Protein 7L6Z (pdb70)

B-factor: mean 36.39, std 13.16, range [16.12, 144.82]

Structure (mmCIF, N/CA/C/O backbone):
data_7L6Z
#
_entry.id   7L6Z
#
_cell.length_a   88.432
_cell.length_b   156.529
_cell.length_c   90.535
_cell.angle_alpha   90.000
_cell.angle_beta   117.180
_cell.angle_gamma   90.000
#
_symmetry.space_group_name_H-M   'P 1 21 1'
#
loop_
_entity.id
_entity.type
_entity.pdbx_description
1 polymer 'Peptidyl-prolyl cis-trans isomerase'
2 non-polymer 'CHLORIDE ION'
3 non-polymer 1,2-ETHANEDIOL
4 non-polymer '2-(N-MORPHOLINO)-ETHANESULFONIC ACID'
5 water water
#
loop_
_atom_site.group_PDB
_atom_site.id
_atom_site.type_symbol
_atom_site.label_atom_id
_atom_site.label_alt_id
_atom_site.label_comp_id
_atom_site.label_asym_id
_atom_site.label_entity_id
_atom_site.label_seq_id
_atom_site.pdbx_PDB_ins_code
_atom_site.Cartn_x
_atom_site.Cartn_y
_atom_site.Cartn_z
_atom_site.occupancy
_atom_site.B_iso_or_equiv
_atom_site.auth_seq_id
_atom_site.auth_comp_id
_atom_site.auth_asym_id
_atom_site.auth_atom_id
_atom_site.pdbx_PDB_model_num
ATOM 9 N N . ASN A 1 2 ? -1.439 58.583 28.262 1.00 59.24 61 ASN A N 1
ATOM 10 C CA . ASN A 1 2 ? -1.466 57.441 29.160 1.00 53.07 61 ASN A CA 1
ATOM 11 C C . ASN A 1 2 ? -1.395 56.160 28.318 1.00 41.62 61 ASN A C 1
ATOM 12 O O . ASN A 1 2 ? -2.258 55.975 27.436 1.00 40.33 61 ASN A O 1
ATOM 17 N N . PHE A 1 3 ? -0.385 55.326 28.565 1.00 32.76 62 PHE A N 1
ATOM 18 C CA . PHE A 1 3 ? -0.240 54.040 27.835 1.00 28.96 62 PHE A CA 1
ATOM 19 C C . PHE A 1 3 ? -0.608 52.954 28.836 1.00 26.77 62 PHE A C 1
ATOM 20 O O . PHE A 1 3 ? 0.169 52.637 29.732 1.00 24.58 62 PHE A O 1
ATOM 28 N N . PRO A 1 4 ? -1.805 52.349 28.717 1.00 25.70 63 PRO A N 1
ATOM 29 C CA . PRO A 1 4 ? -2.284 51.452 29.771 1.00 24.55 63 PRO A CA 1
ATOM 30 C C . PRO A 1 4 ? -1.452 50.169 29.910 1.00 22.22 63 PRO A C 1
ATOM 31 O O . PRO A 1 4 ? -1.528 49.532 30.932 1.00 23.66 63 PRO A O 1
ATOM 35 N N . GLN A 1 5 ? -0.641 49.848 28.915 1.00 21.47 64 GLN A N 1
ATOM 36 C CA . GLN A 1 5 ? 0.195 48.630 29.051 1.00 20.62 64 GLN A CA 1
ATOM 37 C C . GLN A 1 5 ? 1.343 48.878 30.036 1.00 22.46 64 GLN A C 1
ATOM 38 O O . GLN A 1 5 ? 1.911 47.892 30.517 1.00 24.02 64 GLN A O 1
ATOM 44 N N . LEU A 1 6 ? 1.679 50.141 30.310 1.00 23.63 65 LEU A N 1
ATOM 45 C CA . LEU A 1 6 ? 2.883 50.438 31.136 1.00 26.34 65 LEU A CA 1
ATOM 46 C C . LEU A 1 6 ? 2.611 50.351 32.647 1.00 28.36 65 LEU A C 1
ATOM 47 O O . LEU A 1 6 ? 3.555 50.625 33.409 1.00 30.92 65 LEU A O 1
ATOM 52 N N . SER A 1 7 ? 1.405 49.957 33.067 1.00 28.58 66 SER A N 1
ATOM 53 C CA . SER A 1 7 ? 1.144 49.753 34.522 1.00 28.96 66 SER A CA 1
ATOM 54 C C . SER A 1 7 ? 0.556 48.358 34.730 1.00 27.80 66 SER A C 1
ATOM 55 O O . SER A 1 7 ? -0.296 47.950 33.913 1.00 29.35 66 SER A O 1
ATOM 58 N N . LYS A 1 8 ? 1.004 47.655 35.767 1.00 26.17 67 LYS A N 1
ATOM 59 C CA . LYS A 1 8 ? 0.444 46.318 36.105 1.00 28.29 67 LYS A CA 1
ATOM 60 C C . LYS A 1 8 ? -0.906 46.467 36.822 1.00 26.92 67 LYS A C 1
ATOM 61 O O . LYS A 1 8 ? -1.604 45.439 36.997 1.00 29.14 67 LYS A O 1
ATOM 67 N N . GLU A 1 9 ? -1.280 47.685 37.203 1.00 25.23 68 GLU A N 1
ATOM 68 C CA . GLU A 1 9 ? -2.579 47.884 37.897 1.00 26.98 68 GLU A CA 1
ATOM 69 C C . GLU A 1 9 ? -3.718 47.745 36.879 1.00 24.64 68 GLU A C 1
ATOM 70 O O . GLU A 1 9 ? -3.581 48.264 35.750 1.00 24.91 68 GLU A O 1
ATOM 76 N N . VAL A 1 10 ? -4.759 47.012 37.255 1.00 23.80 69 VAL A N 1
ATOM 77 C CA . VAL A 1 10 ? -5.952 46.846 36.376 1.00 24.19 69 VAL A CA 1
ATOM 78 C C . VAL A 1 10 ? -6.849 48.070 36.597 1.00 24.38 69 VAL A C 1
ATOM 79 O O . VAL A 1 10 ? -7.420 48.201 37.713 1.00 24.66 69 VAL A O 1
ATOM 83 N N . ALA A 1 11 ? -6.972 48.926 35.583 1.00 25.09 70 ALA A N 1
ATOM 84 C CA . ALA A 1 11 ? -7.810 50.149 35.686 1.00 27.60 70 ALA A CA 1
ATOM 85 C C . ALA A 1 11 ? -9.299 49.781 35.789 1.00 28.79 70 ALA A C 1
ATOM 86 O O . ALA A 1 11 ? -9.664 48.644 35.453 1.00 27.40 70 ALA A O 1
ATOM 88 N N . GLU A 1 12 ? -10.134 50.723 36.240 1.00 29.88 71 GLU A N 1
ATOM 89 C CA . GLU A 1 12 ? -11.591 50.439 36.360 1.00 31.01 71 GLU A CA 1
ATOM 90 C C . GLU A 1 12 ? -12.175 50.065 34.997 1.00 30.63 71 GLU A C 1
ATOM 91 O O . GLU A 1 12 ? -13.086 49.230 34.975 1.00 33.39 71 GLU A O 1
ATOM 97 N N . ASP A 1 13 ? -11.623 50.608 33.911 1.00 29.14 72 ASP A N 1
ATOM 98 C CA . ASP A 1 13 ? -12.171 50.333 32.554 1.00 28.98 72 ASP A CA 1
ATOM 99 C C . ASP A 1 13 ? -11.419 49.167 31.890 1.00 26.22 72 ASP A C 1
ATOM 100 O O . ASP A 1 13 ? -11.547 49.014 30.667 1.00 24.79 72 ASP A O 1
ATOM 105 N N . GLU A 1 14 ? -10.677 48.365 32.659 1.00 24.28 73 GLU A N 1
ATOM 106 C CA . GLU A 1 14 ? -9.942 47.200 32.086 1.00 23.76 73 GLU A CA 1
ATOM 107 C C . GLU A 1 14 ? -10.536 45.889 32.611 1.00 23.44 73 GLU A C 1
ATOM 108 O O . GLU A 1 14 ? -11.250 45.922 33.630 1.00 25.20 73 GLU A O 1
ATOM 114 N N . ALA A 1 15 ? -10.276 44.792 31.906 1.00 20.59 74 ALA A N 1
ATOM 115 C CA . ALA A 1 15 ? -10.745 43.449 32.320 1.00 21.61 74 ALA A CA 1
ATOM 116 C C . ALA A 1 15 ? -9.502 42.652 32.705 1.00 20.70 74 ALA A C 1
ATOM 117 O O . ALA A 1 15 ? -8.394 43.122 32.374 1.00 19.66 74 ALA A O 1
ATOM 119 N N . GLU A 1 16 ? -9.684 41.495 33.341 1.00 20.91 75 GLU A N 1
ATOM 120 C CA . GLU A 1 16 ? -8.527 40.702 33.818 1.00 22.33 75 GLU A CA 1
ATOM 121 C C . GLU A 1 16 ? -8.859 39.221 33.708 1.00 21.87 75 GLU A C 1
ATOM 122 O O . GLU A 1 16 ? -9.935 38.806 34.207 1.00 21.51 75 GLU A O 1
ATOM 128 N N . VAL A 1 17 ? -7.955 38.471 33.087 1.00 22.08 76 VAL A N 1
ATOM 129 C CA . VAL A 1 17 ? -8.125 36.997 32.972 1.00 21.19 76 VAL A CA 1
ATOM 130 C C . VAL A 1 17 ? -6.832 36.320 33.408 1.00 21.66 76 VAL A C 1
ATOM 131 O O . VAL A 1 17 ? -5.764 36.989 33.454 1.00 20.78 76 VAL A O 1
ATOM 135 N N . ILE A 1 18 ? -6.947 35.025 33.688 1.00 21.35 77 ILE A N 1
ATOM 136 C CA . ILE A 1 18 ? -5.755 34.201 34.005 1.00 21.50 77 ILE A CA 1
ATOM 137 C C . ILE A 1 18 ? -5.838 32.986 33.099 1.00 20.81 77 ILE A C 1
ATOM 138 O O . ILE A 1 18 ? -6.909 32.329 33.123 1.00 21.22 77 ILE A O 1
ATOM 143 N N . LEU A 1 19 ? -4.834 32.812 32.236 1.00 21.08 78 LEU A N 1
ATOM 144 C CA . LEU A 1 19 ? -4.733 31.568 31.437 1.00 21.52 78 LEU A CA 1
ATOM 145 C C . LEU A 1 19 ? -4.133 30.510 32.366 1.00 21.77 78 LEU A C 1
ATOM 146 O O . LEU A 1 19 ? -2.959 30.683 32.782 1.00 21.29 78 LEU A O 1
ATOM 151 N N . HIS A 1 20 ? -4.914 29.489 32.701 1.00 20.89 79 HIS A N 1
ATOM 152 C CA . HIS A 1 20 ? -4.398 28.386 33.546 1.00 23.45 79 HIS A CA 1
ATOM 153 C C . HIS A 1 20 ? -3.812 27.354 32.587 1.00 21.94 79 HIS A C 1
ATOM 154 O O . HIS A 1 20 ? -4.598 26.545 32.063 1.00 23.93 79 HIS A O 1
ATOM 161 N N . THR A 1 21 ? -2.502 27.429 32.329 1.00 21.50 80 THR A N 1
ATOM 162 C CA . THR A 1 21 ? -1.854 26.507 31.357 1.00 21.13 80 THR A CA 1
ATOM 163 C C . THR A 1 21 ? -1.156 25.358 32.083 1.00 22.49 80 THR A C 1
ATOM 164 O O . THR A 1 21 ? -0.895 25.471 33.319 1.00 21.96 80 THR A O 1
ATOM 168 N N . SER A 1 22 ? -0.839 24.300 31.338 1.00 22.33 81 SER A N 1
ATOM 169 C CA . SER A 1 22 ? -0.134 23.138 31.924 1.00 22.65 81 SER A CA 1
ATOM 170 C C . SER A 1 22 ? 1.267 23.551 32.384 1.00 23.45 81 SER A C 1
ATOM 171 O O . SER A 1 22 ? 1.890 22.764 33.121 1.00 22.71 81 SER A O 1
ATOM 174 N N . GLN A 1 23 ? 1.740 24.740 31.978 1.00 23.26 82 GLN A N 1
ATOM 175 C CA . GLN A 1 23 ? 3.095 25.227 32.373 1.00 24.41 82 GLN A CA 1
ATOM 176 C C . GLN A 1 23 ? 3.006 26.329 33.443 1.00 23.62 82 GLN A C 1
ATOM 177 O O . GLN A 1 23 ? 4.068 26.865 33.849 1.00 23.13 82 GLN A O 1
ATOM 183 N N . GLY A 1 24 ? 1.792 26.671 33.863 1.00 23.14 83 GLY A N 1
ATOM 184 C CA . GLY A 1 24 ? 1.605 27.722 34.875 1.00 23.60 83 GLY A CA 1
ATOM 185 C C . GLY A 1 24 ? 0.575 28.740 34.442 1.00 22.92 83 GLY A C 1
ATOM 186 O O . GLY A 1 24 ? 0.037 28.618 33.308 1.00 21.58 83 GLY A O 1
ATOM 187 N N . ASP A 1 25 ? 0.368 29.744 35.290 1.00 23.06 84 ASP A N 1
ATOM 188 C CA . ASP A 1 25 ? -0.676 30.779 35.086 1.00 22.20 84 ASP A CA 1
ATOM 189 C C . ASP A 1 25 ? -0.101 32.045 34.451 1.00 22.29 84 ASP A C 1
ATOM 190 O O . ASP A 1 25 ? 0.998 32.465 34.830 1.00 23.14 84 ASP A O 1
ATOM 195 N N . ILE A 1 26 ? -0.830 32.579 33.473 1.00 20.03 85 ILE A N 1
ATOM 196 C CA . ILE A 1 26 ? -0.474 33.865 32.835 1.00 20.28 85 ILE A CA 1
ATOM 197 C C . ILE A 1 26 ? -1.607 34.838 33.159 1.00 19.99 85 ILE A C 1
ATOM 198 O O . ILE A 1 26 ? -2.747 34.587 32.714 1.00 21.51 85 ILE A O 1
ATOM 203 N N . ARG A 1 27 ? -1.297 35.893 33.910 1.00 21.15 86 ARG A N 1
ATOM 204 C CA . ARG A 1 27 ? -2.294 36.916 34.326 1.00 21.91 86 ARG A CA 1
ATOM 205 C C . ARG A 1 27 ? -2.257 38.031 33.278 1.00 21.27 86 ARG A C 1
ATOM 206 O O . ARG A 1 27 ? -1.155 38.593 33.032 1.00 20.01 86 ARG A O 1
ATOM 214 N N . ILE A 1 28 ? -3.414 38.310 32.671 1.00 20.32 87 ILE A N 1
ATOM 215 C CA . ILE A 1 28 ? -3.495 39.301 31.570 1.00 21.43 87 ILE A CA 1
ATOM 216 C C . ILE A 1 28 ? -4.590 40.336 31.820 1.00 20.56 87 ILE A C 1
ATOM 217 O O . ILE A 1 28 ? -5.722 39.969 32.204 1.00 19.86 87 ILE A O 1
ATOM 222 N N . LYS A 1 29 ? -4.247 41.600 31.595 1.00 20.18 88 LYS A N 1
ATOM 223 C CA . LYS A 1 29 ? -5.311 42.617 31.654 1.00 19.72 88 LYS A CA 1
ATOM 224 C C . LYS A 1 29 ? -5.672 42.934 30.204 1.00 19.04 88 LYS A C 1
ATOM 225 O O . LYS A 1 29 ? -4.769 42.864 29.321 1.00 19.32 88 LYS A O 1
ATOM 231 N N . LEU A 1 30 ? -6.945 43.233 29.976 1.00 18.35 89 LEU A N 1
ATOM 232 C CA . LEU A 1 30 ? -7.474 43.472 28.605 1.00 18.46 89 LEU A CA 1
ATOM 233 C C . LEU A 1 30 ? -7.933 44.924 28.477 1.00 18.69 89 LEU A C 1
ATOM 234 O O . LEU A 1 30 ? -8.312 45.498 29.510 1.00 19.77 89 LEU A O 1
ATOM 239 N N . PHE A 1 31 ? -7.987 45.433 27.239 1.00 18.81 90 PHE A N 1
ATOM 240 C CA . PHE A 1 31 ? -8.331 46.850 26.945 1.00 19.47 90 PHE A CA 1
ATOM 241 C C . PHE A 1 31 ? -9.610 46.954 26.118 1.00 19.82 90 PHE A C 1
ATOM 242 O O . PHE A 1 31 ? -9.560 47.361 24.959 1.00 20.02 90 PHE A O 1
ATOM 250 N N . PRO A 1 32 ? -10.791 46.645 26.700 1.00 20.07 91 PRO A N 1
ATOM 251 C CA . PRO A 1 32 ? -12.055 46.696 25.966 1.00 21.38 91 PRO A CA 1
ATOM 252 C C . PRO A 1 32 ? -12.415 48.082 25.397 1.00 22.53 91 PRO A C 1
ATOM 253 O O . PRO A 1 32 ? -13.142 48.136 24.415 1.00 23.18 91 PRO A O 1
ATOM 257 N N . LYS A 1 33 ? -11.909 49.158 26.000 1.00 22.69 92 LYS A N 1
ATOM 258 C CA . LYS A 1 33 ? -12.226 50.524 25.496 1.00 25.46 92 LYS A CA 1
ATOM 259 C C . LYS A 1 33 ? -11.438 50.815 24.216 1.00 26.58 92 LYS A C 1
ATOM 260 O O . LYS A 1 33 ? -11.942 51.631 23.413 1.00 25.20 92 LYS A O 1
ATOM 266 N N . LEU A 1 34 ? -10.306 50.130 24.004 1.00 23.79 93 LEU A N 1
ATOM 267 C CA . LEU A 1 34 ? -9.430 50.414 22.828 1.00 25.20 93 LEU A CA 1
ATOM 268 C C . LEU A 1 34 ? -9.560 49.334 21.753 1.00 24.16 93 LEU A C 1
ATOM 269 O O . LEU A 1 34 ? -9.368 49.667 20.578 1.00 25.11 93 LEU A O 1
ATOM 274 N N . ALA A 1 35 ? -9.822 48.090 22.149 1.00 21.96 94 ALA A N 1
ATOM 275 C CA . ALA A 1 35 ? -9.967 46.966 21.198 1.00 22.98 94 ALA A CA 1
ATOM 276 C C . ALA A 1 35 ? -11.226 46.200 21.590 1.00 23.67 94 ALA A C 1
ATOM 277 O O . ALA A 1 35 ? -11.170 45.033 21.982 1.00 21.74 94 ALA A O 1
ATOM 279 N N . PRO A 1 36 ? -12.407 46.850 21.503 1.00 25.25 95 PRO A N 1
ATOM 280 C CA . PRO A 1 36 ? -13.662 46.225 21.938 1.00 25.07 95 PRO A CA 1
ATOM 281 C C . PRO A 1 36 ? -14.002 44.916 21.222 1.00 24.93 95 PRO A C 1
ATOM 282 O O . PRO A 1 36 ? -14.455 43.998 21.875 1.00 22.95 95 PRO A O 1
ATOM 286 N N . LEU A 1 37 ? -13.767 44.841 19.913 1.00 22.81 96 LEU A N 1
ATOM 287 C CA . LEU A 1 37 ? -14.117 43.570 19.227 1.00 23.40 96 LEU A CA 1
ATOM 288 C C . LEU A 1 37 ? -13.179 42.455 19.679 1.00 20.56 96 LEU A C 1
ATOM 289 O O . LEU A 1 37 ? -13.668 41.350 19.991 1.00 20.16 96 LEU A O 1
ATOM 294 N N . ALA A 1 38 ? -11.879 42.719 19.692 1.00 19.67 97 ALA A N 1
ATOM 295 C CA . ALA A 1 38 ? -10.937 41.645 20.078 1.00 19.55 97 ALA A CA 1
ATOM 296 C C . ALA A 1 38 ? -11.229 41.210 21.523 1.00 19.05 97 ALA A C 1
ATOM 297 O O . ALA A 1 38 ? -11.210 40.003 21.804 1.00 19.00 97 ALA A O 1
ATOM 299 N N . VAL A 1 39 ? -11.536 42.154 22.404 1.00 19.17 98 VAL A N 1
ATOM 300 C CA . VAL A 1 39 ? -11.760 41.763 23.832 1.00 20.09 98 VAL A CA 1
ATOM 301 C C . VAL A 1 39 ? -13.099 41.024 23.980 1.00 19.65 98 VAL A C 1
ATOM 302 O O . VAL A 1 39 ? -13.136 40.044 24.730 1.00 21.12 98 VAL A O 1
ATOM 306 N N . GLU A 1 40 ? -14.156 41.476 23.297 1.00 20.74 99 GLU A N 1
ATOM 307 C CA . GLU A 1 40 ? -15.459 40.770 23.423 1.00 22.18 99 GLU A CA 1
ATOM 308 C C . GLU A 1 40 ? -15.295 39.355 22.862 1.00 20.67 99 GLU A C 1
ATOM 309 O O . GLU A 1 40 ? -15.742 38.413 23.508 1.00 19.65 99 GLU A O 1
ATOM 315 N N . ASN A 1 41 ? -14.655 39.238 21.700 1.00 20.46 100 ASN A N 1
ATOM 316 C CA . ASN A 1 41 ? -14.451 37.919 21.043 1.00 21.24 100 ASN A CA 1
ATOM 317 C C . ASN A 1 41 ? -13.685 36.984 21.989 1.00 20.67 100 ASN A C 1
ATOM 318 O O . ASN A 1 41 ? -14.087 35.810 22.170 1.00 21.00 100 ASN A O 1
ATOM 323 N N . PHE A 1 42 ? -12.611 37.494 22.575 1.00 19.89 101 PHE A N 1
ATOM 324 C CA . PHE A 1 42 ? -11.761 36.710 23.503 1.00 19.53 101 PHE A CA 1
ATOM 325 C C . PHE A 1 42 ? -12.511 36.318 24.785 1.00 19.40 101 PHE A C 1
ATOM 326 O O . PHE A 1 42 ? -12.459 35.125 25.183 1.00 20.09 101 PHE A O 1
ATOM 334 N N . LEU A 1 43 ? -13.181 37.279 25.430 1.00 20.96 102 LEU A N 1
ATOM 335 C CA . LEU A 1 43 ? -13.904 36.991 26.700 1.00 21.94 102 LEU A CA 1
ATOM 336 C C . LEU A 1 43 ? -15.062 36.029 26.445 1.00 22.40 102 LEU A C 1
ATOM 337 O O . LEU A 1 43 ? -15.259 35.113 27.263 1.00 22.39 102 LEU A O 1
ATOM 342 N N . THR A 1 44 ? -15.801 36.230 25.349 1.00 21.95 103 THR A N 1
ATOM 343 C CA . THR A 1 44 ? -16.940 35.331 25.065 1.00 21.78 103 THR A CA 1
ATOM 344 C C . THR A 1 44 ? -16.400 33.931 24.767 1.00 20.47 103 THR A C 1
ATOM 345 O O . THR A 1 44 ? -16.944 32.963 25.344 1.00 21.55 103 THR A O 1
ATOM 349 N N . HIS A 1 45 ? -15.406 33.814 23.885 1.00 20.64 104 HIS A N 1
ATOM 350 C CA . HIS A 1 45 ? -14.820 32.473 23.602 1.00 21.70 104 HIS A CA 1
ATOM 351 C C . HIS A 1 45 ? -14.334 31.835 24.911 1.00 21.55 104 HIS A C 1
ATOM 352 O O . HIS A 1 45 ? -14.557 30.607 25.110 1.00 23.72 104 HIS A O 1
ATOM 359 N N . ALA A 1 46 ? -13.664 32.623 25.746 1.00 22.99 105 ALA A N 1
ATOM 360 C CA . ALA A 1 46 ? -13.117 32.090 27.016 1.00 23.57 105 ALA A CA 1
ATOM 361 C C . ALA A 1 46 ? -14.247 31.516 27.879 1.00 24.88 105 ALA A C 1
ATOM 362 O O . ALA A 1 46 ? -14.127 30.351 28.338 1.00 26.55 105 ALA A O 1
ATOM 364 N N . LYS A 1 47 ? -15.313 32.288 28.070 1.00 25.41 106 LYS A N 1
ATOM 365 C CA . LYS A 1 47 ? -16.447 31.871 28.942 1.00 24.70 106 LYS A CA 1
ATOM 366 C C . LYS A 1 47 ? -17.225 30.732 28.281 1.00 24.32 106 LYS A C 1
ATOM 367 O O . LYS A 1 47 ? -17.775 29.896 29.015 1.00 25.08 106 LYS A O 1
ATOM 373 N N . GLU A 1 48 ? -17.209 30.652 26.954 1.00 23.92 107 GLU A N 1
ATOM 374 C CA . GLU A 1 48 ? -17.985 29.582 26.274 1.00 26.53 107 GLU A CA 1
ATOM 375 C C . GLU A 1 48 ? -17.174 28.280 26.245 1.00 25.62 107 GLU A C 1
ATOM 376 O O . GLU A 1 48 ? -17.719 27.280 25.746 1.00 27.11 107 GLU A O 1
ATOM 382 N N . GLY A 1 49 ? -15.926 28.305 26.731 1.00 25.65 108 GLY A N 1
ATOM 383 C CA . GLY A 1 49 ? -15.056 27.109 26.774 1.00 26.08 108 GLY A CA 1
ATOM 384 C C . GLY A 1 49 ? -14.354 26.838 25.454 1.00 24.99 108 GLY A C 1
ATOM 385 O O . GLY A 1 49 ? -13.772 25.742 25.296 1.00 23.19 108 GLY A O 1
ATOM 386 N N . TYR A 1 50 ? -14.373 27.811 24.548 1.00 23.62 109 TYR A N 1
ATOM 387 C CA . TYR A 1 50 ? -13.777 27.629 23.197 1.00 23.87 109 TYR A CA 1
ATOM 388 C C . TYR A 1 50 ? -12.272 27.328 23.269 1.00 23.20 109 TYR A C 1
ATOM 389 O O . TYR A 1 50 ? -11.782 26.636 22.363 1.00 23.93 109 TYR A O 1
ATOM 398 N N . TYR A 1 51 ? -11.567 27.847 24.277 1.00 21.35 110 TYR A N 1
ATOM 399 C CA . TYR A 1 51 ? -10.098 27.646 24.383 1.00 21.88 110 TYR A CA 1
ATOM 400 C C . TYR A 1 51 ? -9.727 26.505 25.351 1.00 23.24 110 TYR A C 1
ATOM 401 O O . TYR A 1 51 ? -8.523 26.224 25.500 1.00 22.24 110 TYR A O 1
ATOM 410 N N . ASN A 1 52 ? -10.717 25.832 25.949 1.00 25.51 111 ASN A N 1
ATOM 411 C CA . ASN A 1 52 ? -10.399 24.750 26.921 1.00 25.06 111 ASN A CA 1
ATOM 412 C C . ASN A 1 52 ? -9.727 23.593 26.170 1.00 24.29 111 ASN A C 1
ATOM 413 O O . ASN A 1 52 ? -10.355 23.031 25.255 1.00 25.28 111 ASN A O 1
ATOM 418 N N . GLY A 1 53 ? -8.480 23.277 26.517 1.00 23.53 112 GLY A N 1
ATOM 419 C CA . GLY A 1 53 ? -7.766 22.170 25.854 1.00 25.06 112 GLY A CA 1
ATOM 420 C C . GLY A 1 53 ? -7.005 22.628 24.619 1.00 25.57 112 GLY A C 1
ATOM 421 O O . GLY A 1 53 ? -6.355 21.784 24.006 1.00 23.95 112 GLY A O 1
ATOM 422 N N . ILE A 1 54 ? -7.086 23.916 24.275 1.00 25.23 113 ILE A N 1
ATOM 423 C CA . ILE A 1 54 ? -6.348 24.458 23.094 1.00 26.72 113 ILE A CA 1
ATOM 424 C C . ILE A 1 54 ? -4.853 24.526 23.448 1.00 25.14 113 ILE A C 1
ATOM 425 O O . ILE A 1 54 ? -4.501 24.730 24.642 1.00 22.53 113 ILE A O 1
ATOM 430 N N . THR A 1 55 ? -3.994 24.306 22.451 1.00 24.52 114 THR A N 1
ATOM 431 C CA . THR A 1 55 ? -2.542 24.244 22.725 1.00 24.15 114 THR A CA 1
ATOM 432 C C . THR A 1 55 ? -1.800 25.487 22.238 1.00 23.30 114 THR A C 1
ATOM 433 O O . THR A 1 55 ? -2.340 26.228 21.383 1.00 23.68 114 THR A O 1
ATOM 437 N N . PHE A 1 56 ? -0.617 25.713 22.809 1.00 21.97 115 PHE A N 1
ATOM 438 C CA . PHE A 1 56 ? 0.344 26.689 22.229 1.00 21.97 115 PHE A CA 1
ATOM 439 C C . PHE A 1 56 ? 1.007 25.881 21.112 1.00 21.79 115 PHE A C 1
ATOM 440 O O . PHE A 1 56 ? 1.904 25.053 21.420 1.00 23.24 115 PHE A O 1
ATOM 448 N N . HIS A 1 57 ? 0.543 26.069 19.874 1.00 20.84 116 HIS A N 1
ATOM 449 C CA . HIS A 1 57 ? 0.954 25.192 18.745 1.00 22.02 116 HIS A CA 1
ATOM 450 C C . HIS A 1 57 ? 2.221 25.681 18.050 1.00 22.12 116 HIS A C 1
ATOM 451 O O . HIS A 1 57 ? 2.768 24.911 17.251 1.00 23.83 116 HIS A O 1
ATOM 458 N N . ARG A 1 58 ? 2.671 26.897 18.350 1.00 22.11 117 ARG A N 1
ATOM 459 C CA . ARG A 1 58 ? 3.886 27.429 17.694 1.00 22.10 117 ARG A CA 1
ATOM 460 C C . ARG A 1 58 ? 4.603 28.354 18.681 1.00 22.17 117 ARG A C 1
ATOM 461 O O . ARG A 1 58 ? 3.988 29.369 19.142 1.00 21.16 117 ARG A O 1
ATOM 469 N N . VAL A 1 59 ? 5.855 28.009 18.990 1.00 22.23 118 VAL A N 1
ATOM 470 C CA . VAL A 1 59 ? 6.680 28.773 19.963 1.00 23.85 118 VAL A CA 1
ATOM 471 C C . VAL A 1 59 ? 8.026 29.114 19.316 1.00 24.60 118 VAL A C 1
ATOM 472 O O . VAL A 1 59 ? 8.651 28.220 18.681 1.00 24.80 118 VAL A O 1
ATOM 476 N N . ILE A 1 60 ? 8.427 30.381 19.434 1.00 23.25 119 ILE A N 1
ATOM 477 C CA . ILE A 1 60 ? 9.728 30.876 18.894 1.00 24.16 119 ILE A CA 1
ATOM 478 C C . ILE A 1 60 ? 10.373 31.730 19.986 1.00 23.18 119 ILE A C 1
ATOM 479 O O . ILE A 1 60 ? 9.931 32.886 20.197 1.00 20.46 119 ILE A O 1
ATOM 484 N N . ASP A 1 61 ? 11.372 31.176 20.659 1.00 21.60 120 ASP A N 1
ATOM 485 C CA . ASP A 1 61 ? 12.070 31.928 21.719 1.00 23.22 120 ASP A CA 1
ATOM 486 C C . ASP A 1 61 ? 12.654 33.204 21.100 1.00 22.32 120 ASP A C 1
ATOM 487 O O . ASP A 1 61 ? 13.260 33.122 20.023 1.00 22.94 120 ASP A O 1
ATOM 492 N N . GLY A 1 62 ? 12.458 34.332 21.766 1.00 22.20 121 GLY A N 1
ATOM 493 C CA . GLY A 1 62 ? 12.970 35.628 21.289 1.00 22.64 121 GLY A CA 1
ATOM 494 C C . GLY A 1 62 ? 11.973 36.286 20.355 1.00 22.85 121 GLY A C 1
ATOM 495 O O . GLY A 1 62 ? 12.281 37.365 19.831 1.00 23.64 121 GLY A O 1
ATOM 496 N N . PHE A 1 63 ? 10.811 35.659 20.163 1.00 21.53 122 PHE A N 1
ATOM 497 C CA . PHE A 1 63 ? 9.817 36.235 19.226 1.00 21.37 122 PHE A CA 1
ATOM 498 C C . PHE A 1 63 ? 8.436 36.236 19.868 1.00 19.81 122 PHE A C 1
ATOM 499 O O . PHE A 1 63 ? 8.018 37.271 20.371 1.00 19.29 122 PHE A O 1
ATOM 515 N N . VAL A 1 65 ? 4.880 33.334 21.291 1.00 20.78 124 VAL A N 1
ATOM 516 C CA . VAL A 1 65 ? 4.220 32.047 21.426 1.00 19.65 124 VAL A CA 1
ATOM 517 C C . VAL A 1 65 ? 2.783 32.253 20.918 1.00 21.03 124 VAL A C 1
ATOM 518 O O . VAL A 1 65 ? 2.172 33.307 21.277 1.00 19.68 124 VAL A O 1
ATOM 522 N N . GLN A 1 66 ? 2.272 31.359 20.066 1.00 20.85 125 GLN A N 1
ATOM 523 C CA . GLN A 1 66 ? 0.887 31.579 19.583 1.00 19.88 125 GLN A CA 1
ATOM 524 C C . GLN A 1 66 ? -0.010 30.392 19.927 1.00 20.42 125 GLN A C 1
ATOM 525 O O . GLN A 1 66 ? 0.492 29.243 20.061 1.00 19.11 125 GLN A O 1
ATOM 531 N N . THR A 1 67 ? -1.305 30.692 20.004 1.00 19.09 126 THR A N 1
ATOM 532 C CA . THR A 1 67 ? -2.325 29.730 20.476 1.00 20.88 126 THR A CA 1
ATOM 533 C C . THR A 1 67 ? -3.685 30.143 19.914 1.00 19.93 126 THR A C 1
ATOM 534 O O . THR A 1 67 ? -3.719 30.936 18.913 1.00 19.75 126 THR A O 1
ATOM 538 N N . GLY A 1 68 ? -4.751 29.583 20.488 1.00 19.58 127 GLY A N 1
ATOM 539 C CA . GLY A 1 68 ? -6.132 29.949 20.123 1.00 20.22 127 GLY A CA 1
ATOM 540 C C . GLY A 1 68 ? -6.659 29.225 18.897 1.00 21.35 127 GLY A C 1
ATOM 541 O O . GLY A 1 68 ? -7.751 29.595 18.456 1.00 20.02 127 GLY A O 1
ATOM 542 N N . ASP A 1 69 ? -5.951 28.208 18.395 1.00 21.95 128 ASP A N 1
ATOM 543 C CA . ASP A 1 69 ? -6.423 27.475 17.189 1.00 23.26 128 ASP A CA 1
ATOM 544 C C . ASP A 1 69 ? -6.965 26.096 17.564 1.00 24.37 128 ASP A C 1
ATOM 545 O O . ASP A 1 69 ? -6.196 25.216 17.932 1.00 23.36 128 ASP A O 1
ATOM 550 N N . PRO A 1 70 ? -8.290 25.851 17.455 1.00 25.02 129 PRO A N 1
ATOM 551 C CA . PRO A 1 70 ? -8.846 24.524 17.732 1.00 26.33 129 PRO A CA 1
ATOM 552 C C . PRO A 1 70 ? -8.201 23.419 16.870 1.00 28.76 129 PRO A C 1
ATOM 553 O O . PRO A 1 70 ? -8.115 22.293 17.335 1.00 29.16 129 PRO A O 1
ATOM 557 N N . LYS A 1 71 ? -7.732 23.756 15.661 1.00 28.54 130 LYS A N 1
ATOM 558 C CA . LYS A 1 71 ? -7.089 22.741 14.779 1.00 30.23 130 LYS A CA 1
ATOM 559 C C . LYS A 1 71 ? -5.640 22.473 15.209 1.00 29.55 130 LYS A C 1
ATOM 560 O O . LYS A 1 71 ? -5.082 21.482 14.747 1.00 29.07 130 LYS A O 1
ATOM 566 N N . GLY A 1 72 ? -5.012 23.364 15.974 1.00 28.88 131 GLY A N 1
ATOM 567 C CA . GLY A 1 72 ? -3.642 23.094 16.462 1.00 27.75 131 GLY A CA 1
ATOM 568 C C . GLY A 1 72 ? -2.553 23.198 15.403 1.00 27.65 131 GLY A C 1
ATOM 569 O O . GLY A 1 72 ? -1.457 22.693 15.671 1.00 29.04 131 GLY A O 1
ATOM 570 N N . ASP A 1 73 ? -2.791 23.864 14.267 1.00 26.25 132 ASP A N 1
ATOM 571 C CA . ASP A 1 73 ? -1.715 23.971 13.237 1.00 27.84 132 ASP A CA 1
ATOM 572 C C . ASP A 1 73 ? -1.639 25.409 12.716 1.00 26.21 132 ASP A C 1
ATOM 573 O O . ASP A 1 73 ? -0.865 25.655 11.792 1.00 27.87 132 ASP A O 1
ATOM 578 N N . GLY A 1 74 ? -2.461 26.307 13.254 1.00 23.65 133 GLY A N 1
ATOM 579 C CA . GLY A 1 74 ? -2.410 27.721 12.835 1.00 23.47 133 GLY A CA 1
ATOM 580 C C . GLY A 1 74 ? -3.346 28.015 11.675 1.00 22.65 133 GLY A C 1
ATOM 581 O O . GLY A 1 74 ? -3.297 29.149 11.175 1.00 25.44 133 GLY A O 1
ATOM 582 N N . THR A 1 75 ? -4.194 27.060 11.294 1.00 23.66 134 THR A N 1
ATOM 583 C CA . THR A 1 75 ? -5.113 27.294 10.143 1.00 24.74 134 THR A CA 1
ATOM 584 C C . THR A 1 75 ? -6.568 27.416 10.587 1.00 23.90 134 THR A C 1
ATOM 585 O O . THR A 1 75 ? -7.411 27.698 9.705 1.00 26.74 134 THR A O 1
ATOM 589 N N . GLY A 1 76 ? -6.873 27.292 11.881 1.00 22.67 135 GLY A N 1
ATOM 590 C CA . GLY A 1 76 ? -8.305 27.287 12.234 1.00 23.26 135 GLY A CA 1
ATOM 591 C C . GLY A 1 76 ? -8.750 28.396 13.164 1.00 23.36 135 GLY A C 1
ATOM 592 O O . GLY A 1 76 ? -8.012 29.385 13.355 1.00 21.95 135 GLY A O 1
ATOM 593 N N . GLY A 1 77 ? -9.963 28.226 13.692 1.00 22.63 136 GLY A N 1
ATOM 594 C CA . GLY A 1 77 ? -10.560 29.197 14.617 1.00 23.69 136 GLY A CA 1
ATOM 595 C C . GLY A 1 77 ? -11.489 30.146 13.889 1.00 24.67 136 GLY A C 1
ATOM 596 O O . GLY A 1 77 ? -11.262 30.407 12.672 1.00 24.00 136 GLY A O 1
ATOM 597 N N . GLN A 1 78 ? -12.517 30.613 14.589 1.00 23.66 137 GLN A N 1
ATOM 598 C CA . GLN A 1 78 ? -13.489 31.575 14.015 1.00 24.98 137 GLN A CA 1
ATOM 599 C C . GLN A 1 78 ? -13.817 32.630 15.077 1.00 22.87 137 GLN A C 1
ATOM 600 O O . GLN A 1 78 ? -13.638 32.334 16.260 1.00 22.95 137 GLN A O 1
ATOM 606 N N . SER A 1 79 ? -14.287 33.808 14.667 1.00 22.84 138 SER A N 1
ATOM 607 C CA . SER A 1 79 ? -14.748 34.806 15.668 1.00 22.50 138 SER A CA 1
ATOM 608 C C . SER A 1 79 ? -16.144 34.387 16.151 1.00 24.06 138 SER A C 1
ATOM 609 O O . SER A 1 79 ? -16.790 33.563 15.466 1.00 22.75 138 SER A O 1
ATOM 612 N N . ILE A 1 80 ? -16.600 34.976 17.258 1.00 22.27 139 ILE A N 1
ATOM 613 C CA . ILE A 1 80 ? -17.958 34.708 17.812 1.00 24.40 139 ILE A CA 1
ATOM 614 C C . ILE A 1 80 ? -19.039 35.265 16.868 1.00 25.48 139 ILE A C 1
ATOM 615 O O . ILE A 1 80 ? -20.214 35.006 17.135 1.00 26.77 139 ILE A O 1
ATOM 620 N N . TRP A 1 81 ? -18.665 36.003 15.817 1.00 25.54 140 TRP A N 1
ATOM 621 C CA . TRP A 1 81 ? -19.684 36.588 14.902 1.00 26.18 140 TRP A CA 1
ATOM 622 C C . TRP A 1 81 ? -19.721 35.843 13.568 1.00 27.92 140 TRP A C 1
ATOM 623 O O . TRP A 1 81 ? -20.567 36.212 12.710 1.00 27.35 140 TRP A O 1
ATOM 634 N N . HIS A 1 82 ? -18.849 34.849 13.387 1.00 27.00 141 HIS A N 1
ATOM 635 C CA . HIS A 1 82 ? -18.809 34.098 12.103 1.00 30.21 141 HIS A CA 1
ATOM 636 C C . HIS A 1 82 ? -20.193 33.504 11.792 1.00 32.87 141 HIS A C 1
ATOM 637 O O . HIS A 1 82 ? -20.720 32.770 12.635 1.00 33.89 141 HIS A O 1
ATOM 644 N N . ASP A 1 83 ? -20.739 33.826 10.619 1.00 37.28 142 ASP A N 1
ATOM 645 C CA . ASP A 1 83 ? -22.089 33.373 10.168 1.00 42.38 142 ASP A CA 1
ATOM 646 C C . ASP A 1 83 ? -23.179 33.813 11.158 1.00 43.26 142 ASP A C 1
ATOM 647 O O . ASP A 1 83 ? -24.207 33.112 11.241 1.00 48.69 142 ASP A O 1
ATOM 652 N N . LYS A 1 84 ? -23.006 34.957 11.825 1.00 41.50 143 LYS A N 1
ATOM 653 C CA . LYS A 1 84 ? -24.020 35.472 12.791 1.00 43.30 143 LYS A CA 1
ATOM 654 C C . LYS A 1 84 ? -24.247 36.964 12.553 1.00 43.49 143 LYS A C 1
ATOM 655 O O . LYS A 1 84 ? -25.407 37.387 12.566 1.00 44.31 143 LYS A O 1
ATOM 661 N N . ASP A 1 85 ? -23.167 37.724 12.359 1.00 41.13 144 ASP A N 1
ATOM 662 C CA . ASP A 1 85 ? -23.276 39.191 12.159 1.00 40.48 144 ASP A CA 1
ATOM 663 C C . ASP A 1 85 ? -22.223 39.622 11.129 1.00 39.27 144 ASP A C 1
ATOM 664 O O . ASP A 1 85 ? -21.044 39.775 11.517 1.00 32.84 144 ASP A O 1
ATOM 669 N N . LYS A 1 86 ? -22.647 39.805 9.873 1.00 38.85 145 LYS A N 1
ATOM 670 C CA . LYS A 1 86 ? -21.745 40.212 8.759 1.00 40.54 145 LYS A CA 1
ATOM 671 C C . LYS A 1 86 ? -21.239 41.641 8.963 1.00 36.94 145 LYS A C 1
ATOM 672 O O . LYS A 1 86 ? -20.300 42.020 8.250 1.00 38.48 145 LYS A O 1
ATOM 678 N N . THR A 1 87 ? -21.847 42.422 9.863 1.00 35.38 146 THR A N 1
ATOM 679 C CA . THR A 1 87 ? -21.314 43.795 10.086 1.00 35.90 146 THR A CA 1
ATOM 680 C C . THR A 1 87 ? -20.017 43.685 10.914 1.00 34.98 146 THR A C 1
ATOM 681 O O . THR A 1 87 ? -19.306 44.703 11.039 1.00 36.32 146 THR A O 1
ATOM 685 N N . LYS A 1 88 ? -19.712 42.491 11.435 1.00 33.08 147 LYS A N 1
ATOM 686 C CA . LYS A 1 88 ? -18.503 42.315 12.284 1.00 31.90 147 LYS A CA 1
ATOM 687 C C . LYS A 1 88 ? -17.561 41.276 11.674 1.00 29.05 147 LYS A C 1
ATOM 688 O O . LYS A 1 88 ? -16.349 41.480 11.770 1.00 27.14 147 LYS A O 1
ATOM 694 N N . ASP A 1 89 ? -18.115 40.222 11.075 1.00 30.23 148 ASP A N 1
ATOM 695 C CA . ASP A 1 89 ? -17.315 39.135 10.448 1.00 29.49 148 ASP A CA 1
ATOM 696 C C . ASP A 1 89 ? -17.903 38.877 9.058 1.00 33.32 148 ASP A C 1
ATOM 697 O O . ASP A 1 89 ? -18.961 38.233 8.983 1.00 33.79 148 ASP A O 1
ATOM 702 N N . LYS A 1 90 ? -17.215 39.352 8.017 1.00 37.11 149 LYS A N 1
ATOM 703 C CA . LYS A 1 90 ? -17.679 39.208 6.612 1.00 42.72 149 LYS A CA 1
ATOM 704 C C . LYS A 1 90 ? -17.422 37.786 6.091 1.00 42.50 149 LYS A C 1
ATOM 705 O O . LYS A 1 90 ? -17.810 37.522 4.934 1.00 45.86 149 LYS A O 1
ATOM 711 N N . GLY A 1 91 ? -16.830 36.907 6.909 1.00 36.83 150 GLY A N 1
ATOM 712 C CA . GLY A 1 91 ? -16.581 35.509 6.503 1.00 36.56 150 GLY A CA 1
ATOM 713 C C . GLY A 1 91 ? -15.199 34.995 6.891 1.00 34.59 150 GLY A C 1
ATOM 714 O O . GLY A 1 91 ? -15.067 33.771 7.052 1.00 34.78 150 GLY A O 1
ATOM 715 N N . THR A 1 92 ? -14.209 35.881 7.055 1.00 30.98 151 THR A N 1
ATOM 716 C CA . THR A 1 92 ? -12.822 35.422 7.360 1.00 30.31 151 THR A CA 1
ATOM 717 C C . THR A 1 92 ? -12.367 35.964 8.713 1.00 26.30 151 THR A C 1
ATOM 718 O O . THR A 1 92 ? -11.215 35.653 9.114 1.00 26.29 151 THR A O 1
ATOM 722 N N . GLY A 1 93 ? -13.235 36.724 9.398 1.00 24.11 152 GLY A N 1
ATOM 723 C CA . GLY A 1 93 ? -12.872 37.285 10.712 1.00 22.90 152 GLY A CA 1
ATOM 724 C C . GLY A 1 93 ? -13.258 38.747 10.860 1.00 22.64 152 GLY A C 1
ATOM 725 O O . GLY A 1 93 ? -13.925 39.298 9.957 1.00 21.35 152 GLY A O 1
ATOM 726 N N . PHE A 1 94 ? -12.860 39.357 11.972 1.00 21.35 153 PHE A N 1
ATOM 727 C CA . PHE A 1 94 ? -13.208 40.777 12.232 1.00 22.24 153 PHE A CA 1
ATOM 728 C C . PHE A 1 94 ? -12.004 41.671 11.918 1.00 22.32 153 PHE A C 1
ATOM 729 O O . PHE A 1 94 ? -10.860 41.179 11.760 1.00 21.13 153 PHE A O 1
ATOM 737 N N . LYS A 1 95 ? -12.277 42.977 11.846 1.00 23.83 154 LYS A N 1
ATOM 738 C CA . LYS A 1 95 ? -11.270 43.986 11.450 1.00 24.32 154 LYS A CA 1
ATOM 739 C C . LYS A 1 95 ? -10.205 44.211 12.521 1.00 22.95 154 LYS A C 1
ATOM 740 O O . LYS A 1 95 ? -10.487 44.014 13.723 1.00 21.98 154 LYS A O 1
ATOM 746 N N . ASN A 1 96 ? -9.045 44.656 12.058 1.00 22.24 155 ASN A N 1
ATOM 747 C CA . ASN A 1 96 ? -7.923 45.061 12.931 1.00 23.82 155 ASN A CA 1
ATOM 748 C C . ASN A 1 96 ? -8.312 46.351 13.638 1.00 25.88 155 ASN A C 1
ATOM 749 O O . ASN A 1 96 ? -8.791 47.251 12.965 1.00 28.79 155 ASN A O 1
ATOM 754 N N . GLU A 1 97 ? -8.140 46.390 14.950 1.00 26.77 156 GLU A N 1
ATOM 755 C CA . GLU A 1 97 ? -8.380 47.614 15.747 1.00 26.70 156 GLU A CA 1
ATOM 756 C C . GLU A 1 97 ? -6.992 48.118 16.138 1.00 26.92 156 GLU A C 1
ATOM 757 O O . GLU A 1 97 ? -6.437 47.608 17.139 1.00 25.04 156 GLU A O 1
ATOM 763 N N . ILE A 1 98 ? -6.427 49.002 15.319 1.00 24.98 157 ILE A N 1
ATOM 764 C CA . ILE A 1 98 ? -5.073 49.565 15.590 1.00 26.06 157 ILE A CA 1
ATOM 765 C C . ILE A 1 98 ? -5.289 50.890 16.317 1.00 27.55 157 ILE A C 1
ATOM 766 O O . ILE A 1 98 ? -6.193 51.622 15.937 1.00 31.31 157 ILE A O 1
ATOM 771 N N . THR A 1 99 ? -4.503 51.145 17.349 1.00 28.82 158 THR A N 1
ATOM 772 C CA . THR A 1 99 ? -4.605 52.396 18.137 1.00 28.27 158 THR A CA 1
ATOM 773 C C . THR A 1 99 ? -3.197 52.874 18.464 1.00 27.67 158 THR A C 1
ATOM 774 O O . THR A 1 99 ? -2.308 52.052 18.670 1.00 25.83 158 THR A O 1
ATOM 778 N N . PRO A 1 100 ? -2.954 54.198 18.538 1.00 26.47 159 PRO A N 1
ATOM 779 C CA . PRO A 1 100 ? -1.643 54.706 18.938 1.00 26.42 159 PRO A CA 1
ATOM 780 C C . PRO A 1 100 ? -1.408 54.537 20.452 1.00 25.75 159 PRO A C 1
ATOM 781 O O . PRO A 1 100 ? -0.424 55.038 20.937 1.00 26.59 159 PRO A O 1
ATOM 785 N N . TYR A 1 101 ? -2.324 53.866 21.160 1.00 24.54 160 TYR A N 1
ATOM 786 C CA . TYR A 1 101 ? -2.147 53.666 22.619 1.00 24.99 160 TYR A CA 1
ATOM 787 C C . TYR A 1 101 ? -1.694 52.239 22.945 1.00 22.90 160 TYR A C 1
ATOM 788 O O . TYR A 1 101 ? -1.362 52.022 24.128 1.00 21.82 160 TYR A O 1
ATOM 797 N N . LEU A 1 102 ? -1.674 51.327 21.970 1.00 20.77 161 LEU A N 1
ATOM 798 C CA . LEU A 1 102 ? -1.254 49.921 22.243 1.00 20.36 161 LEU A CA 1
ATOM 799 C C . LEU A 1 102 ? -0.190 49.464 21.248 1.00 21.04 161 LEU A C 1
ATOM 800 O O . LEU A 1 102 ? -0.365 49.701 20.049 1.00 20.75 161 LEU A O 1
ATOM 805 N N . TYR A 1 103 ? 0.842 48.776 21.748 1.00 19.65 162 TYR A N 1
ATOM 806 C CA . TYR A 1 103 ? 1.986 48.304 20.932 1.00 19.53 162 TYR A CA 1
ATOM 807 C C . TYR A 1 103 ? 2.358 46.858 21.247 1.00 18.04 162 TYR A C 1
ATOM 808 O O . TYR A 1 103 ? 2.072 46.377 22.361 1.00 18.26 162 TYR A O 1
ATOM 817 N N . ASN A 1 104 ? 3.060 46.231 20.299 1.00 18.40 163 ASN A N 1
ATOM 818 C CA . ASN A 1 104 ? 3.546 44.833 20.434 1.00 17.99 163 ASN A CA 1
ATOM 819 C C . ASN A 1 104 ? 4.826 44.782 21.289 1.00 19.84 163 ASN A C 1
ATOM 820 O O . ASN A 1 104 ? 5.816 44.104 20.898 1.00 20.74 163 ASN A O 1
ATOM 825 N N . ILE A 1 105 ? 4.792 45.438 22.445 1.00 19.59 164 ILE A N 1
ATOM 826 C CA . ILE A 1 105 ? 5.936 45.320 23.389 1.00 19.92 164 ILE A CA 1
ATOM 827 C C . ILE A 1 105 ? 5.926 43.911 24.000 1.00 19.47 164 ILE A C 1
ATOM 828 O O . ILE A 1 105 ? 4.893 43.198 23.904 1.00 18.84 164 ILE A O 1
ATOM 833 N N . ARG A 1 106 ? 7.020 43.547 24.653 1.00 19.84 165 ARG A N 1
ATOM 834 C CA . ARG A 1 106 ? 7.096 42.253 25.377 1.00 20.75 165 ARG A CA 1
ATOM 835 C C . ARG A 1 106 ? 5.874 42.146 26.304 1.00 19.87 165 ARG A C 1
ATOM 836 O O . ARG A 1 106 ? 5.533 43.147 26.962 1.00 19.24 165 ARG A O 1
ATOM 844 N N . GLY A 1 107 ? 5.189 41.003 26.298 1.00 18.57 166 GLY A N 1
ATOM 845 C CA . GLY A 1 107 ? 4.026 40.839 27.190 1.00 18.84 166 GLY A CA 1
ATOM 846 C C . GLY A 1 107 ? 2.708 41.224 26.539 1.00 18.86 166 GLY A C 1
ATOM 847 O O . GLY A 1 107 ? 1.639 40.871 27.116 1.00 18.89 166 GLY A O 1
ATOM 848 N N . ALA A 1 108 ? 2.754 41.884 25.383 1.00 18.46 167 ALA A N 1
ATOM 849 C CA . ALA A 1 108 ? 1.506 42.305 24.705 1.00 18.90 167 ALA A CA 1
ATOM 850 C C . ALA A 1 108 ? 0.793 41.099 24.091 1.00 18.76 167 ALA A C 1
ATOM 851 O O . ALA A 1 108 ? 1.460 40.271 23.459 1.00 19.28 167 ALA A O 1
ATOM 853 N N . LEU A 1 109 ? -0.525 41.043 24.298 1.00 18.93 168 LEU A N 1
ATOM 854 C CA . LEU A 1 109 ? -1.434 40.028 23.725 1.00 19.67 168 LEU A CA 1
ATOM 855 C C . LEU A 1 109 ? -2.037 40.635 22.455 1.00 18.54 168 LEU A C 1
ATOM 856 O O . LEU A 1 109 ? -2.560 41.760 22.539 1.00 20.37 168 LEU A O 1
ATOM 861 N N . ALA A 1 110 ? -1.920 39.955 21.316 1.00 17.72 169 ALA A N 1
ATOM 862 C CA . ALA A 1 110 ? -2.449 40.467 20.030 1.00 17.89 169 ALA A CA 1
ATOM 863 C C . ALA A 1 110 ? -3.077 39.340 19.226 1.00 17.81 169 ALA A C 1
ATOM 864 O O . ALA A 1 110 ? -2.791 38.177 19.473 1.00 19.26 169 ALA A O 1
ATOM 874 N N . ALA A 1 112 ? -3.556 37.091 15.865 1.00 17.78 171 ALA A N 1
ATOM 875 C CA . ALA A 1 112 ? -2.666 36.621 14.814 1.00 18.77 171 ALA A CA 1
ATOM 876 C C . ALA A 1 112 ? -3.132 37.107 13.420 1.00 21.36 171 ALA A C 1
ATOM 877 O O . ALA A 1 112 ? -2.500 37.995 12.845 1.00 23.33 171 ALA A O 1
ATOM 879 N N . ASN A 1 113 ? -4.184 36.499 12.880 1.00 21.09 172 ASN A N 1
ATOM 880 C CA . ASN A 1 113 ? -4.781 36.846 11.556 1.00 20.57 172 ASN A CA 1
ATOM 881 C C . ASN A 1 113 ? -3.837 36.377 10.432 1.00 20.89 172 ASN A C 1
ATOM 882 O O . ASN A 1 113 ? -2.753 35.852 10.728 1.00 22.39 172 ASN A O 1
ATOM 887 N N . THR A 1 114 ? -4.260 36.507 9.180 1.00 21.93 173 THR A N 1
ATOM 888 C CA . THR A 1 114 ? -3.459 35.980 8.047 1.00 23.36 173 THR A CA 1
ATOM 889 C C . THR A 1 114 ? -2.602 37.076 7.413 1.00 25.44 173 THR A C 1
ATOM 890 O O . THR A 1 114 ? -1.906 36.754 6.442 1.00 27.85 173 THR A O 1
ATOM 894 N N . GLY A 1 115 ? -2.637 38.304 7.944 1.00 25.15 174 GLY A N 1
ATOM 895 C CA . GLY A 1 115 ? -1.889 39.411 7.312 1.00 27.00 174 GLY A CA 1
ATOM 896 C C . GLY A 1 115 ? -2.784 40.157 6.336 1.00 28.20 174 GLY A C 1
ATOM 897 O O . GLY A 1 115 ? -2.364 41.189 5.820 1.00 29.36 174 GLY A O 1
ATOM 898 N N . GLN A 1 116 ? -3.981 39.629 6.079 1.00 27.53 175 GLN A N 1
ATOM 899 C CA . GLN A 1 116 ? -4.951 40.326 5.201 1.00 28.33 175 GLN A CA 1
ATOM 900 C C . GLN A 1 116 ? -6.013 40.979 6.081 1.00 28.14 175 GLN A C 1
ATOM 901 O O . GLN A 1 116 ? -6.194 40.606 7.246 1.00 24.61 175 GLN A O 1
ATOM 907 N N . PRO A 1 117 ? -6.734 41.985 5.553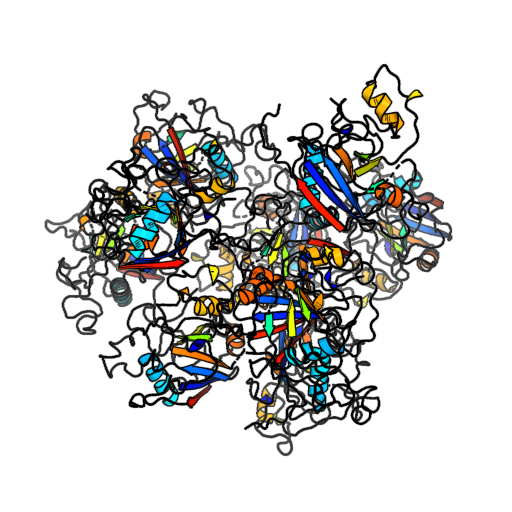 1.00 29.14 176 PRO A N 1
ATOM 908 C CA . PRO A 1 117 ? -7.782 42.659 6.317 1.00 29.59 176 PRO A CA 1
ATOM 909 C C . PRO A 1 117 ? -8.937 41.736 6.725 1.00 28.21 176 PRO A C 1
ATOM 910 O O . PRO A 1 117 ? -9.227 40.805 5.996 1.00 28.55 176 PRO A O 1
ATOM 914 N N . ASN A 1 118 ? -9.511 41.991 7.904 1.00 26.26 177 ASN A N 1
ATOM 915 C CA . ASN A 1 118 ? -10.714 41.265 8.384 1.00 26.06 177 ASN A CA 1
ATOM 916 C C . ASN A 1 118 ? -10.438 39.772 8.507 1.00 24.31 177 ASN A C 1
ATOM 917 O O . ASN A 1 118 ? -11.322 38.980 8.103 1.00 26.16 177 ASN A O 1
ATOM 922 N N . THR A 1 119 ? -9.294 39.396 9.084 1.00 22.41 178 THR A N 1
ATOM 923 C CA . THR A 1 119 ? -8.983 37.943 9.239 1.00 22.09 178 THR A CA 1
ATOM 924 C C . THR A 1 119 ? -8.704 37.599 10.714 1.00 20.88 178 THR A C 1
ATOM 925 O O . THR A 1 119 ? -8.126 36.524 10.961 1.00 20.26 178 THR A O 1
ATOM 929 N N . ASN A 1 120 ? -9.135 38.443 11.658 1.00 20.10 179 ASN A N 1
ATOM 930 C CA . ASN A 1 120 ? -8.999 38.097 13.104 1.00 20.21 179 ASN A CA 1
ATOM 931 C C . ASN A 1 120 ? -10.091 37.078 13.461 1.00 20.10 179 ASN A C 1
ATOM 932 O O . ASN A 1 120 ? -11.274 37.376 13.225 1.00 21.69 179 ASN A O 1
ATOM 937 N N . GLY A 1 121 ? -9.709 35.892 13.927 1.00 19.79 180 GLY A N 1
ATOM 938 C CA . GLY A 1 121 ? -10.709 34.853 14.261 1.00 20.23 180 GLY A CA 1
ATOM 939 C C . GLY A 1 121 ? -10.664 34.516 15.735 1.00 19.49 180 GLY A C 1
ATOM 940 O O . GLY A 1 121 ? -11.331 35.202 16.518 1.00 21.59 180 GLY A O 1
ATOM 941 N N . SER A 1 122 ? -9.859 33.527 16.105 1.00 18.92 181 SER A N 1
ATOM 942 C CA . SER A 1 122 ? -9.729 33.142 17.535 1.00 18.76 181 SER A CA 1
ATOM 943 C C . SER A 1 122 ? -8.255 33.078 17.931 1.00 18.42 181 SER A C 1
ATOM 944 O O . SER A 1 122 ? -7.979 33.122 19.133 1.00 19.65 181 SER A O 1
ATOM 947 N N . GLN A 1 123 ? -7.354 32.988 16.953 1.00 18.93 182 GLN A N 1
ATOM 948 C CA . GLN A 1 123 ? -5.907 32.826 17.249 1.00 19.85 182 GLN A CA 1
ATOM 949 C C . GLN A 1 123 ? -5.286 34.132 17.748 1.00 18.68 182 GLN A C 1
ATOM 950 O O . GLN A 1 123 ? -5.604 35.211 17.212 1.00 18.25 182 GLN A O 1
ATOM 956 N N . PHE A 1 124 ? -4.430 33.995 18.757 1.00 19.68 183 PHE A N 1
ATOM 957 C CA . PHE A 1 124 ? -3.747 35.142 19.387 1.00 19.27 183 PHE A CA 1
ATOM 958 C C . PHE A 1 124 ? -2.337 34.714 19.758 1.00 18.44 183 PHE A C 1
ATOM 959 O O . PHE A 1 124 ? -2.055 33.502 19.775 1.00 17.52 183 PHE A O 1
ATOM 967 N N . PHE A 1 125 ? -1.484 35.696 20.014 1.00 17.83 184 PHE A N 1
ATOM 968 C CA . PHE A 1 125 ? -0.083 35.405 20.393 1.00 17.93 184 PHE A CA 1
ATOM 969 C C . PHE A 1 125 ? 0.339 36.366 21.496 1.00 17.29 184 PHE A C 1
ATOM 970 O O . PHE A 1 125 ? -0.328 37.394 21.701 1.00 18.34 184 PHE A O 1
ATOM 978 N N . ILE A 1 126 ? 1.387 35.983 22.217 1.00 17.18 185 ILE A N 1
ATOM 979 C CA . ILE A 1 126 ? 1.990 36.838 23.265 1.00 18.20 185 ILE A CA 1
ATOM 980 C C . ILE A 1 126 ? 3.408 37.183 22.804 1.00 17.92 185 ILE A C 1
ATOM 981 O O . ILE A 1 126 ? 4.200 36.251 22.545 1.00 18.30 185 ILE A O 1
ATOM 986 N N . ASN A 1 127 ? 3.703 38.476 22.711 1.00 17.82 186 ASN A N 1
ATOM 987 C CA . ASN A 1 127 ? 5.047 38.972 22.321 1.00 18.28 186 ASN A CA 1
ATOM 988 C C . ASN A 1 127 ? 6.007 38.538 23.434 1.00 19.50 186 ASN A C 1
ATOM 989 O O . ASN A 1 127 ? 5.685 38.791 24.610 1.00 20.38 186 ASN A O 1
ATOM 994 N N . GLN A 1 128 ? 7.113 37.892 23.084 1.00 19.10 187 GLN A N 1
ATOM 995 C CA . GLN A 1 128 ? 8.019 37.337 24.126 1.00 20.44 187 GLN A CA 1
ATOM 996 C C . GLN A 1 128 ? 9.456 37.830 23.927 1.00 20.76 187 GLN A C 1
ATOM 997 O O . GLN A 1 128 ? 10.287 37.578 24.817 1.00 20.75 187 GLN A O 1
ATOM 1003 N N . ASN A 1 129 ? 9.733 38.481 22.796 1.00 21.83 188 ASN A N 1
ATOM 1004 C CA . ASN A 1 129 ? 11.075 39.060 22.515 1.00 22.54 188 ASN A CA 1
ATOM 1005 C C . ASN A 1 129 ? 11.558 39.897 23.709 1.00 22.42 188 ASN A C 1
ATOM 1006 O O . ASN A 1 129 ? 10.736 40.624 24.291 1.00 21.36 188 ASN A O 1
ATOM 1011 N N . SER A 1 130 ? 12.848 39.798 24.044 1.00 24.69 189 SER A N 1
ATOM 1012 C CA . SER A 1 130 ? 13.460 40.563 25.167 1.00 23.58 189 SER A CA 1
ATOM 1013 C C . SER A 1 130 ? 14.717 41.314 24.708 1.00 23.05 189 SER A C 1
ATOM 1014 O O . SER A 1 130 ? 15.587 41.556 25.568 1.00 22.77 189 SER A O 1
ATOM 1017 N N . THR A 1 131 ? 14.833 41.640 23.415 1.00 22.57 190 THR A N 1
ATOM 1018 C CA . THR A 1 131 ? 16.026 42.387 22.913 1.00 23.56 190 THR A CA 1
ATOM 1019 C C . THR A 1 131 ? 15.679 43.862 22.691 1.00 23.80 190 THR A C 1
ATOM 1020 O O . THR A 1 131 ? 14.551 44.147 22.271 1.00 23.86 190 THR A O 1
ATOM 1024 N N . ASP A 1 132 ? 16.642 44.752 22.934 1.00 24.52 191 ASP A N 1
ATOM 1025 C CA . ASP A 1 132 ? 16.449 46.214 22.730 1.00 27.04 191 ASP A CA 1
ATOM 1026 C C . ASP A 1 132 ? 16.754 46.597 21.277 1.00 29.24 191 ASP A C 1
ATOM 1027 O O . ASP A 1 132 ? 17.945 46.675 20.944 1.00 29.86 191 ASP A O 1
ATOM 1032 N N . THR A 1 133 ? 15.721 46.802 20.447 1.00 29.28 192 THR A N 1
ATOM 1033 C CA . THR A 1 133 ? 15.902 47.315 19.055 1.00 30.69 192 THR A CA 1
ATOM 1034 C C . THR A 1 133 ? 15.264 48.712 18.971 1.00 31.94 192 THR A C 1
ATOM 1035 O O . THR A 1 133 ? 14.975 49.169 17.846 1.00 30.77 192 THR A O 1
ATOM 1039 N N . SER A 1 134 ? 15.119 49.381 20.121 1.00 27.05 193 SER A N 1
ATOM 1040 C CA . SER A 1 134 ? 14.405 50.686 20.219 1.00 28.24 193 SER A CA 1
ATOM 1041 C C . SER A 1 134 ? 15.115 51.809 19.458 1.00 28.90 193 SER A C 1
ATOM 1042 O O . SER A 1 134 ? 14.417 52.784 19.120 1.00 27.77 193 SER A O 1
ATOM 1045 N N . SER A 1 135 ? 16.424 51.689 19.212 1.00 30.89 194 SER A N 1
ATOM 1046 C CA . SER A 1 135 ? 17.177 52.770 18.520 1.00 34.42 194 SER A CA 1
ATOM 1047 C C . SER A 1 135 ? 16.744 52.888 17.050 1.00 33.87 194 SER A C 1
ATOM 1048 O O . SER A 1 135 ? 17.016 53.936 16.465 1.00 33.08 194 SER A O 1
ATOM 1051 N N . LYS A 1 136 ? 16.044 51.885 16.502 1.00 32.47 195 LYS A N 1
ATOM 1052 C CA . LYS A 1 136 ? 15.614 51.931 15.073 1.00 34.92 195 LYS A CA 1
ATOM 1053 C C . LYS A 1 136 ? 14.198 52.520 14.949 1.00 32.20 195 LYS A C 1
ATOM 1054 O O . LYS A 1 136 ? 13.804 52.834 13.819 1.00 35.54 195 LYS A O 1
ATOM 1060 N N . LEU A 1 137 ? 13.474 52.685 16.060 1.00 28.81 196 LEU A N 1
ATOM 1061 C CA . LEU A 1 137 ? 12.062 53.163 16.010 1.00 29.14 196 LEU A CA 1
ATOM 1062 C C . LEU A 1 137 ? 11.985 54.635 15.598 1.00 28.59 196 LEU A C 1
ATOM 1063 O O . LEU A 1 137 ? 12.620 55.483 16.215 1.00 27.41 196 LEU A O 1
ATOM 1068 N N . PRO A 1 138 ? 11.198 54.995 14.555 1.00 28.50 197 PRO A N 1
ATOM 1069 C CA . PRO A 1 138 ? 11.040 56.395 14.173 1.00 30.62 197 PRO A CA 1
ATOM 1070 C C . PRO A 1 138 ? 10.345 57.177 15.298 1.00 33.67 197 PRO A C 1
ATOM 1071 O O . PRO A 1 138 ? 9.197 56.845 15.669 1.00 29.26 197 PRO A O 1
ATOM 1075 N N . THR A 1 139 ? 11.053 58.192 15.806 1.00 34.10 198 THR A N 1
ATOM 1076 C CA . THR A 1 139 ? 10.574 59.054 16.921 1.00 37.89 198 THR A CA 1
ATOM 1077 C C . THR A 1 139 ? 9.355 59.859 16.470 1.00 37.55 198 THR A C 1
ATOM 1078 O O . THR A 1 139 ? 8.668 60.409 17.337 1.00 38.61 198 THR A O 1
ATOM 1082 N N . SER A 1 140 ? 9.102 59.926 15.164 1.00 38.76 199 SER A N 1
ATOM 1083 C CA . SER A 1 140 ? 7.916 60.671 14.671 1.00 40.43 199 SER A CA 1
ATOM 1084 C C . SER A 1 140 ? 6.678 59.772 14.747 1.00 41.84 199 SER A C 1
ATOM 1085 O O . SER A 1 140 ? 5.561 60.304 14.596 1.00 41.11 199 SER A O 1
ATOM 1088 N N . LYS A 1 141 ? 6.872 58.468 14.973 1.00 38.47 200 LYS A N 1
ATOM 1089 C CA . LYS A 1 141 ? 5.733 57.507 14.975 1.00 38.62 200 LYS A CA 1
ATOM 1090 C C . LYS A 1 141 ? 5.554 56.854 16.348 1.00 38.45 200 LYS A C 1
ATOM 1091 O O . LYS A 1 141 ? 4.414 56.497 16.683 1.00 44.94 200 LYS A O 1
ATOM 1097 N N . TYR A 1 142 ? 6.639 56.703 17.101 1.00 29.67 201 TYR A N 1
ATOM 1098 C CA . TYR A 1 142 ? 6.572 56.044 18.429 1.00 28.27 201 TYR A CA 1
ATOM 1099 C C . TYR A 1 142 ? 6.729 57.070 19.543 1.00 27.72 201 TYR A C 1
ATOM 1100 O O . TYR A 1 142 ? 7.726 57.788 19.605 1.00 28.64 201 TYR A O 1
ATOM 1109 N N . PRO A 1 143 ? 5.737 57.172 20.447 1.00 26.21 202 PRO A N 1
ATOM 1110 C CA . PRO A 1 143 ? 5.832 58.077 21.591 1.00 27.39 202 PRO A CA 1
ATOM 1111 C C . PRO A 1 143 ? 7.083 57.728 22.416 1.00 28.22 202 PRO A C 1
ATOM 1112 O O . PRO A 1 143 ? 7.439 56.551 22.491 1.00 26.46 202 PRO A O 1
ATOM 1116 N N . GLN A 1 144 ? 7.685 58.719 23.067 1.00 28.81 203 GLN A N 1
ATOM 1117 C CA . GLN A 1 144 ? 8.952 58.470 23.802 1.00 31.17 203 GLN A CA 1
ATOM 1118 C C . GLN A 1 144 ? 8.764 57.413 24.901 1.00 28.90 203 GLN A C 1
ATOM 1119 O O . GLN A 1 144 ? 9.699 56.623 25.099 1.00 26.04 203 GLN A O 1
ATOM 1125 N N . LYS A 1 145 ? 7.606 57.372 25.565 1.00 27.64 204 LYS A N 1
ATOM 1126 C CA . LYS A 1 145 ? 7.408 56.395 26.671 1.00 28.24 204 LYS A CA 1
ATOM 1127 C C . LYS A 1 145 ? 7.368 54.969 26.114 1.00 25.91 204 LYS A C 1
ATOM 1128 O O . LYS A 1 145 ? 7.731 54.042 26.852 1.00 23.97 204 LYS A O 1
ATOM 1134 N N . ILE A 1 146 ? 6.937 54.819 24.862 1.00 24.68 205 ILE A N 1
ATOM 1135 C CA . ILE A 1 146 ? 6.813 53.483 24.214 1.00 23.57 205 ILE A CA 1
ATOM 1136 C C . ILE A 1 146 ? 8.202 53.064 23.732 1.00 23.28 205 ILE A C 1
ATOM 1137 O O . ILE A 1 146 ? 8.537 51.858 23.838 1.00 23.05 205 ILE A O 1
ATOM 1142 N N . ILE A 1 147 ? 8.975 54.027 23.225 1.00 24.99 206 ILE A N 1
ATOM 1143 C CA . ILE A 1 147 ? 10.371 53.718 22.798 1.00 26.62 206 ILE A CA 1
ATOM 1144 C C . ILE A 1 147 ? 11.100 53.198 24.040 1.00 25.74 206 ILE A C 1
ATOM 1145 O O . ILE A 1 147 ? 11.839 52.221 23.916 1.00 24.50 206 ILE A O 1
ATOM 1150 N N . GLU A 1 148 ? 10.858 53.838 25.190 1.00 27.21 207 GLU A N 1
ATOM 1151 C CA . GLU A 1 148 ? 11.488 53.404 26.471 1.00 28.93 207 GLU A CA 1
ATOM 1152 C C . GLU A 1 148 ? 10.985 51.997 26.802 1.00 26.80 207 GLU A C 1
ATOM 1153 O O . GLU A 1 148 ? 11.809 51.152 27.135 1.00 26.88 207 GLU A O 1
ATOM 1159 N N . ALA A 1 149 ? 9.677 51.763 26.680 1.00 24.45 208 ALA A N 1
ATOM 1160 C CA . ALA A 1 149 ? 9.123 50.423 26.999 1.00 24.95 208 ALA A CA 1
ATOM 1161 C C . ALA A 1 149 ? 9.750 49.355 26.091 1.00 24.00 208 ALA A C 1
ATOM 1162 O O . ALA A 1 149 ? 10.014 48.217 26.587 1.00 23.13 208 ALA A O 1
ATOM 1164 N N . TYR A 1 150 ? 9.968 49.683 24.810 1.00 23.04 209 TYR A N 1
ATOM 1165 C CA . TYR A 1 150 ? 10.545 48.697 23.860 1.00 22.73 209 TYR A CA 1
ATOM 1166 C C . TYR A 1 150 ? 11.970 48.289 24.238 1.00 24.61 209 TYR A C 1
ATOM 1167 O O . TYR A 1 150 ? 12.450 47.289 23.678 1.00 24.67 209 TYR A O 1
ATOM 1176 N N . LYS A 1 151 ? 12.637 49.046 25.107 1.00 26.00 210 LYS A N 1
ATOM 1177 C CA . LYS A 1 151 ? 14.013 48.670 25.525 1.00 27.30 210 LYS A CA 1
ATOM 1178 C C . LYS A 1 151 ? 13.979 47.298 26.218 1.00 27.12 210 LYS A C 1
ATOM 1179 O O . LYS A 1 151 ? 15.014 46.612 26.195 1.00 26.73 210 LYS A O 1
ATOM 1185 N N . GLU A 1 152 ? 12.833 46.913 26.795 1.00 26.41 211 GLU A N 1
ATOM 1186 C CA . GLU A 1 152 ? 12.710 45.599 27.485 1.00 27.94 211 GLU A CA 1
ATOM 1187 C C . GLU A 1 152 ? 12.337 44.516 26.467 1.00 26.26 211 GLU A C 1
ATOM 1188 O O . GLU A 1 152 ? 12.277 43.330 26.863 1.00 26.22 211 GLU A O 1
ATOM 1194 N N . GLY A 1 153 ? 12.114 44.903 25.206 1.00 23.90 212 GLY A N 1
ATOM 1195 C CA . GLY A 1 153 ? 11.815 43.907 24.166 1.00 25.16 212 GLY A CA 1
ATOM 1196 C C . GLY A 1 153 ? 10.459 44.101 23.525 1.00 22.31 212 GLY A C 1
ATOM 1197 O O . GLY A 1 153 ? 9.589 44.824 24.091 1.00 22.12 212 GLY A O 1
ATOM 1198 N N . GLY A 1 154 ? 10.287 43.461 22.376 1.00 22.88 213 GLY A N 1
ATOM 1199 C CA . GLY A 1 154 ? 9.031 43.541 21.624 1.00 19.99 213 GLY A CA 1
ATOM 1200 C C . GLY A 1 154 ? 9.257 43.301 20.153 1.00 20.01 213 GLY A C 1
ATOM 1201 O O . GLY A 1 154 ? 10.439 43.173 19.731 1.00 21.64 213 GLY A O 1
ATOM 1202 N N . ASN A 1 155 ? 8.158 43.293 19.397 1.00 20.08 214 ASN A N 1
ATOM 1203 C CA . ASN A 1 155 ? 8.175 43.028 17.940 1.00 20.54 214 ASN A CA 1
ATOM 1204 C C . ASN A 1 155 ? 7.490 44.211 17.257 1.00 20.75 214 ASN A C 1
ATOM 1205 O O . ASN A 1 155 ? 6.376 44.081 16.751 1.00 21.25 214 ASN A O 1
ATOM 1210 N N . PRO A 1 156 ? 8.173 45.374 17.138 1.00 21.67 215 PRO A N 1
ATOM 1211 C CA . PRO A 1 156 ? 7.547 46.575 16.592 1.00 22.97 215 PRO A CA 1
ATOM 1212 C C . PRO A 1 156 ? 7.125 46.394 15.126 1.00 23.06 215 PRO A C 1
ATOM 1213 O O . PRO A 1 156 ? 6.229 47.109 14.692 1.00 23.40 215 PRO A O 1
ATOM 1217 N N . SER A 1 157 ? 7.765 45.469 14.402 1.00 22.84 216 SER A N 1
ATOM 1218 C CA . SER A 1 157 ? 7.365 45.228 12.989 1.00 25.03 216 SER A CA 1
ATOM 1219 C C . SER A 1 157 ? 5.914 44.705 12.939 1.00 24.17 216 SER A C 1
ATOM 1220 O O . SER A 1 157 ? 5.288 44.784 11.853 1.00 23.88 216 SER A O 1
ATOM 1223 N N . LEU A 1 158 ? 5.374 44.243 14.073 1.00 22.08 217 LEU A N 1
ATOM 1224 C CA . LEU A 1 158 ? 3.975 43.727 14.123 1.00 22.91 217 LEU A CA 1
ATOM 1225 C C . LEU A 1 158 ? 2.978 44.878 14.350 1.00 22.49 217 LEU A C 1
ATOM 1226 O O . LEU A 1 158 ? 1.766 44.654 14.135 1.00 21.85 217 LEU A O 1
ATOM 1231 N N . ASP A 1 159 ? 3.462 46.072 14.706 1.00 21.87 218 ASP A N 1
ATOM 1232 C CA . ASP A 1 159 ? 2.541 47.211 14.995 1.00 21.33 218 ASP A CA 1
ATOM 1233 C C . ASP A 1 159 ? 1.809 47.600 13.708 1.00 23.97 218 ASP A C 1
ATOM 1234 O O . ASP A 1 159 ? 2.463 47.695 12.668 1.00 23.06 218 ASP A O 1
ATOM 1239 N N . GLY A 1 160 ? 0.494 47.798 13.785 1.00 25.06 219 GLY A N 1
ATOM 1240 C CA . GLY A 1 160 ? -0.266 48.178 12.580 1.00 29.90 219 GLY A CA 1
ATOM 1241 C C . GLY A 1 160 ? -0.802 46.976 11.812 1.00 29.29 219 GLY A C 1
ATOM 1242 O O . GLY A 1 160 ? -1.734 47.181 11.036 1.00 31.26 219 GLY A O 1
ATOM 1243 N N . LYS A 1 161 ? -0.272 45.770 12.048 1.00 28.23 220 LYS A N 1
ATOM 1244 C CA . LYS A 1 161 ? -0.703 44.547 11.313 1.00 29.08 220 LYS A CA 1
ATOM 1245 C C . LYS A 1 161 ? -1.431 43.596 12.273 1.00 25.22 220 LYS A C 1
ATOM 1246 O O . LYS A 1 161 ? -2.268 42.799 11.832 1.00 22.31 220 LYS A O 1
ATOM 1252 N N . HIS A 1 162 ? -1.086 43.671 13.554 1.00 22.29 221 HIS A N 1
ATOM 1253 C CA . HIS A 1 162 ? -1.678 42.758 14.558 1.00 23.09 221 HIS A CA 1
ATOM 1254 C C . HIS A 1 162 ? -2.256 43.604 15.677 1.00 22.65 221 HIS A C 1
ATOM 1255 O O . HIS A 1 162 ? -1.515 44.271 16.395 1.00 22.12 221 HIS A O 1
ATOM 1262 N N . PRO A 1 163 ? -3.586 43.583 15.860 1.00 23.14 222 PRO A N 1
ATOM 1263 C CA . PRO A 1 163 ? -4.217 44.387 16.895 1.00 22.91 222 PRO A CA 1
ATOM 1264 C C . PRO A 1 163 ? -3.922 43.865 18.304 1.00 21.20 222 PRO A C 1
ATOM 1265 O O . PRO A 1 163 ? -4.174 42.695 18.588 1.00 20.69 222 PRO A O 1
ATOM 1269 N N . VAL A 1 164 ? -3.405 44.757 19.141 1.00 19.57 223 VAL A N 1
ATOM 1270 C CA . VAL A 1 164 ? -3.099 44.456 20.565 1.00 18.64 223 VAL A CA 1
ATOM 1271 C C . VAL A 1 164 ? -4.386 44.614 21.375 1.00 18.78 223 VAL A C 1
ATOM 1272 O O . VAL A 1 164 ? -5.094 45.586 21.127 1.00 17.78 223 VAL A O 1
ATOM 1276 N N . PHE A 1 165 ? -4.651 43.725 22.340 1.00 16.94 224 PHE A N 1
ATOM 1277 C CA . PHE A 1 165 ? -5.906 43.837 23.118 1.00 17.26 224 PHE A CA 1
ATOM 1278 C C . PHE A 1 165 ? -5.663 43.489 24.582 1.00 16.96 224 PHE A C 1
ATOM 1279 O O . PHE A 1 165 ? -6.638 43.569 25.372 1.00 18.69 224 PHE A O 1
ATOM 1287 N N . GLY A 1 166 ? -4.424 43.140 24.925 1.00 16.48 225 GLY A N 1
ATOM 1288 C CA . GLY A 1 166 ? -4.122 42.823 26.329 1.00 17.10 225 GLY A CA 1
ATOM 1289 C C . GLY A 1 166 ? -2.648 42.925 26.652 1.00 17.37 225 GLY A C 1
ATOM 1290 O O . GLY A 1 166 ? -1.820 43.111 25.716 1.00 17.70 225 GLY A O 1
ATOM 1291 N N . GLN A 1 167 ? -2.336 42.764 27.939 1.00 19.09 226 GLN A N 1
ATOM 1292 C CA . GLN A 1 167 ? -0.947 42.854 28.446 1.00 19.98 226 GLN A CA 1
ATOM 1293 C C . GLN A 1 167 ? -0.780 41.884 29.613 1.00 19.57 226 GLN A C 1
ATOM 1294 O O . GLN A 1 167 ? -1.585 41.937 30.555 1.00 18.81 226 GLN A O 1
ATOM 1300 N N . VAL A 1 168 ? 0.231 41.030 29.515 1.00 20.68 227 VAL A N 1
ATOM 1301 C CA . VAL A 1 168 ? 0.592 40.112 30.620 1.00 21.53 227 VAL A CA 1
ATOM 1302 C C . VAL A 1 168 ? 1.071 40.967 31.799 1.00 22.14 227 VAL A C 1
ATOM 1303 O O . VAL A 1 168 ? 1.972 41.814 31.609 1.00 22.39 227 VAL A O 1
ATOM 1307 N N . ILE A 1 169 ? 0.501 40.741 32.973 1.00 22.35 228 ILE A N 1
ATOM 1308 C CA . ILE A 1 169 ? 0.901 41.517 34.182 1.00 24.12 228 ILE A CA 1
ATOM 1309 C C . ILE A 1 169 ? 1.405 40.550 35.245 1.00 24.80 228 ILE A C 1
ATOM 1310 O O . ILE A 1 169 ? 1.796 41.016 36.313 1.00 25.06 228 ILE A O 1
ATOM 1315 N N . GLY A 1 170 ? 1.368 39.253 34.939 1.00 22.74 229 GLY A N 1
ATOM 1316 C CA . GLY A 1 170 ? 1.837 38.210 35.852 1.00 24.91 229 GLY A CA 1
ATOM 1317 C C . GLY A 1 170 ? 2.116 36.948 35.079 1.00 23.56 229 GLY A C 1
ATOM 1318 O O . GLY A 1 170 ? 1.383 36.678 34.120 1.00 21.53 229 GLY A O 1
ATOM 1319 N N . GLY A 1 171 ? 3.200 36.261 35.414 1.00 23.75 230 GLY A N 1
ATOM 1320 C CA . GLY A 1 171 ? 3.487 34.975 34.755 1.00 23.30 230 GLY A CA 1
ATOM 1321 C C . GLY A 1 171 ? 4.240 35.101 33.430 1.00 24.18 230 GLY A C 1
ATOM 1322 O O . GLY A 1 171 ? 4.165 34.195 32.607 1.00 22.48 230 GLY A O 1
ATOM 1331 N N . ASP A 1 173 ? 7.226 34.770 33.280 1.00 26.69 232 ASP A N 1
ATOM 1332 C CA . ASP A 1 173 ? 8.210 33.704 33.401 1.00 29.95 232 ASP A CA 1
ATOM 1333 C C . ASP A 1 173 ? 7.624 32.419 32.806 1.00 26.82 232 ASP A C 1
ATOM 1334 O O . ASP A 1 173 ? 8.405 31.594 32.261 1.00 25.10 232 ASP A O 1
ATOM 1339 N N . VAL A 1 174 ? 6.304 32.256 32.909 1.00 23.37 233 VAL A N 1
ATOM 1340 C CA . VAL A 1 174 ? 5.595 31.079 32.332 1.00 22.89 233 VAL A CA 1
ATOM 1341 C C . VAL A 1 174 ? 5.637 31.245 30.802 1.00 21.10 233 VAL A C 1
ATOM 1342 O O . VAL A 1 174 ? 5.917 30.258 30.110 1.00 20.51 233 VAL A O 1
ATOM 1346 N N . VAL A 1 175 ? 5.397 32.455 30.301 1.00 21.08 234 VAL A N 1
ATOM 1347 C CA . VAL A 1 175 ? 5.470 32.708 28.827 1.00 20.37 234 VAL A CA 1
ATOM 1348 C C . VAL A 1 175 ? 6.881 32.360 28.315 1.00 20.58 234 VAL A C 1
ATOM 1349 O O . VAL A 1 175 ? 6.983 31.678 27.276 1.00 19.76 234 VAL A O 1
ATOM 1353 N N . ASP A 1 176 ? 7.937 32.774 29.033 1.00 20.38 235 ASP A N 1
ATOM 1354 C CA . ASP A 1 176 ? 9.328 32.462 28.598 1.00 22.49 235 ASP A CA 1
ATOM 1355 C C . ASP A 1 176 ? 9.549 30.945 28.642 1.00 22.50 235 ASP A C 1
ATOM 1356 O O . ASP A 1 176 ? 10.209 30.425 27.734 1.00 22.17 235 ASP A O 1
ATOM 1361 N N . LYS A 1 177 ? 8.983 30.266 29.644 1.00 23.22 236 LYS A N 1
ATOM 1362 C CA . LYS A 1 177 ? 9.162 28.796 29.802 1.00 25.44 236 LYS A CA 1
ATOM 1363 C C . LYS A 1 177 ? 8.514 28.103 28.595 1.00 23.63 236 LYS A C 1
ATOM 1364 O O . LYS A 1 177 ? 9.127 27.191 28.018 1.00 23.46 236 LYS A O 1
ATOM 1370 N N . ILE A 1 178 ? 7.330 28.568 28.205 1.00 21.84 237 ILE A N 1
ATOM 1371 C CA . ILE A 1 178 ? 6.604 28.017 27.024 1.00 22.46 237 ILE A CA 1
ATOM 1372 C C . ILE A 1 178 ? 7.417 28.288 25.745 1.00 21.79 237 ILE A C 1
ATOM 1373 O O . ILE A 1 178 ? 7.563 27.361 24.913 1.00 22.31 237 ILE A O 1
ATOM 1378 N N . ALA A 1 179 ? 7.932 29.511 25.590 1.00 22.05 238 ALA A N 1
ATOM 1379 C CA . ALA A 1 179 ? 8.706 29.890 24.386 1.00 21.04 238 ALA A CA 1
ATOM 1380 C C . ALA A 1 179 ? 9.939 28.997 24.210 1.00 24.44 238 ALA A C 1
ATOM 1381 O O . ALA A 1 179 ? 10.294 28.759 23.052 1.00 23.95 238 ALA A O 1
ATOM 1383 N N . LYS A 1 180 ? 10.550 28.524 25.313 1.00 25.72 239 LYS A N 1
ATOM 1384 C CA . LYS A 1 180 ? 11.784 27.693 25.251 1.00 28.01 239 LYS A CA 1
ATOM 1385 C C . LYS A 1 180 ? 11.454 26.195 25.308 1.00 28.45 239 LYS A C 1
ATOM 1386 O O . LYS A 1 180 ? 12.390 25.410 25.509 1.00 29.90 239 LYS A O 1
ATOM 1392 N N . ALA A 1 181 ? 10.194 25.793 25.118 1.00 26.03 240 ALA A N 1
ATOM 1393 C CA . ALA A 1 181 ? 9.879 24.350 25.226 1.00 27.28 240 ALA A CA 1
ATOM 1394 C C . ALA A 1 181 ? 10.544 23.584 24.077 1.00 28.19 240 ALA A C 1
ATOM 1395 O O . ALA A 1 181 ? 10.791 24.197 23.016 1.00 26.63 240 ALA A O 1
ATOM 1397 N N . GLU A 1 182 ? 10.870 22.313 24.320 1.00 29.60 241 GLU A N 1
ATOM 1398 C CA . GLU A 1 182 ? 11.423 21.424 23.269 1.00 33.43 241 GLU A CA 1
ATOM 1399 C C . GLU A 1 182 ? 10.369 21.374 22.163 1.00 31.18 241 GLU A C 1
ATOM 1400 O O . GLU A 1 182 ? 9.184 21.239 22.499 1.00 30.83 241 GLU A O 1
ATOM 1406 N N . LYS A 1 183 ? 10.781 21.425 20.899 1.00 32.38 242 LYS A N 1
ATOM 1407 C CA . LYS A 1 183 ? 9.789 21.536 19.800 1.00 32.27 242 LYS A CA 1
ATOM 1408 C C . LYS A 1 183 ? 10.302 20.858 18.532 1.00 32.67 242 LYS A C 1
ATOM 1409 O O . LYS A 1 183 ? 11.501 20.588 18.465 1.00 34.20 242 LYS A O 1
ATOM 1415 N N . ASP A 1 184 ? 9.401 20.624 17.569 1.00 33.64 243 ASP A N 1
ATOM 1416 C CA . ASP A 1 184 ? 9.731 19.934 16.292 1.00 36.53 243 ASP A CA 1
ATOM 1417 C C . ASP A 1 184 ? 10.137 20.976 15.241 1.00 36.73 243 ASP A C 1
ATOM 1418 O O . ASP A 1 184 ? 10.198 22.175 15.598 1.00 33.25 243 ASP A O 1
ATOM 1423 N N . GLU A 1 185 ? 10.365 20.536 13.995 1.00 38.11 244 GLU A N 1
ATOM 1424 C CA . GLU A 1 185 ? 10.822 21.443 12.897 1.00 41.29 244 GLU A CA 1
ATOM 1425 C C . GLU A 1 185 ? 9.740 22.489 12.562 1.00 38.60 244 GLU A C 1
ATOM 1426 O O . GLU A 1 185 ? 10.089 23.480 11.919 1.00 38.54 244 GLU A O 1
ATOM 1432 N N . LYS A 1 186 ? 8.490 22.295 12.996 1.00 36.04 245 LYS A N 1
ATOM 1433 C CA . LYS A 1 186 ? 7.418 23.296 12.715 1.00 36.09 245 LYS A CA 1
ATOM 1434 C C . LYS A 1 186 ? 7.220 24.190 13.943 1.00 30.89 245 LYS A C 1
ATOM 1435 O O . LYS A 1 186 ? 6.249 24.974 13.966 1.00 30.21 245 LYS A O 1
ATOM 1441 N N . ASP A 1 187 ? 8.120 24.071 14.918 1.00 29.33 246 ASP A N 1
ATOM 1442 C CA . ASP A 1 187 ? 8.105 24.906 16.147 1.00 27.44 246 ASP A CA 1
ATOM 1443 C C . ASP A 1 187 ? 6.912 24.517 17.034 1.00 25.76 246 ASP A C 1
ATOM 1444 O O . ASP A 1 187 ? 6.506 25.339 17.871 1.00 24.64 246 ASP A O 1
ATOM 1449 N N . LYS A 1 188 ? 6.388 23.301 16.869 1.00 26.71 247 LYS A N 1
ATOM 1450 C CA . LYS A 1 188 ? 5.296 22.829 17.757 1.00 27.20 247 LYS A CA 1
ATOM 1451 C C . LYS A 1 188 ? 5.913 22.082 18.930 1.00 26.58 247 LYS A C 1
ATOM 1452 O O . LYS A 1 188 ? 6.718 21.181 18.730 1.00 28.11 247 LYS A O 1
ATOM 1458 N N . PRO A 1 189 ? 5.580 22.439 20.191 1.00 24.41 248 PRO A N 1
ATOM 1459 C CA . PRO A 1 189 ? 6.142 21.745 21.348 1.00 25.54 248 PRO A CA 1
ATOM 1460 C C . PRO A 1 189 ? 5.972 20.221 21.246 1.00 26.54 248 PRO A C 1
ATOM 1461 O O . PRO A 1 189 ? 4.924 19.765 20.794 1.00 25.29 248 PRO A O 1
ATOM 1465 N N . THR A 1 190 ? 7.016 19.487 21.655 1.00 28.05 249 THR A N 1
ATOM 1466 C CA . THR A 1 190 ? 7.041 18.001 21.662 1.00 31.35 249 THR A CA 1
ATOM 1467 C C . THR A 1 190 ? 5.984 17.502 22.638 1.00 31.43 249 THR A C 1
ATOM 1468 O O . THR A 1 190 ? 5.303 16.507 22.323 1.00 33.21 249 THR A O 1
ATOM 1472 N N . THR A 1 191 ? 5.920 18.144 23.802 1.00 30.64 250 THR A N 1
ATOM 1473 C CA . THR A 1 191 ? 4.909 17.835 24.845 1.00 31.09 250 THR A CA 1
ATOM 1474 C C . THR A 1 191 ? 3.879 18.958 24.807 1.00 27.97 250 THR A C 1
ATOM 1475 O O . THR A 1 191 ? 4.277 20.115 24.967 1.00 26.69 250 THR A O 1
ATOM 1479 N N . ALA A 1 192 ? 2.623 18.607 24.570 1.00 28.06 251 ALA A N 1
ATOM 1480 C CA . ALA A 1 192 ? 1.556 19.614 24.420 1.00 28.28 251 ALA A CA 1
ATOM 1481 C C . ALA A 1 192 ? 1.529 20.572 25.611 1.00 26.07 251 ALA A C 1
ATOM 1482 O O . ALA A 1 192 ? 1.624 20.129 26.757 1.00 24.65 251 ALA A O 1
ATOM 1484 N N . ILE A 1 193 ? 1.461 21.863 25.306 1.00 24.20 252 ILE A N 1
ATOM 1485 C CA . ILE A 1 193 ? 1.265 22.919 26.332 1.00 23.73 252 ILE A CA 1
ATOM 1486 C C . ILE A 1 193 ? -0.175 23.389 26.124 1.00 22.40 252 ILE A C 1
ATOM 1487 O O . ILE A 1 193 ? -0.490 23.910 25.012 1.00 21.49 252 ILE A O 1
ATOM 1492 N N . THR A 1 194 ? -1.022 23.132 27.116 1.00 21.13 253 THR A N 1
ATOM 1493 C CA . THR A 1 194 ? -2.469 23.395 26.971 1.00 23.30 253 THR A CA 1
ATOM 1494 C C . THR A 1 194 ? -2.976 24.515 27.871 1.00 23.62 253 THR A C 1
ATOM 1495 O O . THR A 1 194 ? -2.386 24.768 28.966 1.00 23.28 253 THR A O 1
ATOM 1499 N N . ILE A 1 195 ? -4.004 25.189 27.368 1.00 23.15 254 ILE A N 1
ATOM 1500 C CA . ILE A 1 195 ? -4.801 26.127 28.201 1.00 24.47 254 ILE A CA 1
ATOM 1501 C C . ILE A 1 195 ? -5.854 25.218 28.845 1.00 24.78 254 ILE A C 1
ATOM 1502 O O . ILE A 1 195 ? -6.732 24.716 28.111 1.00 26.15 254 ILE A O 1
ATOM 1507 N N . ASP A 1 196 ? -5.734 24.942 30.135 1.00 24.66 255 ASP A N 1
ATOM 1508 C CA . ASP A 1 196 ? -6.677 23.996 30.786 1.00 26.93 255 ASP A CA 1
ATOM 1509 C C . ASP A 1 196 ? -7.990 24.733 31.074 1.00 26.66 255 ASP A C 1
ATOM 1510 O O . ASP A 1 196 ? -9.066 24.124 30.931 1.00 27.95 255 ASP A O 1
ATOM 1515 N N . SER A 1 197 ? -7.894 26.011 31.427 1.00 26.09 256 SER A N 1
ATOM 1516 C CA . SER A 1 197 ? -9.090 26.837 31.706 1.00 25.14 256 SER A CA 1
ATOM 1517 C C . SER A 1 197 ? -8.652 28.290 31.665 1.00 24.10 256 SER A C 1
ATOM 1518 O O . SER A 1 197 ? -7.431 28.540 31.795 1.00 23.47 256 SER A O 1
ATOM 1521 N N . ILE A 1 198 ? -9.618 29.183 31.509 1.00 22.39 257 ILE A N 1
ATOM 1522 C CA . ILE A 1 198 ? -9.368 30.642 31.580 1.00 22.00 257 ILE A CA 1
ATOM 1523 C C . ILE A 1 198 ? -10.267 31.181 32.686 1.00 23.00 257 ILE A C 1
ATOM 1524 O O . ILE A 1 198 ? -11.515 31.008 32.604 1.00 23.95 257 ILE A O 1
ATOM 1529 N N . GLU A 1 199 ? -9.651 31.759 33.704 1.00 22.13 258 GLU A N 1
ATOM 1530 C CA . GLU A 1 199 ? -10.431 32.345 34.811 1.00 23.83 258 GLU A CA 1
ATOM 1531 C C . GLU A 1 199 ? -10.711 33.806 34.472 1.00 23.64 258 GLU A C 1
ATOM 1532 O O . GLU A 1 199 ? -9.755 34.522 34.136 1.00 22.43 258 GLU A O 1
ATOM 1538 N N . VAL A 1 200 ? -11.982 34.211 34.471 1.00 24.78 259 VAL A N 1
ATOM 1539 C CA . VAL A 1 200 ? -12.294 35.652 34.253 1.00 24.57 259 VAL A CA 1
ATOM 1540 C C . VAL A 1 200 ? -12.338 36.286 35.645 1.00 25.59 259 VAL A C 1
ATOM 1541 O O . VAL A 1 200 ? -13.344 36.106 36.344 1.00 26.34 259 VAL A O 1
ATOM 1545 N N . VAL A 1 201 ? -11.247 36.947 36.043 1.00 25.53 260 VAL A N 1
ATOM 1546 C CA . VAL A 1 201 ? -11.123 37.605 37.376 1.00 27.29 260 VAL A CA 1
ATOM 1547 C C . VAL A 1 201 ? -11.988 38.866 37.396 1.00 26.84 260 VAL A C 1
ATOM 1548 O O . VAL A 1 201 ? -12.679 39.110 38.414 1.00 26.86 260 VAL A O 1
ATOM 1552 N N . LYS A 1 202 ? -11.909 39.658 36.327 1.00 26.02 261 LYS A N 1
ATOM 1553 C CA . LYS A 1 202 ? -12.738 40.885 36.205 1.00 26.30 261 LYS A CA 1
ATOM 1554 C C . LYS A 1 202 ? -13.326 40.890 34.799 1.00 25.78 261 LYS A C 1
ATOM 1555 O O . LYS A 1 202 ? -12.560 40.998 33.826 1.00 22.94 261 LYS A O 1
ATOM 1561 N N . ASP A 1 203 ? -14.637 40.715 34.709 1.00 25.67 262 ASP A N 1
ATOM 1562 C CA . ASP A 1 203 ? -15.263 40.654 33.370 1.00 26.76 262 ASP A CA 1
ATOM 1563 C C . ASP A 1 203 ? -15.535 42.081 32.890 1.00 26.23 262 ASP A C 1
ATOM 1564 O O . ASP A 1 203 ? -15.213 43.042 33.613 1.00 25.29 262 ASP A O 1
ATOM 1569 N N . TYR A 1 204 ? -16.115 42.192 31.701 1.00 25.51 263 TYR A N 1
ATOM 1570 C CA . TYR A 1 204 ? -16.476 43.522 31.164 1.00 25.73 263 TYR A CA 1
ATOM 1571 C C . TYR A 1 204 ? -17.825 43.371 30.472 1.00 25.83 263 TYR A C 1
ATOM 1572 O O . TYR A 1 204 ? -18.009 42.392 29.740 1.00 26.12 263 TYR A O 1
ATOM 1581 N N . ASP A 1 205 ? -18.760 44.251 30.799 1.00 25.79 264 ASP A N 1
ATOM 1582 C CA . ASP A 1 205 ? -20.109 44.211 30.187 1.00 26.10 264 ASP A CA 1
ATOM 1583 C C . ASP A 1 205 ? -20.114 45.212 29.032 1.00 24.91 264 ASP A C 1
ATOM 1584 O O . ASP A 1 205 ? -20.033 46.428 29.306 1.00 23.35 264 ASP A O 1
ATOM 1589 N N . PHE A 1 206 ? -20.246 44.725 27.794 1.00 26.14 265 PHE A N 1
ATOM 1590 C CA . PHE A 1 206 ? -20.165 45.630 26.616 1.00 26.49 265 PHE A CA 1
ATOM 1591 C C . PHE A 1 206 ? -21.426 46.490 26.485 1.00 27.72 265 PHE A C 1
ATOM 1592 O O . PHE A 1 206 ? -21.450 47.310 25.562 1.00 28.78 265 PHE A O 1
ATOM 1600 N N . LYS A 1 207 ? -22.420 46.310 27.363 1.00 28.47 266 LYS A N 1
ATOM 1601 C CA . LYS A 1 207 ? -23.626 47.185 27.319 1.00 31.63 266 LYS A CA 1
ATOM 1602 C C . LYS A 1 207 ? -23.521 48.250 28.413 1.00 30.19 266 LYS A C 1
ATOM 1603 O O . LYS A 1 207 ? -24.441 49.083 28.504 1.00 30.42 266 LYS A O 1
ATOM 1609 N N . SER A 1 208 ? -22.439 48.233 29.198 1.00 28.14 267 SER A N 1
ATOM 1610 C CA . SER A 1 208 ? -22.283 49.230 30.289 1.00 29.33 267 SER A CA 1
ATOM 1611 C C . SER A 1 208 ? -21.996 50.620 29.708 1.00 28.88 267 SER A C 1
ATOM 1612 O O . SER A 1 208 ? -21.169 50.736 28.770 1.00 28.63 267 SER A O 1
ATOM 1615 N N . GLU A 1 209 ? -22.682 51.630 30.248 1.00 28.90 268 GLU A N 1
ATOM 1616 C CA . GLU A 1 209 ? -22.487 53.043 29.840 1.00 29.09 268 GLU A CA 1
ATOM 1617 C C . GLU A 1 209 ? -21.899 53.812 31.026 1.00 30.14 268 GLU A C 1
ATOM 1618 O O . GLU A 1 209 ? -21.963 55.058 31.029 1.00 31.21 268 GLU A O 1
ATOM 1624 N N . ASN A 1 210 ? -21.335 53.084 31.992 1.00 31.87 269 ASN A N 1
ATOM 1625 C CA . ASN A 1 210 ? -20.745 53.738 33.187 1.00 34.46 269 ASN A CA 1
ATOM 1626 C C . ASN A 1 210 ? -19.547 54.591 32.759 1.00 32.99 269 ASN A C 1
ATOM 1627 O O . ASN A 1 210 ? -18.775 54.130 31.891 1.00 32.46 269 ASN A O 1
ATOM 1632 N N . LEU A 1 211 ? -19.445 55.814 33.284 1.00 31.25 270 LEU A N 1
ATOM 1633 C CA . LEU A 1 211 ? -18.238 56.643 33.029 1.00 33.97 270 LEU A CA 1
ATOM 1634 C C . LEU A 1 211 ? -17.304 56.453 34.226 1.00 34.18 270 LEU A C 1
ATOM 1635 O O . LEU A 1 211 ? -17.812 56.427 35.374 1.00 34.96 270 LEU A O 1
ATOM 1640 N N . TYR A 1 212 ? -16.006 56.316 33.965 1.00 36.77 271 TYR A N 1
ATOM 1641 C CA . TYR A 1 212 ? -15.004 56.151 35.052 1.00 39.97 271 TYR A CA 1
ATOM 1642 C C . TYR A 1 212 ? -14.069 57.369 35.051 1.00 43.65 271 TYR A C 1
ATOM 1643 O O . TYR A 1 212 ? -13.631 57.783 33.960 1.00 41.83 271 TYR A O 1
ATOM 1652 N N . PHE A 1 213 ? -13.797 57.931 36.235 1.00 48.84 272 PHE A N 1
ATOM 1653 C CA . PHE A 1 213 ? -12.899 59.112 36.354 1.00 56.64 272 PHE A CA 1
ATOM 1654 C C . PHE A 1 213 ? -11.476 58.685 35.995 1.00 60.57 272 PHE A C 1
ATOM 1655 O O . PHE A 1 213 ? -10.979 57.719 36.604 1.00 58.24 272 PHE A O 1
ATOM 1663 N N . GLN A 1 214 ? -10.869 59.368 35.021 1.00 65.29 273 GLN A N 1
ATOM 1664 C CA . GLN A 1 214 ? -9.492 59.043 34.563 1.00 72.99 273 GLN A CA 1
ATOM 1665 C C . GLN A 1 214 ? -8.500 59.910 35.347 1.00 78.96 273 GLN A C 1
ATOM 1666 O O . GLN A 1 214 ? -8.715 61.107 35.544 1.00 82.76 273 GLN A O 1
ATOM 1681 N N . ASN B 1 2 ? 35.503 16.539 26.068 1.00 59.77 61 ASN B N 1
ATOM 1682 C CA . ASN B 1 2 ? 35.398 17.547 27.109 1.00 56.13 61 ASN B CA 1
ATOM 1683 C C . ASN B 1 2 ? 35.503 18.923 26.445 1.00 46.18 61 ASN B C 1
ATOM 1684 O O . ASN B 1 2 ? 36.507 19.180 25.747 1.00 46.63 61 ASN B O 1
ATOM 1689 N N . PHE B 1 3 ? 34.494 19.768 26.660 1.00 39.81 62 PHE B N 1
ATOM 1690 C CA . PHE B 1 3 ? 34.452 21.125 26.054 1.00 33.58 62 PHE B CA 1
ATOM 1691 C C . PHE B 1 3 ? 34.845 22.129 27.136 1.00 31.40 62 PHE B C 1
ATOM 1692 O O . PHE B 1 3 ? 34.098 22.370 28.084 1.00 28.96 62 PHE B O 1
ATOM 1700 N N . PRO B 1 4 ? 36.036 22.748 27.027 1.00 29.33 63 PRO B N 1
ATOM 1701 C CA . PRO B 1 4 ? 36.533 23.642 28.072 1.00 28.01 63 PRO B CA 1
ATOM 1702 C C . PRO B 1 4 ? 35.644 24.867 28.347 1.00 25.62 63 PRO B C 1
ATOM 1703 O O . PRO B 1 4 ? 35.736 25.408 29.428 1.00 26.30 63 PRO B O 1
ATOM 1707 N N . GLN B 1 5 ? 34.756 25.239 27.425 1.00 24.42 64 GLN B N 1
ATOM 1708 C CA . GLN B 1 5 ? 33.860 26.397 27.711 1.00 23.75 64 GLN B CA 1
ATOM 1709 C C . GLN B 1 5 ? 32.786 26.017 28.738 1.00 25.06 64 GLN B C 1
ATOM 1710 O O . GLN B 1 5 ? 32.239 26.926 29.348 1.00 26.73 64 GLN B O 1
ATOM 1716 N N . LEU B 1 6 ? 32.487 24.726 28.914 1.00 27.82 65 LEU B N 1
ATOM 1717 C CA . LEU B 1 6 ? 31.369 24.294 29.811 1.00 30.47 65 LEU B CA 1
ATOM 1718 C C . LEU B 1 6 ? 31.818 24.146 31.275 1.00 32.35 65 LEU B C 1
ATOM 1719 O O . LEU B 1 6 ? 30.991 23.699 32.111 1.00 34.31 65 LEU B O 1
ATOM 1724 N N . SER B 1 7 ? 33.056 24.538 31.573 1.00 32.04 66 SER B N 1
ATOM 1725 C CA . SER B 1 7 ? 33.639 24.497 32.938 1.00 34.77 66 SER B CA 1
ATOM 1726 C C . SER B 1 7 ? 34.030 25.928 33.335 1.00 37.27 66 SER B C 1
ATOM 1727 O O . SER B 1 7 ? 34.760 26.562 32.545 1.00 33.26 66 SER B O 1
ATOM 1730 N N . LYS B 1 8 ? 33.524 26.443 34.466 1.00 38.50 67 LYS B N 1
ATOM 1731 C CA . LYS B 1 8 ? 33.888 27.824 34.907 1.00 38.87 67 LYS B CA 1
ATOM 1732 C C . LYS B 1 8 ? 35.298 27.847 35.516 1.00 37.78 67 LYS B C 1
ATOM 1733 O O . LYS B 1 8 ? 35.948 28.920 35.482 1.00 34.89 67 LYS B O 1
ATOM 1739 N N . GLU B 1 9 ? 35.750 26.720 36.069 1.00 35.99 68 GLU B N 1
ATOM 1740 C CA . GLU B 1 9 ? 37.105 26.661 36.670 1.00 36.24 68 GLU B CA 1
ATOM 1741 C C . GLU B 1 9 ? 38.166 26.939 35.597 1.00 32.68 68 GLU B C 1
ATOM 1742 O O . GLU B 1 9 ? 38.010 26.482 34.446 1.00 31.48 68 GLU B O 1
ATOM 1748 N N . VAL B 1 10 ? 39.184 27.712 35.969 1.00 30.30 69 VAL B N 1
ATOM 1749 C CA . VAL B 1 10 ? 40.319 27.991 35.052 1.00 28.30 69 VAL B CA 1
ATOM 1750 C C . VAL B 1 10 ? 41.236 26.766 35.128 1.00 29.46 69 VAL B C 1
ATOM 1751 O O . VAL B 1 10 ? 41.859 26.547 36.198 1.00 26.13 69 VAL B O 1
ATOM 1755 N N . ALA B 1 11 ? 41.283 25.977 34.049 1.00 30.02 70 ALA B N 1
ATOM 1756 C CA . ALA B 1 11 ? 42.110 24.744 34.030 1.00 31.39 70 ALA B CA 1
ATOM 1757 C C . ALA B 1 11 ? 43.597 25.093 34.134 1.00 30.11 70 ALA B C 1
ATOM 1758 O O . ALA B 1 11 ? 43.964 26.241 33.903 1.00 27.38 70 ALA B O 1
ATOM 1760 N N . GLU B 1 12 ? 44.423 24.095 34.445 1.00 33.22 71 GLU B N 1
ATOM 1761 C CA . GLU B 1 12 ? 45.889 24.287 34.590 1.00 36.83 71 GLU B CA 1
ATOM 1762 C C . GLU B 1 12 ? 46.473 24.859 33.286 1.00 34.96 71 GLU B C 1
ATOM 1763 O O . GLU B 1 12 ? 47.380 25.702 33.367 1.00 35.12 71 GLU B O 1
ATOM 1769 N N . ASP B 1 13 ? 45.913 24.465 32.140 1.00 33.54 72 ASP B N 1
ATOM 1770 C CA . ASP B 1 13 ? 46.432 24.872 30.804 1.00 34.36 72 ASP B CA 1
ATOM 1771 C C . ASP B 1 13 ? 45.663 26.079 30.242 1.00 30.53 72 ASP B C 1
ATOM 1772 O O . ASP B 1 13 ? 45.839 26.368 29.052 1.00 30.00 72 ASP B O 1
ATOM 1777 N N . GLU B 1 14 ? 44.868 26.769 31.058 1.00 26.96 73 GLU B N 1
ATOM 1778 C CA . GLU B 1 14 ? 44.112 27.950 30.565 1.00 27.16 73 GLU B CA 1
ATOM 1779 C C . GLU B 1 14 ? 44.698 29.227 31.179 1.00 27.53 73 GLU B C 1
ATOM 1780 O O . GLU B 1 14 ? 45.389 29.148 32.224 1.00 29.23 73 GLU B O 1
ATOM 1786 N N . ALA B 1 15 ? 44.481 30.350 30.506 1.00 25.78 74 ALA B N 1
ATOM 1787 C CA . ALA B 1 15 ? 44.944 31.655 31.009 1.00 25.27 74 ALA B CA 1
ATOM 1788 C C . ALA B 1 15 ? 43.708 32.427 31.465 1.00 24.19 74 ALA B C 1
ATOM 1789 O O . ALA B 1 15 ? 42.583 31.944 31.222 1.00 22.44 74 ALA B O 1
ATOM 1791 N N . GLU B 1 16 ? 43.910 33.613 32.029 1.00 21.82 75 GLU B N 1
ATOM 1792 C CA . GLU B 1 16 ? 42.762 34.368 32.581 1.00 23.18 75 GLU B CA 1
ATOM 1793 C C . GLU B 1 16 ? 43.100 35.855 32.628 1.00 23.40 75 GLU B C 1
ATOM 1794 O O . GLU B 1 16 ? 44.197 36.211 33.121 1.00 24.54 75 GLU B O 1
ATOM 1800 N N . VAL B 1 17 ? 42.162 36.670 32.165 1.00 22.50 76 VAL B N 1
ATOM 1801 C CA . VAL B 1 17 ? 42.344 38.143 32.150 1.00 22.70 76 VAL B CA 1
ATOM 1802 C C . VAL B 1 17 ? 41.059 38.783 32.660 1.00 22.57 76 VAL B C 1
ATOM 1803 O O . VAL B 1 17 ? 39.996 38.095 32.710 1.00 22.15 76 VAL B O 1
ATOM 1807 N N . ILE B 1 18 ? 41.174 40.050 33.024 1.00 21.43 77 ILE B N 1
ATOM 1808 C CA . ILE B 1 18 ? 39.991 40.863 33.379 1.00 23.47 77 ILE B CA 1
ATOM 1809 C C . ILE B 1 18 ? 40.034 42.087 32.476 1.00 23.46 77 ILE B C 1
ATOM 1810 O O . ILE B 1 18 ? 41.069 42.800 32.501 1.00 23.72 77 ILE B O 1
ATOM 1815 N N . LEU B 1 19 ? 39.013 42.243 31.636 1.00 22.67 78 LEU B N 1
ATOM 1816 C CA . LEU B 1 19 ? 38.878 43.495 30.865 1.00 22.86 78 LEU B CA 1
ATOM 1817 C C . LEU B 1 19 ? 38.288 44.514 31.828 1.00 23.57 78 LEU B C 1
ATOM 1818 O O . LEU B 1 19 ? 37.142 44.283 32.285 1.00 23.75 78 LEU B O 1
ATOM 1823 N N . HIS B 1 20 ? 39.044 45.554 32.161 1.00 23.14 79 HIS B N 1
ATOM 1824 C CA . HIS B 1 20 ? 38.526 46.630 33.044 1.00 24.81 79 HIS B CA 1
ATOM 1825 C C . HIS B 1 20 ? 37.895 47.682 32.137 1.00 25.61 79 HIS B C 1
ATOM 1826 O O . HIS B 1 20 ? 38.649 48.528 31.619 1.00 25.21 79 HIS B O 1
ATOM 1833 N N . THR B 1 21 ? 36.576 47.612 31.935 1.00 22.34 80 THR B N 1
ATOM 1834 C CA . THR B 1 21 ? 35.922 48.570 31.008 1.00 22.57 80 THR B CA 1
ATOM 1835 C C . THR B 1 21 ? 35.324 49.731 31.799 1.00 23.95 80 THR B C 1
ATOM 1836 O O . THR B 1 21 ? 35.157 49.606 33.032 1.00 25.32 80 THR B O 1
ATOM 1840 N N . SER B 1 22 ? 34.986 50.799 31.090 1.00 25.02 81 SER B N 1
ATOM 1841 C CA . SER B 1 22 ? 34.350 51.985 31.713 1.00 25.96 81 SER B CA 1
ATOM 1842 C C . SER B 1 22 ? 32.953 51.635 32.260 1.00 26.75 81 SER B C 1
ATOM 1843 O O . SER B 1 22 ? 32.387 52.476 32.977 1.00 26.09 81 SER B O 1
ATOM 1846 N N . GLN B 1 23 ? 32.443 50.432 31.960 1.00 26.21 82 GLN B N 1
ATOM 1847 C CA . GLN B 1 23 ? 31.102 49.967 32.411 1.00 26.93 82 GLN B CA 1
ATOM 1848 C C . GLN B 1 23 ? 31.228 48.816 33.414 1.00 26.24 82 GLN B C 1
ATOM 1849 O O . GLN B 1 23 ? 30.172 48.306 33.853 1.00 26.62 82 GLN B O 1
ATOM 1855 N N . GLY B 1 24 ? 32.451 48.389 33.740 1.00 24.59 83 GLY B N 1
ATOM 1856 C CA . GLY B 1 24 ? 32.610 47.270 34.685 1.00 24.02 83 GLY B CA 1
ATOM 1857 C C . GLY B 1 24 ? 33.643 46.261 34.224 1.00 22.69 83 GLY B C 1
ATOM 1858 O O . GLY B 1 24 ? 34.243 46.461 33.157 1.00 21.99 83 GLY B O 1
ATOM 1859 N N . ASP B 1 25 ? 33.846 45.223 35.028 1.00 21.50 84 ASP B N 1
ATOM 1860 C CA . ASP B 1 25 ? 34.877 44.194 34.757 1.00 23.60 84 ASP B CA 1
ATOM 1861 C C . ASP B 1 25 ? 34.273 42.973 34.067 1.00 23.26 84 ASP B C 1
ATOM 1862 O O . ASP B 1 25 ? 33.155 42.540 34.455 1.00 22.97 84 ASP B O 1
ATOM 1867 N N . ILE B 1 26 ? 35.015 42.439 33.096 1.00 21.38 85 ILE B N 1
ATOM 1868 C CA . ILE B 1 26 ? 34.633 41.188 32.385 1.00 21.79 85 ILE B CA 1
ATOM 1869 C C . ILE B 1 26 ? 35.789 40.211 32.613 1.00 22.30 85 ILE B C 1
ATOM 1870 O O . ILE B 1 26 ? 36.925 40.498 32.156 1.00 23.63 85 ILE B O 1
ATOM 1875 N N A ARG B 1 27 ? 35.522 39.121 33.334 0.50 23.08 86 ARG B N 1
ATOM 1876 N N B ARG B 1 27 ? 35.513 39.107 33.312 0.50 23.78 86 ARG B N 1
ATOM 1877 C CA A ARG B 1 27 ? 36.576 38.111 33.614 0.50 23.57 86 ARG B CA 1
ATOM 1878 C CA B ARG B 1 27 ? 36.545 38.085 33.635 0.50 24.84 86 ARG B CA 1
ATOM 1879 C C A ARG B 1 27 ? 36.490 37.042 32.527 0.50 22.26 86 ARG B C 1
ATOM 1880 C C B ARG B 1 27 ? 36.489 37.009 32.548 0.50 22.96 86 ARG B C 1
ATOM 1881 O O A ARG B 1 27 ? 35.393 36.489 32.331 0.50 21.20 86 ARG B O 1
ATOM 1882 O O B ARG B 1 27 ? 35.411 36.412 32.372 0.50 21.79 86 ARG B O 1
ATOM 1897 N N . ILE B 1 28 ? 37.616 36.755 31.875 1.00 21.22 87 ILE B N 1
ATOM 1898 C CA . ILE B 1 28 ? 37.632 35.791 30.749 1.00 21.36 87 ILE B CA 1
ATOM 1899 C C . ILE B 1 28 ? 38.733 34.744 30.901 1.00 20.52 87 ILE B C 1
ATOM 1900 O O . ILE B 1 28 ? 39.864 35.122 31.249 1.00 24.02 87 ILE B O 1
ATOM 1905 N N . LYS B 1 29 ? 38.389 33.473 30.683 1.00 21.04 88 LYS B N 1
ATOM 1906 C CA . LYS B 1 29 ? 39.461 32.445 30.632 1.00 22.16 88 LYS B CA 1
ATOM 1907 C C . LYS B 1 29 ? 39.823 32.272 29.150 1.00 20.67 88 LYS B C 1
ATOM 1908 O O . LYS B 1 29 ? 38.913 32.439 28.281 1.00 21.13 88 LYS B O 1
ATOM 1914 N N . LEU B 1 30 ? 41.099 32.022 28.867 1.00 19.41 89 LEU B N 1
ATOM 1915 C CA . LEU B 1 30 ? 41.587 31.864 27.471 1.00 21.10 89 LEU B CA 1
ATOM 1916 C C . LEU B 1 30 ? 42.050 30.428 27.250 1.00 20.46 89 LEU B C 1
ATOM 1917 O O . LEU B 1 30 ? 42.379 29.766 28.240 1.00 22.13 89 LEU B O 1
ATOM 1922 N N . PHE B 1 31 ? 42.087 30.002 25.982 1.00 21.70 90 PHE B N 1
ATOM 1923 C CA . PHE B 1 31 ? 42.444 28.608 25.617 1.00 22.15 90 PHE B CA 1
ATOM 1924 C C . PHE B 1 31 ? 43.715 28.565 24.773 1.00 22.80 90 PHE B C 1
ATOM 1925 O O . PHE B 1 31 ? 43.649 28.246 23.586 1.00 22.88 90 PHE B O 1
ATOM 1933 N N . PRO B 1 32 ? 44.910 28.817 25.369 1.00 22.81 91 PRO B N 1
ATOM 1934 C CA . PRO B 1 32 ? 46.176 28.816 24.631 1.00 24.14 91 PRO B CA 1
ATOM 1935 C C . PRO B 1 32 ? 46.518 27.475 23.965 1.00 27.82 91 PRO B C 1
ATOM 1936 O O . PRO B 1 32 ? 47.234 27.468 22.987 1.00 28.27 91 PRO B O 1
ATOM 1940 N N . LYS B 1 33 ? 45.987 26.380 24.499 1.00 29.50 92 LYS B N 1
ATOM 1941 C CA . LYS B 1 33 ? 46.255 25.042 23.911 1.00 33.22 92 LYS B CA 1
ATOM 1942 C C . LYS B 1 33 ? 45.542 24.900 22.569 1.00 32.21 92 LYS B C 1
ATOM 1943 O O . LYS B 1 33 ? 46.134 24.298 21.657 1.00 32.57 92 LYS B O 1
ATOM 1949 N N . LEU B 1 34 ? 44.342 25.472 22.453 1.00 27.99 93 LEU B N 1
ATOM 1950 C CA . LEU B 1 34 ? 43.502 25.281 21.243 1.00 28.27 93 LEU B CA 1
ATOM 1951 C C . LEU B 1 34 ? 43.638 26.443 20.259 1.00 28.46 93 LEU B C 1
ATOM 1952 O O . LEU B 1 34 ? 43.411 26.189 19.058 1.00 27.29 93 LEU B O 1
ATOM 1957 N N . ALA B 1 35 ? 43.941 27.660 20.735 1.00 25.26 94 ALA B N 1
ATOM 1958 C CA . ALA B 1 35 ? 44.087 28.817 19.816 1.00 25.53 94 ALA B CA 1
ATOM 1959 C C . ALA B 1 35 ? 45.325 29.593 20.231 1.00 23.77 94 ALA B C 1
ATOM 1960 O O . ALA B 1 35 ? 45.227 30.723 20.715 1.00 22.64 94 ALA B O 1
ATOM 1962 N N . PRO B 1 36 ? 46.523 28.988 20.086 1.00 24.60 95 PRO B N 1
ATOM 1963 C CA . PRO B 1 36 ? 47.763 29.610 20.553 1.00 24.71 95 PRO B CA 1
ATOM 1964 C C . PRO B 1 36 ? 48.103 30.932 19.854 1.00 23.57 95 PRO B C 1
ATOM 1965 O O . PRO B 1 36 ? 48.595 31.811 20.522 1.00 23.22 95 PRO B O 1
ATOM 1969 N N . LEU B 1 37 ? 47.795 31.073 18.561 1.00 23.24 96 LEU B N 1
ATOM 1970 C CA . LEU B 1 37 ? 48.113 32.365 17.893 1.00 23.24 96 LEU B CA 1
ATOM 1971 C C . LEU B 1 37 ? 47.199 33.460 18.462 1.00 21.88 96 LEU B C 1
ATOM 1972 O O . LEU B 1 37 ? 47.700 34.525 18.865 1.00 21.55 96 LEU B O 1
ATOM 1977 N N . ALA B 1 38 ? 45.887 33.210 18.473 1.00 20.86 97 ALA B N 1
ATOM 1978 C CA . ALA B 1 38 ? 44.935 34.205 19.009 1.00 20.84 97 ALA B CA 1
ATOM 1979 C C . ALA B 1 38 ? 45.275 34.533 20.470 1.00 19.80 97 ALA B C 1
ATOM 1980 O O . ALA B 1 38 ? 45.246 35.715 20.837 1.00 19.68 97 ALA B O 1
ATOM 1982 N N . VAL B 1 39 ? 45.622 33.531 21.274 1.00 19.92 98 VAL B N 1
ATOM 1983 C CA . VAL B 1 39 ? 45.858 33.839 22.714 1.00 20.88 98 VAL B CA 1
ATOM 1984 C C . VAL B 1 39 ? 47.188 34.585 22.876 1.00 21.17 98 VAL B C 1
ATOM 1985 O O . VAL B 1 39 ? 47.213 35.530 23.703 1.00 21.41 98 VAL B O 1
ATOM 1989 N N . GLU B 1 40 ? 48.239 34.206 22.132 1.00 21.48 99 GLU B N 1
ATOM 1990 C CA . GLU B 1 40 ? 49.520 34.945 22.306 1.00 22.97 99 GLU B CA 1
ATOM 1991 C C . GLU B 1 40 ? 49.338 36.375 21.798 1.00 22.40 99 GLU B C 1
ATOM 1992 O O . GLU B 1 40 ? 49.786 37.315 22.457 1.00 23.24 99 GLU B O 1
ATOM 1998 N N . ASN B 1 41 ? 48.652 36.515 20.669 1.00 21.68 100 ASN B N 1
ATOM 1999 C CA . ASN B 1 41 ? 48.399 37.844 20.075 1.00 20.97 100 ASN B CA 1
ATOM 2000 C C . ASN B 1 41 ? 47.652 38.710 21.094 1.00 21.37 100 ASN B C 1
ATOM 2001 O O . ASN B 1 41 ? 48.086 39.851 21.361 1.00 21.72 100 ASN B O 1
ATOM 2006 N N . PHE B 1 42 ? 46.577 38.164 21.667 1.00 19.58 101 PHE B N 1
ATOM 2007 C CA . PHE B 1 42 ? 45.754 38.914 22.643 1.00 20.81 101 PHE B CA 1
ATOM 2008 C C . PHE B 1 42 ? 46.560 39.261 23.912 1.00 20.34 101 PHE B C 1
ATOM 2009 O O . PHE B 1 42 ? 46.570 40.441 24.332 1.00 19.10 101 PHE B O 1
ATOM 2017 N N . LEU B 1 43 ? 47.215 38.269 24.508 1.00 19.90 102 LEU B N 1
ATOM 2018 C CA . LEU B 1 43 ? 47.985 38.500 25.762 1.00 21.49 102 LEU B CA 1
ATOM 2019 C C . LEU B 1 43 ? 49.129 39.500 25.557 1.00 22.09 102 LEU B C 1
ATOM 2020 O O . LEU B 1 43 ? 49.325 40.345 26.466 1.00 22.47 102 LEU B O 1
ATOM 2025 N N . THR B 1 44 ? 49.860 39.416 24.437 1.00 22.07 103 THR B N 1
ATOM 2026 C CA . THR B 1 44 ? 50.973 40.372 24.188 1.00 22.41 103 THR B CA 1
ATOM 2027 C C . THR B 1 44 ? 50.395 41.782 24.006 1.00 22.59 103 THR B C 1
ATOM 2028 O O . THR B 1 44 ? 50.918 42.739 24.653 1.00 24.47 103 THR B O 1
ATOM 2032 N N . HIS B 1 45 ? 49.391 41.940 23.145 1.00 20.84 104 HIS B N 1
ATOM 2033 C CA . HIS B 1 45 ? 48.757 43.277 23.013 1.00 21.76 104 HIS B CA 1
ATOM 2034 C C . HIS B 1 45 ? 48.256 43.774 24.375 1.00 22.29 104 HIS B C 1
ATOM 2035 O O . HIS B 1 45 ? 48.427 44.984 24.680 1.00 23.74 104 HIS B O 1
ATOM 2042 N N . ALA B 1 46 ? 47.657 42.884 25.168 1.00 21.96 105 ALA B N 1
ATOM 2043 C CA . ALA B 1 46 ? 47.084 43.303 26.467 1.00 21.88 105 ALA B CA 1
ATOM 2044 C C . ALA B 1 46 ? 48.192 43.844 27.369 1.00 22.79 105 ALA B C 1
ATOM 2045 O O . ALA B 1 46 ? 48.040 44.972 27.885 1.00 23.01 105 ALA B O 1
ATOM 2047 N N . LYS B 1 47 ? 49.276 43.090 27.512 1.00 24.46 106 LYS B N 1
ATOM 2048 C CA . LYS B 1 47 ? 50.403 43.508 28.386 1.00 27.50 106 LYS B CA 1
ATOM 2049 C C . LYS B 1 47 ? 51.089 44.780 27.867 1.00 26.14 106 LYS B C 1
ATOM 2050 O O . LYS B 1 47 ? 51.562 45.534 28.703 1.00 25.18 106 LYS B O 1
ATOM 2056 N N . GLU B 1 48 ? 51.136 45.001 26.549 1.00 24.35 107 GLU B N 1
ATOM 2057 C CA . GLU B 1 48 ? 51.817 46.196 25.968 1.00 24.68 107 GLU B CA 1
ATOM 2058 C C . GLU B 1 48 ? 50.891 47.424 25.982 1.00 24.98 107 GLU B C 1
ATOM 2059 O O . GLU B 1 48 ? 51.347 48.492 25.545 1.00 25.92 107 GLU B O 1
ATOM 2065 N N . GLY B 1 49 ? 49.650 47.279 26.457 1.00 22.99 108 GLY B N 1
ATOM 2066 C CA . GLY B 1 49 ? 48.719 48.418 26.572 1.00 23.59 108 GLY B CA 1
ATOM 2067 C C . GLY B 1 49 ? 48.057 48.771 25.252 1.00 23.62 108 GLY B C 1
ATOM 2068 O O . GLY B 1 49 ? 47.440 49.848 25.179 1.00 23.52 108 GLY B O 1
ATOM 2069 N N . TYR B 1 50 ? 48.117 47.866 24.282 1.00 23.43 109 TYR B N 1
ATOM 2070 C CA . TYR B 1 50 ? 47.556 48.121 22.927 1.00 23.34 109 TYR B CA 1
ATOM 2071 C C . TYR B 1 50 ? 46.053 48.382 23.005 1.00 22.04 109 TYR B C 1
ATOM 2072 O O . TYR B 1 50 ? 45.554 49.232 22.271 1.00 20.41 109 TYR B O 1
ATOM 2081 N N . TYR B 1 51 ? 45.341 47.659 23.866 1.00 21.60 110 TYR B N 1
ATOM 2082 C CA . TYR B 1 51 ? 43.872 47.849 23.919 1.00 22.25 110 TYR B CA 1
ATOM 2083 C C . TYR B 1 51 ? 43.455 48.985 24.863 1.00 23.23 110 TYR B C 1
ATOM 2084 O O . TYR B 1 51 ? 42.244 49.275 24.902 1.00 23.16 110 TYR B O 1
ATOM 2093 N N . ASN B 1 52 ? 44.394 49.584 25.594 1.00 23.35 111 ASN B N 1
ATOM 2094 C CA . ASN B 1 52 ? 44.025 50.660 26.555 1.00 25.03 111 ASN B CA 1
ATOM 2095 C C . ASN B 1 52 ? 43.434 51.844 25.777 1.00 25.35 111 ASN B C 1
ATOM 2096 O O . ASN B 1 52 ? 44.093 52.327 24.859 1.00 24.02 111 ASN B O 1
ATOM 2101 N N . GLY B 1 53 ? 42.201 52.231 26.104 1.00 25.29 112 GLY B N 1
ATOM 2102 C CA . GLY B 1 53 ? 41.528 53.374 25.457 1.00 25.82 112 GLY B CA 1
ATOM 2103 C C . GLY B 1 53 ? 40.739 52.952 24.231 1.00 26.28 112 GLY B C 1
ATOM 2104 O O . GLY B 1 53 ? 40.019 53.804 23.681 1.00 24.82 112 GLY B O 1
ATOM 2105 N N . ILE B 1 54 ? 40.854 51.686 23.818 1.00 24.23 113 ILE B N 1
ATOM 2106 C CA . ILE B 1 54 ? 40.083 51.243 22.619 1.00 26.00 113 ILE B CA 1
ATOM 2107 C C . ILE B 1 54 ? 38.609 51.100 23.018 1.00 24.14 113 ILE B C 1
ATOM 2108 O O . ILE B 1 54 ? 38.332 50.768 24.185 1.00 23.39 113 ILE B O 1
ATOM 2113 N N . THR B 1 55 ? 37.705 51.395 22.084 1.00 23.18 114 THR B N 1
ATOM 2114 C CA . THR B 1 55 ? 36.255 51.383 22.401 1.00 24.46 114 THR B CA 1
ATOM 2115 C C . THR B 1 55 ? 35.542 50.122 21.898 1.00 24.43 114 THR B C 1
ATOM 2116 O O . THR B 1 55 ? 36.145 49.349 21.088 1.00 23.29 114 THR B O 1
ATOM 2120 N N . PHE B 1 56 ? 34.344 49.894 22.447 1.00 21.84 115 PHE B N 1
ATOM 2121 C CA . PHE B 1 56 ? 33.408 48.876 21.911 1.00 21.32 115 PHE B CA 1
ATOM 2122 C C . PHE B 1 56 ? 32.682 49.691 20.851 1.00 21.30 115 PHE B C 1
ATOM 2123 O O . PHE B 1 56 ? 31.784 50.474 21.211 1.00 22.84 115 PHE B O 1
ATOM 2131 N N . HIS B 1 57 ? 33.125 49.586 19.598 1.00 20.48 116 HIS B N 1
ATOM 2132 C CA . HIS B 1 57 ? 32.623 50.528 18.560 1.00 20.67 116 HIS B CA 1
ATOM 2133 C C . HIS B 1 57 ? 31.333 50.042 17.905 1.00 20.18 116 HIS B C 1
ATOM 2134 O O . HIS B 1 57 ? 30.744 50.835 17.154 1.00 19.55 116 HIS B O 1
ATOM 2141 N N . ARG B 1 58 ? 30.934 48.791 18.155 1.00 20.06 117 ARG B N 1
ATOM 2142 C CA . ARG B 1 58 ? 29.715 48.264 17.509 1.00 20.82 117 ARG B CA 1
ATOM 2143 C C . ARG B 1 58 ? 29.036 47.308 18.496 1.00 21.39 117 ARG B C 1
ATOM 2144 O O . ARG B 1 58 ? 29.667 46.317 18.911 1.00 20.22 117 ARG B O 1
ATOM 2152 N N . VAL B 1 59 ? 27.804 47.631 18.878 1.00 20.68 118 VAL B N 1
ATOM 2153 C CA . VAL B 1 59 ? 27.076 46.773 19.853 1.00 21.91 118 VAL B CA 1
ATOM 2154 C C . VAL B 1 59 ? 25.691 46.446 19.286 1.00 22.19 118 VAL B C 1
ATOM 2155 O O . VAL B 1 59 ? 25.014 47.361 18.793 1.00 23.26 118 VAL B O 1
ATOM 2159 N N . ILE B 1 60 ? 25.304 45.172 19.368 1.00 22.30 119 ILE B N 1
ATOM 2160 C CA . ILE B 1 60 ? 23.989 44.688 18.869 1.00 24.65 119 ILE B CA 1
ATOM 2161 C C . ILE B 1 60 ? 23.394 43.768 19.942 1.00 23.80 119 ILE B C 1
ATOM 2162 O O . ILE B 1 60 ? 23.866 42.607 20.066 1.00 21.05 119 ILE B O 1
ATOM 2167 N N . ASP B 1 61 ? 22.401 44.270 20.682 1.00 23.96 120 ASP B N 1
ATOM 2168 C CA . ASP B 1 61 ? 21.748 43.462 21.740 1.00 22.74 120 ASP B CA 1
ATOM 2169 C C . ASP B 1 61 ? 21.145 42.219 21.087 1.00 22.80 120 ASP B C 1
ATOM 2170 O O . ASP B 1 61 ? 20.464 42.356 20.032 1.00 24.75 120 ASP B O 1
ATOM 2175 N N . GLY B 1 62 ? 21.403 41.062 21.680 1.00 21.96 121 GLY B N 1
ATOM 2176 C CA . GLY B 1 62 ? 20.896 39.784 21.161 1.00 23.01 121 GLY B CA 1
ATOM 2177 C C . GLY B 1 62 ? 21.867 39.171 20.172 1.00 22.41 121 GLY B C 1
ATOM 2178 O O . GLY B 1 62 ? 21.566 38.087 19.671 1.00 24.73 121 GLY B O 1
ATOM 2179 N N . PHE B 1 63 ? 23.003 39.832 19.921 1.00 20.79 122 PHE B N 1
ATOM 2180 C CA . PHE B 1 63 ? 23.997 39.292 18.960 1.00 20.20 122 PHE B CA 1
ATOM 2181 C C . PHE B 1 63 ? 25.384 39.279 19.594 1.00 19.76 122 PHE B C 1
ATOM 2182 O O . PHE B 1 63 ? 25.795 38.236 20.106 1.00 18.89 122 PHE B O 1
ATOM 2198 N N . VAL B 1 65 ? 29.005 42.145 20.933 1.00 19.11 124 VAL B N 1
ATOM 2199 C CA . VAL B 1 65 ? 29.653 43.436 21.098 1.00 19.97 124 VAL B CA 1
ATOM 2200 C C . VAL B 1 65 ? 31.087 43.262 20.602 1.00 19.66 124 VAL B C 1
ATOM 2201 O O . VAL B 1 65 ? 31.691 42.217 20.919 1.00 19.60 124 VAL B O 1
ATOM 2205 N N . GLN B 1 66 ? 31.583 44.209 19.803 1.00 19.72 125 GLN B N 1
ATOM 2206 C CA . GLN B 1 66 ? 32.946 44.048 19.268 1.00 18.97 125 GLN B CA 1
ATOM 2207 C C . GLN B 1 66 ? 33.791 45.287 19.568 1.00 19.29 125 GLN B C 1
ATOM 2208 O O . GLN B 1 66 ? 33.244 46.407 19.745 1.00 19.08 125 GLN B O 1
ATOM 2214 N N . THR B 1 67 ? 35.089 45.056 19.598 1.00 18.76 126 THR B N 1
ATOM 2215 C CA . THR B 1 67 ? 36.086 46.057 20.025 1.00 21.95 126 THR B CA 1
ATOM 2216 C C . THR B 1 67 ? 37.439 45.669 19.440 1.00 21.21 126 THR B C 1
ATOM 2217 O O . THR B 1 67 ? 37.469 44.852 18.477 1.00 19.72 126 THR B O 1
ATOM 2221 N N . GLY B 1 68 ? 38.498 46.240 20.021 1.00 22.19 127 GLY B N 1
ATOM 2222 C CA . GLY B 1 68 ? 39.896 45.948 19.659 1.00 21.06 127 GLY B CA 1
ATOM 2223 C C . GLY B 1 68 ? 40.379 46.693 18.435 1.00 23.15 127 GLY B C 1
ATOM 2224 O O . GLY B 1 68 ? 41.466 46.326 17.940 1.00 23.97 127 GLY B O 1
ATOM 2225 N N . ASP B 1 69 ? 39.648 47.716 17.979 1.00 21.51 128 ASP B N 1
ATOM 2226 C CA . ASP B 1 69 ? 40.094 48.461 16.778 1.00 23.27 128 ASP B CA 1
ATOM 2227 C C . ASP B 1 69 ? 40.589 49.852 17.157 1.00 22.87 128 ASP B C 1
ATOM 2228 O O . ASP B 1 69 ? 39.802 50.694 17.568 1.00 22.65 128 ASP B O 1
ATOM 2233 N N . PRO B 1 70 ? 41.886 50.163 16.971 1.00 25.23 129 PRO B N 1
ATOM 2234 C CA . PRO B 1 70 ? 42.390 51.509 17.254 1.00 26.26 129 PRO B CA 1
ATOM 2235 C C . PRO B 1 70 ? 41.681 52.622 16.471 1.00 27.20 129 PRO B C 1
ATOM 2236 O O . PRO B 1 70 ? 41.605 53.734 16.966 1.00 28.35 129 PRO B O 1
ATOM 2240 N N A LYS B 1 71 ? 41.188 52.310 15.269 0.50 27.26 130 LYS B N 1
ATOM 2241 N N B LYS B 1 71 ? 41.198 52.309 15.265 0.50 27.31 130 LYS B N 1
ATOM 2242 C CA A LYS B 1 71 ? 40.513 53.334 14.426 0.50 28.53 130 LYS B CA 1
ATOM 2243 C CA B LYS B 1 71 ? 40.509 53.320 14.418 0.50 28.62 130 LYS B CA 1
ATOM 2244 C C A LYS B 1 71 ? 39.048 53.496 14.849 0.50 27.84 130 LYS B C 1
ATOM 2245 C C B LYS B 1 71 ? 39.073 53.534 14.904 0.50 27.91 130 LYS B C 1
ATOM 2246 O O A LYS B 1 71 ? 38.386 54.401 14.304 0.50 28.44 130 LYS B O 1
ATOM 2247 O O B LYS B 1 71 ? 38.456 54.524 14.471 0.50 28.95 130 LYS B O 1
ATOM 2258 N N . GLY B 1 72 ? 38.562 52.631 15.748 1.00 26.20 131 GLY B N 1
ATOM 2259 C CA . GLY B 1 72 ? 37.178 52.703 16.261 1.00 26.84 131 GLY B CA 1
ATOM 2260 C C . GLY B 1 72 ? 36.101 52.585 15.179 1.00 25.16 131 GLY B C 1
ATOM 2261 O O . GLY B 1 72 ? 34.998 53.087 15.413 1.00 23.66 131 GLY B O 1
ATOM 2262 N N . ASP B 1 73 ? 36.348 51.907 14.056 1.00 26.01 132 ASP B N 1
ATOM 2263 C CA . ASP B 1 73 ? 35.262 51.875 13.030 1.00 25.68 132 ASP B CA 1
ATOM 2264 C C . ASP B 1 73 ? 35.162 50.500 12.373 1.00 24.33 132 ASP B C 1
ATOM 2265 O O . ASP B 1 73 ? 34.395 50.389 11.391 1.00 24.91 132 ASP B O 1
ATOM 2270 N N . GLY B 1 74 ? 35.940 49.534 12.864 1.00 21.81 133 GLY B N 1
ATOM 2271 C CA . GLY B 1 74 ? 35.926 48.151 12.353 1.00 20.98 133 GLY B CA 1
ATOM 2272 C C . GLY B 1 74 ? 36.915 47.932 11.220 1.00 21.82 133 GLY B C 1
ATOM 2273 O O . GLY B 1 74 ? 36.997 46.792 10.745 1.00 22.36 133 GLY B O 1
ATOM 2274 N N . THR B 1 75 ? 37.731 48.928 10.865 1.00 21.74 134 THR B N 1
ATOM 2275 C CA . THR B 1 75 ? 38.638 48.713 9.703 1.00 23.29 134 THR B CA 1
ATOM 2276 C C . THR B 1 75 ? 40.111 48.632 10.102 1.00 24.44 134 THR B C 1
ATOM 2277 O O . THR B 1 75 ? 40.920 48.424 9.191 1.00 25.70 134 THR B O 1
ATOM 2281 N N . GLY B 1 76 ? 40.454 48.767 11.385 1.00 23.58 135 GLY B N 1
ATOM 2282 C CA . GLY B 1 76 ? 41.890 48.825 11.732 1.00 24.71 135 GLY B CA 1
ATOM 2283 C C . GLY B 1 76 ? 42.380 47.688 12.604 1.00 23.49 135 GLY B C 1
ATOM 2284 O O . GLY B 1 76 ? 41.702 46.655 12.692 1.00 23.09 135 GLY B O 1
ATOM 2285 N N . GLY B 1 77 ? 43.557 47.875 13.208 1.00 23.28 136 GLY B N 1
ATOM 2286 C CA . GLY B 1 77 ? 44.124 46.842 14.099 1.00 23.55 136 GLY B CA 1
ATOM 2287 C C . GLY B 1 77 ? 45.096 45.918 13.383 1.00 22.94 136 GLY B C 1
ATOM 2288 O O . GLY B 1 77 ? 44.909 45.643 12.185 1.00 23.60 136 GLY B O 1
ATOM 2289 N N . GLN B 1 78 ? 46.118 45.465 14.096 1.00 22.76 137 GLN B N 1
ATOM 2290 C CA . GLN B 1 78 ? 47.123 44.554 13.494 1.00 25.10 137 GLN B CA 1
ATOM 2291 C C . GLN B 1 78 ? 47.495 43.490 14.510 1.00 22.50 137 GLN B C 1
ATOM 2292 O O . GLN B 1 78 ? 47.361 43.763 15.715 1.00 23.27 137 GLN B O 1
ATOM 2298 N N . SER B 1 79 ? 47.967 42.342 14.029 1.00 23.00 138 SER B N 1
ATOM 2299 C CA . SER B 1 79 ? 48.470 41.304 14.953 1.00 22.47 138 SER B CA 1
ATOM 2300 C C . SER B 1 79 ? 49.860 41.744 15.421 1.00 23.49 138 SER B C 1
ATOM 2301 O O . SER B 1 79 ? 50.458 42.674 14.786 1.00 22.77 138 SER B O 1
ATOM 2304 N N . ILE B 1 80 ? 50.380 41.074 16.444 1.00 22.20 139 ILE B N 1
ATOM 2305 C CA . ILE B 1 80 ? 51.747 41.369 16.964 1.00 23.80 139 ILE B CA 1
ATOM 2306 C C . ILE B 1 80 ? 52.801 40.904 15.954 1.00 24.68 139 ILE B C 1
ATOM 2307 O O . ILE B 1 80 ? 53.964 41.253 16.135 1.00 25.83 139 ILE B O 1
ATOM 2312 N N . TRP B 1 81 ? 52.406 40.150 14.927 1.00 24.90 140 TRP B N 1
ATOM 2313 C CA . TRP B 1 81 ? 53.397 39.618 13.956 1.00 26.20 140 TRP B CA 1
ATOM 2314 C C . TRP B 1 81 ? 53.399 40.443 12.667 1.00 28.35 140 TRP B C 1
ATOM 2315 O O . TRP B 1 81 ? 54.258 40.176 11.802 1.00 28.49 140 TRP B O 1
ATOM 2326 N N . HIS B 1 82 ? 52.511 41.437 12.560 1.00 29.68 141 HIS B N 1
ATOM 2327 C CA . HIS B 1 82 ? 52.429 42.237 11.307 1.00 31.57 141 HIS B CA 1
ATOM 2328 C C . HIS B 1 82 ? 53.805 42.857 11.010 1.00 34.86 141 HIS B C 1
ATOM 2329 O O . HIS B 1 82 ? 54.385 43.473 11.926 1.00 34.68 141 HIS B O 1
ATOM 2336 N N . ASP B 1 83 ? 54.318 42.643 9.794 1.00 37.76 142 ASP B N 1
ATOM 2337 C CA . ASP B 1 83 ? 55.643 43.176 9.352 1.00 43.92 142 ASP B CA 1
ATOM 2338 C C . ASP B 1 83 ? 56.772 42.686 10.272 1.00 44.36 142 ASP B C 1
ATOM 2339 O O . ASP B 1 83 ? 57.749 43.435 10.448 1.00 43.24 142 ASP B O 1
ATOM 2344 N N . LYS B 1 84 ? 56.667 41.468 10.808 1.00 43.42 143 LYS B N 1
ATOM 2345 C CA . LYS B 1 84 ? 57.737 40.949 11.704 1.00 47.42 143 LYS B CA 1
ATOM 2346 C C . LYS B 1 84 ? 57.928 39.449 11.473 1.00 46.59 143 LYS B C 1
ATOM 2347 O O . LYS B 1 84 ? 59.080 39.009 11.533 1.00 47.40 143 LYS B O 1
ATOM 2353 N N . ASP B 1 85 ? 56.844 38.704 11.234 1.00 41.91 144 ASP B N 1
ATOM 2354 C CA . ASP B 1 85 ? 56.976 37.241 10.989 1.00 42.29 144 ASP B CA 1
ATOM 2355 C C . ASP B 1 85 ? 55.942 36.819 9.938 1.00 41.62 144 ASP B C 1
ATOM 2356 O O . ASP B 1 85 ? 54.790 36.493 10.328 1.00 38.30 144 ASP B O 1
ATOM 2361 N N . LYS B 1 86 ? 56.362 36.818 8.665 1.00 41.04 145 LYS B N 1
ATOM 2362 C CA . LYS B 1 86 ? 55.519 36.454 7.488 1.00 45.03 145 LYS B CA 1
ATOM 2363 C C . LYS B 1 86 ? 54.971 35.025 7.586 1.00 41.21 145 LYS B C 1
ATOM 2364 O O . LYS B 1 86 ? 54.045 34.714 6.818 1.00 46.04 145 LYS B O 1
ATOM 2370 N N . THR B 1 87 ? 55.515 34.179 8.462 1.00 39.65 146 THR B N 1
ATOM 2371 C CA . THR B 1 87 ? 54.970 32.796 8.554 1.00 39.62 146 THR B CA 1
ATOM 2372 C C . THR B 1 87 ? 53.698 32.823 9.406 1.00 37.79 146 THR B C 1
ATOM 2373 O O . THR B 1 87 ? 52.933 31.839 9.357 1.00 35.84 146 THR B O 1
ATOM 2377 N N . LYS B 1 88 ? 53.486 33.913 10.149 1.00 34.24 147 LYS B N 1
ATOM 2378 C CA . LYS B 1 88 ? 52.282 34.019 11.014 1.00 33.28 147 LYS B CA 1
ATOM 2379 C C . LYS B 1 88 ? 51.346 35.102 10.476 1.00 30.47 147 LYS B C 1
ATOM 2380 O O . LYS B 1 88 ? 50.128 34.886 10.542 1.00 29.35 147 LYS B O 1
ATOM 2386 N N . ASP B 1 89 ? 51.900 36.213 9.985 1.00 30.33 148 ASP B N 1
ATOM 2387 C CA . ASP B 1 89 ? 51.083 37.327 9.431 1.00 30.73 148 ASP B CA 1
ATOM 2388 C C . ASP B 1 89 ? 51.669 37.730 8.070 1.00 33.62 148 ASP B C 1
ATOM 2389 O O . ASP B 1 89 ? 52.714 38.413 8.048 1.00 31.87 148 ASP B O 1
ATOM 2394 N N . LYS B 1 90 ? 50.990 37.330 6.987 1.00 36.35 149 LYS B N 1
ATOM 2395 C CA . LYS B 1 90 ? 51.412 37.625 5.590 1.00 43.30 149 LYS B CA 1
ATOM 2396 C C . LYS B 1 90 ? 51.102 39.082 5.225 1.00 41.11 149 LYS B C 1
ATOM 2397 O O . LYS B 1 90 ? 51.492 39.487 4.130 1.00 43.41 149 LYS B O 1
ATOM 2403 N N . GLY B 1 91 ? 50.417 39.833 6.092 1.00 35.36 150 GLY B N 1
ATOM 2404 C CA . GLY B 1 91 ? 50.128 41.255 5.803 1.00 34.25 150 GLY B CA 1
ATOM 2405 C C . GLY B 1 91 ? 48.726 41.681 6.208 1.00 34.21 150 GLY B C 1
ATOM 2406 O O . GLY B 1 91 ? 48.554 42.875 6.526 1.00 33.30 150 GLY B O 1
ATOM 2407 N N . THR B 1 92 ? 47.762 40.748 6.218 1.00 30.79 151 THR B N 1
ATOM 2408 C CA . THR B 1 92 ? 46.358 41.093 6.581 1.00 29.20 151 THR B CA 1
ATOM 2409 C C . THR B 1 92 ? 45.954 40.407 7.887 1.00 26.79 151 THR B C 1
ATOM 2410 O O . THR B 1 92 ? 44.784 40.574 8.286 1.00 26.92 151 THR B O 1
ATOM 2414 N N . GLY B 1 93 ? 46.878 39.687 8.537 1.00 25.50 152 GLY B N 1
ATOM 2415 C CA . GLY B 1 93 ? 46.562 39.022 9.816 1.00 25.04 152 GLY B CA 1
ATOM 2416 C C . GLY B 1 93 ? 46.983 37.562 9.836 1.00 24.65 152 GLY B C 1
ATOM 2417 O O . GLY B 1 93 ? 47.566 37.090 8.816 1.00 24.74 152 GLY B O 1
ATOM 2418 N N . PHE B 1 94 ? 46.643 36.869 10.929 1.00 23.05 153 PHE B N 1
ATOM 2419 C CA . PHE B 1 94 ? 47.018 35.445 11.127 1.00 23.19 153 PHE B CA 1
ATOM 2420 C C . PHE B 1 94 ? 45.809 34.552 10.844 1.00 23.61 153 PHE B C 1
ATOM 2421 O O . PHE B 1 94 ? 44.688 35.043 10.764 1.00 22.44 153 PHE B O 1
ATOM 2429 N N . LYS B 1 95 ? 46.074 33.253 10.705 1.00 23.63 154 LYS B N 1
ATOM 2430 C CA . LYS B 1 95 ? 45.063 32.259 10.284 1.00 24.77 154 LYS B CA 1
ATOM 2431 C C . LYS B 1 95 ? 44.035 31.962 11.377 1.00 24.24 154 LYS B C 1
ATOM 2432 O O . LYS B 1 95 ? 44.336 32.136 12.582 1.00 22.35 154 LYS B O 1
ATOM 2438 N N . ASN B 1 96 ? 42.881 31.482 10.929 1.00 24.19 155 ASN B N 1
ATOM 2439 C CA . ASN B 1 96 ? 41.794 31.028 11.826 1.00 24.96 155 ASN B CA 1
ATOM 2440 C C . ASN B 1 96 ? 42.198 29.703 12.460 1.00 25.80 155 ASN B C 1
ATOM 2441 O O . ASN B 1 96 ? 42.668 28.821 11.722 1.00 24.49 155 ASN B O 1
ATOM 2446 N N . GLU B 1 97 ? 42.033 29.592 13.769 1.00 27.02 156 GLU B N 1
ATOM 2447 C CA . GLU B 1 97 ? 42.299 28.326 14.488 1.00 29.23 156 GLU B CA 1
ATOM 2448 C C . GLU B 1 97 ? 40.929 27.769 14.851 1.00 30.12 156 GLU B C 1
ATOM 2449 O O . GLU B 1 97 ? 40.402 28.149 15.904 1.00 29.71 156 GLU B O 1
ATOM 2455 N N . ILE B 1 98 ? 40.347 26.981 13.955 1.00 31.36 157 ILE B N 1
ATOM 2456 C CA . ILE B 1 98 ? 39.006 26.391 14.219 1.00 32.97 157 ILE B CA 1
ATOM 2457 C C . ILE B 1 98 ? 39.232 24.995 14.779 1.00 34.79 157 ILE B C 1
ATOM 2458 O O . ILE B 1 98 ? 40.014 24.244 14.185 1.00 35.32 157 ILE B O 1
ATOM 2463 N N . THR B 1 99 ? 38.551 24.680 15.870 1.00 32.20 158 THR B N 1
ATOM 2464 C CA . THR B 1 99 ? 38.689 23.372 16.542 1.00 35.09 158 THR B CA 1
ATOM 2465 C C . THR B 1 99 ? 37.293 22.821 16.814 1.00 34.23 158 THR B C 1
ATOM 2466 O O . THR B 1 99 ? 36.363 23.598 16.987 1.00 36.38 158 THR B O 1
ATOM 2470 N N . PRO B 1 100 ? 37.081 21.486 16.829 1.00 35.30 159 PRO B N 1
ATOM 2471 C CA . PRO B 1 100 ? 35.773 20.940 17.191 1.00 34.87 159 PRO B CA 1
ATOM 2472 C C . PRO B 1 100 ? 35.479 21.068 18.699 1.00 32.14 159 PRO B C 1
ATOM 2473 O O . PRO B 1 100 ? 34.438 20.564 19.144 1.00 31.17 159 PRO B O 1
ATOM 2477 N N . TYR B 1 101 ? 36.347 21.768 19.447 1.00 29.77 160 TYR B N 1
ATOM 2478 C CA . TYR B 1 101 ? 36.173 21.891 20.921 1.00 30.07 160 TYR B CA 1
ATOM 2479 C C . TYR B 1 101 ? 35.645 23.276 21.336 1.00 27.78 160 TYR B C 1
ATOM 2480 O O . TYR B 1 101 ? 35.222 23.387 22.496 1.00 27.08 160 TYR B O 1
ATOM 2489 N N . LEU B 1 102 ? 35.694 24.284 20.460 1.00 26.11 161 LEU B N 1
ATOM 2490 C CA . LEU B 1 102 ? 35.241 25.660 20.834 1.00 24.58 161 LEU B CA 1
ATOM 2491 C C . LEU B 1 102 ? 34.165 26.170 19.870 1.00 24.48 161 LEU B C 1
ATOM 2492 O O . LEU B 1 102 ? 34.318 25.967 18.658 1.00 22.82 161 LEU B O 1
ATOM 2497 N N . TYR B 1 103 ? 33.182 26.897 20.419 1.00 21.97 162 TYR B N 1
ATOM 2498 C CA . TYR B 1 103 ? 32.001 27.369 19.663 1.00 22.37 162 TYR B CA 1
ATOM 2499 C C . TYR B 1 103 ? 31.567 28.748 20.143 1.00 21.95 162 TYR B C 1
ATOM 2500 O O . TYR B 1 103 ? 31.871 29.130 21.290 1.00 21.06 162 TYR B O 1
ATOM 2509 N N . ASN B 1 104 ? 30.849 29.439 19.263 1.00 21.08 163 ASN B N 1
ATOM 2510 C CA . ASN B 1 104 ? 30.354 30.822 19.510 1.00 20.80 163 ASN B CA 1
ATOM 2511 C C . ASN B 1 104 ? 29.094 30.798 20.404 1.00 21.19 163 ASN B C 1
ATOM 2512 O O . ASN B 1 104 ? 28.076 31.454 20.069 1.00 22.63 163 ASN B O 1
ATOM 2517 N N . ILE B 1 105 ? 29.168 30.099 21.538 1.00 20.85 164 ILE B N 1
ATOM 2518 C CA . ILE B 1 105 ? 28.045 30.116 22.521 1.00 21.23 164 ILE B CA 1
ATOM 2519 C C . ILE B 1 105 ? 28.074 31.465 23.246 1.00 21.42 164 ILE B C 1
ATOM 2520 O O . ILE B 1 105 ? 29.097 32.189 23.145 1.00 21.13 164 ILE B O 1
ATOM 2525 N N . ARG B 1 106 ? 26.984 31.808 23.932 1.00 20.72 165 ARG B N 1
ATOM 2526 C CA . ARG B 1 106 ? 26.964 33.054 24.740 1.00 20.61 165 ARG B CA 1
ATOM 2527 C C . ARG B 1 106 ? 28.208 33.072 25.642 1.00 20.10 165 ARG B C 1
ATOM 2528 O O . ARG B 1 106 ? 28.519 32.028 26.251 1.00 21.02 165 ARG B O 1
ATOM 2536 N N . GLY B 1 107 ? 28.912 34.206 25.681 1.00 19.33 166 GLY B N 1
ATOM 2537 C CA . GLY B 1 107 ? 30.108 34.363 26.532 1.00 20.30 166 GLY B CA 1
ATOM 2538 C C . GLY B 1 107 ? 31.399 34.003 25.807 1.00 19.31 166 GLY B C 1
ATOM 2539 O O . GLY B 1 107 ? 32.480 34.288 26.364 1.00 20.20 166 GLY B O 1
ATOM 2540 N N . ALA B 1 108 ? 31.308 33.414 24.615 1.00 17.36 167 ALA B N 1
ATOM 2541 C CA . ALA B 1 108 ? 32.537 33.043 23.881 1.00 19.31 167 ALA B CA 1
ATOM 2542 C C . ALA B 1 108 ? 33.214 34.298 23.313 1.00 19.78 167 ALA B C 1
ATOM 2543 O O . ALA B 1 108 ? 32.525 35.168 22.742 1.00 20.08 167 ALA B O 1
ATOM 2545 N N . LEU B 1 109 ? 34.521 34.388 23.540 1.00 20.13 168 LEU B N 1
ATOM 2546 C CA . LEU B 1 109 ? 35.385 35.460 22.988 1.00 20.06 168 LEU B CA 1
ATOM 2547 C C . LEU B 1 109 ? 35.982 34.924 21.681 1.00 19.54 168 LEU B C 1
ATOM 2548 O O . LEU B 1 109 ? 36.540 33.803 21.704 1.00 18.08 168 LEU B O 1
ATOM 2553 N N . ALA B 1 110 ? 35.814 35.659 20.578 1.00 18.08 169 ALA B N 1
ATOM 2554 C CA . ALA B 1 110 ? 36.328 35.205 19.263 1.00 18.50 169 ALA B CA 1
ATOM 2555 C C . ALA B 1 110 ? 36.903 36.381 18.479 1.00 18.24 169 ALA B C 1
ATOM 2556 O O . ALA B 1 110 ? 36.604 37.535 18.767 1.00 17.85 169 ALA B O 1
ATOM 2566 N N . ALA B 1 112 ? 37.252 38.785 15.199 1.00 17.19 171 ALA B N 1
ATOM 2567 C CA . ALA B 1 112 ? 36.349 39.297 14.179 1.00 18.61 171 ALA B CA 1
ATOM 2568 C C . ALA B 1 112 ? 36.800 38.848 12.776 1.00 20.83 171 ALA B C 1
ATOM 2569 O O . ALA B 1 112 ? 36.189 37.928 12.217 1.00 24.00 171 ALA B O 1
ATOM 2571 N N . ASN B 1 113 ? 37.831 39.487 12.229 1.00 22.08 172 ASN B N 1
ATOM 2572 C CA . ASN B 1 113 ? 38.419 39.196 10.886 1.00 21.88 172 ASN B CA 1
ATOM 2573 C C . ASN B 1 113 ? 37.438 39.678 9.802 1.00 22.69 172 ASN B C 1
ATOM 2574 O O . ASN B 1 113 ? 36.350 40.165 10.151 1.00 22.90 172 ASN B O 1
ATOM 2579 N N . THR B 1 114 ? 37.821 39.589 8.531 1.00 22.55 173 THR B N 1
ATOM 2580 C CA . THR B 1 114 ? 36.969 40.167 7.456 1.00 24.72 173 THR B CA 1
ATOM 2581 C C . THR B 1 114 ? 36.102 39.094 6.812 1.00 25.21 173 THR B C 1
ATOM 2582 O O . THR B 1 114 ? 35.349 39.441 5.874 1.00 27.93 173 THR B O 1
ATOM 2586 N N . GLY B 1 115 ? 36.216 37.849 7.276 1.00 26.12 174 GLY B N 1
ATOM 2587 C CA . GLY B 1 115 ? 35.467 36.738 6.662 1.00 25.62 174 GLY B CA 1
ATOM 2588 C C . GLY B 1 115 ? 36.311 36.024 5.619 1.00 27.65 174 GLY B C 1
ATOM 2589 O O . GLY B 1 115 ? 35.821 35.040 5.046 1.00 30.31 174 GLY B O 1
ATOM 2590 N N . GLN B 1 116 ? 37.522 36.531 5.371 1.00 26.12 175 GLN B N 1
ATOM 2591 C CA . GLN B 1 116 ? 38.481 35.919 4.426 1.00 26.94 175 GLN B CA 1
ATOM 2592 C C . GLN B 1 116 ? 39.607 35.288 5.244 1.00 27.00 175 GLN B C 1
ATOM 2593 O O . GLN B 1 116 ? 39.809 35.636 6.409 1.00 25.68 175 GLN B O 1
ATOM 2599 N N . PRO B 1 117 ? 40.307 34.283 4.685 1.00 27.09 176 PRO B N 1
ATOM 2600 C CA . PRO B 1 117 ? 41.417 33.645 5.384 1.00 27.84 176 PRO B CA 1
ATOM 2601 C C . PRO B 1 117 ? 42.541 34.633 5.742 1.00 27.24 176 PRO B C 1
ATOM 2602 O O . PRO B 1 117 ? 42.713 35.633 5.063 1.00 26.56 176 PRO B O 1
ATOM 2606 N N . ASN B 1 118 ? 43.220 34.355 6.853 1.00 25.71 177 ASN B N 1
ATOM 2607 C CA . ASN B 1 118 ? 44.406 35.123 7.313 1.00 25.40 177 ASN B CA 1
ATOM 2608 C C . ASN B 1 118 ? 44.055 36.593 7.563 1.00 24.13 177 ASN B C 1
ATOM 2609 O O . ASN B 1 118 ? 44.890 37.446 7.199 1.00 25.52 177 ASN B O 1
ATOM 2614 N N . THR B 1 119 ? 42.916 36.882 8.209 1.00 22.51 178 THR B N 1
ATOM 2615 C CA . THR B 1 119 ? 42.576 38.314 8.475 1.00 21.35 178 THR B CA 1
ATOM 2616 C C . THR B 1 119 ? 42.371 38.557 9.974 1.00 20.71 178 THR B C 1
ATOM 2617 O O . THR B 1 119 ? 41.779 39.591 10.329 1.00 20.54 178 THR B O 1
ATOM 2621 N N . ASN B 1 120 ? 42.879 37.679 10.837 1.00 21.10 179 ASN B N 1
ATOM 2622 C CA . ASN B 1 120 ? 42.754 37.971 12.295 1.00 20.44 179 ASN B CA 1
ATOM 2623 C C . ASN B 1 120 ? 43.834 39.001 12.647 1.00 20.59 179 ASN B C 1
ATOM 2624 O O . ASN B 1 120 ? 44.999 38.724 12.386 1.00 21.52 179 ASN B O 1
ATOM 2629 N N . GLY B 1 121 ? 43.448 40.157 13.186 1.00 20.64 180 GLY B N 1
ATOM 2630 C CA . GLY B 1 121 ? 44.432 41.204 13.530 1.00 21.58 180 GLY B CA 1
ATOM 2631 C C . GLY B 1 121 ? 44.426 41.470 15.021 1.00 21.20 180 GLY B C 1
ATOM 2632 O O . GLY B 1 121 ? 45.152 40.776 15.743 1.00 22.24 180 GLY B O 1
ATOM 2633 N N . SER B 1 122 ? 43.633 42.453 15.458 1.00 19.68 181 SER B N 1
ATOM 2634 C CA . SER B 1 122 ? 43.502 42.781 16.894 1.00 20.12 181 SER B CA 1
ATOM 2635 C C . SER B 1 122 ? 42.028 42.799 17.308 1.00 19.77 181 SER B C 1
ATOM 2636 O O . SER B 1 122 ? 41.773 42.745 18.514 1.00 17.92 181 SER B O 1
ATOM 2639 N N . GLN B 1 123 ? 41.102 42.856 16.342 1.00 19.68 182 GLN B N 1
ATOM 2640 C CA . GLN B 1 123 ? 39.666 43.010 16.679 1.00 18.79 182 GLN B CA 1
ATOM 2641 C C . GLN B 1 123 ? 39.056 41.692 17.161 1.00 18.56 182 GLN B C 1
ATOM 2642 O O . GLN B 1 123 ? 39.339 40.634 16.572 1.00 18.54 182 GLN B O 1
ATOM 2648 N N . PHE B 1 124 ? 38.236 41.787 18.210 1.00 18.95 183 PHE B N 1
ATOM 2649 C CA . PHE B 1 124 ? 37.559 40.600 18.775 1.00 19.09 183 PHE B CA 1
ATOM 2650 C C . PHE B 1 124 ? 36.137 40.981 19.184 1.00 18.16 183 PHE B C 1
ATOM 2651 O O . PHE B 1 124 ? 35.790 42.181 19.246 1.00 18.30 183 PHE B O 1
ATOM 2659 N N . PHE B 1 125 ? 35.329 39.966 19.469 1.00 17.73 184 PHE B N 1
ATOM 2660 C CA . PHE B 1 125 ? 33.947 40.216 19.926 1.00 17.37 184 PHE B CA 1
ATOM 2661 C C . PHE B 1 125 ? 33.571 39.187 20.986 1.00 17.44 184 PHE B C 1
ATOM 2662 O O . PHE B 1 125 ? 34.266 38.133 21.140 1.00 18.01 184 PHE B O 1
ATOM 2670 N N . ILE B 1 126 ? 32.521 39.515 21.725 1.00 18.16 185 ILE B N 1
ATOM 2671 C CA . ILE B 1 126 ? 31.938 38.591 22.729 1.00 18.49 185 ILE B CA 1
ATOM 2672 C C . ILE B 1 126 ? 30.509 38.265 22.287 1.00 17.35 185 ILE B C 1
ATOM 2673 O O . ILE B 1 126 ? 29.746 39.209 22.065 1.00 18.41 185 ILE B O 1
ATOM 2678 N N . ASN B 1 127 ? 30.197 36.972 22.139 1.00 17.47 186 ASN B N 1
ATOM 2679 C CA . ASN B 1 127 ? 28.846 36.482 21.765 1.00 18.40 186 ASN B CA 1
ATOM 2680 C C . ASN B 1 127 ? 27.900 36.863 22.914 1.00 20.30 186 ASN B C 1
ATOM 2681 O O . ASN B 1 127 ? 28.211 36.518 24.079 1.00 19.07 186 ASN B O 1
ATOM 2686 N N . GLN B 1 128 ? 26.773 37.512 22.613 1.00 20.20 187 GLN B N 1
ATOM 2687 C CA . GLN B 1 128 ? 25.918 38.010 23.725 1.00 20.47 187 GLN B CA 1
ATOM 2688 C C . GLN B 1 128 ? 24.483 37.502 23.583 1.00 21.08 187 GLN B C 1
ATOM 2689 O O . GLN B 1 128 ? 23.720 37.633 24.542 1.00 22.19 187 GLN B O 1
ATOM 2695 N N . ASN B 1 129 ? 24.163 36.906 22.440 1.00 21.37 188 ASN B N 1
ATOM 2696 C CA . ASN B 1 129 ? 22.829 36.312 22.185 1.00 22.11 188 ASN B CA 1
ATOM 2697 C C . ASN B 1 129 ? 22.396 35.434 23.369 1.00 22.36 188 ASN B C 1
ATOM 2698 O O . ASN B 1 129 ? 23.254 34.674 23.913 1.00 23.05 188 ASN B O 1
ATOM 2703 N N . SER B 1 130 ? 21.112 35.504 23.730 1.00 23.66 189 SER B N 1
ATOM 2704 C CA . SER B 1 130 ? 20.536 34.683 24.829 1.00 24.71 189 SER B CA 1
ATOM 2705 C C . SER B 1 130 ? 19.255 33.971 24.375 1.00 26.75 189 SER B C 1
ATOM 2706 O O . SER B 1 130 ? 18.408 33.713 25.244 1.00 27.57 189 SER B O 1
ATOM 2709 N N . THR B 1 131 ? 19.113 33.647 23.080 1.00 26.54 190 THR B N 1
ATOM 2710 C CA . THR B 1 131 ? 17.894 32.936 22.612 1.00 28.02 190 THR B CA 1
ATOM 2711 C C . THR B 1 131 ? 18.224 31.477 22.263 1.00 27.20 190 THR B C 1
ATOM 2712 O O . THR B 1 131 ? 19.320 31.205 21.752 1.00 26.99 190 THR B O 1
ATOM 2716 N N . ASP B 1 132 ? 17.290 30.579 22.522 1.00 27.75 191 ASP B N 1
ATOM 2717 C CA . ASP B 1 132 ? 17.495 29.141 22.224 1.00 30.72 191 ASP B CA 1
ATOM 2718 C C . ASP B 1 132 ? 17.112 28.851 20.765 1.00 31.92 191 ASP B C 1
ATOM 2719 O O . ASP B 1 132 ? 15.906 28.824 20.467 1.00 33.45 191 ASP B O 1
ATOM 2724 N N . THR B 1 133 ? 18.102 28.652 19.892 1.00 32.18 192 THR B N 1
ATOM 2725 C CA . THR B 1 133 ? 17.851 28.250 18.478 1.00 33.23 192 THR B CA 1
ATOM 2726 C C . THR B 1 133 ? 18.477 26.859 18.265 1.00 34.23 192 THR B C 1
ATOM 2727 O O . THR B 1 133 ? 18.626 26.430 17.104 1.00 37.02 192 THR B O 1
ATOM 2731 N N . SER B 1 134 ? 18.744 26.150 19.363 1.00 34.35 193 SER B N 1
ATOM 2732 C CA . SER B 1 134 ? 19.444 24.837 19.344 1.00 35.05 193 SER B CA 1
ATOM 2733 C C . SER B 1 134 ? 18.700 23.780 18.514 1.00 37.12 193 SER B C 1
ATOM 2734 O O . SER B 1 134 ? 19.390 22.915 17.971 1.00 35.90 193 SER B O 1
ATOM 2737 N N . SER B 1 135 ? 17.366 23.845 18.405 1.00 38.88 194 SER B N 1
ATOM 2738 C CA . SER B 1 135 ? 16.617 22.801 17.644 1.00 42.89 194 SER B CA 1
ATOM 2739 C C . SER B 1 135 ? 16.972 22.848 16.151 1.00 43.37 194 SER B C 1
ATOM 2740 O O . SER B 1 135 ? 16.628 21.891 15.445 1.00 43.30 194 SER B O 1
ATOM 2743 N N . LYS B 1 136 ? 17.648 23.909 15.706 1.00 43.58 195 LYS B N 1
ATOM 2744 C CA . LYS B 1 136 ? 18.008 24.076 14.270 1.00 46.36 195 LYS B CA 1
ATOM 2745 C C . LYS B 1 136 ? 19.434 23.573 13.987 1.00 42.30 195 LYS B C 1
ATOM 2746 O O . LYS B 1 136 ? 19.766 23.452 12.803 1.00 44.78 195 LYS B O 1
ATOM 2752 N N . LEU B 1 137 ? 20.227 23.252 15.017 1.00 39.08 196 LEU B N 1
ATOM 2753 C CA . LEU B 1 137 ? 21.651 22.840 14.814 1.00 38.06 196 LEU B CA 1
ATOM 2754 C C . LEU B 1 137 ? 21.753 21.424 14.243 1.00 39.55 196 LEU B C 1
ATOM 2755 O O . LEU B 1 137 ? 21.192 20.483 14.799 1.00 39.88 196 LEU B O 1
ATOM 2760 N N . PRO B 1 138 ? 22.459 21.232 13.105 1.00 37.44 197 PRO B N 1
ATOM 2761 C CA . PRO B 1 138 ? 22.639 19.898 12.533 1.00 40.40 197 PRO B CA 1
ATOM 2762 C C . PRO B 1 138 ? 23.629 19.045 13.350 1.00 40.14 197 PRO B C 1
ATOM 2763 O O . PRO B 1 138 ? 24.703 19.514 13.671 1.00 39.19 197 PRO B O 1
ATOM 2767 N N . THR B 1 139 ? 23.241 17.805 13.654 1.00 42.90 198 THR B N 1
ATOM 2768 C CA . THR B 1 139 ? 24.087 16.872 14.450 1.00 43.54 198 THR B CA 1
ATOM 2769 C C . THR B 1 139 ? 25.425 16.621 13.747 1.00 42.47 198 THR B C 1
ATOM 2770 O O . THR B 1 139 ? 26.404 16.324 14.441 1.00 41.37 198 THR B O 1
ATOM 2774 N N . SER B 1 140 ? 25.471 16.747 12.421 1.00 45.35 199 SER B N 1
ATOM 2775 C CA . SER B 1 140 ? 26.739 16.484 11.686 1.00 46.79 199 SER B CA 1
ATOM 2776 C C . SER B 1 140 ? 27.794 17.553 12.000 1.00 44.04 199 SER B C 1
ATOM 2777 O O . SER B 1 140 ? 28.982 17.258 11.810 1.00 44.58 199 SER B O 1
ATOM 2780 N N . LYS B 1 141 ? 27.399 18.713 12.536 1.00 41.13 200 LYS B N 1
ATOM 2781 C CA . LYS B 1 141 ? 28.380 19.801 12.803 1.00 41.17 200 LYS B CA 1
ATOM 2782 C C . LYS B 1 141 ? 28.472 20.122 14.298 1.00 38.45 200 LYS B C 1
ATOM 2783 O O . LYS B 1 141 ? 29.410 20.860 14.669 1.00 37.46 200 LYS B O 1
ATOM 2789 N N . TYR B 1 142 ? 27.552 19.598 15.114 1.00 35.49 201 TYR B N 1
ATOM 2790 C CA . TYR B 1 142 ? 27.524 19.980 16.549 1.00 34.71 201 TYR B CA 1
ATOM 2791 C C . TYR B 1 142 ? 27.409 18.779 17.479 1.00 35.45 201 TYR B C 1
ATOM 2792 O O . TYR B 1 142 ? 26.448 18.013 17.399 1.00 33.27 201 TYR B O 1
ATOM 2801 N N . PRO B 1 143 ? 28.405 18.600 18.384 1.00 33.35 202 PRO B N 1
ATOM 2802 C CA . PRO B 1 143 ? 28.359 17.562 19.412 1.00 34.84 202 PRO B CA 1
ATOM 2803 C C . PRO B 1 143 ? 27.120 17.783 20.295 1.00 36.46 202 PRO B C 1
ATOM 2804 O O . PRO B 1 143 ? 26.744 18.936 20.484 1.00 33.93 202 PRO B O 1
ATOM 2808 N N . GLN B 1 144 ? 26.546 16.705 20.839 1.00 37.41 203 GLN B N 1
ATOM 2809 C CA . GLN B 1 144 ? 25.293 16.794 21.641 1.00 38.94 203 GLN B CA 1
ATOM 2810 C C . GLN B 1 144 ? 25.449 17.751 22.832 1.00 37.45 203 GLN B C 1
ATOM 2811 O O . GLN B 1 144 ? 24.493 18.511 23.074 1.00 36.74 203 GLN B O 1
ATOM 2817 N N . LYS B 1 145 ? 26.581 17.729 23.552 1.00 37.75 204 LYS B N 1
ATOM 2818 C CA . LYS B 1 145 ? 26.744 18.653 24.717 1.00 36.94 204 LYS B CA 1
ATOM 2819 C C . LYS B 1 145 ? 26.792 20.121 24.257 1.00 32.87 204 LYS B C 1
ATOM 2820 O O . LYS B 1 145 ? 26.414 20.992 25.057 1.00 31.55 204 LYS B O 1
ATOM 2826 N N . ILE B 1 146 ? 27.218 20.381 23.020 1.00 31.80 205 ILE B N 1
ATOM 2827 C CA . ILE B 1 146 ? 27.281 21.777 22.486 1.00 30.19 205 ILE B CA 1
ATOM 2828 C C . ILE B 1 146 ? 25.868 22.209 22.058 1.00 30.86 205 ILE B C 1
ATOM 2829 O O . ILE B 1 146 ? 25.514 23.393 22.258 1.00 28.40 205 ILE B O 1
ATOM 2834 N N . ILE B 1 147 ? 25.086 21.287 21.492 1.00 31.93 206 ILE B N 1
ATOM 2835 C CA . ILE B 1 147 ? 23.668 21.616 21.171 1.00 34.10 206 ILE B CA 1
ATOM 2836 C C . ILE B 1 147 ? 22.981 22.015 22.490 1.00 33.28 206 ILE B C 1
ATOM 2837 O O . ILE B 1 147 ? 22.305 23.057 22.513 1.00 32.33 206 ILE B O 1
ATOM 2842 N N . GLU B 1 148 ? 23.196 21.247 23.565 1.00 34.74 207 GLU B N 1
ATOM 2843 C CA . GLU B 1 148 ? 22.610 21.577 24.894 1.00 35.85 207 GLU B CA 1
ATOM 2844 C C . GLU B 1 148 ? 23.132 22.943 25.361 1.00 32.60 207 GLU B C 1
ATOM 2845 O O . GLU B 1 148 ? 22.329 23.747 25.838 1.00 32.08 207 GLU B O 1
ATOM 2851 N N . ALA B 1 149 ? 24.432 23.204 25.216 1.00 31.72 208 ALA B N 1
ATOM 2852 C CA . ALA B 1 149 ? 24.977 24.498 25.703 1.00 30.13 208 ALA B CA 1
ATOM 2853 C C . ALA B 1 149 ? 24.362 25.670 24.925 1.00 28.04 208 ALA B C 1
ATOM 2854 O O . ALA B 1 149 ? 24.108 26.725 25.555 1.00 25.58 208 ALA B O 1
ATOM 2856 N N . TYR B 1 150 ? 24.113 25.491 23.623 1.00 27.62 209 TYR B N 1
ATOM 2857 C CA . TYR B 1 150 ? 23.512 26.570 22.797 1.00 26.46 209 TYR B CA 1
ATOM 2858 C C . TYR B 1 150 ? 22.103 26.923 23.274 1.00 28.98 209 TYR B C 1
ATOM 2859 O O . TYR B 1 150 ? 21.623 28.006 22.903 1.00 28.69 209 TYR B O 1
ATOM 2868 N N . LYS B 1 151 ? 21.472 26.074 24.089 1.00 30.26 210 LYS B N 1
ATOM 2869 C CA . LYS B 1 151 ? 20.098 26.403 24.553 1.00 32.90 210 LYS B CA 1
ATOM 2870 C C . LYS B 1 151 ? 20.112 27.709 25.353 1.00 31.84 210 LYS B C 1
ATOM 2871 O O . LYS B 1 151 ? 19.073 28.349 25.418 1.00 31.45 210 LYS B O 1
ATOM 2877 N N . GLU B 1 152 ? 21.263 28.101 25.906 1.00 32.12 211 GLU B N 1
ATOM 2878 C CA . GLU B 1 152 ? 21.348 29.350 26.716 1.00 33.63 211 GLU B CA 1
ATOM 2879 C C . GLU B 1 152 ? 21.755 30.529 25.821 1.00 29.58 211 GLU B C 1
ATOM 2880 O O . GLU B 1 152 ? 21.887 31.654 26.337 1.00 29.62 211 GLU B O 1
ATOM 2886 N N . GLY B 1 153 ? 21.927 30.293 24.520 1.00 26.79 212 GLY B N 1
ATOM 2887 C CA . GLY B 1 153 ? 22.232 31.422 23.622 1.00 25.11 212 GLY B CA 1
ATOM 2888 C C . GLY B 1 153 ? 23.525 31.265 22.854 1.00 24.36 212 GLY B C 1
ATOM 2889 O O . GLY B 1 153 ? 24.386 30.436 23.246 1.00 22.77 212 GLY B O 1
ATOM 2890 N N . GLY B 1 154 ? 23.655 32.047 21.787 1.00 23.50 213 GLY B N 1
ATOM 2891 C CA . GLY B 1 154 ? 24.883 32.015 20.981 1.00 22.78 213 GLY B CA 1
ATOM 2892 C C . GLY B 1 154 ? 24.606 32.318 19.538 1.00 22.75 213 GLY B C 1
ATOM 2893 O O . GLY B 1 154 ? 23.410 32.501 19.186 1.00 24.49 213 GLY B O 1
ATOM 2894 N N . ASN B 1 155 ? 25.675 32.362 18.742 1.00 22.79 214 ASN B N 1
ATOM 2895 C CA . ASN B 1 155 ? 25.603 32.718 17.305 1.00 24.02 214 ASN B CA 1
ATOM 2896 C C . ASN B 1 155 ? 26.242 31.590 16.513 1.00 23.12 214 ASN B C 1
ATOM 2897 O O . ASN B 1 155 ? 27.376 31.720 16.077 1.00 22.96 214 ASN B O 1
ATOM 2902 N N . PRO B 1 156 ? 25.525 30.462 16.290 1.00 25.22 215 PRO B N 1
ATOM 2903 C CA . PRO B 1 156 ? 26.102 29.309 15.600 1.00 25.39 215 PRO B CA 1
ATOM 2904 C C . PRO B 1 156 ? 26.550 29.597 14.160 1.00 26.16 215 PRO B C 1
ATOM 2905 O O . PRO B 1 156 ? 27.479 28.929 13.688 1.00 26.37 215 PRO B O 1
ATOM 2909 N N . SER B 1 157 ? 25.932 30.586 13.513 1.00 26.46 216 SER B N 1
ATOM 2910 C CA . SER B 1 157 ? 26.305 30.950 12.118 1.00 26.72 216 SER B CA 1
ATOM 2911 C C . SER B 1 157 ? 27.749 31.475 12.078 1.00 26.46 216 SER B C 1
ATOM 2912 O O . SER B 1 157 ? 28.317 31.563 10.978 1.00 25.42 216 SER B O 1
ATOM 2915 N N . LEU B 1 158 ? 28.327 31.801 13.241 1.00 23.59 217 LEU B N 1
ATOM 2916 C CA . LEU B 1 158 ? 29.709 32.349 13.281 1.00 23.37 217 LEU B CA 1
ATOM 2917 C C . LEU B 1 158 ? 30.721 31.198 13.416 1.00 24.17 217 LEU B C 1
ATOM 2918 O O . LEU B 1 158 ? 31.901 31.429 13.135 1.00 24.13 217 LEU B O 1
ATOM 2923 N N . ASP B 1 159 ? 30.273 30.003 13.809 1.00 24.54 218 ASP B N 1
ATOM 2924 C CA . ASP B 1 159 ? 31.198 28.844 13.949 1.00 26.34 218 ASP B CA 1
ATOM 2925 C C . ASP B 1 159 ? 31.838 28.539 12.595 1.00 28.24 218 ASP B C 1
ATOM 2926 O O . ASP B 1 159 ? 31.112 28.503 11.595 1.00 30.88 218 ASP B O 1
ATOM 2931 N N . GLY B 1 160 ? 33.156 28.382 12.556 1.00 30.96 219 GLY B N 1
ATOM 2932 C CA . GLY B 1 160 ? 33.806 28.053 11.273 1.00 33.55 219 GLY B CA 1
ATOM 2933 C C . GLY B 1 160 ? 34.373 29.275 10.571 1.00 32.73 219 GLY B C 1
ATOM 2934 O O . GLY B 1 160 ? 35.269 29.088 9.753 1.00 31.69 219 GLY B O 1
ATOM 2935 N N . LYS B 1 161 ? 33.891 30.479 10.899 1.00 31.34 220 LYS B N 1
ATOM 2936 C CA . LYS B 1 161 ? 34.406 31.731 10.286 1.00 33.29 220 LYS B CA 1
ATOM 2937 C C . LYS B 1 161 ? 35.156 32.561 11.339 1.00 29.95 220 LYS B C 1
ATOM 2938 O O . LYS B 1 161 ? 36.061 33.343 10.967 1.00 28.34 220 LYS B O 1
ATOM 2944 N N . HIS B 1 162 ? 34.782 32.395 12.612 1.00 24.65 221 HIS B N 1
ATOM 2945 C CA . HIS B 1 162 ? 35.380 33.222 13.687 1.00 22.98 221 HIS B CA 1
ATOM 2946 C C . HIS B 1 162 ? 35.996 32.311 14.731 1.00 22.17 221 HIS B C 1
ATOM 2947 O O . HIS B 1 162 ? 35.292 31.573 15.419 1.00 24.28 221 HIS B O 1
ATOM 2954 N N . PRO B 1 163 ? 37.335 32.351 14.884 1.00 23.72 222 PRO B N 1
ATOM 2955 C CA . PRO B 1 163 ? 38.000 31.485 15.848 1.00 22.98 222 PRO B CA 1
ATOM 2956 C C . PRO B 1 163 ? 37.760 31.945 17.291 1.00 21.22 222 PRO B C 1
ATOM 2957 O O . PRO B 1 163 ? 38.013 33.100 17.621 1.00 20.22 222 PRO B O 1
ATOM 2961 N N . VAL B 1 164 ? 37.267 31.014 18.098 1.00 19.31 223 VAL B N 1
ATOM 2962 C CA . VAL B 1 164 ? 36.988 31.259 19.537 1.00 18.78 223 VAL B CA 1
ATOM 2963 C C . VAL B 1 164 ? 38.307 31.091 20.298 1.00 19.18 223 VAL B C 1
ATOM 2964 O O . VAL B 1 164 ? 39.058 30.139 19.994 1.00 20.31 223 VAL B O 1
ATOM 2968 N N . PHE B 1 165 ? 38.586 31.959 21.265 1.00 18.83 224 PHE B N 1
ATOM 2969 C CA . PHE B 1 165 ? 39.861 31.785 21.995 1.00 18.21 224 PHE B CA 1
ATOM 2970 C C . PHE B 1 165 ? 39.664 32.061 23.481 1.00 18.60 224 PHE B C 1
ATOM 2971 O O . PHE B 1 165 ? 40.669 31.978 24.210 1.00 20.18 224 PHE B O 1
ATOM 2979 N N . GLY B 1 166 ? 38.428 32.350 23.904 1.00 18.61 225 GLY B N 1
ATOM 2980 C CA . GLY B 1 166 ? 38.165 32.601 25.337 1.00 19.75 225 GLY B CA 1
ATOM 2981 C C . GLY B 1 166 ? 36.702 32.429 25.724 1.00 18.19 225 GLY B C 1
ATOM 2982 O O . GLY B 1 166 ? 35.853 32.249 24.832 1.00 19.00 225 GLY B O 1
ATOM 2983 N N . GLN B 1 167 ? 36.427 32.470 27.024 1.00 20.98 226 GLN B N 1
ATOM 2984 C CA . GLN B 1 167 ? 35.047 32.323 27.543 1.00 19.89 226 GLN B CA 1
ATOM 2985 C C . GLN B 1 167 ? 34.880 33.235 28.753 1.00 20.47 226 GLN B C 1
ATOM 2986 O O . GLN B 1 167 ? 35.723 33.161 29.688 1.00 20.44 226 GLN B O 1
ATOM 2992 N N . VAL B 1 168 ? 33.851 34.085 28.717 1.00 20.40 227 VAL B N 1
ATOM 2993 C CA . VAL B 1 168 ? 33.563 34.956 29.883 1.00 19.95 227 VAL B CA 1
ATOM 2994 C C . VAL B 1 168 ? 33.133 34.043 31.025 1.00 21.67 227 VAL B C 1
ATOM 2995 O O . VAL B 1 168 ? 32.253 33.185 30.797 1.00 23.05 227 VAL B O 1
ATOM 2999 N N . ILE B 1 169 ? 33.746 34.215 32.195 1.00 20.77 228 ILE B N 1
ATOM 3000 C CA . ILE B 1 169 ? 33.401 33.400 33.392 1.00 22.98 228 ILE B CA 1
ATOM 3001 C C . ILE B 1 169 ? 32.911 34.343 34.491 1.00 23.93 228 ILE B C 1
ATOM 3002 O O . ILE B 1 169 ? 32.519 33.845 35.547 1.00 24.25 228 ILE B O 1
ATOM 3007 N N . GLY B 1 170 ? 32.964 35.655 34.251 1.00 20.95 229 GLY B N 1
ATOM 3008 C CA . GLY B 1 170 ? 32.438 36.618 35.237 1.00 23.24 229 GLY B CA 1
ATOM 3009 C C . GLY B 1 170 ? 32.150 37.934 34.544 1.00 22.11 229 GLY B C 1
ATOM 3010 O O . GLY B 1 170 ? 32.870 38.249 33.578 1.00 20.33 229 GLY B O 1
ATOM 3011 N N . GLY B 1 171 ? 31.110 38.642 34.975 1.00 22.56 230 GLY B N 1
ATOM 3012 C CA . GLY B 1 171 ? 30.784 39.944 34.373 1.00 23.08 230 GLY B CA 1
ATOM 3013 C C . GLY B 1 171 ? 29.936 39.869 33.103 1.00 23.19 230 GLY B C 1
ATOM 3014 O O . GLY B 1 171 ? 29.921 40.832 32.343 1.00 22.98 230 GLY B O 1
ATOM 3023 N N . ASP B 1 173 ? 26.991 40.279 33.070 1.00 23.30 232 ASP B N 1
ATOM 3024 C CA . ASP B 1 173 ? 26.045 41.369 33.278 1.00 24.40 232 ASP B CA 1
ATOM 3025 C C . ASP B 1 173 ? 26.611 42.658 32.659 1.00 22.67 232 ASP B C 1
ATOM 3026 O O . ASP B 1 173 ? 25.820 43.474 32.142 1.00 21.95 232 ASP B O 1
ATOM 3031 N N . VAL B 1 174 ? 27.921 42.856 32.763 1.00 22.33 233 VAL B N 1
ATOM 3032 C CA . VAL B 1 174 ? 28.584 44.049 32.159 1.00 22.12 233 VAL B CA 1
ATOM 3033 C C . VAL B 1 174 ? 28.505 43.926 30.634 1.00 21.46 233 VAL B C 1
ATOM 3034 O O . VAL B 1 174 ? 28.252 44.950 29.970 1.00 21.87 233 VAL B O 1
ATOM 3038 N N . VAL B 1 175 ? 28.706 42.718 30.099 1.00 20.52 234 VAL B N 1
ATOM 3039 C CA . VAL B 1 175 ? 28.587 42.539 28.620 1.00 20.39 234 VAL B CA 1
ATOM 3040 C C . VAL B 1 175 ? 27.169 42.906 28.168 1.00 20.33 234 VAL B C 1
ATOM 3041 O O . VAL B 1 175 ? 27.039 43.560 27.114 1.00 18.93 234 VAL B O 1
ATOM 3045 N N . ASP B 1 176 ? 26.155 42.459 28.909 1.00 20.25 235 ASP B N 1
ATOM 3046 C CA . ASP B 1 176 ? 24.741 42.758 28.573 1.00 21.26 235 ASP B CA 1
ATOM 3047 C C . ASP B 1 176 ? 24.499 44.283 28.610 1.00 21.93 235 ASP B C 1
ATOM 3048 O O . ASP B 1 176 ? 23.746 44.754 27.736 1.00 20.11 235 ASP B O 1
ATOM 3053 N N . LYS B 1 177 ? 25.074 45.009 29.586 1.00 21.81 236 LYS B N 1
ATOM 3054 C CA . LYS B 1 177 ? 24.899 46.492 29.674 1.00 24.72 236 LYS B CA 1
ATOM 3055 C C . LYS B 1 177 ? 25.494 47.159 28.433 1.00 22.34 236 LYS B C 1
ATOM 3056 O O . LYS B 1 177 ? 24.867 48.104 27.879 1.00 22.61 236 LYS B O 1
ATOM 3062 N N . ILE B 1 178 ? 26.693 46.722 28.066 1.00 21.17 237 ILE B N 1
ATOM 3063 C CA . ILE B 1 178 ? 27.397 47.248 26.865 1.00 20.87 237 ILE B CA 1
ATOM 3064 C C . ILE B 1 178 ? 26.536 46.967 25.621 1.00 20.72 237 ILE B C 1
ATOM 3065 O O . ILE B 1 178 ? 26.333 47.899 24.839 1.00 20.54 237 ILE B O 1
ATOM 3070 N N . ALA B 1 179 ? 26.024 45.739 25.470 1.00 20.70 238 ALA B N 1
ATOM 3071 C CA . ALA B 1 179 ? 25.221 45.397 24.268 1.00 21.49 238 ALA B CA 1
ATOM 3072 C C . ALA B 1 179 ? 23.974 46.284 24.166 1.00 23.36 238 ALA B C 1
ATOM 3073 O O . ALA B 1 179 ? 23.504 46.506 23.035 1.00 24.19 238 ALA B O 1
ATOM 3075 N N . LYS B 1 180 ? 23.461 46.772 25.299 1.00 23.44 239 LYS B N 1
ATOM 3076 C CA . LYS B 1 180 ? 22.207 47.571 25.306 1.00 26.71 239 LYS B CA 1
ATOM 3077 C C . LYS B 1 180 ? 22.497 49.067 25.373 1.00 26.37 239 LYS B C 1
ATOM 3078 O O . LYS B 1 180 ? 21.538 49.825 25.594 1.00 26.75 239 LYS B O 1
ATOM 3084 N N . ALA B 1 181 ? 23.750 49.485 25.184 1.00 26.17 240 ALA B N 1
ATOM 3085 C CA . ALA B 1 181 ? 24.057 50.928 25.324 1.00 26.77 240 ALA B CA 1
ATOM 3086 C C . ALA B 1 181 ? 23.274 51.756 24.297 1.00 29.13 240 ALA B C 1
ATOM 3087 O O . ALA B 1 181 ? 22.954 51.220 23.216 1.00 28.21 240 ALA B O 1
ATOM 3089 N N . GLU B 1 182 ? 22.981 53.011 24.645 1.00 30.15 241 GLU B N 1
ATOM 3090 C CA . GLU B 1 182 ? 22.345 53.952 23.682 1.00 32.29 241 GLU B CA 1
ATOM 3091 C C . GLU B 1 182 ? 23.328 54.077 22.513 1.00 29.11 241 GLU B C 1
ATOM 3092 O O . GLU B 1 182 ? 24.520 54.277 22.799 1.00 28.92 241 GLU B O 1
ATOM 3098 N N . LYS B 1 183 ? 22.855 54.020 21.266 1.00 29.36 242 LYS B N 1
ATOM 3099 C CA . LYS B 1 183 ? 23.802 54.015 20.117 1.00 30.28 242 LYS B CA 1
ATOM 3100 C C . LYS B 1 183 ? 23.221 54.758 18.911 1.00 30.87 242 LYS B C 1
ATOM 3101 O O . LYS B 1 183 ? 21.995 55.027 18.903 1.00 29.89 242 LYS B O 1
ATOM 3107 N N . ASP B 1 184 ? 24.085 55.047 17.935 1.00 32.09 243 ASP B N 1
ATOM 3108 C CA . ASP B 1 184 ? 23.703 55.791 16.703 1.00 33.25 243 ASP B CA 1
ATOM 3109 C C . ASP B 1 184 ? 23.259 54.810 15.610 1.00 33.10 243 ASP B C 1
ATOM 3110 O O . ASP B 1 184 ? 23.129 53.610 15.896 1.00 29.86 243 ASP B O 1
ATOM 3115 N N . GLU B 1 185 ? 23.070 55.319 14.392 1.00 33.82 244 GLU B N 1
ATOM 3116 C CA . GLU B 1 185 ? 22.563 54.507 13.250 1.00 38.43 244 GLU B CA 1
ATOM 3117 C C . GLU B 1 185 ? 23.585 53.440 12.826 1.00 36.76 244 GLU B C 1
ATOM 3118 O O . GLU B 1 185 ? 23.170 52.495 12.146 1.00 40.14 244 GLU B O 1
ATOM 3124 N N . LYS B 1 186 ? 24.859 53.584 13.200 1.00 34.65 245 LYS B N 1
ATOM 3125 C CA . LYS B 1 186 ? 25.896 52.568 12.856 1.00 35.86 245 LYS B CA 1
ATOM 3126 C C . LYS B 1 186 ? 26.134 51.605 14.031 1.00 30.20 245 LYS B C 1
ATOM 3127 O O . LYS B 1 186 ? 27.120 50.840 13.977 1.00 30.69 245 LYS B O 1
ATOM 3133 N N . ASP B 1 187 ? 25.297 51.684 15.071 1.00 27.03 246 ASP B N 1
ATOM 3134 C CA . ASP B 1 187 ? 25.386 50.801 16.265 1.00 26.57 246 ASP B CA 1
ATOM 3135 C C . ASP B 1 187 ? 26.614 51.153 17.114 1.00 25.01 246 ASP B C 1
ATOM 3136 O O . ASP B 1 187 ? 27.086 50.289 17.866 1.00 24.72 246 ASP B O 1
ATOM 3141 N N . LYS B 1 188 ? 27.094 52.383 16.999 1.00 25.26 247 LYS B N 1
ATOM 3142 C CA . LYS B 1 188 ? 28.241 52.867 17.802 1.00 27.10 247 LYS B CA 1
ATOM 3143 C C . LYS B 1 188 ? 27.680 53.550 19.045 1.00 26.44 247 LYS B C 1
ATOM 3144 O O . LYS B 1 188 ? 26.857 54.452 18.919 1.00 27.56 247 LYS B O 1
ATOM 3150 N N . PRO B 1 189 ? 28.054 53.129 20.271 1.00 25.51 248 PRO B N 1
ATOM 3151 C CA . PRO B 1 189 ? 27.563 53.792 21.477 1.00 26.56 248 PRO B CA 1
ATOM 3152 C C . PRO B 1 189 ? 27.720 55.322 21.425 1.00 28.27 248 PRO B C 1
ATOM 3153 O O . PRO B 1 189 ? 28.757 55.777 20.981 1.00 26.46 248 PRO B O 1
ATOM 3157 N N . THR B 1 190 ? 26.687 56.055 21.867 1.00 30.63 249 THR B N 1
ATOM 3158 C CA . THR B 1 190 ? 26.674 57.547 21.929 1.00 33.95 249 THR B CA 1
ATOM 3159 C C . THR B 1 190 ? 27.762 58.032 22.885 1.00 32.66 249 THR B C 1
ATOM 3160 O O . THR B 1 190 ? 28.393 59.059 22.584 1.00 35.79 249 THR B O 1
ATOM 3164 N N . THR B 1 191 ? 27.888 57.368 24.035 1.00 32.00 250 THR B N 1
ATOM 3165 C CA . THR B 1 191 ? 28.935 57.614 25.062 1.00 33.74 250 THR B CA 1
ATOM 3166 C C . THR B 1 191 ? 29.923 56.452 24.929 1.00 31.44 250 THR B C 1
ATOM 3167 O O . THR B 1 191 ? 29.494 55.280 25.061 1.00 28.99 250 THR B O 1
ATOM 3171 N N . ALA B 1 192 ? 31.184 56.778 24.654 1.00 32.72 251 ALA B N 1
ATOM 3172 C CA . ALA B 1 192 ? 32.230 55.758 24.433 1.00 31.43 251 ALA B CA 1
ATOM 3173 C C . ALA B 1 192 ? 32.310 54.783 25.610 1.00 30.08 251 ALA B C 1
ATOM 3174 O O . ALA B 1 192 ? 32.266 55.229 26.764 1.00 27.71 251 ALA B O 1
ATOM 3176 N N . ILE B 1 193 ? 32.405 53.493 25.290 1.00 26.33 252 ILE B N 1
ATOM 3177 C CA . ILE B 1 193 ? 32.619 52.393 26.271 1.00 26.81 252 ILE B CA 1
ATOM 3178 C C . ILE B 1 193 ? 34.040 51.926 25.993 1.00 25.20 252 ILE B C 1
ATOM 3179 O O . ILE B 1 193 ? 34.283 51.406 24.890 1.00 22.79 252 ILE B O 1
ATOM 3184 N N . THR B 1 194 ? 34.937 52.128 26.955 1.00 24.31 253 THR B N 1
ATOM 3185 C CA . THR B 1 194 ? 36.370 51.867 26.693 1.00 25.31 253 THR B CA 1
ATOM 3186 C C . THR B 1 194 ? 36.940 50.729 27.533 1.00 24.54 253 THR B C 1
ATOM 3187 O O . THR B 1 194 ? 36.398 50.419 28.616 1.00 22.65 253 THR B O 1
ATOM 3191 N N . ILE B 1 195 ? 37.948 50.078 26.963 1.00 24.50 254 ILE B N 1
ATOM 3192 C CA . ILE B 1 195 ? 38.773 49.129 27.745 1.00 25.97 254 ILE B CA 1
ATOM 3193 C C . ILE B 1 195 ? 39.788 50.042 28.428 1.00 25.48 254 ILE B C 1
ATOM 3194 O O . ILE B 1 195 ? 40.595 50.642 27.713 1.00 25.97 254 ILE B O 1
ATOM 3199 N N . ASP B 1 196 ? 39.686 50.229 29.739 1.00 26.44 255 ASP B N 1
ATOM 3200 C CA . ASP B 1 196 ? 40.626 51.142 30.439 1.00 28.85 255 ASP B CA 1
ATOM 3201 C C . ASP B 1 196 ? 41.972 50.427 30.643 1.00 28.96 255 ASP B C 1
ATOM 3202 O O . ASP B 1 196 ? 43.034 51.062 30.434 1.00 28.19 255 ASP B O 1
ATOM 3207 N N . SER B 1 197 ? 41.925 49.140 31.004 1.00 27.53 256 SER B N 1
ATOM 3208 C CA . SER B 1 197 ? 43.139 48.314 31.204 1.00 28.24 256 SER B CA 1
ATOM 3209 C C . SER B 1 197 ? 42.755 46.840 31.122 1.00 27.54 256 SER B C 1
ATOM 3210 O O . SER B 1 197 ? 41.548 46.514 31.254 1.00 25.22 256 SER B O 1
ATOM 3213 N N . ILE B 1 198 ? 43.747 45.994 30.879 1.00 27.10 257 ILE B N 1
ATOM 3214 C CA . ILE B 1 198 ? 43.523 44.525 30.879 1.00 27.76 257 ILE B CA 1
ATOM 3215 C C . ILE B 1 198 ? 44.469 43.959 31.930 1.00 29.08 257 ILE B C 1
ATOM 3216 O O . ILE B 1 198 ? 45.662 44.272 31.878 1.00 29.64 257 ILE B O 1
ATOM 3221 N N . GLU B 1 199 ? 43.901 43.289 32.925 1.00 27.64 258 GLU B N 1
ATOM 3222 C CA . GLU B 1 199 ? 44.700 42.683 34.008 1.00 28.50 258 GLU B CA 1
ATOM 3223 C C . GLU B 1 199 ? 44.936 41.224 33.627 1.00 26.83 258 GLU B C 1
ATOM 3224 O O . GLU B 1 199 ? 43.948 40.537 33.273 1.00 24.69 258 GLU B O 1
ATOM 3230 N N . VAL B 1 200 ? 46.189 40.780 33.648 1.00 26.66 259 VAL B N 1
ATOM 3231 C CA . VAL B 1 200 ? 46.464 39.347 33.343 1.00 26.63 259 VAL B CA 1
ATOM 3232 C C . VAL B 1 200 ? 46.541 38.627 34.694 1.00 27.52 259 VAL B C 1
ATOM 3233 O O . VAL B 1 200 ? 47.570 38.763 35.393 1.00 28.33 259 VAL B O 1
ATOM 3237 N N . VAL B 1 201 ? 45.454 37.953 35.064 1.00 27.47 260 VAL B N 1
ATOM 3238 C CA . VAL B 1 201 ? 45.348 37.231 36.363 1.00 28.38 260 VAL B CA 1
ATOM 3239 C C . VAL B 1 201 ? 46.237 35.992 36.281 1.00 28.64 260 VAL B C 1
ATOM 3240 O O . VAL B 1 201 ? 46.964 35.722 37.243 1.00 28.36 260 VAL B O 1
ATOM 3244 N N . LYS B 1 202 ? 46.181 35.298 35.147 1.00 26.52 261 LYS B N 1
ATOM 3245 C CA . LYS B 1 202 ? 46.995 34.080 34.943 1.00 26.32 261 LYS B CA 1
ATOM 3246 C C . LYS B 1 202 ? 47.554 34.150 33.526 1.00 25.24 261 LYS B C 1
ATOM 3247 O O . LYS B 1 202 ? 46.768 34.057 32.551 1.00 24.13 261 LYS B O 1
ATOM 3253 N N . ASP B 1 203 ? 48.863 34.335 33.429 1.00 24.82 262 ASP B N 1
ATOM 3254 C CA . ASP B 1 203 ? 49.536 34.488 32.117 1.00 27.18 262 ASP B CA 1
ATOM 3255 C C . ASP B 1 203 ? 49.834 33.096 31.562 1.00 27.36 262 ASP B C 1
ATOM 3256 O O . ASP B 1 203 ? 49.510 32.107 32.244 1.00 27.76 262 ASP B O 1
ATOM 3261 N N . TYR B 1 204 ? 50.406 33.030 30.360 1.00 29.73 263 TYR B N 1
ATOM 3262 C CA . TYR B 1 204 ? 50.772 31.729 29.747 1.00 28.23 263 TYR B CA 1
ATOM 3263 C C . TYR B 1 204 ? 52.118 31.890 29.043 1.00 29.27 263 TYR B C 1
ATOM 3264 O O . TYR B 1 204 ? 52.309 32.895 28.321 1.00 31.32 263 TYR B O 1
ATOM 3273 N N . ASP B 1 205 ? 53.039 30.952 29.281 1.00 28.13 264 ASP B N 1
ATOM 3274 C CA . ASP B 1 205 ? 54.372 31.030 28.630 1.00 28.76 264 ASP B CA 1
ATOM 3275 C C . ASP B 1 205 ? 54.351 30.049 27.462 1.00 27.81 264 ASP B C 1
ATOM 3276 O O . ASP B 1 205 ? 54.330 28.828 27.717 1.00 25.97 264 ASP B O 1
ATOM 3281 N N . PHE B 1 206 ? 54.385 30.574 26.236 1.00 28.97 265 PHE B N 1
ATOM 3282 C CA . PHE B 1 206 ? 54.258 29.731 25.017 1.00 30.38 265 PHE B CA 1
ATOM 3283 C C . PHE B 1 206 ? 55.539 28.929 24.750 1.00 30.40 265 PHE B C 1
ATOM 3284 O O . PHE B 1 206 ? 55.502 28.071 23.862 1.00 30.96 265 PHE B O 1
ATOM 3292 N N . LYS B 1 207 ? 56.600 29.145 25.533 1.00 29.59 266 LYS B N 1
ATOM 3293 C CA . LYS B 1 207 ? 57.861 28.383 25.341 1.00 31.64 266 LYS B CA 1
ATOM 3294 C C . LYS B 1 207 ? 58.031 27.352 26.461 1.00 29.46 266 LYS B C 1
ATOM 3295 O O . LYS B 1 207 ? 58.967 26.525 26.364 1.00 28.66 266 LYS B O 1
ATOM 3301 N N . SER B 1 208 ? 57.162 27.387 27.473 1.00 26.87 267 SER B N 1
ATOM 3302 C CA . SER B 1 208 ? 57.278 26.442 28.611 1.00 27.69 267 SER B CA 1
ATOM 3303 C C . SER B 1 208 ? 56.998 25.004 28.157 1.00 26.35 267 SER B C 1
ATOM 3304 O O . SER B 1 208 ? 56.011 24.789 27.416 1.00 26.90 267 SER B O 1
ATOM 3307 N N . GLU B 1 209 ? 57.823 24.073 28.631 1.00 26.49 268 GLU B N 1
ATOM 3308 C CA . GLU B 1 209 ? 57.665 22.621 28.380 1.00 26.94 268 GLU B CA 1
ATOM 3309 C C . GLU B 1 209 ? 57.412 21.944 29.736 1.00 28.48 268 GLU B C 1
ATOM 3310 O O . GLU B 1 209 ? 57.531 20.712 29.837 1.00 25.40 268 GLU B O 1
ATOM 3316 N N . ASN B 1 210 ? 57.072 22.727 30.758 1.00 28.90 269 ASN B N 1
ATOM 3317 C CA . ASN B 1 210 ? 56.845 22.104 32.088 1.00 33.78 269 ASN B CA 1
ATOM 3318 C C . ASN B 1 210 ? 55.583 21.228 32.054 1.00 35.11 269 ASN B C 1
ATOM 3319 O O . ASN B 1 210 ? 54.592 21.646 31.447 1.00 31.79 269 ASN B O 1
ATOM 3324 N N . LEU B 1 211 ? 55.649 20.037 32.665 1.00 38.16 270 LEU B N 1
ATOM 3325 C CA . LEU B 1 211 ? 54.477 19.122 32.726 1.00 43.20 270 LEU B CA 1
ATOM 3326 C C . LEU B 1 211 ? 53.683 19.354 34.015 1.00 44.80 270 LEU B C 1
ATOM 3327 O O . LEU B 1 211 ? 54.293 19.351 35.098 1.00 41.66 270 LEU B O 1
ATOM 3332 N N . TYR B 1 212 ? 52.366 19.516 33.874 1.00 49.51 271 TYR B N 1
ATOM 3333 C CA . TYR B 1 212 ? 51.430 19.687 35.015 1.00 54.44 271 TYR B CA 1
ATOM 3334 C C . TYR B 1 212 ? 50.365 18.599 34.896 1.00 57.14 271 TYR B C 1
ATOM 3335 O O . TYR B 1 212 ? 50.037 18.243 33.754 1.00 54.72 271 TYR B O 1
ATOM 3344 N N . PHE B 1 213 ? 49.866 18.079 36.020 1.00 65.99 272 PHE B N 1
ATOM 3345 C CA . PHE B 1 213 ? 48.793 17.051 35.953 1.00 71.31 272 PHE B CA 1
ATOM 3346 C C . PHE B 1 213 ? 47.432 17.755 36.024 1.00 67.50 272 PHE B C 1
ATOM 3347 O O . PHE B 1 213 ? 46.663 17.718 35.063 1.00 67.47 272 PHE B O 1
ATOM 3363 N N . ASN C 1 2 ? 20.867 29.452 -4.260 1.00 43.99 61 ASN C N 1
ATOM 3364 C CA . ASN C 1 2 ? 20.496 30.794 -4.669 1.00 43.77 61 ASN C CA 1
ATOM 3365 C C . ASN C 1 2 ? 21.635 31.335 -5.540 1.00 37.92 61 ASN C C 1
ATOM 3366 O O . ASN C 1 2 ? 22.769 31.464 -5.033 1.00 40.29 61 ASN C O 1
ATOM 3371 N N . PHE C 1 3 ? 21.348 31.583 -6.814 1.00 31.89 62 PHE C N 1
ATOM 3372 C CA . PHE C 1 3 ? 22.367 32.101 -7.759 1.00 27.94 62 PHE C CA 1
ATOM 3373 C C . PHE C 1 3 ? 22.231 33.620 -7.812 1.00 27.15 62 PHE C C 1
ATOM 3374 O O . PHE C 1 3 ? 21.289 34.142 -8.402 1.00 25.42 62 PHE C O 1
ATOM 3382 N N . PRO C 1 4 ? 23.173 34.375 -7.203 1.00 25.55 63 PRO C N 1
ATOM 3383 C CA . PRO C 1 4 ? 23.034 35.825 -7.099 1.00 25.72 63 PRO C CA 1
ATOM 3384 C C . PRO C 1 4 ? 22.930 36.553 -8.445 1.00 25.80 63 PRO C C 1
ATOM 3385 O O . PRO C 1 4 ? 22.414 37.664 -8.452 1.00 26.60 63 PRO C O 1
ATOM 3389 N N . GLN C 1 5 ? 23.372 35.915 -9.534 1.00 24.42 64 GLN C N 1
ATOM 3390 C CA . GLN C 1 5 ? 23.292 36.581 -10.858 1.00 24.33 64 GLN C CA 1
ATOM 3391 C C . GLN C 1 5 ? 21.848 36.598 -11.356 1.00 25.52 64 GLN C C 1
ATOM 3392 O O . GLN C 1 5 ? 21.566 37.395 -12.280 1.00 26.11 64 GLN C O 1
ATOM 3398 N N . LEU C 1 6 ? 20.969 35.792 -10.755 1.00 24.66 65 LEU C N 1
ATOM 3399 C CA . LEU C 1 6 ? 19.575 35.665 -11.255 1.00 25.28 65 LEU C CA 1
ATOM 3400 C C . LEU C 1 6 ? 18.635 36.654 -10.547 1.00 26.65 65 LEU C C 1
ATOM 3401 O O . LEU C 1 6 ? 17.404 36.510 -10.681 1.00 26.51 65 LEU C O 1
ATOM 3406 N N . SER C 1 7 ? 19.203 37.628 -9.838 1.00 25.70 66 SER C N 1
ATOM 3407 C CA . SER C 1 7 ? 18.412 38.713 -9.210 1.00 27.89 66 SER C CA 1
ATOM 3408 C C . SER C 1 7 ? 19.000 40.057 -9.640 1.00 26.96 66 SER C C 1
ATOM 3409 O O . SER C 1 7 ? 20.227 40.240 -9.497 1.00 26.58 66 SER C O 1
ATOM 3412 N N . LYS C 1 8 ? 18.156 40.943 -10.158 1.00 26.80 67 LYS C N 1
ATOM 3413 C CA . LYS C 1 8 ? 18.600 42.296 -10.582 1.00 29.85 67 LYS C CA 1
ATOM 3414 C C . LYS C 1 8 ? 18.853 43.182 -9.357 1.00 29.81 67 LYS C C 1
ATOM 3415 O O . LYS C 1 8 ? 19.475 44.243 -9.530 1.00 31.45 67 LYS C O 1
ATOM 3421 N N . GLU C 1 9 ? 18.385 42.759 -8.178 1.00 29.57 68 GLU C N 1
ATOM 3422 C CA . GLU C 1 9 ? 18.519 43.562 -6.933 1.00 31.12 68 GLU C CA 1
ATOM 3423 C C . GLU C 1 9 ? 19.946 43.446 -6.374 1.00 28.38 68 GLU C C 1
ATOM 3424 O O . GLU C 1 9 ? 20.528 42.335 -6.426 1.00 27.50 68 GLU C O 1
ATOM 3430 N N . VAL C 1 10 ? 20.489 44.557 -5.868 1.00 25.30 69 VAL C N 1
ATOM 3431 C CA . VAL C 1 10 ? 21.832 44.531 -5.229 1.00 24.37 69 VAL C CA 1
ATOM 3432 C C . VAL C 1 10 ? 21.620 44.062 -3.791 1.00 25.84 69 VAL C C 1
ATOM 3433 O O . VAL C 1 10 ? 20.982 44.779 -3.026 1.00 24.02 69 VAL C O 1
ATOM 3437 N N . ALA C 1 11 ? 22.076 42.850 -3.481 1.00 27.58 70 ALA C N 1
ATOM 3438 C CA . ALA C 1 11 ? 21.911 42.255 -2.138 1.00 29.07 70 ALA C CA 1
ATOM 3439 C C . ALA C 1 11 ? 22.756 43.017 -1.118 1.00 29.81 70 ALA C C 1
ATOM 3440 O O . ALA C 1 11 ? 23.676 43.761 -1.532 1.00 27.06 70 ALA C O 1
ATOM 3442 N N . GLU C 1 12 ? 22.491 42.791 0.172 1.00 29.93 71 GLU C N 1
ATOM 3443 C CA . GLU C 1 12 ? 23.276 43.481 1.226 1.00 34.15 71 GLU C CA 1
ATOM 3444 C C . GLU C 1 12 ? 24.768 43.184 1.042 1.00 30.08 71 GLU C C 1
ATOM 3445 O O . GLU C 1 12 ? 25.562 44.098 1.252 1.00 29.54 71 GLU C O 1
ATOM 3451 N N . ASP C 1 13 ? 25.117 41.966 0.626 1.00 28.88 72 ASP C N 1
ATOM 3452 C CA . ASP C 1 13 ? 26.553 41.593 0.529 1.00 29.04 72 ASP C CA 1
ATOM 3453 C C . ASP C 1 13 ? 27.106 41.828 -0.885 1.00 26.90 72 ASP C C 1
ATOM 3454 O O . ASP C 1 13 ? 28.171 41.286 -1.184 1.00 26.36 72 ASP C O 1
ATOM 3459 N N . GLU C 1 14 ? 26.429 42.622 -1.711 1.00 24.16 73 GLU C N 1
ATOM 3460 C CA . GLU C 1 14 ? 26.932 42.888 -3.087 1.00 23.79 73 GLU C CA 1
ATOM 3461 C C . GLU C 1 14 ? 27.348 44.358 -3.198 1.00 23.17 73 GLU C C 1
ATOM 3462 O O . GLU C 1 14 ? 26.924 45.177 -2.362 1.00 24.77 73 GLU C O 1
ATOM 3468 N N . ALA C 1 15 ? 28.211 44.647 -4.161 1.00 22.33 74 ALA C N 1
ATOM 3469 C CA . ALA C 1 15 ? 28.657 46.021 -4.458 1.00 22.44 74 ALA C CA 1
ATOM 3470 C C . ALA C 1 15 ? 28.021 46.422 -5.794 1.00 23.09 74 ALA C C 1
ATOM 3471 O O . ALA C 1 15 ? 27.479 45.517 -6.488 1.00 20.81 74 ALA C O 1
ATOM 3473 N N . GLU C 1 16 ? 28.102 47.703 -6.148 1.00 22.64 75 GLU C N 1
ATOM 3474 C CA . GLU C 1 16 ? 27.427 48.187 -7.382 1.00 24.24 75 GLU C CA 1
ATOM 3475 C C . GLU C 1 16 ? 28.235 49.329 -7.992 1.00 23.64 75 GLU C C 1
ATOM 3476 O O . GLU C 1 16 ? 28.598 50.261 -7.254 1.00 24.15 75 GLU C O 1
ATOM 3482 N N . VAL C 1 17 ? 28.447 49.271 -9.304 1.00 22.72 76 VAL C N 1
ATOM 3483 C CA . VAL C 1 17 ? 29.189 50.332 -10.025 1.00 23.61 76 VAL C CA 1
ATOM 3484 C C . VAL C 1 17 ? 28.448 50.627 -11.323 1.00 24.68 76 VAL C C 1
ATOM 3485 O O . VAL C 1 17 ? 27.609 49.807 -11.751 1.00 23.51 76 VAL C O 1
ATOM 3489 N N . ILE C 1 18 ? 28.725 51.798 -11.874 1.00 25.29 77 ILE C N 1
ATOM 3490 C CA . ILE C 1 18 ? 28.228 52.174 -13.219 1.00 26.20 77 ILE C CA 1
ATOM 3491 C C . ILE C 1 18 ? 29.468 52.484 -14.049 1.00 25.71 77 ILE C C 1
ATOM 3492 O O . ILE C 1 18 ? 30.291 53.314 -13.586 1.00 26.67 77 ILE C O 1
ATOM 3497 N N . LEU C 1 19 ? 29.627 51.798 -15.181 1.00 26.21 78 LEU C N 1
ATOM 3498 C CA . LEU C 1 19 ? 30.708 52.156 -16.131 1.00 25.47 78 LEU C CA 1
ATOM 3499 C C . LEU C 1 19 ? 30.140 53.281 -17.000 1.00 26.80 78 LEU C C 1
ATOM 3500 O O . LEU C 1 19 ? 29.172 53.013 -17.743 1.00 26.33 78 LEU C O 1
ATOM 3505 N N . HIS C 1 20 ? 30.634 54.510 -16.845 1.00 26.99 79 HIS C N 1
ATOM 3506 C CA . HIS C 1 20 ? 30.133 55.612 -17.706 1.00 28.80 79 HIS C CA 1
ATOM 3507 C C . HIS C 1 20 ? 30.954 55.567 -18.993 1.00 29.59 79 HIS C C 1
ATOM 3508 O O . HIS C 1 20 ? 32.056 56.116 -18.987 1.00 29.99 79 HIS C O 1
ATOM 3515 N N . THR C 1 21 ? 30.442 54.901 -20.033 1.00 30.14 80 THR C N 1
ATOM 3516 C CA . THR C 1 21 ? 31.211 54.756 -21.297 1.00 29.59 80 THR C CA 1
ATOM 3517 C C . THR C 1 21 ? 30.785 55.817 -22.312 1.00 30.59 80 THR C C 1
ATOM 3518 O O . THR C 1 21 ? 29.702 56.412 -22.152 1.00 29.69 80 THR C O 1
ATOM 3522 N N . SER C 1 22 ? 31.622 56.014 -23.329 1.00 31.16 81 SER C N 1
ATOM 3523 C CA . SER C 1 22 ? 31.351 56.962 -24.435 1.00 32.55 81 SER C CA 1
ATOM 3524 C C . SER C 1 22 ? 30.090 56.544 -25.201 1.00 33.07 81 SER C C 1
ATOM 3525 O O . SER C 1 22 ? 29.617 57.356 -25.999 1.00 33.49 81 SER C O 1
ATOM 3528 N N . GLN C 1 23 ? 29.562 55.338 -24.969 1.00 33.56 82 GLN C N 1
ATOM 3529 C CA . GLN C 1 23 ? 28.331 54.921 -25.699 1.00 35.87 82 GLN C CA 1
ATOM 3530 C C . GLN C 1 23 ? 27.188 54.617 -24.720 1.00 33.96 82 GLN C C 1
ATOM 3531 O O . GLN C 1 23 ? 26.195 54.011 -25.146 1.00 32.77 82 GLN C O 1
ATOM 3537 N N . GLY C 1 24 ? 27.298 55.057 -23.470 1.00 32.46 83 GLY C N 1
ATOM 3538 C CA . GLY C 1 24 ? 26.207 54.800 -22.516 1.00 32.72 83 GLY C CA 1
ATOM 3539 C C . GLY C 1 24 ? 26.694 54.246 -21.195 1.00 31.78 83 GLY C C 1
ATOM 3540 O O . GLY C 1 24 ? 27.894 53.890 -21.082 1.00 29.64 83 GLY C O 1
ATOM 3541 N N . ASP C 1 25 ? 25.770 54.147 -20.237 1.00 31.54 84 ASP C N 1
ATOM 3542 C CA . ASP C 1 25 ? 26.096 53.660 -18.875 1.00 30.90 84 ASP C CA 1
ATOM 3543 C C . ASP C 1 25 ? 25.816 52.159 -18.756 1.00 30.07 84 ASP C C 1
ATOM 3544 O O . ASP C 1 25 ? 24.773 51.683 -19.266 1.00 28.86 84 ASP C O 1
ATOM 3549 N N . ILE C 1 26 ? 26.724 51.452 -18.090 1.00 26.37 85 ILE C N 1
ATOM 3550 C CA . ILE C 1 26 ? 26.542 50.004 -17.818 1.00 25.15 85 ILE C CA 1
ATOM 3551 C C . ILE C 1 26 ? 26.519 49.841 -16.296 1.00 24.18 85 ILE C C 1
ATOM 3552 O O . ILE C 1 26 ? 27.555 50.103 -15.662 1.00 22.52 85 ILE C O 1
ATOM 3557 N N . ARG C 1 27 ? 25.368 49.459 -15.747 1.00 26.15 86 ARG C N 1
ATOM 3558 C CA . ARG C 1 27 ? 25.222 49.268 -14.279 1.00 25.59 86 ARG C CA 1
ATOM 3559 C C . ARG C 1 27 ? 25.564 47.812 -13.966 1.00 24.21 86 ARG C C 1
ATOM 3560 O O . ARG C 1 27 ? 24.966 46.913 -14.587 1.00 23.27 86 ARG C O 1
ATOM 3568 N N . ILE C 1 28 ? 26.466 47.594 -13.009 1.00 23.69 87 ILE C N 1
ATOM 3569 C CA . ILE C 1 28 ? 26.942 46.214 -12.731 1.00 22.99 87 ILE C CA 1
ATOM 3570 C C . ILE C 1 28 ? 26.963 45.945 -11.231 1.00 22.34 87 ILE C C 1
ATOM 3571 O O . ILE C 1 28 ? 27.413 46.821 -10.488 1.00 24.02 87 ILE C O 1
ATOM 3576 N N . LYS C 1 29 ? 26.486 44.776 -10.816 1.00 21.81 88 LYS C N 1
ATOM 3577 C CA . LYS C 1 29 ? 26.632 44.410 -9.383 1.00 21.10 88 LYS C CA 1
ATOM 3578 C C . LYS C 1 29 ? 27.837 43.473 -9.291 1.00 21.75 88 LYS C C 1
ATOM 3579 O O . LYS C 1 29 ? 28.152 42.808 -10.311 1.00 21.46 88 LYS C O 1
ATOM 3585 N N . LEU C 1 30 ? 28.504 43.479 -8.143 1.00 21.36 89 LEU C N 1
ATOM 3586 C CA . LEU C 1 30 ? 29.741 42.690 -7.907 1.00 21.71 89 LEU C CA 1
ATOM 3587 C C . LEU C 1 30 ? 29.530 41.740 -6.725 1.00 21.30 89 LEU C C 1
ATOM 3588 O O . LEU C 1 30 ? 28.721 42.071 -5.825 1.00 22.08 89 LEU C O 1
ATOM 3593 N N . PHE C 1 31 ? 30.318 40.661 -6.685 1.00 20.37 90 PHE C N 1
ATOM 3594 C CA . PHE C 1 31 ? 30.144 39.595 -5.668 1.00 20.61 90 PHE C CA 1
ATOM 3595 C C . PHE C 1 31 ? 31.372 39.473 -4.773 1.00 21.64 90 PHE C C 1
ATOM 3596 O O . PHE C 1 31 ? 32.078 38.465 -4.808 1.00 20.87 90 PHE C O 1
ATOM 3604 N N . PRO C 1 32 ? 31.622 40.473 -3.910 1.00 22.36 91 PRO C N 1
ATOM 3605 C CA . PRO C 1 32 ? 32.799 40.466 -3.040 1.00 23.66 91 PRO C CA 1
ATOM 3606 C C . PRO C 1 32 ? 32.948 39.234 -2.134 1.00 24.29 91 PRO C C 1
ATOM 3607 O O . PRO C 1 32 ? 34.057 38.925 -1.774 1.00 25.36 91 PRO C O 1
ATOM 3611 N N . LYS C 1 33 ? 31.851 38.560 -1.803 1.00 25.35 92 LYS C N 1
ATOM 3612 C CA . LYS C 1 33 ? 31.922 37.374 -0.908 1.00 28.46 92 LYS C CA 1
ATOM 3613 C C . LYS C 1 33 ? 32.350 36.140 -1.701 1.00 26.87 92 LYS C C 1
ATOM 3614 O O . LYS C 1 33 ? 32.867 35.220 -1.101 1.00 30.13 92 LYS C O 1
ATOM 3620 N N . LEU C 1 34 ? 32.120 36.134 -3.010 1.00 25.56 93 LEU C N 1
ATOM 3621 C CA . LEU C 1 34 ? 32.399 34.916 -3.818 1.00 25.49 93 LEU C CA 1
ATOM 3622 C C . LEU C 1 34 ? 33.708 35.070 -4.591 1.00 24.34 93 LEU C C 1
ATOM 3623 O O . LEU C 1 34 ? 34.350 34.056 -4.827 1.00 22.97 93 LEU C O 1
ATOM 3628 N N . ALA C 1 35 ? 34.057 36.292 -4.986 1.00 22.80 94 ALA C N 1
ATOM 3629 C CA . ALA C 1 35 ? 35.305 36.532 -5.744 1.00 22.97 94 ALA C CA 1
ATOM 3630 C C . ALA C 1 35 ? 35.999 37.720 -5.104 1.00 23.36 94 ALA C C 1
ATOM 3631 O O . ALA C 1 35 ? 36.133 38.771 -5.723 1.00 22.88 94 ALA C O 1
ATOM 3633 N N . PRO C 1 36 ? 36.445 37.593 -3.832 1.00 23.37 95 PRO C N 1
ATOM 3634 C CA . PRO C 1 36 ? 37.043 38.719 -3.128 1.00 23.05 95 PRO C CA 1
ATOM 3635 C C . PRO C 1 36 ? 38.256 39.334 -3.828 1.00 22.70 95 PRO C C 1
ATOM 3636 O O . PRO C 1 36 ? 38.353 40.559 -3.825 1.00 21.37 95 PRO C O 1
ATOM 3640 N N . LEU C 1 37 ? 39.145 38.512 -4.392 1.00 22.10 96 LEU C N 1
ATOM 3641 C CA . LEU C 1 37 ? 40.344 39.094 -5.047 1.00 23.12 96 LEU C CA 1
ATOM 3642 C C . LEU C 1 37 ? 39.912 39.872 -6.290 1.00 20.43 96 LEU C C 1
ATOM 3643 O O . LEU C 1 37 ? 40.351 41.025 -6.465 1.00 20.20 96 LEU C O 1
ATOM 3648 N N . ALA C 1 38 ? 39.069 39.257 -7.111 1.00 19.35 97 ALA C N 1
ATOM 3649 C CA . ALA C 1 38 ? 38.653 39.944 -8.345 1.00 20.04 97 ALA C CA 1
ATOM 3650 C C . ALA C 1 38 ? 37.915 41.236 -7.987 1.00 18.66 97 ALA C C 1
ATOM 3651 O O . ALA C 1 38 ? 38.182 42.273 -8.641 1.00 19.35 97 ALA C O 1
ATOM 3653 N N . VAL C 1 39 ? 37.060 41.195 -6.966 1.00 18.96 98 VAL C N 1
ATOM 3654 C CA . VAL C 1 39 ? 36.261 42.418 -6.660 1.00 19.30 98 VAL C CA 1
ATOM 3655 C C . VAL C 1 39 ? 37.153 43.474 -6.012 1.00 19.38 98 VAL C C 1
ATOM 3656 O O . VAL C 1 39 ? 36.976 44.638 -6.368 1.00 21.92 98 VAL C O 1
ATOM 3660 N N . GLU C 1 40 ? 38.057 43.101 -5.098 1.00 19.64 99 GLU C N 1
ATOM 3661 C CA . GLU C 1 40 ? 38.928 44.152 -4.504 1.00 20.65 99 GLU C CA 1
ATOM 3662 C C . GLU C 1 40 ? 39.803 44.774 -5.604 1.00 19.74 99 GLU C C 1
ATOM 3663 O O . GLU C 1 40 ? 39.949 45.999 -5.630 1.00 19.62 99 GLU C O 1
ATOM 3669 N N . ASN C 1 41 ? 40.378 43.943 -6.468 1.00 20.41 100 ASN C N 1
ATOM 3670 C CA . ASN C 1 41 ? 41.260 44.429 -7.561 1.00 20.59 100 ASN C CA 1
ATOM 3671 C C . ASN C 1 41 ? 40.483 45.400 -8.459 1.00 20.39 100 ASN C C 1
ATOM 3672 O O . ASN C 1 41 ? 40.999 46.495 -8.785 1.00 19.11 100 ASN C O 1
ATOM 3677 N N . PHE C 1 42 ? 39.250 45.025 -8.798 1.00 20.34 101 PHE C N 1
ATOM 3678 C CA . PHE C 1 42 ? 38.420 45.836 -9.717 1.00 21.18 101 PHE C CA 1
ATOM 3679 C C . PHE C 1 42 ? 38.015 47.155 -9.055 1.00 21.75 101 PHE C C 1
ATOM 3680 O O . PHE C 1 42 ? 38.257 48.231 -9.654 1.00 20.58 101 PHE C O 1
ATOM 3688 N N . LEU C 1 43 ? 37.479 47.074 -7.830 1.00 21.73 102 LEU C N 1
ATOM 3689 C CA . LEU C 1 43 ? 37.013 48.292 -7.126 1.00 22.27 102 LEU C CA 1
ATOM 3690 C C . LEU C 1 43 ? 38.175 49.247 -6.829 1.00 22.06 102 LEU C C 1
ATOM 3691 O O . LEU C 1 43 ? 37.954 50.460 -6.941 1.00 21.34 102 LEU C O 1
ATOM 3696 N N . THR C 1 44 ? 39.338 48.721 -6.430 1.00 23.49 103 THR C N 1
ATOM 3697 C CA . THR C 1 44 ? 40.498 49.588 -6.103 1.00 24.83 103 THR C CA 1
ATOM 3698 C C . THR C 1 44 ? 40.973 50.245 -7.400 1.00 24.53 103 THR C C 1
ATOM 3699 O O . THR C 1 44 ? 41.157 51.480 -7.384 1.00 26.17 103 THR C O 1
ATOM 3703 N N . HIS C 1 45 ? 41.134 49.461 -8.476 1.00 24.56 104 HIS C N 1
ATOM 3704 C CA . HIS C 1 45 ? 41.507 50.062 -9.785 1.00 24.36 104 HIS C CA 1
ATOM 3705 C C . HIS C 1 45 ? 40.483 51.147 -10.170 1.00 24.41 104 HIS C C 1
ATOM 3706 O O . HIS C 1 45 ? 40.907 52.251 -10.552 1.00 25.58 104 HIS C O 1
ATOM 3713 N N . ALA C 1 46 ? 39.186 50.828 -10.073 1.00 24.75 105 ALA C N 1
ATOM 3714 C CA . ALA C 1 46 ? 38.113 51.773 -10.452 1.00 24.81 105 ALA C CA 1
ATOM 3715 C C . ALA C 1 46 ? 38.260 53.083 -9.673 1.00 27.58 105 ALA C C 1
ATOM 3716 O O . ALA C 1 46 ? 38.279 54.144 -10.304 1.00 26.50 105 ALA C O 1
ATOM 3718 N N . LYS C 1 47 ? 38.372 52.985 -8.351 1.00 26.64 106 LYS C N 1
ATOM 3719 C CA . LYS C 1 47 ? 38.441 54.180 -7.480 1.00 31.36 106 LYS C CA 1
ATOM 3720 C C . LYS C 1 47 ? 39.726 54.971 -7.731 1.00 31.31 106 LYS C C 1
ATOM 3721 O O . LYS C 1 47 ? 39.667 56.203 -7.613 1.00 29.32 106 LYS C O 1
ATOM 3727 N N . GLU C 1 48 ? 40.837 54.287 -8.010 1.00 29.89 107 GLU C N 1
ATOM 3728 C CA . GLU C 1 48 ? 42.140 54.966 -8.238 1.00 30.85 107 GLU C CA 1
ATOM 3729 C C . GLU C 1 48 ? 42.197 55.592 -9.641 1.00 29.78 107 GLU C C 1
ATOM 3730 O O . GLU C 1 48 ? 43.175 56.280 -9.909 1.00 30.80 107 GLU C O 1
ATOM 3736 N N . GLY C 1 49 ? 41.197 55.355 -10.498 1.00 27.33 108 GLY C N 1
ATOM 3737 C CA . GLY C 1 49 ? 41.171 55.934 -11.857 1.00 28.39 108 GLY C CA 1
ATOM 3738 C C . GLY C 1 49 ? 41.944 55.117 -12.879 1.00 27.36 108 GLY C C 1
ATOM 3739 O O . GLY C 1 49 ? 42.160 55.629 -13.991 1.00 28.03 108 GLY C O 1
ATOM 3740 N N . TYR C 1 50 ? 42.294 53.871 -12.552 1.00 26.14 109 TYR C N 1
ATOM 3741 C CA . TYR C 1 50 ? 43.092 53.014 -13.463 1.00 25.76 109 TYR C CA 1
ATOM 3742 C C . TYR C 1 50 ? 42.347 52.763 -14.772 1.00 26.09 109 TYR C C 1
ATOM 3743 O O . TYR C 1 50 ? 43.011 52.610 -15.823 1.00 25.82 109 TYR C O 1
ATOM 3752 N N . TYR C 1 51 ? 41.018 52.695 -14.712 1.00 24.64 110 TYR C N 1
ATOM 3753 C CA . TYR C 1 51 ? 40.236 52.363 -15.931 1.00 25.00 110 TYR C CA 1
ATOM 3754 C C . TYR C 1 51 ? 39.798 53.639 -16.664 1.00 25.10 110 TYR C C 1
ATOM 3755 O O . TYR C 1 51 ? 39.192 53.501 -17.732 1.00 25.43 110 TYR C O 1
ATOM 3764 N N . ASN C 1 52 ? 40.138 54.820 -16.142 1.00 25.98 111 ASN C N 1
ATOM 3765 C CA . ASN C 1 52 ? 39.725 56.093 -16.798 1.00 28.06 111 ASN C CA 1
ATOM 3766 C C . ASN C 1 52 ? 40.388 56.203 -18.166 1.00 27.65 111 ASN C C 1
ATOM 3767 O O . ASN C 1 52 ? 41.606 56.160 -18.218 1.00 27.19 111 ASN C O 1
ATOM 3772 N N . GLY C 1 53 ? 39.584 56.297 -19.221 1.00 26.62 112 GLY C N 1
ATOM 3773 C CA . GLY C 1 53 ? 40.102 56.431 -20.590 1.00 28.13 112 GLY C CA 1
ATOM 3774 C C . GLY C 1 53 ? 40.451 55.099 -21.221 1.00 28.06 112 GLY C C 1
ATOM 3775 O O . GLY C 1 53 ? 40.867 55.114 -22.374 1.00 28.29 112 GLY C O 1
ATOM 3776 N N . ILE C 1 54 ? 40.295 53.992 -20.494 1.00 28.49 113 ILE C N 1
ATOM 3777 C CA . ILE C 1 54 ? 40.621 52.660 -21.076 1.00 29.71 113 ILE C CA 1
ATOM 3778 C C . ILE C 1 54 ? 39.532 52.319 -22.088 1.00 28.53 113 ILE C C 1
ATOM 3779 O O . ILE C 1 54 ? 38.372 52.739 -21.893 1.00 29.37 113 ILE C O 1
ATOM 3784 N N . THR C 1 55 ? 39.914 51.630 -23.156 1.00 28.05 114 THR C N 1
ATOM 3785 C CA . THR C 1 55 ? 38.965 51.336 -24.256 1.00 28.73 114 THR C CA 1
ATOM 3786 C C . THR C 1 55 ? 38.446 49.894 -24.217 1.00 27.51 114 THR C C 1
ATOM 3787 O O . THR C 1 55 ? 39.005 49.074 -23.477 1.00 29.18 114 THR C O 1
ATOM 3791 N N . PHE C 1 56 ? 37.355 49.656 -24.951 1.00 26.75 115 PHE C N 1
ATOM 3792 C CA . PHE C 1 56 ? 36.883 48.293 -25.296 1.00 25.72 115 PHE C CA 1
ATOM 3793 C C . PHE C 1 56 ? 37.686 47.982 -26.559 1.00 26.20 115 PHE C C 1
ATOM 3794 O O . PHE C 1 56 ? 37.272 48.406 -27.650 1.00 25.75 115 PHE C O 1
ATOM 3802 N N . HIS C 1 57 ? 38.853 47.365 -26.369 1.00 26.05 116 HIS C N 1
ATOM 3803 C CA . HIS C 1 57 ? 39.863 47.160 -27.442 1.00 26.60 116 HIS C CA 1
ATOM 3804 C C . HIS C 1 57 ? 39.503 45.973 -28.338 1.00 27.19 116 HIS C C 1
ATOM 3805 O O . HIS C 1 57 ? 40.078 45.889 -29.427 1.00 26.50 116 HIS C O 1
ATOM 3812 N N . ARG C 1 58 ? 38.574 45.123 -27.903 1.00 26.44 117 ARG C N 1
ATOM 3813 C CA . ARG C 1 58 ? 38.221 43.933 -28.707 1.00 28.36 117 ARG C CA 1
ATOM 3814 C C . ARG C 1 58 ? 36.727 43.635 -28.526 1.00 26.69 117 ARG C C 1
ATOM 3815 O O . ARG C 1 58 ? 36.276 43.438 -27.367 1.00 25.92 117 ARG C O 1
ATOM 3823 N N . VAL C 1 59 ? 35.975 43.670 -29.632 1.00 26.37 118 VAL C N 1
ATOM 3824 C CA . VAL C 1 59 ? 34.504 43.443 -29.582 1.00 26.01 118 VAL C CA 1
ATOM 3825 C C . VAL C 1 59 ? 34.134 42.344 -30.582 1.00 27.51 118 VAL C C 1
ATOM 3826 O O . VAL C 1 59 ? 34.526 42.439 -31.763 1.00 28.11 118 VAL C O 1
ATOM 3830 N N A ILE C 1 60 ? 33.406 41.327 -30.117 0.50 26.75 119 ILE C N 1
ATOM 3831 N N B ILE C 1 60 ? 33.405 41.328 -30.111 0.50 27.02 119 ILE C N 1
ATOM 3832 C CA A ILE C 1 60 ? 32.958 40.231 -31.023 0.50 27.83 119 ILE C CA 1
ATOM 3833 C CA B ILE C 1 60 ? 32.965 40.193 -30.974 0.50 28.25 119 ILE C CA 1
ATOM 3834 C C A ILE C 1 60 ? 31.462 40.020 -30.789 0.50 27.97 119 ILE C C 1
ATOM 3835 C C B ILE C 1 60 ? 31.454 40.017 -30.778 0.50 28.24 119 ILE C C 1
ATOM 3836 O O A ILE C 1 60 ? 31.097 39.402 -29.766 0.50 25.85 119 ILE C O 1
ATOM 3837 O O B ILE C 1 60 ? 31.063 39.411 -29.758 0.50 26.07 119 ILE C O 1
ATOM 3846 N N . ASP C 1 61 ? 30.643 40.524 -31.714 1.00 29.06 120 ASP C N 1
ATOM 3847 C CA . ASP C 1 61 ? 29.166 40.436 -31.598 1.00 30.41 120 ASP C CA 1
ATOM 3848 C C . ASP C 1 61 ? 28.753 38.961 -31.527 1.00 30.70 120 ASP C C 1
ATOM 3849 O O . ASP C 1 61 ? 29.283 38.156 -32.323 1.00 30.59 120 ASP C O 1
ATOM 3854 N N . GLY C 1 62 ? 27.879 38.639 -30.572 1.00 28.38 121 GLY C N 1
ATOM 3855 C CA . GLY C 1 62 ? 27.413 37.257 -30.349 1.00 29.89 121 GLY C CA 1
ATOM 3856 C C . GLY C 1 62 ? 28.347 36.506 -29.410 1.00 29.90 121 GLY C C 1
ATOM 3857 O O . GLY C 1 62 ? 28.090 35.308 -29.160 1.00 29.92 121 GLY C O 1
ATOM 3858 N N . PHE C 1 63 ? 29.371 37.189 -28.869 1.00 28.98 122 PHE C N 1
ATOM 3859 C CA . PHE C 1 63 ? 30.340 36.508 -27.975 1.00 26.91 122 PHE C CA 1
ATOM 3860 C C . PHE C 1 63 ? 30.584 37.345 -26.725 1.00 25.91 122 PHE C C 1
ATOM 3861 O O . PHE C 1 63 ? 30.016 37.045 -25.678 1.00 24.43 122 PHE C O 1
ATOM 3877 N N . VAL C 1 65 ? 32.623 41.414 -25.193 1.00 22.39 124 VAL C N 1
ATOM 3878 C CA . VAL C 1 65 ? 33.403 42.625 -25.397 1.00 23.75 124 VAL C CA 1
ATOM 3879 C C . VAL C 1 65 ? 34.494 42.627 -24.319 1.00 22.77 124 VAL C C 1
ATOM 3880 O O . VAL C 1 65 ? 34.173 42.277 -23.173 1.00 21.30 124 VAL C O 1
ATOM 3884 N N . GLN C 1 66 ? 35.727 42.974 -24.682 1.00 23.05 125 GLN C N 1
ATOM 3885 C CA . GLN C 1 66 ? 36.864 42.967 -23.721 1.00 23.83 125 GLN C CA 1
ATOM 3886 C C . GLN C 1 66 ? 37.382 44.386 -23.499 1.00 23.72 125 GLN C C 1
ATOM 3887 O O . GLN C 1 66 ? 37.396 45.178 -24.462 1.00 24.60 125 GLN C O 1
ATOM 3893 N N . THR C 1 67 ? 37.877 44.641 -22.295 1.00 22.50 126 THR C N 1
ATOM 3894 C CA . THR C 1 67 ? 38.399 45.975 -21.917 1.00 24.14 126 THR C CA 1
ATOM 3895 C C . THR C 1 67 ? 39.392 45.789 -20.767 1.00 22.66 126 THR C C 1
ATOM 3896 O O . THR C 1 67 ? 39.834 44.632 -20.538 1.00 22.19 126 THR C O 1
ATOM 3900 N N . GLY C 1 68 ? 39.709 46.883 -20.072 1.00 22.46 127 GLY C N 1
ATOM 3901 C CA . GLY C 1 68 ? 40.602 46.865 -18.898 1.00 23.03 127 GLY C CA 1
ATOM 3902 C C . GLY C 1 68 ? 42.080 46.793 -19.245 1.00 24.26 127 GLY C C 1
ATOM 3903 O O . GLY C 1 68 ? 42.865 46.578 -18.303 1.00 24.68 127 GLY C O 1
ATOM 3904 N N . ASP C 1 69 ? 42.457 46.996 -20.521 1.00 24.01 128 ASP C N 1
ATOM 3905 C CA . ASP C 1 69 ? 43.897 46.918 -20.898 1.00 24.80 128 ASP C CA 1
ATOM 3906 C C . ASP C 1 69 ? 44.448 48.316 -21.150 1.00 25.74 128 ASP C C 1
ATOM 3907 O O . ASP C 1 69 ? 44.142 48.924 -22.165 1.00 26.18 128 ASP C O 1
ATOM 3912 N N . PRO C 1 70 ? 45.321 48.847 -20.277 1.00 28.00 129 PRO C N 1
ATOM 3913 C CA . PRO C 1 70 ? 45.896 50.172 -20.507 1.00 29.89 129 PRO C CA 1
ATOM 3914 C C . PRO C 1 70 ? 46.684 50.261 -21.828 1.00 29.27 129 PRO C C 1
ATOM 3915 O O . PRO C 1 70 ? 46.800 51.326 -22.320 1.00 28.81 129 PRO C O 1
ATOM 3919 N N . LYS C 1 71 ? 47.196 49.147 -22.366 1.00 29.31 130 LYS C N 1
ATOM 3920 C CA . LYS C 1 71 ? 47.962 49.195 -23.643 1.00 30.90 130 LYS C CA 1
ATOM 3921 C C . LYS C 1 71 ? 46.991 49.178 -24.831 1.00 32.58 130 LYS C C 1
ATOM 3922 O O . LYS C 1 71 ? 47.432 49.494 -25.935 1.00 32.29 130 LYS C O 1
ATOM 3928 N N . GLY C 1 72 ? 45.749 48.731 -24.611 1.00 31.66 131 GLY C N 1
ATOM 3929 C CA . GLY C 1 72 ? 44.672 48.658 -25.621 1.00 31.45 131 GLY C CA 1
ATOM 3930 C C . GLY C 1 72 ? 44.909 47.627 -26.711 1.00 30.53 131 GLY C C 1
ATOM 3931 O O . GLY C 1 72 ? 44.320 47.807 -27.794 1.00 29.28 131 GLY C O 1
ATOM 3932 N N . ASP C 1 73 ? 45.693 46.568 -26.453 1.00 31.72 132 ASP C N 1
ATOM 3933 C CA . ASP C 1 73 ? 45.971 45.553 -27.513 1.00 31.55 132 ASP C CA 1
ATOM 3934 C C . ASP C 1 73 ? 45.785 44.135 -26.960 1.00 29.64 132 ASP C C 1
ATOM 3935 O O . ASP C 1 73 ? 46.112 43.188 -27.685 1.00 32.49 132 ASP C O 1
ATOM 3940 N N . GLY C 1 74 ? 45.336 44.001 -25.710 1.00 29.11 133 GLY C N 1
ATOM 3941 C CA . GLY C 1 74 ? 45.062 42.683 -25.093 1.00 27.75 133 GLY C CA 1
ATOM 3942 C C . GLY C 1 74 ? 46.247 42.089 -24.342 1.00 28.61 133 GLY C C 1
ATOM 3943 O O . GLY C 1 74 ? 46.062 41.004 -23.719 1.00 26.38 133 GLY C O 1
ATOM 3944 N N . THR C 1 75 ? 47.414 42.747 -24.374 1.00 27.06 134 THR C N 1
ATOM 3945 C CA . THR C 1 75 ? 48.612 42.169 -23.709 1.00 28.08 134 THR C CA 1
ATOM 3946 C C . THR C 1 75 ? 48.968 42.883 -22.405 1.00 26.95 134 THR C C 1
ATOM 3947 O O . THR C 1 75 ? 49.936 42.418 -21.763 1.00 29.78 134 THR C O 1
ATOM 3951 N N . GLY C 1 76 ? 48.223 43.910 -21.974 1.00 26.65 135 GLY C N 1
ATOM 3952 C CA . GLY C 1 76 ? 48.695 44.629 -20.765 1.00 25.92 135 GLY C CA 1
ATOM 3953 C C . GLY C 1 76 ? 47.797 44.564 -19.538 1.00 24.96 135 GLY C C 1
ATOM 3954 O O . GLY C 1 76 ? 46.867 43.737 -19.480 1.00 25.09 135 GLY C O 1
ATOM 3955 N N . GLY C 1 77 ? 48.105 45.423 -18.562 1.00 26.12 136 GLY C N 1
ATOM 3956 C CA . GLY C 1 77 ? 47.333 45.516 -17.308 1.00 26.33 136 GLY C CA 1
ATOM 3957 C C . GLY C 1 77 ? 47.966 44.699 -16.199 1.00 25.92 136 GLY C C 1
ATOM 3958 O O . GLY C 1 77 ? 48.580 43.652 -16.493 1.00 26.13 136 GLY C O 1
ATOM 3959 N N . GLN C 1 78 ? 47.827 45.169 -14.964 1.00 26.01 137 GLN C N 1
ATOM 3960 C CA . GLN C 1 78 ? 48.409 44.474 -13.791 1.00 26.28 137 GLN C CA 1
ATOM 3961 C C . GLN C 1 78 ? 47.387 44.476 -12.658 1.00 25.17 137 GLN C C 1
ATOM 3962 O O . GLN C 1 78 ? 46.530 45.370 -12.653 1.00 24.11 137 GLN C O 1
ATOM 3968 N N . SER C 1 79 ? 47.528 43.545 -11.715 1.00 24.46 138 SER C N 1
ATOM 3969 C CA . SER C 1 79 ? 46.658 43.534 -10.507 1.00 24.27 138 SER C CA 1
ATOM 3970 C C . SER C 1 79 ? 47.154 44.618 -9.550 1.00 24.42 138 SER C C 1
ATOM 3971 O O . SER C 1 79 ? 48.301 45.074 -9.719 1.00 25.48 138 SER C O 1
ATOM 3974 N N . ILE C 1 80 ? 46.344 44.970 -8.548 1.00 24.81 139 ILE C N 1
ATOM 3975 C CA . ILE C 1 80 ? 46.761 45.994 -7.549 1.00 25.97 139 ILE C CA 1
ATOM 3976 C C . ILE C 1 80 ? 47.868 45.406 -6.667 1.00 26.23 139 ILE C C 1
ATOM 3977 O O . ILE C 1 80 ? 48.490 46.159 -5.916 1.00 24.67 139 ILE C O 1
ATOM 3982 N N . TRP C 1 81 ? 48.107 44.102 -6.763 1.00 24.19 140 TRP C N 1
ATOM 3983 C CA . TRP C 1 81 ? 49.139 43.481 -5.895 1.00 25.13 140 TRP C CA 1
ATOM 3984 C C . TRP C 1 81 ? 50.459 43.297 -6.652 1.00 24.45 140 TRP C C 1
ATOM 3985 O O . TRP C 1 81 ? 51.442 42.848 -6.008 1.00 25.85 140 TRP C O 1
ATOM 3996 N N . HIS C 1 82 ? 50.495 43.650 -7.943 1.00 25.30 141 HIS C N 1
ATOM 3997 C CA . HIS C 1 82 ? 51.726 43.458 -8.764 1.00 27.15 141 HIS C CA 1
ATOM 3998 C C . HIS C 1 82 ? 52.901 44.201 -8.125 1.00 29.84 141 HIS C C 1
ATOM 3999 O O . HIS C 1 82 ? 52.750 45.408 -7.838 1.00 31.18 141 HIS C O 1
ATOM 4006 N N . ASP C 1 83 ? 54.012 43.500 -7.897 1.00 32.37 142 ASP C N 1
ATOM 4007 C CA . ASP C 1 83 ? 55.217 44.110 -7.267 1.00 37.58 142 ASP C CA 1
ATOM 4008 C C . ASP C 1 83 ? 54.850 44.739 -5.910 1.00 40.65 142 ASP C C 1
ATOM 4009 O O . ASP C 1 83 ? 55.471 45.758 -5.558 1.00 43.13 142 ASP C O 1
ATOM 4014 N N . LYS C 1 84 ? 53.901 44.155 -5.167 1.00 40.32 143 LYS C N 1
ATOM 4015 C CA . LYS C 1 84 ? 53.520 44.728 -3.843 1.00 40.51 143 LYS C CA 1
ATOM 4016 C C . LYS C 1 84 ? 53.138 43.632 -2.837 1.00 39.65 143 LYS C C 1
ATOM 4017 O O . LYS C 1 84 ? 53.495 43.776 -1.666 1.00 41.98 143 LYS C O 1
ATOM 4023 N N . ASP C 1 85 ? 52.392 42.612 -3.256 1.00 36.09 144 ASP C N 1
ATOM 4024 C CA . ASP C 1 85 ? 52.008 41.522 -2.319 1.00 36.71 144 ASP C CA 1
ATOM 4025 C C . ASP C 1 85 ? 52.183 40.192 -3.058 1.00 34.05 144 ASP C C 1
ATOM 4026 O O . ASP C 1 85 ? 51.238 39.754 -3.756 1.00 31.21 144 ASP C O 1
ATOM 4031 N N . LYS C 1 86 ? 53.344 39.569 -2.875 1.00 35.45 145 LYS C N 1
ATOM 4032 C CA . LYS C 1 86 ? 53.693 38.310 -3.588 1.00 38.91 145 LYS C CA 1
ATOM 4033 C C . LYS C 1 86 ? 52.781 37.164 -3.131 1.00 35.99 145 LYS C C 1
ATOM 4034 O O . LYS C 1 86 ? 52.750 36.149 -3.827 1.00 37.04 145 LYS C O 1
ATOM 4040 N N . THR C 1 87 ? 52.041 37.323 -2.032 1.00 35.72 146 THR C N 1
ATOM 4041 C CA . THR C 1 87 ? 51.125 36.232 -1.599 1.00 36.11 146 THR C CA 1
ATOM 4042 C C . THR C 1 87 ? 49.853 36.270 -2.455 1.00 35.10 146 THR C C 1
ATOM 4043 O O . THR C 1 87 ? 49.061 35.325 -2.355 1.00 40.14 146 THR C O 1
ATOM 4047 N N . LYS C 1 88 ? 49.664 37.321 -3.258 1.00 33.28 147 LYS C N 1
ATOM 4048 C CA . LYS C 1 88 ? 48.446 37.413 -4.107 1.00 29.53 147 LYS C CA 1
ATOM 4049 C C . LYS C 1 88 ? 48.848 37.517 -5.579 1.00 27.77 147 LYS C C 1
ATOM 4050 O O . LYS C 1 88 ? 48.065 37.061 -6.404 1.00 26.18 147 LYS C O 1
ATOM 4056 N N . ASP C 1 89 ? 50.012 38.103 -5.871 1.00 27.80 148 ASP C N 1
ATOM 4057 C CA . ASP C 1 89 ? 50.479 38.230 -7.280 1.00 28.43 148 ASP C CA 1
ATOM 4058 C C . ASP C 1 89 ? 51.993 37.977 -7.306 1.00 28.93 148 ASP C C 1
ATOM 4059 O O . ASP C 1 89 ? 52.746 38.893 -6.926 1.00 26.36 148 ASP C O 1
ATOM 4064 N N . LYS C 1 90 ? 52.392 36.787 -7.776 1.00 31.08 149 LYS C N 1
ATOM 4065 C CA . LYS C 1 90 ? 53.811 36.345 -7.873 1.00 36.54 149 LYS C CA 1
ATOM 4066 C C . LYS C 1 90 ? 54.516 37.057 -9.033 1.00 35.92 149 LYS C C 1
ATOM 4067 O O . LYS C 1 90 ? 55.754 36.955 -9.112 1.00 35.92 149 LYS C O 1
ATOM 4073 N N . GLY C 1 91 ? 53.762 37.703 -9.924 1.00 33.88 150 GLY C N 1
ATOM 4074 C CA . GLY C 1 91 ? 54.376 38.396 -11.071 1.00 34.07 150 GLY C CA 1
ATOM 4075 C C . GLY C 1 91 ? 53.597 38.207 -12.360 1.00 32.26 150 GLY C C 1
ATOM 4076 O O . GLY C 1 91 ? 53.897 38.922 -13.304 1.00 33.22 150 GLY C O 1
ATOM 4077 N N . THR C 1 92 ? 52.615 37.295 -12.401 1.00 30.40 151 THR C N 1
ATOM 4078 C CA . THR C 1 92 ? 51.832 37.076 -13.651 1.00 28.37 151 THR C CA 1
ATOM 4079 C C . THR C 1 92 ? 50.359 37.443 -13.438 1.00 25.92 151 THR C C 1
ATOM 4080 O O . THR C 1 92 ? 49.595 37.470 -14.434 1.00 26.51 151 THR C O 1
ATOM 4084 N N . GLY C 1 93 ? 49.963 37.684 -12.189 1.00 24.84 152 GLY C N 1
ATOM 4085 C CA . GLY C 1 93 ? 48.558 37.980 -11.856 1.00 23.80 152 GLY C CA 1
ATOM 4086 C C . GLY C 1 93 ? 48.111 37.195 -10.638 1.00 24.49 152 GLY C C 1
ATOM 4087 O O . GLY C 1 93 ? 48.970 36.534 -10.022 1.00 23.48 152 GLY C O 1
ATOM 4088 N N . PHE C 1 94 ? 46.827 37.294 -10.287 1.00 22.36 153 PHE C N 1
ATOM 4089 C CA . PHE C 1 94 ? 46.273 36.575 -9.114 1.00 22.72 153 PHE C CA 1
ATOM 4090 C C . PHE C 1 94 ? 45.483 35.349 -9.586 1.00 22.95 153 PHE C C 1
ATOM 4091 O O . PHE C 1 94 ? 45.144 35.227 -10.780 1.00 23.41 153 PHE C O 1
ATOM 4099 N N . LYS C 1 95 ? 45.160 34.486 -8.634 1.00 22.53 154 LYS C N 1
ATOM 4100 C CA . LYS C 1 95 ? 44.513 33.185 -8.918 1.00 24.05 154 LYS C CA 1
ATOM 4101 C C . LYS C 1 95 ? 43.064 33.326 -9.381 1.00 22.82 154 LYS C C 1
ATOM 4102 O O . LYS C 1 95 ? 42.414 34.326 -9.071 1.00 22.88 154 LYS C O 1
ATOM 4108 N N . ASN C 1 96 ? 42.593 32.294 -10.070 1.00 24.40 155 ASN C N 1
ATOM 4109 C CA . ASN C 1 96 ? 41.178 32.184 -10.495 1.00 24.27 155 ASN C CA 1
ATOM 4110 C C . ASN C 1 96 ? 40.323 31.825 -9.281 1.00 26.17 155 ASN C C 1
ATOM 4111 O O . ASN C 1 96 ? 40.723 30.930 -8.538 1.00 28.16 155 ASN C O 1
ATOM 4116 N N . GLU C 1 97 ? 39.209 32.533 -9.092 1.00 26.09 156 GLU C N 1
ATOM 4117 C CA . GLU C 1 97 ? 38.226 32.227 -8.021 1.00 27.00 156 GLU C CA 1
ATOM 4118 C C . GLU C 1 97 ? 37.008 31.629 -8.720 1.00 26.59 156 GLU C C 1
ATOM 4119 O O . GLU C 1 97 ? 36.160 32.394 -9.215 1.00 26.57 156 GLU C O 1
ATOM 4125 N N . ILE C 1 98 ? 36.960 30.304 -8.795 1.00 27.14 157 ILE C N 1
ATOM 4126 C CA . ILE C 1 98 ? 35.844 29.596 -9.477 1.00 28.60 157 ILE C CA 1
ATOM 4127 C C . ILE C 1 98 ? 34.876 29.146 -8.388 1.00 30.14 157 ILE C C 1
ATOM 4128 O O . ILE C 1 98 ? 35.343 28.696 -7.326 1.00 27.66 157 ILE C O 1
ATOM 4133 N N . THR C 1 99 ? 33.580 29.294 -8.648 1.00 29.23 158 THR C N 1
ATOM 4134 C CA . THR C 1 99 ? 32.552 28.931 -7.643 1.00 29.27 158 THR C CA 1
ATOM 4135 C C . THR C 1 99 ? 31.359 28.318 -8.360 1.00 28.08 158 THR C C 1
ATOM 4136 O O . THR C 1 99 ? 31.022 28.708 -9.483 1.00 28.02 158 THR C O 1
ATOM 4140 N N . PRO C 1 100 ? 30.682 27.337 -7.738 1.00 28.51 159 PRO C N 1
ATOM 4141 C CA . PRO C 1 100 ? 29.493 26.743 -8.347 1.00 30.37 159 PRO C CA 1
ATOM 4142 C C . PRO C 1 100 ? 28.313 27.732 -8.296 1.00 28.28 159 PRO C C 1
ATOM 4143 O O . PRO C 1 100 ? 27.215 27.374 -8.728 1.00 28.61 159 PRO C O 1
ATOM 4147 N N . TYR C 1 101 ? 28.556 28.942 -7.782 1.00 27.89 160 TYR C N 1
ATOM 4148 C CA . TYR C 1 101 ? 27.483 29.969 -7.680 1.00 30.07 160 TYR C CA 1
ATOM 4149 C C . TYR C 1 101 ? 27.530 30.979 -8.828 1.00 26.93 160 TYR C C 1
ATOM 4150 O O . TYR C 1 101 ? 26.542 31.702 -8.953 1.00 25.97 160 TYR C O 1
ATOM 4159 N N . LEU C 1 102 ? 28.610 31.032 -9.615 1.00 24.20 161 LEU C N 1
ATOM 4160 C CA . LEU C 1 102 ? 28.702 32.091 -10.661 1.00 23.09 161 LEU C CA 1
ATOM 4161 C C . LEU C 1 102 ? 29.041 31.479 -12.019 1.00 23.15 161 LEU C C 1
ATOM 4162 O O . LEU C 1 102 ? 29.870 30.566 -12.071 1.00 22.79 161 LEU C O 1
ATOM 4167 N N . TYR C 1 103 ? 28.433 32.007 -13.075 1.00 23.53 162 TYR C N 1
ATOM 4168 C CA . TYR C 1 103 ? 28.625 31.443 -14.430 1.00 23.25 162 TYR C CA 1
ATOM 4169 C C . TYR C 1 103 ? 28.735 32.535 -15.475 1.00 22.10 162 TYR C C 1
ATOM 4170 O O . TYR C 1 103 ? 28.229 33.647 -15.262 1.00 22.92 162 TYR C O 1
ATOM 4179 N N . ASN C 1 104 ? 29.339 32.176 -16.602 1.00 21.80 163 ASN C N 1
ATOM 4180 C CA . ASN C 1 104 ? 29.525 33.099 -17.751 1.00 22.93 163 ASN C CA 1
ATOM 4181 C C . ASN C 1 104 ? 28.230 33.207 -18.566 1.00 23.15 163 ASN C C 1
ATOM 4182 O O . ASN C 1 104 ? 28.290 33.080 -19.813 1.00 24.88 163 ASN C O 1
ATOM 4187 N N . ILE C 1 105 ? 27.117 33.492 -17.889 1.00 23.35 164 ILE C N 1
ATOM 4188 C CA . ILE C 1 105 ? 25.818 33.726 -18.584 1.00 23.90 164 ILE C CA 1
ATOM 4189 C C . ILE C 1 105 ? 25.862 35.123 -19.205 1.00 23.88 164 ILE C C 1
ATOM 4190 O O . ILE C 1 105 ? 26.771 35.900 -18.875 1.00 23.52 164 ILE C O 1
ATOM 4195 N N . ARG C 1 106 ? 24.898 35.428 -20.061 1.00 25.33 165 ARG C N 1
ATOM 4196 C CA . ARG C 1 106 ? 24.843 36.775 -20.678 1.00 26.51 165 ARG C CA 1
ATOM 4197 C C . ARG C 1 106 ? 24.814 37.824 -19.560 1.00 24.09 165 ARG C C 1
ATOM 4198 O O . ARG C 1 106 ? 24.027 37.667 -18.616 1.00 24.36 165 ARG C O 1
ATOM 4206 N N . GLY C 1 107 ? 25.681 38.835 -19.666 1.00 23.71 166 GLY C N 1
ATOM 4207 C CA . GLY C 1 107 ? 25.739 39.939 -18.698 1.00 22.74 166 GLY C CA 1
ATOM 4208 C C . GLY C 1 107 ? 26.793 39.716 -17.630 1.00 20.89 166 GLY C C 1
ATOM 4209 O O . GLY C 1 107 ? 27.105 40.684 -16.922 1.00 20.55 166 GLY C O 1
ATOM 4210 N N . ALA C 1 108 ? 27.329 38.495 -17.547 1.00 19.80 167 ALA C N 1
ATOM 4211 C CA . ALA C 1 108 ? 28.358 38.165 -16.544 1.00 20.35 167 ALA C CA 1
ATOM 4212 C C . ALA C 1 108 ? 29.667 38.874 -16.883 1.00 20.41 167 ALA C C 1
ATOM 4213 O O . ALA C 1 108 ? 30.083 38.848 -18.050 1.00 21.86 167 ALA C O 1
ATOM 4215 N N . LEU C 1 109 ? 30.283 39.438 -15.845 1.00 21.42 168 LEU C N 1
ATOM 4216 C CA . LEU C 1 109 ? 31.584 40.128 -15.879 1.00 23.86 168 LEU C CA 1
ATOM 4217 C C . LEU C 1 109 ? 32.610 39.125 -15.340 1.00 24.22 168 LEU C C 1
ATOM 4218 O O . LEU C 1 109 ? 32.390 38.578 -14.234 1.00 22.88 168 LEU C O 1
ATOM 4223 N N . ALA C 1 110 ? 33.658 38.858 -16.112 1.00 22.34 169 ALA C N 1
ATOM 4224 C CA . ALA C 1 110 ? 34.700 37.902 -15.681 1.00 23.32 169 ALA C CA 1
ATOM 4225 C C . ALA C 1 110 ? 36.066 38.429 -16.094 1.00 21.81 169 ALA C C 1
ATOM 4226 O O . ALA C 1 110 ? 36.161 39.301 -16.954 1.00 23.00 169 ALA C O 1
ATOM 4236 N N . ALA C 1 112 ? 39.689 38.199 -17.836 1.00 22.63 171 ALA C N 1
ATOM 4237 C CA . ALA C 1 112 ? 40.158 37.605 -19.073 1.00 23.06 171 ALA C CA 1
ATOM 4238 C C . ALA C 1 112 ? 41.280 36.585 -18.788 1.00 25.00 171 ALA C C 1
ATOM 4239 O O . ALA C 1 112 ? 41.023 35.361 -18.879 1.00 24.15 171 ALA C O 1
ATOM 4241 N N . ASN C 1 113 ? 42.485 37.061 -18.473 1.00 24.93 172 ASN C N 1
ATOM 4242 C CA . ASN C 1 113 ? 43.644 36.177 -18.160 1.00 23.59 172 ASN C CA 1
ATOM 4243 C C . ASN C 1 113 ? 44.082 35.463 -19.457 1.00 23.72 172 ASN C C 1
ATOM 4244 O O . ASN C 1 113 ? 43.421 35.635 -20.501 1.00 22.35 172 ASN C O 1
ATOM 4249 N N . THR C 1 114 ? 45.217 34.772 -19.425 1.00 25.28 173 THR C N 1
ATOM 4250 C CA . THR C 1 114 ? 45.759 34.113 -20.647 1.00 26.04 173 THR C CA 1
ATOM 4251 C C . THR C 1 114 ? 45.142 32.726 -20.861 1.00 28.92 173 THR C C 1
ATOM 4252 O O . THR C 1 114 ? 45.411 32.108 -21.930 1.00 28.82 173 THR C O 1
ATOM 4256 N N . GLY C 1 115 ? 44.313 32.273 -19.918 1.00 27.30 174 GLY C N 1
ATOM 4257 C CA . GLY C 1 115 ? 43.761 30.908 -19.978 1.00 28.44 174 GLY C CA 1
ATOM 4258 C C . GLY C 1 115 ? 44.643 29.974 -19.169 1.00 30.37 174 GLY C C 1
ATOM 4259 O O . GLY C 1 115 ? 44.352 28.772 -19.128 1.00 31.48 174 GLY C O 1
ATOM 4260 N N . GLN C 1 116 ? 45.712 30.531 -18.581 1.00 29.82 175 GLN C N 1
ATOM 4261 C CA . GLN C 1 116 ? 46.674 29.795 -17.722 1.00 30.81 175 GLN C CA 1
ATOM 4262 C C . GLN C 1 116 ? 46.485 30.273 -16.289 1.00 29.66 175 GLN C C 1
ATOM 4263 O O . GLN C 1 116 ? 45.998 31.381 -16.069 1.00 27.44 175 GLN C O 1
ATOM 4269 N N . PRO C 1 117 ? 46.849 29.455 -15.282 1.00 29.68 176 PRO C N 1
ATOM 4270 C CA . PRO C 1 117 ? 46.665 29.841 -13.885 1.00 30.93 176 PRO C CA 1
ATOM 4271 C C . PRO C 1 117 ? 47.426 31.099 -13.438 1.00 28.43 176 PRO C C 1
ATOM 4272 O O . PRO C 1 117 ? 48.461 31.389 -13.971 1.00 25.31 176 PRO C O 1
ATOM 4276 N N . ASN C 1 118 ? 46.869 31.791 -12.440 1.00 27.49 177 ASN C N 1
ATOM 4277 C CA . ASN C 1 118 ? 47.474 32.995 -11.813 1.00 26.53 177 ASN C CA 1
ATOM 4278 C C . ASN C 1 118 ? 47.763 34.084 -12.851 1.00 24.43 177 ASN C C 1
ATOM 4279 O O . ASN C 1 118 ? 48.813 34.732 -12.716 1.00 24.27 177 ASN C O 1
ATOM 4284 N N . THR C 1 119 ? 46.884 34.285 -13.849 1.00 23.91 178 THR C N 1
ATOM 4285 C CA . THR C 1 119 ? 47.158 35.361 -14.839 1.00 22.27 178 THR C CA 1
ATOM 4286 C C . THR C 1 119 ? 46.074 36.447 -14.818 1.00 21.18 178 THR C C 1
ATOM 4287 O O . THR C 1 119 ? 45.999 37.181 -15.799 1.00 20.76 178 THR C O 1
ATOM 4291 N N . ASN C 1 120 ? 45.292 36.567 -13.740 1.00 20.30 179 ASN C N 1
ATOM 4292 C CA . ASN C 1 120 ? 44.301 37.681 -13.662 1.00 19.00 179 ASN C CA 1
ATOM 4293 C C . ASN C 1 120 ? 45.054 38.984 -13.343 1.00 20.80 179 ASN C C 1
ATOM 4294 O O . ASN C 1 120 ? 45.810 39.009 -12.360 1.00 19.84 179 ASN C O 1
ATOM 4299 N N . GLY C 1 121 ? 44.856 40.019 -14.165 1.00 20.80 180 GLY C N 1
ATOM 4300 C CA . GLY C 1 121 ? 45.553 41.302 -13.967 1.00 22.26 180 GLY C CA 1
ATOM 4301 C C . GLY C 1 121 ? 44.545 42.415 -13.783 1.00 21.89 180 GLY C C 1
ATOM 4302 O O . GLY C 1 121 ? 44.095 42.615 -12.640 1.00 24.35 180 GLY C O 1
ATOM 4303 N N . SER C 1 122 ? 44.199 43.088 -14.882 1.00 22.23 181 SER C N 1
ATOM 4304 C CA . SER C 1 122 ? 43.186 44.174 -14.854 1.00 21.07 181 SER C CA 1
ATOM 4305 C C . SER C 1 122 ? 42.159 43.936 -15.963 1.00 20.54 181 SER C C 1
ATOM 4306 O O . SER C 1 122 ? 41.072 44.496 -15.865 1.00 22.47 181 SER C O 1
ATOM 4309 N N . GLN C 1 123 ? 42.495 43.120 -16.962 1.00 20.32 182 GLN C N 1
ATOM 4310 C CA . GLN C 1 123 ? 41.578 42.926 -18.116 1.00 20.64 182 GLN C CA 1
ATOM 4311 C C . GLN C 1 123 ? 40.354 42.103 -17.724 1.00 20.60 182 GLN C C 1
ATOM 4312 O O . GLN C 1 123 ? 40.495 41.052 -17.061 1.00 20.35 182 GLN C O 1
ATOM 4318 N N . PHE C 1 124 ? 39.198 42.529 -18.221 1.00 21.48 183 PHE C N 1
ATOM 4319 C CA . PHE C 1 124 ? 37.925 41.829 -17.936 1.00 21.39 183 PHE C CA 1
ATOM 4320 C C . PHE C 1 124 ? 37.064 41.870 -19.195 1.00 21.65 183 PHE C C 1
ATOM 4321 O O . PHE C 1 124 ? 37.377 42.619 -20.126 1.00 21.88 183 PHE C O 1
ATOM 4329 N N . PHE C 1 125 ? 36.053 41.016 -19.230 1.00 20.77 184 PHE C N 1
ATOM 4330 C CA . PHE C 1 125 ? 35.144 41.012 -20.396 1.00 21.12 184 PHE C CA 1
ATOM 4331 C C . PHE C 1 125 ? 33.710 40.900 -19.887 1.00 21.53 184 PHE C C 1
ATOM 4332 O O . PHE C 1 125 ? 33.516 40.492 -18.729 1.00 21.17 184 PHE C O 1
ATOM 4340 N N . ILE C 1 126 ? 32.757 41.220 -20.759 1.00 22.02 185 ILE C N 1
ATOM 4341 C CA . ILE C 1 126 ? 31.307 41.069 -20.469 1.00 21.63 185 ILE C CA 1
ATOM 4342 C C . ILE C 1 126 ? 30.755 40.072 -21.481 1.00 21.16 185 ILE C C 1
ATOM 4343 O O . ILE C 1 126 ? 30.961 40.287 -22.700 1.00 21.37 185 ILE C O 1
ATOM 4348 N N . ASN C 1 127 ? 30.154 38.991 -20.988 1.00 20.92 186 ASN C N 1
ATOM 4349 C CA . ASN C 1 127 ? 29.514 37.976 -21.861 1.00 22.60 186 ASN C CA 1
ATOM 4350 C C . ASN C 1 127 ? 28.351 38.656 -22.596 1.00 22.72 186 ASN C C 1
ATOM 4351 O O . ASN C 1 127 ? 27.502 39.252 -21.918 1.00 22.73 186 ASN C O 1
ATOM 4356 N N . GLN C 1 128 ? 28.289 38.526 -23.927 1.00 23.52 187 GLN C N 1
ATOM 4357 C CA . GLN C 1 128 ? 27.255 39.257 -24.708 1.00 25.18 187 GLN C CA 1
ATOM 4358 C C . GLN C 1 128 ? 26.483 38.285 -25.608 1.00 26.90 187 GLN C C 1
ATOM 4359 O O . GLN C 1 128 ? 25.460 38.707 -26.174 1.00 27.18 187 GLN C O 1
ATOM 4365 N N . ASN C 1 129 ? 26.937 37.031 -25.699 1.00 27.29 188 ASN C N 1
ATOM 4366 C CA . ASN C 1 129 ? 26.227 35.984 -26.476 1.00 29.63 188 ASN C CA 1
ATOM 4367 C C . ASN C 1 129 ? 24.751 35.965 -26.052 1.00 29.63 188 ASN C C 1
ATOM 4368 O O . ASN C 1 129 ? 24.483 35.968 -24.831 1.00 27.05 188 ASN C O 1
ATOM 4373 N N . SER C 1 130 ? 23.830 35.920 -27.015 1.00 30.60 189 SER C N 1
ATOM 4374 C CA . SER C 1 130 ? 22.375 35.866 -26.692 1.00 34.79 189 SER C CA 1
ATOM 4375 C C . SER C 1 130 ? 21.700 34.647 -27.338 1.00 36.77 189 SER C C 1
ATOM 4376 O O . SER C 1 130 ? 20.484 34.700 -27.507 1.00 38.64 189 SER C O 1
ATOM 4379 N N . THR C 1 131 ? 22.446 33.572 -27.618 1.00 37.55 190 THR C N 1
ATOM 4380 C CA . THR C 1 131 ? 21.877 32.367 -28.277 1.00 40.54 190 THR C CA 1
ATOM 4381 C C . THR C 1 131 ? 21.781 31.222 -27.263 1.00 40.45 190 THR C C 1
ATOM 4382 O O . THR C 1 131 ? 22.667 31.106 -26.396 1.00 37.15 190 THR C O 1
ATOM 4386 N N . ASP C 1 132 ? 20.756 30.389 -27.411 1.00 40.38 191 ASP C N 1
ATOM 4387 C CA . ASP C 1 132 ? 20.485 29.260 -26.486 1.00 43.80 191 ASP C CA 1
ATOM 4388 C C . ASP C 1 132 ? 21.283 28.007 -26.870 1.00 49.34 191 ASP C C 1
ATOM 4389 O O . ASP C 1 132 ? 20.930 27.377 -27.891 1.00 50.56 191 ASP C O 1
ATOM 4394 N N . THR C 1 133 ? 22.285 27.637 -26.059 1.00 50.91 192 THR C N 1
ATOM 4395 C CA . THR C 1 133 ? 23.048 26.369 -26.269 1.00 54.93 192 THR C CA 1
ATOM 4396 C C . THR C 1 133 ? 22.947 25.515 -24.994 1.00 51.04 192 THR C C 1
ATOM 4397 O O . THR C 1 133 ? 23.778 24.596 -24.817 1.00 56.97 192 THR C O 1
ATOM 4401 N N . SER C 1 134 ? 21.945 25.800 -24.161 1.00 45.36 193 SER C N 1
ATOM 4402 C CA . SER C 1 134 ? 21.726 25.071 -22.885 1.00 44.61 193 SER C CA 1
ATOM 4403 C C . SER C 1 134 ? 21.627 23.559 -23.117 1.00 46.80 193 SER C C 1
ATOM 4404 O O . SER C 1 134 ? 22.037 22.809 -22.214 1.00 46.41 193 SER C O 1
ATOM 4407 N N . SER C 1 135 ? 21.098 23.136 -24.271 1.00 51.57 194 SER C N 1
ATOM 4408 C CA . SER C 1 135 ? 20.874 21.688 -24.547 1.00 56.13 194 SER C CA 1
ATOM 4409 C C . SER C 1 135 ? 22.173 20.880 -24.411 1.00 58.52 194 SER C C 1
ATOM 4410 O O . SER C 1 135 ? 22.078 19.692 -24.040 1.00 64.37 194 SER C O 1
ATOM 4413 N N . LYS C 1 136 ? 23.327 21.498 -24.682 1.00 57.86 195 LYS C N 1
ATOM 4414 C CA . LYS C 1 136 ? 24.645 20.798 -24.616 1.00 64.16 195 LYS C CA 1
ATOM 4415 C C . LYS C 1 136 ? 25.115 20.599 -23.164 1.00 60.12 195 LYS C C 1
ATOM 4416 O O . LYS C 1 136 ? 25.780 19.579 -22.895 1.00 60.29 195 LYS C O 1
ATOM 4422 N N . LEU C 1 137 ? 24.788 21.544 -22.275 1.00 53.63 196 LEU C N 1
ATOM 4423 C CA . LEU C 1 137 ? 25.259 21.544 -20.860 1.00 52.07 196 LEU C CA 1
ATOM 4424 C C . LEU C 1 137 ? 24.966 20.217 -20.162 1.00 52.20 196 LEU C C 1
ATOM 4425 O O . LEU C 1 137 ? 23.822 19.763 -20.128 1.00 48.12 196 LEU C O 1
ATOM 4430 N N . PRO C 1 138 ? 26.001 19.565 -19.577 1.00 54.83 197 PRO C N 1
ATOM 4431 C CA . PRO C 1 138 ? 25.812 18.321 -18.833 1.00 57.45 197 PRO C CA 1
ATOM 4432 C C . PRO C 1 138 ? 25.147 18.628 -17.483 1.00 52.88 197 PRO C C 1
ATOM 4433 O O . PRO C 1 138 ? 25.642 19.498 -16.782 1.00 47.57 197 PRO C O 1
ATOM 4437 N N . THR C 1 139 ? 24.044 17.932 -17.173 1.00 54.79 198 THR C N 1
ATOM 4438 C CA . THR C 1 139 ? 23.286 18.147 -15.908 1.00 55.26 198 THR C CA 1
ATOM 4439 C C . THR C 1 139 ? 24.153 17.749 -14.702 1.00 56.59 198 THR C C 1
ATOM 4440 O O . THR C 1 139 ? 23.853 18.219 -13.589 1.00 56.03 198 THR C O 1
ATOM 4444 N N . SER C 1 140 ? 25.187 16.928 -14.916 1.00 58.93 199 SER C N 1
ATOM 4445 C CA . SER C 1 140 ? 26.100 16.519 -13.814 1.00 62.09 199 SER C CA 1
ATOM 4446 C C . SER C 1 140 ? 26.989 17.701 -13.399 1.00 59.80 199 SER C C 1
ATOM 4447 O O . SER C 1 140 ? 27.515 17.667 -12.272 1.00 60.71 199 SER C O 1
ATOM 4450 N N . LYS C 1 141 ? 27.162 18.694 -14.281 1.00 56.46 200 LYS C N 1
ATOM 4451 C CA . LYS C 1 141 ? 28.021 19.875 -13.976 1.00 55.76 200 LYS C CA 1
ATOM 4452 C C . LYS C 1 141 ? 27.189 21.140 -13.744 1.00 48.19 200 LYS C C 1
ATOM 4453 O O . LYS C 1 141 ? 27.660 22.001 -12.977 1.00 48.68 200 LYS C O 1
ATOM 4459 N N . TYR C 1 142 ? 26.024 21.258 -14.395 1.00 44.12 201 TYR C N 1
ATOM 4460 C CA . TYR C 1 142 ? 25.235 22.516 -14.320 1.00 37.55 201 TYR C CA 1
ATOM 4461 C C . TYR C 1 142 ? 23.886 22.340 -13.624 1.00 39.29 201 TYR C C 1
ATOM 4462 O O . TYR C 1 142 ? 23.074 21.517 -14.034 1.00 40.37 201 TYR C O 1
ATOM 4471 N N . PRO C 1 143 ? 23.588 23.156 -12.584 1.00 36.87 202 PRO C N 1
ATOM 4472 C CA . PRO C 1 143 ? 22.294 23.110 -11.903 1.00 37.47 202 PRO C CA 1
ATOM 4473 C C . PRO C 1 143 ? 21.174 23.562 -12.851 1.00 37.50 202 PRO C C 1
ATOM 4474 O O . PRO C 1 143 ? 21.427 24.422 -13.697 1.00 33.35 202 PRO C O 1
ATOM 4478 N N . GLN C 1 144 ? 19.967 23.011 -12.666 1.00 38.76 203 GLN C N 1
ATOM 4479 C CA . GLN C 1 144 ? 18.795 23.283 -13.553 1.00 40.71 203 GLN C CA 1
ATOM 4480 C C . GLN C 1 144 ? 18.490 24.784 -13.646 1.00 36.54 203 GLN C C 1
ATOM 4481 O O . GLN C 1 144 ? 18.103 25.223 -14.749 1.00 35.48 203 GLN C O 1
ATOM 4487 N N . LYS C 1 145 ? 18.631 25.538 -12.551 1.00 34.79 204 LYS C N 1
ATOM 4488 C CA . LYS C 1 145 ? 18.367 27.003 -12.606 1.00 34.49 204 LYS C CA 1
ATOM 4489 C C . LYS C 1 145 ? 19.347 27.674 -13.581 1.00 32.21 204 LYS C C 1
ATOM 4490 O O . LYS C 1 145 ? 18.935 28.645 -14.253 1.00 32.31 204 LYS C O 1
ATOM 4496 N N . ILE C 1 146 ? 20.584 27.173 -13.657 1.00 31.06 205 ILE C N 1
ATOM 4497 C CA . ILE C 1 146 ? 21.633 27.766 -14.550 1.00 29.02 205 ILE C CA 1
ATOM 4498 C C . ILE C 1 146 ? 21.417 27.267 -15.982 1.00 29.62 205 ILE C C 1
ATOM 4499 O O . ILE C 1 146 ? 21.629 28.061 -16.932 1.00 26.69 205 ILE C O 1
ATOM 4504 N N . ILE C 1 147 ? 21.019 26.004 -16.145 1.00 31.40 206 ILE C N 1
ATOM 4505 C CA . ILE C 1 147 ? 20.697 25.538 -17.523 1.00 32.34 206 ILE C CA 1
ATOM 4506 C C . ILE C 1 147 ? 19.622 26.489 -18.059 1.00 33.31 206 ILE C C 1
ATOM 4507 O O . ILE C 1 147 ? 19.736 26.937 -19.212 1.00 34.85 206 ILE C O 1
ATOM 4512 N N . GLU C 1 148 ? 18.638 26.805 -17.216 1.00 34.45 207 GLU C N 1
ATOM 4513 C CA . GLU C 1 148 ? 17.532 27.715 -17.597 1.00 35.10 207 GLU C CA 1
ATOM 4514 C C . GLU C 1 148 ? 18.105 29.100 -17.932 1.00 32.97 207 GLU C C 1
ATOM 4515 O O . GLU C 1 148 ? 17.707 29.660 -18.978 1.00 36.15 207 GLU C O 1
ATOM 4521 N N . ALA C 1 149 ? 18.975 29.641 -17.068 1.00 30.41 208 ALA C N 1
ATOM 4522 C CA . ALA C 1 149 ? 19.612 30.963 -17.304 1.00 30.82 208 ALA C CA 1
ATOM 4523 C C . ALA C 1 149 ? 20.354 30.980 -18.648 1.00 28.05 208 ALA C C 1
ATOM 4524 O O . ALA C 1 149 ? 20.285 32.002 -19.347 1.00 29.50 208 ALA C O 1
ATOM 4526 N N . TYR C 1 150 ? 21.033 29.886 -18.999 1.00 28.09 209 TYR C N 1
ATOM 4527 C CA . TYR C 1 150 ? 21.820 29.846 -20.259 1.00 28.07 209 TYR C CA 1
ATOM 4528 C C . TYR C 1 150 ? 20.919 29.881 -21.493 1.00 28.42 209 TYR C C 1
ATOM 4529 O O . TYR C 1 150 ? 21.468 30.096 -22.589 1.00 31.58 209 TYR C O 1
ATOM 4538 N N . LYS C 1 151 ? 19.610 29.679 -21.337 1.00 30.34 210 LYS C N 1
ATOM 4539 C CA . LYS C 1 151 ? 18.725 29.738 -22.534 1.00 33.85 210 LYS C CA 1
ATOM 4540 C C . LYS C 1 151 ? 18.714 31.169 -23.088 1.00 36.09 210 LYS C C 1
ATOM 4541 O O . LYS C 1 151 ? 18.416 31.325 -24.288 1.00 37.80 210 LYS C O 1
ATOM 4547 N N . GLU C 1 152 ? 19.047 32.163 -22.248 1.00 37.98 211 GLU C N 1
ATOM 4548 C CA . GLU C 1 152 ? 19.078 33.595 -22.673 1.00 40.87 211 GLU C CA 1
ATOM 4549 C C . GLU C 1 152 ? 20.443 33.930 -23.282 1.00 35.82 211 GLU C C 1
ATOM 4550 O O . GLU C 1 152 ? 20.627 35.085 -23.744 1.00 34.93 211 GLU C O 1
ATOM 4556 N N . GLY C 1 153 ? 21.381 32.984 -23.236 1.00 31.99 212 GLY C N 1
ATOM 4557 C CA . GLY C 1 153 ? 22.698 33.227 -23.841 1.00 31.83 212 GLY C CA 1
ATOM 4558 C C . GLY C 1 153 ? 23.839 33.132 -22.854 1.00 31.37 212 GLY C C 1
ATOM 4559 O O . GLY C 1 153 ? 23.608 33.034 -21.641 1.00 35.07 212 GLY C O 1
ATOM 4560 N N . GLY C 1 154 ? 25.051 33.219 -23.379 1.00 32.39 213 GLY C N 1
ATOM 4561 C CA . GLY C 1 154 ? 26.257 33.131 -22.540 1.00 29.23 213 GLY C CA 1
ATOM 4562 C C . GLY C 1 154 ? 27.293 32.276 -23.221 1.00 29.09 213 GLY C C 1
ATOM 4563 O O . GLY C 1 154 ? 26.994 31.745 -24.305 1.00 31.02 213 GLY C O 1
ATOM 4564 N N . ASN C 1 155 ? 28.449 32.115 -22.578 1.00 26.37 214 ASN C N 1
ATOM 4565 C CA . ASN C 1 155 ? 29.595 31.363 -23.145 1.00 26.61 214 ASN C CA 1
ATOM 4566 C C . ASN C 1 155 ? 30.009 30.309 -22.134 1.00 25.78 214 ASN C C 1
ATOM 4567 O O . ASN C 1 155 ? 30.997 30.490 -21.435 1.00 25.78 214 ASN C O 1
ATOM 4572 N N . PRO C 1 156 ? 29.261 29.191 -22.022 1.00 28.60 215 PRO C N 1
ATOM 4573 C CA . PRO C 1 156 ? 29.546 28.183 -20.999 1.00 28.40 215 PRO C CA 1
ATOM 4574 C C . PRO C 1 156 ? 30.955 27.572 -21.098 1.00 28.89 215 PRO C C 1
ATOM 4575 O O . PRO C 1 156 ? 31.444 27.080 -20.087 1.00 28.39 215 PRO C O 1
ATOM 4579 N N . SER C 1 157 ? 31.583 27.625 -22.278 1.00 28.86 216 SER C N 1
ATOM 4580 C CA . SER C 1 157 ? 32.945 27.042 -22.429 1.00 29.51 216 SER C CA 1
ATOM 4581 C C . SER C 1 157 ? 33.955 27.854 -21.612 1.00 29.81 216 SER C C 1
ATOM 4582 O O . SER C 1 157 ? 35.061 27.344 -21.387 1.00 28.72 216 SER C O 1
ATOM 4585 N N . LEU C 1 158 ? 33.573 29.054 -21.166 1.00 27.41 217 LEU C N 1
ATOM 4586 C CA . LEU C 1 158 ? 34.504 29.907 -20.382 1.00 26.56 217 LEU C CA 1
ATOM 4587 C C . LEU C 1 158 ? 34.411 29.576 -18.886 1.00 25.00 217 LEU C C 1
ATOM 4588 O O . LEU C 1 158 ? 35.310 30.005 -18.157 1.00 25.80 217 LEU C O 1
ATOM 4593 N N . ASP C 1 159 ? 33.384 28.833 -18.452 1.00 26.10 218 ASP C N 1
ATOM 4594 C CA . ASP C 1 159 ? 33.214 28.491 -17.010 1.00 27.52 218 ASP C CA 1
ATOM 4595 C C . ASP C 1 159 ? 34.415 27.662 -16.552 1.00 28.65 218 ASP C C 1
ATOM 4596 O O . ASP C 1 159 ? 34.817 26.757 -17.293 1.00 31.07 218 ASP C O 1
ATOM 4601 N N . GLY C 1 160 ? 34.982 27.967 -15.385 1.00 28.27 219 GLY C N 1
ATOM 4602 C CA . GLY C 1 160 ? 36.135 27.179 -14.907 1.00 30.84 219 GLY C CA 1
ATOM 4603 C C . GLY C 1 160 ? 37.476 27.754 -15.343 1.00 31.23 219 GLY C C 1
ATOM 4604 O O . GLY C 1 160 ? 38.464 27.461 -14.671 1.00 32.49 219 GLY C O 1
ATOM 4605 N N . LYS C 1 161 ? 37.507 28.570 -16.405 1.00 28.94 220 LYS C N 1
ATOM 4606 C CA . LYS C 1 161 ? 38.780 29.159 -16.894 1.00 30.44 220 LYS C CA 1
ATOM 4607 C C . LYS C 1 161 ? 38.781 30.675 -16.642 1.00 27.34 220 LYS C C 1
ATOM 4608 O O . LYS C 1 161 ? 39.876 31.256 -16.480 1.00 26.85 220 LYS C O 1
ATOM 4614 N N . HIS C 1 162 ? 37.596 31.289 -16.596 1.00 24.68 221 HIS C N 1
ATOM 4615 C CA . HIS C 1 162 ? 37.493 32.756 -16.398 1.00 24.58 221 HIS C CA 1
ATOM 4616 C C . HIS C 1 162 ? 36.641 33.030 -15.164 1.00 25.85 221 HIS C C 1
ATOM 4617 O O . HIS C 1 162 ? 35.451 32.708 -15.137 1.00 25.05 221 HIS C O 1
ATOM 4624 N N . PRO C 1 163 ? 37.223 33.638 -14.106 1.00 23.60 222 PRO C N 1
ATOM 4625 C CA . PRO C 1 163 ? 36.483 33.875 -12.873 1.00 22.90 222 PRO C CA 1
ATOM 4626 C C . PRO C 1 163 ? 35.454 34.997 -13.021 1.00 23.13 222 PRO C C 1
ATOM 4627 O O . PRO C 1 163 ? 35.817 36.118 -13.399 1.00 21.98 222 PRO C O 1
ATOM 4631 N N . VAL C 1 164 ? 34.206 34.669 -12.698 1.00 22.08 223 VAL C N 1
ATOM 4632 C CA . VAL C 1 164 ? 33.069 35.631 -12.753 1.00 21.16 223 VAL C CA 1
ATOM 4633 C C . VAL C 1 164 ? 33.084 36.445 -11.460 1.00 21.19 223 VAL C C 1
ATOM 4634 O O . VAL C 1 164 ? 33.246 35.844 -10.392 1.00 19.21 223 VAL C O 1
ATOM 4638 N N . PHE C 1 165 ? 32.911 37.757 -11.554 1.00 20.44 224 PHE C N 1
ATOM 4639 C CA . PHE C 1 165 ? 32.945 38.561 -10.308 1.00 21.11 224 PHE C CA 1
ATOM 4640 C C . PHE C 1 165 ? 31.825 39.605 -10.315 1.00 21.39 224 PHE C C 1
ATOM 4641 O O . PHE C 1 165 ? 31.702 40.339 -9.321 1.00 20.07 224 PHE C O 1
ATOM 4649 N N . GLY C 1 166 ? 31.047 39.679 -11.399 1.00 21.19 225 GLY C N 1
ATOM 4650 C CA . GLY C 1 166 ? 29.945 40.659 -11.434 1.00 20.65 225 GLY C CA 1
ATOM 4651 C C . GLY C 1 166 ? 28.897 40.322 -12.477 1.00 21.04 225 GLY C C 1
ATOM 4652 O O . GLY C 1 166 ? 29.082 39.348 -13.241 1.00 22.42 225 GLY C O 1
ATOM 4653 N N . GLN C 1 167 ? 27.838 41.124 -12.517 1.00 20.47 226 GLN C N 1
ATOM 4654 C CA . GLN C 1 167 ? 26.712 40.892 -13.452 1.00 20.23 226 GLN C CA 1
ATOM 4655 C C . GLN C 1 167 ? 26.117 42.232 -13.873 1.00 22.18 226 GLN C C 1
ATOM 4656 O O . GLN C 1 167 ? 25.849 43.068 -12.974 1.00 21.90 226 GLN C O 1
ATOM 4662 N N . VAL C 1 168 ? 25.950 42.428 -15.185 1.00 21.46 227 VAL C N 1
ATOM 4663 C CA . VAL C 1 168 ? 25.260 43.644 -15.700 1.00 23.44 227 VAL C CA 1
ATOM 4664 C C . VAL C 1 168 ? 23.791 43.555 -15.258 1.00 24.05 227 VAL C C 1
ATOM 4665 O O . VAL C 1 168 ? 23.159 42.483 -15.437 1.00 22.58 227 VAL C O 1
ATOM 4669 N N . ILE C 1 169 ? 23.279 44.646 -14.694 1.00 22.93 228 ILE C N 1
ATOM 4670 C CA . ILE C 1 169 ? 21.877 44.720 -14.191 1.00 25.37 228 ILE C CA 1
ATOM 4671 C C . ILE C 1 169 ? 21.183 45.911 -14.855 1.00 26.17 228 ILE C C 1
ATOM 4672 O O . ILE C 1 169 ? 19.963 46.029 -14.713 1.00 27.06 228 ILE C O 1
ATOM 4677 N N . GLY C 1 170 ? 21.949 46.732 -15.576 1.00 26.04 229 GLY C N 1
ATOM 4678 C CA . GLY C 1 170 ? 21.400 47.876 -16.318 1.00 27.43 229 GLY C CA 1
ATOM 4679 C C . GLY C 1 170 ? 22.301 48.228 -17.486 1.00 27.59 229 GLY C C 1
ATOM 4680 O O . GLY C 1 170 ? 23.524 48.122 -17.334 1.00 28.77 229 GLY C O 1
ATOM 4681 N N . GLY C 1 171 ? 21.711 48.568 -18.632 1.00 29.00 230 GLY C N 1
ATOM 4682 C CA . GLY C 1 171 ? 22.518 48.967 -19.798 1.00 29.29 230 GLY C CA 1
ATOM 4683 C C . GLY C 1 171 ? 23.069 47.794 -20.609 1.00 28.60 230 GLY C C 1
ATOM 4684 O O . GLY C 1 171 ? 24.093 47.943 -21.273 1.00 29.37 230 GLY C O 1
ATOM 4693 N N . ASP C 1 173 ? 21.786 47.012 -23.149 1.00 30.98 232 ASP C N 1
ATOM 4694 C CA . ASP C 1 173 ? 21.596 47.552 -24.493 1.00 33.19 232 ASP C CA 1
ATOM 4695 C C . ASP C 1 173 ? 22.872 48.293 -24.936 1.00 30.29 232 ASP C C 1
ATOM 4696 O O . ASP C 1 173 ? 23.186 48.287 -26.144 1.00 29.00 232 ASP C O 1
ATOM 4701 N N . VAL C 1 174 ? 23.588 48.888 -23.982 1.00 29.43 233 VAL C N 1
ATOM 4702 C CA . VAL C 1 174 ? 24.870 49.597 -24.259 1.00 29.31 233 VAL C CA 1
ATOM 4703 C C . VAL C 1 174 ? 25.924 48.528 -24.580 1.00 27.51 233 VAL C C 1
ATOM 4704 O O . VAL C 1 174 ? 26.700 48.716 -25.535 1.00 27.64 233 VAL C O 1
ATOM 4708 N N . VAL C 1 175 ? 25.936 47.430 -23.822 1.00 27.34 234 VAL C N 1
ATOM 4709 C CA . VAL C 1 175 ? 26.905 46.346 -24.128 1.00 27.08 234 VAL C CA 1
ATOM 4710 C C . VAL C 1 175 ? 26.648 45.860 -25.564 1.00 28.60 234 VAL C C 1
ATOM 4711 O O . VAL C 1 175 ? 27.628 45.694 -26.302 1.00 30.71 234 VAL C O 1
ATOM 4715 N N . ASP C 1 176 ? 25.384 45.679 -25.959 1.00 27.39 235 ASP C N 1
ATOM 4716 C CA . ASP C 1 176 ? 25.087 45.179 -27.336 1.00 29.79 235 ASP C CA 1
ATOM 4717 C C . ASP C 1 176 ? 25.571 46.198 -28.378 1.00 29.49 235 ASP C C 1
ATOM 4718 O O . ASP C 1 176 ? 26.139 45.777 -29.403 1.00 31.38 235 ASP C O 1
ATOM 4723 N N . LYS C 1 177 ? 25.349 47.485 -28.120 1.00 32.40 236 LYS C N 1
ATOM 4724 C CA . LYS C 1 177 ? 25.785 48.594 -29.016 1.00 32.80 236 LYS C CA 1
ATOM 4725 C C . LYS C 1 177 ? 27.302 48.501 -29.224 1.00 30.78 236 LYS C C 1
ATOM 4726 O O . LYS C 1 177 ? 27.739 48.549 -30.362 1.00 29.08 236 LYS C O 1
ATOM 4732 N N . ILE C 1 178 ? 28.072 48.389 -28.136 1.00 27.77 237 ILE C N 1
ATOM 4733 C CA . ILE C 1 178 ? 29.560 48.268 -28.187 1.00 27.03 237 ILE C CA 1
ATOM 4734 C C . ILE C 1 178 ? 29.957 47.019 -28.983 1.00 27.88 237 ILE C C 1
ATOM 4735 O O . ILE C 1 178 ? 30.829 47.124 -29.879 1.00 28.79 237 ILE C O 1
ATOM 4740 N N . ALA C 1 179 ? 29.300 45.890 -28.712 1.00 26.71 238 ALA C N 1
ATOM 4741 C CA . ALA C 1 179 ? 29.635 44.615 -29.388 1.00 26.82 238 ALA C CA 1
ATOM 4742 C C . ALA C 1 179 ? 29.455 44.713 -30.913 1.00 29.51 238 ALA C C 1
ATOM 4743 O O . ALA C 1 179 ? 30.189 44.013 -31.630 1.00 28.75 238 ALA C O 1
ATOM 4745 N N . LYS C 1 180 ? 28.549 45.578 -31.380 1.00 29.14 239 LYS C N 1
ATOM 4746 C CA . LYS C 1 180 ? 28.244 45.696 -32.833 1.00 31.64 239 LYS C CA 1
ATOM 4747 C C . LYS C 1 180 ? 28.989 46.872 -33.463 1.00 30.51 239 LYS C C 1
ATOM 4748 O O . LYS C 1 180 ? 28.698 47.167 -34.635 1.00 27.95 239 LYS C O 1
ATOM 4754 N N . ALA C 1 181 ? 29.935 47.474 -32.738 1.00 28.75 240 ALA C N 1
ATOM 4755 C CA . ALA C 1 181 ? 30.701 48.630 -33.258 1.00 31.14 240 ALA C CA 1
ATOM 4756 C C . ALA C 1 181 ? 31.479 48.269 -34.528 1.00 30.55 240 ALA C C 1
ATOM 4757 O O . ALA C 1 181 ? 31.991 47.120 -34.634 1.00 27.83 240 ALA C O 1
ATOM 4759 N N . GLU C 1 182 ? 31.562 49.229 -35.454 1.00 32.55 241 GLU C N 1
ATOM 4760 C CA . GLU C 1 182 ? 32.404 49.050 -36.669 1.00 33.94 241 GLU C CA 1
ATOM 4761 C C . GLU C 1 182 ? 33.819 48.794 -36.146 1.00 32.32 241 GLU C C 1
ATOM 4762 O O . GLU C 1 182 ? 34.241 49.536 -35.217 1.00 28.47 241 GLU C O 1
ATOM 4768 N N . LYS C 1 183 ? 34.507 47.782 -36.685 1.00 31.19 242 LYS C N 1
ATOM 4769 C CA . LYS C 1 183 ? 35.837 47.424 -36.133 1.00 30.99 242 LYS C CA 1
ATOM 4770 C C . LYS C 1 183 ? 36.836 47.114 -37.251 1.00 30.78 242 LYS C C 1
ATOM 4771 O O . LYS C 1 183 ? 36.421 46.992 -38.434 1.00 28.32 242 LYS C O 1
ATOM 4777 N N . ASP C 1 184 ? 38.117 47.021 -36.879 1.00 30.02 243 ASP C N 1
ATOM 4778 C CA . ASP C 1 184 ? 39.197 46.754 -37.864 1.00 30.73 243 ASP C CA 1
ATOM 4779 C C . ASP C 1 184 ? 39.450 45.245 -37.946 1.00 31.02 243 ASP C C 1
ATOM 4780 O O . ASP C 1 184 ? 38.634 44.468 -37.392 1.00 30.03 243 ASP C O 1
ATOM 4785 N N . GLU C 1 185 ? 40.578 44.860 -38.544 1.00 33.49 244 GLU C N 1
ATOM 4786 C CA . GLU C 1 185 ? 40.896 43.420 -38.751 1.00 36.69 244 GLU C CA 1
ATOM 4787 C C . GLU C 1 185 ? 41.346 42.762 -37.442 1.00 37.17 244 GLU C C 1
ATOM 4788 O O . GLU C 1 185 ? 41.505 41.534 -37.462 1.00 40.86 244 GLU C O 1
ATOM 4794 N N . LYS C 1 186 ? 41.526 43.539 -36.363 1.00 37.21 245 LYS C N 1
ATOM 4795 C CA . LYS C 1 186 ? 41.927 42.987 -35.034 1.00 36.46 245 LYS C CA 1
ATOM 4796 C C . LYS C 1 186 ? 40.747 43.079 -34.055 1.00 32.47 245 LYS C C 1
ATOM 4797 O O . LYS C 1 186 ? 40.963 42.917 -32.839 1.00 29.77 245 LYS C O 1
ATOM 4803 N N . ASP C 1 187 ? 39.549 43.318 -34.581 1.00 30.24 246 ASP C N 1
ATOM 4804 C CA . ASP C 1 187 ? 38.296 43.398 -33.786 1.00 30.81 246 ASP C CA 1
ATOM 4805 C C . ASP C 1 187 ? 38.328 44.627 -32.877 1.00 28.36 246 ASP C C 1
ATOM 4806 O O . ASP C 1 187 ? 37.592 44.621 -31.854 1.00 28.88 246 ASP C O 1
ATOM 4811 N N . LYS C 1 188 ? 39.123 45.640 -33.242 1.00 26.76 247 LYS C N 1
ATOM 4812 C CA . LYS C 1 188 ? 39.184 46.885 -32.430 1.00 27.69 247 LYS C CA 1
ATOM 4813 C C . LYS C 1 188 ? 38.267 47.931 -33.049 1.00 27.72 247 LYS C C 1
ATOM 4814 O O . LYS C 1 188 ? 38.368 48.207 -34.242 1.00 27.72 247 LYS C O 1
ATOM 4820 N N . PRO C 1 189 ? 37.348 48.530 -32.256 1.00 27.59 248 PRO C N 1
ATOM 4821 C CA . PRO C 1 189 ? 36.454 49.569 -32.763 1.00 27.66 248 PRO C CA 1
ATOM 4822 C C . PRO C 1 189 ? 37.262 50.636 -33.510 1.00 26.43 248 PRO C C 1
ATOM 4823 O O . PRO C 1 189 ? 38.317 51.009 -33.020 1.00 24.81 248 PRO C O 1
ATOM 4827 N N . THR C 1 190 ? 36.769 51.068 -34.676 1.00 26.62 249 THR C N 1
ATOM 4828 C CA . THR C 1 190 ? 37.484 52.071 -35.498 1.00 28.92 249 THR C CA 1
ATOM 4829 C C . THR C 1 190 ? 37.297 53.444 -34.851 1.00 31.01 249 THR C C 1
ATOM 4830 O O . THR C 1 190 ? 38.123 54.333 -35.120 1.00 33.63 249 THR C O 1
ATOM 4834 N N . THR C 1 191 ? 36.226 53.610 -34.073 1.00 30.07 250 THR C N 1
ATOM 4835 C CA . THR C 1 191 ? 36.042 54.840 -33.259 1.00 33.33 250 THR C CA 1
ATOM 4836 C C . THR C 1 191 ? 36.154 54.351 -31.816 1.00 30.46 250 THR C C 1
ATOM 4837 O O . THR C 1 191 ? 35.372 53.459 -31.442 1.00 30.41 250 THR C O 1
ATOM 4841 N N . ALA C 1 192 ? 37.158 54.838 -31.090 1.00 29.59 251 ALA C N 1
ATOM 4842 C CA . ALA C 1 192 ? 37.424 54.355 -29.715 1.00 30.12 251 ALA C CA 1
ATOM 4843 C C . ALA C 1 192 ? 36.171 54.418 -28.835 1.00 30.70 251 ALA C C 1
ATOM 4844 O O . ALA C 1 192 ? 35.415 55.427 -28.884 1.00 29.66 251 ALA C O 1
ATOM 4846 N N . ILE C 1 193 ? 35.964 53.343 -28.072 1.00 28.74 252 ILE C N 1
ATOM 4847 C CA . ILE C 1 193 ? 34.857 53.274 -27.081 1.00 28.55 252 ILE C CA 1
ATOM 4848 C C . ILE C 1 193 ? 35.526 53.302 -25.709 1.00 27.36 252 ILE C C 1
ATOM 4849 O O . ILE C 1 193 ? 36.214 52.343 -25.370 1.00 26.17 252 ILE C O 1
ATOM 4854 N N . THR C 1 194 ? 35.333 54.375 -24.958 1.00 28.17 253 THR C N 1
ATOM 4855 C CA . THR C 1 194 ? 36.111 54.502 -23.708 1.00 27.41 253 THR C CA 1
ATOM 4856 C C . THR C 1 194 ? 35.240 54.413 -22.459 1.00 28.91 253 THR C C 1
ATOM 4857 O O . THR C 1 194 ? 34.030 54.722 -22.515 1.00 29.88 253 THR C O 1
ATOM 4861 N N . ILE C 1 195 ? 35.855 53.920 -21.395 1.00 29.93 254 ILE C N 1
ATOM 4862 C CA . ILE C 1 195 ? 35.271 54.027 -20.036 1.00 29.59 254 ILE C CA 1
ATOM 4863 C C . ILE C 1 195 ? 35.697 55.431 -19.594 1.00 29.70 254 ILE C C 1
ATOM 4864 O O . ILE C 1 195 ? 36.899 55.618 -19.360 1.00 31.31 254 ILE C O 1
ATOM 4869 N N . ASP C 1 196 ? 34.782 56.399 -19.587 1.00 28.69 255 ASP C N 1
ATOM 4870 C CA . ASP C 1 196 ? 35.141 57.790 -19.202 1.00 29.60 255 ASP C CA 1
ATOM 4871 C C . ASP C 1 196 ? 35.357 57.840 -17.689 1.00 30.56 255 ASP C C 1
ATOM 4872 O O . ASP C 1 196 ? 36.284 58.536 -17.223 1.00 28.79 255 ASP C O 1
ATOM 4877 N N . SER C 1 197 ? 34.534 57.108 -16.949 1.00 29.21 256 SER C N 1
ATOM 4878 C CA . SER C 1 197 ? 34.683 57.068 -15.476 1.00 29.86 256 SER C CA 1
ATOM 4879 C C . SER C 1 197 ? 33.950 55.846 -14.948 1.00 28.24 256 SER C C 1
ATOM 4880 O O . SER C 1 197 ? 33.144 55.256 -15.708 1.00 26.01 256 SER C O 1
ATOM 4883 N N . ILE C 1 198 ? 34.282 55.450 -13.724 1.00 27.37 257 ILE C N 1
ATOM 4884 C CA . ILE C 1 198 ? 33.516 54.369 -13.055 1.00 26.28 257 ILE C CA 1
ATOM 4885 C C . ILE C 1 198 ? 32.947 54.974 -11.768 1.00 29.00 257 ILE C C 1
ATOM 4886 O O . ILE C 1 198 ? 33.719 55.544 -10.972 1.00 28.18 257 ILE C O 1
ATOM 4891 N N . GLU C 1 199 ? 31.623 54.930 -11.646 1.00 29.32 258 GLU C N 1
ATOM 4892 C CA . GLU C 1 199 ? 30.912 55.446 -10.455 1.00 28.68 258 GLU C CA 1
ATOM 4893 C C . GLU C 1 199 ? 30.712 54.279 -9.493 1.00 27.79 258 GLU C C 1
ATOM 4894 O O . GLU C 1 199 ? 30.069 53.278 -9.892 1.00 26.03 258 GLU C O 1
ATOM 4900 N N . VAL C 1 200 ? 31.292 54.376 -8.302 1.00 25.54 259 VAL C N 1
ATOM 4901 C CA . VAL C 1 200 ? 31.057 53.299 -7.305 1.00 27.34 259 VAL C CA 1
ATOM 4902 C C . VAL C 1 200 ? 29.787 53.695 -6.547 1.00 27.71 259 VAL C C 1
ATOM 4903 O O . VAL C 1 200 ? 29.852 54.607 -5.694 1.00 28.47 259 VAL C O 1
ATOM 4907 N N . VAL C 1 201 ? 28.663 53.090 -6.925 1.00 24.87 260 VAL C N 1
ATOM 4908 C CA . VAL C 1 201 ? 27.346 53.376 -6.283 1.00 26.41 260 VAL C CA 1
ATOM 4909 C C . VAL C 1 201 ? 27.330 52.810 -4.865 1.00 27.23 260 VAL C C 1
ATOM 4910 O O . VAL C 1 201 ? 26.876 53.521 -3.952 1.00 25.01 260 VAL C O 1
ATOM 4914 N N . LYS C 1 202 ? 27.759 51.556 -4.712 1.00 26.06 261 LYS C N 1
ATOM 4915 C CA . LYS C 1 202 ? 27.804 50.887 -3.389 1.00 25.76 261 LYS C CA 1
ATOM 4916 C C . LYS C 1 202 ? 29.149 50.175 -3.308 1.00 26.31 261 LYS C C 1
ATOM 4917 O O . LYS C 1 202 ? 29.390 49.276 -4.120 1.00 26.43 261 LYS C O 1
ATOM 4923 N N . ASP C 1 203 ? 29.988 50.595 -2.366 1.00 25.63 262 ASP C N 1
ATOM 4924 C CA . ASP C 1 203 ? 31.356 50.049 -2.259 1.00 25.90 262 ASP C CA 1
ATOM 4925 C C . ASP C 1 203 ? 31.345 48.860 -1.303 1.00 24.92 262 ASP C C 1
ATOM 4926 O O . ASP C 1 203 ? 30.277 48.567 -0.699 1.00 24.97 262 ASP C O 1
ATOM 4931 N N . TYR C 1 204 ? 32.478 48.175 -1.222 1.00 24.21 263 TYR C N 1
ATOM 4932 C CA . TYR C 1 204 ? 32.674 47.065 -0.260 1.00 23.25 263 TYR C CA 1
ATOM 4933 C C . TYR C 1 204 ? 34.017 47.338 0.403 1.00 23.74 263 TYR C C 1
ATOM 4934 O O . TYR C 1 204 ? 34.964 47.607 -0.342 1.00 21.77 263 TYR C O 1
ATOM 4943 N N . ASP C 1 205 ? 34.086 47.316 1.735 1.00 21.52 264 ASP C N 1
ATOM 4944 C CA . ASP C 1 205 ? 35.385 47.610 2.400 1.00 23.79 264 ASP C CA 1
ATOM 4945 C C . ASP C 1 205 ? 36.057 46.282 2.754 1.00 22.27 264 ASP C C 1
ATOM 4946 O O . ASP C 1 205 ? 35.570 45.618 3.693 1.00 21.34 264 ASP C O 1
ATOM 4951 N N . PHE C 1 206 ? 37.138 45.933 2.038 1.00 20.92 265 PHE C N 1
ATOM 4952 C CA . PHE C 1 206 ? 37.830 44.635 2.260 1.00 21.55 265 PHE C CA 1
ATOM 4953 C C . PHE C 1 206 ? 38.589 44.623 3.589 1.00 24.09 265 PHE C C 1
ATOM 4954 O O . PHE C 1 206 ? 39.066 43.538 3.966 1.00 21.84 265 PHE C O 1
ATOM 4962 N N . LYS C 1 207 ? 38.637 45.753 4.297 1.00 23.52 266 LYS C N 1
ATOM 4963 C CA . LYS C 1 207 ? 39.310 45.776 5.630 1.00 25.23 266 LYS C CA 1
ATOM 4964 C C . LYS C 1 207 ? 38.271 45.776 6.771 1.00 22.27 266 LYS C C 1
ATOM 4965 O O . LYS C 1 207 ? 38.687 45.631 7.938 1.00 20.83 266 LYS C O 1
ATOM 4971 N N . SER C 1 208 ? 36.974 45.841 6.459 1.00 20.41 267 SER C N 1
ATOM 4972 C CA . SER C 1 208 ? 35.957 45.876 7.554 1.00 20.63 267 SER C CA 1
ATOM 4973 C C . SER C 1 208 ? 35.833 44.523 8.256 1.00 20.08 267 SER C C 1
ATOM 4974 O O . SER C 1 208 ? 35.664 43.509 7.575 1.00 20.16 267 SER C O 1
ATOM 4977 N N . GLU C 1 209 ? 35.885 44.542 9.585 1.00 19.78 268 GLU C N 1
ATOM 4978 C CA . GLU C 1 209 ? 35.694 43.335 10.424 1.00 21.03 268 GLU C CA 1
ATOM 4979 C C . GLU C 1 209 ? 34.362 43.439 11.168 1.00 20.40 268 GLU C C 1
ATOM 4980 O O . GLU C 1 209 ? 34.132 42.645 12.078 1.00 20.40 268 GLU C O 1
ATOM 4986 N N . ASN C 1 210 ? 33.496 44.379 10.775 1.00 20.89 269 ASN C N 1
ATOM 4987 C CA . ASN C 1 210 ? 32.191 44.515 11.477 1.00 21.74 269 ASN C CA 1
ATOM 4988 C C . ASN C 1 210 ? 31.328 43.274 11.235 1.00 21.63 269 ASN C C 1
ATOM 4989 O O . ASN C 1 210 ? 31.268 42.802 10.100 1.00 20.78 269 ASN C O 1
ATOM 4994 N N . LEU C 1 211 ? 30.712 42.771 12.296 1.00 22.06 270 LEU C N 1
ATOM 4995 C CA . LEU C 1 211 ? 29.817 41.598 12.190 1.00 24.23 270 LEU C CA 1
ATOM 4996 C C . LEU C 1 211 ? 28.379 42.065 11.979 1.00 25.29 270 LEU C C 1
ATOM 4997 O O . LEU C 1 211 ? 27.894 42.906 12.780 1.00 24.92 270 LEU C O 1
ATOM 5002 N N . TYR C 1 212 ? 27.725 41.486 10.975 1.00 26.86 271 TYR C N 1
ATOM 5003 C CA . TYR C 1 212 ? 26.293 41.759 10.664 1.00 29.40 271 TYR C CA 1
ATOM 5004 C C . TYR C 1 212 ? 25.531 40.434 10.768 1.00 30.45 271 TYR C C 1
ATOM 5005 O O . TYR C 1 212 ? 26.028 39.419 10.254 1.00 28.85 271 TYR C O 1
ATOM 5014 N N . PHE C 1 213 ? 24.386 40.429 11.451 1.00 32.53 272 PHE C N 1
ATOM 5015 C CA . PHE C 1 213 ? 23.607 39.167 11.593 1.00 36.90 272 PHE C CA 1
ATOM 5016 C C . PHE C 1 213 ? 22.854 38.866 10.290 1.00 37.54 272 PHE C C 1
ATOM 5017 O O . PHE C 1 213 ? 22.187 39.760 9.786 1.00 40.23 272 PHE C O 1
ATOM 5033 N N . ASN D 1 2 ? 44.524 56.961 51.407 1.00 65.59 61 ASN D N 1
ATOM 5034 C CA . ASN D 1 2 ? 43.812 56.367 50.285 1.00 59.47 61 ASN D CA 1
ATOM 5035 C C . ASN D 1 2 ? 42.365 56.894 50.266 1.00 47.83 61 ASN D C 1
ATOM 5036 O O . ASN D 1 2 ? 41.620 56.615 51.225 1.00 45.64 61 ASN D O 1
ATOM 5041 N N . PHE D 1 3 ? 41.988 57.641 49.219 1.00 39.11 62 PHE D N 1
ATOM 5042 C CA . PHE D 1 3 ? 40.630 58.239 49.101 1.00 34.53 62 PHE D CA 1
ATOM 5043 C C . PHE D 1 3 ? 39.853 57.452 48.056 1.00 31.80 62 PHE D C 1
ATOM 5044 O O . PHE D 1 3 ? 40.060 57.643 46.863 1.00 30.50 62 PHE D O 1
ATOM 5052 N N . PRO D 1 4 ? 38.917 56.574 48.484 1.00 31.36 63 PRO D N 1
ATOM 5053 C CA . PRO D 1 4 ? 38.215 55.677 47.563 1.00 29.93 63 PRO D CA 1
ATOM 5054 C C . PRO D 1 4 ? 37.325 56.352 46.507 1.00 27.19 63 PRO D C 1
ATOM 5055 O O . PRO D 1 4 ? 37.059 55.731 45.506 1.00 27.96 63 PRO D O 1
ATOM 5059 N N . GLN D 1 5 ? 36.935 57.610 46.717 1.00 26.18 64 GLN D N 1
ATOM 5060 C CA . GLN D 1 5 ? 36.115 58.326 45.709 1.00 27.08 64 GLN D CA 1
ATOM 5061 C C . GLN D 1 5 ? 36.957 58.692 44.483 1.00 30.13 64 GLN D C 1
ATOM 5062 O O . GLN D 1 5 ? 36.348 59.001 43.438 1.00 31.72 64 GLN D O 1
ATOM 5068 N N . LEU D 1 6 ? 38.288 58.643 44.594 1.00 32.96 65 LEU D N 1
ATOM 5069 C CA . LEU D 1 6 ? 39.177 59.122 43.497 1.00 37.11 65 LEU D CA 1
ATOM 5070 C C . LEU D 1 6 ? 39.413 58.035 42.445 1.00 37.86 65 LEU D C 1
ATOM 5071 O O . LEU D 1 6 ? 40.079 58.330 41.451 1.00 39.40 65 LEU D O 1
ATOM 5076 N N . SER D 1 7 ? 38.889 56.832 42.666 1.00 36.25 66 SER D N 1
ATOM 5077 C CA . SER D 1 7 ? 39.026 55.717 41.699 1.00 35.94 66 SER D CA 1
ATOM 5078 C C . SER D 1 7 ? 37.634 55.340 41.185 1.00 32.22 66 SER D C 1
ATOM 5079 O O . SER D 1 7 ? 36.716 55.188 42.023 1.00 29.48 66 SER D O 1
ATOM 5082 N N . LYS D 1 8 ? 37.475 55.231 39.867 1.00 32.43 67 LYS D N 1
ATOM 5083 C CA . LYS D 1 8 ? 36.173 54.835 39.274 1.00 35.81 67 LYS D CA 1
ATOM 5084 C C . LYS D 1 8 ? 35.940 53.330 39.459 1.00 33.14 67 LYS D C 1
ATOM 5085 O O . LYS D 1 8 ? 34.796 52.903 39.278 1.00 33.55 67 LYS D O 1
ATOM 5091 N N . GLU D 1 9 ? 36.968 52.562 39.824 1.00 33.36 68 GLU D N 1
ATOM 5092 C CA . GLU D 1 9 ? 36.766 51.091 39.943 1.00 36.12 68 GLU D CA 1
ATOM 5093 C C . GLU D 1 9 ? 36.129 50.742 41.294 1.00 32.09 68 GLU D C 1
ATOM 5094 O O . GLU D 1 9 ? 36.374 51.456 42.275 1.00 31.94 68 GLU D O 1
ATOM 5100 N N . VAL D 1 10 ? 35.361 49.652 41.322 1.00 28.76 69 VAL D N 1
ATOM 5101 C CA . VAL D 1 10 ? 34.714 49.157 42.569 1.00 26.38 69 VAL D CA 1
ATOM 5102 C C . VAL D 1 10 ? 35.733 48.254 43.274 1.00 28.97 69 VAL D C 1
ATOM 5103 O O . VAL D 1 10 ? 35.992 47.128 42.776 1.00 27.91 69 VAL D O 1
ATOM 5107 N N . ALA D 1 11 ? 36.278 48.729 44.395 1.00 28.63 70 ALA D N 1
ATOM 5108 C CA . ALA D 1 11 ? 37.302 47.962 45.141 1.00 30.13 70 ALA D CA 1
ATOM 5109 C C . ALA D 1 11 ? 36.669 46.697 45.733 1.00 28.72 70 ALA D C 1
ATOM 5110 O O . ALA D 1 11 ? 35.415 46.602 45.775 1.00 26.07 70 ALA D O 1
ATOM 5112 N N . GLU D 1 12 ? 37.500 45.752 46.164 1.00 30.09 71 GLU D N 1
ATOM 5113 C CA . GLU D 1 12 ? 36.973 44.494 46.756 1.00 32.74 71 GLU D CA 1
ATOM 5114 C C . GLU D 1 12 ? 36.089 44.812 47.962 1.00 29.84 71 GLU D C 1
ATOM 5115 O O . GLU D 1 12 ? 35.098 44.085 48.152 1.00 27.46 71 GLU D O 1
ATOM 5121 N N . ASP D 1 13 ? 36.414 45.870 48.715 1.00 28.98 72 ASP D N 1
ATOM 5122 C CA . ASP D 1 13 ? 35.637 46.174 49.951 1.00 28.69 72 ASP D CA 1
ATOM 5123 C C . ASP D 1 13 ? 34.505 47.164 49.672 1.00 26.64 72 ASP D C 1
ATOM 5124 O O . ASP D 1 13 ? 33.965 47.715 50.650 1.00 25.09 72 ASP D O 1
ATOM 5129 N N . GLU D 1 14 ? 34.141 47.358 48.400 1.00 25.79 73 GLU D N 1
ATOM 5130 C CA . GLU D 1 14 ? 33.063 48.320 48.038 1.00 24.57 73 GLU D CA 1
ATOM 5131 C C . GLU D 1 14 ? 31.876 47.562 47.432 1.00 24.89 73 GLU D C 1
ATOM 5132 O O . GLU D 1 14 ? 32.053 46.421 46.947 1.00 24.68 73 GLU D O 1
ATOM 5138 N N . ALA D 1 15 ? 30.708 48.192 47.484 1.00 22.45 74 ALA D N 1
ATOM 5139 C CA . ALA D 1 15 ? 29.477 47.616 46.911 1.00 21.86 74 ALA D CA 1
ATOM 5140 C C . ALA D 1 15 ? 29.067 48.471 45.714 1.00 19.89 74 ALA D C 1
ATOM 5141 O O . ALA D 1 15 ? 29.619 49.582 45.560 1.00 19.65 74 ALA D O 1
ATOM 5143 N N . GLU D 1 16 ? 28.129 47.977 44.908 1.00 21.41 75 GLU D N 1
ATOM 5144 C CA . GLU D 1 16 ? 27.743 48.716 43.681 1.00 21.65 75 GLU D CA 1
ATOM 5145 C C . GLU D 1 16 ? 26.255 48.556 43.418 1.00 21.51 75 GLU D C 1
ATOM 5146 O O . GLU D 1 16 ? 25.742 47.405 43.496 1.00 21.86 75 GLU D O 1
ATOM 5152 N N . VAL D 1 17 ? 25.596 49.670 43.133 1.00 20.96 76 VAL D N 1
ATOM 5153 C CA . VAL D 1 17 ? 24.157 49.619 42.765 1.00 20.75 76 VAL D CA 1
ATOM 5154 C C . VAL D 1 17 ? 23.951 50.453 41.505 1.00 22.36 76 VAL D C 1
ATOM 5155 O O . VAL D 1 17 ? 24.807 51.318 41.187 1.00 20.52 76 VAL D O 1
ATOM 5159 N N . ILE D 1 18 ? 22.853 50.174 40.815 1.00 21.98 77 ILE D N 1
ATOM 5160 C CA . ILE D 1 18 ? 22.428 51.059 39.705 1.00 22.42 77 ILE D CA 1
ATOM 5161 C C . ILE D 1 18 ? 21.035 51.602 40.040 1.00 22.86 77 ILE D C 1
ATOM 5162 O O . ILE D 1 18 ? 20.133 50.788 40.307 1.00 24.05 77 ILE D O 1
ATOM 5167 N N . LEU D 1 19 ? 20.896 52.928 40.083 1.00 23.65 78 LEU D N 1
ATOM 5168 C CA . LEU D 1 19 ? 19.565 53.552 40.257 1.00 24.63 78 LEU D CA 1
ATOM 5169 C C . LEU D 1 19 ? 18.935 53.595 38.867 1.00 24.11 78 LEU D C 1
ATOM 5170 O O . LEU D 1 19 ? 19.478 54.320 38.024 1.00 24.31 78 LEU D O 1
ATOM 5175 N N . HIS D 1 20 ? 17.905 52.792 38.616 1.00 22.91 79 HIS D N 1
ATOM 5176 C CA . HIS D 1 20 ? 17.201 52.870 37.310 1.00 24.20 79 HIS D CA 1
ATOM 5177 C C . HIS D 1 20 ? 16.130 53.959 37.428 1.00 25.54 79 HIS D C 1
ATOM 5178 O O . HIS D 1 20 ? 15.050 53.652 37.952 1.00 24.87 79 HIS D O 1
ATOM 5185 N N . THR D 1 21 ? 16.443 55.181 36.981 1.00 24.53 80 THR D N 1
ATOM 5186 C CA . THR D 1 21 ? 15.487 56.310 37.100 1.00 25.85 80 THR D CA 1
ATOM 5187 C C . THR D 1 21 ? 14.718 56.522 35.795 1.00 27.00 80 THR D C 1
ATOM 5188 O O . THR D 1 21 ? 15.172 56.018 34.733 1.00 25.85 80 THR D O 1
ATOM 5192 N N . SER D 1 22 ? 13.635 57.304 35.877 1.00 28.77 81 SER D N 1
ATOM 5193 C CA . SER D 1 22 ? 12.799 57.635 34.695 1.00 31.61 81 SER D CA 1
ATOM 5194 C C . SER D 1 22 ? 13.602 58.494 33.704 1.00 32.18 81 SER D C 1
ATOM 5195 O O . SER D 1 22 ? 13.134 58.662 32.574 1.00 33.18 81 SER D O 1
ATOM 5198 N N . GLN D 1 23 ? 14.764 59.012 34.129 1.00 32.05 82 GLN D N 1
ATOM 5199 C CA . GLN D 1 23 ? 15.657 59.863 33.286 1.00 33.40 82 GLN D CA 1
ATOM 5200 C C . GLN D 1 23 ? 16.931 59.090 32.904 1.00 31.95 82 GLN D C 1
ATOM 5201 O O . GLN D 1 23 ? 17.804 59.688 32.263 1.00 31.24 82 GLN D O 1
ATOM 5207 N N . GLY D 1 24 ? 17.062 57.834 33.342 1.00 30.20 83 GLY D N 1
ATOM 5208 C CA . GLY D 1 24 ? 18.240 57.034 32.964 1.00 28.96 83 GLY D CA 1
ATOM 5209 C C . GLY D 1 24 ? 18.887 56.351 34.151 1.00 27.50 83 GLY D C 1
ATOM 5210 O O . GLY D 1 24 ? 18.402 56.530 35.300 1.00 23.86 83 GLY D O 1
ATOM 5211 N N . ASP D 1 25 ? 20.001 55.664 33.891 1.00 27.00 84 ASP D N 1
ATOM 5212 C CA . ASP D 1 25 ? 20.707 54.878 34.930 1.00 26.69 84 ASP D CA 1
ATOM 5213 C C . ASP D 1 25 ? 21.834 55.677 35.589 1.00 26.66 84 ASP D C 1
ATOM 5214 O O . ASP D 1 25 ? 22.558 56.415 34.897 1.00 24.93 84 ASP D O 1
ATOM 5219 N N . ILE D 1 26 ? 21.965 55.492 36.897 1.00 23.61 85 ILE D N 1
ATOM 5220 C CA . ILE D 1 26 ? 23.035 56.126 37.713 1.00 23.02 85 ILE D CA 1
ATOM 5221 C C . ILE D 1 26 ? 23.754 54.975 38.411 1.00 22.25 85 ILE D C 1
ATOM 5222 O O . ILE D 1 26 ? 23.110 54.272 39.226 1.00 23.38 85 ILE D O 1
ATOM 5227 N N . ARG D 1 27 ? 25.003 54.762 38.024 1.00 21.34 86 ARG D N 1
ATOM 5228 C CA . ARG D 1 27 ? 25.829 53.681 38.606 1.00 22.46 86 ARG D CA 1
ATOM 5229 C C . ARG D 1 27 ? 26.577 54.255 39.804 1.00 21.68 86 ARG D C 1
ATOM 5230 O O . ARG D 1 27 ? 27.308 55.252 39.643 1.00 22.98 86 ARG D O 1
ATOM 5238 N N . ILE D 1 28 ? 26.441 53.588 40.940 1.00 23.19 87 ILE D N 1
ATOM 5239 C CA . ILE D 1 28 ? 27.017 54.110 42.209 1.00 22.89 87 ILE D CA 1
ATOM 5240 C C . ILE D 1 28 ? 27.815 53.034 42.938 1.00 22.27 87 ILE D C 1
ATOM 5241 O O . ILE D 1 28 ? 27.307 51.906 43.049 1.00 22.09 87 ILE D O 1
ATOM 5246 N N . LYS D 1 29 ? 28.997 53.395 43.441 1.00 22.42 88 LYS D N 1
ATOM 5247 C CA . LYS D 1 29 ? 29.733 52.460 44.335 1.00 23.18 88 LYS D CA 1
ATOM 5248 C C . LYS D 1 29 ? 29.526 52.956 45.775 1.00 21.70 88 LYS D C 1
ATOM 5249 O O . LYS D 1 29 ? 29.361 54.187 45.962 1.00 20.81 88 LYS D O 1
ATOM 5255 N N . LEU D 1 30 ? 29.507 52.030 46.743 1.00 21.14 89 LEU D N 1
ATOM 5256 C CA . LEU D 1 30 ? 29.210 52.342 48.170 1.00 19.76 89 LEU D CA 1
ATOM 5257 C C . LEU D 1 30 ? 30.410 51.967 49.057 1.00 19.89 89 LEU D C 1
ATOM 5258 O O . LEU D 1 30 ? 31.151 51.055 48.689 1.00 20.36 89 LEU D O 1
ATOM 5263 N N . PHE D 1 31 ? 30.556 52.623 50.208 1.00 19.09 90 PHE D N 1
ATOM 5264 C CA . PHE D 1 31 ? 31.730 52.408 51.105 1.00 20.34 90 PHE D CA 1
ATOM 5265 C C . PHE D 1 31 ? 31.301 51.798 52.442 1.00 21.36 90 PHE D C 1
ATOM 5266 O O . PHE D 1 31 ? 31.336 52.466 53.474 1.00 23.45 90 PHE D O 1
ATOM 5274 N N . PRO D 1 32 ? 30.942 50.495 52.496 1.00 21.85 91 PRO D N 1
ATOM 5275 C CA . PRO D 1 32 ? 30.502 49.866 53.742 1.00 22.65 91 PRO D CA 1
ATOM 5276 C C . PRO D 1 32 ? 31.545 49.839 54.870 1.00 24.10 91 PRO D C 1
ATOM 5277 O O . PRO D 1 32 ? 31.155 49.706 55.998 1.00 24.52 91 PRO D O 1
ATOM 5281 N N . LYS D 1 33 ? 32.827 49.970 54.544 1.00 24.60 92 LYS D N 1
ATOM 5282 C CA . LYS D 1 33 ? 33.877 49.934 55.596 1.00 26.61 92 LYS D CA 1
ATOM 5283 C C . LYS D 1 33 ? 34.002 51.306 56.264 1.00 27.34 92 LYS D C 1
ATOM 5284 O O . LYS D 1 33 ? 34.512 51.358 57.389 1.00 29.89 92 LYS D O 1
ATOM 5290 N N . LEU D 1 34 ? 33.552 52.363 55.585 1.00 23.84 93 LEU D N 1
ATOM 5291 C CA . LEU D 1 34 ? 33.674 53.754 56.100 1.00 25.71 93 LEU D CA 1
ATOM 5292 C C . LEU D 1 34 ? 32.333 54.252 56.639 1.00 25.71 93 LEU D C 1
ATOM 5293 O O . LEU D 1 34 ? 32.340 55.000 57.632 1.00 24.17 93 LEU D O 1
ATOM 5298 N N . ALA D 1 35 ? 31.222 53.857 56.013 1.00 25.27 94 ALA D N 1
ATOM 5299 C CA . ALA D 1 35 ? 29.895 54.288 56.506 1.00 26.02 94 ALA D CA 1
ATOM 5300 C C . ALA D 1 35 ? 29.001 53.054 56.594 1.00 23.64 94 ALA D C 1
ATOM 5301 O O . ALA D 1 35 ? 28.021 52.938 55.873 1.00 20.78 94 ALA D O 1
ATOM 5303 N N . PRO D 1 36 ? 29.310 52.100 57.495 1.00 25.44 95 PRO D N 1
ATOM 5304 C CA . PRO D 1 36 ? 28.553 50.848 57.573 1.00 24.72 95 PRO D CA 1
ATOM 5305 C C . PRO D 1 36 ? 27.043 51.007 57.802 1.00 24.92 95 PRO D C 1
ATOM 5306 O O . PRO D 1 36 ? 26.287 50.291 57.164 1.00 23.87 95 PRO D O 1
ATOM 5310 N N . LEU D 1 37 ? 26.634 51.905 58.699 1.00 24.96 96 LEU D N 1
ATOM 5311 C CA . LEU D 1 37 ? 25.177 52.087 58.950 1.00 25.85 96 LEU D CA 1
ATOM 5312 C C . LEU D 1 37 ? 24.510 52.635 57.682 1.00 23.55 96 LEU D C 1
ATOM 5313 O O . LEU D 1 37 ? 23.528 52.042 57.250 1.00 19.92 96 LEU D O 1
ATOM 5318 N N . ALA D 1 38 ? 25.029 53.725 57.117 1.00 22.89 97 ALA D N 1
ATOM 5319 C CA . ALA D 1 38 ? 24.407 54.316 55.905 1.00 23.53 97 ALA D CA 1
ATOM 5320 C C . ALA D 1 38 ? 24.344 53.298 54.764 1.00 23.31 97 ALA D C 1
ATOM 5321 O O . ALA D 1 38 ? 23.332 53.291 54.015 1.00 22.91 97 ALA D O 1
ATOM 5323 N N . VAL D 1 39 ? 25.413 52.524 54.578 1.00 21.88 98 VAL D N 1
ATOM 5324 C CA . VAL D 1 39 ? 25.399 51.559 53.451 1.00 20.65 98 VAL D CA 1
ATOM 5325 C C . VAL D 1 39 ? 24.434 50.410 53.748 1.00 19.77 98 VAL D C 1
ATOM 5326 O O . VAL D 1 39 ? 23.713 50.040 52.833 1.00 20.50 98 VAL D O 1
ATOM 5330 N N . GLU D 1 40 ? 24.439 49.867 54.962 1.00 20.78 99 GLU D N 1
ATOM 5331 C CA . GLU D 1 40 ? 23.484 48.763 55.255 1.00 21.63 99 GLU D CA 1
ATOM 5332 C C . GLU D 1 40 ? 22.040 49.271 55.091 1.00 21.19 99 GLU D C 1
ATOM 5333 O O . GLU D 1 40 ? 21.230 48.569 54.492 1.00 21.65 99 GLU D O 1
ATOM 5339 N N . ASN D 1 41 ? 21.747 50.458 55.618 1.00 21.02 100 ASN D N 1
ATOM 5340 C CA . ASN D 1 41 ? 20.400 51.078 55.537 1.00 21.28 100 ASN D CA 1
ATOM 5341 C C . ASN D 1 41 ? 19.992 51.189 54.070 1.00 21.32 100 ASN D C 1
ATOM 5342 O O . ASN D 1 41 ? 18.899 50.737 53.710 1.00 21.15 100 ASN D O 1
ATOM 5347 N N . PHE D 1 42 ? 20.893 51.730 53.257 1.00 21.48 101 PHE D N 1
ATOM 5348 C CA . PHE D 1 42 ? 20.611 51.964 51.825 1.00 22.10 101 PHE D CA 1
ATOM 5349 C C . PHE D 1 42 ? 20.390 50.641 51.089 1.00 21.75 101 PHE D C 1
ATOM 5350 O O . PHE D 1 42 ? 19.384 50.523 50.341 1.00 23.17 101 PHE D O 1
ATOM 5358 N N . LEU D 1 43 ? 21.306 49.684 51.274 1.00 23.34 102 LEU D N 1
ATOM 5359 C CA . LEU D 1 43 ? 21.194 48.394 50.542 1.00 21.98 102 LEU D CA 1
ATOM 5360 C C . LEU D 1 43 ? 19.954 47.615 50.993 1.00 22.13 102 LEU D C 1
ATOM 5361 O O . LEU D 1 43 ? 19.279 47.045 50.124 1.00 22.82 102 LEU D O 1
ATOM 5366 N N . THR D 1 44 ? 19.662 47.585 52.287 1.00 22.96 103 THR D N 1
ATOM 5367 C CA . THR D 1 44 ? 18.464 46.823 52.743 1.00 24.25 103 THR D CA 1
ATOM 5368 C C . THR D 1 44 ? 17.207 47.479 52.160 1.00 22.02 103 THR D C 1
ATOM 5369 O O . THR D 1 44 ? 16.356 46.748 51.640 1.00 21.97 103 THR D O 1
ATOM 5373 N N . HIS D 1 45 ? 17.108 48.806 52.252 1.00 22.68 104 HIS D N 1
ATOM 5374 C CA . HIS D 1 45 ? 15.958 49.543 51.667 1.00 23.84 104 HIS D CA 1
ATOM 5375 C C . HIS D 1 45 ? 15.865 49.238 50.168 1.00 25.60 104 HIS D C 1
ATOM 5376 O O . HIS D 1 45 ? 14.739 48.934 49.678 1.00 24.91 104 HIS D O 1
ATOM 5383 N N . ALA D 1 46 ? 17.000 49.323 49.464 1.00 23.87 105 ALA D N 1
ATOM 5384 C CA . ALA D 1 46 ? 17.007 49.046 48.004 1.00 24.75 105 ALA D CA 1
ATOM 5385 C C . ALA D 1 46 ? 16.454 47.644 47.713 1.00 26.12 105 ALA D C 1
ATOM 5386 O O . ALA D 1 46 ? 15.552 47.511 46.867 1.00 26.12 105 ALA D O 1
ATOM 5388 N N . LYS D 1 47 ? 16.958 46.633 48.414 1.00 27.06 106 LYS D N 1
ATOM 5389 C CA . LYS D 1 47 ? 16.548 45.233 48.121 1.00 27.29 106 LYS D CA 1
ATOM 5390 C C . LYS D 1 47 ? 15.094 45.000 48.538 1.00 27.47 106 LYS D C 1
ATOM 5391 O O . LYS D 1 47 ? 14.438 44.149 47.905 1.00 27.17 106 LYS D O 1
ATOM 5397 N N . GLU D 1 48 ? 14.618 45.711 49.561 1.00 26.01 107 GLU D N 1
ATOM 5398 C CA . GLU D 1 48 ? 13.229 45.501 50.042 1.00 29.17 107 GLU D CA 1
ATOM 5399 C C . GLU D 1 48 ? 12.244 46.292 49.177 1.00 28.52 107 GLU D C 1
ATOM 5400 O O . GLU D 1 48 ? 11.040 46.107 49.387 1.00 28.98 107 GLU D O 1
ATOM 5406 N N . GLY D 1 49 ? 12.740 47.128 48.252 1.00 26.57 108 GLY D N 1
ATOM 5407 C CA . GLY D 1 49 ? 11.880 47.908 47.336 1.00 26.62 108 GLY D CA 1
ATOM 5408 C C . GLY D 1 49 ? 11.391 49.221 47.932 1.00 25.09 108 GLY D C 1
ATOM 5409 O O . GLY D 1 49 ? 10.518 49.842 47.326 1.00 23.55 108 GLY D O 1
ATOM 5410 N N . TYR D 1 50 ? 11.996 49.660 49.035 1.00 24.42 109 TYR D N 1
ATOM 5411 C CA . TYR D 1 50 ? 11.576 50.888 49.754 1.00 24.49 109 TYR D CA 1
ATOM 5412 C C . TYR D 1 50 ? 11.643 52.129 48.853 1.00 24.74 109 TYR D C 1
ATOM 5413 O O . TYR D 1 50 ? 10.787 53.017 49.002 1.00 24.95 109 TYR D O 1
ATOM 5422 N N . TYR D 1 51 ? 12.612 52.182 47.943 1.00 22.41 110 TYR D N 1
ATOM 5423 C CA . TYR D 1 51 ? 12.792 53.365 47.053 1.00 23.07 110 TYR D CA 1
ATOM 5424 C C . TYR D 1 51 ? 12.065 53.215 45.708 1.00 23.95 110 TYR D C 1
ATOM 5425 O O . TYR D 1 51 ? 12.130 54.165 44.896 1.00 23.71 110 TYR D O 1
ATOM 5434 N N . ASN D 1 52 ? 11.389 52.088 45.469 1.00 23.98 111 ASN D N 1
ATOM 5435 C CA . ASN D 1 52 ? 10.656 51.922 44.184 1.00 26.96 111 ASN D CA 1
ATOM 5436 C C . ASN D 1 52 ? 9.561 52.992 44.083 1.00 29.40 111 ASN D C 1
ATOM 5437 O O . ASN D 1 52 ? 8.703 53.063 44.982 1.00 30.07 111 ASN D O 1
ATOM 5442 N N . GLY D 1 53 ? 9.600 53.800 43.027 1.00 28.85 112 GLY D N 1
ATOM 5443 C CA . GLY D 1 53 ? 8.584 54.848 42.825 1.00 31.31 112 GLY D CA 1
ATOM 5444 C C . GLY D 1 53 ? 8.881 56.126 43.591 1.00 31.19 112 GLY D C 1
ATOM 5445 O O . GLY D 1 53 ? 8.089 57.086 43.456 1.00 30.76 112 GLY D O 1
ATOM 5446 N N . ILE D 1 54 ? 9.967 56.174 44.359 1.00 29.78 113 ILE D N 1
ATOM 5447 C CA . ILE D 1 54 ? 10.260 57.433 45.109 1.00 30.09 113 ILE D CA 1
ATOM 5448 C C . ILE D 1 54 ? 10.795 58.471 44.117 1.00 30.01 113 ILE D C 1
ATOM 5449 O O . ILE D 1 54 ? 11.465 58.082 43.143 1.00 28.37 113 ILE D O 1
ATOM 5454 N N . THR D 1 55 ? 10.474 59.745 44.348 1.00 30.26 114 THR D N 1
ATOM 5455 C CA . THR D 1 55 ? 10.840 60.823 43.399 1.00 31.77 114 THR D CA 1
ATOM 5456 C C . THR D 1 55 ? 12.072 61.613 43.845 1.00 29.70 114 THR D C 1
ATOM 5457 O O . THR D 1 55 ? 12.497 61.483 45.007 1.00 29.76 114 THR D O 1
ATOM 5461 N N . PHE D 1 56 ? 12.668 62.331 42.889 1.00 29.61 115 PHE D N 1
ATOM 5462 C CA . PHE D 1 56 ? 13.700 63.352 43.194 1.00 28.29 115 PHE D CA 1
ATOM 5463 C C . PHE D 1 56 ? 12.859 64.591 43.479 1.00 28.27 115 PHE D C 1
ATOM 5464 O O . PHE D 1 56 ? 12.455 65.247 42.522 1.00 29.29 115 PHE D O 1
ATOM 5472 N N . HIS D 1 57 ? 12.531 64.816 44.756 1.00 28.00 116 HIS D N 1
ATOM 5473 C CA . HIS D 1 57 ? 11.556 65.869 45.146 1.00 29.84 116 HIS D CA 1
ATOM 5474 C C . HIS D 1 57 ? 12.181 67.268 45.183 1.00 28.95 116 HIS D C 1
ATOM 5475 O O . HIS D 1 57 ? 11.415 68.248 45.267 1.00 28.58 116 HIS D O 1
ATOM 5482 N N . ARG D 1 58 ? 13.503 67.361 45.137 1.00 28.91 117 ARG D N 1
ATOM 5483 C CA . ARG D 1 58 ? 14.166 68.687 45.234 1.00 30.38 117 ARG D CA 1
ATOM 5484 C C . ARG D 1 58 ? 15.415 68.649 44.347 1.00 31.11 117 ARG D C 1
ATOM 5485 O O . ARG D 1 58 ? 16.309 67.809 44.597 1.00 30.56 117 ARG D O 1
ATOM 5493 N N . VAL D 1 59 ? 15.418 69.464 43.289 1.00 31.37 118 VAL D N 1
ATOM 5494 C CA . VAL D 1 59 ? 16.555 69.468 42.321 1.00 29.92 118 VAL D CA 1
ATOM 5495 C C . VAL D 1 59 ? 17.065 70.896 42.164 1.00 30.87 118 VAL D C 1
ATOM 5496 O O . VAL D 1 59 ? 16.262 71.783 41.830 1.00 31.50 118 VAL D O 1
ATOM 5500 N N . ILE D 1 60 ? 18.339 71.120 42.477 1.00 30.36 119 ILE D N 1
ATOM 5501 C CA . ILE D 1 60 ? 18.911 72.490 42.324 1.00 33.72 119 ILE D CA 1
ATOM 5502 C C . ILE D 1 60 ? 20.163 72.376 41.455 1.00 33.93 119 ILE D C 1
ATOM 5503 O O . ILE D 1 60 ? 21.156 71.786 41.924 1.00 31.90 119 ILE D O 1
ATOM 5508 N N . ASP D 1 61 ? 20.089 72.882 40.221 1.00 34.95 120 ASP D N 1
ATOM 5509 C CA . ASP D 1 61 ? 21.246 72.809 39.296 1.00 34.71 120 ASP D CA 1
ATOM 5510 C C . ASP D 1 61 ? 22.381 73.627 39.920 1.00 33.85 120 ASP D C 1
ATOM 5511 O O . ASP D 1 61 ? 22.099 74.755 40.386 1.00 34.62 120 ASP D O 1
ATOM 5516 N N . GLY D 1 62 ? 23.600 73.082 39.918 1.00 32.66 121 GLY D N 1
ATOM 5517 C CA . GLY D 1 62 ? 24.777 73.749 40.510 1.00 33.29 121 GLY D CA 1
ATOM 5518 C C . GLY D 1 62 ? 24.908 73.437 41.996 1.00 33.06 121 GLY D C 1
ATOM 5519 O O . GLY D 1 62 ? 25.835 73.980 42.633 1.00 31.62 121 GLY D O 1
ATOM 5520 N N . PHE D 1 63 ? 24.018 72.585 42.529 1.00 30.97 122 PHE D N 1
ATOM 5521 C CA . PHE D 1 63 ? 24.088 72.231 43.969 1.00 28.94 122 PHE D CA 1
ATOM 5522 C C . PHE D 1 63 ? 23.953 70.721 44.136 1.00 27.02 122 PHE D C 1
ATOM 5523 O O . PHE D 1 63 ? 24.957 70.039 44.250 1.00 26.40 122 PHE D O 1
ATOM 5539 N N . VAL D 1 65 ? 20.880 67.071 43.922 1.00 25.81 124 VAL D N 1
ATOM 5540 C CA . VAL D 1 65 ? 19.546 66.534 43.737 1.00 26.91 124 VAL D CA 1
ATOM 5541 C C . VAL D 1 65 ? 19.235 65.675 44.967 1.00 25.87 124 VAL D C 1
ATOM 5542 O O . VAL D 1 65 ? 20.117 64.920 45.401 1.00 26.24 124 VAL D O 1
ATOM 5546 N N . GLN D 1 66 ? 18.028 65.820 45.517 1.00 27.18 125 GLN D N 1
ATOM 5547 C CA . GLN D 1 66 ? 17.635 65.119 46.761 1.00 26.43 125 GLN D CA 1
ATOM 5548 C C . GLN D 1 66 ? 16.483 64.134 46.497 1.00 27.39 125 GLN D C 1
ATOM 5549 O O . GLN D 1 66 ? 15.566 64.451 45.708 1.00 26.27 125 GLN D O 1
ATOM 5555 N N . THR D 1 67 ? 16.531 62.966 47.149 1.00 26.10 126 THR D N 1
ATOM 5556 C CA . THR D 1 67 ? 15.486 61.932 46.954 1.00 27.57 126 THR D CA 1
ATOM 5557 C C . THR D 1 67 ? 15.387 61.083 48.226 1.00 25.77 126 THR D C 1
ATOM 5558 O O . THR D 1 67 ? 15.951 61.492 49.275 1.00 25.02 126 THR D O 1
ATOM 5562 N N . GLY D 1 68 ? 14.667 59.964 48.143 1.00 26.06 127 GLY D N 1
ATOM 5563 C CA . GLY D 1 68 ? 14.587 59.001 49.253 1.00 25.73 127 GLY D CA 1
ATOM 5564 C C . GLY D 1 68 ? 13.473 59.273 50.250 1.00 27.57 127 GLY D C 1
ATOM 5565 O O . GLY D 1 68 ? 13.491 58.613 51.308 1.00 27.00 127 GLY D O 1
ATOM 5566 N N . ASP D 1 69 ? 12.519 60.146 49.926 1.00 28.06 128 ASP D N 1
ATOM 5567 C CA . ASP D 1 69 ? 11.407 60.439 50.870 1.00 30.03 128 ASP D CA 1
ATOM 5568 C C . ASP D 1 69 ? 10.092 59.884 50.329 1.00 32.14 128 ASP D C 1
ATOM 5569 O O . ASP D 1 69 ? 9.589 60.366 49.315 1.00 32.25 128 ASP D O 1
ATOM 5574 N N . PRO D 1 70 ? 9.495 58.870 50.994 1.00 32.16 129 PRO D N 1
ATOM 5575 C CA . PRO D 1 70 ? 8.186 58.346 50.600 1.00 33.88 129 PRO D CA 1
ATOM 5576 C C . PRO D 1 70 ? 7.096 59.434 50.604 1.00 36.08 129 PRO D C 1
ATOM 5577 O O . PRO D 1 70 ? 6.190 59.335 49.804 1.00 34.19 129 PRO D O 1
ATOM 5581 N N . LYS D 1 71 ? 7.209 60.433 51.493 1.00 35.83 130 LYS D N 1
ATOM 5582 C CA . LYS D 1 71 ? 6.198 61.527 51.554 1.00 38.01 130 LYS D CA 1
ATOM 5583 C C . LYS D 1 71 ? 6.420 62.494 50.387 1.00 35.57 130 LYS D C 1
ATOM 5584 O O . LYS D 1 71 ? 5.531 63.302 50.139 1.00 36.20 130 LYS D O 1
ATOM 5590 N N . GLY D 1 72 ? 7.590 62.434 49.746 1.00 33.41 131 GLY D N 1
ATOM 5591 C CA . GLY D 1 72 ? 7.924 63.260 48.570 1.00 34.05 131 GLY D CA 1
ATOM 5592 C C . GLY D 1 72 ? 7.979 64.755 48.855 1.00 34.27 131 GLY D C 1
ATOM 5593 O O . GLY D 1 72 ? 7.852 65.521 47.888 1.00 33.58 131 GLY D O 1
ATOM 5594 N N . ASP D 1 73 ? 8.215 65.171 50.105 1.00 34.52 132 ASP D N 1
ATOM 5595 C CA . ASP D 1 73 ? 8.241 66.630 50.403 1.00 35.36 132 ASP D CA 1
ATOM 5596 C C . ASP D 1 73 ? 9.451 66.995 51.269 1.00 34.34 132 ASP D C 1
ATOM 5597 O O . ASP D 1 73 ? 9.563 68.178 51.638 1.00 36.59 132 ASP D O 1
ATOM 5602 N N . GLY D 1 74 ? 10.297 66.019 51.602 1.00 32.10 133 GLY D N 1
ATOM 5603 C CA . GLY D 1 74 ? 11.517 66.257 52.394 1.00 30.83 133 GLY D CA 1
ATOM 5604 C C . GLY D 1 74 ? 11.305 66.095 53.892 1.00 32.20 133 GLY D C 1
ATOM 5605 O O . GLY D 1 74 ? 12.266 66.364 54.639 1.00 32.15 133 GLY D O 1
ATOM 5606 N N . THR D 1 75 ? 10.129 65.627 54.326 1.00 33.92 134 THR D N 1
ATOM 5607 C CA . THR D 1 75 ? 9.848 65.517 55.787 1.00 33.81 134 THR D CA 1
ATOM 5608 C C . THR D 1 75 ? 9.681 64.057 56.222 1.00 33.19 134 THR D C 1
ATOM 5609 O O . THR D 1 75 ? 9.474 63.839 57.425 1.00 34.82 134 THR D O 1
ATOM 5613 N N . GLY D 1 76 ? 9.780 63.096 55.302 1.00 30.82 135 GLY D N 1
ATOM 5614 C CA . GLY D 1 76 ? 9.525 61.704 55.718 1.00 30.17 135 GLY D CA 1
ATOM 5615 C C . GLY D 1 76 ? 10.711 60.774 55.554 1.00 29.00 135 GLY D C 1
ATOM 5616 O O . GLY D 1 76 ? 11.850 61.248 55.356 1.00 26.74 135 GLY D O 1
ATOM 5617 N N . GLY D 1 77 ? 10.435 59.475 55.664 1.00 28.06 136 GLY D N 1
ATOM 5618 C CA . GLY D 1 77 ? 11.481 58.451 55.517 1.00 28.21 136 GLY D CA 1
ATOM 5619 C C . GLY D 1 77 ? 11.998 57.998 56.868 1.00 28.08 136 GLY D C 1
ATOM 5620 O O . GLY D 1 77 ? 12.075 58.838 57.795 1.00 28.26 136 GLY D O 1
ATOM 5621 N N . GLN D 1 78 ? 12.357 56.721 56.955 1.00 28.35 137 GLN D N 1
ATOM 5622 C CA . GLN D 1 78 ? 12.848 56.112 58.210 1.00 27.75 137 GLN D CA 1
ATOM 5623 C C . GLN D 1 78 ? 13.962 55.122 57.895 1.00 25.66 137 GLN D C 1
ATOM 5624 O O . GLN D 1 78 ? 13.996 54.606 56.752 1.00 28.01 137 GLN D O 1
ATOM 5630 N N . SER D 1 79 ? 14.837 54.901 58.872 1.00 22.92 138 SER D N 1
ATOM 5631 C CA . SER D 1 79 ? 15.934 53.917 58.738 1.00 22.32 138 SER D CA 1
ATOM 5632 C C . SER D 1 79 ? 15.344 52.524 58.898 1.00 23.15 138 SER D C 1
ATOM 5633 O O . SER D 1 79 ? 14.222 52.400 59.458 1.00 24.55 138 SER D O 1
ATOM 5636 N N . ILE D 1 80 ? 16.112 51.516 58.502 1.00 23.21 139 ILE D N 1
ATOM 5637 C CA . ILE D 1 80 ? 15.683 50.097 58.644 1.00 24.33 139 ILE D CA 1
ATOM 5638 C C . ILE D 1 80 ? 15.645 49.724 60.133 1.00 24.96 139 ILE D C 1
ATOM 5639 O O . ILE D 1 80 ? 15.130 48.639 60.442 1.00 25.30 139 ILE D O 1
ATOM 5644 N N . TRP D 1 81 ? 16.144 50.593 61.013 1.00 25.47 140 TRP D N 1
ATOM 5645 C CA . TRP D 1 81 ? 16.190 50.261 62.465 1.00 24.38 140 TRP D CA 1
ATOM 5646 C C . TRP D 1 81 ? 15.080 50.963 63.249 1.00 26.69 140 TRP D C 1
ATOM 5647 O O . TRP D 1 81 ? 14.950 50.670 64.477 1.00 29.26 140 TRP D O 1
ATOM 5658 N N . HIS D 1 82 ? 14.278 51.800 62.586 1.00 27.39 141 HIS D N 1
ATOM 5659 C CA . HIS D 1 82 ? 13.189 52.534 63.291 1.00 31.01 141 HIS D CA 1
ATOM 5660 C C . HIS D 1 82 ? 12.254 51.519 63.981 1.00 34.09 141 HIS D C 1
ATOM 5661 O O . HIS D 1 82 ? 11.832 50.566 63.309 1.00 35.57 141 HIS D O 1
ATOM 5668 N N . ASP D 1 83 ? 11.982 51.680 65.284 1.00 39.88 142 ASP D N 1
ATOM 5669 C CA . ASP D 1 83 ? 11.090 50.739 66.046 1.00 46.98 142 ASP D CA 1
ATOM 5670 C C . ASP D 1 83 ? 11.678 49.319 66.132 1.00 47.31 142 ASP D C 1
ATOM 5671 O O . ASP D 1 83 ? 11.085 48.491 66.843 1.00 53.51 142 ASP D O 1
ATOM 5676 N N . LYS D 1 84 ? 12.801 49.046 65.460 1.00 45.88 143 LYS D N 1
ATOM 5677 C CA . LYS D 1 84 ? 13.350 47.662 65.386 1.00 45.05 143 LYS D CA 1
ATOM 5678 C C . LYS D 1 84 ? 14.602 47.500 66.259 1.00 40.44 143 LYS D C 1
ATOM 5679 O O . LYS D 1 84 ? 14.711 46.445 66.916 1.00 40.07 143 LYS D O 1
ATOM 5685 N N . ASP D 1 85 ? 15.518 48.484 66.257 1.00 36.11 144 ASP D N 1
ATOM 5686 C CA . ASP D 1 85 ? 16.760 48.385 67.078 1.00 34.29 144 ASP D CA 1
ATOM 5687 C C . ASP D 1 85 ? 17.134 49.758 67.656 1.00 37.65 144 ASP D C 1
ATOM 5688 O O . ASP D 1 85 ? 17.722 50.577 66.926 1.00 33.18 144 ASP D O 1
ATOM 5693 N N . LYS D 1 86 ? 16.870 49.951 68.952 1.00 43.01 145 LYS D N 1
ATOM 5694 C CA . LYS D 1 86 ? 17.122 51.229 69.680 1.00 46.03 145 LYS D CA 1
ATOM 5695 C C . LYS D 1 86 ? 18.613 51.543 69.826 1.00 42.93 145 LYS D C 1
ATOM 5696 O O . LYS D 1 86 ? 18.921 52.701 70.137 1.00 47.19 145 LYS D O 1
ATOM 5702 N N . THR D 1 87 ? 19.500 50.564 69.671 1.00 41.33 146 THR D N 1
ATOM 5703 C CA . THR D 1 87 ? 20.950 50.875 69.784 1.00 42.38 146 THR D CA 1
ATOM 5704 C C . THR D 1 87 ? 21.407 51.573 68.499 1.00 40.85 146 THR D C 1
ATOM 5705 O O . THR D 1 87 ? 22.550 52.068 68.487 1.00 40.45 146 THR D O 1
ATOM 5709 N N . LYS D 1 88 ? 20.544 51.606 67.470 1.00 36.52 147 LYS D N 1
ATOM 5710 C CA . LYS D 1 88 ? 20.909 52.209 66.155 1.00 34.90 147 LYS D CA 1
ATOM 5711 C C . LYS D 1 88 ? 19.958 53.353 65.782 1.00 32.77 147 LYS D C 1
ATOM 5712 O O . LYS D 1 88 ? 20.437 54.302 65.150 1.00 31.88 147 LYS D O 1
ATOM 5718 N N . ASP D 1 89 ? 18.682 53.276 66.177 1.00 32.91 148 ASP D N 1
ATOM 5719 C CA . ASP D 1 89 ? 17.699 54.349 65.853 1.00 32.77 148 ASP D CA 1
ATOM 5720 C C . ASP D 1 89 ? 16.700 54.476 67.009 1.00 35.63 148 ASP D C 1
ATOM 5721 O O . ASP D 1 89 ? 15.825 53.582 67.142 1.00 34.97 148 ASP D O 1
ATOM 5726 N N . LYS D 1 90 ? 16.805 55.576 67.766 1.00 38.40 149 LYS D N 1
ATOM 5727 C CA . LYS D 1 90 ? 15.958 55.860 68.957 1.00 44.32 149 LYS D CA 1
ATOM 5728 C C . LYS D 1 90 ? 14.627 56.493 68.539 1.00 43.85 149 LYS D C 1
ATOM 5729 O O . LYS D 1 90 ? 13.805 56.743 69.426 1.00 46.10 149 LYS D O 1
ATOM 5735 N N . GLY D 1 91 ? 14.418 56.717 67.242 1.00 37.20 150 GLY D N 1
ATOM 5736 C CA . GLY D 1 91 ? 13.135 57.259 66.755 1.00 37.76 150 GLY D CA 1
ATOM 5737 C C . GLY D 1 91 ? 13.292 58.335 65.694 1.00 36.63 150 GLY D C 1
ATOM 5738 O O . GLY D 1 91 ? 12.397 58.431 64.835 1.00 36.23 150 GLY D O 1
ATOM 5739 N N . THR D 1 92 ? 14.403 59.076 65.721 1.00 33.87 151 THR D N 1
ATOM 5740 C CA . THR D 1 92 ? 14.625 60.223 64.807 1.00 32.92 151 THR D CA 1
ATOM 5741 C C . THR D 1 92 ? 15.584 59.844 63.670 1.00 31.54 151 THR D C 1
ATOM 5742 O O . THR D 1 92 ? 15.719 60.660 62.758 1.00 31.29 151 THR D O 1
ATOM 5746 N N . GLY D 1 93 ? 16.204 58.660 63.728 1.00 29.38 152 GLY D N 1
ATOM 5747 C CA . GLY D 1 93 ? 17.183 58.231 62.706 1.00 28.46 152 GLY D CA 1
ATOM 5748 C C . GLY D 1 93 ? 18.472 57.722 63.337 1.00 28.24 152 GLY D C 1
ATOM 5749 O O . GLY D 1 93 ? 18.525 57.643 64.585 1.00 29.18 152 GLY D O 1
ATOM 5750 N N . PHE D 1 94 ? 19.482 57.407 62.510 1.00 27.16 153 PHE D N 1
ATOM 5751 C CA . PHE D 1 94 ? 20.777 56.874 63.012 1.00 27.30 153 PHE D CA 1
ATOM 5752 C C . PHE D 1 94 ? 21.865 57.953 62.928 1.00 27.69 153 PHE D C 1
ATOM 5753 O O . PHE D 1 94 ? 21.699 58.985 62.229 1.00 26.70 153 PHE D O 1
ATOM 5761 N N . LYS D 1 95 ? 22.982 57.673 63.602 1.00 29.11 154 LYS D N 1
ATOM 5762 C CA . LYS D 1 95 ? 24.103 58.631 63.751 1.00 29.59 154 LYS D CA 1
ATOM 5763 C C . LYS D 1 95 ? 24.818 58.905 62.431 1.00 27.74 154 LYS D C 1
ATOM 5764 O O . LYS D 1 95 ? 24.838 58.041 61.560 1.00 25.40 154 LYS D O 1
ATOM 5770 N N . ASN D 1 96 ? 25.398 60.103 62.352 1.00 28.49 155 ASN D N 1
ATOM 5771 C CA . ASN D 1 96 ? 26.271 60.506 61.234 1.00 27.66 155 ASN D CA 1
ATOM 5772 C C . ASN D 1 96 ? 27.584 59.738 61.372 1.00 27.78 155 ASN D C 1
ATOM 5773 O O . ASN D 1 96 ? 28.096 59.633 62.500 1.00 28.38 155 ASN D O 1
ATOM 5778 N N . GLU D 1 97 ? 28.079 59.203 60.268 1.00 27.50 156 GLU D N 1
ATOM 5779 C CA . GLU D 1 97 ? 29.399 58.529 60.219 1.00 28.74 156 GLU D CA 1
ATOM 5780 C C . GLU D 1 97 ? 30.328 59.468 59.449 1.00 31.18 156 GLU D C 1
ATOM 5781 O O . GLU D 1 97 ? 30.355 59.392 58.206 1.00 30.20 156 GLU D O 1
ATOM 5787 N N . ILE D 1 98 ? 30.977 60.381 60.159 1.00 32.67 157 ILE D N 1
ATOM 5788 C CA . ILE D 1 98 ? 31.900 61.344 59.492 1.00 34.58 157 ILE D CA 1
ATOM 5789 C C . ILE D 1 98 ? 33.289 60.708 59.460 1.00 34.02 157 ILE D C 1
ATOM 5790 O O . ILE D 1 98 ? 33.715 60.185 60.478 1.00 36.33 157 ILE D O 1
ATOM 5795 N N . THR D 1 99 ? 33.936 60.761 58.297 1.00 34.80 158 THR D N 1
ATOM 5796 C CA . THR D 1 99 ? 35.281 60.171 58.079 1.00 35.38 158 THR D CA 1
ATOM 5797 C C . THR D 1 99 ? 36.156 61.174 57.338 1.00 35.30 158 THR D C 1
ATOM 5798 O O . THR D 1 99 ? 35.661 61.905 56.483 1.00 33.06 158 THR D O 1
ATOM 5802 N N . PRO D 1 100 ? 37.468 61.251 57.656 1.00 35.61 159 PRO D N 1
ATOM 5803 C CA . PRO D 1 100 ? 38.378 62.123 56.916 1.00 34.63 159 PRO D CA 1
ATOM 5804 C C . PRO D 1 100 ? 38.732 61.541 55.534 1.00 32.56 159 PRO D C 1
ATOM 5805 O O . PRO D 1 100 ? 39.552 62.121 54.860 1.00 32.32 159 PRO D O 1
ATOM 5809 N N . TYR D 1 101 ? 38.083 60.435 55.139 1.00 30.74 160 TYR D N 1
ATOM 5810 C CA . TYR D 1 101 ? 38.368 59.766 53.841 1.00 30.16 160 TYR D CA 1
ATOM 5811 C C . TYR D 1 101 ? 37.247 59.982 52.815 1.00 27.67 160 TYR D C 1
ATOM 5812 O O . TYR D 1 101 ? 37.482 59.579 51.661 1.00 27.03 160 TYR D O 1
ATOM 5821 N N . LEU D 1 102 ? 36.120 60.614 53.186 1.00 25.59 161 LEU D N 1
ATOM 5822 C CA . LEU D 1 102 ? 34.992 60.834 52.223 1.00 24.07 161 LEU D CA 1
ATOM 5823 C C . LEU D 1 102 ? 34.528 62.293 52.259 1.00 24.01 161 LEU D C 1
ATOM 5824 O O . LEU D 1 102 ? 34.413 62.848 53.365 1.00 24.58 161 LEU D O 1
ATOM 5829 N N . TYR D 1 103 ? 34.213 62.847 51.085 1.00 23.73 162 TYR D N 1
ATOM 5830 C CA . TYR D 1 103 ? 33.852 64.280 50.946 1.00 24.25 162 TYR D CA 1
ATOM 5831 C C . TYR D 1 103 ? 32.715 64.463 49.953 1.00 24.16 162 TYR D C 1
ATOM 5832 O O . TYR D 1 103 ? 32.509 63.620 49.070 1.00 23.86 162 TYR D O 1
ATOM 5841 N N . ASN D 1 104 ? 32.050 65.608 50.085 1.00 24.72 163 ASN D N 1
ATOM 5842 C CA . ASN D 1 104 ? 30.901 66.003 49.243 1.00 23.38 163 ASN D CA 1
ATOM 5843 C C . ASN D 1 104 ? 31.407 66.589 47.914 1.00 25.15 163 ASN D C 1
ATOM 5844 O O . ASN D 1 104 ? 30.945 67.683 47.521 1.00 25.85 163 ASN D O 1
ATOM 5849 N N . ILE D 1 105 ? 32.325 65.880 47.256 1.00 23.91 164 ILE D N 1
ATOM 5850 C CA . ILE D 1 105 ? 32.788 66.281 45.896 1.00 24.56 164 ILE D CA 1
ATOM 5851 C C . ILE D 1 105 ? 31.638 65.979 44.922 1.00 23.96 164 ILE D C 1
ATOM 5852 O O . ILE D 1 105 ? 30.691 65.222 45.298 1.00 21.35 164 ILE D O 1
ATOM 5857 N N . ARG D 1 106 ? 31.705 66.526 43.710 1.00 24.14 165 ARG D N 1
ATOM 5858 C CA . ARG D 1 106 ? 30.675 66.190 42.692 1.00 24.03 165 ARG D CA 1
ATOM 5859 C C . ARG D 1 106 ? 30.591 64.660 42.563 1.00 23.42 165 ARG D C 1
ATOM 5860 O O . ARG D 1 106 ? 31.648 64.009 42.529 1.00 24.07 165 ARG D O 1
ATOM 5868 N N . GLY D 1 107 ? 29.368 64.121 42.545 1.00 25.31 166 GLY D N 1
ATOM 5869 C CA . GLY D 1 107 ? 29.119 62.667 42.404 1.00 23.53 166 GLY D CA 1
ATOM 5870 C C . GLY D 1 107 ? 29.002 61.948 43.734 1.00 23.25 166 GLY D C 1
ATOM 5871 O O . GLY D 1 107 ? 28.599 60.745 43.725 1.00 25.28 166 GLY D O 1
ATOM 5872 N N . ALA D 1 108 ? 29.360 62.601 44.842 1.00 22.77 167 ALA D N 1
ATOM 5873 C CA . ALA D 1 108 ? 29.260 61.936 46.159 1.00 22.66 167 ALA D CA 1
ATOM 5874 C C . ALA D 1 108 ? 27.795 61.806 46.586 1.00 24.72 167 ALA D C 1
ATOM 5875 O O . ALA D 1 108 ? 27.000 62.764 46.383 1.00 24.49 167 ALA D O 1
ATOM 5877 N N . LEU D 1 109 ? 27.473 60.636 47.138 1.00 23.41 168 LEU D N 1
ATOM 5878 C CA . LEU D 1 109 ? 26.143 60.288 47.683 1.00 24.07 168 LEU D CA 1
ATOM 5879 C C . LEU D 1 109 ? 26.237 60.483 49.198 1.00 22.81 168 LEU D C 1
ATOM 5880 O O . LEU D 1 109 ? 27.173 59.902 49.804 1.00 21.54 168 LEU D O 1
ATOM 5885 N N . ALA D 1 110 ? 25.354 61.301 49.770 1.00 21.39 169 ALA D N 1
ATOM 5886 C CA . ALA D 1 110 ? 25.374 61.566 51.227 1.00 20.82 169 ALA D CA 1
ATOM 5887 C C . ALA D 1 110 ? 23.957 61.551 51.786 1.00 21.10 169 ALA D C 1
ATOM 5888 O O . ALA D 1 110 ? 22.993 61.745 51.044 1.00 22.16 169 ALA D O 1
ATOM 5898 N N . ALA D 1 112 ? 20.867 63.074 53.856 1.00 22.18 171 ALA D N 1
ATOM 5899 C CA . ALA D 1 112 ? 20.348 64.417 54.076 1.00 23.85 171 ALA D CA 1
ATOM 5900 C C . ALA D 1 112 ? 20.286 64.739 55.583 1.00 25.57 171 ALA D C 1
ATOM 5901 O O . ALA D 1 112 ? 21.114 65.528 56.067 1.00 28.80 171 ALA D O 1
ATOM 5903 N N . ASN D 1 113 ? 19.297 64.207 56.292 1.00 28.31 172 ASN D N 1
ATOM 5904 C CA . ASN D 1 113 ? 19.121 64.411 57.761 1.00 27.39 172 ASN D CA 1
ATOM 5905 C C . ASN D 1 113 ? 18.645 65.852 58.043 1.00 30.47 172 ASN D C 1
ATOM 5906 O O . ASN D 1 113 ? 18.521 66.625 57.098 1.00 30.33 172 ASN D O 1
ATOM 5911 N N . THR D 1 114 ? 18.347 66.179 59.305 1.00 28.75 173 THR D N 1
ATOM 5912 C CA . THR D 1 114 ? 17.754 67.503 59.642 1.00 31.40 173 THR D CA 1
ATOM 5913 C C . THR D 1 114 ? 18.807 68.502 60.130 1.00 32.72 173 THR D C 1
ATOM 5914 O O . THR D 1 114 ? 18.402 69.601 60.503 1.00 37.39 173 THR D O 1
ATOM 5918 N N . GLY D 1 115 ? 20.094 68.152 60.091 1.00 30.70 174 GLY D N 1
ATOM 5919 C CA . GLY D 1 115 ? 21.128 69.050 60.635 1.00 31.49 174 GLY D CA 1
ATOM 5920 C C . GLY D 1 115 ? 21.321 68.808 62.123 1.00 34.31 174 GLY D C 1
ATOM 5921 O O . GLY D 1 115 ? 22.278 69.357 62.683 1.00 35.57 174 GLY D O 1
ATOM 5922 N N . GLN D 1 116 ? 20.423 68.031 62.744 1.00 34.20 175 GLN D N 1
ATOM 5923 C CA . GLN D 1 116 ? 20.535 67.662 64.177 1.00 34.72 175 GLN D CA 1
ATOM 5924 C C . GLN D 1 116 ? 21.133 66.258 64.251 1.00 34.36 175 GLN D C 1
ATOM 5925 O O . GLN D 1 116 ? 21.023 65.475 63.306 1.00 33.70 175 GLN D O 1
ATOM 5931 N N . PRO D 1 117 ? 21.785 65.879 65.368 1.00 35.84 176 PRO D N 1
ATOM 5932 C CA . PRO D 1 117 ? 22.386 64.553 65.473 1.00 33.64 176 PRO D CA 1
ATOM 5933 C C . PRO D 1 117 ? 21.325 63.447 65.422 1.00 33.15 176 PRO D C 1
ATOM 5934 O O . PRO D 1 117 ? 20.200 63.717 65.755 1.00 34.19 176 PRO D O 1
ATOM 5938 N N . ASN D 1 118 ? 21.715 62.258 64.956 1.00 31.62 177 ASN D N 1
ATOM 5939 C CA . ASN D 1 118 ? 20.843 61.052 64.900 1.00 31.16 177 ASN D CA 1
ATOM 5940 C C . ASN D 1 118 ? 19.571 61.299 64.079 1.00 29.79 177 ASN D C 1
ATOM 5941 O O . ASN D 1 118 ? 18.488 60.857 64.537 1.00 29.92 177 ASN D O 1
ATOM 5946 N N . THR D 1 119 ? 19.691 61.909 62.894 1.00 28.42 178 THR D N 1
ATOM 5947 C CA . THR D 1 119 ? 18.464 62.146 62.080 1.00 28.85 178 THR D CA 1
ATOM 5948 C C . THR D 1 119 ? 18.629 61.561 60.670 1.00 26.72 178 THR D C 1
ATOM 5949 O O . THR D 1 119 ? 17.848 61.936 59.776 1.00 28.10 178 THR D O 1
ATOM 5953 N N . ASN D 1 120 ? 19.584 60.649 60.475 1.00 26.13 179 ASN D N 1
ATOM 5954 C CA . ASN D 1 120 ? 19.682 59.973 59.155 1.00 26.43 179 ASN D CA 1
ATOM 5955 C C . ASN D 1 120 ? 18.536 58.960 59.071 1.00 25.16 179 ASN D C 1
ATOM 5956 O O . ASN D 1 120 ? 18.440 58.124 59.979 1.00 27.01 179 ASN D O 1
ATOM 5961 N N . GLY D 1 121 ? 17.711 59.035 58.025 1.00 24.84 180 GLY D N 1
ATOM 5962 C CA . GLY D 1 121 ? 16.578 58.098 57.878 1.00 25.13 180 GLY D CA 1
ATOM 5963 C C . GLY D 1 121 ? 16.687 57.304 56.593 1.00 24.41 180 GLY D C 1
ATOM 5964 O O . GLY D 1 121 ? 17.292 56.206 56.603 1.00 25.95 180 GLY D O 1
ATOM 5965 N N . SER D 1 122 ? 16.087 57.826 55.533 1.00 23.40 181 SER D N 1
ATOM 5966 C CA . SER D 1 122 ? 16.174 57.195 54.192 1.00 23.12 181 SER D CA 1
ATOM 5967 C C . SER D 1 122 ? 16.546 58.256 53.149 1.00 21.88 181 SER D C 1
ATOM 5968 O O . SER D 1 122 ? 16.954 57.874 52.034 1.00 22.46 181 SER D O 1
ATOM 5971 N N . GLN D 1 123 ? 16.380 59.538 53.479 1.00 22.12 182 GLN D N 1
ATOM 5972 C CA . GLN D 1 123 ? 16.644 60.585 52.456 1.00 22.77 182 GLN D CA 1
ATOM 5973 C C . GLN D 1 123 ? 18.138 60.755 52.198 1.00 21.82 182 GLN D C 1
ATOM 5974 O O . GLN D 1 123 ? 18.928 60.801 53.153 1.00 21.97 182 GLN D O 1
ATOM 5980 N N . PHE D 1 124 ? 18.482 60.877 50.921 1.00 22.61 183 PHE D N 1
ATOM 5981 C CA . PHE D 1 124 ? 19.886 61.060 50.510 1.00 23.11 183 PHE D CA 1
ATOM 5982 C C . PHE D 1 124 ? 19.929 62.032 49.339 1.00 23.09 183 PHE D C 1
ATOM 5983 O O . PHE D 1 124 ? 18.884 62.336 48.727 1.00 24.07 183 PHE D O 1
ATOM 5991 N N . PHE D 1 125 ? 21.122 62.513 49.037 1.00 23.01 184 PHE D N 1
ATOM 5992 C CA . PHE D 1 125 ? 21.279 63.448 47.903 1.00 22.56 184 PHE D CA 1
ATOM 5993 C C . PHE D 1 125 ? 22.577 63.099 47.180 1.00 22.70 184 PHE D C 1
ATOM 5994 O O . PHE D 1 125 ? 23.413 62.352 47.733 1.00 22.35 184 PHE D O 1
ATOM 6002 N N . ILE D 1 126 ? 22.680 63.588 45.954 1.00 22.65 185 ILE D N 1
ATOM 6003 C CA . ILE D 1 126 ? 23.888 63.430 45.107 1.00 20.80 185 ILE D CA 1
ATOM 6004 C C . ILE D 1 126 ? 24.404 64.839 44.845 1.00 21.19 185 ILE D C 1
ATOM 6005 O O . ILE D 1 126 ? 23.603 65.674 44.331 1.00 20.76 185 ILE D O 1
ATOM 6010 N N . ASN D 1 127 ? 25.654 65.091 45.227 1.00 20.88 186 ASN D N 1
ATOM 6011 C CA . ASN D 1 127 ? 26.339 66.386 44.981 1.00 21.93 186 ASN D CA 1
ATOM 6012 C C . ASN D 1 127 ? 26.474 66.544 43.462 1.00 23.26 186 ASN D C 1
ATOM 6013 O O . ASN D 1 127 ? 26.981 65.606 42.831 1.00 21.65 186 ASN D O 1
ATOM 6018 N N . GLN D 1 128 ? 26.050 67.694 42.917 1.00 24.09 187 GLN D N 1
ATOM 6019 C CA . GLN D 1 128 ? 25.993 67.891 41.446 1.00 24.32 187 GLN D CA 1
ATOM 6020 C C . GLN D 1 128 ? 26.765 69.149 41.039 1.00 26.59 187 GLN D C 1
ATOM 6021 O O . GLN D 1 128 ? 27.033 69.307 39.839 1.00 29.20 187 GLN D O 1
ATOM 6027 N N . ASN D 1 129 ? 27.102 70.004 42.003 1.00 26.86 188 ASN D N 1
ATOM 6028 C CA . ASN D 1 129 ? 27.886 71.240 41.731 1.00 28.29 188 ASN D CA 1
ATOM 6029 C C . ASN D 1 129 ? 29.099 70.909 40.846 1.00 29.16 188 ASN D C 1
ATOM 6030 O O . ASN D 1 129 ? 29.780 69.895 41.128 1.00 27.80 188 ASN D O 1
ATOM 6035 N N . SER D 1 130 ? 29.341 71.708 39.799 1.00 28.14 189 SER D N 1
ATOM 6036 C CA . SER D 1 130 ? 30.501 71.482 38.890 1.00 30.50 189 SER D CA 1
ATOM 6037 C C . SER D 1 130 ? 31.420 72.717 38.845 1.00 32.10 189 SER D C 1
ATOM 6038 O O . SER D 1 130 ? 32.219 72.815 37.897 1.00 33.91 189 SER D O 1
ATOM 6041 N N . THR D 1 131 ? 31.352 73.587 39.854 1.00 29.42 190 THR D N 1
ATOM 6042 C CA . THR D 1 131 ? 32.192 74.813 39.895 1.00 32.98 190 THR D CA 1
ATOM 6043 C C . THR D 1 131 ? 33.388 74.603 40.836 1.00 32.38 190 THR D C 1
ATOM 6044 O O . THR D 1 131 ? 33.206 74.009 41.925 1.00 32.79 190 THR D O 1
ATOM 6048 N N . ASP D 1 132 ? 34.558 75.098 40.436 1.00 32.61 191 ASP D N 1
ATOM 6049 C CA . ASP D 1 132 ? 35.815 74.978 41.225 1.00 34.47 191 ASP D CA 1
ATOM 6050 C C . ASP D 1 132 ? 35.924 76.090 42.281 1.00 35.18 191 ASP D C 1
ATOM 6051 O O . ASP D 1 132 ? 36.299 77.201 41.904 1.00 36.21 191 ASP D O 1
ATOM 6056 N N . THR D 1 133 ? 35.643 75.789 43.552 1.00 36.09 192 THR D N 1
ATOM 6057 C CA . THR D 1 133 ? 35.843 76.770 44.663 1.00 38.22 192 THR D CA 1
ATOM 6058 C C . THR D 1 133 ? 36.923 76.212 45.596 1.00 38.92 192 THR D C 1
ATOM 6059 O O . THR D 1 133 ? 36.984 76.642 46.761 1.00 38.18 192 THR D O 1
ATOM 6063 N N . SER D 1 134 ? 37.755 75.306 45.071 1.00 36.73 193 SER D N 1
ATOM 6064 C CA . SER D 1 134 ? 38.797 74.612 45.868 1.00 36.86 193 SER D CA 1
ATOM 6065 C C . SER D 1 134 ? 39.776 75.599 46.519 1.00 36.74 193 SER D C 1
ATOM 6066 O O . SER D 1 134 ? 40.335 75.232 47.565 1.00 37.58 193 SER D O 1
ATOM 6069 N N . SER D 1 135 ? 39.992 76.778 45.918 1.00 38.54 194 SER D N 1
ATOM 6070 C CA . SER D 1 135 ? 40.972 77.769 46.450 1.00 38.41 194 SER D CA 1
ATOM 6071 C C . SER D 1 135 ? 40.565 78.248 47.849 1.00 38.22 194 SER D C 1
ATOM 6072 O O . SER D 1 135 ? 41.447 78.721 48.588 1.00 37.67 194 SER D O 1
ATOM 6075 N N . LYS D 1 136 ? 39.281 78.129 48.185 1.00 38.27 195 LYS D N 1
ATOM 6076 C CA . LYS D 1 136 ? 38.746 78.605 49.488 1.00 41.63 195 LYS D CA 1
ATOM 6077 C C . LYS D 1 136 ? 38.886 77.516 50.562 1.00 42.24 195 LYS D C 1
ATOM 6078 O O . LYS D 1 136 ? 38.578 77.816 51.733 1.00 38.88 195 LYS D O 1
ATOM 6084 N N . LEU D 1 137 ? 39.341 76.313 50.191 1.00 38.87 196 LEU D N 1
ATOM 6085 C CA . LEU D 1 137 ? 39.422 75.202 51.181 1.00 39.93 196 LEU D CA 1
ATOM 6086 C C . LEU D 1 137 ? 40.648 75.377 52.069 1.00 40.95 196 LEU D C 1
ATOM 6087 O O . LEU D 1 137 ? 41.764 75.491 51.569 1.00 40.89 196 LEU D O 1
ATOM 6092 N N . PRO D 1 138 ? 40.478 75.365 53.411 1.00 42.89 197 PRO D N 1
ATOM 6093 C CA . PRO D 1 138 ? 41.615 75.505 54.322 1.00 45.38 197 PRO D CA 1
ATOM 6094 C C . PRO D 1 138 ? 42.513 74.259 54.232 1.00 45.01 197 PRO D C 1
ATOM 6095 O O . PRO D 1 138 ? 42.004 73.153 54.381 1.00 42.10 197 PRO D O 1
ATOM 6099 N N . THR D 1 139 ? 43.808 74.471 53.966 1.00 48.20 198 THR D N 1
ATOM 6100 C CA . THR D 1 139 ? 44.799 73.365 53.817 1.00 51.33 198 THR D CA 1
ATOM 6101 C C . THR D 1 139 ? 45.023 72.649 55.156 1.00 54.56 198 THR D C 1
ATOM 6102 O O . THR D 1 139 ? 45.579 71.532 55.125 1.00 56.12 198 THR D O 1
ATOM 6106 N N . SER D 1 140 ? 44.595 73.244 56.275 1.00 56.33 199 SER D N 1
ATOM 6107 C CA . SER D 1 140 ? 44.770 72.601 57.607 1.00 58.77 199 SER D CA 1
ATOM 6108 C C . SER D 1 140 ? 43.730 71.492 57.805 1.00 60.78 199 SER D C 1
ATOM 6109 O O . SER D 1 140 ? 43.970 70.600 58.645 1.00 63.65 199 SER D O 1
ATOM 6112 N N . LYS D 1 141 ? 42.621 71.546 57.059 1.00 57.37 200 LYS D N 1
ATOM 6113 C CA . LYS D 1 141 ? 41.527 70.549 57.211 1.00 54.61 200 LYS D CA 1
ATOM 6114 C C . LYS D 1 141 ? 41.422 69.649 55.975 1.00 48.11 200 LYS D C 1
ATOM 6115 O O . LYS D 1 141 ? 41.024 68.482 56.147 1.00 47.62 200 LYS D O 1
ATOM 6121 N N . TYR D 1 142 ? 41.755 70.157 54.784 1.00 42.47 201 TYR D N 1
ATOM 6122 C CA . TYR D 1 142 ? 41.616 69.333 53.551 1.00 39.24 201 TYR D CA 1
ATOM 6123 C C . TYR D 1 142 ? 42.963 68.843 53.024 1.00 41.17 201 TYR D C 1
ATOM 6124 O O . TYR D 1 142 ? 43.894 69.630 52.869 1.00 42.63 201 TYR D O 1
ATOM 6133 N N . PRO D 1 143 ? 43.108 67.522 52.756 1.00 38.97 202 PRO D N 1
ATOM 6134 C CA . PRO D 1 143 ? 44.314 66.985 52.129 1.00 40.49 202 PRO D CA 1
ATOM 6135 C C . PRO D 1 143 ? 44.405 67.534 50.695 1.00 39.89 202 PRO D C 1
ATOM 6136 O O . PRO D 1 143 ? 43.359 67.774 50.106 1.00 36.28 202 PRO D O 1
ATOM 6140 N N . GLN D 1 144 ? 45.620 67.669 50.155 1.00 41.40 203 GLN D N 1
ATOM 6141 C CA . GLN D 1 144 ? 45.820 68.246 48.793 1.00 41.10 203 GLN D CA 1
ATOM 6142 C C . GLN D 1 144 ? 45.095 67.397 47.729 1.00 38.75 203 GLN D C 1
ATOM 6143 O O . GLN D 1 144 ? 44.532 67.997 46.792 1.00 36.46 203 GLN D O 1
ATOM 6149 N N A LYS D 1 145 ? 45.118 66.060 47.854 0.50 37.84 204 LYS D N 1
ATOM 6150 N N B LYS D 1 145 ? 45.097 66.062 47.867 0.50 37.82 204 LYS D N 1
ATOM 6151 C CA A LYS D 1 145 ? 44.397 65.169 46.898 0.50 36.82 204 LYS D CA 1
ATOM 6152 C CA B LYS D 1 145 ? 44.408 65.181 46.881 0.50 36.85 204 LYS D CA 1
ATOM 6153 C C A LYS D 1 145 ? 42.916 65.566 46.805 0.50 34.95 204 LYS D C 1
ATOM 6154 C C B LYS D 1 145 ? 42.913 65.540 46.808 0.50 34.92 204 LYS D C 1
ATOM 6155 O O A LYS D 1 145 ? 42.357 65.525 45.690 0.50 33.79 204 LYS D O 1
ATOM 6156 O O B LYS D 1 145 ? 42.335 65.442 45.705 0.50 33.47 204 LYS D O 1
ATOM 6167 N N . ILE D 1 146 ? 42.309 65.901 47.946 1.00 33.68 205 ILE D N 1
ATOM 6168 C CA . ILE D 1 146 ? 40.872 66.287 48.015 1.00 32.47 205 ILE D CA 1
ATOM 6169 C C . ILE D 1 146 ? 40.695 67.721 47.488 1.00 30.77 205 ILE D C 1
ATOM 6170 O O . ILE D 1 146 ? 39.696 67.966 46.774 1.00 30.17 205 ILE D O 1
ATOM 6175 N N . ILE D 1 147 ? 41.627 68.629 47.790 1.00 31.80 206 ILE D N 1
ATOM 6176 C CA . ILE D 1 147 ? 41.557 70.001 47.204 1.00 32.69 206 ILE D CA 1
ATOM 6177 C C . ILE D 1 147 ? 41.538 69.855 45.673 1.00 33.36 206 ILE D C 1
ATOM 6178 O O . ILE D 1 147 ? 40.697 70.506 45.021 1.00 32.87 206 ILE D O 1
ATOM 6183 N N . GLU D 1 148 ? 42.415 69.013 45.120 1.00 33.70 207 GLU D N 1
ATOM 6184 C CA . GLU D 1 148 ? 42.464 68.811 43.645 1.00 34.38 207 GLU D CA 1
ATOM 6185 C C . GLU D 1 148 ? 41.126 68.236 43.160 1.00 32.67 207 GLU D C 1
ATOM 6186 O O . GLU D 1 148 ? 40.611 68.738 42.148 1.00 33.12 207 GLU D O 1
ATOM 6192 N N . ALA D 1 149 ? 40.582 67.233 43.863 1.00 34.67 208 ALA D N 1
ATOM 6193 C CA . ALA D 1 149 ? 39.298 66.604 43.466 1.00 31.71 208 ALA D CA 1
ATOM 6194 C C . ALA D 1 149 ? 38.180 67.651 43.448 1.00 30.37 208 ALA D C 1
ATOM 6195 O O . ALA D 1 149 ? 37.347 67.613 42.524 1.00 30.96 208 ALA D O 1
ATOM 6197 N N . TYR D 1 150 ? 38.167 68.551 44.430 1.00 29.16 209 TYR D N 1
ATOM 6198 C CA . TYR D 1 150 ? 37.105 69.593 44.490 1.00 29.03 209 TYR D CA 1
ATOM 6199 C C . TYR D 1 150 ? 37.179 70.544 43.287 1.00 29.20 209 TYR D C 1
ATOM 6200 O O . TYR D 1 150 ? 36.215 71.274 43.086 1.00 30.80 209 TYR D O 1
ATOM 6209 N N . LYS D 1 151 ? 38.258 70.511 42.498 1.00 29.80 210 LYS D N 1
ATOM 6210 C CA . LYS D 1 151 ? 38.349 71.388 41.300 1.00 31.63 210 LYS D CA 1
ATOM 6211 C C . LYS D 1 151 ? 37.269 71.003 40.277 1.00 31.69 210 LYS D C 1
ATOM 6212 O O . LYS D 1 151 ? 36.911 71.883 39.456 1.00 30.73 210 LYS D O 1
ATOM 6218 N N . GLU D 1 152 ? 36.759 69.764 40.332 1.00 30.26 211 GLU D N 1
ATOM 6219 C CA . GLU D 1 152 ? 35.686 69.329 39.394 1.00 32.92 211 GLU D CA 1
ATOM 6220 C C . GLU D 1 152 ? 34.317 69.691 39.987 1.00 30.65 211 GLU D C 1
ATOM 6221 O O . GLU D 1 152 ? 33.298 69.481 39.305 1.00 29.81 211 GLU D O 1
ATOM 6227 N N . GLY D 1 153 ? 34.302 70.229 41.206 1.00 29.03 212 GLY D N 1
ATOM 6228 C CA . GLY D 1 153 ? 33.032 70.674 41.804 1.00 30.57 212 GLY D CA 1
ATOM 6229 C C . GLY D 1 153 ? 32.700 69.939 43.085 1.00 27.99 212 GLY D C 1
ATOM 6230 O O . GLY D 1 153 ? 33.314 68.886 43.366 1.00 29.46 212 GLY D O 1
ATOM 6231 N N . GLY D 1 154 ? 31.739 70.476 43.825 1.00 27.05 213 GLY D N 1
ATOM 6232 C CA . GLY D 1 154 ? 31.322 69.865 45.094 1.00 27.37 213 GLY D CA 1
ATOM 6233 C C . GLY D 1 154 ? 30.723 70.890 46.023 1.00 27.30 213 GLY D C 1
ATOM 6234 O O . GLY D 1 154 ? 30.725 72.100 45.672 1.00 30.66 213 GLY D O 1
ATOM 6235 N N . ASN D 1 155 ? 30.301 70.429 47.197 1.00 26.56 214 ASN D N 1
ATOM 6236 C CA . ASN D 1 155 ? 29.643 71.280 48.219 1.00 27.22 214 ASN D CA 1
ATOM 6237 C C . ASN D 1 155 ? 30.381 71.083 49.536 1.00 27.89 214 ASN D C 1
ATOM 6238 O O . ASN D 1 155 ? 29.887 70.412 50.446 1.00 28.31 214 ASN D O 1
ATOM 6243 N N . PRO D 1 156 ? 31.587 71.670 49.666 1.00 30.39 215 PRO D N 1
ATOM 6244 C CA . PRO D 1 156 ? 32.424 71.478 50.853 1.00 31.58 215 PRO D CA 1
ATOM 6245 C C . PRO D 1 156 ? 31.768 71.924 52.164 1.00 32.42 215 PRO D C 1
ATOM 6246 O O . PRO D 1 156 ? 32.145 71.397 53.207 1.00 32.89 215 PRO D O 1
ATOM 6250 N N . SER D 1 157 ? 30.805 72.850 52.089 1.00 33.02 216 SER D N 1
ATOM 6251 C CA . SER D 1 157 ? 30.099 73.308 53.315 1.00 33.88 216 SER D CA 1
ATOM 6252 C C . SER D 1 157 ? 29.265 72.153 53.888 1.00 32.14 216 SER D C 1
ATOM 6253 O O . SER D 1 157 ? 28.805 72.276 55.038 1.00 31.42 216 SER D O 1
ATOM 6256 N N . LEU D 1 158 ? 29.097 71.061 53.132 1.00 29.81 217 LEU D N 1
ATOM 6257 C CA . LEU D 1 158 ? 28.279 69.913 53.623 1.00 28.40 217 LEU D CA 1
ATOM 6258 C C . LEU D 1 158 ? 29.163 68.904 54.364 1.00 27.70 217 LEU D C 1
ATOM 6259 O O . LEU D 1 158 ? 28.588 68.034 55.076 1.00 28.13 217 LEU D O 1
ATOM 6264 N N . ASP D 1 159 ? 30.490 69.017 54.223 1.00 27.56 218 ASP D N 1
ATOM 6265 C CA . ASP D 1 159 ? 31.430 68.060 54.872 1.00 28.89 218 ASP D CA 1
ATOM 6266 C C . ASP D 1 159 ? 31.303 68.171 56.397 1.00 30.05 218 ASP D C 1
ATOM 6267 O O . ASP D 1 159 ? 31.277 69.304 56.905 1.00 32.86 218 ASP D O 1
ATOM 6272 N N . GLY D 1 160 ? 31.225 67.034 57.085 1.00 30.52 219 GLY D N 1
ATOM 6273 C CA . GLY D 1 160 ? 31.108 67.032 58.560 1.00 32.73 219 GLY D CA 1
ATOM 6274 C C . GLY D 1 160 ? 29.672 67.186 59.059 1.00 32.99 219 GLY D C 1
ATOM 6275 O O . GLY D 1 160 ? 29.466 67.015 60.268 1.00 34.53 219 GLY D O 1
ATOM 6276 N N . LYS D 1 161 ? 28.709 67.466 58.173 1.00 32.09 220 LYS D N 1
ATOM 6277 C CA . LYS D 1 161 ? 27.280 67.631 58.553 1.00 33.49 220 LYS D CA 1
ATOM 6278 C C . LYS D 1 161 ? 26.447 66.546 57.861 1.00 30.83 220 LYS D C 1
ATOM 6279 O O . LYS D 1 161 ? 25.421 66.143 58.420 1.00 29.94 220 LYS D O 1
ATOM 6285 N N . HIS D 1 162 ? 26.874 66.123 56.670 1.00 28.58 221 HIS D N 1
ATOM 6286 C CA . HIS D 1 162 ? 26.159 65.082 55.886 1.00 28.37 221 HIS D CA 1
ATOM 6287 C C . HIS D 1 162 ? 27.116 63.924 55.640 1.00 28.62 221 HIS D C 1
ATOM 6288 O O . HIS D 1 162 ? 28.143 64.115 55.001 1.00 29.78 221 HIS D O 1
ATOM 6295 N N . PRO D 1 163 ? 26.814 62.707 56.148 1.00 25.55 222 PRO D N 1
ATOM 6296 C CA . PRO D 1 163 ? 27.707 61.561 55.973 1.00 25.64 222 PRO D CA 1
ATOM 6297 C C . PRO D 1 163 ? 27.692 61.028 54.535 1.00 24.36 222 PRO D C 1
ATOM 6298 O O . PRO D 1 163 ? 26.616 60.725 54.023 1.00 25.09 222 PRO D O 1
ATOM 6302 N N . VAL D 1 164 ? 28.874 60.972 53.923 1.00 22.38 223 VAL D N 1
ATOM 6303 C CA . VAL D 1 164 ? 29.071 60.456 52.541 1.00 21.73 223 VAL D CA 1
ATOM 6304 C C . VAL D 1 164 ? 29.130 58.927 52.629 1.00 21.05 223 VAL D C 1
ATOM 6305 O O . VAL D 1 164 ? 29.799 58.418 53.547 1.00 20.69 223 VAL D O 1
ATOM 6309 N N . PHE D 1 165 ? 28.466 58.232 51.710 1.00 19.98 224 PHE D N 1
ATOM 6310 C CA . PHE D 1 165 ? 28.437 56.751 51.786 1.00 20.82 224 PHE D CA 1
ATOM 6311 C C . PHE D 1 165 ? 28.586 56.139 50.400 1.00 20.53 224 PHE D C 1
ATOM 6312 O O . PHE D 1 165 ? 28.635 54.892 50.334 1.00 21.33 224 PHE D O 1
ATOM 6320 N N . GLY D 1 166 ? 28.706 56.967 49.357 1.00 20.94 225 GLY D N 1
ATOM 6321 C CA . GLY D 1 166 ? 28.831 56.434 47.993 1.00 21.59 225 GLY D CA 1
ATOM 6322 C C . GLY D 1 166 ? 29.364 57.453 46.999 1.00 21.31 225 GLY D C 1
ATOM 6323 O O . GLY D 1 166 ? 29.524 58.624 47.367 1.00 22.16 225 GLY D O 1
ATOM 6324 N N . GLN D 1 167 ? 29.576 57.010 45.761 1.00 22.24 226 GLN D N 1
ATOM 6325 C CA . GLN D 1 167 ? 30.133 57.884 44.699 1.00 21.24 226 GLN D CA 1
ATOM 6326 C C . GLN D 1 167 ? 29.570 57.452 43.340 1.00 23.23 226 GLN D C 1
ATOM 6327 O O . GLN D 1 167 ? 29.592 56.248 43.022 1.00 23.26 226 GLN D O 1
ATOM 6333 N N . VAL D 1 168 ? 29.051 58.408 42.582 1.00 22.40 227 VAL D N 1
ATOM 6334 C CA . VAL D 1 168 ? 28.573 58.080 41.214 1.00 22.87 227 VAL D CA 1
ATOM 6335 C C . VAL D 1 168 ? 29.814 57.738 40.373 1.00 23.84 227 VAL D C 1
ATOM 6336 O O . VAL D 1 168 ? 30.792 58.498 40.401 1.00 22.22 227 VAL D O 1
ATOM 6340 N N . ILE D 1 169 ? 29.781 56.605 39.684 1.00 23.23 228 ILE D N 1
ATOM 6341 C CA . ILE D 1 169 ? 30.918 56.186 38.811 1.00 23.64 228 ILE D CA 1
ATOM 6342 C C . ILE D 1 169 ? 30.401 56.061 37.375 1.00 25.67 228 ILE D C 1
ATOM 6343 O O . ILE D 1 169 ? 31.211 55.774 36.488 1.00 28.82 228 ILE D O 1
ATOM 6348 N N . GLY D 1 170 ? 29.112 56.319 37.166 1.00 25.00 229 GLY D N 1
ATOM 6349 C CA . GLY D 1 170 ? 28.504 56.255 35.818 1.00 27.12 229 GLY D CA 1
ATOM 6350 C C . GLY D 1 170 ? 27.157 56.957 35.797 1.00 26.69 229 GLY D C 1
ATOM 6351 O O . GLY D 1 170 ? 26.438 56.897 36.804 1.00 24.82 229 GLY D O 1
ATOM 6352 N N . GLY D 1 171 ? 26.822 57.636 34.704 1.00 25.87 230 GLY D N 1
ATOM 6353 C CA . GLY D 1 171 ? 25.508 58.290 34.654 1.00 26.34 230 GLY D CA 1
ATOM 6354 C C . GLY D 1 171 ? 25.486 59.668 35.303 1.00 27.24 230 GLY D C 1
ATOM 6355 O O . GLY D 1 171 ? 24.412 60.141 35.675 1.00 30.29 230 GLY D O 1
ATOM 6364 N N . ASP D 1 173 ? 25.760 62.218 33.731 1.00 30.79 232 ASP D N 1
ATOM 6365 C CA . ASP D 1 173 ? 25.001 62.993 32.762 1.00 32.40 232 ASP D CA 1
ATOM 6366 C C . ASP D 1 173 ? 23.513 62.919 33.141 1.00 29.94 232 ASP D C 1
ATOM 6367 O O . ASP D 1 173 ? 22.781 63.914 32.918 1.00 28.29 232 ASP D O 1
ATOM 6372 N N . VAL D 1 174 ? 23.087 61.787 33.704 1.00 27.97 233 VAL D N 1
ATOM 6373 C CA . VAL D 1 174 ? 21.669 61.602 34.129 1.00 26.50 233 VAL D CA 1
ATOM 6374 C C . VAL D 1 174 ? 21.426 62.484 35.361 1.00 26.26 233 VAL D C 1
ATOM 6375 O O . VAL D 1 174 ? 20.348 63.131 35.427 1.00 25.95 233 VAL D O 1
ATOM 6379 N N . VAL D 1 175 ? 22.394 62.550 36.280 1.00 25.12 234 VAL D N 1
ATOM 6380 C CA . VAL D 1 175 ? 22.245 63.415 37.489 1.00 25.74 234 VAL D CA 1
ATOM 6381 C C . VAL D 1 175 ? 22.122 64.874 37.023 1.00 27.18 234 VAL D C 1
ATOM 6382 O O . VAL D 1 175 ? 21.288 65.603 37.593 1.00 26.68 234 VAL D O 1
ATOM 6386 N N . ASP D 1 176 ? 22.888 65.269 36.001 1.00 28.58 235 ASP D N 1
ATOM 6387 C CA . ASP D 1 176 ? 22.825 66.661 35.473 1.00 29.68 235 ASP D CA 1
ATOM 6388 C C . ASP D 1 176 ? 21.452 66.913 34.827 1.00 30.44 235 ASP D C 1
ATOM 6389 O O . ASP D 1 176 ? 20.879 67.996 35.083 1.00 30.34 235 ASP D O 1
ATOM 6394 N N . LYS D 1 177 ? 20.947 65.966 34.028 1.00 31.32 236 LYS D N 1
ATOM 6395 C CA . LYS D 1 177 ? 19.599 66.110 33.399 1.00 33.51 236 LYS D CA 1
ATOM 6396 C C . LYS D 1 177 ? 18.538 66.285 34.496 1.00 32.60 236 LYS D C 1
ATOM 6397 O O . LYS D 1 177 ? 17.668 67.172 34.351 1.00 32.12 236 LYS D O 1
ATOM 6403 N N . ILE D 1 178 ? 18.612 65.468 35.556 1.00 30.93 237 ILE D N 1
ATOM 6404 C CA . ILE D 1 178 ? 17.661 65.565 36.706 1.00 29.10 237 ILE D CA 1
ATOM 6405 C C . ILE D 1 178 ? 17.771 66.958 37.335 1.00 28.93 237 ILE D C 1
ATOM 6406 O O . ILE D 1 178 ? 16.715 67.610 37.555 1.00 28.89 237 ILE D O 1
ATOM 6411 N N . ALA D 1 179 ? 19.001 67.418 37.572 1.00 28.88 238 ALA D N 1
ATOM 6412 C CA . ALA D 1 179 ? 19.217 68.715 38.259 1.00 30.50 238 ALA D CA 1
ATOM 6413 C C . ALA D 1 179 ? 18.643 69.881 37.449 1.00 32.57 238 ALA D C 1
ATOM 6414 O O . ALA D 1 179 ? 18.211 70.852 38.075 1.00 33.20 238 ALA D O 1
ATOM 6416 N N . LYS D 1 180 ? 18.611 69.774 36.120 1.00 35.02 239 LYS D N 1
ATOM 6417 C CA . LYS D 1 180 ? 18.128 70.873 35.236 1.00 37.35 239 LYS D CA 1
ATOM 6418 C C . LYS D 1 180 ? 16.641 70.727 34.876 1.00 37.06 239 LYS D C 1
ATOM 6419 O O . LYS D 1 180 ? 16.173 71.534 34.073 1.00 36.75 239 LYS D O 1
ATOM 6425 N N . ALA D 1 181 ? 15.923 69.761 35.453 1.00 35.36 240 ALA D N 1
ATOM 6426 C CA . ALA D 1 181 ? 14.502 69.548 35.090 1.00 36.48 240 ALA D CA 1
ATOM 6427 C C . ALA D 1 181 ? 13.655 70.778 35.435 1.00 37.68 240 ALA D C 1
ATOM 6428 O O . ALA D 1 181 ? 13.977 71.471 36.412 1.00 36.25 240 ALA D O 1
ATOM 6430 N N . GLU D 1 182 ? 12.603 71.023 34.648 1.00 39.80 241 GLU D N 1
ATOM 6431 C CA . GLU D 1 182 ? 11.675 72.143 34.951 1.00 41.94 241 GLU D CA 1
ATOM 6432 C C . GLU D 1 182 ? 11.085 71.865 36.337 1.00 37.81 241 GLU D C 1
ATOM 6433 O O . GLU D 1 182 ? 10.792 70.686 36.635 1.00 34.18 241 GLU D O 1
ATOM 6439 N N . LYS D 1 183 ? 10.930 72.909 37.150 1.00 38.19 242 LYS D N 1
ATOM 6440 C CA . LYS D 1 183 ? 10.465 72.717 38.546 1.00 38.71 242 LYS D CA 1
ATOM 6441 C C . LYS D 1 183 ? 9.751 73.971 39.053 1.00 38.40 242 LYS D C 1
ATOM 6442 O O . LYS D 1 183 ? 9.831 75.004 38.382 1.00 40.71 242 LYS D O 1
ATOM 6448 N N . ASP D 1 184 ? 9.128 73.874 40.229 1.00 39.28 243 ASP D N 1
ATOM 6449 C CA . ASP D 1 184 ? 8.434 75.036 40.848 1.00 40.87 243 ASP D CA 1
ATOM 6450 C C . ASP D 1 184 ? 9.448 75.796 41.719 1.00 40.86 243 ASP D C 1
ATOM 6451 O O . ASP D 1 184 ? 10.646 75.450 41.660 1.00 35.37 243 ASP D O 1
ATOM 6456 N N . GLU D 1 185 ? 8.986 76.754 42.532 1.00 43.38 244 GLU D N 1
ATOM 6457 C CA . GLU D 1 185 ? 9.909 77.584 43.360 1.00 46.01 244 GLU D CA 1
ATOM 6458 C C . GLU D 1 185 ? 10.350 76.833 44.627 1.00 45.32 244 GLU D C 1
ATOM 6459 O O . GLU D 1 185 ? 11.117 77.422 45.414 1.00 48.25 244 GLU D O 1
ATOM 6465 N N . LYS D 1 186 ? 9.859 75.612 44.850 1.00 42.67 245 LYS D N 1
ATOM 6466 C CA . LYS D 1 186 ? 10.378 74.802 45.987 1.00 40.55 245 LYS D CA 1
ATOM 6467 C C . LYS D 1 186 ? 11.360 73.776 45.413 1.00 36.64 245 LYS D C 1
ATOM 6468 O O . LYS D 1 186 ? 11.819 72.909 46.166 1.00 36.54 245 LYS D O 1
ATOM 6474 N N . ASP D 1 187 ? 11.642 73.893 44.115 1.00 34.72 246 ASP D N 1
ATOM 6475 C CA . ASP D 1 187 ? 12.616 73.048 43.374 1.00 34.64 246 ASP D CA 1
ATOM 6476 C C . ASP D 1 187 ? 12.044 71.641 43.149 1.00 31.88 246 ASP D C 1
ATOM 6477 O O . ASP D 1 187 ? 12.835 70.720 42.928 1.00 29.61 246 ASP D O 1
ATOM 6482 N N . LYS D 1 188 ? 10.717 71.505 43.144 1.00 31.94 247 LYS D N 1
ATOM 6483 C CA . LYS D 1 188 ? 10.064 70.190 42.904 1.00 33.10 247 LYS D CA 1
ATOM 6484 C C . LYS D 1 188 ? 9.821 70.033 41.404 1.00 32.06 247 LYS D C 1
ATOM 6485 O O . LYS D 1 188 ? 9.137 70.851 40.803 1.00 31.52 247 LYS D O 1
ATOM 6491 N N . PRO D 1 189 ? 10.406 69.020 40.726 1.00 31.25 248 PRO D N 1
ATOM 6492 C CA . PRO D 1 189 ? 10.169 68.839 39.297 1.00 31.91 248 PRO D CA 1
ATOM 6493 C C . PRO D 1 189 ? 8.677 68.899 38.929 1.00 34.01 248 PRO D C 1
ATOM 6494 O O . PRO D 1 189 ? 7.861 68.345 39.654 1.00 33.27 248 PRO D O 1
ATOM 6498 N N . THR D 1 190 ? 8.361 69.576 37.823 1.00 35.04 249 THR D N 1
ATOM 6499 C CA . THR D 1 190 ? 6.961 69.679 37.333 1.00 39.40 249 THR D CA 1
ATOM 6500 C C . THR D 1 190 ? 6.498 68.279 36.927 1.00 39.70 249 THR D C 1
ATOM 6501 O O . THR D 1 190 ? 5.337 67.934 37.217 1.00 40.77 249 THR D O 1
ATOM 6505 N N . THR D 1 191 ? 7.377 67.529 36.257 1.00 38.44 250 THR D N 1
ATOM 6506 C CA . THR D 1 191 ? 7.068 66.126 35.871 1.00 39.44 250 THR D CA 1
ATOM 6507 C C . THR D 1 191 ? 7.902 65.214 36.766 1.00 36.72 250 THR D C 1
ATOM 6508 O O . THR D 1 191 ? 9.144 65.332 36.735 1.00 34.50 250 THR D O 1
ATOM 6512 N N . ALA D 1 192 ? 7.221 64.349 37.524 1.00 36.63 251 ALA D N 1
ATOM 6513 C CA . ALA D 1 192 ? 7.869 63.428 38.487 1.00 36.28 251 ALA D CA 1
ATOM 6514 C C . ALA D 1 192 ? 9.064 62.705 37.849 1.00 34.25 251 ALA D C 1
ATOM 6515 O O . ALA D 1 192 ? 8.958 62.227 36.709 1.00 33.86 251 ALA D O 1
ATOM 6517 N N . ILE D 1 193 ? 10.183 62.727 38.558 1.00 31.99 252 ILE D N 1
ATOM 6518 C CA . ILE D 1 193 ? 11.407 61.970 38.192 1.00 32.62 252 ILE D CA 1
ATOM 6519 C C . ILE D 1 193 ? 11.510 60.888 39.258 1.00 31.22 252 ILE D C 1
ATOM 6520 O O . ILE D 1 193 ? 11.673 61.233 40.447 1.00 31.17 252 ILE D O 1
ATOM 6525 N N . THR D 1 194 ? 11.402 59.633 38.838 1.00 30.54 253 THR D N 1
ATOM 6526 C CA . THR D 1 194 ? 11.313 58.545 39.825 1.00 30.36 253 THR D CA 1
ATOM 6527 C C . THR D 1 194 ? 12.470 57.556 39.733 1.00 30.77 253 THR D C 1
ATOM 6528 O O . THR D 1 194 ? 13.133 57.454 38.655 1.00 27.05 253 THR D O 1
ATOM 6532 N N . ILE D 1 195 ? 12.718 56.923 40.876 1.00 28.42 254 ILE D N 1
ATOM 6533 C CA . ILE D 1 195 ? 13.609 55.740 40.976 1.00 27.38 254 ILE D CA 1
ATOM 6534 C C . ILE D 1 195 ? 12.654 54.583 40.690 1.00 27.72 254 ILE D C 1
ATOM 6535 O O . ILE D 1 195 ? 11.778 54.327 41.543 1.00 30.37 254 ILE D O 1
ATOM 6540 N N . ASP D 1 196 ? 12.736 53.995 39.502 1.00 30.42 255 ASP D N 1
ATOM 6541 C CA . ASP D 1 196 ? 11.818 52.887 39.140 1.00 31.40 255 ASP D CA 1
ATOM 6542 C C . ASP D 1 196 ? 12.260 51.640 39.905 1.00 29.86 255 ASP D C 1
ATOM 6543 O O . ASP D 1 196 ? 11.395 50.939 40.457 1.00 30.62 255 ASP D O 1
ATOM 6548 N N . SER D 1 197 ? 13.568 51.417 39.970 1.00 28.51 256 SER D N 1
ATOM 6549 C CA . SER D 1 197 ? 14.107 50.248 40.697 1.00 28.44 256 SER D CA 1
ATOM 6550 C C . SER D 1 197 ? 15.573 50.508 41.033 1.00 26.77 256 SER D C 1
ATOM 6551 O O . SER D 1 197 ? 16.159 51.467 40.477 1.00 24.44 256 SER D O 1
ATOM 6554 N N . ILE D 1 198 ? 16.116 49.718 41.958 1.00 26.27 257 ILE D N 1
ATOM 6555 C CA . ILE D 1 198 ? 17.571 49.789 42.261 1.00 24.69 257 ILE D CA 1
ATOM 6556 C C . ILE D 1 198 ? 18.122 48.382 42.038 1.00 24.12 257 ILE D C 1
ATOM 6557 O O . ILE D 1 198 ? 17.554 47.424 42.583 1.00 26.09 257 ILE D O 1
ATOM 6562 N N . GLU D 1 199 ? 19.082 48.264 41.138 1.00 23.14 258 GLU D N 1
ATOM 6563 C CA . GLU D 1 199 ? 19.725 46.961 40.862 1.00 23.76 258 GLU D CA 1
ATOM 6564 C C . GLU D 1 199 ? 20.929 46.849 41.798 1.00 23.04 258 GLU D C 1
ATOM 6565 O O . GLU D 1 199 ? 21.742 47.770 41.791 1.00 22.36 258 GLU D O 1
ATOM 6571 N N . VAL D 1 200 ? 20.983 45.818 42.642 1.00 23.22 259 VAL D N 1
ATOM 6572 C CA . VAL D 1 200 ? 22.205 45.637 43.472 1.00 23.21 259 VAL D CA 1
ATOM 6573 C C . VAL D 1 200 ? 23.151 44.751 42.652 1.00 24.31 259 VAL D C 1
ATOM 6574 O O . VAL D 1 200 ? 22.930 43.519 42.596 1.00 24.89 259 VAL D O 1
ATOM 6578 N N . VAL D 1 201 ? 24.119 45.387 41.991 1.00 23.36 260 VAL D N 1
ATOM 6579 C CA . VAL D 1 201 ? 25.139 44.704 41.147 1.00 25.02 260 VAL D CA 1
ATOM 6580 C C . VAL D 1 201 ? 26.107 43.923 42.041 1.00 25.13 260 VAL D C 1
ATOM 6581 O O . VAL D 1 201 ? 26.419 42.766 41.711 1.00 26.41 260 VAL D O 1
ATOM 6585 N N . LYS D 1 202 ? 26.598 44.560 43.102 1.00 23.60 261 LYS D N 1
ATOM 6586 C CA . LYS D 1 202 ? 27.527 43.898 44.059 1.00 24.43 261 LYS D CA 1
ATOM 6587 C C . LYS D 1 202 ? 27.025 44.222 45.465 1.00 22.75 261 LYS D C 1
ATOM 6588 O O . LYS D 1 202 ? 27.055 45.401 45.838 1.00 21.18 261 LYS D O 1
ATOM 6594 N N . ASP D 1 203 ? 26.550 43.204 46.175 1.00 22.96 262 ASP D N 1
ATOM 6595 C CA . ASP D 1 203 ? 25.967 43.393 47.523 1.00 22.97 262 ASP D CA 1
ATOM 6596 C C . ASP D 1 203 ? 27.096 43.330 48.550 1.00 23.09 262 ASP D C 1
ATOM 6597 O O . ASP D 1 203 ? 28.242 43.067 48.161 1.00 22.52 262 ASP D O 1
ATOM 6602 N N . TYR D 1 204 ? 26.761 43.556 49.814 1.00 22.72 263 TYR D N 1
ATOM 6603 C CA . TYR D 1 204 ? 27.772 43.493 50.891 1.00 23.58 263 TYR D CA 1
ATOM 6604 C C . TYR D 1 204 ? 27.193 42.712 52.076 1.00 24.31 263 TYR D C 1
ATOM 6605 O O . TYR D 1 204 ? 26.023 42.910 52.433 1.00 24.96 263 TYR D O 1
ATOM 6614 N N . ASP D 1 205 ? 27.988 41.808 52.646 1.00 26.30 264 ASP D N 1
ATOM 6615 C CA . ASP D 1 205 ? 27.529 41.051 53.838 1.00 25.44 264 ASP D CA 1
ATOM 6616 C C . ASP D 1 205 ? 28.161 41.695 55.072 1.00 23.98 264 ASP D C 1
ATOM 6617 O O . ASP D 1 205 ? 29.380 41.599 55.201 1.00 23.24 264 ASP D O 1
ATOM 6622 N N . PHE D 1 206 ? 27.350 42.274 55.963 1.00 24.03 265 PHE D N 1
ATOM 6623 C CA . PHE D 1 206 ? 27.885 43.011 57.142 1.00 24.94 265 PHE D CA 1
ATOM 6624 C C . PHE D 1 206 ? 28.400 42.055 58.221 1.00 25.77 265 PHE D C 1
ATOM 6625 O O . PHE D 1 206 ? 28.950 42.554 59.237 1.00 26.09 265 PHE D O 1
ATOM 6633 N N . LYS D 1 207 ? 28.249 40.747 58.008 1.00 25.81 266 LYS D N 1
ATOM 6634 C CA . LYS D 1 207 ? 28.793 39.731 58.940 1.00 28.68 266 LYS D CA 1
ATOM 6635 C C . LYS D 1 207 ? 30.193 39.299 58.478 1.00 27.04 266 LYS D C 1
ATOM 6636 O O . LYS D 1 207 ? 30.856 38.558 59.222 1.00 26.57 266 LYS D O 1
ATOM 6642 N N . SER D 1 208 ? 30.643 39.782 57.321 1.00 26.00 267 SER D N 1
ATOM 6643 C CA . SER D 1 208 ? 31.945 39.356 56.749 1.00 24.78 267 SER D CA 1
ATOM 6644 C C . SER D 1 208 ? 33.120 39.847 57.593 1.00 23.56 267 SER D C 1
ATOM 6645 O O . SER D 1 208 ? 33.148 41.037 57.937 1.00 23.12 267 SER D O 1
ATOM 6648 N N . GLU D 1 209 ? 34.079 38.958 57.853 1.00 23.44 268 GLU D N 1
ATOM 6649 C CA . GLU D 1 209 ? 35.305 39.306 58.622 1.00 24.43 268 GLU D CA 1
ATOM 6650 C C . GLU D 1 209 ? 36.500 39.266 57.670 1.00 24.25 268 GLU D C 1
ATOM 6651 O O . GLU D 1 209 ? 37.651 39.252 58.135 1.00 24.24 268 GLU D O 1
ATOM 6657 N N . ASN D 1 210 ? 36.226 39.247 56.371 1.00 26.27 269 ASN D N 1
ATOM 6658 C CA . ASN D 1 210 ? 37.315 39.216 55.365 1.00 28.92 269 ASN D CA 1
ATOM 6659 C C . ASN D 1 210 ? 38.182 40.464 55.504 1.00 28.64 269 ASN D C 1
ATOM 6660 O O . ASN D 1 210 ? 37.625 41.532 55.860 1.00 28.91 269 ASN D O 1
ATOM 6665 N N . LEU D 1 211 ? 39.495 40.311 55.301 1.00 28.89 270 LEU D N 1
ATOM 6666 C CA . LEU D 1 211 ? 40.426 41.471 55.298 1.00 31.10 270 LEU D CA 1
ATOM 6667 C C . LEU D 1 211 ? 40.802 41.756 53.851 1.00 32.17 270 LEU D C 1
ATOM 6668 O O . LEU D 1 211 ? 41.052 40.791 53.104 1.00 34.08 270 LEU D O 1
ATOM 6673 N N . TYR D 1 212 ? 40.889 43.036 53.507 1.00 34.66 271 TYR D N 1
ATOM 6674 C CA . TYR D 1 212 ? 41.197 43.458 52.119 1.00 37.66 271 TYR D CA 1
ATOM 6675 C C . TYR D 1 212 ? 42.502 44.265 52.087 1.00 40.77 271 TYR D C 1
ATOM 6676 O O . TYR D 1 212 ? 42.656 45.209 52.896 1.00 39.31 271 TYR D O 1
ATOM 6685 N N . PHE D 1 213 ? 43.412 43.881 51.182 1.00 44.33 272 PHE D N 1
ATOM 6686 C CA . PHE D 1 213 ? 44.710 44.584 51.011 1.00 49.73 272 PHE D CA 1
ATOM 6687 C C . PHE D 1 213 ? 44.424 45.959 50.403 1.00 54.02 272 PHE D C 1
ATOM 6688 O O . PHE D 1 213 ? 43.618 46.015 49.463 1.00 51.81 272 PHE D O 1
ATOM 6696 N N . GLN D 1 214 ? 45.029 47.020 50.949 1.00 63.76 273 GLN D N 1
ATOM 6697 C CA . GLN D 1 214 ? 44.806 48.402 50.433 1.00 73.97 273 GLN D CA 1
ATOM 6698 C C . GLN D 1 214 ? 46.119 48.972 49.885 1.00 80.96 273 GLN D C 1
ATOM 6699 O O . GLN D 1 214 ? 47.216 48.511 50.216 1.00 87.35 273 GLN D O 1
ATOM 6714 N N . ASN E 1 2 ? -4.924 19.957 48.982 1.00 67.41 61 ASN E N 1
ATOM 6715 C CA . ASN E 1 2 ? -4.158 20.606 47.929 1.00 56.62 61 ASN E CA 1
ATOM 6716 C C . ASN E 1 2 ? -2.712 20.092 47.991 1.00 45.12 61 ASN E C 1
ATOM 6717 O O . ASN E 1 2 ? -2.079 20.255 49.043 1.00 45.32 61 ASN E O 1
ATOM 6722 N N . PHE E 1 3 ? -2.226 19.478 46.908 1.00 34.96 62 PHE E N 1
ATOM 6723 C CA . PHE E 1 3 ? -0.827 18.965 46.858 1.00 30.01 62 PHE E CA 1
ATOM 6724 C C . PHE E 1 3 ? -0.045 19.913 45.959 1.00 27.16 62 PHE E C 1
ATOM 6725 O O . PHE E 1 3 ? -0.182 19.882 44.737 1.00 25.72 62 PHE E O 1
ATOM 6733 N N . PRO E 1 4 ? 0.776 20.800 46.551 1.00 24.37 63 PRO E N 1
ATOM 6734 C CA . PRO E 1 4 ? 1.464 21.831 45.778 1.00 24.81 63 PRO E CA 1
ATOM 6735 C C . PRO E 1 4 ? 2.471 21.301 44.746 1.00 22.84 63 PRO E C 1
ATOM 6736 O O . PRO E 1 4 ? 2.780 22.040 43.854 1.00 22.49 63 PRO E O 1
ATOM 6740 N N . GLN E 1 5 ? 2.886 20.030 44.841 1.00 21.90 64 GLN E N 1
ATOM 6741 C CA . GLN E 1 5 ? 3.853 19.489 43.845 1.00 21.47 64 GLN E CA 1
ATOM 6742 C C . GLN E 1 5 ? 3.150 19.163 42.525 1.00 23.33 64 GLN E C 1
ATOM 6743 O O . GLN E 1 5 ? 3.847 19.056 41.515 1.00 26.03 64 GLN E O 1
ATOM 6749 N N . LEU E 1 6 ? 1.830 19.002 42.541 1.00 24.32 65 LEU E N 1
ATOM 6750 C CA . LEU E 1 6 ? 1.098 18.556 41.325 1.00 27.67 65 LEU E CA 1
ATOM 6751 C C . LEU E 1 6 ? 0.772 19.703 40.366 1.00 27.38 65 LEU E C 1
ATOM 6752 O O . LEU E 1 6 ? 0.094 19.447 39.386 1.00 31.49 65 LEU E O 1
ATOM 6757 N N . SER E 1 7 ? 1.268 20.906 40.616 1.00 28.27 66 SER E N 1
ATOM 6758 C CA . SER E 1 7 ? 1.011 22.020 39.670 1.00 30.07 66 SER E CA 1
ATOM 6759 C C . SER E 1 7 ? 2.327 22.720 39.350 1.00 28.11 66 SER E C 1
ATOM 6760 O O . SER E 1 7 ? 3.089 22.974 40.299 1.00 26.12 66 SER E O 1
ATOM 6763 N N . LYS E 1 8 ? 2.577 23.040 38.073 1.00 25.35 67 LYS E N 1
ATOM 6764 C CA . LYS E 1 8 ? 3.829 23.767 37.736 1.00 26.36 67 LYS E CA 1
ATOM 6765 C C . LYS E 1 8 ? 3.698 25.250 38.117 1.00 26.75 67 LYS E C 1
ATOM 6766 O O . LYS E 1 8 ? 4.732 25.953 38.096 1.00 27.28 67 LYS E O 1
ATOM 6772 N N . GLU E 1 9 ? 2.493 25.721 38.444 1.00 25.28 68 GLU E N 1
ATOM 6773 C CA . GLU E 1 9 ? 2.363 27.159 38.809 1.00 25.97 68 GLU E CA 1
ATOM 6774 C C . GLU E 1 9 ? 3.057 27.430 40.154 1.00 25.97 68 GLU E C 1
ATOM 6775 O O . GLU E 1 9 ? 2.864 26.655 41.112 1.00 24.75 68 GLU E O 1
ATOM 6781 N N . VAL E 1 10 ? 3.867 28.485 40.202 1.00 26.34 69 VAL E N 1
ATOM 6782 C CA . VAL E 1 10 ? 4.491 28.901 41.492 1.00 26.00 69 VAL E CA 1
ATOM 6783 C C . VAL E 1 10 ? 3.422 29.715 42.223 1.00 26.13 69 VAL E C 1
ATOM 6784 O O . VAL E 1 10 ? 3.153 30.856 41.789 1.00 24.97 69 VAL E O 1
ATOM 6788 N N . ALA E 1 11 ? 2.825 29.133 43.266 1.00 24.59 70 ALA E N 1
ATOM 6789 C CA . ALA E 1 11 ? 1.726 29.784 44.015 1.00 25.08 70 ALA E CA 1
ATOM 6790 C C . ALA E 1 11 ? 2.233 31.054 44.697 1.00 25.54 70 ALA E C 1
ATOM 6791 O O . ALA E 1 11 ? 3.463 31.260 44.781 1.00 24.03 70 ALA E O 1
ATOM 6793 N N A GLU E 1 12 ? 1.307 31.882 45.191 0.50 26.88 71 GLU E N 1
ATOM 6794 N N B GLU E 1 12 ? 1.299 31.857 45.207 0.50 26.77 71 GLU E N 1
ATOM 6795 C CA A GLU E 1 12 ? 1.710 33.142 45.868 0.50 29.34 71 GLU E CA 1
ATOM 6796 C CA B GLU E 1 12 ? 1.642 33.137 45.875 0.50 29.21 71 GLU E CA 1
ATOM 6797 C C A GLU E 1 12 ? 2.594 32.831 47.084 0.50 27.79 71 GLU E C 1
ATOM 6798 C C B GLU E 1 12 ? 2.501 32.873 47.125 0.50 27.85 71 GLU E C 1
ATOM 6799 O O A GLU E 1 12 ? 3.517 33.619 47.324 0.50 28.14 71 GLU E O 1
ATOM 6800 O O B GLU E 1 12 ? 3.303 33.755 47.452 0.50 28.45 71 GLU E O 1
ATOM 6811 N N . ASP E 1 13 ? 2.350 31.714 47.782 1.00 26.50 72 ASP E N 1
ATOM 6812 C CA . ASP E 1 13 ? 3.131 31.382 49.012 1.00 26.82 72 ASP E CA 1
ATOM 6813 C C . ASP E 1 13 ? 4.301 30.447 48.692 1.00 25.94 72 ASP E C 1
ATOM 6814 O O . ASP E 1 13 ? 4.790 29.775 49.615 1.00 26.19 72 ASP E O 1
ATOM 6819 N N . GLU E 1 14 ? 4.739 30.403 47.436 1.00 26.48 73 GLU E N 1
ATOM 6820 C CA . GLU E 1 14 ? 5.872 29.519 47.074 1.00 24.33 73 GLU E CA 1
ATOM 6821 C C . GLU E 1 14 ? 7.026 30.400 46.604 1.00 24.97 73 GLU E C 1
ATOM 6822 O O . GLU E 1 14 ? 6.792 31.604 46.364 1.00 24.32 73 GLU E O 1
ATOM 6828 N N . ALA E 1 15 ? 8.226 29.832 46.544 1.00 23.65 74 ALA E N 1
ATOM 6829 C CA . ALA E 1 15 ? 9.407 30.580 46.046 1.00 23.90 74 ALA E CA 1
ATOM 6830 C C . ALA E 1 15 ? 9.916 29.825 44.819 1.00 22.61 74 ALA E C 1
ATOM 6831 O O . ALA E 1 15 ? 9.446 28.698 44.615 1.00 19.57 74 ALA E O 1
ATOM 6833 N N . GLU E 1 16 ? 10.850 30.401 44.062 1.00 21.66 75 GLU E N 1
ATOM 6834 C CA . GLU E 1 16 ? 11.317 29.702 42.839 1.00 22.42 75 GLU E CA 1
ATOM 6835 C C . GLU E 1 16 ? 12.778 30.043 42.563 1.00 22.16 75 GLU E C 1
ATOM 6836 O O . GLU E 1 16 ? 13.141 31.238 42.617 1.00 21.60 75 GLU E O 1
ATOM 6842 N N . VAL E 1 17 ? 13.584 29.019 42.295 1.00 23.54 76 VAL E N 1
ATOM 6843 C CA . VAL E 1 17 ? 15.011 29.265 41.961 1.00 24.14 76 VAL E CA 1
ATOM 6844 C C . VAL E 1 17 ? 15.362 28.492 40.706 1.00 23.84 76 VAL E C 1
ATOM 6845 O O . VAL E 1 17 ? 14.613 27.560 40.320 1.00 23.78 76 VAL E O 1
ATOM 6849 N N . ILE E 1 18 ? 16.486 28.875 40.121 1.00 23.28 77 ILE E N 1
ATOM 6850 C CA . ILE E 1 18 ? 17.029 28.121 38.968 1.00 23.82 77 ILE E CA 1
ATOM 6851 C C . ILE E 1 18 ? 18.453 27.718 39.325 1.00 23.02 77 ILE E C 1
ATOM 6852 O O . ILE E 1 18 ? 19.255 28.602 39.668 1.00 25.09 77 ILE E O 1
ATOM 6857 N N . LEU E 1 19 ? 18.712 26.420 39.318 1.00 22.78 78 LEU E N 1
ATOM 6858 C CA . LEU E 1 19 ? 20.097 25.935 39.484 1.00 25.20 78 LEU E CA 1
ATOM 6859 C C . LEU E 1 19 ? 20.745 26.058 38.095 1.00 26.33 78 LEU E C 1
ATOM 6860 O O . LEU E 1 19 ? 20.265 25.378 37.169 1.00 25.52 78 LEU E O 1
ATOM 6865 N N . HIS E 1 20 ? 21.695 26.977 37.923 1.00 26.17 79 HIS E N 1
ATOM 6866 C CA . HIS E 1 20 ? 22.442 27.069 36.638 1.00 26.78 79 HIS E CA 1
ATOM 6867 C C . HIS E 1 20 ? 23.599 26.073 36.757 1.00 27.29 79 HIS E C 1
ATOM 6868 O O . HIS E 1 20 ? 24.601 26.413 37.403 1.00 27.43 79 HIS E O 1
ATOM 6875 N N . THR E 1 21 ? 23.423 24.857 36.246 1.00 25.61 80 THR E N 1
ATOM 6876 C CA . THR E 1 21 ? 24.497 23.847 36.395 1.00 27.67 80 THR E CA 1
ATOM 6877 C C . THR E 1 21 ? 25.367 23.813 35.141 1.00 28.14 80 THR E C 1
ATOM 6878 O O . THR E 1 21 ? 24.975 24.397 34.112 1.00 26.88 80 THR E O 1
ATOM 6882 N N . SER E 1 22 ? 26.502 23.121 35.236 1.00 30.75 81 SER E N 1
ATOM 6883 C CA . SER E 1 22 ? 27.437 22.992 34.092 1.00 32.88 81 SER E CA 1
ATOM 6884 C C . SER E 1 22 ? 26.777 22.161 32.985 1.00 35.25 81 SER E C 1
ATOM 6885 O O . SER E 1 22 ? 27.318 22.153 31.875 1.00 35.59 81 SER E O 1
ATOM 6888 N N . GLN E 1 23 ? 25.643 21.508 33.283 1.00 35.44 82 GLN E N 1
ATOM 6889 C CA . GLN E 1 23 ? 24.949 20.680 32.257 1.00 37.26 82 GLN E CA 1
ATOM 6890 C C . GLN E 1 23 ? 23.556 21.231 31.929 1.00 34.19 82 GLN E C 1
ATOM 6891 O O . GLN E 1 23 ? 22.798 20.510 31.269 1.00 33.79 82 GLN E O 1
ATOM 6897 N N . GLY E 1 24 ? 23.240 22.462 32.346 1.00 33.23 83 GLY E N 1
ATOM 6898 C CA . GLY E 1 24 ? 21.925 23.040 32.011 1.00 31.35 83 GLY E CA 1
ATOM 6899 C C . GLY E 1 24 ? 21.195 23.611 33.215 1.00 29.63 83 GLY E C 1
ATOM 6900 O O . GLY E 1 24 ? 21.673 23.456 34.370 1.00 25.34 83 GLY E O 1
ATOM 6901 N N . ASP E 1 25 ? 20.039 24.213 32.950 1.00 28.81 84 ASP E N 1
ATOM 6902 C CA . ASP E 1 25 ? 19.250 24.883 34.014 1.00 29.55 84 ASP E CA 1
ATOM 6903 C C . ASP E 1 25 ? 18.174 23.947 34.570 1.00 26.66 84 ASP E C 1
ATOM 6904 O O . ASP E 1 25 ? 17.535 23.245 33.785 1.00 28.82 84 ASP E O 1
ATOM 6909 N N . ILE E 1 26 ? 18.014 23.956 35.894 1.00 24.51 85 ILE E N 1
ATOM 6910 C CA . ILE E 1 26 ? 16.963 23.170 36.605 1.00 24.03 85 ILE E CA 1
ATOM 6911 C C . ILE E 1 26 ? 16.104 24.184 37.364 1.00 23.64 85 ILE E C 1
ATOM 6912 O O . ILE E 1 26 ? 16.647 24.841 38.276 1.00 24.58 85 ILE E O 1
ATOM 6917 N N . ARG E 1 27 ? 14.834 24.323 36.974 1.00 22.76 86 ARG E N 1
ATOM 6918 C CA . ARG E 1 27 ? 13.898 25.301 37.596 1.00 22.77 86 ARG E CA 1
ATOM 6919 C C . ARG E 1 27 ? 13.179 24.593 38.753 1.00 21.62 86 ARG E C 1
ATOM 6920 O O . ARG E 1 27 ? 12.623 23.494 38.521 1.00 22.37 86 ARG E O 1
ATOM 6928 N N . ILE E 1 28 ? 13.198 25.186 39.945 1.00 20.69 87 ILE E N 1
ATOM 6929 C CA . ILE E 1 28 ? 12.626 24.514 41.143 1.00 21.04 87 ILE E CA 1
ATOM 6930 C C . ILE E 1 28 ? 11.707 25.445 41.922 1.00 21.44 87 ILE E C 1
ATOM 6931 O O . ILE E 1 28 ? 12.087 26.633 42.141 1.00 22.54 87 ILE E O 1
ATOM 6936 N N . LYS E 1 29 ? 10.528 24.946 42.284 1.00 19.25 88 LYS E N 1
ATOM 6937 C CA . LYS E 1 29 ? 9.703 25.772 43.190 1.00 20.92 88 LYS E CA 1
ATOM 6938 C C . LYS E 1 29 ? 9.893 25.209 44.600 1.00 20.82 88 LYS E C 1
ATOM 6939 O O . LYS E 1 29 ? 10.154 23.982 44.736 1.00 20.28 88 LYS E O 1
ATOM 6945 N N . LEU E 1 30 ? 9.774 26.080 45.594 1.00 21.20 89 LEU E N 1
ATOM 6946 C CA . LEU E 1 30 ? 10.021 25.741 47.019 1.00 20.79 89 LEU E CA 1
ATOM 6947 C C . LEU E 1 30 ? 8.741 25.975 47.816 1.00 21.84 89 LEU E C 1
ATOM 6948 O O . LEU E 1 30 ? 7.921 26.847 47.384 1.00 21.38 89 LEU E O 1
ATOM 6953 N N . PHE E 1 31 ? 8.601 25.264 48.939 1.00 19.60 90 PHE E N 1
ATOM 6954 C CA . PHE E 1 31 ? 7.373 25.322 49.778 1.00 19.11 90 PHE E CA 1
ATOM 6955 C C . PHE E 1 31 ? 7.667 25.856 51.183 1.00 19.67 90 PHE E C 1
ATOM 6956 O O . PHE E 1 31 ? 7.600 25.119 52.157 1.00 19.50 90 PHE E O 1
ATOM 6964 N N . PRO E 1 32 ? 7.934 27.169 51.364 1.00 21.03 91 PRO E N 1
ATOM 6965 C CA . PRO E 1 32 ? 8.246 27.706 52.694 1.00 21.01 91 PRO E CA 1
ATOM 6966 C C . PRO E 1 32 ? 7.152 27.561 53.767 1.00 21.22 91 PRO E C 1
ATOM 6967 O O . PRO E 1 32 ? 7.492 27.549 54.931 1.00 21.39 91 PRO E O 1
ATOM 6971 N N . LYS E 1 33 ? 5.883 27.465 53.379 1.00 22.13 92 LYS E N 1
ATOM 6972 C CA . LYS E 1 33 ? 4.797 27.253 54.389 1.00 24.64 92 LYS E CA 1
ATOM 6973 C C . LYS E 1 33 ? 4.765 25.800 54.905 1.00 25.76 92 LYS E C 1
ATOM 6974 O O . LYS E 1 33 ? 4.259 25.595 56.022 1.00 29.58 92 LYS E O 1
ATOM 6980 N N . LEU E 1 34 ? 5.290 24.837 54.149 1.00 24.85 93 LEU E N 1
ATOM 6981 C CA . LEU E 1 34 ? 5.260 23.399 54.554 1.00 25.38 93 LEU E CA 1
ATOM 6982 C C . LEU E 1 34 ? 6.614 22.947 55.128 1.00 24.66 93 LEU E C 1
ATOM 6983 O O . LEU E 1 34 ? 6.608 22.114 56.026 1.00 26.70 93 LEU E O 1
ATOM 6988 N N . ALA E 1 35 ? 7.732 23.501 54.657 1.00 22.06 94 ALA E N 1
ATOM 6989 C CA . ALA E 1 35 ? 9.069 23.114 55.161 1.00 23.96 94 ALA E CA 1
ATOM 6990 C C . ALA E 1 35 ? 9.837 24.398 55.443 1.00 23.88 94 ALA E C 1
ATOM 6991 O O . ALA E 1 35 ? 10.813 24.700 54.771 1.00 21.89 94 ALA E O 1
ATOM 6993 N N . PRO E 1 36 ? 9.388 25.190 56.439 1.00 25.38 95 PRO E N 1
ATOM 6994 C CA . PRO E 1 36 ? 9.985 26.492 56.716 1.00 26.80 95 PRO E CA 1
ATOM 6995 C C . PRO E 1 36 ? 11.499 26.452 56.957 1.00 26.87 95 PRO E C 1
ATOM 6996 O O . PRO E 1 36 ? 12.211 27.290 56.394 1.00 26.28 95 PRO E O 1
ATOM 7000 N N . LEU E 1 37 ? 11.954 25.510 57.783 1.00 26.05 96 LEU E N 1
ATOM 7001 C CA . LEU E 1 37 ? 13.409 25.452 58.089 1.00 26.95 96 LEU E CA 1
ATOM 7002 C C . LEU E 1 37 ? 14.173 25.077 56.818 1.00 23.94 96 LEU E C 1
ATOM 7003 O O . LEU E 1 37 ? 15.114 25.800 56.475 1.00 22.87 96 LEU E O 1
ATOM 7008 N N . ALA E 1 38 ? 13.748 24.015 56.128 1.00 23.65 97 ALA E N 1
ATOM 7009 C CA . ALA E 1 38 ? 14.493 23.561 54.929 1.00 22.38 97 ALA E CA 1
ATOM 7010 C C . ALA E 1 38 ? 14.511 24.654 53.853 1.00 22.10 97 ALA E C 1
ATOM 7011 O O . ALA E 1 38 ? 15.581 24.855 53.242 1.00 24.01 97 ALA E O 1
ATOM 7013 N N . VAL E 1 39 ? 13.386 25.340 53.610 1.00 22.21 98 VAL E N 1
ATOM 7014 C CA . VAL E 1 39 ? 13.416 26.370 52.527 1.00 22.38 98 VAL E CA 1
ATOM 7015 C C . VAL E 1 39 ? 14.255 27.582 52.966 1.00 23.06 98 VAL E C 1
ATOM 7016 O O . VAL E 1 39 ? 15.027 28.078 52.130 1.00 23.18 98 VAL E O 1
ATOM 7020 N N . GLU E 1 40 ? 14.124 28.047 54.213 1.00 23.97 99 GLU E N 1
ATOM 7021 C CA . GLU E 1 40 ? 14.928 29.231 54.629 1.00 24.87 99 GLU E CA 1
ATOM 7022 C C . GLU E 1 40 ? 16.410 28.867 54.546 1.00 23.89 99 GLU E C 1
ATOM 7023 O O . GLU E 1 40 ? 17.211 29.689 54.074 1.00 24.47 99 GLU E O 1
ATOM 7029 N N . ASN E 1 41 ? 16.743 27.674 55.021 1.00 24.77 100 ASN E N 1
ATOM 7030 C CA . ASN E 1 41 ? 18.140 27.192 54.981 1.00 24.23 100 ASN E CA 1
ATOM 7031 C C . ASN E 1 41 ? 18.609 27.198 53.523 1.00 23.58 100 ASN E C 1
ATOM 7032 O O . ASN E 1 41 ? 19.672 27.770 53.230 1.00 23.15 100 ASN E O 1
ATOM 7037 N N . PHE E 1 42 ? 17.829 26.583 52.645 1.00 24.02 101 PHE E N 1
ATOM 7038 C CA . PHE E 1 42 ? 18.250 26.458 51.227 1.00 24.10 101 PHE E CA 1
ATOM 7039 C C . PHE E 1 42 ? 18.371 27.840 50.572 1.00 24.59 101 PHE E C 1
ATOM 7040 O O . PHE E 1 42 ? 19.409 28.117 49.947 1.00 24.90 101 PHE E O 1
ATOM 7048 N N . LEU E 1 43 ? 17.337 28.677 50.695 1.00 26.09 102 LEU E N 1
ATOM 7049 C CA . LEU E 1 43 ? 17.355 30.016 50.040 1.00 26.81 102 LEU E CA 1
ATOM 7050 C C . LEU E 1 43 ? 18.492 30.888 50.565 1.00 26.13 102 LEU E C 1
ATOM 7051 O O . LEU E 1 43 ? 19.117 31.588 49.742 1.00 27.48 102 LEU E O 1
ATOM 7056 N N . THR E 1 44 ? 18.689 30.897 51.877 1.00 25.61 103 THR E N 1
ATOM 7057 C CA . THR E 1 44 ? 19.747 31.737 52.488 1.00 27.75 103 THR E CA 1
ATOM 7058 C C . THR E 1 44 ? 21.100 31.236 51.989 1.00 26.23 103 THR E C 1
ATOM 7059 O O . THR E 1 44 ? 21.913 32.068 51.590 1.00 26.04 103 THR E O 1
ATOM 7063 N N . HIS E 1 45 ? 21.325 29.921 52.031 1.00 25.97 104 HIS E N 1
ATOM 7064 C CA . HIS E 1 45 ? 22.597 29.384 51.491 1.00 26.01 104 HIS E CA 1
ATOM 7065 C C . HIS E 1 45 ? 22.723 29.799 50.024 1.00 25.12 104 HIS E C 1
ATOM 7066 O O . HIS E 1 45 ? 23.808 30.288 49.643 1.00 27.72 104 HIS E O 1
ATOM 7073 N N . ALA E 1 46 ? 21.647 29.642 49.239 1.00 23.56 105 ALA E N 1
ATOM 7074 C CA . ALA E 1 46 ? 21.729 29.980 47.799 1.00 25.06 105 ALA E CA 1
ATOM 7075 C C . ALA E 1 46 ? 22.145 31.445 47.603 1.00 26.17 105 ALA E C 1
ATOM 7076 O O . ALA E 1 46 ? 23.083 31.697 46.817 1.00 28.47 105 ALA E O 1
ATOM 7078 N N . LYS E 1 47 ? 21.487 32.371 48.303 1.00 28.37 106 LYS E N 1
ATOM 7079 C CA . LYS E 1 47 ? 21.762 33.822 48.124 1.00 30.34 106 LYS E CA 1
ATOM 7080 C C . LYS E 1 47 ? 23.127 34.202 48.708 1.00 32.41 106 LYS E C 1
ATOM 7081 O O . LYS E 1 47 ? 23.679 35.203 48.247 1.00 33.60 106 LYS E O 1
ATOM 7087 N N . GLU E 1 48 ? 23.648 33.432 49.670 1.00 32.28 107 GLU E N 1
ATOM 7088 C CA . GLU E 1 48 ? 24.983 33.726 50.261 1.00 34.37 107 GLU E CA 1
ATOM 7089 C C . GLU E 1 48 ? 26.079 33.124 49.380 1.00 33.75 107 GLU E C 1
ATOM 7090 O O . GLU E 1 48 ? 27.263 33.387 49.664 1.00 36.45 107 GLU E O 1
ATOM 7096 N N . GLY E 1 49 ? 25.693 32.360 48.355 1.00 31.38 108 GLY E N 1
ATOM 7097 C CA . GLY E 1 49 ? 26.656 31.756 47.410 1.00 31.05 108 GLY E CA 1
ATOM 7098 C C . GLY E 1 49 ? 27.269 30.457 47.910 1.00 31.55 108 GLY E C 1
ATOM 7099 O O . GLY E 1 49 ? 28.242 29.998 47.282 1.00 29.97 108 GLY E O 1
ATOM 7100 N N . TYR E 1 50 ? 26.690 29.860 48.959 1.00 30.62 109 TYR E N 1
ATOM 7101 C CA . TYR E 1 50 ? 27.201 28.609 49.592 1.00 31.47 109 TYR E CA 1
ATOM 7102 C C . TYR E 1 50 ? 27.281 27.453 48.586 1.00 30.20 109 TYR E C 1
ATOM 7103 O O . TYR E 1 50 ? 28.206 26.644 48.670 1.00 29.82 109 TYR E O 1
ATOM 7112 N N . TYR E 1 51 ? 26.342 27.385 47.645 1.00 29.35 110 TYR E N 1
ATOM 7113 C CA . TYR E 1 51 ? 26.305 26.263 46.667 1.00 28.45 110 TYR E CA 1
ATOM 7114 C C . TYR E 1 51 ? 27.080 26.619 45.389 1.00 28.82 110 TYR E C 1
ATOM 7115 O O . TYR E 1 51 ? 27.187 25.741 44.513 1.00 28.04 110 TYR E O 1
ATOM 7124 N N . ASN E 1 52 ? 27.587 27.851 45.276 1.00 29.24 111 ASN E N 1
ATOM 7125 C CA . ASN E 1 52 ? 28.365 28.233 44.064 1.00 31.74 111 ASN E CA 1
ATOM 7126 C C . ASN E 1 52 ? 29.601 27.337 43.978 1.00 33.76 111 ASN E C 1
ATOM 7127 O O . ASN E 1 52 ? 30.389 27.311 44.959 1.00 33.73 111 ASN E O 1
ATOM 7132 N N . GLY E 1 53 ? 29.755 26.631 42.859 1.00 32.85 112 GLY E N 1
ATOM 7133 C CA . GLY E 1 53 ? 30.902 25.722 42.669 1.00 34.68 112 GLY E CA 1
ATOM 7134 C C . GLY E 1 53 ? 30.694 24.352 43.307 1.00 33.44 112 GLY E C 1
ATOM 7135 O O . GLY E 1 53 ? 31.572 23.494 43.110 1.00 35.12 112 GLY E O 1
ATOM 7136 N N . ILE E 1 54 ? 29.616 24.145 44.069 1.00 31.86 113 ILE E N 1
ATOM 7137 C CA . ILE E 1 54 ? 29.398 22.804 44.700 1.00 34.46 113 ILE E CA 1
ATOM 7138 C C . ILE E 1 54 ? 29.007 21.805 43.611 1.00 33.12 113 ILE E C 1
ATOM 7139 O O . ILE E 1 54 ? 28.362 22.212 42.621 1.00 32.32 113 ILE E O 1
ATOM 7144 N N . THR E 1 55 ? 29.395 20.540 43.798 1.00 33.52 114 THR E N 1
ATOM 7145 C CA . THR E 1 55 ? 29.164 19.499 42.765 1.00 32.62 114 THR E CA 1
ATOM 7146 C C . THR E 1 55 ? 28.019 18.545 43.110 1.00 32.02 114 THR E C 1
ATOM 7147 O O . THR E 1 55 ? 27.535 18.561 44.263 1.00 30.96 114 THR E O 1
ATOM 7151 N N . PHE E 1 56 ? 27.555 17.822 42.088 1.00 31.10 115 PHE E N 1
ATOM 7152 C CA . PHE E 1 56 ? 26.631 16.672 42.264 1.00 30.45 115 PHE E CA 1
ATOM 7153 C C . PHE E 1 56 ? 27.619 15.531 42.493 1.00 31.28 115 PHE E C 1
ATOM 7154 O O . PHE E 1 56 ? 28.152 14.997 41.504 1.00 31.98 115 PHE E O 1
ATOM 7162 N N . HIS E 1 57 ? 27.933 15.265 43.761 1.00 31.54 116 HIS E N 1
ATOM 7163 C CA . HIS E 1 57 ? 29.010 14.306 44.124 1.00 33.66 116 HIS E CA 1
ATOM 7164 C C . HIS E 1 57 ? 28.560 12.840 44.037 1.00 33.61 116 HIS E C 1
ATOM 7165 O O . HIS E 1 57 ? 29.446 11.975 44.079 1.00 35.87 116 HIS E O 1
ATOM 7172 N N . ARG E 1 58 ? 27.259 12.572 43.901 1.00 32.97 117 ARG E N 1
ATOM 7173 C CA . ARG E 1 58 ? 26.774 11.160 43.874 1.00 33.87 117 ARG E CA 1
ATOM 7174 C C . ARG E 1 58 ? 25.507 11.090 43.027 1.00 32.68 117 ARG E C 1
ATOM 7175 O O . ARG E 1 58 ? 24.542 11.804 43.346 1.00 30.19 117 ARG E O 1
ATOM 7183 N N . VAL E 1 59 ? 25.543 10.275 41.975 1.00 31.53 118 VAL E N 1
ATOM 7184 C CA . VAL E 1 59 ? 24.417 10.134 41.013 1.00 32.15 118 VAL E CA 1
ATOM 7185 C C . VAL E 1 59 ? 24.120 8.646 40.857 1.00 32.70 118 VAL E C 1
ATOM 7186 O O . VAL E 1 59 ? 25.086 7.867 40.621 1.00 34.55 118 VAL E O 1
ATOM 7190 N N . ILE E 1 60 ? 22.850 8.272 41.038 1.00 33.01 119 ILE E N 1
ATOM 7191 C CA . ILE E 1 60 ? 22.373 6.866 40.855 1.00 32.40 119 ILE E CA 1
ATOM 7192 C C . ILE E 1 60 ? 21.180 6.920 39.895 1.00 32.65 119 ILE E C 1
ATOM 7193 O O . ILE E 1 60 ? 20.064 7.304 40.347 1.00 30.21 119 ILE E O 1
ATOM 7198 N N . ASP E 1 61 ? 21.406 6.580 38.622 1.00 32.75 120 ASP E N 1
ATOM 7199 C CA . ASP E 1 61 ? 20.324 6.614 37.602 1.00 33.94 120 ASP E CA 1
ATOM 7200 C C . ASP E 1 61 ? 19.196 5.681 38.066 1.00 33.70 120 ASP E C 1
ATOM 7201 O O . ASP E 1 61 ? 19.504 4.556 38.504 1.00 31.14 120 ASP E O 1
ATOM 7206 N N . GLY E 1 62 ? 17.945 6.137 37.959 1.00 32.06 121 GLY E N 1
ATOM 7207 C CA . GLY E 1 62 ? 16.778 5.350 38.400 1.00 33.26 121 GLY E CA 1
ATOM 7208 C C . GLY E 1 62 ? 16.497 5.550 39.885 1.00 31.79 121 GLY E C 1
ATOM 7209 O O . GLY E 1 62 ? 15.572 4.895 40.402 1.00 30.39 121 GLY E O 1
ATOM 7210 N N . PHE E 1 63 ? 17.237 6.454 40.541 1.00 29.49 122 PHE E N 1
ATOM 7211 C CA . PHE E 1 63 ? 17.034 6.690 41.996 1.00 29.85 122 PHE E CA 1
ATOM 7212 C C . PHE E 1 63 ? 17.048 8.190 42.285 1.00 26.92 122 PHE E C 1
ATOM 7213 O O . PHE E 1 63 ? 15.981 8.798 42.407 1.00 26.05 122 PHE E O 1
ATOM 7229 N N . VAL E 1 65 ? 19.924 12.034 42.502 1.00 26.23 124 VAL E N 1
ATOM 7230 C CA . VAL E 1 65 ? 21.213 12.690 42.384 1.00 28.26 124 VAL E CA 1
ATOM 7231 C C . VAL E 1 65 ? 21.349 13.578 43.625 1.00 27.63 124 VAL E C 1
ATOM 7232 O O . VAL E 1 65 ? 20.340 14.213 43.982 1.00 23.82 124 VAL E O 1
ATOM 7236 N N . GLN E 1 66 ? 22.516 13.588 44.284 1.00 27.97 125 GLN E N 1
ATOM 7237 C CA . GLN E 1 66 ? 22.639 14.450 45.487 1.00 28.97 125 GLN E CA 1
ATOM 7238 C C . GLN E 1 66 ? 23.808 15.432 45.338 1.00 28.38 125 GLN E C 1
ATOM 7239 O O . GLN E 1 66 ? 24.748 15.201 44.538 1.00 27.70 125 GLN E O 1
ATOM 7245 N N . THR E 1 67 ? 23.706 16.518 46.087 1.00 29.14 126 THR E N 1
ATOM 7246 C CA . THR E 1 67 ? 24.651 17.650 45.990 1.00 29.30 126 THR E CA 1
ATOM 7247 C C . THR E 1 67 ? 24.607 18.434 47.301 1.00 28.44 126 THR E C 1
ATOM 7248 O O . THR E 1 67 ? 24.073 17.897 48.292 1.00 26.73 126 THR E O 1
ATOM 7252 N N . GLY E 1 68 ? 25.167 19.646 47.299 1.00 27.27 127 GLY E N 1
ATOM 7253 C CA . GLY E 1 68 ? 25.095 20.538 48.471 1.00 28.40 127 GLY E CA 1
ATOM 7254 C C . GLY E 1 68 ? 26.163 20.268 49.510 1.00 29.47 127 GLY E C 1
ATOM 7255 O O . GLY E 1 68 ? 26.036 20.813 50.623 1.00 29.84 127 GLY E O 1
ATOM 7256 N N . ASP E 1 69 ? 27.171 19.462 49.176 1.00 30.00 128 ASP E N 1
ATOM 7257 C CA . ASP E 1 69 ? 28.266 19.190 50.145 1.00 32.66 128 ASP E CA 1
ATOM 7258 C C . ASP E 1 69 ? 29.527 19.976 49.768 1.00 33.86 128 ASP E C 1
ATOM 7259 O O . ASP E 1 69 ? 30.200 19.655 48.793 1.00 32.99 128 ASP E O 1
ATOM 7264 N N . PRO E 1 70 ? 29.928 21.006 50.546 1.00 37.35 129 PRO E N 1
ATOM 7265 C CA . PRO E 1 70 ? 31.151 21.752 50.241 1.00 40.46 129 PRO E CA 1
ATOM 7266 C C . PRO E 1 70 ? 32.386 20.837 50.195 1.00 43.35 129 PRO E C 1
ATOM 7267 O O . PRO E 1 70 ? 33.336 21.221 49.549 1.00 42.73 129 PRO E O 1
ATOM 7271 N N . LYS E 1 71 ? 32.341 19.676 50.871 1.00 44.81 130 LYS E N 1
ATOM 7272 C CA . LYS E 1 71 ? 33.489 18.717 50.896 1.00 48.96 130 LYS E CA 1
ATOM 7273 C C . LYS E 1 71 ? 33.446 17.795 49.669 1.00 48.26 130 LYS E C 1
ATOM 7274 O O . LYS E 1 71 ? 34.490 17.192 49.360 1.00 48.59 130 LYS E O 1
ATOM 7280 N N . GLY E 1 72 ? 32.275 17.650 49.040 1.00 43.86 131 GLY E N 1
ATOM 7281 C CA . GLY E 1 72 ? 32.119 16.844 47.812 1.00 42.06 131 GLY E CA 1
ATOM 7282 C C . GLY E 1 72 ? 32.225 15.340 48.014 1.00 42.12 131 GLY E C 1
ATOM 7283 O O . GLY E 1 72 ? 32.506 14.658 47.010 1.00 41.94 131 GLY E O 1
ATOM 7284 N N . ASP E 1 73 ? 31.988 14.820 49.229 1.00 41.32 132 ASP E N 1
ATOM 7285 C CA . ASP E 1 73 ? 32.067 13.348 49.459 1.00 41.23 132 ASP E CA 1
ATOM 7286 C C . ASP E 1 73 ? 30.836 12.849 50.238 1.00 38.91 132 ASP E C 1
ATOM 7287 O O . ASP E 1 73 ? 30.754 11.629 50.468 1.00 39.53 132 ASP E O 1
ATOM 7292 N N . GLY E 1 74 ? 29.928 13.745 50.641 1.00 36.21 133 GLY E N 1
ATOM 7293 C CA . GLY E 1 74 ? 28.702 13.349 51.372 1.00 34.28 133 GLY E CA 1
ATOM 7294 C C . GLY E 1 74 ? 28.848 13.459 52.886 1.00 34.16 133 GLY E C 1
ATOM 7295 O O . GLY E 1 74 ? 27.871 13.164 53.582 1.00 34.42 133 GLY E O 1
ATOM 7296 N N . THR E 1 75 ? 29.986 13.958 53.379 1.00 35.94 134 THR E N 1
ATOM 7297 C CA . THR E 1 75 ? 30.236 14.041 54.843 1.00 36.92 134 THR E CA 1
ATOM 7298 C C . THR E 1 75 ? 30.149 15.486 55.352 1.00 36.50 134 THR E C 1
ATOM 7299 O O . THR E 1 75 ? 30.133 15.657 56.577 1.00 39.41 134 THR E O 1
ATOM 7303 N N . GLY E 1 76 ? 30.041 16.481 54.470 1.00 34.94 135 GLY E N 1
ATOM 7304 C CA . GLY E 1 76 ? 30.098 17.876 54.952 1.00 35.31 135 GLY E CA 1
ATOM 7305 C C . GLY E 1 76 ? 28.812 18.669 54.820 1.00 33.56 135 GLY E C 1
ATOM 7306 O O . GLY E 1 76 ? 27.735 18.078 54.585 1.00 33.08 135 GLY E O 1
ATOM 7307 N N . GLY E 1 77 ? 28.946 19.988 55.006 1.00 34.25 136 GLY E N 1
ATOM 7308 C CA . GLY E 1 77 ? 27.829 20.943 54.923 1.00 33.97 136 GLY E CA 1
ATOM 7309 C C . GLY E 1 77 ? 27.251 21.226 56.290 1.00 34.81 136 GLY E C 1
ATOM 7310 O O . GLY E 1 77 ? 27.301 20.332 57.150 1.00 35.90 136 GLY E O 1
ATOM 7311 N N . GLN E 1 78 ? 26.753 22.441 56.492 1.00 32.48 137 GLN E N 1
ATOM 7312 C CA . GLN E 1 78 ? 26.119 22.806 57.784 1.00 33.11 137 GLN E CA 1
ATOM 7313 C C . GLN E 1 78 ? 24.900 23.679 57.473 1.00 30.35 137 GLN E C 1
ATOM 7314 O O . GLN E 1 78 ? 24.853 24.253 56.363 1.00 30.33 137 GLN E O 1
ATOM 7320 N N . SER E 1 79 ? 23.941 23.732 58.388 1.00 26.87 138 SER E N 1
ATOM 7321 C CA . SER E 1 79 ? 22.765 24.613 58.208 1.00 26.92 138 SER E CA 1
ATOM 7322 C C . SER E 1 79 ? 23.192 26.061 58.487 1.00 29.07 138 SER E C 1
ATOM 7323 O O . SER E 1 79 ? 24.280 26.276 59.075 1.00 27.96 138 SER E O 1
ATOM 7326 N N . ILE E 1 80 ? 22.361 27.013 58.087 1.00 29.68 139 ILE E N 1
ATOM 7327 C CA . ILE E 1 80 ? 22.645 28.457 58.328 1.00 31.66 139 ILE E CA 1
ATOM 7328 C C . ILE E 1 80 ? 22.562 28.758 59.837 1.00 32.53 139 ILE E C 1
ATOM 7329 O O . ILE E 1 80 ? 22.868 29.892 60.221 1.00 30.41 139 ILE E O 1
ATOM 7334 N N . TRP E 1 81 ? 22.137 27.788 60.654 1.00 30.64 140 TRP E N 1
ATOM 7335 C CA . TRP E 1 81 ? 21.993 28.019 62.116 1.00 32.50 140 TRP E CA 1
ATOM 7336 C C . TRP E 1 81 ? 23.150 27.382 62.892 1.00 34.90 140 TRP E C 1
ATOM 7337 O O . TRP E 1 81 ? 23.228 27.624 64.115 1.00 34.43 140 TRP E O 1
ATOM 7348 N N . HIS E 1 82 ? 24.012 26.622 62.214 1.00 35.06 141 HIS E N 1
ATOM 7349 C CA . HIS E 1 82 ? 25.158 25.975 62.904 1.00 39.40 141 HIS E CA 1
ATOM 7350 C C . HIS E 1 82 ? 26.032 27.070 63.524 1.00 42.08 141 HIS E C 1
ATOM 7351 O O . HIS E 1 82 ? 26.585 27.879 62.761 1.00 41.66 141 HIS E O 1
ATOM 7358 N N . ASP E 1 83 ? 26.137 27.093 64.856 1.00 49.02 142 ASP E N 1
ATOM 7359 C CA . ASP E 1 83 ? 26.941 28.123 65.569 1.00 56.64 142 ASP E CA 1
ATOM 7360 C C . ASP E 1 83 ? 26.260 29.492 65.438 1.00 58.85 142 ASP E C 1
ATOM 7361 O O . ASP E 1 83 ? 26.966 30.464 65.104 1.00 64.31 142 ASP E O 1
ATOM 7366 N N . LYS E 1 84 ? 24.946 29.551 65.688 1.00 52.97 143 LYS E N 1
ATOM 7367 C CA . LYS E 1 84 ? 24.167 30.822 65.677 1.00 54.09 143 LYS E CA 1
ATOM 7368 C C . LYS E 1 84 ? 22.903 30.681 66.530 1.00 53.80 143 LYS E C 1
ATOM 7369 O O . LYS E 1 84 ? 22.645 31.579 67.352 1.00 55.96 143 LYS E O 1
ATOM 7375 N N . ASP E 1 85 ? 22.147 29.598 66.329 1.00 47.03 144 ASP E N 1
ATOM 7376 C CA . ASP E 1 85 ? 20.872 29.397 67.066 1.00 46.18 144 ASP E CA 1
ATOM 7377 C C . ASP E 1 85 ? 20.727 27.906 67.388 1.00 44.11 144 ASP E C 1
ATOM 7378 O O . ASP E 1 85 ? 20.272 27.141 66.501 1.00 39.96 144 ASP E O 1
ATOM 7383 N N . LYS E 1 86 ? 21.111 27.527 68.610 1.00 44.77 145 LYS E N 1
ATOM 7384 C CA . LYS E 1 86 ? 21.070 26.116 69.085 1.00 45.66 145 LYS E CA 1
ATOM 7385 C C . LYS E 1 86 ? 19.623 25.616 69.168 1.00 40.72 145 LYS E C 1
ATOM 7386 O O . LYS E 1 86 ? 19.439 24.387 69.301 1.00 39.21 145 LYS E O 1
ATOM 7392 N N . THR E 1 87 ? 18.640 26.523 69.141 1.00 40.37 146 THR E N 1
ATOM 7393 C CA . THR E 1 87 ? 17.216 26.083 69.178 1.00 40.56 146 THR E CA 1
ATOM 7394 C C . THR E 1 87 ? 16.845 25.490 67.820 1.00 37.41 146 THR E C 1
ATOM 7395 O O . THR E 1 87 ? 15.812 24.816 67.742 1.00 40.75 146 THR E O 1
ATOM 7399 N N . LYS E 1 88 ? 17.646 25.767 66.791 1.00 35.54 147 LYS E N 1
ATOM 7400 C CA . LYS E 1 88 ? 17.358 25.235 65.428 1.00 33.42 147 LYS E CA 1
ATOM 7401 C C . LYS E 1 88 ? 18.418 24.198 65.041 1.00 33.45 147 LYS E C 1
ATOM 7402 O O . LYS E 1 88 ? 18.047 23.195 64.404 1.00 35.36 147 LYS E O 1
ATOM 7408 N N . ASP E 1 89 ? 19.678 24.421 65.433 1.00 35.39 148 ASP E N 1
ATOM 7409 C CA . ASP E 1 89 ? 20.784 23.484 65.090 1.00 34.48 148 ASP E CA 1
ATOM 7410 C C . ASP E 1 89 ? 21.722 23.349 66.303 1.00 39.30 148 ASP E C 1
ATOM 7411 O O . ASP E 1 89 ? 22.609 24.209 66.475 1.00 37.24 148 ASP E O 1
ATOM 7416 N N . LYS E 1 90 ? 21.544 22.279 67.080 1.00 42.05 149 LYS E N 1
ATOM 7417 C CA . LYS E 1 90 ? 22.356 22.007 68.303 1.00 47.96 149 LYS E CA 1
ATOM 7418 C C . LYS E 1 90 ? 23.779 21.580 67.924 1.00 45.36 149 LYS E C 1
ATOM 7419 O O . LYS E 1 90 ? 24.610 21.453 68.838 1.00 48.70 149 LYS E O 1
ATOM 7425 N N . GLY E 1 91 ? 24.053 21.379 66.631 1.00 43.65 150 GLY E N 1
ATOM 7426 C CA . GLY E 1 91 ? 25.416 21.016 66.198 1.00 42.66 150 GLY E CA 1
ATOM 7427 C C . GLY E 1 91 ? 25.449 20.028 65.047 1.00 41.33 150 GLY E C 1
ATOM 7428 O O . GLY E 1 91 ? 26.425 20.077 64.293 1.00 42.84 150 GLY E O 1
ATOM 7429 N N . THR E 1 92 ? 24.408 19.199 64.878 1.00 39.65 151 THR E N 1
ATOM 7430 C CA . THR E 1 92 ? 24.407 18.135 63.833 1.00 36.52 151 THR E CA 1
ATOM 7431 C C . THR E 1 92 ? 23.458 18.492 62.684 1.00 34.29 151 THR E C 1
ATOM 7432 O O . THR E 1 92 ? 23.484 17.778 61.663 1.00 33.49 151 THR E O 1
ATOM 7436 N N . GLY E 1 93 ? 22.666 19.556 62.843 1.00 31.73 152 GLY E N 1
ATOM 7437 C CA . GLY E 1 93 ? 21.712 19.976 61.800 1.00 29.30 152 GLY E CA 1
ATOM 7438 C C . GLY E 1 93 ? 20.357 20.305 62.396 1.00 29.39 152 GLY E C 1
ATOM 7439 O O . GLY E 1 93 ? 20.231 20.248 63.657 1.00 28.92 152 GLY E O 1
ATOM 7440 N N . PHE E 1 94 ? 19.377 20.601 61.533 1.00 25.82 153 PHE E N 1
ATOM 7441 C CA . PHE E 1 94 ? 18.000 20.942 61.975 1.00 27.89 153 PHE E CA 1
ATOM 7442 C C . PHE E 1 94 ? 17.056 19.748 61.777 1.00 26.80 153 PHE E C 1
ATOM 7443 O O . PHE E 1 94 ? 17.409 18.766 61.107 1.00 27.24 153 PHE E O 1
ATOM 7451 N N . LYS E 1 95 ? 15.866 19.868 62.364 1.00 28.71 154 LYS E N 1
ATOM 7452 C CA . LYS E 1 95 ? 14.878 18.761 62.437 1.00 29.34 154 LYS E CA 1
ATOM 7453 C C . LYS E 1 95 ? 14.201 18.482 61.098 1.00 28.09 154 LYS E C 1
ATOM 7454 O O . LYS E 1 95 ? 14.072 19.406 60.264 1.00 26.69 154 LYS E O 1
ATOM 7460 N N . ASN E 1 96 ? 13.795 17.221 60.932 1.00 26.48 155 ASN E N 1
ATOM 7461 C CA . ASN E 1 96 ? 12.992 16.800 59.766 1.00 26.37 155 ASN E CA 1
ATOM 7462 C C . ASN E 1 96 ? 11.636 17.493 59.848 1.00 26.91 155 ASN E C 1
ATOM 7463 O O . ASN E 1 96 ? 11.045 17.546 60.956 1.00 30.47 155 ASN E O 1
ATOM 7468 N N . GLU E 1 97 ? 11.174 18.005 58.717 1.00 26.14 156 GLU E N 1
ATOM 7469 C CA . GLU E 1 97 ? 9.824 18.596 58.617 1.00 25.80 156 GLU E CA 1
ATOM 7470 C C . GLU E 1 97 ? 9.051 17.669 57.683 1.00 26.05 156 GLU E C 1
ATOM 7471 O O . GLU E 1 97 ? 9.187 17.805 56.448 1.00 27.72 156 GLU E O 1
ATOM 7477 N N . ILE E 1 98 ? 8.347 16.702 58.258 1.00 25.81 157 ILE E N 1
ATOM 7478 C CA . ILE E 1 98 ? 7.555 15.731 57.453 1.00 27.29 157 ILE E CA 1
ATOM 7479 C C . ILE E 1 98 ? 6.118 16.247 57.389 1.00 26.70 157 ILE E C 1
ATOM 7480 O O . ILE E 1 98 ? 5.630 16.782 58.379 1.00 28.66 157 ILE E O 1
ATOM 7485 N N . THR E 1 99 ? 5.478 16.117 56.235 1.00 27.67 158 THR E N 1
ATOM 7486 C CA . THR E 1 99 ? 4.090 16.609 56.071 1.00 28.13 158 THR E CA 1
ATOM 7487 C C . THR E 1 99 ? 3.348 15.658 55.154 1.00 26.31 158 THR E C 1
ATOM 7488 O O . THR E 1 99 ? 3.949 15.096 54.249 1.00 26.34 158 THR E O 1
ATOM 7492 N N . PRO E 1 100 ? 2.028 15.466 55.354 1.00 26.34 159 PRO E N 1
ATOM 7493 C CA . PRO E 1 100 ? 1.253 14.599 54.470 1.00 27.53 159 PRO E CA 1
ATOM 7494 C C . PRO E 1 100 ? 0.913 15.310 53.147 1.00 24.86 159 PRO E C 1
ATOM 7495 O O . PRO E 1 100 ? 0.182 14.741 52.358 1.00 26.65 159 PRO E O 1
ATOM 7499 N N . TYR E 1 101 ? 1.488 16.499 52.915 1.00 24.89 160 TYR E N 1
ATOM 7500 C CA . TYR E 1 101 ? 1.219 17.253 51.662 1.00 25.69 160 TYR E CA 1
ATOM 7501 C C . TYR E 1 101 ? 2.420 17.186 50.702 1.00 22.85 160 TYR E C 1
ATOM 7502 O O . TYR E 1 101 ? 2.227 17.604 49.560 1.00 22.73 160 TYR E O 1
ATOM 7511 N N . LEU E 1 102 ? 3.583 16.668 51.128 1.00 20.37 161 LEU E N 1
ATOM 7512 C CA . LEU E 1 102 ? 4.762 16.593 50.210 1.00 19.98 161 LEU E CA 1
ATOM 7513 C C . LEU E 1 102 ? 5.322 15.173 50.195 1.00 19.87 161 LEU E C 1
ATOM 7514 O O . LEU E 1 102 ? 5.413 14.554 51.284 1.00 18.96 161 LEU E O 1
ATOM 7519 N N . TYR E 1 103 ? 5.777 14.734 49.015 1.00 17.62 162 TYR E N 1
ATOM 7520 C CA . TYR E 1 103 ? 6.255 13.341 48.827 1.00 19.33 162 TYR E CA 1
ATOM 7521 C C . TYR E 1 103 ? 7.463 13.282 47.903 1.00 19.94 162 TYR E C 1
ATOM 7522 O O . TYR E 1 103 ? 7.606 14.198 47.072 1.00 20.01 162 TYR E O 1
ATOM 7531 N N . ASN E 1 104 ? 8.218 12.175 47.999 1.00 19.76 163 ASN E N 1
ATOM 7532 C CA . ASN E 1 104 ? 9.445 11.944 47.190 1.00 20.09 163 ASN E CA 1
ATOM 7533 C C . ASN E 1 104 ? 9.085 11.415 45.797 1.00 20.07 163 ASN E C 1
ATOM 7534 O O . ASN E 1 104 ? 9.637 10.382 45.386 1.00 22.63 163 ASN E O 1
ATOM 7539 N N . ILE E 1 105 ? 8.170 12.107 45.120 1.00 19.76 164 ILE E N 1
ATOM 7540 C CA . ILE E 1 105 ? 7.854 11.786 43.704 1.00 19.91 164 ILE E CA 1
ATOM 7541 C C . ILE E 1 105 ? 9.039 12.244 42.851 1.00 20.83 164 ILE E C 1
ATOM 7542 O O . ILE E 1 105 ? 9.905 13.013 43.355 1.00 20.96 164 ILE E O 1
ATOM 7547 N N . ARG E 1 106 ? 9.064 11.808 41.593 1.00 21.28 165 ARG E N 1
ATOM 7548 C CA . ARG E 1 106 ? 10.097 12.242 40.634 1.00 21.51 165 ARG E CA 1
ATOM 7549 C C . ARG E 1 106 ? 10.121 13.776 40.622 1.00 20.69 165 ARG E C 1
ATOM 7550 O O . ARG E 1 106 ? 9.028 14.376 40.549 1.00 20.43 165 ARG E O 1
ATOM 7558 N N . GLY E 1 107 ? 11.316 14.372 40.729 1.00 20.77 166 GLY E N 1
ATOM 7559 C CA . GLY E 1 107 ? 11.485 15.838 40.689 1.00 20.02 166 GLY E CA 1
ATOM 7560 C C . GLY E 1 107 ? 11.408 16.475 42.066 1.00 18.60 166 GLY E C 1
ATOM 7561 O O . GLY E 1 107 ? 11.689 17.680 42.173 1.00 19.52 166 GLY E O 1
ATOM 7562 N N . ALA E 1 108 ? 11.015 15.713 43.087 1.00 18.44 167 ALA E N 1
ATOM 7563 C CA . ALA E 1 108 ? 10.946 16.292 44.438 1.00 17.89 167 ALA E CA 1
ATOM 7564 C C . ALA E 1 108 ? 12.357 16.532 44.986 1.00 18.20 167 ALA E C 1
ATOM 7565 O O . ALA E 1 108 ? 13.242 15.671 44.839 1.00 19.57 167 ALA E O 1
ATOM 7567 N N A LEU E 1 109 ? 12.520 17.688 45.618 0.50 18.94 168 LEU E N 1
ATOM 7568 N N B LEU E 1 109 ? 12.570 17.728 45.537 0.50 18.23 168 LEU E N 1
ATOM 7569 C CA A LEU E 1 109 ? 13.773 18.148 46.252 0.50 19.45 168 LEU E CA 1
ATOM 7570 C CA B LEU E 1 109 ? 13.835 18.044 46.239 0.50 18.43 168 LEU E CA 1
ATOM 7571 C C A LEU E 1 109 ? 13.666 17.853 47.758 0.50 19.01 168 LEU E C 1
ATOM 7572 C C B LEU E 1 109 ? 13.625 17.730 47.716 0.50 18.34 168 LEU E C 1
ATOM 7573 O O A LEU E 1 109 ? 12.687 18.323 48.373 0.50 19.10 168 LEU E O 1
ATOM 7574 O O B LEU E 1 109 ? 12.560 18.073 48.262 0.50 18.29 168 LEU E O 1
ATOM 7583 N N . ALA E 1 110 ? 14.605 17.079 48.322 1.00 19.48 169 ALA E N 1
ATOM 7584 C CA . ALA E 1 110 ? 14.544 16.740 49.754 1.00 20.58 169 ALA E CA 1
ATOM 7585 C C . ALA E 1 110 ? 15.950 16.800 50.334 1.00 20.93 169 ALA E C 1
ATOM 7586 O O . ALA E 1 110 ? 16.930 16.804 49.598 1.00 21.88 169 ALA E O 1
ATOM 7596 N N . ALA E 1 112 ? 19.096 15.409 52.474 1.00 22.93 171 ALA E N 1
ATOM 7597 C CA . ALA E 1 112 ? 19.722 14.110 52.648 1.00 24.77 171 ALA E CA 1
ATOM 7598 C C . ALA E 1 112 ? 19.690 13.683 54.129 1.00 26.35 171 ALA E C 1
ATOM 7599 O O . ALA E 1 112 ? 18.853 12.846 54.488 1.00 27.49 171 ALA E O 1
ATOM 7601 N N . ASN E 1 113 ? 20.587 14.238 54.944 1.00 27.12 172 ASN E N 1
ATOM 7602 C CA . ASN E 1 113 ? 20.720 13.950 56.402 1.00 25.92 172 ASN E CA 1
ATOM 7603 C C . ASN E 1 113 ? 21.351 12.564 56.582 1.00 28.08 172 ASN E C 1
ATOM 7604 O O . ASN E 1 113 ? 21.574 11.876 55.573 1.00 29.05 172 ASN E O 1
ATOM 7609 N N . THR E 1 114 ? 21.675 12.206 57.829 1.00 28.90 173 THR E N 1
ATOM 7610 C CA . THR E 1 114 ? 22.397 10.934 58.123 1.00 30.58 173 THR E CA 1
ATOM 7611 C C . THR E 1 114 ? 21.426 9.819 58.512 1.00 31.47 173 THR E C 1
ATOM 7612 O O . THR E 1 114 ? 21.913 8.702 58.774 1.00 32.23 173 THR E O 1
ATOM 7616 N N . GLY E 1 115 ? 20.124 10.104 58.540 1.00 31.27 174 GLY E N 1
ATOM 7617 C CA . GLY E 1 115 ? 19.137 9.097 58.978 1.00 32.82 174 GLY E CA 1
ATOM 7618 C C . GLY E 1 115 ? 18.861 9.237 60.467 1.00 35.44 174 GLY E C 1
ATOM 7619 O O . GLY E 1 115 ? 17.901 8.623 60.939 1.00 36.58 174 GLY E O 1
ATOM 7620 N N . GLN E 1 116 ? 19.709 9.979 61.189 1.00 33.17 175 GLN E N 1
ATOM 7621 C CA . GLN E 1 116 ? 19.453 10.239 62.626 1.00 37.18 175 GLN E CA 1
ATOM 7622 C C . GLN E 1 116 ? 18.668 11.544 62.739 1.00 34.27 175 GLN E C 1
ATOM 7623 O O . GLN E 1 116 ? 18.706 12.376 61.836 1.00 34.36 175 GLN E O 1
ATOM 7629 N N . PRO E 1 117 ? 17.908 11.762 63.830 1.00 34.70 176 PRO E N 1
ATOM 7630 C CA . PRO E 1 117 ? 17.178 13.018 63.993 1.00 33.03 176 PRO E CA 1
ATOM 7631 C C . PRO E 1 117 ? 18.111 14.239 64.052 1.00 31.47 176 PRO E C 1
ATOM 7632 O O . PRO E 1 117 ? 19.259 14.103 64.489 1.00 29.29 176 PRO E O 1
ATOM 7636 N N . ASN E 1 118 ? 17.618 15.383 63.571 1.00 30.10 177 ASN E N 1
ATOM 7637 C CA . ASN E 1 118 ? 18.348 16.676 63.651 1.00 30.11 177 ASN E CA 1
ATOM 7638 C C . ASN E 1 118 ? 19.677 16.618 62.875 1.00 29.13 177 ASN E C 1
ATOM 7639 O O . ASN E 1 118 ? 20.692 17.140 63.399 1.00 30.25 177 ASN E O 1
ATOM 7644 N N . THR E 1 119 ? 19.681 16.052 61.660 1.00 26.30 178 THR E N 1
ATOM 7645 C CA . THR E 1 119 ? 20.945 16.039 60.872 1.00 27.14 178 THR E CA 1
ATOM 7646 C C . THR E 1 119 ? 20.760 16.676 59.483 1.00 26.34 178 THR E C 1
ATOM 7647 O O . THR E 1 119 ? 21.567 16.369 58.585 1.00 27.34 178 THR E O 1
ATOM 7651 N N . ASN E 1 120 ? 19.751 17.533 59.297 1.00 26.14 179 ASN E N 1
ATOM 7652 C CA . ASN E 1 120 ? 19.638 18.268 58.011 1.00 24.84 179 ASN E CA 1
ATOM 7653 C C . ASN E 1 120 ? 20.658 19.418 58.076 1.00 25.26 179 ASN E C 1
ATOM 7654 O O . ASN E 1 120 ? 20.600 20.210 59.060 1.00 24.28 179 ASN E O 1
ATOM 7659 N N . GLY E 1 121 ? 21.574 19.477 57.108 1.00 23.81 180 GLY E N 1
ATOM 7660 C CA . GLY E 1 121 ? 22.620 20.518 57.061 1.00 25.12 180 GLY E CA 1
ATOM 7661 C C . GLY E 1 121 ? 22.473 21.372 55.821 1.00 25.83 180 GLY E C 1
ATOM 7662 O O . GLY E 1 121 ? 21.673 22.324 55.853 1.00 25.14 180 GLY E O 1
ATOM 7663 N N . SER E 1 122 ? 23.192 21.012 54.756 1.00 26.49 181 SER E N 1
ATOM 7664 C CA . SER E 1 122 ? 23.122 21.746 53.465 1.00 26.29 181 SER E CA 1
ATOM 7665 C C . SER E 1 122 ? 22.912 20.761 52.310 1.00 26.23 181 SER E C 1
ATOM 7666 O O . SER E 1 122 ? 22.542 21.222 51.202 1.00 26.43 181 SER E O 1
ATOM 7669 N N . GLN E 1 123 ? 23.140 19.463 52.553 1.00 25.48 182 GLN E N 1
ATOM 7670 C CA . GLN E 1 123 ? 23.034 18.465 51.461 1.00 24.88 182 GLN E CA 1
ATOM 7671 C C . GLN E 1 123 ? 21.573 18.152 51.129 1.00 24.47 182 GLN E C 1
ATOM 7672 O O . GLN E 1 123 ? 20.738 18.010 52.058 1.00 24.33 182 GLN E O 1
ATOM 7678 N N . PHE E 1 124 ? 21.302 18.042 49.831 1.00 24.49 183 PHE E N 1
ATOM 7679 C CA . PHE E 1 124 ? 19.942 17.745 49.335 1.00 23.31 183 PHE E CA 1
ATOM 7680 C C . PHE E 1 124 ? 20.035 16.858 48.106 1.00 24.20 183 PHE E C 1
ATOM 7681 O O . PHE E 1 124 ? 21.120 16.744 47.515 1.00 27.05 183 PHE E O 1
ATOM 7689 N N . PHE E 1 125 ? 18.902 16.267 47.723 1.00 22.84 184 PHE E N 1
ATOM 7690 C CA . PHE E 1 125 ? 18.888 15.417 46.515 1.00 22.18 184 PHE E CA 1
ATOM 7691 C C . PHE E 1 125 ? 17.616 15.689 45.727 1.00 21.03 184 PHE E C 1
ATOM 7692 O O . PHE E 1 125 ? 16.659 16.291 46.243 1.00 20.50 184 PHE E O 1
ATOM 7700 N N . ILE E 1 126 ? 17.661 15.282 44.471 1.00 21.51 185 ILE E N 1
ATOM 7701 C CA . ILE E 1 126 ? 16.497 15.378 43.555 1.00 21.78 185 ILE E CA 1
ATOM 7702 C C . ILE E 1 126 ? 16.099 13.940 43.219 1.00 22.70 185 ILE E C 1
ATOM 7703 O O . ILE E 1 126 ? 16.970 13.200 42.722 1.00 24.09 185 ILE E O 1
ATOM 7708 N N . ASN E 1 127 ? 14.861 13.566 43.540 1.00 21.98 186 ASN E N 1
ATOM 7709 C CA . ASN E 1 127 ? 14.296 12.239 43.197 1.00 21.71 186 ASN E CA 1
ATOM 7710 C C . ASN E 1 127 ? 14.306 12.132 41.671 1.00 23.07 186 ASN E C 1
ATOM 7711 O O . ASN E 1 127 ? 13.778 13.035 41.038 1.00 22.52 186 ASN E O 1
ATOM 7716 N N . GLN E 1 128 ? 14.873 11.063 41.110 1.00 23.13 187 GLN E N 1
ATOM 7717 C CA . GLN E 1 128 ? 15.037 10.988 39.631 1.00 22.52 187 GLN E CA 1
ATOM 7718 C C . GLN E 1 128 ? 14.386 9.713 39.085 1.00 23.37 187 GLN E C 1
ATOM 7719 O O . GLN E 1 128 ? 14.211 9.620 37.853 1.00 25.73 187 GLN E O 1
ATOM 7725 N N . ASN E 1 129 ? 14.025 8.781 39.972 1.00 23.78 188 ASN E N 1
ATOM 7726 C CA . ASN E 1 129 ? 13.333 7.526 39.583 1.00 24.24 188 ASN E CA 1
ATOM 7727 C C . ASN E 1 129 ? 12.178 7.829 38.615 1.00 24.93 188 ASN E C 1
ATOM 7728 O O . ASN E 1 129 ? 11.436 8.802 38.877 1.00 24.80 188 ASN E O 1
ATOM 7733 N N . SER E 1 130 ? 11.994 7.005 37.569 1.00 25.35 189 SER E N 1
ATOM 7734 C CA . SER E 1 130 ? 10.889 7.239 36.597 1.00 27.37 189 SER E CA 1
ATOM 7735 C C . SER E 1 130 ? 10.025 5.980 36.389 1.00 29.41 189 SER E C 1
ATOM 7736 O O . SER E 1 130 ? 9.400 5.878 35.321 1.00 31.48 189 SER E O 1
ATOM 7739 N N . THR E 1 131 ? 9.982 5.057 37.353 1.00 30.21 190 THR E N 1
ATOM 7740 C CA . THR E 1 131 ? 9.165 3.822 37.165 1.00 31.69 190 THR E CA 1
ATOM 7741 C C . THR E 1 131 ? 7.858 3.923 37.957 1.00 31.70 190 THR E C 1
ATOM 7742 O O . THR E 1 131 ? 7.811 4.655 38.965 1.00 33.32 190 THR E O 1
ATOM 7746 N N . ASP E 1 132 ? 6.845 3.171 37.526 1.00 32.78 191 ASP E N 1
ATOM 7747 C CA . ASP E 1 132 ? 5.515 3.184 38.182 1.00 31.11 191 ASP E CA 1
ATOM 7748 C C . ASP E 1 132 ? 5.375 1.977 39.113 1.00 32.32 191 ASP E C 1
ATOM 7749 O O . ASP E 1 132 ? 5.117 0.879 38.594 1.00 30.50 191 ASP E O 1
ATOM 7754 N N . THR E 1 133 ? 5.549 2.185 40.423 1.00 30.78 192 THR E N 1
ATOM 7755 C CA . THR E 1 133 ? 5.353 1.128 41.452 1.00 32.30 192 THR E CA 1
ATOM 7756 C C . THR E 1 133 ? 4.238 1.578 42.403 1.00 30.17 192 THR E C 1
ATOM 7757 O O . THR E 1 133 ? 4.146 1.023 43.509 1.00 31.30 192 THR E O 1
ATOM 7761 N N . SER E 1 134 ? 3.377 2.483 41.930 1.00 28.90 193 SER E N 1
ATOM 7762 C CA . SER E 1 134 ? 2.321 3.131 42.757 1.00 29.22 193 SER E CA 1
ATOM 7763 C C . SER E 1 134 ? 1.295 2.133 43.310 1.00 28.53 193 SER E C 1
ATOM 7764 O O . SER E 1 134 ? 0.742 2.438 44.368 1.00 28.67 193 SER E O 1
ATOM 7767 N N . SER E 1 135 ? 1.061 1.002 42.640 1.00 32.01 194 SER E N 1
ATOM 7768 C CA . SER E 1 135 ? 0.047 0.007 43.106 1.00 35.54 194 SER E CA 1
ATOM 7769 C C . SER E 1 135 ? 0.415 -0.583 44.471 1.00 35.91 194 SER E C 1
ATOM 7770 O O . SER E 1 135 ? -0.511 -1.015 45.193 1.00 35.75 194 SER E O 1
ATOM 7773 N N . LYS E 1 136 ? 1.713 -0.622 44.790 1.00 34.89 195 LYS E N 1
ATOM 7774 C CA . LYS E 1 136 ? 2.219 -1.202 46.058 1.00 34.62 195 LYS E CA 1
ATOM 7775 C C . LYS E 1 136 ? 1.943 -0.233 47.208 1.00 31.81 195 LYS E C 1
ATOM 7776 O O . LYS E 1 136 ? 2.001 -0.663 48.358 1.00 33.61 195 LYS E O 1
ATOM 7782 N N . LEU E 1 137 ? 1.586 1.014 46.901 1.00 30.90 196 LEU E N 1
ATOM 7783 C CA . LEU E 1 137 ? 1.377 2.028 47.967 1.00 30.29 196 LEU E CA 1
ATOM 7784 C C . LEU E 1 137 ? 0.097 1.731 48.744 1.00 29.48 196 LEU E C 1
ATOM 7785 O O . LEU E 1 137 ? -0.952 1.509 48.151 1.00 27.90 196 LEU E O 1
ATOM 7790 N N . PRO E 1 138 ? 0.157 1.695 50.096 1.00 29.77 197 PRO E N 1
ATOM 7791 C CA . PRO E 1 138 ? -1.042 1.514 50.912 1.00 31.95 197 PRO E CA 1
ATOM 7792 C C . PRO E 1 138 ? -1.924 2.769 50.813 1.00 31.89 197 PRO E C 1
ATOM 7793 O O . PRO E 1 138 ? -1.427 3.870 51.012 1.00 31.74 197 PRO E O 1
ATOM 7797 N N . THR E 1 139 ? -3.201 2.578 50.485 1.00 32.87 198 THR E N 1
ATOM 7798 C CA . THR E 1 139 ? -4.130 3.726 50.323 1.00 34.07 198 THR E CA 1
ATOM 7799 C C . THR E 1 139 ? -4.442 4.355 51.689 1.00 34.55 198 THR E C 1
ATOM 7800 O O . THR E 1 139 ? -4.994 5.450 51.697 1.00 34.89 198 THR E O 1
ATOM 7804 N N . SER E 1 140 ? -4.108 3.672 52.785 1.00 35.24 199 SER E N 1
ATOM 7805 C CA . SER E 1 140 ? -4.309 4.198 54.162 1.00 38.43 199 SER E CA 1
ATOM 7806 C C . SER E 1 140 ? -3.399 5.412 54.387 1.00 38.96 199 SER E C 1
ATOM 7807 O O . SER E 1 140 ? -3.831 6.372 55.042 1.00 39.62 199 SER E O 1
ATOM 7810 N N . LYS E 1 141 ? -2.202 5.379 53.806 1.00 36.66 200 LYS E N 1
ATOM 7811 C CA . LYS E 1 141 ? -1.194 6.451 54.012 1.00 36.38 200 LYS E CA 1
ATOM 7812 C C . LYS E 1 141 ? -1.135 7.421 52.821 1.00 32.71 200 LYS E C 1
ATOM 7813 O O . LYS E 1 141 ? -0.953 8.627 53.069 1.00 34.59 200 LYS E O 1
ATOM 7819 N N . TYR E 1 142 ? -1.292 6.917 51.594 1.00 28.83 201 TYR E N 1
ATOM 7820 C CA . TYR E 1 142 ? -1.113 7.739 50.364 1.00 27.53 201 TYR E CA 1
ATOM 7821 C C . TYR E 1 142 ? -2.425 8.185 49.727 1.00 27.60 201 TYR E C 1
ATOM 7822 O O . TYR E 1 142 ? -3.237 7.367 49.298 1.00 27.83 201 TYR E O 1
ATOM 7831 N N . PRO E 1 143 ? -2.651 9.514 49.634 1.00 27.68 202 PRO E N 1
ATOM 7832 C CA . PRO E 1 143 ? -3.844 10.056 48.981 1.00 28.45 202 PRO E CA 1
ATOM 7833 C C . PRO E 1 143 ? -3.881 9.617 47.506 1.00 26.78 202 PRO E C 1
ATOM 7834 O O . PRO E 1 143 ? -2.827 9.406 46.917 1.00 25.26 202 PRO E O 1
ATOM 7838 N N A GLN E 1 144 ? -5.080 9.497 46.930 0.50 27.42 203 GLN E N 1
ATOM 7839 N N B GLN E 1 144 ? -5.093 9.517 46.952 0.50 26.93 203 GLN E N 1
ATOM 7840 C CA A GLN E 1 144 ? -5.204 9.001 45.529 0.50 28.57 203 GLN E CA 1
ATOM 7841 C CA B GLN E 1 144 ? -5.341 9.071 45.551 0.50 27.81 203 GLN E CA 1
ATOM 7842 C C A GLN E 1 144 ? -4.447 9.903 44.541 0.50 26.89 203 GLN E C 1
ATOM 7843 C C B GLN E 1 144 ? -4.530 9.904 44.543 0.50 26.55 203 GLN E C 1
ATOM 7844 O O A GLN E 1 144 ? -3.820 9.344 43.612 0.50 26.32 203 GLN E O 1
ATOM 7845 O O B GLN E 1 144 ? -3.933 9.299 43.623 0.50 26.14 203 GLN E O 1
ATOM 7856 N N . LYS E 1 145 ? -4.514 11.230 44.702 1.00 26.42 204 LYS E N 1
ATOM 7857 C CA . LYS E 1 145 ? -3.801 12.138 43.750 1.00 27.74 204 LYS E CA 1
ATOM 7858 C C . LYS E 1 145 ? -2.290 11.904 43.816 1.00 25.78 204 LYS E C 1
ATOM 7859 O O . LYS E 1 145 ? -1.605 12.084 42.783 1.00 26.34 204 LYS E O 1
ATOM 7865 N N . ILE E 1 146 ? -1.797 11.494 44.975 1.00 24.87 205 ILE E N 1
ATOM 7866 C CA . ILE E 1 146 ? -0.345 11.236 45.160 1.00 24.14 205 ILE E CA 1
ATOM 7867 C C . ILE E 1 146 ? -0.006 9.871 44.568 1.00 24.23 205 ILE E C 1
ATOM 7868 O O . ILE E 1 146 ? 1.046 9.763 43.907 1.00 24.86 205 ILE E O 1
ATOM 7873 N N . ILE E 1 147 ? -0.864 8.878 44.794 1.00 24.60 206 ILE E N 1
ATOM 7874 C CA . ILE E 1 147 ? -0.657 7.551 44.148 1.00 25.22 206 ILE E CA 1
ATOM 7875 C C . ILE E 1 147 ? -0.588 7.790 42.641 1.00 25.03 206 ILE E C 1
ATOM 7876 O O . ILE E 1 147 ? 0.313 7.227 41.985 1.00 23.61 206 ILE E O 1
ATOM 7881 N N . GLU E 1 148 ? -1.492 8.628 42.126 1.00 26.78 207 GLU E N 1
ATOM 7882 C CA . GLU E 1 148 ? -1.514 8.886 40.666 1.00 29.61 207 GLU E CA 1
ATOM 7883 C C . GLU E 1 148 ? -0.215 9.595 40.269 1.00 27.29 207 GLU E C 1
ATOM 7884 O O . GLU E 1 148 ? 0.370 9.183 39.248 1.00 25.98 207 GLU E O 1
ATOM 7890 N N . ALA E 1 149 ? 0.246 10.565 41.072 1.00 24.12 208 ALA E N 1
ATOM 7891 C CA . ALA E 1 149 ? 1.510 11.267 40.727 1.00 25.22 208 ALA E CA 1
ATOM 7892 C C . ALA E 1 149 ? 2.678 10.270 40.701 1.00 25.71 208 ALA E C 1
ATOM 7893 O O . ALA E 1 149 ? 3.525 10.371 39.785 1.00 26.78 208 ALA E O 1
ATOM 7895 N N . TYR E 1 150 ? 2.715 9.328 41.650 1.00 25.45 209 TYR E N 1
ATOM 7896 C CA . TYR E 1 150 ? 3.827 8.343 41.703 1.00 24.87 209 TYR E CA 1
ATOM 7897 C C . TYR E 1 150 ? 3.885 7.454 40.446 1.00 26.74 209 TYR E C 1
ATOM 7898 O O . TYR E 1 150 ? 4.920 6.767 40.266 1.00 26.08 209 TYR E O 1
ATOM 7907 N N . LYS E 1 151 ? 2.863 7.480 39.584 1.00 27.44 210 LYS E N 1
ATOM 7908 C CA . LYS E 1 151 ? 2.911 6.640 38.359 1.00 30.34 210 LYS E CA 1
ATOM 7909 C C . LYS E 1 151 ? 4.055 7.109 37.457 1.00 31.37 210 LYS E C 1
ATOM 7910 O O . LYS E 1 151 ? 4.581 6.266 36.723 1.00 30.57 210 LYS E O 1
ATOM 7916 N N . GLU E 1 152 ? 4.441 8.387 37.561 1.00 29.69 211 GLU E N 1
ATOM 7917 C CA . GLU E 1 152 ? 5.520 8.971 36.718 1.00 31.77 211 GLU E CA 1
ATOM 7918 C C . GLU E 1 152 ? 6.889 8.734 37.373 1.00 29.69 211 GLU E C 1
ATOM 7919 O O . GLU E 1 152 ? 7.916 9.082 36.747 1.00 29.75 211 GLU E O 1
ATOM 7925 N N . GLY E 1 153 ? 6.914 8.163 38.580 1.00 25.77 212 GLY E N 1
ATOM 7926 C CA . GLY E 1 153 ? 8.204 7.844 39.214 1.00 25.21 212 GLY E CA 1
ATOM 7927 C C . GLY E 1 153 ? 8.339 8.427 40.602 1.00 23.10 212 GLY E C 1
ATOM 7928 O O . GLY E 1 153 ? 7.566 9.336 40.960 1.00 22.93 212 GLY E O 1
ATOM 7929 N N . GLY E 1 154 ? 9.288 7.897 41.365 1.00 24.50 213 GLY E N 1
ATOM 7930 C CA . GLY E 1 154 ? 9.532 8.395 42.730 1.00 23.30 213 GLY E CA 1
ATOM 7931 C C . GLY E 1 154 ? 10.116 7.325 43.622 1.00 24.59 213 GLY E C 1
ATOM 7932 O O . GLY E 1 154 ? 10.159 6.137 43.198 1.00 25.71 213 GLY E O 1
ATOM 7933 N N . ASN E 1 155 ? 10.521 7.734 44.827 1.00 23.41 214 ASN E N 1
ATOM 7934 C CA . ASN E 1 155 ? 11.157 6.837 45.819 1.00 23.92 214 ASN E CA 1
ATOM 7935 C C . ASN E 1 155 ? 10.330 6.891 47.104 1.00 24.13 214 ASN E C 1
ATOM 7936 O O . ASN E 1 155 ? 10.747 7.524 48.075 1.00 20.80 214 ASN E O 1
ATOM 7941 N N . PRO E 1 156 ? 9.164 6.200 47.167 1.00 24.18 215 PRO E N 1
ATOM 7942 C CA . PRO E 1 156 ? 8.285 6.265 48.337 1.00 25.75 215 PRO E CA 1
ATOM 7943 C C . PRO E 1 156 ? 8.936 5.793 49.643 1.00 26.55 215 PRO E C 1
ATOM 7944 O O . PRO E 1 156 ? 8.461 6.216 50.692 1.00 26.27 215 PRO E O 1
ATOM 7948 N N . SER E 1 157 ? 9.971 4.944 49.560 1.00 27.14 216 SER E N 1
ATOM 7949 C CA . SER E 1 157 ? 10.678 4.487 50.789 1.00 27.65 216 SER E CA 1
ATOM 7950 C C . SER E 1 157 ? 11.336 5.684 51.488 1.00 27.03 216 SER E C 1
ATOM 7951 O O . SER E 1 157 ? 11.671 5.548 52.686 1.00 26.82 216 SER E O 1
ATOM 7954 N N . LEU E 1 158 ? 11.517 6.803 50.775 1.00 24.90 217 LEU E N 1
ATOM 7955 C CA . LEU E 1 158 ? 12.193 7.988 51.375 1.00 26.14 217 LEU E CA 1
ATOM 7956 C C . LEU E 1 158 ? 11.170 8.854 52.134 1.00 26.21 217 LEU E C 1
ATOM 7957 O O . LEU E 1 158 ? 11.611 9.694 52.949 1.00 25.42 217 LEU E O 1
ATOM 7962 N N . ASP E 1 159 ? 9.868 8.642 51.897 1.00 24.85 218 ASP E N 1
ATOM 7963 C CA . ASP E 1 159 ? 8.809 9.447 52.566 1.00 24.04 218 ASP E CA 1
ATOM 7964 C C . ASP E 1 159 ? 8.884 9.230 54.082 1.00 25.94 218 ASP E C 1
ATOM 7965 O O . ASP E 1 159 ? 8.936 8.063 54.518 1.00 24.81 218 ASP E O 1
ATOM 7970 N N . GLY E 1 160 ? 8.854 10.313 54.855 1.00 26.62 219 GLY E N 1
ATOM 7971 C CA . GLY E 1 160 ? 8.928 10.205 56.325 1.00 27.61 219 GLY E CA 1
ATOM 7972 C C . GLY E 1 160 ? 10.357 10.182 56.850 1.00 29.62 219 GLY E C 1
ATOM 7973 O O . GLY E 1 160 ? 10.521 10.370 58.052 1.00 32.21 219 GLY E O 1
ATOM 7974 N N . LYS E 1 161 ? 11.359 10.004 55.982 1.00 29.38 220 LYS E N 1
ATOM 7975 C CA . LYS E 1 161 ? 12.783 9.940 56.407 1.00 29.94 220 LYS E CA 1
ATOM 7976 C C . LYS E 1 161 ? 13.553 11.161 55.875 1.00 26.82 220 LYS E C 1
ATOM 7977 O O . LYS E 1 161 ? 14.524 11.572 56.512 1.00 27.44 220 LYS E O 1
ATOM 7983 N N . HIS E 1 162 ? 13.153 11.667 54.711 1.00 25.49 221 HIS E N 1
ATOM 7984 C CA . HIS E 1 162 ? 13.821 12.832 54.087 1.00 25.08 221 HIS E CA 1
ATOM 7985 C C . HIS E 1 162 ? 12.784 13.920 53.897 1.00 23.93 221 HIS E C 1
ATOM 7986 O O . HIS E 1 162 ? 11.815 13.708 53.172 1.00 24.44 221 HIS E O 1
ATOM 7993 N N . PRO E 1 163 ? 12.943 15.102 54.527 1.00 24.37 222 PRO E N 1
ATOM 7994 C CA . PRO E 1 163 ? 11.965 16.173 54.354 1.00 24.12 222 PRO E CA 1
ATOM 7995 C C . PRO E 1 163 ? 12.004 16.775 52.948 1.00 21.50 222 PRO E C 1
ATOM 7996 O O . PRO E 1 163 ? 13.052 17.229 52.516 1.00 23.64 222 PRO E O 1
ATOM 8000 N N . VAL E 1 164 ? 10.847 16.782 52.292 1.00 20.87 223 VAL E N 1
ATOM 8001 C CA . VAL E 1 164 ? 10.692 17.374 50.937 1.00 19.43 223 VAL E CA 1
ATOM 8002 C C . VAL E 1 164 ? 10.494 18.877 51.119 1.00 18.63 223 VAL E C 1
ATOM 8003 O O . VAL E 1 164 ? 9.711 19.252 52.019 1.00 19.15 223 VAL E O 1
ATOM 8007 N N . PHE E 1 165 ? 11.115 19.692 50.269 1.00 17.69 224 PHE E N 1
ATOM 8008 C CA . PHE E 1 165 ? 10.979 21.162 50.413 1.00 18.03 224 PHE E CA 1
ATOM 8009 C C . PHE E 1 165 ? 10.835 21.839 49.047 1.00 18.56 224 PHE E C 1
ATOM 8010 O O . PHE E 1 165 ? 10.624 23.052 49.033 1.00 18.12 224 PHE E O 1
ATOM 8018 N N . GLY E 1 166 ? 10.946 21.083 47.951 1.00 18.63 225 GLY E N 1
ATOM 8019 C CA . GLY E 1 166 ? 10.783 21.693 46.618 1.00 18.12 225 GLY E CA 1
ATOM 8020 C C . GLY E 1 166 ? 10.408 20.704 45.538 1.00 18.75 225 GLY E C 1
ATOM 8021 O O . GLY E 1 166 ? 10.337 19.504 45.815 1.00 18.30 225 GLY E O 1
ATOM 8022 N N . GLN E 1 167 ? 10.207 21.210 44.325 1.00 17.94 226 GLN E N 1
ATOM 8023 C CA . GLN E 1 167 ? 9.791 20.366 43.195 1.00 18.44 226 GLN E CA 1
ATOM 8024 C C . GLN E 1 167 ? 10.358 20.957 41.908 1.00 18.05 226 GLN E C 1
ATOM 8025 O O . GLN E 1 167 ? 10.175 22.161 41.680 1.00 18.71 226 GLN E O 1
ATOM 8031 N N . VAL E 1 168 ? 11.056 20.133 41.144 1.00 17.73 227 VAL E N 1
ATOM 8032 C CA . VAL E 1 168 ? 11.578 20.566 39.824 1.00 19.96 227 VAL E CA 1
ATOM 8033 C C . VAL E 1 168 ? 10.360 20.809 38.922 1.00 21.12 227 VAL E C 1
ATOM 8034 O O . VAL E 1 168 ? 9.513 19.896 38.846 1.00 19.79 227 VAL E O 1
ATOM 8038 N N . ILE E 1 169 ? 10.263 21.988 38.299 1.00 20.80 228 ILE E N 1
ATOM 8039 C CA . ILE E 1 169 ? 9.128 22.279 37.366 1.00 23.38 228 ILE E CA 1
ATOM 8040 C C . ILE E 1 169 ? 9.673 22.469 35.944 1.00 23.86 228 ILE E C 1
ATOM 8041 O O . ILE E 1 169 ? 8.869 22.625 35.019 1.00 24.36 228 ILE E O 1
ATOM 8046 N N . GLY E 1 170 ? 10.992 22.450 35.788 1.00 23.35 229 GLY E N 1
ATOM 8047 C CA . GLY E 1 170 ? 11.626 22.600 34.463 1.00 24.46 229 GLY E CA 1
ATOM 8048 C C . GLY E 1 170 ? 13.038 22.057 34.503 1.00 23.05 229 GLY E C 1
ATOM 8049 O O . GLY E 1 170 ? 13.656 22.127 35.572 1.00 23.39 229 GLY E O 1
ATOM 8050 N N . GLY E 1 171 ? 13.519 21.498 33.396 1.00 25.99 230 GLY E N 1
ATOM 8051 C CA . GLY E 1 171 ? 14.881 20.940 33.355 1.00 25.96 230 GLY E CA 1
ATOM 8052 C C . GLY E 1 171 ? 14.998 19.531 33.944 1.00 26.20 230 GLY E C 1
ATOM 8053 O O . GLY E 1 171 ? 16.093 19.143 34.339 1.00 26.60 230 GLY E O 1
ATOM 8062 N N . ASP E 1 173 ? 15.009 17.056 32.226 1.00 28.91 232 ASP E N 1
ATOM 8063 C CA . ASP E 1 173 ? 15.899 16.432 31.260 1.00 30.48 232 ASP E CA 1
ATOM 8064 C C . ASP E 1 173 ? 17.351 16.625 31.720 1.00 28.29 232 ASP E C 1
ATOM 8065 O O . ASP E 1 173 ? 18.147 15.698 31.547 1.00 29.54 232 ASP E O 1
ATOM 8070 N N . VAL E 1 174 ? 17.676 17.794 32.280 1.00 26.89 233 VAL E N 1
ATOM 8071 C CA . VAL E 1 174 ? 19.044 18.066 32.811 1.00 27.39 233 VAL E CA 1
ATOM 8072 C C . VAL E 1 174 ? 19.302 17.107 33.978 1.00 27.02 233 VAL E C 1
ATOM 8073 O O . VAL E 1 174 ? 20.403 16.497 34.023 1.00 27.71 233 VAL E O 1
ATOM 8077 N N . VAL E 1 175 ? 18.320 16.950 34.870 1.00 26.28 234 VAL E N 1
ATOM 8078 C CA . VAL E 1 175 ? 18.488 16.009 36.022 1.00 26.22 234 VAL E CA 1
ATOM 8079 C C . VAL E 1 175 ? 18.765 14.591 35.490 1.00 27.48 234 VAL E C 1
ATOM 8080 O O . VAL E 1 175 ? 19.660 13.918 36.057 1.00 25.96 234 VAL E O 1
ATOM 8084 N N . ASP E 1 176 ? 18.021 14.141 34.472 1.00 28.16 235 ASP E N 1
ATOM 8085 C CA . ASP E 1 176 ? 18.274 12.791 33.877 1.00 31.35 235 ASP E CA 1
ATOM 8086 C C . ASP E 1 176 ? 19.696 12.712 33.297 1.00 33.41 235 ASP E C 1
ATOM 8087 O O . ASP E 1 176 ? 20.358 11.674 33.524 1.00 34.96 235 ASP E O 1
ATOM 8092 N N . LYS E 1 177 ? 20.154 13.765 32.601 1.00 34.08 236 LYS E N 1
ATOM 8093 C CA . LYS E 1 177 ? 21.529 13.759 32.027 1.00 34.81 236 LYS E CA 1
ATOM 8094 C C . LYS E 1 177 ? 22.544 13.641 33.169 1.00 33.12 236 LYS E C 1
ATOM 8095 O O . LYS E 1 177 ? 23.481 12.828 33.044 1.00 32.59 236 LYS E O 1
ATOM 8101 N N . ILE E 1 178 ? 22.353 14.407 34.245 1.00 31.87 237 ILE E N 1
ATOM 8102 C CA . ILE E 1 178 ? 23.266 14.330 35.426 1.00 31.63 237 ILE E CA 1
ATOM 8103 C C . ILE E 1 178 ? 23.248 12.907 36.020 1.00 30.88 237 ILE E C 1
ATOM 8104 O O . ILE E 1 178 ? 24.340 12.392 36.384 1.00 31.03 237 ILE E O 1
ATOM 8109 N N . ALA E 1 179 ? 22.064 12.292 36.097 1.00 29.99 238 ALA E N 1
ATOM 8110 C CA . ALA E 1 179 ? 21.904 10.956 36.721 1.00 31.45 238 ALA E CA 1
ATOM 8111 C C . ALA E 1 179 ? 22.638 9.885 35.919 1.00 34.52 238 ALA E C 1
ATOM 8112 O O . ALA E 1 179 ? 23.078 8.903 36.544 1.00 36.58 238 ALA E O 1
ATOM 8114 N N . LYS E 1 180 ? 22.757 10.073 34.601 1.00 35.80 239 LYS E N 1
ATOM 8115 C CA . LYS E 1 180 ? 23.376 9.073 33.688 1.00 40.24 239 LYS E CA 1
ATOM 8116 C C . LYS E 1 180 ? 24.843 9.398 33.376 1.00 40.50 239 LYS E C 1
ATOM 8117 O O . LYS E 1 180 ? 25.424 8.682 32.546 1.00 41.32 239 LYS E O 1
ATOM 8123 N N . ALA E 1 181 ? 25.432 10.414 34.007 1.00 39.22 240 ALA E N 1
ATOM 8124 C CA . ALA E 1 181 ? 26.828 10.776 33.663 1.00 41.59 240 ALA E CA 1
ATOM 8125 C C . ALA E 1 181 ? 27.772 9.607 33.981 1.00 43.02 240 ALA E C 1
ATOM 8126 O O . ALA E 1 181 ? 27.440 8.800 34.869 1.00 40.66 240 ALA E O 1
ATOM 8128 N N . GLU E 1 182 ? 28.898 9.511 33.270 1.00 44.38 241 GLU E N 1
ATOM 8129 C CA . GLU E 1 182 ? 29.875 8.433 33.590 1.00 47.96 241 GLU E CA 1
ATOM 8130 C C . GLU E 1 182 ? 30.414 8.744 34.989 1.00 44.94 241 GLU E C 1
ATOM 8131 O O . GLU E 1 182 ? 30.688 9.938 35.265 1.00 43.54 241 GLU E O 1
ATOM 8137 N N . LYS E 1 183 ? 30.529 7.725 35.840 1.00 45.56 242 LYS E N 1
ATOM 8138 C CA . LYS E 1 183 ? 30.965 7.917 37.248 1.00 47.73 242 LYS E CA 1
ATOM 8139 C C . LYS E 1 183 ? 31.951 6.825 37.679 1.00 51.33 242 LYS E C 1
ATOM 8140 O O . LYS E 1 183 ? 32.079 5.823 36.956 1.00 51.90 242 LYS E O 1
ATOM 8146 N N . ASP E 1 184 ? 32.587 7.025 38.840 1.00 53.84 243 ASP E N 1
ATOM 8147 C CA . ASP E 1 184 ? 33.574 6.072 39.415 1.00 55.77 243 ASP E CA 1
ATOM 8148 C C . ASP E 1 184 ? 32.836 5.058 40.295 1.00 56.07 243 ASP E C 1
ATOM 8149 O O . ASP E 1 184 ? 31.590 5.134 40.370 1.00 53.44 243 ASP E O 1
ATOM 8154 N N . GLU E 1 185 ? 33.598 4.169 40.944 1.00 59.25 244 GLU E N 1
ATOM 8155 C CA . GLU E 1 185 ? 33.063 3.081 41.817 1.00 60.48 244 GLU E CA 1
ATOM 8156 C C . GLU E 1 185 ? 32.220 3.643 42.977 1.00 56.61 244 GLU E C 1
ATOM 8157 O O . GLU E 1 185 ? 31.393 2.880 43.514 1.00 52.65 244 GLU E O 1
ATOM 8163 N N . LYS E 1 186 ? 32.399 4.922 43.337 1.00 56.22 245 LYS E N 1
ATOM 8164 C CA . LYS E 1 186 ? 31.622 5.537 44.455 1.00 53.53 245 LYS E CA 1
ATOM 8165 C C . LYS E 1 186 ? 30.510 6.436 43.891 1.00 48.03 245 LYS E C 1
ATOM 8166 O O . LYS E 1 186 ? 29.978 7.266 44.644 1.00 46.44 245 LYS E O 1
ATOM 8172 N N . ASP E 1 187 ? 30.184 6.256 42.611 1.00 45.22 246 ASP E N 1
ATOM 8173 C CA . ASP E 1 187 ? 29.084 6.978 41.921 1.00 42.67 246 ASP E CA 1
ATOM 8174 C C . ASP E 1 187 ? 29.370 8.484 41.820 1.00 40.51 246 ASP E C 1
ATOM 8175 O O . ASP E 1 187 ? 28.392 9.253 41.700 1.00 37.35 246 ASP E O 1
ATOM 8180 N N . LYS E 1 188 ? 30.645 8.886 41.875 1.00 41.84 247 LYS E N 1
ATOM 8181 C CA . LYS E 1 188 ? 31.008 10.318 41.688 1.00 42.95 247 LYS E CA 1
ATOM 8182 C C . LYS E 1 188 ? 31.279 10.542 40.203 1.00 42.36 247 LYS E C 1
ATOM 8183 O O . LYS E 1 188 ? 32.078 9.817 39.614 1.00 44.13 247 LYS E O 1
ATOM 8189 N N . PRO E 1 189 ? 30.614 11.518 39.537 1.00 39.76 248 PRO E N 1
ATOM 8190 C CA . PRO E 1 189 ? 30.855 11.769 38.114 1.00 40.93 248 PRO E CA 1
ATOM 8191 C C . PRO E 1 189 ? 32.351 11.970 37.821 1.00 42.94 248 PRO E C 1
ATOM 8192 O O . PRO E 1 189 ? 32.988 12.675 38.582 1.00 43.09 248 PRO E O 1
ATOM 8196 N N . THR E 1 190 ? 32.866 11.345 36.756 1.00 44.74 249 THR E N 1
ATOM 8197 C CA . THR E 1 190 ? 34.307 11.496 36.389 1.00 49.06 249 THR E CA 1
ATOM 8198 C C . THR E 1 190 ? 34.559 12.946 35.953 1.00 48.27 249 THR E C 1
ATOM 8199 O O . THR E 1 190 ? 35.673 13.429 36.207 1.00 49.01 249 THR E O 1
ATOM 8203 N N . THR E 1 191 ? 33.568 13.584 35.313 1.00 47.52 250 THR E N 1
ATOM 8204 C CA . THR E 1 191 ? 33.637 15.028 34.946 1.00 46.52 250 THR E CA 1
ATOM 8205 C C . THR E 1 191 ? 32.733 15.777 35.934 1.00 44.01 250 THR E C 1
ATOM 8206 O O . THR E 1 191 ? 31.518 15.457 35.985 1.00 43.83 250 THR E O 1
ATOM 8210 N N . ALA E 1 192 ? 33.317 16.703 36.700 1.00 41.68 251 ALA E N 1
ATOM 8211 C CA . ALA E 1 192 ? 32.589 17.472 37.734 1.00 40.68 251 ALA E CA 1
ATOM 8212 C C . ALA E 1 192 ? 31.340 18.143 37.153 1.00 39.33 251 ALA E C 1
ATOM 8213 O O . ALA E 1 192 ? 31.427 18.837 36.111 1.00 38.60 251 ALA E O 1
ATOM 8215 N N . ILE E 1 193 ? 30.217 17.924 37.831 1.00 36.40 252 ILE E N 1
ATOM 8216 C CA . ILE E 1 193 ? 28.903 18.547 37.505 1.00 34.94 252 ILE E CA 1
ATOM 8217 C C . ILE E 1 193 ? 28.672 19.567 38.614 1.00 33.99 252 ILE E C 1
ATOM 8218 O O . ILE E 1 193 ? 28.453 19.155 39.769 1.00 32.74 252 ILE E O 1
ATOM 8223 N N . THR E 1 194 ? 28.776 20.845 38.268 1.00 33.77 253 THR E N 1
ATOM 8224 C CA . THR E 1 194 ? 28.720 21.908 39.289 1.00 33.35 253 THR E CA 1
ATOM 8225 C C . THR E 1 194 ? 27.471 22.779 39.188 1.00 32.06 253 THR E C 1
ATOM 8226 O O . THR E 1 194 ? 26.938 22.971 38.076 1.00 30.52 253 THR E O 1
ATOM 8230 N N . ILE E 1 195 ? 27.057 23.291 40.343 1.00 30.89 254 ILE E N 1
ATOM 8231 C CA . ILE E 1 195 ? 26.049 24.380 40.402 1.00 30.71 254 ILE E CA 1
ATOM 8232 C C . ILE E 1 195 ? 26.891 25.657 40.227 1.00 32.90 254 ILE E C 1
ATOM 8233 O O . ILE E 1 195 ? 27.634 25.999 41.162 1.00 33.01 254 ILE E O 1
ATOM 8238 N N . ASP E 1 196 ? 26.860 26.284 39.048 1.00 33.19 255 ASP E N 1
ATOM 8239 C CA . ASP E 1 196 ? 27.684 27.505 38.816 1.00 33.88 255 ASP E CA 1
ATOM 8240 C C . ASP E 1 196 ? 27.093 28.661 39.635 1.00 33.55 255 ASP E C 1
ATOM 8241 O O . ASP E 1 196 ? 27.864 29.432 40.266 1.00 31.90 255 ASP E O 1
ATOM 8246 N N . SER E 1 197 ? 25.767 28.746 39.657 1.00 30.00 256 SER E N 1
ATOM 8247 C CA . SER E 1 197 ? 25.061 29.805 40.414 1.00 29.74 256 SER E CA 1
ATOM 8248 C C . SER E 1 197 ? 23.621 29.366 40.635 1.00 28.02 256 SER E C 1
ATOM 8249 O O . SER E 1 197 ? 23.188 28.407 39.984 1.00 28.62 256 SER E O 1
ATOM 8252 N N . ILE E 1 198 ? 22.922 30.069 41.521 1.00 30.18 257 ILE E N 1
ATOM 8253 C CA . ILE E 1 198 ? 21.478 29.827 41.774 1.00 29.03 257 ILE E CA 1
ATOM 8254 C C . ILE E 1 198 ? 20.792 31.171 41.553 1.00 29.30 257 ILE E C 1
ATOM 8255 O O . ILE E 1 198 ? 21.191 32.161 42.213 1.00 30.80 257 ILE E O 1
ATOM 8260 N N . GLU E 1 199 ? 19.894 31.222 40.574 1.00 29.07 258 GLU E N 1
ATOM 8261 C CA . GLU E 1 199 ? 19.117 32.450 40.300 1.00 30.38 258 GLU E CA 1
ATOM 8262 C C . GLU E 1 199 ? 17.837 32.389 41.132 1.00 28.56 258 GLU E C 1
ATOM 8263 O O . GLU E 1 199 ? 17.117 31.377 41.050 1.00 24.49 258 GLU E O 1
ATOM 8269 N N . VAL E 1 200 ? 17.593 33.413 41.938 1.00 27.87 259 VAL E N 1
ATOM 8270 C CA . VAL E 1 200 ? 16.317 33.452 42.700 1.00 30.17 259 VAL E CA 1
ATOM 8271 C C . VAL E 1 200 ? 15.301 34.151 41.791 1.00 30.41 259 VAL E C 1
ATOM 8272 O O . VAL E 1 200 ? 15.432 35.377 41.588 1.00 29.89 259 VAL E O 1
ATOM 8276 N N . VAL E 1 201 ? 14.389 33.382 41.191 1.00 26.02 260 VAL E N 1
ATOM 8277 C CA . VAL E 1 201 ? 13.359 33.939 40.267 1.00 26.82 260 VAL E CA 1
ATOM 8278 C C . VAL E 1 201 ? 12.253 34.565 41.105 1.00 27.50 260 VAL E C 1
ATOM 8279 O O . VAL E 1 201 ? 11.793 35.666 40.755 1.00 26.63 260 VAL E O 1
ATOM 8283 N N . LYS E 1 202 ? 11.822 33.866 42.159 1.00 27.63 261 LYS E N 1
ATOM 8284 C CA . LYS E 1 202 ? 10.813 34.433 43.084 1.00 27.90 261 LYS E CA 1
ATOM 8285 C C . LYS E 1 202 ? 11.361 34.209 44.495 1.00 27.46 261 LYS E C 1
ATOM 8286 O O . LYS E 1 202 ? 11.462 33.048 44.893 1.00 22.77 261 LYS E O 1
ATOM 8292 N N . ASP E 1 203 ? 11.705 35.291 45.192 1.00 26.39 262 ASP E N 1
ATOM 8293 C CA . ASP E 1 203 ? 12.328 35.164 46.531 1.00 29.26 262 ASP E CA 1
ATOM 8294 C C . ASP E 1 203 ? 11.208 35.048 47.560 1.00 27.04 262 ASP E C 1
ATOM 8295 O O . ASP E 1 203 ? 10.014 35.095 47.191 1.00 27.72 262 ASP E O 1
ATOM 8300 N N . TYR E 1 204 ? 11.606 34.872 48.803 1.00 26.76 263 TYR E N 1
ATOM 8301 C CA . TYR E 1 204 ? 10.625 34.750 49.896 1.00 26.47 263 TYR E CA 1
ATOM 8302 C C . TYR E 1 204 ? 11.200 35.456 51.114 1.00 26.48 263 TYR E C 1
ATOM 8303 O O . TYR E 1 204 ? 12.389 35.249 51.396 1.00 28.51 263 TYR E O 1
ATOM 8312 N N . ASP E 1 205 ? 10.396 36.309 51.758 1.00 26.19 264 ASP E N 1
ATOM 8313 C CA . ASP E 1 205 ? 10.853 37.020 52.976 1.00 26.93 264 ASP E CA 1
ATOM 8314 C C . ASP E 1 205 ? 10.266 36.270 54.178 1.00 25.36 264 ASP E C 1
ATOM 8315 O O . ASP E 1 205 ? 9.036 36.313 54.368 1.00 25.93 264 ASP E O 1
ATOM 8320 N N . PHE E 1 206 ? 11.117 35.623 54.964 1.00 25.25 265 PHE E N 1
ATOM 8321 C CA . PHE E 1 206 ? 10.644 34.805 56.117 1.00 26.31 265 PHE E CA 1
ATOM 8322 C C . PHE E 1 206 ? 10.089 35.670 57.252 1.00 25.88 265 PHE E C 1
ATOM 8323 O O . PHE E 1 206 ? 9.621 35.107 58.271 1.00 28.39 265 PHE E O 1
ATOM 8331 N N . LYS E 1 207 ? 10.121 36.983 57.088 1.00 26.52 266 LYS E N 1
ATOM 8332 C CA . LYS E 1 207 ? 9.483 37.873 58.093 1.00 27.82 266 LYS E CA 1
ATOM 8333 C C . LYS E 1 207 ? 8.063 38.212 57.610 1.00 26.10 266 LYS E C 1
ATOM 8334 O O . LYS E 1 207 ? 7.348 38.870 58.358 1.00 27.21 266 LYS E O 1
ATOM 8340 N N . SER E 1 208 ? 7.682 37.778 56.396 1.00 25.27 267 SER E N 1
ATOM 8341 C CA . SER E 1 208 ? 6.338 38.099 55.845 1.00 23.91 267 SER E CA 1
ATOM 8342 C C . SER E 1 208 ? 5.210 37.521 56.708 1.00 23.76 267 SER E C 1
ATOM 8343 O O . SER E 1 208 ? 5.254 36.324 57.041 1.00 22.43 267 SER E O 1
ATOM 8346 N N . GLU E 1 209 ? 4.223 38.367 57.027 1.00 22.83 268 GLU E N 1
ATOM 8347 C CA . GLU E 1 209 ? 3.028 37.927 57.791 1.00 24.00 268 GLU E CA 1
ATOM 8348 C C . GLU E 1 209 ? 1.819 37.913 56.850 1.00 24.16 268 GLU E C 1
ATOM 8349 O O . GLU E 1 209 ? 0.681 37.912 57.334 1.00 24.86 268 GLU E O 1
ATOM 8355 N N . ASN E 1 210 ? 2.075 37.888 55.545 1.00 25.03 269 ASN E N 1
ATOM 8356 C CA . ASN E 1 210 ? 0.970 37.819 54.558 1.00 26.07 269 ASN E CA 1
ATOM 8357 C C . ASN E 1 210 ? 0.167 36.527 54.749 1.00 28.26 269 ASN E C 1
ATOM 8358 O O . ASN E 1 210 ? 0.791 35.468 55.046 1.00 27.38 269 ASN E O 1
ATOM 8363 N N . LEU E 1 211 ? -1.162 36.624 54.642 1.00 29.90 270 LEU E N 1
ATOM 8364 C CA . LEU E 1 211 ? -2.037 35.422 54.621 1.00 30.15 270 LEU E CA 1
ATOM 8365 C C . LEU E 1 211 ? -2.484 35.260 53.164 1.00 29.78 270 LEU E C 1
ATOM 8366 O O . LEU E 1 211 ? -2.845 36.290 52.538 1.00 25.89 270 LEU E O 1
ATOM 8371 N N . TYR E 1 212 ? -2.463 34.028 52.668 1.00 30.09 271 TYR E N 1
ATOM 8372 C CA . TYR E 1 212 ? -2.820 33.736 51.254 1.00 34.24 271 TYR E CA 1
ATOM 8373 C C . TYR E 1 212 ? -4.088 32.871 51.155 1.00 36.89 271 TYR E C 1
ATOM 8374 O O . TYR E 1 212 ? -4.231 31.949 51.981 1.00 33.49 271 TYR E O 1
ATOM 8383 N N . PHE E 1 213 ? -4.930 33.165 50.144 1.00 42.29 272 PHE E N 1
ATOM 8384 C CA . PHE E 1 213 ? -6.207 32.484 49.762 1.00 53.79 272 PHE E CA 1
ATOM 8385 C C . PHE E 1 213 ? -7.363 33.488 49.792 1.00 58.33 272 PHE E C 1
ATOM 8386 O O . PHE E 1 213 ? -8.168 33.517 48.857 1.00 61.59 272 PHE E O 1
ATOM 8402 N N . ASN F 1 2 ? 12.286 46.804 -3.912 1.00 42.37 61 ASN F N 1
ATOM 8403 C CA . ASN F 1 2 ? 12.627 45.445 -4.297 1.00 42.66 61 ASN F CA 1
ATOM 8404 C C . ASN F 1 2 ? 11.475 44.903 -5.163 1.00 36.44 61 ASN F C 1
ATOM 8405 O O . ASN F 1 2 ? 10.360 44.727 -4.644 1.00 37.19 61 ASN F O 1
ATOM 8410 N N . PHE F 1 3 ? 11.727 44.713 -6.460 1.00 31.38 62 PHE F N 1
ATOM 8411 C CA . PHE F 1 3 ? 10.690 44.207 -7.399 1.00 27.79 62 PHE F CA 1
ATOM 8412 C C . PHE F 1 3 ? 10.831 42.688 -7.499 1.00 26.89 62 PHE F C 1
ATOM 8413 O O . PHE F 1 3 ? 11.752 42.189 -8.152 1.00 27.61 62 PHE F O 1
ATOM 8421 N N . PRO F 1 4 ? 9.920 41.907 -6.878 1.00 26.32 63 PRO F N 1
ATOM 8422 C CA . PRO F 1 4 ? 10.054 40.444 -6.850 1.00 26.30 63 PRO F CA 1
ATOM 8423 C C . PRO F 1 4 ? 10.083 39.734 -8.216 1.00 24.83 63 PRO F C 1
ATOM 8424 O O . PRO F 1 4 ? 10.582 38.633 -8.290 1.00 25.60 63 PRO F O 1
ATOM 8428 N N . GLN F 1 5 ? 9.545 40.356 -9.255 1.00 23.97 64 GLN F N 1
ATOM 8429 C CA . GLN F 1 5 ? 9.616 39.722 -10.600 1.00 24.84 64 GLN F CA 1
ATOM 8430 C C . GLN F 1 5 ? 11.051 39.745 -11.148 1.00 25.63 64 GLN F C 1
ATOM 8431 O O . GLN F 1 5 ? 11.314 39.001 -12.110 1.00 27.27 64 GLN F O 1
ATOM 8437 N N . LEU F 1 6 ? 11.951 40.540 -10.556 1.00 25.63 65 LEU F N 1
ATOM 8438 C CA . LEU F 1 6 ? 13.329 40.680 -11.112 1.00 26.68 65 LEU F CA 1
ATOM 8439 C C . LEU F 1 6 ? 14.283 39.679 -10.445 1.00 27.23 65 LEU F C 1
ATOM 8440 O O . LEU F 1 6 ? 15.512 39.848 -10.564 1.00 28.36 65 LEU F O 1
ATOM 8445 N N . SER F 1 7 ? 13.720 38.678 -9.772 1.00 27.75 66 SER F N 1
ATOM 8446 C CA . SER F 1 7 ? 14.503 37.594 -9.139 1.00 29.74 66 SER F CA 1
ATOM 8447 C C . SER F 1 7 ? 13.922 36.260 -9.602 1.00 28.76 66 SER F C 1
ATOM 8448 O O . SER F 1 7 ? 12.696 36.063 -9.459 1.00 26.96 66 SER F O 1
ATOM 8451 N N . LYS F 1 8 ? 14.777 35.386 -10.119 1.00 30.12 67 LYS F N 1
ATOM 8452 C CA . LYS F 1 8 ? 14.330 34.054 -10.592 1.00 31.37 67 LYS F CA 1
ATOM 8453 C C . LYS F 1 8 ? 14.051 33.123 -9.407 1.00 32.18 67 LYS F C 1
ATOM 8454 O O . LYS F 1 8 ? 13.323 32.140 -9.597 1.00 34.28 67 LYS F O 1
ATOM 8460 N N A GLU F 1 9 ? 14.596 33.432 -8.223 0.60 33.31 68 GLU F N 1
ATOM 8461 N N B GLU F 1 9 ? 14.598 33.429 -8.225 0.40 32.74 68 GLU F N 1
ATOM 8462 C CA A GLU F 1 9 ? 14.406 32.522 -7.066 0.60 33.80 68 GLU F CA 1
ATOM 8463 C CA B GLU F 1 9 ? 14.401 32.543 -7.048 0.40 32.79 68 GLU F CA 1
ATOM 8464 C C A GLU F 1 9 ? 13.025 32.743 -6.430 0.60 31.15 68 GLU F C 1
ATOM 8465 C C B GLU F 1 9 ? 13.012 32.747 -6.435 0.40 30.60 68 GLU F C 1
ATOM 8466 O O A GLU F 1 9 ? 12.546 33.893 -6.394 0.60 29.49 68 GLU F O 1
ATOM 8467 O O B GLU F 1 9 ? 12.522 33.893 -6.413 0.40 29.25 68 GLU F O 1
ATOM 8478 N N . VAL F 1 10 ? 12.409 31.650 -5.974 1.00 29.18 69 VAL F N 1
ATOM 8479 C CA . VAL F 1 10 ? 11.089 31.691 -5.292 1.00 27.99 69 VAL F CA 1
ATOM 8480 C C . VAL F 1 10 ? 11.371 32.114 -3.846 1.00 29.11 69 VAL F C 1
ATOM 8481 O O . VAL F 1 10 ? 11.956 31.328 -3.105 1.00 26.87 69 VAL F O 1
ATOM 8485 N N . ALA F 1 11 ? 10.986 33.336 -3.484 1.00 28.54 70 ALA F N 1
ATOM 8486 C CA . ALA F 1 11 ? 11.201 33.846 -2.108 1.00 29.14 70 ALA F CA 1
ATOM 8487 C C . ALA F 1 11 ? 10.357 33.053 -1.096 1.00 29.39 70 ALA F C 1
ATOM 8488 O O . ALA F 1 11 ? 9.420 32.322 -1.511 1.00 25.67 70 ALA F O 1
ATOM 8490 N N . GLU F 1 12 ? 10.677 33.205 0.196 1.00 31.47 71 GLU F N 1
ATOM 8491 C CA . GLU F 1 12 ? 9.920 32.532 1.284 1.00 33.04 71 GLU F CA 1
ATOM 8492 C C . GLU F 1 12 ? 8.420 32.838 1.157 1.00 32.19 71 GLU F C 1
ATOM 8493 O O . GLU F 1 12 ? 7.628 31.898 1.303 1.00 31.79 71 GLU F O 1
ATOM 8499 N N . ASP F 1 13 ? 8.048 34.086 0.856 1.00 30.52 72 ASP F N 1
ATOM 8500 C CA . ASP F 1 13 ? 6.608 34.479 0.795 1.00 30.43 72 ASP F CA 1
ATOM 8501 C C . ASP F 1 13 ? 5.994 34.292 -0.610 1.00 27.54 72 ASP F C 1
ATOM 8502 O O . ASP F 1 13 ? 4.902 34.843 -0.841 1.00 25.39 72 ASP F O 1
ATOM 8507 N N . GLU F 1 14 ? 6.637 33.543 -1.510 1.00 26.89 73 GLU F N 1
ATOM 8508 C CA . GLU F 1 14 ? 6.084 33.337 -2.877 1.00 25.90 73 GLU F CA 1
ATOM 8509 C C . GLU F 1 14 ? 5.643 31.879 -3.031 1.00 25.64 73 GLU F C 1
ATOM 8510 O O . GLU F 1 14 ? 6.119 31.022 -2.267 1.00 26.57 73 GLU F O 1
ATOM 8516 N N . ALA F 1 15 ? 4.743 31.628 -3.974 1.00 24.78 74 ALA F N 1
ATOM 8517 C CA . ALA F 1 15 ? 4.268 30.255 -4.254 1.00 24.30 74 ALA F CA 1
ATOM 8518 C C . ALA F 1 15 ? 4.857 29.864 -5.608 1.00 24.94 74 ALA F C 1
ATOM 8519 O O . ALA F 1 15 ? 5.403 30.757 -6.284 1.00 23.71 74 ALA F O 1
ATOM 8521 N N . GLU F 1 16 ? 4.730 28.598 -5.997 1.00 25.34 75 GLU F N 1
ATOM 8522 C CA . GLU F 1 16 ? 5.352 28.143 -7.265 1.00 26.30 75 GLU F CA 1
ATOM 8523 C C . GLU F 1 16 ? 4.480 27.064 -7.898 1.00 25.82 75 GLU F C 1
ATOM 8524 O O . GLU F 1 16 ? 4.058 26.151 -7.176 1.00 27.54 75 GLU F O 1
ATOM 8530 N N . VAL F 1 17 ? 4.255 27.157 -9.204 1.00 24.95 76 VAL F N 1
ATOM 8531 C CA . VAL F 1 17 ? 3.469 26.108 -9.904 1.00 25.73 76 VAL F CA 1
ATOM 8532 C C . VAL F 1 17 ? 4.141 25.808 -11.236 1.00 27.33 76 VAL F C 1
ATOM 8533 O O . VAL F 1 17 ? 4.969 26.629 -11.703 1.00 26.24 76 VAL F O 1
ATOM 8537 N N . ILE F 1 18 ? 3.786 24.660 -11.802 1.00 26.57 77 ILE F N 1
ATOM 8538 C CA . ILE F 1 18 ? 4.238 24.316 -13.176 1.00 28.34 77 ILE F CA 1
ATOM 8539 C C . ILE F 1 18 ? 2.990 24.044 -14.013 1.00 27.41 77 ILE F C 1
ATOM 8540 O O . ILE F 1 18 ? 2.153 23.223 -13.575 1.00 29.60 77 ILE F O 1
ATOM 8545 N N . LEU F 1 19 ? 2.849 24.746 -15.134 1.00 27.68 78 LEU F N 1
ATOM 8546 C CA . LEU F 1 19 ? 1.734 24.462 -16.060 1.00 28.12 78 LEU F CA 1
ATOM 8547 C C . LEU F 1 19 ? 2.239 23.363 -16.995 1.00 29.51 78 LEU F C 1
ATOM 8548 O O . LEU F 1 19 ? 3.134 23.654 -17.806 1.00 30.09 78 LEU F O 1
ATOM 8553 N N . HIS F 1 20 ? 1.725 22.140 -16.867 1.00 30.92 79 HIS F N 1
ATOM 8554 C CA . HIS F 1 20 ? 2.126 21.061 -17.811 1.00 32.59 79 HIS F CA 1
ATOM 8555 C C . HIS F 1 20 ? 1.268 21.199 -19.072 1.00 33.71 79 HIS F C 1
ATOM 8556 O O . HIS F 1 20 ? 0.138 20.692 -19.057 1.00 35.83 79 HIS F O 1
ATOM 8563 N N . THR F 1 21 ? 1.765 21.887 -20.107 1.00 34.78 80 THR F N 1
ATOM 8564 C CA . THR F 1 21 ? 0.940 22.089 -21.330 1.00 35.19 80 THR F CA 1
ATOM 8565 C C . THR F 1 21 ? 1.267 21.027 -22.377 1.00 37.12 80 THR F C 1
ATOM 8566 O O . THR F 1 21 ? 2.308 20.345 -22.249 1.00 36.40 80 THR F O 1
ATOM 8570 N N . SER F 1 22 ? 0.415 20.931 -23.395 1.00 38.17 81 SER F N 1
ATOM 8571 C CA . SER F 1 22 ? 0.635 19.991 -24.520 1.00 40.47 81 SER F CA 1
ATOM 8572 C C . SER F 1 22 ? 1.869 20.419 -25.331 1.00 41.71 81 SER F C 1
ATOM 8573 O O . SER F 1 22 ? 2.261 19.661 -26.223 1.00 42.10 81 SER F O 1
ATOM 8576 N N . GLN F 1 23 ? 2.466 21.578 -25.011 1.00 41.30 82 GLN F N 1
ATOM 8577 C CA . GLN F 1 23 ? 3.663 22.102 -25.734 1.00 43.08 82 GLN F CA 1
ATOM 8578 C C . GLN F 1 23 ? 4.880 22.182 -24.803 1.00 41.42 82 GLN F C 1
ATOM 8579 O O . GLN F 1 23 ? 5.915 22.723 -25.245 1.00 40.68 82 GLN F O 1
ATOM 8585 N N . GLY F 1 24 ? 4.758 21.711 -23.556 1.00 39.95 83 GLY F N 1
ATOM 8586 C CA . GLY F 1 24 ? 5.894 21.772 -22.614 1.00 37.53 83 GLY F CA 1
ATOM 8587 C C . GLY F 1 24 ? 5.514 22.376 -21.269 1.00 35.04 83 GLY F C 1
ATOM 8588 O O . GLY F 1 24 ? 4.350 22.797 -21.103 1.00 32.98 83 GLY F O 1
ATOM 8589 N N . ASP F 1 25 ? 6.490 22.461 -20.361 1.00 34.95 84 ASP F N 1
ATOM 8590 C CA . ASP F 1 25 ? 6.263 22.950 -18.975 1.00 34.33 84 ASP F CA 1
ATOM 8591 C C . ASP F 1 25 ? 6.610 24.441 -18.823 1.00 32.15 84 ASP F C 1
ATOM 8592 O O . ASP F 1 25 ? 7.647 24.887 -19.347 1.00 33.03 84 ASP F O 1
ATOM 8597 N N . ILE F 1 26 ? 5.751 25.167 -18.114 1.00 29.86 85 ILE F N 1
ATOM 8598 C CA . ILE F 1 26 ? 5.968 26.607 -17.800 1.00 28.78 85 ILE F CA 1
ATOM 8599 C C . ILE F 1 26 ? 6.033 26.735 -16.278 1.00 28.68 85 ILE F C 1
ATOM 8600 O O . ILE F 1 26 ? 4.995 26.491 -15.627 1.00 29.74 85 ILE F O 1
ATOM 8605 N N . ARG F 1 27 ? 7.208 27.076 -15.740 1.00 29.07 86 ARG F N 1
ATOM 8606 C CA . ARG F 1 27 ? 7.400 27.208 -14.270 1.00 28.16 86 ARG F CA 1
ATOM 8607 C C . ARG F 1 27 ? 7.086 28.658 -13.895 1.00 27.35 86 ARG F C 1
ATOM 8608 O O . ARG F 1 27 ? 7.699 29.581 -14.504 1.00 25.61 86 ARG F O 1
ATOM 8616 N N . ILE F 1 28 ? 6.185 28.844 -12.926 1.00 25.13 87 ILE F N 1
ATOM 8617 C CA . ILE F 1 28 ? 5.713 30.209 -12.557 1.00 24.86 87 ILE F CA 1
ATOM 8618 C C . ILE F 1 28 ? 5.751 30.422 -11.044 1.00 24.35 87 ILE F C 1
ATOM 8619 O O . ILE F 1 28 ? 5.305 29.521 -10.306 1.00 24.67 87 ILE F O 1
ATOM 8624 N N . LYS F 1 29 ? 6.246 31.586 -10.607 1.00 22.97 88 LYS F N 1
ATOM 8625 C CA . LYS F 1 29 ? 6.158 31.903 -9.160 1.00 22.43 88 LYS F CA 1
ATOM 8626 C C . LYS F 1 29 ? 4.991 32.887 -9.022 1.00 22.29 88 LYS F C 1
ATOM 8627 O O . LYS F 1 29 ? 4.711 33.618 -10.005 1.00 22.97 88 LYS F O 1
ATOM 8633 N N . LEU F 1 30 ? 4.284 32.826 -7.895 1.00 22.29 89 LEU F N 1
ATOM 8634 C CA . LEU F 1 30 ? 3.094 33.671 -7.622 1.00 22.66 89 LEU F CA 1
ATOM 8635 C C . LEU F 1 30 ? 3.373 34.586 -6.432 1.00 22.47 89 LEU F C 1
ATOM 8636 O O . LEU F 1 30 ? 4.257 34.238 -5.616 1.00 23.63 89 LEU F O 1
ATOM 8641 N N . PHE F 1 31 ? 2.595 35.670 -6.314 1.00 20.54 90 PHE F N 1
ATOM 8642 C CA . PHE F 1 31 ? 2.815 36.699 -5.270 1.00 23.12 90 PHE F CA 1
ATOM 8643 C C . PHE F 1 31 ? 1.599 36.793 -4.353 1.00 22.49 90 PHE F C 1
ATOM 8644 O O . PHE F 1 31 ? 0.857 37.776 -4.400 1.00 21.91 90 PHE F O 1
ATOM 8652 N N . PRO F 1 32 ? 1.367 35.776 -3.493 1.00 23.27 91 PRO F N 1
ATOM 8653 C CA . PRO F 1 32 ? 0.213 35.765 -2.586 1.00 24.17 91 PRO F CA 1
ATOM 8654 C C . PRO F 1 32 ? 0.113 36.968 -1.640 1.00 25.09 91 PRO F C 1
ATOM 8655 O O . PRO F 1 32 ? -0.997 37.308 -1.275 1.00 26.66 91 PRO F O 1
ATOM 8659 N N . LYS F 1 33 ? 1.248 37.586 -1.300 1.00 27.29 92 LYS F N 1
ATOM 8660 C CA . LYS F 1 33 ? 1.279 38.768 -0.390 1.00 27.00 92 LYS F CA 1
ATOM 8661 C C . LYS F 1 33 ? 0.874 40.035 -1.147 1.00 25.89 92 LYS F C 1
ATOM 8662 O O . LYS F 1 33 ? 0.402 40.964 -0.516 1.00 26.99 92 LYS F O 1
ATOM 8668 N N . LEU F 1 34 ? 1.075 40.070 -2.456 1.00 23.23 93 LEU F N 1
ATOM 8669 C CA . LEU F 1 34 ? 0.774 41.298 -3.244 1.00 24.65 93 LEU F CA 1
ATOM 8670 C C . LEU F 1 34 ? -0.555 41.178 -3.994 1.00 22.75 93 LEU F C 1
ATOM 8671 O O . LEU F 1 34 ? -1.227 42.200 -4.125 1.00 23.33 93 LEU F O 1
ATOM 8676 N N . ALA F 1 35 ? -0.924 39.985 -4.447 1.00 21.33 94 ALA F N 1
ATOM 8677 C CA . ALA F 1 35 ? -2.200 39.814 -5.187 1.00 20.51 94 ALA F CA 1
ATOM 8678 C C . ALA F 1 35 ? -2.928 38.624 -4.583 1.00 20.74 94 ALA F C 1
ATOM 8679 O O . ALA F 1 35 ? -3.130 37.610 -5.250 1.00 20.22 94 ALA F O 1
ATOM 8681 N N . PRO F 1 36 ? -3.387 38.747 -3.319 1.00 21.13 95 PRO F N 1
ATOM 8682 C CA . PRO F 1 36 ? -3.978 37.612 -2.610 1.00 22.18 95 PRO F CA 1
ATOM 8683 C C . PRO F 1 36 ? -5.260 37.043 -3.231 1.00 21.30 95 PRO F C 1
ATOM 8684 O O . PRO F 1 36 ? -5.384 35.826 -3.250 1.00 20.98 95 PRO F O 1
ATOM 8688 N N . LEU F 1 37 ? -6.145 37.902 -3.740 1.00 21.97 96 LEU F N 1
ATOM 8689 C CA . LEU F 1 37 ? -7.381 37.377 -4.374 1.00 22.83 96 LEU F CA 1
ATOM 8690 C C . LEU F 1 37 ? -6.985 36.620 -5.643 1.00 21.45 96 LEU F C 1
ATOM 8691 O O . LEU F 1 37 ? -7.425 35.472 -5.811 1.00 20.39 96 LEU F O 1
ATOM 8696 N N . ALA F 1 38 ? -6.155 37.226 -6.499 1.00 21.14 97 ALA F N 1
ATOM 8697 C CA . ALA F 1 38 ? -5.792 36.534 -7.755 1.00 20.32 97 ALA F CA 1
ATOM 8698 C C . ALA F 1 38 ? -5.061 35.220 -7.453 1.00 20.22 97 ALA F C 1
ATOM 8699 O O . ALA F 1 38 ? -5.368 34.211 -8.112 1.00 20.35 97 ALA F O 1
ATOM 8701 N N . VAL F 1 39 ? -4.156 35.212 -6.466 1.00 20.39 98 VAL F N 1
ATOM 8702 C CA . VAL F 1 39 ? -3.376 33.969 -6.209 1.00 20.39 98 VAL F CA 1
ATOM 8703 C C . VAL F 1 39 ? -4.281 32.904 -5.580 1.00 20.06 98 VAL F C 1
ATOM 8704 O O . VAL F 1 39 ? -4.123 31.730 -5.951 1.00 20.66 98 VAL F O 1
ATOM 8708 N N . GLU F 1 40 ? -5.161 33.268 -4.645 1.00 21.10 99 GLU F N 1
ATOM 8709 C CA . GLU F 1 40 ? -6.053 32.237 -4.049 1.00 22.49 99 GLU F CA 1
ATOM 8710 C C . GLU F 1 40 ? -6.963 31.673 -5.145 1.00 21.99 99 GLU F C 1
ATOM 8711 O O . GLU F 1 40 ? -7.096 30.426 -5.254 1.00 23.24 99 GLU F O 1
ATOM 8717 N N . ASN F 1 41 ? -7.553 32.570 -5.934 1.00 21.85 100 ASN F N 1
ATOM 8718 C CA . ASN F 1 41 ? -8.471 32.147 -7.021 1.00 21.64 100 ASN F CA 1
ATOM 8719 C C . ASN F 1 41 ? -7.725 31.154 -7.923 1.00 21.68 100 ASN F C 1
ATOM 8720 O O . ASN F 1 41 ? -8.236 30.023 -8.169 1.00 20.77 100 ASN F O 1
ATOM 8725 N N . PHE F 1 42 ? -6.525 31.549 -8.338 1.00 20.16 101 PHE F N 1
ATOM 8726 C CA . PHE F 1 42 ? -5.706 30.746 -9.271 1.00 22.17 101 PHE F CA 1
ATOM 8727 C C . PHE F 1 42 ? -5.317 29.400 -8.651 1.00 22.57 101 PHE F C 1
ATOM 8728 O O . PHE F 1 42 ? -5.538 28.361 -9.300 1.00 22.79 101 PHE F O 1
ATOM 8736 N N . LEU F 1 43 ? -4.755 29.415 -7.443 1.00 22.63 102 LEU F N 1
ATOM 8737 C CA . LEU F 1 43 ? -4.303 28.145 -6.823 1.00 23.43 102 LEU F CA 1
ATOM 8738 C C . LEU F 1 43 ? -5.491 27.227 -6.522 1.00 24.28 102 LEU F C 1
ATOM 8739 O O . LEU F 1 43 ? -5.332 26.014 -6.741 1.00 23.74 102 LEU F O 1
ATOM 8744 N N . THR F 1 44 ? -6.605 27.775 -6.020 1.00 24.02 103 THR F N 1
ATOM 8745 C CA . THR F 1 44 ? -7.784 26.940 -5.694 1.00 25.26 103 THR F CA 1
ATOM 8746 C C . THR F 1 44 ? -8.328 26.313 -6.987 1.00 25.44 103 THR F C 1
ATOM 8747 O O . THR F 1 44 ? -8.550 25.079 -6.998 1.00 25.05 103 THR F O 1
ATOM 8751 N N . HIS F 1 45 ? -8.507 27.120 -8.032 1.00 25.88 104 HIS F N 1
ATOM 8752 C CA . HIS F 1 45 ? -8.954 26.566 -9.337 1.00 25.63 104 HIS F CA 1
ATOM 8753 C C . HIS F 1 45 ? -7.970 25.480 -9.785 1.00 26.19 104 HIS F C 1
ATOM 8754 O O . HIS F 1 45 ? -8.427 24.378 -10.146 1.00 28.80 104 HIS F O 1
ATOM 8761 N N . ALA F 1 46 ? -6.668 25.779 -9.744 1.00 26.79 105 ALA F N 1
ATOM 8762 C CA . ALA F 1 46 ? -5.630 24.817 -10.188 1.00 26.79 105 ALA F CA 1
ATOM 8763 C C . ALA F 1 46 ? -5.795 23.491 -9.449 1.00 27.97 105 ALA F C 1
ATOM 8764 O O . ALA F 1 46 ? -5.954 22.459 -10.115 1.00 28.60 105 ALA F O 1
ATOM 8766 N N . LYS F 1 47 ? -5.801 23.530 -8.115 1.00 28.36 106 LYS F N 1
ATOM 8767 C CA . LYS F 1 47 ? -5.912 22.288 -7.309 1.00 29.75 106 LYS F CA 1
ATOM 8768 C C . LYS F 1 47 ? -7.261 21.584 -7.526 1.00 31.05 106 LYS F C 1
ATOM 8769 O O . LYS F 1 47 ? -7.275 20.334 -7.473 1.00 29.46 106 LYS F O 1
ATOM 8775 N N . GLU F 1 48 ? -8.348 22.335 -7.722 1.00 30.15 107 GLU F N 1
ATOM 8776 C CA . GLU F 1 48 ? -9.688 21.718 -7.925 1.00 31.88 107 GLU F CA 1
ATOM 8777 C C . GLU F 1 48 ? -9.820 21.158 -9.354 1.00 32.85 107 GLU F C 1
ATOM 8778 O O . GLU F 1 48 ? -10.876 20.581 -9.641 1.00 34.73 107 GLU F O 1
ATOM 8784 N N . GLY F 1 49 ? -8.799 21.321 -10.207 1.00 31.32 108 GLY F N 1
ATOM 8785 C CA . GLY F 1 49 ? -8.798 20.778 -11.584 1.00 31.18 108 GLY F CA 1
ATOM 8786 C C . GLY F 1 49 ? -9.571 21.630 -12.581 1.00 31.17 108 GLY F C 1
ATOM 8787 O O . GLY F 1 49 ? -9.778 21.161 -13.717 1.00 29.57 108 GLY F O 1
ATOM 8788 N N . TYR F 1 50 ? -9.923 22.859 -12.206 1.00 28.25 109 TYR F N 1
ATOM 8789 C CA . TYR F 1 50 ? -10.736 23.752 -13.064 1.00 28.72 109 TYR F CA 1
ATOM 8790 C C . TYR F 1 50 ? -10.029 24.042 -14.392 1.00 27.85 109 TYR F C 1
ATOM 8791 O O . TYR F 1 50 ? -10.735 24.201 -15.398 1.00 29.15 109 TYR F O 1
ATOM 8800 N N . TYR F 1 51 ? -8.695 24.069 -14.400 1.00 25.38 110 TYR F N 1
ATOM 8801 C CA . TYR F 1 51 ? -7.954 24.410 -15.644 1.00 26.32 110 TYR F CA 1
ATOM 8802 C C . TYR F 1 51 ? -7.528 23.156 -16.420 1.00 27.60 110 TYR F C 1
ATOM 8803 O O . TYR F 1 51 ? -6.894 23.327 -17.461 1.00 28.28 110 TYR F O 1
ATOM 8812 N N . ASN F 1 52 ? -7.887 21.955 -15.960 1.00 28.82 111 ASN F N 1
ATOM 8813 C CA . ASN F 1 52 ? -7.453 20.726 -16.681 1.00 31.40 111 ASN F CA 1
ATOM 8814 C C . ASN F 1 52 ? -8.171 20.654 -18.034 1.00 31.65 111 ASN F C 1
ATOM 8815 O O . ASN F 1 52 ? -9.418 20.668 -18.047 1.00 33.92 111 ASN F O 1
ATOM 8820 N N . GLY F 1 53 ? -7.416 20.611 -19.131 1.00 31.98 112 GLY F N 1
ATOM 8821 C CA . GLY F 1 53 ? -8.031 20.497 -20.468 1.00 33.08 112 GLY F CA 1
ATOM 8822 C C . GLY F 1 53 ? -8.382 21.852 -21.062 1.00 34.11 112 GLY F C 1
ATOM 8823 O O . GLY F 1 53 ? -8.859 21.876 -22.201 1.00 34.72 112 GLY F O 1
ATOM 8824 N N . ILE F 1 54 ? -8.198 22.932 -20.298 1.00 34.05 113 ILE F N 1
ATOM 8825 C CA . ILE F 1 54 ? -8.483 24.303 -20.818 1.00 34.61 113 ILE F CA 1
ATOM 8826 C C . ILE F 1 54 ? -7.396 24.647 -21.842 1.00 35.32 113 ILE F C 1
ATOM 8827 O O . ILE F 1 54 ? -6.238 24.249 -21.645 1.00 33.19 113 ILE F O 1
ATOM 8832 N N . THR F 1 55 ? -7.779 25.362 -22.895 1.00 34.21 114 THR F N 1
ATOM 8833 C CA . THR F 1 55 ? -6.850 25.683 -24.004 1.00 33.75 114 THR F CA 1
ATOM 8834 C C . THR F 1 55 ? -6.338 27.124 -23.942 1.00 33.84 114 THR F C 1
ATOM 8835 O O . THR F 1 55 ? -6.897 27.951 -23.162 1.00 32.76 114 THR F O 1
ATOM 8839 N N . PHE F 1 56 ? -5.254 27.371 -24.677 1.00 32.24 115 PHE F N 1
ATOM 8840 C CA . PHE F 1 56 ? -4.770 28.746 -24.954 1.00 30.58 115 PHE F CA 1
ATOM 8841 C C . PHE F 1 56 ? -5.579 29.167 -26.180 1.00 30.62 115 PHE F C 1
ATOM 8842 O O . PHE F 1 56 ? -5.173 28.834 -27.298 1.00 32.12 115 PHE F O 1
ATOM 8850 N N . HIS F 1 57 ? -6.725 29.809 -25.949 1.00 30.36 116 HIS F N 1
ATOM 8851 C CA . HIS F 1 57 ? -7.704 30.104 -27.036 1.00 30.82 116 HIS F CA 1
ATOM 8852 C C . HIS F 1 57 ? -7.310 31.318 -27.878 1.00 30.44 116 HIS F C 1
ATOM 8853 O O . HIS F 1 57 ? -7.961 31.525 -28.924 1.00 32.21 116 HIS F O 1
ATOM 8860 N N . ARG F 1 58 ? -6.306 32.085 -27.451 1.00 29.38 117 ARG F N 1
ATOM 8861 C CA . ARG F 1 58 ? -5.925 33.301 -28.212 1.00 30.32 117 ARG F CA 1
ATOM 8862 C C . ARG F 1 58 ? -4.426 33.548 -28.047 1.00 29.29 117 ARG F C 1
ATOM 8863 O O . ARG F 1 58 ? -3.949 33.662 -26.902 1.00 29.01 117 ARG F O 1
ATOM 8871 N N . VAL F 1 59 ? -3.707 33.543 -29.163 1.00 31.70 118 VAL F N 1
ATOM 8872 C CA . VAL F 1 59 ? -2.232 33.755 -29.145 1.00 33.34 118 VAL F CA 1
ATOM 8873 C C . VAL F 1 59 ? -1.873 34.867 -30.129 1.00 33.98 118 VAL F C 1
ATOM 8874 O O . VAL F 1 59 ? -2.356 34.819 -31.287 1.00 37.73 118 VAL F O 1
ATOM 8878 N N . ILE F 1 60 ? -1.040 35.803 -29.672 1.00 34.16 119 ILE F N 1
ATOM 8879 C CA . ILE F 1 60 ? -0.544 36.943 -30.492 1.00 34.83 119 ILE F CA 1
ATOM 8880 C C . ILE F 1 60 ? 0.966 37.039 -30.268 1.00 34.14 119 ILE F C 1
ATOM 8881 O O . ILE F 1 60 ? 1.386 37.618 -29.217 1.00 32.43 119 ILE F O 1
ATOM 8886 N N . ASP F 1 61 ? 1.746 36.504 -31.213 1.00 34.22 120 ASP F N 1
ATOM 8887 C CA . ASP F 1 61 ? 3.226 36.552 -31.124 1.00 35.69 120 ASP F CA 1
ATOM 8888 C C . ASP F 1 61 ? 3.654 38.022 -31.042 1.00 34.85 120 ASP F C 1
ATOM 8889 O O . ASP F 1 61 ? 3.152 38.834 -31.846 1.00 34.55 120 ASP F O 1
ATOM 8894 N N . GLY F 1 62 ? 4.524 38.342 -30.081 1.00 33.61 121 GLY F N 1
ATOM 8895 C CA . GLY F 1 62 ? 4.995 39.722 -29.871 1.00 33.57 121 GLY F CA 1
ATOM 8896 C C . GLY F 1 62 ? 4.067 40.477 -28.936 1.00 32.84 121 GLY F C 1
ATOM 8897 O O . GLY F 1 62 ? 4.280 41.694 -28.751 1.00 31.22 121 GLY F O 1
ATOM 8898 N N . PHE F 1 63 ? 3.092 39.774 -28.337 1.00 32.98 122 PHE F N 1
ATOM 8899 C CA . PHE F 1 63 ? 2.134 40.443 -27.413 1.00 31.14 122 PHE F CA 1
ATOM 8900 C C . PHE F 1 63 ? 1.917 39.586 -26.170 1.00 29.08 122 PHE F C 1
ATOM 8901 O O . PHE F 1 63 ? 2.567 39.829 -25.149 1.00 28.61 122 PHE F O 1
ATOM 8917 N N . VAL F 1 65 ? -0.165 35.522 -24.673 1.00 28.68 124 VAL F N 1
ATOM 8918 C CA . VAL F 1 65 ? -0.923 34.302 -24.875 1.00 30.23 124 VAL F CA 1
ATOM 8919 C C . VAL F 1 65 ? -1.973 34.267 -23.770 1.00 28.36 124 VAL F C 1
ATOM 8920 O O . VAL F 1 65 ? -1.604 34.551 -22.607 1.00 25.63 124 VAL F O 1
ATOM 8924 N N . GLN F 1 66 ? -3.236 33.987 -24.102 1.00 28.33 125 GLN F N 1
ATOM 8925 C CA . GLN F 1 66 ? -4.222 33.964 -22.989 1.00 27.36 125 GLN F CA 1
ATOM 8926 C C . GLN F 1 66 ? -4.959 32.628 -22.932 1.00 27.24 125 GLN F C 1
ATOM 8927 O O . GLN F 1 66 ? -5.125 31.959 -23.973 1.00 26.78 125 GLN F O 1
ATOM 8933 N N . THR F 1 67 ? -5.420 32.318 -21.723 1.00 26.66 126 THR F N 1
ATOM 8934 C CA . THR F 1 67 ? -6.048 31.022 -21.412 1.00 27.74 126 THR F CA 1
ATOM 8935 C C . THR F 1 67 ? -6.967 31.199 -20.205 1.00 26.06 126 THR F C 1
ATOM 8936 O O . THR F 1 67 ? -7.308 32.360 -19.879 1.00 24.56 126 THR F O 1
ATOM 8940 N N . GLY F 1 68 ? -7.404 30.079 -19.634 1.00 26.65 127 GLY F N 1
ATOM 8941 C CA . GLY F 1 68 ? -8.234 30.074 -18.415 1.00 27.08 127 GLY F CA 1
ATOM 8942 C C . GLY F 1 68 ? -9.720 30.160 -18.691 1.00 27.06 127 GLY F C 1
ATOM 8943 O O . GLY F 1 68 ? -10.458 30.343 -17.724 1.00 29.28 127 GLY F O 1
ATOM 8944 N N . ASP F 1 69 ? -10.155 30.049 -19.951 1.00 27.96 128 ASP F N 1
ATOM 8945 C CA . ASP F 1 69 ? -11.614 30.121 -20.224 1.00 29.42 128 ASP F CA 1
ATOM 8946 C C . ASP F 1 69 ? -12.161 28.737 -20.544 1.00 30.73 128 ASP F C 1
ATOM 8947 O O . ASP F 1 69 ? -11.849 28.200 -21.589 1.00 32.38 128 ASP F O 1
ATOM 8952 N N . PRO F 1 70 ? -13.007 28.134 -19.676 1.00 32.13 129 PRO F N 1
ATOM 8953 C CA . PRO F 1 70 ? -13.614 26.840 -19.976 1.00 34.27 129 PRO F CA 1
ATOM 8954 C C . PRO F 1 70 ? -14.488 26.893 -21.235 1.00 34.92 129 PRO F C 1
ATOM 8955 O O . PRO F 1 70 ? -14.609 25.897 -21.895 1.00 36.85 129 PRO F O 1
ATOM 8959 N N . LYS F 1 71 ? -15.087 28.055 -21.513 1.00 35.44 130 LYS F N 1
ATOM 8960 C CA . LYS F 1 71 ? -15.981 28.230 -22.692 1.00 37.46 130 LYS F CA 1
ATOM 8961 C C . LYS F 1 71 ? -15.121 28.294 -23.967 1.00 37.12 130 LYS F C 1
ATOM 8962 O O . LYS F 1 71 ? -15.667 28.087 -25.048 1.00 39.92 130 LYS F O 1
ATOM 8968 N N . GLY F 1 72 ? -13.829 28.602 -23.829 1.00 37.16 131 GLY F N 1
ATOM 8969 C CA . GLY F 1 72 ? -12.873 28.629 -24.957 1.00 37.68 131 GLY F CA 1
ATOM 8970 C C . GLY F 1 72 ? -13.054 29.771 -25.951 1.00 37.58 131 GLY F C 1
ATOM 8971 O O . GLY F 1 72 ? -12.478 29.651 -27.038 1.00 37.33 131 GLY F O 1
ATOM 8972 N N . ASP F 1 73 ? -13.759 30.862 -25.616 1.00 35.44 132 ASP F N 1
ATOM 8973 C CA . ASP F 1 73 ? -13.924 31.958 -26.619 1.00 36.31 132 ASP F CA 1
ATOM 8974 C C . ASP F 1 73 ? -13.560 33.324 -26.015 1.00 33.72 132 ASP F C 1
ATOM 8975 O O . ASP F 1 73 ? -13.678 34.321 -26.729 1.00 33.50 132 ASP F O 1
ATOM 8980 N N . GLY F 1 74 ? -13.156 33.371 -24.747 1.00 32.86 133 GLY F N 1
ATOM 8981 C CA . GLY F 1 74 ? -12.794 34.651 -24.111 1.00 31.87 133 GLY F CA 1
ATOM 8982 C C . GLY F 1 74 ? -13.955 35.284 -23.356 1.00 31.77 133 GLY F C 1
ATOM 8983 O O . GLY F 1 74 ? -13.733 36.353 -22.763 1.00 31.70 133 GLY F O 1
ATOM 8984 N N . THR F 1 75 ? -15.143 34.662 -23.362 1.00 29.86 134 THR F N 1
ATOM 8985 C CA . THR F 1 75 ? -16.304 35.252 -22.639 1.00 31.05 134 THR F CA 1
ATOM 8986 C C . THR F 1 75 ? -16.683 34.436 -21.393 1.00 31.10 134 THR F C 1
ATOM 8987 O O . THR F 1 75 ? -17.607 34.869 -20.678 1.00 33.55 134 THR F O 1
ATOM 8991 N N . GLY F 1 76 ? -16.003 33.324 -21.112 1.00 30.74 135 GLY F N 1
ATOM 8992 C CA . GLY F 1 76 ? -16.417 32.498 -19.958 1.00 31.99 135 GLY F CA 1
ATOM 8993 C C . GLY F 1 76 ? -15.463 32.545 -18.770 1.00 30.78 135 GLY F C 1
ATOM 8994 O O . GLY F 1 76 ? -14.546 33.398 -18.720 1.00 31.01 135 GLY F O 1
ATOM 8995 N N . GLY F 1 77 ? -15.666 31.618 -17.844 1.00 29.59 136 GLY F N 1
ATOM 8996 C CA . GLY F 1 77 ? -14.825 31.532 -16.640 1.00 28.99 136 GLY F CA 1
ATOM 8997 C C . GLY F 1 77 ? -15.439 32.294 -15.488 1.00 29.96 136 GLY F C 1
ATOM 8998 O O . GLY F 1 77 ? -16.057 33.370 -15.720 1.00 31.67 136 GLY F O 1
ATOM 8999 N N A GLN F 1 78 ? -15.262 31.773 -14.280 0.60 27.35 137 GLN F N 1
ATOM 9000 N N B GLN F 1 78 ? -15.308 31.740 -14.277 0.40 28.11 137 GLN F N 1
ATOM 9001 C CA A GLN F 1 78 ? -15.782 32.438 -13.065 0.60 27.12 137 GLN F CA 1
ATOM 9002 C CA B GLN F 1 78 ? -15.865 32.334 -13.031 0.40 27.91 137 GLN F CA 1
ATOM 9003 C C A GLN F 1 78 ? -14.741 32.324 -11.952 0.60 25.87 137 GLN F C 1
ATOM 9004 C C B GLN F 1 78 ? -14.807 32.269 -11.919 0.40 26.48 137 GLN F C 1
ATOM 9005 O O A GLN F 1 78 ? -13.887 31.428 -12.027 0.60 23.96 137 GLN F O 1
ATOM 9006 O O B GLN F 1 78 ? -13.986 31.335 -11.959 0.40 25.05 137 GLN F O 1
ATOM 9017 N N . SER F 1 79 ? -14.822 33.222 -10.977 1.00 24.82 138 SER F N 1
ATOM 9018 C CA . SER F 1 79 ? -13.896 33.176 -9.822 1.00 25.62 138 SER F CA 1
ATOM 9019 C C . SER F 1 79 ? -14.424 32.092 -8.879 1.00 25.98 138 SER F C 1
ATOM 9020 O O . SER F 1 79 ? -15.592 31.681 -9.031 1.00 27.08 138 SER F O 1
ATOM 9023 N N . ILE F 1 80 ? -13.598 31.665 -7.939 1.00 25.30 139 ILE F N 1
ATOM 9024 C CA . ILE F 1 80 ? -14.024 30.650 -6.937 1.00 26.72 139 ILE F CA 1
ATOM 9025 C C . ILE F 1 80 ? -15.067 31.258 -5.989 1.00 26.89 139 ILE F C 1
ATOM 9026 O O . ILE F 1 80 ? -15.618 30.498 -5.202 1.00 28.99 139 ILE F O 1
ATOM 9031 N N . TRP F 1 81 ? -15.318 32.571 -6.057 1.00 25.72 140 TRP F N 1
ATOM 9032 C CA . TRP F 1 81 ? -16.276 33.213 -5.114 1.00 27.91 140 TRP F CA 1
ATOM 9033 C C . TRP F 1 81 ? -17.630 33.486 -5.786 1.00 29.08 140 TRP F C 1
ATOM 9034 O O . TRP F 1 81 ? -18.551 33.915 -5.080 1.00 30.71 140 TRP F O 1
ATOM 9045 N N . HIS F 1 82 ? -17.744 33.222 -7.086 1.00 30.78 141 HIS F N 1
ATOM 9046 C CA . HIS F 1 82 ? -18.995 33.499 -7.833 1.00 32.89 141 HIS F CA 1
ATOM 9047 C C . HIS F 1 82 ? -20.175 32.738 -7.213 1.00 36.23 141 HIS F C 1
ATOM 9048 O O . HIS F 1 82 ? -20.064 31.521 -7.046 1.00 34.61 141 HIS F O 1
ATOM 9055 N N . ASP F 1 83 ? -21.270 33.447 -6.916 1.00 40.14 142 ASP F N 1
ATOM 9056 C CA . ASP F 1 83 ? -22.489 32.852 -6.292 1.00 46.95 142 ASP F CA 1
ATOM 9057 C C . ASP F 1 83 ? -22.131 32.132 -4.984 1.00 49.11 142 ASP F C 1
ATOM 9058 O O . ASP F 1 83 ? -22.904 31.237 -4.583 1.00 51.69 142 ASP F O 1
ATOM 9063 N N . LYS F 1 84 ? -21.030 32.527 -4.331 1.00 46.87 143 LYS F N 1
ATOM 9064 C CA . LYS F 1 84 ? -20.614 31.889 -3.047 1.00 48.73 143 LYS F CA 1
ATOM 9065 C C . LYS F 1 84 ? -20.201 32.952 -2.025 1.00 47.52 143 LYS F C 1
ATOM 9066 O O . LYS F 1 84 ? -20.552 32.786 -0.849 1.00 49.70 143 LYS F O 1
ATOM 9072 N N . ASP F 1 85 ? -19.496 34.005 -2.448 1.00 42.15 144 ASP F N 1
ATOM 9073 C CA . ASP F 1 85 ? -19.063 35.031 -1.466 1.00 41.63 144 ASP F CA 1
ATOM 9074 C C . ASP F 1 85 ? -19.191 36.419 -2.102 1.00 41.46 144 ASP F C 1
ATOM 9075 O O . ASP F 1 85 ? -18.248 36.843 -2.785 1.00 38.38 144 ASP F O 1
ATOM 9080 N N . LYS F 1 86 ? -20.284 37.123 -1.791 1.00 43.95 145 LYS F N 1
ATOM 9081 C CA . LYS F 1 86 ? -20.586 38.463 -2.367 1.00 46.05 145 LYS F CA 1
ATOM 9082 C C . LYS F 1 86 ? -19.563 39.527 -1.941 1.00 42.09 145 LYS F C 1
ATOM 9083 O O . LYS F 1 86 ? -19.483 40.560 -2.631 1.00 42.69 145 LYS F O 1
ATOM 9089 N N . THR F 1 87 ? -18.825 39.323 -0.849 1.00 38.89 146 THR F N 1
ATOM 9090 C CA . THR F 1 87 ? -17.830 40.355 -0.451 1.00 38.78 146 THR F CA 1
ATOM 9091 C C . THR F 1 87 ? -16.632 40.322 -1.410 1.00 35.80 146 THR F C 1
ATOM 9092 O O . THR F 1 87 ? -15.869 41.304 -1.405 1.00 36.39 146 THR F O 1
ATOM 9096 N N . LYS F 1 88 ? -16.479 39.256 -2.210 1.00 34.37 147 LYS F N 1
ATOM 9097 C CA . LYS F 1 88 ? -15.324 39.173 -3.150 1.00 32.06 147 LYS F CA 1
ATOM 9098 C C . LYS F 1 88 ? -15.799 39.161 -4.615 1.00 31.95 147 LYS F C 1
ATOM 9099 O O . LYS F 1 88 ? -15.048 39.676 -5.463 1.00 28.70 147 LYS F O 1
ATOM 9105 N N . ASP F 1 89 ? -16.997 38.628 -4.895 1.00 31.44 148 ASP F N 1
ATOM 9106 C CA . ASP F 1 89 ? -17.527 38.554 -6.284 1.00 31.32 148 ASP F CA 1
ATOM 9107 C C . ASP F 1 89 ? -19.038 38.798 -6.240 1.00 33.48 148 ASP F C 1
ATOM 9108 O O . ASP F 1 89 ? -19.763 37.908 -5.757 1.00 33.07 148 ASP F O 1
ATOM 9113 N N . LYS F 1 90 ? -19.485 39.955 -6.732 1.00 35.37 149 LYS F N 1
ATOM 9114 C CA . LYS F 1 90 ? -20.935 40.288 -6.716 1.00 38.95 149 LYS F CA 1
ATOM 9115 C C . LYS F 1 90 ? -21.600 39.827 -8.012 1.00 38.72 149 LYS F C 1
ATOM 9116 O O . LYS F 1 90 ? -22.787 40.158 -8.211 1.00 41.09 149 LYS F O 1
ATOM 9122 N N . GLY F 1 91 ? -20.882 39.072 -8.844 1.00 36.10 150 GLY F N 1
ATOM 9123 C CA . GLY F 1 91 ? -21.504 38.529 -10.064 1.00 35.85 150 GLY F CA 1
ATOM 9124 C C . GLY F 1 91 ? -20.624 38.622 -11.296 1.00 35.39 150 GLY F C 1
ATOM 9125 O O . GLY F 1 91 ? -20.678 37.675 -12.110 1.00 36.89 150 GLY F O 1
ATOM 9126 N N . THR F 1 92 ? -19.805 39.671 -11.409 1.00 31.95 151 THR F N 1
ATOM 9127 C CA . THR F 1 92 ? -18.996 39.857 -12.642 1.00 31.08 151 THR F CA 1
ATOM 9128 C C . THR F 1 92 ? -17.533 39.455 -12.427 1.00 27.46 151 THR F C 1
ATOM 9129 O O . THR F 1 92 ? -16.802 39.417 -13.431 1.00 25.43 151 THR F O 1
ATOM 9133 N N . GLY F 1 93 ? -17.120 39.179 -11.184 1.00 25.35 152 GLY F N 1
ATOM 9134 C CA . GLY F 1 93 ? -15.711 38.842 -10.909 1.00 23.75 152 GLY F CA 1
ATOM 9135 C C . GLY F 1 93 ? -15.193 39.591 -9.694 1.00 23.61 152 GLY F C 1
ATOM 9136 O O . GLY F 1 93 ? -16.013 40.268 -9.021 1.00 25.07 152 GLY F O 1
ATOM 9137 N N . PHE F 1 94 ? -13.893 39.484 -9.415 1.00 23.39 153 PHE F N 1
ATOM 9138 C CA . PHE F 1 94 ? -13.294 40.166 -8.242 1.00 24.08 153 PHE F CA 1
ATOM 9139 C C . PHE F 1 94 ? -12.491 41.386 -8.704 1.00 24.75 153 PHE F C 1
ATOM 9140 O O . PHE F 1 94 ? -12.208 41.543 -9.910 1.00 25.18 153 PHE F O 1
ATOM 9148 N N . LYS F 1 95 ? -12.123 42.223 -7.737 1.00 24.74 154 LYS F N 1
ATOM 9149 C CA . LYS F 1 95 ? -11.447 43.517 -7.997 1.00 25.56 154 LYS F CA 1
ATOM 9150 C C . LYS F 1 95 ? -10.002 43.351 -8.477 1.00 24.83 154 LYS F C 1
ATOM 9151 O O . LYS F 1 95 ? -9.343 42.327 -8.166 1.00 22.72 154 LYS F O 1
ATOM 9157 N N . ASN F 1 96 ? -9.539 44.356 -9.210 1.00 23.79 155 ASN F N 1
ATOM 9158 C CA . ASN F 1 96 ? -8.124 44.403 -9.630 1.00 24.96 155 ASN F CA 1
ATOM 9159 C C . ASN F 1 96 ? -7.247 44.725 -8.411 1.00 26.09 155 ASN F C 1
ATOM 9160 O O . ASN F 1 96 ? -7.596 45.656 -7.649 1.00 28.18 155 ASN F O 1
ATOM 9165 N N . GLU F 1 97 ? -6.155 43.990 -8.245 1.00 24.18 156 GLU F N 1
ATOM 9166 C CA . GLU F 1 97 ? -5.158 44.284 -7.185 1.00 26.75 156 GLU F CA 1
ATOM 9167 C C . GLU F 1 97 ? -3.945 44.873 -7.908 1.00 26.53 156 GLU F C 1
ATOM 9168 O O . GLU F 1 97 ? -3.115 44.095 -8.436 1.00 26.19 156 GLU F O 1
ATOM 9174 N N . ILE F 1 98 ? -3.912 46.193 -8.011 1.00 27.98 157 ILE F N 1
ATOM 9175 C CA . ILE F 1 98 ? -2.786 46.902 -8.687 1.00 30.39 157 ILE F CA 1
ATOM 9176 C C . ILE F 1 98 ? -1.811 47.320 -7.590 1.00 29.85 157 ILE F C 1
ATOM 9177 O O . ILE F 1 98 ? -2.269 47.837 -6.564 1.00 28.74 157 ILE F O 1
ATOM 9182 N N . THR F 1 99 ? -0.523 47.066 -7.803 1.00 30.55 158 THR F N 1
ATOM 9183 C CA . THR F 1 99 ? 0.532 47.407 -6.823 1.00 30.02 158 THR F CA 1
ATOM 9184 C C . THR F 1 99 ? 1.703 48.042 -7.559 1.00 29.66 158 THR F C 1
ATOM 9185 O O . THR F 1 99 ? 1.992 47.675 -8.690 1.00 28.28 158 THR F O 1
ATOM 9189 N N . PRO F 1 100 ? 2.422 49.003 -6.942 1.00 30.69 159 PRO F N 1
ATOM 9190 C CA . PRO F 1 100 ? 3.598 49.589 -7.580 1.00 30.06 159 PRO F CA 1
ATOM 9191 C C . PRO F 1 100 ? 4.776 48.595 -7.571 1.00 29.62 159 PRO F C 1
ATOM 9192 O O . PRO F 1 100 ? 5.842 48.965 -7.992 1.00 30.05 159 PRO F O 1
ATOM 9196 N N . TYR F 1 101 ? 4.561 47.368 -7.077 1.00 27.64 160 TYR F N 1
ATOM 9197 C CA . TYR F 1 101 ? 5.649 46.353 -7.061 1.00 29.39 160 TYR F CA 1
ATOM 9198 C C . TYR F 1 101 ? 5.546 45.372 -8.237 1.00 26.25 160 TYR F C 1
ATOM 9199 O O . TYR F 1 101 ? 6.505 44.612 -8.437 1.00 26.32 160 TYR F O 1
ATOM 9208 N N . LEU F 1 102 ? 4.436 45.361 -8.979 1.00 24.60 161 LEU F N 1
ATOM 9209 C CA . LEU F 1 102 ? 4.293 44.338 -10.050 1.00 24.53 161 LEU F CA 1
ATOM 9210 C C . LEU F 1 102 ? 3.896 44.997 -11.366 1.00 23.96 161 LEU F C 1
ATOM 9211 O O . LEU F 1 102 ? 3.045 45.898 -11.340 1.00 23.30 161 LEU F O 1
ATOM 9216 N N . TYR F 1 103 ? 4.468 44.504 -12.467 1.00 23.88 162 TYR F N 1
ATOM 9217 C CA . TYR F 1 103 ? 4.270 45.114 -13.804 1.00 24.38 162 TYR F CA 1
ATOM 9218 C C . TYR F 1 103 ? 4.137 44.041 -14.884 1.00 23.10 162 TYR F C 1
ATOM 9219 O O . TYR F 1 103 ? 4.625 42.903 -14.725 1.00 22.55 162 TYR F O 1
ATOM 9228 N N . ASN F 1 104 ? 3.527 44.438 -16.002 1.00 23.62 163 ASN F N 1
ATOM 9229 C CA . ASN F 1 104 ? 3.311 43.532 -17.158 1.00 23.71 163 ASN F CA 1
ATOM 9230 C C . ASN F 1 104 ? 4.602 43.391 -17.992 1.00 25.52 163 ASN F C 1
ATOM 9231 O O . ASN F 1 104 ? 4.538 43.520 -19.231 1.00 23.80 163 ASN F O 1
ATOM 9236 N N . ILE F 1 105 ? 5.733 43.129 -17.329 1.00 24.76 164 ILE F N 1
ATOM 9237 C CA . ILE F 1 105 ? 7.005 42.889 -18.065 1.00 25.60 164 ILE F CA 1
ATOM 9238 C C . ILE F 1 105 ? 6.933 41.508 -18.720 1.00 25.09 164 ILE F C 1
ATOM 9239 O O . ILE F 1 105 ? 6.021 40.715 -18.377 1.00 24.56 164 ILE F O 1
ATOM 9244 N N . ARG F 1 106 ? 7.846 41.230 -19.649 1.00 25.36 165 ARG F N 1
ATOM 9245 C CA . ARG F 1 106 ? 7.858 39.898 -20.309 1.00 27.10 165 ARG F CA 1
ATOM 9246 C C . ARG F 1 106 ? 7.877 38.798 -19.234 1.00 25.36 165 ARG F C 1
ATOM 9247 O O . ARG F 1 106 ? 8.696 38.893 -18.316 1.00 26.33 165 ARG F O 1
ATOM 9255 N N . GLY F 1 107 ? 6.979 37.815 -19.347 1.00 25.24 166 GLY F N 1
ATOM 9256 C CA . GLY F 1 107 ? 6.896 36.683 -18.400 1.00 25.30 166 GLY F CA 1
ATOM 9257 C C . GLY F 1 107 ? 5.889 36.927 -17.296 1.00 23.23 166 GLY F C 1
ATOM 9258 O O . GLY F 1 107 ? 5.600 35.988 -16.554 1.00 23.29 166 GLY F O 1
ATOM 9259 N N . ALA F 1 108 ? 5.385 38.151 -17.182 1.00 23.28 167 ALA F N 1
ATOM 9260 C CA . ALA F 1 108 ? 4.389 38.466 -16.140 1.00 23.41 167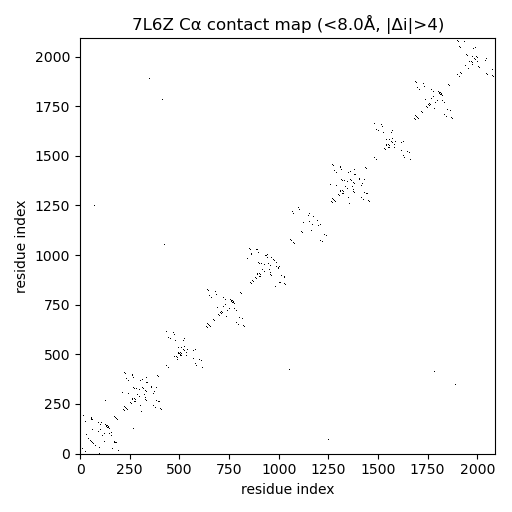 ALA F CA 1
ATOM 9261 C C . ALA F 1 108 ? 3.066 37.750 -16.428 1.00 24.17 167 ALA F C 1
ATOM 9262 O O . ALA F 1 108 ? 2.589 37.784 -17.603 1.00 23.79 167 ALA F O 1
ATOM 9264 N N . LEU F 1 109 ? 2.539 37.094 -15.391 1.00 24.27 168 LEU F N 1
ATOM 9265 C CA . LEU F 1 109 ? 1.208 36.443 -15.417 1.00 25.05 168 LEU F CA 1
ATOM 9266 C C . LEU F 1 109 ? 0.201 37.455 -14.840 1.00 23.36 168 LEU F C 1
ATOM 9267 O O . LEU F 1 109 ? 0.437 37.963 -13.727 1.00 22.66 168 LEU F O 1
ATOM 9272 N N . ALA F 1 110 ? -0.864 37.766 -15.589 1.00 21.78 169 ALA F N 1
ATOM 9273 C CA . ALA F 1 110 ? -1.888 38.733 -15.142 1.00 21.55 169 ALA F CA 1
ATOM 9274 C C . ALA F 1 110 ? -3.291 38.240 -15.499 1.00 22.14 169 ALA F C 1
ATOM 9275 O O . ALA F 1 110 ? -3.454 37.392 -16.384 1.00 23.65 169 ALA F O 1
ATOM 9285 N N . ALA F 1 112 ? -6.959 38.597 -17.166 1.00 22.25 171 ALA F N 1
ATOM 9286 C CA . ALA F 1 112 ? -7.489 39.210 -18.375 1.00 24.47 171 ALA F CA 1
ATOM 9287 C C . ALA F 1 112 ? -8.540 40.288 -18.049 1.00 25.35 171 ALA F C 1
ATOM 9288 O O . ALA F 1 112 ? -8.236 41.502 -18.165 1.00 27.21 171 ALA F O 1
ATOM 9290 N N . ASN F 1 113 ? -9.743 39.867 -17.688 1.00 25.54 172 ASN F N 1
ATOM 9291 C CA . ASN F 1 113 ? -10.888 40.755 -17.324 1.00 24.62 172 ASN F CA 1
ATOM 9292 C C . ASN F 1 113 ? -11.353 41.527 -18.571 1.00 26.10 172 ASN F C 1
ATOM 9293 O O . ASN F 1 113 ? -10.680 41.446 -19.605 1.00 25.54 172 ASN F O 1
ATOM 9298 N N . THR F 1 114 ? -12.477 42.238 -18.465 1.00 26.46 173 THR F N 1
ATOM 9299 C CA . THR F 1 114 ? -13.066 42.935 -19.647 1.00 27.93 173 THR F CA 1
ATOM 9300 C C . THR F 1 114 ? -12.501 44.352 -19.808 1.00 30.04 173 THR F C 1
ATOM 9301 O O . THR F 1 114 ? -12.836 44.996 -20.832 1.00 31.44 173 THR F O 1
ATOM 9305 N N . GLY F 1 115 ? -11.672 44.800 -18.854 1.00 30.73 174 GLY F N 1
ATOM 9306 C CA . GLY F 1 115 ? -11.142 46.178 -18.841 1.00 33.09 174 GLY F CA 1
ATOM 9307 C C . GLY F 1 115 ? -11.992 47.061 -17.941 1.00 34.00 174 GLY F C 1
ATOM 9308 O O . GLY F 1 115 ? -11.627 48.221 -17.731 1.00 36.10 174 GLY F O 1
ATOM 9309 N N . GLN F 1 116 ? -13.106 46.512 -17.445 1.00 34.88 175 GLN F N 1
ATOM 9310 C CA . GLN F 1 116 ? -14.040 47.223 -16.529 1.00 35.21 175 GLN F CA 1
ATOM 9311 C C . GLN F 1 116 ? -13.768 46.720 -15.116 1.00 32.98 175 GLN F C 1
ATOM 9312 O O . GLN F 1 116 ? -13.296 45.596 -14.944 1.00 30.63 175 GLN F O 1
ATOM 9318 N N . PRO F 1 117 ? -14.075 47.511 -14.067 1.00 32.63 176 PRO F N 1
ATOM 9319 C CA . PRO F 1 117 ? -13.800 47.084 -12.700 1.00 31.61 176 PRO F CA 1
ATOM 9320 C C . PRO F 1 117 ? -14.530 45.796 -12.289 1.00 29.94 176 PRO F C 1
ATOM 9321 O O . PRO F 1 117 ? -15.594 45.509 -12.789 1.00 28.33 176 PRO F O 1
ATOM 9325 N N . ASN F 1 118 ? -13.912 45.057 -11.373 1.00 26.89 177 ASN F N 1
ATOM 9326 C CA . ASN F 1 118 ? -14.496 43.834 -10.776 1.00 27.74 177 ASN F CA 1
ATOM 9327 C C . ASN F 1 118 ? -14.864 42.804 -11.832 1.00 27.30 177 ASN F C 1
ATOM 9328 O O . ASN F 1 118 ? -15.949 42.232 -11.694 1.00 28.57 177 ASN F O 1
ATOM 9333 N N . THR F 1 119 ? -13.985 42.540 -12.806 1.00 25.34 178 THR F N 1
ATOM 9334 C CA . THR F 1 119 ? -14.327 41.521 -13.830 1.00 25.22 178 THR F CA 1
ATOM 9335 C C . THR F 1 119 ? -13.253 40.416 -13.907 1.00 23.59 178 THR F C 1
ATOM 9336 O O . THR F 1 119 ? -13.202 39.738 -14.942 1.00 23.59 178 THR F O 1
ATOM 9340 N N . ASN F 1 120 ? -12.450 40.218 -12.855 1.00 23.26 179 ASN F N 1
ATOM 9341 C CA . ASN F 1 120 ? -11.479 39.082 -12.859 1.00 22.72 179 ASN F CA 1
ATOM 9342 C C . ASN F 1 120 ? -12.270 37.804 -12.551 1.00 22.38 179 ASN F C 1
ATOM 9343 O O . ASN F 1 120 ? -13.021 37.774 -11.539 1.00 23.55 179 ASN F O 1
ATOM 9348 N N . GLY F 1 121 ? -12.134 36.797 -13.401 1.00 23.52 180 GLY F N 1
ATOM 9349 C CA . GLY F 1 121 ? -12.859 35.525 -13.227 1.00 24.25 180 GLY F CA 1
ATOM 9350 C C . GLY F 1 121 ? -11.881 34.380 -13.115 1.00 24.68 180 GLY F C 1
ATOM 9351 O O . GLY F 1 121 ? -11.401 34.116 -11.985 1.00 25.41 180 GLY F O 1
ATOM 9352 N N . SER F 1 122 ? -11.566 33.745 -14.246 1.00 23.46 181 SER F N 1
ATOM 9353 C CA . SER F 1 122 ? -10.584 32.630 -14.262 1.00 23.34 181 SER F CA 1
ATOM 9354 C C . SER F 1 122 ? -9.572 32.844 -15.391 1.00 24.04 181 SER F C 1
ATOM 9355 O O . SER F 1 122 ? -8.535 32.142 -15.397 1.00 26.91 181 SER F O 1
ATOM 9358 N N . GLN F 1 123 ? -9.869 33.762 -16.312 1.00 22.18 182 GLN F N 1
ATOM 9359 C CA . GLN F 1 123 ? -8.978 33.968 -17.477 1.00 23.74 182 GLN F CA 1
ATOM 9360 C C . GLN F 1 123 ? -7.735 34.755 -17.067 1.00 23.53 182 GLN F C 1
ATOM 9361 O O . GLN F 1 123 ? -7.842 35.713 -16.265 1.00 22.39 182 GLN F O 1
ATOM 9367 N N . PHE F 1 124 ? -6.602 34.324 -17.610 1.00 22.93 183 PHE F N 1
ATOM 9368 C CA . PHE F 1 124 ? -5.302 34.963 -17.337 1.00 22.88 183 PHE F CA 1
ATOM 9369 C C . PHE F 1 124 ? -4.475 34.910 -18.617 1.00 23.03 183 PHE F C 1
ATOM 9370 O O . PHE F 1 124 ? -4.828 34.157 -19.536 1.00 24.49 183 PHE F O 1
ATOM 9378 N N . PHE F 1 125 ? -3.418 35.718 -18.655 1.00 22.03 184 PHE F N 1
ATOM 9379 C CA . PHE F 1 125 ? -2.529 35.771 -19.831 1.00 23.02 184 PHE F CA 1
ATOM 9380 C C . PHE F 1 125 ? -1.086 35.890 -19.349 1.00 22.94 184 PHE F C 1
ATOM 9381 O O . PHE F 1 125 ? -0.846 36.250 -18.180 1.00 22.89 184 PHE F O 1
ATOM 9389 N N . ILE F 1 126 ? -0.168 35.548 -20.242 1.00 23.36 185 ILE F N 1
ATOM 9390 C CA . ILE F 1 126 ? 1.292 35.675 -19.993 1.00 24.46 185 ILE F CA 1
ATOM 9391 C C . ILE F 1 126 ? 1.833 36.687 -21.003 1.00 24.48 185 ILE F C 1
ATOM 9392 O O . ILE F 1 126 ? 1.616 36.490 -22.209 1.00 25.65 185 ILE F O 1
ATOM 9397 N N . ASN F 1 127 ? 2.455 37.757 -20.513 1.00 24.98 186 ASN F N 1
ATOM 9398 C CA . ASN F 1 127 ? 3.105 38.777 -21.375 1.00 26.28 186 ASN F CA 1
ATOM 9399 C C . ASN F 1 127 ? 4.241 38.071 -22.140 1.00 26.81 186 ASN F C 1
ATOM 9400 O O . ASN F 1 127 ? 5.083 37.447 -21.485 1.00 27.16 186 ASN F O 1
ATOM 9405 N N . GLN F 1 128 ? 4.271 38.182 -23.469 1.00 29.31 187 GLN F N 1
ATOM 9406 C CA . GLN F 1 128 ? 5.260 37.442 -24.313 1.00 30.29 187 GLN F CA 1
ATOM 9407 C C . GLN F 1 128 ? 6.097 38.406 -25.172 1.00 32.02 187 GLN F C 1
ATOM 9408 O O . GLN F 1 128 ? 7.166 37.968 -25.664 1.00 32.20 187 GLN F O 1
ATOM 9414 N N . ASN F 1 129 ? 5.645 39.656 -25.338 1.00 32.67 188 ASN F N 1
ATOM 9415 C CA . ASN F 1 129 ? 6.376 40.693 -26.128 1.00 35.20 188 ASN F CA 1
ATOM 9416 C C . ASN F 1 129 ? 7.835 40.773 -25.664 1.00 35.41 188 ASN F C 1
ATOM 9417 O O . ASN F 1 129 ? 8.060 40.856 -24.446 1.00 32.16 188 ASN F O 1
ATOM 9422 N N . SER F 1 130 ? 8.790 40.770 -26.604 1.00 36.60 189 SER F N 1
ATOM 9423 C CA . SER F 1 130 ? 10.239 40.851 -26.273 1.00 38.71 189 SER F CA 1
ATOM 9424 C C . SER F 1 130 ? 10.890 42.067 -26.944 1.00 42.76 189 SER F C 1
ATOM 9425 O O . SER F 1 130 ? 12.123 42.048 -27.108 1.00 45.51 189 SER F O 1
ATOM 9428 N N . THR F 1 131 ? 10.102 43.084 -27.306 1.00 44.84 190 THR F N 1
ATOM 9429 C CA . THR F 1 131 ? 10.648 44.291 -27.982 1.00 47.69 190 THR F CA 1
ATOM 9430 C C . THR F 1 131 ? 10.775 45.414 -26.951 1.00 46.85 190 THR F C 1
ATOM 9431 O O . THR F 1 131 ? 9.914 45.486 -26.045 1.00 42.44 190 THR F O 1
ATOM 9435 N N . ASP F 1 132 ? 11.819 46.237 -27.085 1.00 41.48 191 ASP F N 1
ATOM 9436 C CA . ASP F 1 132 ? 12.095 47.362 -26.153 1.00 44.93 191 ASP F CA 1
ATOM 9437 C C . ASP F 1 132 ? 10.968 48.395 -26.258 1.00 47.42 191 ASP F C 1
ATOM 9438 O O . ASP F 1 132 ? 10.735 48.912 -27.351 1.00 54.09 191 ASP F O 1
ATOM 9443 N N . THR F 1 133 ? 10.345 48.704 -25.122 1.00 50.43 192 THR F N 1
ATOM 9444 C CA . THR F 1 133 ? 9.197 49.646 -25.024 1.00 52.50 192 THR F CA 1
ATOM 9445 C C . THR F 1 133 ? 9.511 50.764 -24.021 1.00 52.05 192 THR F C 1
ATOM 9446 O O . THR F 1 133 ? 8.678 51.682 -23.878 1.00 56.85 192 THR F O 1
ATOM 9450 N N . SER F 1 134 ? 10.684 50.692 -23.385 1.00 47.58 193 SER F N 1
ATOM 9451 C CA . SER F 1 134 ? 11.107 51.620 -22.299 1.00 47.07 193 SER F CA 1
ATOM 9452 C C . SER F 1 134 ? 11.020 53.099 -22.701 1.00 47.89 193 SER F C 1
ATOM 9453 O O . SER F 1 134 ? 10.644 53.905 -21.835 1.00 44.94 193 SER F O 1
ATOM 9456 N N . SER F 1 135 ? 11.366 53.445 -23.944 1.00 51.70 194 SER F N 1
ATOM 9457 C CA . SER F 1 135 ? 11.357 54.871 -24.374 1.00 56.86 194 SER F CA 1
ATOM 9458 C C . SER F 1 135 ? 10.025 55.532 -24.010 1.00 60.83 194 SER F C 1
ATOM 9459 O O . SER F 1 135 ? 10.051 56.661 -23.486 1.00 62.96 194 SER F O 1
ATOM 9462 N N . LYS F 1 136 ? 8.915 54.836 -24.263 1.00 67.58 195 LYS F N 1
ATOM 9463 C CA . LYS F 1 136 ? 7.551 55.367 -23.994 1.00 76.66 195 LYS F CA 1
ATOM 9464 C C . LYS F 1 136 ? 7.147 55.090 -22.532 1.00 71.56 195 LYS F C 1
ATOM 9465 O O . LYS F 1 136 ? 6.118 54.414 -22.333 1.00 77.88 195 LYS F O 1
ATOM 9471 N N . LEU F 1 137 ? 7.916 55.586 -21.549 1.00 60.61 196 LEU F N 1
ATOM 9472 C CA . LEU F 1 137 ? 7.561 55.381 -20.113 1.00 51.00 196 LEU F CA 1
ATOM 9473 C C . LEU F 1 137 ? 7.935 56.612 -19.290 1.00 46.09 196 LEU F C 1
ATOM 9474 O O . LEU F 1 137 ? 9.111 56.894 -19.081 1.00 46.13 196 LEU F O 1
ATOM 9479 N N . PRO F 1 138 ? 6.941 57.357 -18.757 1.00 46.63 197 PRO F N 1
ATOM 9480 C CA . PRO F 1 138 ? 7.217 58.545 -17.946 1.00 51.10 197 PRO F CA 1
ATOM 9481 C C . PRO F 1 138 ? 7.945 58.197 -16.636 1.00 50.73 197 PRO F C 1
ATOM 9482 O O . PRO F 1 138 ? 7.428 57.392 -15.879 1.00 47.49 197 PRO F O 1
ATOM 9486 N N . THR F 1 139 ? 9.106 58.819 -16.396 1.00 47.63 198 THR F N 1
ATOM 9487 C CA . THR F 1 139 ? 9.924 58.520 -15.185 1.00 50.52 198 THR F CA 1
ATOM 9488 C C . THR F 1 139 ? 9.171 58.922 -13.910 1.00 52.65 198 THR F C 1
ATOM 9489 O O . THR F 1 139 ? 9.584 58.471 -12.829 1.00 50.46 198 THR F O 1
ATOM 9493 N N . SER F 1 140 ? 8.125 59.745 -14.030 1.00 51.48 199 SER F N 1
ATOM 9494 C CA . SER F 1 140 ? 7.332 60.147 -12.838 1.00 53.44 199 SER F CA 1
ATOM 9495 C C . SER F 1 140 ? 6.303 59.056 -12.512 1.00 52.11 199 SER F C 1
ATOM 9496 O O . SER F 1 140 ? 5.590 59.204 -11.503 1.00 54.19 199 SER F O 1
ATOM 9499 N N . LYS F 1 141 ? 6.238 57.997 -13.329 1.00 49.07 200 LYS F N 1
ATOM 9500 C CA . LYS F 1 141 ? 5.253 56.904 -13.106 1.00 47.24 200 LYS F CA 1
ATOM 9501 C C . LYS F 1 141 ? 5.972 55.562 -12.929 1.00 41.13 200 LYS F C 1
ATOM 9502 O O . LYS F 1 141 ? 5.448 54.733 -12.175 1.00 45.87 200 LYS F O 1
ATOM 9508 N N . TYR F 1 142 ? 7.111 55.359 -13.602 1.00 44.17 201 TYR F N 1
ATOM 9509 C CA . TYR F 1 142 ? 7.808 54.044 -13.556 1.00 39.96 201 TYR F CA 1
ATOM 9510 C C . TYR F 1 142 ? 9.188 54.121 -12.907 1.00 38.57 201 TYR F C 1
ATOM 9511 O O . TYR F 1 142 ? 10.049 54.873 -13.352 1.00 36.79 201 TYR F O 1
ATOM 9520 N N . PRO F 1 143 ? 9.454 53.306 -11.861 1.00 36.61 202 PRO F N 1
ATOM 9521 C CA . PRO F 1 143 ? 10.777 53.263 -11.239 1.00 38.01 202 PRO F CA 1
ATOM 9522 C 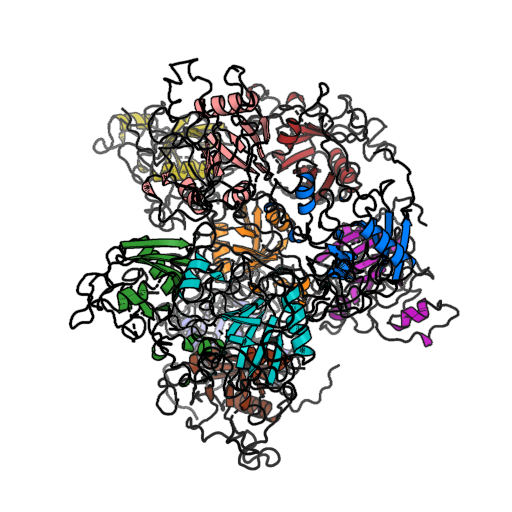C . PRO F 1 143 ? 11.834 52.865 -12.283 1.00 38.68 202 PRO F C 1
ATOM 9523 O O . PRO F 1 143 ? 11.509 52.087 -13.189 1.00 37.85 202 PRO F O 1
ATOM 9527 N N . GLN F 1 144 ? 13.060 53.380 -12.134 1.00 40.15 203 GLN F N 1
ATOM 9528 C CA . GLN F 1 144 ? 14.157 53.111 -13.105 1.00 41.14 203 GLN F CA 1
ATOM 9529 C C . GLN F 1 144 ? 14.398 51.602 -13.261 1.00 38.35 203 GLN F C 1
ATOM 9530 O O . GLN F 1 144 ? 14.628 51.171 -14.391 1.00 38.08 203 GLN F O 1
ATOM 9536 N N . LYS F 1 145 ? 14.330 50.823 -12.181 1.00 36.73 204 LYS F N 1
ATOM 9537 C CA . LYS F 1 145 ? 14.598 49.360 -12.312 1.00 35.46 204 LYS F CA 1
ATOM 9538 C C . LYS F 1 145 ? 13.574 48.699 -13.245 1.00 32.71 204 LYS F C 1
ATOM 9539 O O . LYS F 1 145 ? 13.929 47.704 -13.915 1.00 31.65 204 LYS F O 1
ATOM 9545 N N . ILE F 1 146 ? 12.348 49.209 -13.246 1.00 31.04 205 ILE F N 1
ATOM 9546 C CA . ILE F 1 146 ? 11.250 48.665 -14.097 1.00 30.36 205 ILE F CA 1
ATOM 9547 C C . ILE F 1 146 ? 11.424 49.197 -15.529 1.00 31.19 205 ILE F C 1
ATOM 9548 O O . ILE F 1 146 ? 11.116 48.441 -16.481 1.00 29.94 205 ILE F O 1
ATOM 9553 N N . ILE F 1 147 ? 11.911 50.436 -15.693 1.00 33.18 206 ILE F N 1
ATOM 9554 C CA . ILE F 1 147 ? 12.176 50.926 -17.079 1.00 34.32 206 ILE F CA 1
ATOM 9555 C C . ILE F 1 147 ? 13.236 49.992 -17.685 1.00 35.26 206 ILE F C 1
ATOM 9556 O O . ILE F 1 147 ? 13.031 49.546 -18.822 1.00 35.49 206 ILE F O 1
ATOM 9561 N N . GLU F 1 148 ? 14.290 49.651 -16.928 1.00 36.22 207 GLU F N 1
ATOM 9562 C CA . GLU F 1 148 ? 15.327 48.703 -17.432 1.00 37.79 207 GLU F CA 1
ATOM 9563 C C . GLU F 1 148 ? 14.688 47.347 -17.752 1.00 35.74 207 GLU F C 1
ATOM 9564 O O . GLU F 1 148 ? 15.054 46.752 -18.770 1.00 36.25 207 GLU F O 1
ATOM 9570 N N . ALA F 1 149 ? 13.820 46.845 -16.876 1.00 33.64 208 ALA F N 1
ATOM 9571 C CA . ALA F 1 149 ? 13.192 45.530 -17.130 1.00 33.01 208 ALA F CA 1
ATOM 9572 C C . ALA F 1 149 ? 12.374 45.591 -18.430 1.00 32.73 208 ALA F C 1
ATOM 9573 O O . ALA F 1 149 ? 12.426 44.626 -19.216 1.00 32.71 208 ALA F O 1
ATOM 9575 N N . TYR F 1 150 ? 11.691 46.707 -18.677 1.00 32.32 209 TYR F N 1
ATOM 9576 C CA . TYR F 1 150 ? 10.870 46.821 -19.910 1.00 33.07 209 TYR F CA 1
ATOM 9577 C C . TYR F 1 150 ? 11.739 46.861 -21.174 1.00 35.15 209 TYR F C 1
ATOM 9578 O O . TYR F 1 150 ? 11.168 46.697 -22.261 1.00 35.65 209 TYR F O 1
ATOM 9587 N N . LYS F 1 151 ? 13.057 47.048 -21.050 1.00 37.42 210 LYS F N 1
ATOM 9588 C CA . LYS F 1 151 ? 13.907 47.032 -22.274 1.00 40.39 210 LYS F CA 1
ATOM 9589 C C . LYS F 1 151 ? 13.926 45.607 -22.844 1.00 41.09 210 LYS F C 1
ATOM 9590 O O . LYS F 1 151 ? 14.247 45.463 -24.038 1.00 42.76 210 LYS F O 1
ATOM 9596 N N . GLU F 1 152 ? 13.574 44.607 -22.025 1.00 40.60 211 GLU F N 1
ATOM 9597 C CA . GLU F 1 152 ? 13.560 43.180 -22.463 1.00 41.92 211 GLU F CA 1
ATOM 9598 C C . GLU F 1 152 ? 12.183 42.786 -23.012 1.00 39.26 211 GLU F C 1
ATOM 9599 O O . GLU F 1 152 ? 12.033 41.632 -23.433 1.00 38.44 211 GLU F O 1
ATOM 9605 N N . GLY F 1 153 ? 11.211 43.698 -22.983 1.00 36.97 212 GLY F N 1
ATOM 9606 C CA . GLY F 1 153 ? 9.879 43.387 -23.525 1.00 36.81 212 GLY F CA 1
ATOM 9607 C C . GLY F 1 153 ? 8.789 43.616 -22.499 1.00 36.14 212 GLY F C 1
ATOM 9608 O O . GLY F 1 153 ? 9.089 44.117 -21.417 1.00 38.71 212 GLY F O 1
ATOM 9609 N N . GLY F 1 154 ? 7.580 43.174 -22.811 1.00 34.73 213 GLY F N 1
ATOM 9610 C CA . GLY F 1 154 ? 6.423 43.416 -21.938 1.00 32.41 213 GLY F CA 1
ATOM 9611 C C . GLY F 1 154 ? 5.419 44.321 -22.624 1.00 31.79 213 GLY F C 1
ATOM 9612 O O . GLY F 1 154 ? 5.692 44.774 -23.758 1.00 32.30 213 GLY F O 1
ATOM 9613 N N . ASN F 1 155 ? 4.319 44.605 -21.927 1.00 31.21 214 ASN F N 1
ATOM 9614 C CA . ASN F 1 155 ? 3.177 45.403 -22.437 1.00 30.24 214 ASN F CA 1
ATOM 9615 C C . ASN F 1 155 ? 2.803 46.430 -21.374 1.00 30.30 214 ASN F C 1
ATOM 9616 O O . ASN F 1 155 ? 1.800 46.280 -20.682 1.00 29.18 214 ASN F O 1
ATOM 9621 N N . PRO F 1 156 ? 3.581 47.525 -21.233 1.00 31.66 215 PRO F N 1
ATOM 9622 C CA . PRO F 1 156 ? 3.323 48.524 -20.192 1.00 31.77 215 PRO F CA 1
ATOM 9623 C C . PRO F 1 156 ? 1.947 49.205 -20.280 1.00 31.54 215 PRO F C 1
ATOM 9624 O O . PRO F 1 156 ? 1.502 49.696 -19.282 1.00 33.16 215 PRO F O 1
ATOM 9628 N N . SER F 1 157 ? 1.290 49.191 -21.441 1.00 32.90 216 SER F N 1
ATOM 9629 C CA . SER F 1 157 ? -0.063 49.808 -21.538 1.00 33.12 216 SER F CA 1
ATOM 9630 C C . SER F 1 157 ? -1.092 48.966 -20.760 1.00 32.01 216 SER F C 1
ATOM 9631 O O . SER F 1 157 ? -2.211 49.459 -20.535 1.00 32.38 216 SER F O 1
ATOM 9634 N N . LEU F 1 158 ? -0.730 47.747 -20.355 1.00 30.78 217 LEU F N 1
ATOM 9635 C CA . LEU F 1 158 ? -1.661 46.862 -19.597 1.00 29.55 217 LEU F CA 1
ATOM 9636 C C . LEU F 1 158 ? -1.544 47.149 -18.097 1.00 28.67 217 LEU F C 1
ATOM 9637 O O . LEU F 1 158 ? -2.423 46.683 -17.347 1.00 27.90 217 LEU F O 1
ATOM 9642 N N . ASP F 1 159 ? -0.514 47.889 -17.675 1.00 28.74 218 ASP F N 1
ATOM 9643 C CA . ASP F 1 159 ? -0.332 48.169 -16.223 1.00 28.76 218 ASP F CA 1
ATOM 9644 C C . ASP F 1 159 ? -1.487 49.028 -15.705 1.00 31.32 218 ASP F C 1
ATOM 9645 O O . ASP F 1 159 ? -1.828 50.019 -16.367 1.00 31.08 218 ASP F O 1
ATOM 9650 N N . GLY F 1 160 ? -2.049 48.658 -14.556 1.00 31.99 219 GLY F N 1
ATOM 9651 C CA . GLY F 1 160 ? -3.143 49.455 -13.973 1.00 34.78 219 GLY F CA 1
ATOM 9652 C C . GLY F 1 160 ? -4.510 48.951 -14.394 1.00 34.20 219 GLY F C 1
ATOM 9653 O O . GLY F 1 160 ? -5.471 49.286 -13.697 1.00 35.44 219 GLY F O 1
ATOM 9654 N N . LYS F 1 161 ? -4.590 48.187 -15.491 1.00 32.84 220 LYS F N 1
ATOM 9655 C CA . LYS F 1 161 ? -5.875 47.614 -15.984 1.00 33.89 220 LYS F CA 1
ATOM 9656 C C . LYS F 1 161 ? -5.885 46.091 -15.786 1.00 30.62 220 LYS F C 1
ATOM 9657 O O . LYS F 1 161 ? -6.982 45.520 -15.702 1.00 30.80 220 LYS F O 1
ATOM 9663 N N . HIS F 1 162 ? -4.705 45.467 -15.715 1.00 27.09 221 HIS F N 1
ATOM 9664 C CA . HIS F 1 162 ? -4.623 43.989 -15.560 1.00 26.47 221 HIS F CA 1
ATOM 9665 C C . HIS F 1 162 ? -3.734 43.662 -14.373 1.00 25.44 221 HIS F C 1
ATOM 9666 O O . HIS F 1 162 ? -2.536 43.945 -14.402 1.00 24.55 221 HIS F O 1
ATOM 9673 N N . PRO F 1 163 ? -4.299 43.072 -13.301 1.00 25.01 222 PRO F N 1
ATOM 9674 C CA . PRO F 1 163 ? -3.516 42.761 -12.113 1.00 24.70 222 PRO F CA 1
ATOM 9675 C C . PRO F 1 163 ? -2.528 41.617 -12.354 1.00 23.27 222 PRO F C 1
ATOM 9676 O O . PRO F 1 163 ? -2.926 40.549 -12.770 1.00 23.37 222 PRO F O 1
ATOM 9680 N N . VAL F 1 164 ? -1.262 41.889 -12.063 1.00 22.37 223 VAL F N 1
ATOM 9681 C CA . VAL F 1 164 ? -0.158 40.898 -12.191 1.00 22.29 223 VAL F CA 1
ATOM 9682 C C . VAL F 1 164 ? -0.173 40.041 -10.921 1.00 21.80 223 VAL F C 1
ATOM 9683 O O . VAL F 1 164 ? -0.377 40.608 -9.827 1.00 21.75 223 VAL F O 1
ATOM 9687 N N . PHE F 1 165 ? 0.018 38.732 -11.042 1.00 21.42 224 PHE F N 1
ATOM 9688 C CA . PHE F 1 165 ? 0.002 37.884 -9.822 1.00 21.48 224 PHE F CA 1
ATOM 9689 C C . PHE F 1 165 ? 1.074 36.799 -9.900 1.00 21.78 224 PHE F C 1
ATOM 9690 O O . PHE F 1 165 ? 1.202 36.041 -8.924 1.00 21.51 224 PHE F O 1
ATOM 9698 N N . GLY F 1 166 ? 1.822 36.744 -11.006 1.00 21.84 225 GLY F N 1
ATOM 9699 C CA . GLY F 1 166 ? 2.876 35.724 -11.118 1.00 22.41 225 GLY F CA 1
ATOM 9700 C C . GLY F 1 166 ? 3.923 36.125 -12.136 1.00 22.61 225 GLY F C 1
ATOM 9701 O O . GLY F 1 166 ? 3.735 37.157 -12.812 1.00 22.94 225 GLY F O 1
ATOM 9702 N N . GLN F 1 167 ? 4.969 35.313 -12.246 1.00 23.01 226 GLN F N 1
ATOM 9703 C CA . GLN F 1 167 ? 6.100 35.574 -13.156 1.00 23.43 226 GLN F CA 1
ATOM 9704 C C . GLN F 1 167 ? 6.656 34.234 -13.618 1.00 24.06 226 GLN F C 1
ATOM 9705 O O . GLN F 1 167 ? 6.975 33.406 -12.757 1.00 24.57 226 GLN F O 1
ATOM 9711 N N . VAL F 1 168 ? 6.756 34.049 -14.929 1.00 24.27 227 VAL F N 1
ATOM 9712 C CA . VAL F 1 168 ? 7.390 32.817 -15.482 1.00 25.26 227 VAL F CA 1
ATOM 9713 C C . VAL F 1 168 ? 8.877 32.856 -15.110 1.00 26.32 227 VAL F C 1
ATOM 9714 O O . VAL F 1 168 ? 9.528 33.882 -15.387 1.00 25.94 227 VAL F O 1
ATOM 9718 N N . ILE F 1 169 ? 9.389 31.778 -14.518 1.00 27.39 228 ILE F N 1
ATOM 9719 C CA . ILE F 1 169 ? 10.821 31.690 -14.097 1.00 28.97 228 ILE F CA 1
ATOM 9720 C C . ILE F 1 169 ? 11.478 30.514 -14.824 1.00 30.90 228 ILE F C 1
ATOM 9721 O O . ILE F 1 169 ? 12.684 30.329 -14.663 1.00 32.34 228 ILE F O 1
ATOM 9726 N N . GLY F 1 170 ? 10.686 29.757 -15.582 1.00 31.35 229 GLY F N 1
ATOM 9727 C CA . GLY F 1 170 ? 11.188 28.636 -16.391 1.00 33.57 229 GLY F CA 1
ATOM 9728 C C . GLY F 1 170 ? 10.218 28.315 -17.510 1.00 33.66 229 GLY F C 1
ATOM 9729 O O . GLY F 1 170 ? 9.007 28.382 -17.261 1.00 32.33 229 GLY F O 1
ATOM 9730 N N . GLY F 1 171 ? 10.724 27.977 -18.696 1.00 35.79 230 GLY F N 1
ATOM 9731 C CA . GLY F 1 171 ? 9.837 27.625 -19.823 1.00 36.37 230 GLY F CA 1
ATOM 9732 C C . GLY F 1 171 ? 9.335 28.826 -20.627 1.00 36.11 230 GLY F C 1
ATOM 9733 O O . GLY F 1 171 ? 8.316 28.721 -21.323 1.00 35.38 230 GLY F O 1
ATOM 9742 N N . ASP F 1 173 ? 10.591 29.710 -23.149 1.00 38.91 232 ASP F N 1
ATOM 9743 C CA . ASP F 1 173 ? 10.717 29.206 -24.511 1.00 40.07 232 ASP F CA 1
ATOM 9744 C C . ASP F 1 173 ? 9.421 28.494 -24.932 1.00 38.99 232 ASP F C 1
ATOM 9745 O O . ASP F 1 173 ? 9.085 28.530 -26.135 1.00 38.53 232 ASP F O 1
ATOM 9750 N N . VAL F 1 174 ? 8.723 27.868 -23.983 1.00 38.00 233 VAL F N 1
ATOM 9751 C CA . VAL F 1 174 ? 7.427 27.180 -24.265 1.00 37.78 233 VAL F CA 1
ATOM 9752 C C . VAL F 1 174 ? 6.373 28.267 -24.533 1.00 36.26 233 VAL F C 1
ATOM 9753 O O . VAL F 1 174 ? 5.530 28.083 -25.447 1.00 35.85 233 VAL F O 1
ATOM 9757 N N . VAL F 1 175 ? 6.432 29.368 -23.778 1.00 35.37 234 VAL F N 1
ATOM 9758 C CA . VAL F 1 175 ? 5.486 30.505 -23.996 1.00 34.70 234 VAL F CA 1
ATOM 9759 C C . VAL F 1 175 ? 5.687 31.040 -25.425 1.00 35.97 234 VAL F C 1
ATOM 9760 O O . VAL F 1 175 ? 4.676 31.306 -26.100 1.00 34.84 234 VAL F O 1
ATOM 9764 N N . ASP F 1 176 ? 6.946 31.172 -25.861 1.00 37.71 235 ASP F N 1
ATOM 9765 C CA . ASP F 1 176 ? 7.269 31.699 -27.222 1.00 38.94 235 ASP F CA 1
ATOM 9766 C C . ASP F 1 176 ? 6.744 30.753 -28.313 1.00 39.59 235 ASP F C 1
ATOM 9767 O O . ASP F 1 176 ? 6.263 31.252 -29.354 1.00 39.89 235 ASP F O 1
ATOM 9772 N N A LYS F 1 177 ? 6.845 29.442 -28.073 0.50 40.17 236 LYS F N 1
ATOM 9773 N N B LYS F 1 177 ? 6.856 29.436 -28.102 0.50 40.06 236 LYS F N 1
ATOM 9774 C CA A LYS F 1 177 ? 6.373 28.395 -29.017 0.50 41.46 236 LYS F CA 1
ATOM 9775 C CA B LYS F 1 177 ? 6.353 28.449 -29.097 0.50 41.23 236 LYS F CA 1
ATOM 9776 C C A LYS F 1 177 ? 4.848 28.495 -29.155 0.50 39.77 236 LYS F C 1
ATOM 9777 C C B LYS F 1 177 ? 4.822 28.540 -29.175 0.50 39.58 236 LYS F C 1
ATOM 9778 O O A LYS F 1 177 ? 4.357 28.491 -30.292 0.50 39.99 236 LYS F O 1
ATOM 9779 O O B LYS F 1 177 ? 4.297 28.568 -30.297 0.50 39.73 236 LYS F O 1
ATOM 9790 N N . ILE F 1 178 ? 4.136 28.589 -28.028 1.00 37.59 237 ILE F N 1
ATOM 9791 C CA . ILE F 1 178 ? 2.646 28.699 -28.017 1.00 36.61 237 ILE F CA 1
ATOM 9792 C C . ILE F 1 178 ? 2.226 29.971 -28.765 1.00 36.43 237 ILE F C 1
ATOM 9793 O O . ILE F 1 178 ? 1.270 29.903 -29.571 1.00 36.48 237 ILE F O 1
ATOM 9798 N N . ALA F 1 179 ? 2.937 31.072 -28.522 1.00 36.05 238 ALA F N 1
ATOM 9799 C CA . ALA F 1 179 ? 2.635 32.372 -29.157 1.00 36.54 238 ALA F CA 1
ATOM 9800 C C . ALA F 1 179 ? 2.755 32.282 -30.680 1.00 39.05 238 ALA F C 1
ATOM 9801 O O . ALA F 1 179 ? 1.999 33.012 -31.364 1.00 38.56 238 ALA F O 1
ATOM 9803 N N . LYS F 1 180 ? 3.642 31.412 -31.182 1.00 41.46 239 LYS F N 1
ATOM 9804 C CA . LYS F 1 180 ? 3.900 31.308 -32.647 1.00 44.48 239 LYS F CA 1
ATOM 9805 C C . LYS F 1 180 ? 3.078 30.180 -33.284 1.00 44.67 239 LYS F C 1
ATOM 9806 O O . LYS F 1 180 ? 3.290 29.919 -34.474 1.00 45.30 239 LYS F O 1
ATOM 9812 N N . ALA F 1 181 ? 2.144 29.585 -32.539 1.00 43.84 240 ALA F N 1
ATOM 9813 C CA . ALA F 1 181 ? 1.303 28.480 -33.062 1.00 45.17 240 ALA F CA 1
ATOM 9814 C C . ALA F 1 181 ? 0.441 28.945 -34.244 1.00 45.73 240 ALA F C 1
ATOM 9815 O O . ALA F 1 181 ? 0.048 30.130 -34.271 1.00 43.06 240 ALA F O 1
ATOM 9817 N N . GLU F 1 182 ? 0.155 28.023 -35.167 1.00 48.74 241 GLU F N 1
ATOM 9818 C CA . GLU F 1 182 ? -0.719 28.284 -36.341 1.00 51.32 241 GLU F CA 1
ATOM 9819 C C . GLU F 1 182 ? -2.111 28.631 -35.807 1.00 49.73 241 GLU F C 1
ATOM 9820 O O . GLU F 1 182 ? -2.649 27.831 -35.012 1.00 46.94 241 GLU F O 1
ATOM 9826 N N . LYS F 1 183 ? -2.676 29.755 -36.251 1.00 50.28 242 LYS F N 1
ATOM 9827 C CA . LYS F 1 183 ? -3.977 30.219 -35.706 1.00 50.69 242 LYS F CA 1
ATOM 9828 C C . LYS F 1 183 ? -4.935 30.636 -36.828 1.00 53.11 242 LYS F C 1
ATOM 9829 O O . LYS F 1 183 ? -4.473 30.854 -37.970 1.00 50.91 242 LYS F O 1
ATOM 9835 N N . ASP F 1 184 ? -6.226 30.735 -36.492 1.00 38.15 243 ASP F N 1
ATOM 9836 C CA . ASP F 1 184 ? -7.277 31.175 -37.447 1.00 40.43 243 ASP F CA 1
ATOM 9837 C C . ASP F 1 184 ? -7.352 32.706 -37.391 1.00 39.47 243 ASP F C 1
ATOM 9838 O O . ASP F 1 184 ? -6.496 33.308 -36.720 1.00 41.17 243 ASP F O 1
ATOM 9843 N N . GLU F 1 185 ? -8.364 33.305 -38.025 1.00 41.37 244 GLU F N 1
ATOM 9844 C CA . GLU F 1 185 ? -8.471 34.792 -38.080 1.00 45.09 244 GLU F CA 1
ATOM 9845 C C . GLU F 1 185 ? -8.835 35.354 -36.699 1.00 40.65 244 GLU F C 1
ATOM 9846 O O . GLU F 1 185 ? -8.760 36.582 -36.542 1.00 39.58 244 GLU F O 1
ATOM 9852 N N . LYS F 1 186 ? -9.214 34.500 -35.742 1.00 42.30 245 LYS F N 1
ATOM 9853 C CA . LYS F 1 186 ? -9.566 34.972 -34.369 1.00 41.51 245 LYS F CA 1
ATOM 9854 C C . LYS F 1 186 ? -8.377 34.725 -33.428 1.00 38.54 245 LYS F C 1
ATOM 9855 O O . LYS F 1 186 ? -8.568 34.832 -32.200 1.00 35.44 245 LYS F O 1
ATOM 9861 N N . ASP F 1 187 ? -7.224 34.339 -33.987 1.00 35.74 246 ASP F N 1
ATOM 9862 C CA . ASP F 1 187 ? -5.978 34.079 -33.211 1.00 37.21 246 ASP F CA 1
ATOM 9863 C C . ASP F 1 187 ? -6.132 32.815 -32.346 1.00 34.42 246 ASP F C 1
ATOM 9864 O O . ASP F 1 187 ? -5.343 32.652 -31.399 1.00 34.53 246 ASP F O 1
ATOM 9869 N N . LYS F 1 188 ? -7.100 31.957 -32.678 1.00 34.36 247 LYS F N 1
ATOM 9870 C CA . LYS F 1 188 ? -7.317 30.674 -31.966 1.00 36.14 247 LYS F CA 1
ATOM 9871 C C . LYS F 1 188 ? -6.484 29.608 -32.668 1.00 34.20 247 LYS F C 1
ATOM 9872 O O . LYS F 1 188 ? -6.633 29.389 -33.875 1.00 34.52 247 LYS F O 1
ATOM 9878 N N . PRO F 1 189 ? -5.551 28.933 -31.962 1.00 32.25 248 PRO F N 1
ATOM 9879 C CA . PRO F 1 189 ? -4.734 27.899 -32.592 1.00 33.60 248 PRO F CA 1
ATOM 9880 C C . PRO F 1 189 ? -5.554 26.848 -33.357 1.00 34.90 248 PRO F C 1
ATOM 9881 O O . PRO F 1 189 ? -6.597 26.425 -32.869 1.00 36.46 248 PRO F O 1
ATOM 9885 N N . THR F 1 190 ? -5.047 26.462 -34.529 1.00 37.46 249 THR F N 1
ATOM 9886 C CA . THR F 1 190 ? -5.654 25.430 -35.412 1.00 40.97 249 THR F CA 1
ATOM 9887 C C . THR F 1 190 ? -5.653 24.095 -34.668 1.00 39.85 249 THR F C 1
ATOM 9888 O O . THR F 1 190 ? -6.651 23.354 -34.756 1.00 43.22 249 THR F O 1
ATOM 9892 N N . THR F 1 191 ? -4.540 23.807 -33.992 1.00 40.50 250 THR F N 1
ATOM 9893 C CA . THR F 1 191 ? -4.402 22.578 -33.168 1.00 41.96 250 THR F CA 1
ATOM 9894 C C . THR F 1 191 ? -4.443 23.016 -31.707 1.00 38.75 250 THR F C 1
ATOM 9895 O O . THR F 1 191 ? -3.561 23.794 -31.312 1.00 38.50 250 THR F O 1
ATOM 9899 N N . ALA F 1 192 ? -5.445 22.539 -30.963 1.00 39.57 251 ALA F N 1
ATOM 9900 C CA . ALA F 1 192 ? -5.642 22.927 -29.553 1.00 39.44 251 ALA F CA 1
ATOM 9901 C C . ALA F 1 192 ? -4.329 22.807 -28.775 1.00 40.56 251 ALA F C 1
ATOM 9902 O O . ALA F 1 192 ? -3.598 21.816 -28.982 1.00 40.18 251 ALA F O 1
ATOM 9904 N N . ILE F 1 193 ? -4.029 23.825 -27.962 1.00 36.44 252 ILE F N 1
ATOM 9905 C CA . ILE F 1 193 ? -2.861 23.841 -27.026 1.00 35.97 252 ILE F CA 1
ATOM 9906 C C . ILE F 1 193 ? -3.475 23.802 -25.629 1.00 35.15 252 ILE F C 1
ATOM 9907 O O . ILE F 1 193 ? -4.148 24.779 -25.260 1.00 30.99 252 ILE F O 1
ATOM 9912 N N . THR F 1 194 ? -3.249 22.717 -24.890 1.00 34.51 253 THR F N 1
ATOM 9913 C CA . THR F 1 194 ? -3.986 22.546 -23.619 1.00 33.36 253 THR F CA 1
ATOM 9914 C C . THR F 1 194 ? -3.098 22.593 -22.384 1.00 34.50 253 THR F C 1
ATOM 9915 O O . THR F 1 194 ? -1.886 22.312 -22.492 1.00 33.27 253 THR F O 1
ATOM 9919 N N . ILE F 1 195 ? -3.716 23.013 -21.278 1.00 31.64 254 ILE F N 1
ATOM 9920 C CA . ILE F 1 195 ? -3.112 22.865 -19.928 1.00 31.15 254 ILE F CA 1
ATOM 9921 C C . ILE F 1 195 ? -3.542 21.453 -19.535 1.00 33.44 254 ILE F C 1
ATOM 9922 O O . ILE F 1 195 ? -4.768 21.258 -19.316 1.00 33.22 254 ILE F O 1
ATOM 9927 N N . ASP F 1 196 ? -2.618 20.493 -19.570 1.00 33.48 255 ASP F N 1
ATOM 9928 C CA . ASP F 1 196 ? -2.980 19.090 -19.226 1.00 35.17 255 ASP F CA 1
ATOM 9929 C C . ASP F 1 196 ? -3.155 18.994 -17.704 1.00 35.02 255 ASP F C 1
ATOM 9930 O O . ASP F 1 196 ? -4.074 18.286 -17.248 1.00 36.28 255 ASP F O 1
ATOM 9935 N N . SER F 1 197 ? -2.309 19.697 -16.953 1.00 33.50 256 SER F N 1
ATOM 9936 C CA . SER F 1 197 ? -2.403 19.701 -15.477 1.00 32.61 256 SER F CA 1
ATOM 9937 C C . SER F 1 197 ? -1.586 20.861 -14.903 1.00 32.07 256 SER F C 1
ATOM 9938 O O . SER F 1 197 ? -0.725 21.418 -15.619 1.00 31.45 256 SER F O 1
ATOM 9941 N N . ILE F 1 198 ? -1.869 21.219 -13.653 1.00 32.07 257 ILE F N 1
ATOM 9942 C CA . ILE F 1 198 ? -1.060 22.257 -12.954 1.00 30.53 257 ILE F CA 1
ATOM 9943 C C . ILE F 1 198 ? -0.477 21.600 -11.704 1.00 32.00 257 ILE F C 1
ATOM 9944 O O . ILE F 1 198 ? -1.247 21.062 -10.887 1.00 32.51 257 ILE F O 1
ATOM 9949 N N . GLU F 1 199 ? 0.848 21.605 -11.610 1.00 32.48 258 GLU F N 1
ATOM 9950 C CA . GLU F 1 199 ? 1.566 21.023 -10.454 1.00 31.91 258 GLU F CA 1
ATOM 9951 C C . GLU F 1 199 ? 1.831 22.143 -9.449 1.00 30.58 258 GLU F C 1
ATOM 9952 O O . GLU F 1 199 ? 2.459 23.143 -9.821 1.00 29.31 258 GLU F O 1
ATOM 9958 N N . VAL F 1 200 ? 1.301 22.015 -8.240 1.00 29.81 259 VAL F N 1
ATOM 9959 C CA . VAL F 1 200 ? 1.606 23.044 -7.220 1.00 30.35 259 VAL F CA 1
ATOM 9960 C C . VAL F 1 200 ? 2.913 22.603 -6.556 1.00 31.73 259 VAL F C 1
ATOM 9961 O O . VAL F 1 200 ? 2.880 21.634 -5.775 1.00 32.53 259 VAL F O 1
ATOM 9965 N N . VAL F 1 201 ? 4.028 23.239 -6.935 1.00 29.50 260 VAL F N 1
ATOM 9966 C CA . VAL F 1 201 ? 5.372 22.901 -6.379 1.00 29.58 260 VAL F CA 1
ATOM 9967 C C . VAL F 1 201 ? 5.436 23.427 -4.944 1.00 29.08 260 VAL F C 1
ATOM 9968 O O . VAL F 1 201 ? 5.854 22.684 -4.068 1.00 26.95 260 VAL F O 1
ATOM 9972 N N . LYS F 1 202 ? 5.018 24.673 -4.734 1.00 26.93 261 LYS F N 1
ATOM 9973 C CA . LYS F 1 202 ? 5.006 25.291 -3.387 1.00 27.50 261 LYS F CA 1
ATOM 9974 C C . LYS F 1 202 ? 3.674 26.041 -3.260 1.00 26.22 261 LYS F C 1
ATOM 9975 O O . LYS F 1 202 ? 3.441 26.993 -4.025 1.00 25.22 261 LYS F O 1
ATOM 9981 N N . ASP F 1 203 ? 2.830 25.586 -2.343 1.00 25.29 262 ASP F N 1
ATOM 9982 C CA . ASP F 1 203 ? 1.478 26.158 -2.165 1.00 26.05 262 ASP F CA 1
ATOM 9983 C C . ASP F 1 203 ? 1.554 27.330 -1.200 1.00 24.39 262 ASP F C 1
ATOM 9984 O O . ASP F 1 203 ? 2.640 27.616 -0.692 1.00 26.20 262 ASP F O 1
ATOM 9989 N N . TYR F 1 204 ? 0.429 28.009 -1.032 1.00 23.79 263 TYR F N 1
ATOM 9990 C CA . TYR F 1 204 ? 0.285 29.085 -0.031 1.00 24.74 263 TYR F CA 1
ATOM 9991 C C . TYR F 1 204 ? -1.047 28.831 0.669 1.00 23.90 263 TYR F C 1
ATOM 9992 O O . TYR F 1 204 ? -2.061 28.669 -0.018 1.00 25.77 263 TYR F O 1
ATOM 10001 N N . ASP F 1 205 ? -1.041 28.782 1.994 1.00 23.53 264 ASP F N 1
ATOM 10002 C CA . ASP F 1 205 ? -2.303 28.525 2.730 1.00 24.10 264 ASP F CA 1
ATOM 10003 C C . ASP F 1 205 ? -2.884 29.878 3.150 1.00 22.61 264 ASP F C 1
ATOM 10004 O O . ASP F 1 205 ? -2.343 30.481 4.088 1.00 21.83 264 ASP F O 1
ATOM 10009 N N . PHE F 1 206 ? -3.955 30.312 2.489 1.00 21.93 265 PHE F N 1
ATOM 10010 C CA . PHE F 1 206 ? -4.600 31.622 2.778 1.00 20.89 265 PHE F CA 1
ATOM 10011 C C . PHE F 1 206 ? -5.321 31.616 4.126 1.00 22.04 265 PHE F C 1
ATOM 10012 O O . PHE F 1 206 ? -5.803 32.687 4.525 1.00 21.56 265 PHE F O 1
ATOM 10020 N N . LYS F 1 207 ? -5.381 30.467 4.802 1.00 22.17 266 LYS F N 1
ATOM 10021 C CA . LYS F 1 207 ? -6.010 30.436 6.147 1.00 23.02 266 LYS F CA 1
ATOM 10022 C C . LYS F 1 207 ? -4.927 30.353 7.230 1.00 21.49 266 LYS F C 1
ATOM 10023 O O . LYS F 1 207 ? -5.314 30.431 8.403 1.00 21.03 266 LYS F O 1
ATOM 10029 N N . SER F 1 208 ? -3.640 30.268 6.867 1.00 21.29 267 SER F N 1
ATOM 10030 C CA . SER F 1 208 ? -2.589 30.161 7.926 1.00 20.99 267 SER F CA 1
ATOM 10031 C C . SER F 1 208 ? -2.409 31.494 8.663 1.00 20.79 267 SER F C 1
ATOM 10032 O O . SER F 1 208 ? -2.290 32.553 7.996 1.00 19.32 267 SER F O 1
ATOM 10035 N N . GLU F 1 209 ? -2.381 31.439 9.998 1.00 20.22 268 GLU F N 1
ATOM 10036 C CA . GLU F 1 209 ? -2.165 32.640 10.844 1.00 20.65 268 GLU F CA 1
ATOM 10037 C C . GLU F 1 209 ? -0.817 32.530 11.567 1.00 21.45 268 GLU F C 1
ATOM 10038 O O . GLU F 1 209 ? -0.565 33.317 12.500 1.00 20.07 268 GLU F O 1
ATOM 10044 N N . ASN F 1 210 ? 0.028 31.587 11.145 1.00 21.50 269 ASN F N 1
ATOM 10045 C CA . ASN F 1 210 ? 1.366 31.439 11.776 1.00 23.66 269 ASN F CA 1
ATOM 10046 C C . ASN F 1 210 ? 2.228 32.685 11.517 1.00 23.56 269 ASN F C 1
ATOM 10047 O O . ASN F 1 210 ? 2.261 33.172 10.362 1.00 23.82 269 ASN F O 1
ATOM 10052 N N . LEU F 1 211 ? 2.852 33.218 12.571 1.00 22.99 270 LEU F N 1
ATOM 10053 C CA . LEU F 1 211 ? 3.758 34.395 12.437 1.00 26.07 270 LEU F CA 1
ATOM 10054 C C . LEU F 1 211 ? 5.181 33.886 12.200 1.00 28.22 270 LEU F C 1
ATOM 10055 O O . LEU F 1 211 ? 5.621 33.002 12.947 1.00 29.32 270 LEU F O 1
ATOM 10060 N N . TYR F 1 212 ? 5.863 34.471 11.226 1.00 32.34 271 TYR F N 1
ATOM 10061 C CA . TYR F 1 212 ? 7.275 34.126 10.911 1.00 33.22 271 TYR F CA 1
ATOM 10062 C C . TYR F 1 212 ? 8.093 35.405 11.011 1.00 34.45 271 TYR F C 1
ATOM 10063 O O . TYR F 1 212 ? 7.600 36.449 10.539 1.00 35.00 271 TYR F O 1
ATOM 10072 N N . PHE F 1 213 ? 9.251 35.331 11.666 1.00 38.11 272 PHE F N 1
ATOM 10073 C CA . PHE F 1 213 ? 10.150 36.510 11.755 1.00 42.19 272 PHE F CA 1
ATOM 10074 C C . PHE F 1 213 ? 10.976 36.589 10.467 1.00 42.10 272 PHE F C 1
ATOM 10075 O O . PHE F 1 213 ? 10.934 37.627 9.819 1.00 58.45 272 PHE F O 1
ATOM 10091 N N . ASN G 1 2 ? 68.212 81.854 18.440 1.00 77.55 61 ASN G N 1
ATOM 10092 C CA . ASN G 1 2 ? 67.476 81.990 19.687 1.00 69.27 61 ASN G CA 1
ATOM 10093 C C . ASN G 1 2 ? 67.275 80.588 20.270 1.00 60.45 61 ASN G C 1
ATOM 10094 O O . ASN G 1 2 ? 66.905 79.664 19.507 1.00 61.20 61 ASN G O 1
ATOM 10099 N N . PHE G 1 3 ? 67.557 80.441 21.567 1.00 51.12 62 PHE G N 1
ATOM 10100 C CA . PHE G 1 3 ? 67.418 79.148 22.285 1.00 45.88 62 PHE G CA 1
ATOM 10101 C C . PHE G 1 3 ? 66.134 79.220 23.097 1.00 44.25 62 PHE G C 1
ATOM 10102 O O . PHE G 1 3 ? 66.065 79.930 24.100 1.00 44.45 62 PHE G O 1
ATOM 10110 N N . PRO G 1 4 ? 65.076 78.494 22.674 1.00 40.34 63 PRO G N 1
ATOM 10111 C CA . PRO G 1 4 ? 63.773 78.584 23.334 1.00 38.75 63 PRO G CA 1
ATOM 10112 C C . PRO G 1 4 ? 63.737 78.184 24.822 1.00 36.76 63 PRO G C 1
ATOM 10113 O O . PRO G 1 4 ? 62.796 78.581 25.489 1.00 37.46 63 PRO G O 1
ATOM 10117 N N . GLN G 1 5 ? 64.749 77.469 25.320 1.00 34.99 64 GLN G N 1
ATOM 10118 C CA . GLN G 1 5 ? 64.770 77.059 26.756 1.00 35.16 64 GLN G CA 1
ATOM 10119 C C . GLN G 1 5 ? 65.198 78.208 27.679 1.00 36.41 64 GLN G C 1
ATOM 10120 O O . GLN G 1 5 ? 64.934 78.101 28.893 1.00 35.55 64 GLN G O 1
ATOM 10126 N N . LEU G 1 6 ? 65.804 79.259 27.124 1.00 38.17 65 LEU G N 1
ATOM 10127 C CA . LEU G 1 6 ? 66.395 80.358 27.934 1.00 41.72 65 LEU G CA 1
ATOM 10128 C C . LEU G 1 6 ? 65.362 81.443 28.240 1.00 43.76 65 LEU G C 1
ATOM 10129 O O . LEU G 1 6 ? 65.719 82.397 28.953 1.00 44.75 65 LEU G O 1
ATOM 10134 N N . SER G 1 7 ? 64.149 81.307 27.703 1.00 45.02 66 SER G N 1
ATOM 10135 C CA . SER G 1 7 ? 63.044 82.256 27.998 1.00 48.06 66 SER G CA 1
ATOM 10136 C C . SER G 1 7 ? 61.950 81.492 28.752 1.00 47.32 66 SER G C 1
ATOM 10137 O O . SER G 1 7 ? 61.564 80.403 28.275 1.00 43.41 66 SER G O 1
ATOM 10140 N N . LYS G 1 8 ? 61.505 82.008 29.899 1.00 46.55 67 LYS G N 1
ATOM 10141 C CA . LYS G 1 8 ? 60.437 81.327 30.677 1.00 48.05 67 LYS G CA 1
ATOM 10142 C C . LYS G 1 8 ? 59.079 81.611 30.010 1.00 45.38 67 LYS G C 1
ATOM 10143 O O . LYS G 1 8 ? 58.094 80.948 30.380 1.00 45.14 67 LYS G O 1
ATOM 10149 N N . GLU G 1 9 ? 59.052 82.536 29.043 1.00 44.34 68 GLU G N 1
ATOM 10150 C CA . GLU G 1 9 ? 57.835 82.918 28.277 1.00 43.96 68 GLU G CA 1
ATOM 10151 C C . GLU G 1 9 ? 57.485 81.789 27.303 1.00 40.21 68 GLU G C 1
ATOM 10152 O O . GLU G 1 9 ? 58.417 81.109 26.844 1.00 40.07 68 GLU G O 1
ATOM 10158 N N . VAL G 1 10 ? 56.193 81.581 27.027 1.00 36.63 69 VAL G N 1
ATOM 10159 C CA . VAL G 1 10 ? 55.762 80.510 26.075 1.00 36.05 69 VAL G CA 1
ATOM 10160 C C . VAL G 1 10 ? 55.462 81.177 24.730 1.00 36.25 69 VAL G C 1
ATOM 10161 O O . VAL G 1 10 ? 54.576 82.050 24.695 1.00 35.14 69 VAL G O 1
ATOM 10165 N N . ALA G 1 11 ? 56.185 80.786 23.678 1.00 36.43 70 ALA G N 1
ATOM 10166 C CA . ALA G 1 11 ? 55.996 81.377 22.333 1.00 38.50 70 ALA G CA 1
ATOM 10167 C C . ALA G 1 11 ? 54.697 80.850 21.712 1.00 39.44 70 ALA G C 1
ATOM 10168 O O . ALA G 1 11 ? 54.113 79.883 22.260 1.00 38.36 70 ALA G O 1
ATOM 10170 N N . GLU G 1 12 ? 54.267 81.467 20.610 1.00 40.10 71 GLU G N 1
ATOM 10171 C CA . GLU G 1 12 ? 53.031 81.053 19.898 1.00 42.79 71 GLU G CA 1
ATOM 10172 C C . GLU G 1 12 ? 53.197 79.626 19.353 1.00 41.70 71 GLU G C 1
ATOM 10173 O O . GLU G 1 12 ? 52.190 78.912 19.289 1.00 41.68 71 GLU G O 1
ATOM 10179 N N . ASP G 1 13 ? 54.427 79.208 19.038 1.00 41.70 72 ASP G N 1
ATOM 10180 C CA . ASP G 1 13 ? 54.669 77.857 18.454 1.00 40.33 72 ASP G CA 1
ATOM 10181 C C . ASP G 1 13 ? 55.065 76.838 19.539 1.00 37.40 72 ASP G C 1
ATOM 10182 O O . ASP G 1 13 ? 55.591 75.765 19.169 1.00 38.98 72 ASP G O 1
ATOM 10187 N N . GLU G 1 14 ? 54.815 77.139 20.818 1.00 34.57 73 GLU G N 1
ATOM 10188 C CA . GLU G 1 14 ? 55.170 76.207 21.924 1.00 32.75 73 GLU G CA 1
ATOM 10189 C C . GLU G 1 14 ? 53.894 75.701 22.611 1.00 31.27 73 GLU G C 1
ATOM 10190 O O . GLU G 1 14 ? 52.845 76.325 22.455 1.00 35.81 73 GLU G O 1
ATOM 10196 N N . ALA G 1 15 ? 53.978 74.563 23.291 1.00 29.52 74 ALA G N 1
ATOM 10197 C CA . ALA G 1 15 ? 52.811 74.039 24.030 1.00 27.87 74 ALA G CA 1
ATOM 10198 C C . ALA G 1 15 ? 53.099 74.197 25.519 1.00 27.41 74 ALA G C 1
ATOM 10199 O O . ALA G 1 15 ? 54.250 74.502 25.867 1.00 27.10 74 ALA G O 1
ATOM 10201 N N . GLU G 1 16 ? 52.089 73.986 26.359 1.00 29.50 75 GLU G N 1
ATOM 10202 C CA . GLU G 1 16 ? 52.253 74.227 27.813 1.00 29.38 75 GLU G CA 1
ATOM 10203 C C . GLU G 1 16 ? 51.423 73.204 28.577 1.00 27.43 75 GLU G C 1
ATOM 10204 O O . GLU G 1 16 ? 50.209 73.083 28.300 1.00 28.37 75 GLU G O 1
ATOM 10210 N N . VAL G 1 17 ? 52.053 72.549 29.543 1.00 26.32 76 VAL G N 1
ATOM 10211 C CA . VAL G 1 17 ? 51.362 71.493 30.328 1.00 26.74 76 VAL G CA 1
ATOM 10212 C C . VAL G 1 17 ? 51.754 71.625 31.795 1.00 26.51 76 VAL G C 1
ATOM 10213 O O . VAL G 1 17 ? 52.796 72.277 32.113 1.00 26.05 76 VAL G O 1
ATOM 10217 N N . ILE G 1 18 ? 50.940 71.025 32.654 1.00 27.03 77 ILE G N 1
ATOM 10218 C CA . ILE G 1 18 ? 51.264 70.990 34.104 1.00 28.81 77 ILE G CA 1
ATOM 10219 C C . ILE G 1 18 ? 51.236 69.525 34.537 1.00 29.41 77 ILE G C 1
ATOM 10220 O O . ILE G 1 18 ? 50.211 68.863 34.262 1.00 29.11 77 ILE G O 1
ATOM 10225 N N . LEU G 1 19 ? 52.335 69.032 35.109 1.00 28.18 78 LEU G N 1
ATOM 10226 C CA . LEU G 1 19 ? 52.302 67.683 35.718 1.00 29.07 78 LEU G CA 1
ATOM 10227 C C . LEU G 1 19 ? 51.786 67.861 37.142 1.00 30.03 78 LEU G C 1
ATOM 10228 O O . LEU G 1 19 ? 52.485 68.538 37.919 1.00 31.08 78 LEU G O 1
ATOM 10233 N N . HIS G 1 20 ? 50.601 67.334 37.441 1.00 29.67 79 HIS G N 1
ATOM 10234 C CA . HIS G 1 20 ? 50.076 67.389 38.830 1.00 31.06 79 HIS G CA 1
ATOM 10235 C C . HIS G 1 20 ? 50.614 66.147 39.541 1.00 32.50 79 HIS G C 1
ATOM 10236 O O . HIS G 1 20 ? 50.017 65.070 39.350 1.00 32.52 79 HIS G O 1
ATOM 10243 N N . THR G 1 21 ? 51.729 66.285 40.266 1.00 33.03 80 THR G N 1
ATOM 10244 C CA . THR G 1 21 ? 52.339 65.121 40.957 1.00 33.44 80 THR G CA 1
ATOM 10245 C C . THR G 1 21 ? 51.907 65.100 42.421 1.00 35.06 80 THR G C 1
ATOM 10246 O O . THR G 1 21 ? 51.381 66.119 42.903 1.00 35.89 80 THR G O 1
ATOM 10250 N N . SER G 1 22 ? 52.159 63.979 43.095 1.00 35.34 81 SER G N 1
ATOM 10251 C CA . SER G 1 22 ? 51.811 63.830 44.528 1.00 37.94 81 SER G CA 1
ATOM 10252 C C . SER G 1 22 ? 52.723 64.718 45.382 1.00 38.93 81 SER G C 1
ATOM 10253 O O . SER G 1 22 ? 52.411 64.879 46.570 1.00 39.22 81 SER G O 1
ATOM 10256 N N . GLN G 1 23 ? 53.790 65.275 44.793 1.00 39.13 82 GLN G N 1
ATOM 10257 C CA . GLN G 1 23 ? 54.734 66.166 45.527 1.00 41.98 82 GLN G CA 1
ATOM 10258 C C . GLN G 1 23 ? 54.496 67.639 45.153 1.00 40.99 82 GLN G C 1
ATOM 10259 O O . GLN G 1 23 ? 55.221 68.496 45.694 1.00 41.31 82 GLN G O 1
ATOM 10265 N N . GLY G 1 24 ? 53.533 67.920 44.265 1.00 38.55 83 GLY G N 1
ATOM 10266 C CA . GLY G 1 24 ? 53.250 69.304 43.831 1.00 38.80 83 GLY G CA 1
ATOM 10267 C C . GLY G 1 24 ? 53.163 69.426 42.314 1.00 37.54 83 GLY G C 1
ATOM 10268 O O . GLY G 1 24 ? 53.345 68.411 41.621 1.00 37.04 83 GLY G O 1
ATOM 10269 N N . ASP G 1 25 ? 52.912 70.634 41.810 1.00 36.36 84 ASP G N 1
ATOM 10270 C CA . ASP G 1 25 ? 52.768 70.847 40.345 1.00 35.59 84 ASP G CA 1
ATOM 10271 C C . ASP G 1 25 ? 54.100 71.243 39.698 1.00 34.04 84 ASP G C 1
ATOM 10272 O O . ASP G 1 25 ? 54.856 72.040 40.290 1.00 33.58 84 ASP G O 1
ATOM 10277 N N . ILE G 1 26 ? 54.352 70.697 38.505 1.00 32.33 85 ILE G N 1
ATOM 10278 C CA . ILE G 1 26 ? 55.556 71.027 37.689 1.00 30.42 85 ILE G CA 1
ATOM 10279 C C . ILE G 1 26 ? 55.027 71.607 36.382 1.00 29.08 85 ILE G C 1
ATOM 10280 O O . ILE G 1 26 ? 54.331 70.868 35.665 1.00 29.31 85 ILE G O 1
ATOM 10285 N N . ARG G 1 27 ? 55.337 72.872 36.087 1.00 27.76 86 ARG G N 1
ATOM 10286 C CA . ARG G 1 27 ? 54.815 73.505 34.849 1.00 28.21 86 ARG G CA 1
ATOM 10287 C C . ARG G 1 27 ? 55.901 73.412 33.773 1.00 27.71 86 ARG G C 1
ATOM 10288 O O . ARG G 1 27 ? 57.052 73.779 34.058 1.00 28.48 86 ARG G O 1
ATOM 10296 N N . ILE G 1 28 ? 55.523 72.971 32.575 1.00 28.28 87 ILE G N 1
ATOM 10297 C CA . ILE G 1 28 ? 56.507 72.723 31.485 1.00 27.12 87 ILE G CA 1
ATOM 10298 C C . ILE G 1 28 ? 56.036 73.301 30.150 1.00 27.83 87 ILE G C 1
ATOM 10299 O O . ILE G 1 28 ? 54.846 73.168 29.835 1.00 28.19 87 ILE G O 1
ATOM 10304 N N . LYS G 1 29 ? 56.970 73.858 29.371 1.00 27.55 88 LYS G N 1
ATOM 10305 C CA . LYS G 1 29 ? 56.624 74.263 27.988 1.00 28.68 88 LYS G CA 1
ATOM 10306 C C . LYS G 1 29 ? 57.255 73.229 27.055 1.00 28.02 88 LYS G C 1
ATOM 10307 O O . LYS G 1 29 ? 58.305 72.673 27.418 1.00 28.61 88 LYS G O 1
ATOM 10313 N N . LEU G 1 30 ? 56.639 72.994 25.900 1.00 28.19 89 LEU G N 1
ATOM 10314 C CA . LEU G 1 30 ? 57.145 71.957 24.966 1.00 29.10 89 LEU G CA 1
ATOM 10315 C C . LEU G 1 30 ? 57.496 72.619 23.635 1.00 29.83 89 LEU G C 1
ATOM 10316 O O . LEU G 1 30 ? 56.913 73.700 23.333 1.00 29.96 89 LEU G O 1
ATOM 10321 N N . PHE G 1 31 ? 58.362 71.958 22.859 1.00 28.42 90 PHE G N 1
ATOM 10322 C CA . PHE G 1 31 ? 58.873 72.521 21.583 1.00 30.32 90 PHE G CA 1
ATOM 10323 C C . PHE G 1 31 ? 58.475 71.644 20.399 1.00 29.98 90 PHE G C 1
ATOM 10324 O O . PHE G 1 31 ? 59.316 70.953 19.828 1.00 30.55 90 PHE G O 1
ATOM 10332 N N . PRO G 1 32 ? 57.192 71.687 19.966 1.00 30.59 91 PRO G N 1
ATOM 10333 C CA . PRO G 1 32 ? 56.716 70.866 18.850 1.00 31.48 91 PRO G CA 1
ATOM 10334 C C . PRO G 1 32 ? 57.400 71.152 17.503 1.00 33.04 91 PRO G C 1
ATOM 10335 O O . PRO G 1 32 ? 57.412 70.253 16.666 1.00 35.47 91 PRO G O 1
ATOM 10339 N N . LYS G 1 33 ? 57.941 72.359 17.319 1.00 33.10 92 LYS G N 1
ATOM 10340 C CA . LYS G 1 33 ? 58.628 72.711 16.042 1.00 38.07 92 LYS G CA 1
ATOM 10341 C C . LYS G 1 33 ? 60.021 72.071 15.983 1.00 37.68 92 LYS G C 1
ATOM 10342 O O . LYS G 1 33 ? 60.563 71.935 14.869 1.00 41.13 92 LYS G O 1
ATOM 10348 N N . LEU G 1 34 ? 60.579 71.695 17.135 1.00 36.46 93 LEU G N 1
ATOM 10349 C CA . LEU G 1 34 ? 61.960 71.145 17.169 1.00 34.32 93 LEU G CA 1
ATOM 10350 C C . LEU G 1 34 ? 61.930 69.638 17.414 1.00 32.42 93 LEU G C 1
ATOM 10351 O O . LEU G 1 34 ? 62.797 68.961 16.859 1.00 36.46 93 LEU G O 1
ATOM 10356 N N . ALA G 1 35 ? 60.977 69.143 18.210 1.00 30.32 94 ALA G N 1
ATOM 10357 C CA . ALA G 1 35 ? 60.863 67.692 18.502 1.00 28.92 94 ALA G CA 1
ATOM 10358 C C . ALA G 1 35 ? 59.407 67.271 18.305 1.00 28.61 94 ALA G C 1
ATOM 10359 O O . ALA G 1 35 ? 58.711 66.880 19.246 1.00 26.03 94 ALA G O 1
ATOM 10361 N N . PRO G 1 36 ? 58.902 67.309 17.054 1.00 29.10 95 PRO G N 1
ATOM 10362 C CA . PRO G 1 36 ? 57.488 67.040 16.796 1.00 28.31 95 PRO G CA 1
ATOM 10363 C C . PRO G 1 36 ? 57.038 65.652 17.265 1.00 27.36 95 PRO G C 1
ATOM 10364 O O . PRO G 1 36 ? 56.005 65.558 17.891 1.00 26.07 95 PRO G O 1
ATOM 10368 N N . LEU G 1 37 ? 57.838 64.616 16.990 1.00 26.97 96 LEU G N 1
ATOM 10369 C CA . LEU G 1 37 ? 57.426 63.244 17.391 1.00 27.46 96 LEU G CA 1
ATOM 10370 C C . LEU G 1 37 ? 57.375 63.161 18.914 1.00 25.74 96 LEU G C 1
ATOM 10371 O O . LEU G 1 37 ? 56.373 62.668 19.422 1.00 28.47 96 LEU G O 1
ATOM 10376 N N . ALA G 1 38 ? 58.406 63.645 19.606 1.00 25.13 97 ALA G N 1
ATOM 10377 C CA . ALA G 1 38 ? 58.415 63.578 21.085 1.00 23.70 97 ALA G CA 1
ATOM 10378 C C . ALA G 1 38 ? 57.243 64.379 21.660 1.00 24.75 97 ALA G C 1
ATOM 10379 O O . ALA G 1 38 ? 56.581 63.871 22.587 1.00 25.79 97 ALA G O 1
ATOM 10381 N N . VAL G 1 39 ? 56.978 65.572 21.128 1.00 24.90 98 VAL G N 1
ATOM 10382 C CA . VAL G 1 39 ? 55.878 66.403 21.701 1.00 25.82 98 VAL G CA 1
ATOM 10383 C C . VAL G 1 39 ? 54.511 65.761 21.421 1.00 26.47 98 VAL G C 1
ATOM 10384 O O . VAL G 1 39 ? 53.704 65.687 22.367 1.00 25.46 98 VAL G O 1
ATOM 10388 N N . GLU G 1 40 ? 54.266 65.302 20.189 1.00 28.08 99 GLU G N 1
ATOM 10389 C CA . GLU G 1 40 ? 52.968 64.651 19.864 1.00 28.56 99 GLU G CA 1
ATOM 10390 C C . GLU G 1 40 ? 52.782 63.401 20.728 1.00 28.45 99 GLU G C 1
ATOM 10391 O O . GLU G 1 40 ? 51.674 63.232 21.273 1.00 29.56 99 GLU G O 1
ATOM 10397 N N . ASN G 1 41 ? 53.806 62.540 20.784 1.00 26.22 100 ASN G N 1
ATOM 10398 C CA . ASN G 1 41 ? 53.784 61.316 21.618 1.00 26.45 100 ASN G CA 1
ATOM 10399 C C . ASN G 1 41 ? 53.423 61.700 23.058 1.00 26.04 100 ASN G C 1
ATOM 10400 O O . ASN G 1 41 ? 52.506 61.090 23.637 1.00 26.18 100 ASN G O 1
ATOM 10405 N N . PHE G 1 42 ? 54.104 62.702 23.597 1.00 25.87 101 PHE G N 1
ATOM 10406 C CA . PHE G 1 42 ? 53.866 63.127 25.003 1.00 26.57 101 PHE G CA 1
ATOM 10407 C C . PHE G 1 42 ? 52.456 63.712 25.176 1.00 27.26 101 PHE G C 1
ATOM 10408 O O . PHE G 1 42 ? 51.754 63.288 26.120 1.00 28.60 101 PHE G O 1
ATOM 10416 N N . LEU G 1 43 ? 52.046 64.638 24.304 1.00 27.64 102 LEU G N 1
ATOM 10417 C CA . LEU G 1 43 ? 50.707 65.288 24.445 1.00 29.05 102 LEU G CA 1
ATOM 10418 C C . LEU G 1 43 ? 49.583 64.255 24.293 1.00 28.94 102 LEU G C 1
ATOM 10419 O O . LEU G 1 43 ? 48.620 64.327 25.094 1.00 28.34 102 LEU G O 1
ATOM 10424 N N . THR G 1 44 ? 49.708 63.327 23.333 1.00 28.10 103 THR G N 1
ATOM 10425 C CA . THR G 1 44 ? 48.641 62.315 23.104 1.00 28.10 103 THR G CA 1
ATOM 10426 C C . THR G 1 44 ? 48.580 61.365 24.307 1.00 28.40 103 THR G C 1
ATOM 10427 O O . THR G 1 44 ? 47.441 61.095 24.787 1.00 28.06 103 THR G O 1
ATOM 10431 N N . HIS G 1 45 ? 49.731 60.860 24.767 1.00 26.86 104 HIS G N 1
ATOM 10432 C CA . HIS G 1 45 ? 49.731 59.986 25.976 1.00 28.44 104 HIS G CA 1
ATOM 10433 C C . HIS G 1 45 ? 49.070 60.717 27.154 1.00 28.90 104 HIS G C 1
ATOM 10434 O O . HIS G 1 45 ? 48.248 60.088 27.861 1.00 29.54 104 HIS G O 1
ATOM 10441 N N . ALA G 1 46 ? 49.458 61.978 27.361 1.00 26.80 105 ALA G N 1
ATOM 10442 C CA . ALA G 1 46 ? 48.950 62.849 28.444 1.00 28.44 105 ALA G CA 1
ATOM 10443 C C . ALA G 1 46 ? 47.424 62.938 28.383 1.00 29.72 105 ALA G C 1
ATOM 10444 O O . ALA G 1 46 ? 46.776 62.622 29.395 1.00 31.99 105 ALA G O 1
ATOM 10446 N N . LYS G 1 47 ? 46.889 63.359 27.231 1.00 30.56 106 LYS G N 1
ATOM 10447 C CA . LYS G 1 47 ? 45.426 63.528 27.026 1.00 32.02 106 LYS G CA 1
ATOM 10448 C C . LYS G 1 47 ? 44.684 62.192 27.127 1.00 33.74 106 LYS G C 1
ATOM 10449 O O . LYS G 1 47 ? 43.529 62.216 27.599 1.00 32.59 106 LYS G O 1
ATOM 10455 N N . GLU G 1 48 ? 45.300 61.088 26.689 1.00 32.18 107 GLU G N 1
ATOM 10456 C CA . GLU G 1 48 ? 44.669 59.746 26.766 1.00 33.40 107 GLU G CA 1
ATOM 10457 C C . GLU G 1 48 ? 44.779 59.176 28.194 1.00 33.96 107 GLU G C 1
ATOM 10458 O O . GLU G 1 48 ? 44.175 58.108 28.440 1.00 36.87 107 GLU G O 1
ATOM 10464 N N . GLY G 1 49 ? 45.511 59.840 29.098 1.00 31.97 108 GLY G N 1
ATOM 10465 C CA . GLY G 1 49 ? 45.629 59.365 30.495 1.00 33.04 108 GLY G CA 1
ATOM 10466 C C . GLY G 1 49 ? 46.700 58.294 30.686 1.00 32.36 108 GLY G C 1
ATOM 10467 O O . GLY G 1 49 ? 46.746 57.682 31.773 1.00 31.60 108 GLY G O 1
ATOM 10468 N N . TYR G 1 50 ? 47.559 58.095 29.685 1.00 30.15 109 TYR G N 1
ATOM 10469 C CA . TYR G 1 50 ? 48.629 57.069 29.747 1.00 29.93 109 TYR G CA 1
ATOM 10470 C C . TYR G 1 50 ? 49.501 57.258 30.993 1.00 29.92 109 TYR G C 1
ATOM 10471 O O . TYR G 1 50 ? 49.914 56.240 31.574 1.00 30.34 109 TYR G O 1
ATOM 10480 N N . TYR G 1 51 ? 49.772 58.513 31.380 1.00 28.33 110 TYR G N 1
ATOM 10481 C CA . TYR G 1 51 ? 50.685 58.786 32.522 1.00 28.99 110 TYR G CA 1
ATOM 10482 C C . TYR G 1 51 ? 49.938 58.876 33.863 1.00 30.28 110 TYR G C 1
ATOM 10483 O O . TYR G 1 51 ? 50.619 59.045 34.891 1.00 30.72 110 TYR G O 1
ATOM 10492 N N . ASN G 1 52 ? 48.608 58.738 33.873 1.00 31.82 111 ASN G N 1
ATOM 10493 C CA . ASN G 1 52 ? 47.848 58.852 35.152 1.00 32.18 111 ASN G CA 1
ATOM 10494 C C . ASN G 1 52 ? 48.247 57.730 36.118 1.00 33.86 111 ASN G C 1
ATOM 10495 O O . ASN G 1 52 ? 48.067 56.552 35.766 1.00 33.29 111 ASN G O 1
ATOM 10500 N N . GLY G 1 53 ? 48.741 58.092 37.305 1.00 31.87 112 GLY G N 1
ATOM 10501 C CA . GLY G 1 53 ? 49.153 57.101 38.317 1.00 34.59 112 GLY G CA 1
ATOM 10502 C C . GLY G 1 53 ? 50.542 56.522 38.059 1.00 35.43 112 GLY G C 1
ATOM 10503 O O . GLY G 1 53 ? 50.937 55.624 38.824 1.00 36.47 112 GLY G O 1
ATOM 10504 N N . ILE G 1 54 ? 51.238 56.961 37.002 1.00 34.34 113 ILE G N 1
ATOM 10505 C CA . ILE G 1 54 ? 52.620 56.455 36.732 1.00 36.01 113 ILE G CA 1
ATOM 10506 C C . ILE G 1 54 ? 53.572 57.115 37.740 1.00 36.36 113 ILE G C 1
ATOM 10507 O O . ILE G 1 54 ? 53.338 58.299 38.112 1.00 37.03 113 ILE G O 1
ATOM 10512 N N . THR G 1 55 ? 54.630 56.397 38.133 1.00 34.92 114 THR G N 1
ATOM 10513 C CA . THR G 1 55 ? 55.533 56.875 39.214 1.00 34.45 114 THR G CA 1
ATOM 10514 C C . THR G 1 55 ? 56.836 57.492 38.692 1.00 33.49 114 THR G C 1
ATOM 10515 O O . THR G 1 55 ? 57.137 57.374 37.485 1.00 32.17 114 THR G O 1
ATOM 10519 N N . PHE G 1 56 ? 57.530 58.205 39.588 1.00 34.66 115 PHE G N 1
ATOM 10520 C CA . PHE G 1 56 ? 58.929 58.645 39.358 1.00 33.40 115 PHE G CA 1
ATOM 10521 C C . PHE G 1 56 ? 59.738 57.488 39.946 1.00 34.63 115 PHE G C 1
ATOM 10522 O O . PHE G 1 56 ? 60.127 57.533 41.131 1.00 36.04 115 PHE G O 1
ATOM 10530 N N . HIS G 1 57 ? 59.902 56.451 39.129 1.00 35.58 116 HIS G N 1
ATOM 10531 C CA . HIS G 1 57 ? 60.484 55.144 39.542 1.00 36.25 116 HIS G CA 1
ATOM 10532 C C . HIS G 1 57 ? 61.990 55.209 39.801 1.00 37.36 116 HIS G C 1
ATOM 10533 O O . HIS G 1 57 ? 62.513 54.243 40.373 1.00 36.81 116 HIS G O 1
ATOM 10540 N N . ARG G 1 58 ? 62.659 56.286 39.401 1.00 36.26 117 ARG G N 1
ATOM 10541 C CA . ARG G 1 58 ? 64.127 56.347 39.590 1.00 38.01 117 ARG G CA 1
ATOM 10542 C C . ARG G 1 58 ? 64.540 57.798 39.823 1.00 37.53 117 ARG G C 1
ATOM 10543 O O . ARG G 1 58 ? 64.227 58.638 38.957 1.00 38.84 117 ARG G O 1
ATOM 10551 N N . VAL G 1 59 ? 65.191 58.073 40.958 1.00 37.59 118 VAL G N 1
ATOM 10552 C CA . VAL G 1 59 ? 65.622 59.463 41.282 1.00 38.70 118 VAL G CA 1
ATOM 10553 C C . VAL G 1 59 ? 67.085 59.446 41.731 1.00 40.75 118 VAL G C 1
ATOM 10554 O O . VAL G 1 59 ? 67.446 58.608 42.589 1.00 44.36 118 VAL G O 1
ATOM 10558 N N . ILE G 1 60 ? 67.891 60.330 41.141 1.00 41.17 119 ILE G N 1
ATOM 10559 C CA . ILE G 1 60 ? 69.330 60.489 41.492 1.00 41.62 119 ILE G CA 1
ATOM 10560 C C . ILE G 1 60 ? 69.551 61.975 41.770 1.00 40.85 119 ILE G C 1
ATOM 10561 O O . ILE G 1 60 ? 69.621 62.749 40.796 1.00 37.37 119 ILE G O 1
ATOM 10566 N N . ASP G 1 61 ? 69.656 62.346 43.049 1.00 43.16 120 ASP G N 1
ATOM 10567 C CA . ASP G 1 61 ? 69.830 63.773 43.431 1.00 43.87 120 ASP G CA 1
ATOM 10568 C C . ASP G 1 61 ? 71.120 64.298 42.799 1.00 43.19 120 ASP G C 1
ATOM 10569 O O . ASP G 1 61 ? 72.145 63.610 42.902 1.00 44.84 120 ASP G O 1
ATOM 10574 N N . GLY G 1 62 ? 71.061 65.474 42.176 1.00 41.74 121 GLY G N 1
ATOM 10575 C CA . GLY G 1 62 ? 72.239 66.054 41.505 1.00 42.01 121 GLY G CA 1
ATOM 10576 C C . GLY G 1 62 ? 72.407 65.510 40.091 1.00 40.21 121 GLY G C 1
ATOM 10577 O O . GLY G 1 62 ? 73.456 65.790 39.484 1.00 40.67 121 GLY G O 1
ATOM 10578 N N . PHE G 1 63 ? 71.415 64.764 39.587 1.00 38.74 122 PHE G N 1
ATOM 10579 C CA . PHE G 1 63 ? 71.478 64.218 38.202 1.00 37.78 122 PHE G CA 1
ATOM 10580 C C . PHE G 1 63 ? 70.135 64.431 37.504 1.00 36.39 122 PHE G C 1
ATOM 10581 O O . PHE G 1 63 ? 69.992 65.393 36.753 1.00 34.94 122 PHE G O 1
ATOM 10597 N N . VAL G 1 65 ? 65.583 62.902 37.432 1.00 33.22 124 VAL G N 1
ATOM 10598 C CA . VAL G 1 65 ? 64.485 62.088 37.919 1.00 32.07 124 VAL G CA 1
ATOM 10599 C C . VAL G 1 65 ? 63.816 61.475 36.684 1.00 30.57 124 VAL G C 1
ATOM 10600 O O . VAL G 1 65 ? 63.629 62.207 35.699 1.00 29.54 124 VAL G O 1
ATOM 10604 N N . GLN G 1 66 ? 63.504 60.178 36.726 1.00 31.58 125 GLN G N 1
ATOM 10605 C CA . GLN G 1 66 ? 62.906 59.494 35.546 1.00 30.43 125 GLN G CA 1
ATOM 10606 C C . GLN G 1 66 ? 61.503 58.991 35.852 1.00 30.37 125 GLN G C 1
ATOM 10607 O O . GLN G 1 66 ? 61.251 58.538 37.004 1.00 32.04 125 GLN G O 1
ATOM 10613 N N . THR G 1 67 ? 60.655 59.005 34.825 1.00 29.85 126 THR G N 1
ATOM 10614 C CA . THR G 1 67 ? 59.249 58.557 34.952 1.00 29.08 126 THR G CA 1
ATOM 10615 C C . THR G 1 67 ? 58.763 58.066 33.589 1.00 27.22 126 THR G C 1
ATOM 10616 O O . THR G 1 67 ? 59.615 57.770 32.722 1.00 27.58 126 THR G O 1
ATOM 10620 N N . GLY G 1 68 ? 57.448 57.926 33.441 1.00 26.16 127 GLY G N 1
ATOM 10621 C CA . GLY G 1 68 ? 56.840 57.536 32.161 1.00 27.30 127 GLY G CA 1
ATOM 10622 C C . GLY G 1 68 ? 56.823 56.040 31.917 1.00 25.84 127 GLY G C 1
ATOM 10623 O O . GLY G 1 68 ? 56.446 55.666 30.805 1.00 28.31 127 GLY G O 1
ATOM 10624 N N . ASP G 1 69 ? 57.136 55.215 32.922 1.00 26.71 128 ASP G N 1
ATOM 10625 C CA . ASP G 1 69 ? 57.140 53.739 32.709 1.00 28.42 128 ASP G CA 1
ATOM 10626 C C . ASP G 1 69 ? 55.965 53.072 33.429 1.00 30.10 128 ASP G C 1
ATOM 10627 O O . ASP G 1 69 ? 55.967 52.949 34.656 1.00 30.25 128 ASP G O 1
ATOM 10632 N N . PRO G 1 70 ? 54.952 52.572 32.688 1.00 28.89 129 PRO G N 1
ATOM 10633 C CA . PRO G 1 70 ? 53.827 51.874 33.309 1.00 30.71 129 PRO G CA 1
ATOM 10634 C C . PRO G 1 70 ? 54.283 50.655 34.130 1.00 34.28 129 PRO G C 1
ATOM 10635 O O . PRO G 1 70 ? 53.551 50.273 35.026 1.00 35.69 129 PRO G O 1
ATOM 10639 N N . LYS G 1 71 ? 55.447 50.074 33.805 1.00 33.72 130 LYS G N 1
ATOM 10640 C CA . LYS G 1 71 ? 55.972 48.889 34.551 1.00 37.75 130 LYS G CA 1
ATOM 10641 C C . LYS G 1 71 ? 56.654 49.342 35.845 1.00 37.36 130 LYS G C 1
ATOM 10642 O O . LYS G 1 71 ? 56.891 48.489 36.710 1.00 40.44 130 LYS G O 1
ATOM 10648 N N . GLY G 1 72 ? 57.011 50.624 35.932 1.00 36.16 131 GLY G N 1
ATOM 10649 C CA . GLY G 1 72 ? 57.600 51.210 37.152 1.00 36.55 131 GLY G CA 1
ATOM 10650 C C . GLY G 1 72 ? 58.965 50.654 37.513 1.00 38.03 131 GLY G C 1
ATOM 10651 O O . GLY G 1 72 ? 59.306 50.728 38.718 1.00 40.81 131 GLY G O 1
ATOM 10652 N N . ASP G 1 73 ? 59.738 50.165 36.531 1.00 38.91 132 ASP G N 1
ATOM 10653 C CA . ASP G 1 73 ? 61.084 49.593 36.817 1.00 39.50 132 ASP G CA 1
ATOM 10654 C C . ASP G 1 73 ? 62.091 49.965 35.710 1.00 38.58 132 ASP G C 1
ATOM 10655 O O . ASP G 1 73 ? 63.195 49.392 35.708 1.00 38.05 132 ASP G O 1
ATOM 10660 N N . GLY G 1 74 ? 61.711 50.827 34.768 1.00 34.99 133 GLY G N 1
ATOM 10661 C CA . GLY G 1 74 ? 62.651 51.291 33.725 1.00 32.82 133 GLY G CA 1
ATOM 10662 C C . GLY G 1 74 ? 62.651 50.448 32.457 1.00 31.58 133 GLY G C 1
ATOM 10663 O O . GLY G 1 74 ? 63.308 50.864 31.492 1.00 29.03 133 GLY G O 1
ATOM 10664 N N . THR G 1 75 ? 61.892 49.352 32.406 1.00 30.78 134 THR G N 1
ATOM 10665 C CA . THR G 1 75 ? 61.921 48.480 31.201 1.00 32.64 134 THR G CA 1
ATOM 10666 C C . THR G 1 75 ? 60.674 48.633 30.319 1.00 31.21 134 THR G C 1
ATOM 10667 O O . THR G 1 75 ? 60.661 47.991 29.248 1.00 31.22 134 THR G O 1
ATOM 10671 N N . GLY G 1 76 ? 59.700 49.471 30.700 1.00 31.69 135 GLY G N 1
ATOM 10672 C CA . GLY G 1 76 ? 58.434 49.501 29.934 1.00 29.48 135 GLY G CA 1
ATOM 10673 C C . GLY G 1 76 ? 58.127 50.785 29.187 1.00 29.08 135 GLY G C 1
ATOM 10674 O O . GLY G 1 76 ? 58.995 51.669 29.077 1.00 27.80 135 GLY G O 1
ATOM 10675 N N . GLY G 1 77 ? 56.894 50.875 28.679 1.00 27.77 136 GLY G N 1
ATOM 10676 C CA . GLY G 1 77 ? 56.463 52.066 27.929 1.00 26.29 136 GLY G CA 1
ATOM 10677 C C . GLY G 1 77 ? 56.468 51.809 26.439 1.00 25.58 136 GLY G C 1
ATOM 10678 O O . GLY G 1 77 ? 57.336 51.044 25.971 1.00 25.56 136 GLY G O 1
ATOM 10679 N N . GLN G 1 78 ? 55.499 52.395 25.742 1.00 24.21 137 GLN G N 1
ATOM 10680 C CA . GLN G 1 78 ? 55.358 52.284 24.271 1.00 24.90 137 GLN G CA 1
ATOM 10681 C C . GLN G 1 78 ? 55.019 53.665 23.695 1.00 23.49 137 GLN G C 1
ATOM 10682 O O . GLN G 1 78 ? 54.371 54.462 24.406 1.00 24.45 137 GLN G O 1
ATOM 10688 N N . SER G 1 79 ? 55.455 53.936 22.468 1.00 23.58 138 SER G N 1
ATOM 10689 C CA . SER G 1 79 ? 55.049 55.182 21.777 1.00 24.88 138 SER G CA 1
ATOM 10690 C C . SER G 1 79 ? 53.586 55.007 21.353 1.00 25.48 138 SER G C 1
ATOM 10691 O O . SER G 1 79 ? 53.086 53.852 21.376 1.00 25.26 138 SER G O 1
ATOM 10694 N N . ILE G 1 80 ? 52.933 56.106 20.982 1.00 25.12 139 ILE G N 1
ATOM 10695 C CA . ILE G 1 80 ? 51.528 56.091 20.496 1.00 26.49 139 ILE G CA 1
ATOM 10696 C C . ILE G 1 80 ? 51.463 55.415 19.122 1.00 26.15 139 ILE G C 1
ATOM 10697 O O . ILE G 1 80 ? 50.346 55.144 18.670 1.00 27.17 139 ILE G O 1
ATOM 10702 N N . TRP G 1 81 ? 52.613 55.131 18.500 1.00 25.80 140 TRP G N 1
ATOM 10703 C CA . TRP G 1 81 ? 52.644 54.528 17.137 1.00 27.10 140 TRP G CA 1
ATOM 10704 C C . TRP G 1 81 ? 52.967 53.029 17.188 1.00 26.33 140 TRP G C 1
ATOM 10705 O O . TRP G 1 81 ? 52.939 52.375 16.141 1.00 28.35 140 TRP G O 1
ATOM 10716 N N . HIS G 1 82 ? 53.193 52.490 18.377 1.00 26.19 141 HIS G N 1
ATOM 10717 C CA . HIS G 1 82 ? 53.594 51.068 18.469 1.00 26.34 141 HIS G CA 1
ATOM 10718 C C . HIS G 1 82 ? 52.518 50.166 17.858 1.00 26.20 141 HIS G C 1
ATOM 10719 O O . HIS G 1 82 ? 51.329 50.294 18.242 1.00 25.82 141 HIS G O 1
ATOM 10726 N N . ASP G 1 83 ? 52.927 49.296 16.931 1.00 26.48 142 ASP G N 1
ATOM 10727 C CA . ASP G 1 83 ? 52.002 48.351 16.250 1.00 28.85 142 ASP G CA 1
ATOM 10728 C C . ASP G 1 83 ? 50.879 49.099 15.529 1.00 29.32 142 ASP G C 1
ATOM 10729 O O . ASP G 1 83 ? 49.844 48.463 15.279 1.00 30.85 142 ASP G O 1
ATOM 10734 N N . LYS G 1 84 ? 51.088 50.378 15.200 1.00 32.67 143 LYS G N 1
ATOM 10735 C CA . LYS G 1 84 ? 50.069 51.211 14.501 1.00 36.17 143 LYS G CA 1
ATOM 10736 C C . LYS G 1 84 ? 50.691 51.930 13.291 1.00 37.57 143 LYS G C 1
ATOM 10737 O O . LYS G 1 84 ? 49.970 52.109 12.298 1.00 38.67 143 LYS G O 1
ATOM 10743 N N . ASP G 1 85 ? 51.959 52.350 13.367 1.00 35.40 144 ASP G N 1
ATOM 10744 C CA . ASP G 1 85 ? 52.573 53.034 12.193 1.00 35.62 144 ASP G CA 1
ATOM 10745 C C . ASP G 1 85 ? 54.075 52.743 12.160 1.00 34.50 144 ASP G C 1
ATOM 10746 O O . ASP G 1 85 ? 54.833 53.442 12.873 1.00 32.22 144 ASP G O 1
ATOM 10751 N N . LYS G 1 86 ? 54.471 51.800 11.297 1.00 35.27 145 LYS G N 1
ATOM 10752 C CA . LYS G 1 86 ? 55.884 51.353 11.157 1.00 38.54 145 LYS G CA 1
ATOM 10753 C C . LYS G 1 86 ? 56.789 52.484 10.647 1.00 37.19 145 LYS G C 1
ATOM 10754 O O . LYS G 1 86 ? 58.014 52.325 10.755 1.00 37.27 145 LYS G O 1
ATOM 10760 N N . THR G 1 87 ? 56.231 53.571 10.106 1.00 36.45 146 THR G N 1
ATOM 10761 C CA . THR G 1 87 ? 57.116 54.667 9.616 1.00 36.52 146 THR G CA 1
ATOM 10762 C C . THR G 1 87 ? 57.585 55.511 10.802 1.00 35.22 146 THR G C 1
ATOM 10763 O O . THR G 1 87 ? 58.539 56.296 10.611 1.00 36.20 146 THR G O 1
ATOM 10767 N N . LYS G 1 88 ? 56.934 55.364 11.966 1.00 33.86 147 LYS G N 1
ATOM 10768 C CA . LYS G 1 88 ? 57.277 56.193 13.156 1.00 32.02 147 LYS G CA 1
ATOM 10769 C C . LYS G 1 88 ? 57.803 55.311 14.299 1.00 32.32 147 LYS G C 1
ATOM 10770 O O . LYS G 1 88 ? 58.653 55.813 15.074 1.00 31.57 147 LYS G O 1
ATOM 10776 N N . ASP G 1 89 ? 57.312 54.071 14.413 1.00 30.98 148 ASP G N 1
ATOM 10777 C CA . ASP G 1 89 ? 57.773 53.118 15.461 1.00 31.62 148 ASP G CA 1
ATOM 10778 C C . ASP G 1 89 ? 57.990 51.768 14.775 1.00 33.41 148 ASP G C 1
ATOM 10779 O O . ASP G 1 89 ? 56.995 51.128 14.419 1.00 35.87 148 ASP G O 1
ATOM 10784 N N . LYS G 1 90 ? 59.249 51.370 14.579 1.00 39.00 149 LYS G N 1
ATOM 10785 C CA . LYS G 1 90 ? 59.558 50.087 13.887 1.00 42.76 149 LYS G CA 1
ATOM 10786 C C . LYS G 1 90 ? 59.455 48.914 14.868 1.00 42.11 149 LYS G C 1
ATOM 10787 O O . LYS G 1 90 ? 59.623 47.765 14.418 1.00 49.86 149 LYS G O 1
ATOM 10793 N N . GLY G 1 91 ? 59.175 49.184 16.147 1.00 36.02 150 GLY G N 1
ATOM 10794 C CA . GLY G 1 91 ? 59.012 48.078 17.105 1.00 34.85 150 GLY G CA 1
ATOM 10795 C C . GLY G 1 91 ? 59.469 48.425 18.505 1.00 32.35 150 GLY G C 1
ATOM 10796 O O . GLY G 1 91 ? 58.876 47.874 19.443 1.00 29.38 150 GLY G O 1
ATOM 10797 N N . THR G 1 92 ? 60.481 49.290 18.655 1.00 30.44 151 THR G N 1
ATOM 10798 C CA . THR G 1 92 ? 60.959 49.603 20.028 1.00 32.14 151 THR G CA 1
ATOM 10799 C C . THR G 1 92 ? 60.876 51.106 20.289 1.00 29.80 151 THR G C 1
ATOM 10800 O O . THR G 1 92 ? 61.516 51.545 21.242 1.00 29.36 151 THR G O 1
ATOM 10804 N N . GLY G 1 93 ? 60.134 51.848 19.461 1.00 28.48 152 GLY G N 1
ATOM 10805 C CA . GLY G 1 93 ? 59.997 53.301 19.676 1.00 27.91 152 GLY G CA 1
ATOM 10806 C C . GLY G 1 93 ? 60.324 54.131 18.448 1.00 26.85 152 GLY G C 1
ATOM 10807 O O . GLY G 1 93 ? 60.576 53.552 17.373 1.00 26.77 152 GLY G O 1
ATOM 10808 N N . PHE G 1 94 ? 60.327 55.449 18.626 1.00 26.45 153 PHE G N 1
ATOM 10809 C CA . PHE G 1 94 ? 60.565 56.423 17.527 1.00 25.98 153 PHE G CA 1
ATOM 10810 C C . PHE G 1 94 ? 61.983 57.005 17.603 1.00 26.95 153 PHE G C 1
ATOM 10811 O O . PHE G 1 94 ? 62.688 56.843 18.612 1.00 27.63 153 PHE G O 1
ATOM 10819 N N . LYS G 1 95 ? 62.361 57.699 16.532 1.00 28.37 154 LYS G N 1
ATOM 10820 C CA . LYS G 1 95 ? 63.732 58.233 16.329 1.00 30.46 154 LYS G CA 1
ATOM 10821 C C . LYS G 1 95 ? 64.048 59.402 17.263 1.00 30.52 154 LYS G C 1
ATOM 10822 O O . LYS G 1 95 ? 63.119 60.098 17.725 1.00 29.60 154 LYS G O 1
ATOM 10828 N N . ASN G 1 96 ? 65.338 59.551 17.560 1.00 32.38 155 ASN G N 1
ATOM 10829 C CA . ASN G 1 96 ? 65.839 60.695 18.351 1.00 31.53 155 ASN G CA 1
ATOM 10830 C C . ASN G 1 96 ? 65.751 61.933 17.466 1.00 33.20 155 ASN G C 1
ATOM 10831 O O . ASN G 1 96 ? 66.161 61.854 16.291 1.00 32.58 155 ASN G O 1
ATOM 10836 N N . GLU G 1 97 ? 65.190 63.004 18.009 1.00 31.43 156 GLU G N 1
ATOM 10837 C CA . GLU G 1 97 ? 65.136 64.301 17.304 1.00 35.03 156 GLU G CA 1
ATOM 10838 C C . GLU G 1 97 ? 66.175 65.183 17.983 1.00 36.47 156 GLU G C 1
ATOM 10839 O O . GLU G 1 97 ? 65.851 65.764 19.033 1.00 37.55 156 GLU G O 1
ATOM 10845 N N . ILE G 1 98 ? 67.390 65.178 17.443 1.00 39.96 157 ILE G N 1
ATOM 10846 C CA . ILE G 1 98 ? 68.514 66.000 17.975 1.00 41.98 157 ILE G CA 1
ATOM 10847 C C . ILE G 1 98 ? 68.532 67.316 17.198 1.00 42.55 157 ILE G C 1
ATOM 10848 O O . ILE G 1 98 ? 68.418 67.295 15.955 1.00 42.77 157 ILE G O 1
ATOM 10853 N N . THR G 1 99 ? 68.674 68.412 17.929 1.00 42.35 158 THR G N 1
ATOM 10854 C CA . THR G 1 99 ? 68.676 69.774 17.349 1.00 42.19 158 THR G CA 1
ATOM 10855 C C . THR G 1 99 ? 69.733 70.592 18.074 1.00 42.33 158 THR G C 1
ATOM 10856 O O . THR G 1 99 ? 69.947 70.399 19.268 1.00 41.00 158 THR G O 1
ATOM 10860 N N . PRO G 1 100 ? 70.438 71.509 17.378 1.00 43.56 159 PRO G N 1
ATOM 10861 C CA . PRO G 1 100 ? 71.422 72.367 18.034 1.00 43.74 159 PRO G CA 1
ATOM 10862 C C . PRO G 1 100 ? 70.779 73.490 18.863 1.00 41.39 159 PRO G C 1
ATOM 10863 O O . PRO G 1 100 ? 71.517 74.300 19.401 1.00 40.58 159 PRO G O 1
ATOM 10867 N N . TYR G 1 101 ? 69.443 73.499 18.982 1.00 39.80 160 TYR G N 1
ATOM 10868 C CA . TYR G 1 101 ? 68.745 74.575 19.744 1.00 40.62 160 TYR G CA 1
ATOM 10869 C C . TYR G 1 101 ? 68.284 74.093 21.130 1.00 37.26 160 TYR G C 1
ATOM 10870 O O . TYR G 1 101 ? 67.835 74.946 21.921 1.00 38.89 160 TYR G O 1
ATOM 10879 N N . LEU G 1 102 ? 68.409 72.800 21.440 1.00 34.44 161 LEU G N 1
ATOM 10880 C CA . LEU G 1 102 ? 67.906 72.290 22.753 1.00 32.46 161 LEU G CA 1
ATOM 10881 C C . LEU G 1 102 ? 68.985 71.450 23.428 1.00 32.80 161 LEU G C 1
ATOM 10882 O O . LEU G 1 102 ? 69.649 70.643 22.718 1.00 31.28 161 LEU G O 1
ATOM 10887 N N . TYR G 1 103 ? 69.090 71.595 24.750 1.00 32.93 162 TYR G N 1
ATOM 10888 C CA . TYR G 1 103 ? 70.168 70.947 25.541 1.00 33.88 162 TYR G CA 1
ATOM 10889 C C . TYR G 1 103 ? 69.652 70.456 26.895 1.00 33.21 162 TYR G C 1
ATOM 10890 O O . TYR G 1 103 ? 68.647 70.989 27.414 1.00 33.15 162 TYR G O 1
ATOM 10899 N N . ASN G 1 104 ? 70.386 69.498 27.468 1.00 33.01 163 ASN G N 1
ATOM 10900 C CA . ASN G 1 104 ? 70.046 68.860 28.763 1.00 31.36 163 ASN G CA 1
ATOM 10901 C C . ASN G 1 104 ? 70.481 69.745 29.931 1.00 32.75 163 ASN G C 1
ATOM 10902 O O . ASN G 1 104 ? 71.113 69.220 30.869 1.00 33.60 163 ASN G O 1
ATOM 10907 N N . ILE G 1 105 ? 70.128 71.035 29.868 1.00 32.83 164 ILE G N 1
ATOM 10908 C CA . ILE G 1 105 ? 70.366 71.983 30.990 1.00 34.17 164 ILE G CA 1
ATOM 10909 C C . ILE G 1 105 ? 69.399 71.614 32.117 1.00 33.99 164 ILE G C 1
ATOM 10910 O O . ILE G 1 105 ? 68.403 70.918 31.840 1.00 31.90 164 ILE G O 1
ATOM 10915 N N . ARG G 1 106 ? 69.664 72.112 33.325 1.00 35.59 165 ARG G N 1
ATOM 10916 C CA . ARG G 1 106 ? 68.756 71.883 34.474 1.00 35.42 165 ARG G CA 1
ATOM 10917 C C . ARG G 1 106 ? 67.339 72.263 34.033 1.00 32.81 165 ARG G C 1
ATOM 10918 O O . ARG G 1 106 ? 67.185 73.327 33.407 1.00 33.14 165 ARG G O 1
ATOM 10926 N N . GLY G 1 107 ? 66.362 71.400 34.318 1.00 31.02 166 GLY G N 1
ATOM 10927 C CA . GLY G 1 107 ? 64.951 71.656 33.972 1.00 30.66 166 GLY G CA 1
ATOM 10928 C C . GLY G 1 107 ? 64.562 71.162 32.585 1.00 30.76 166 GLY G C 1
ATOM 10929 O O . GLY G 1 107 ? 63.352 71.216 32.270 1.00 29.39 166 GLY G O 1
ATOM 10930 N N . ALA G 1 108 ? 65.515 70.679 31.781 1.00 30.47 167 ALA G N 1
ATOM 10931 C CA . ALA G 1 108 ? 65.131 70.222 30.426 1.00 28.89 167 ALA G CA 1
ATOM 10932 C C . ALA G 1 108 ? 64.460 68.855 30.527 1.00 28.29 167 ALA G C 1
ATOM 10933 O O . ALA G 1 108 ? 64.912 68.028 31.332 1.00 28.01 167 ALA G O 1
ATOM 10935 N N . LEU G 1 109 ? 63.381 68.687 29.766 1.00 28.27 168 LEU G N 1
ATOM 10936 C CA . LEU G 1 109 ? 62.609 67.427 29.694 1.00 29.71 168 LEU G CA 1
ATOM 10937 C C . LEU G 1 109 ? 63.128 66.683 28.467 1.00 28.17 168 LEU G C 1
ATOM 10938 O O . LEU G 1 109 ? 63.148 67.306 27.393 1.00 29.88 168 LEU G O 1
ATOM 10943 N N . ALA G 1 110 ? 63.527 65.419 28.620 1.00 26.66 169 ALA G N 1
ATOM 10944 C CA . ALA G 1 110 ? 64.085 64.640 27.492 1.00 26.68 169 ALA G CA 1
ATOM 10945 C C . ALA G 1 110 ? 63.640 63.184 27.589 1.00 26.37 169 ALA G C 1
ATOM 10946 O O . ALA G 1 110 ? 63.320 62.703 28.673 1.00 26.48 169 ALA G O 1
ATOM 10956 N N . ALA G 1 112 ? 64.072 59.171 27.598 1.00 26.78 171 ALA G N 1
ATOM 10957 C CA . ALA G 1 112 ? 65.059 58.281 28.180 1.00 28.67 171 ALA G CA 1
ATOM 10958 C C . ALA G 1 112 ? 65.691 57.396 27.098 1.00 28.34 171 ALA G C 1
ATOM 10959 O O . ALA G 1 112 ? 66.860 57.587 26.798 1.00 28.45 171 ALA G O 1
ATOM 10961 N N . ASN G 1 113 ? 64.916 56.457 26.551 1.00 29.12 172 ASN G N 1
ATOM 10962 C CA . ASN G 1 113 ? 65.338 55.475 25.513 1.00 27.58 172 ASN G CA 1
ATOM 10963 C C . ASN G 1 113 ? 66.416 54.540 26.093 1.00 29.65 172 ASN G C 1
ATOM 10964 O O . ASN G 1 113 ? 66.802 54.706 27.267 1.00 29.22 172 ASN G O 1
ATOM 10969 N N . THR G 1 114 ? 66.838 53.542 25.318 1.00 30.62 173 THR G N 1
ATOM 10970 C CA . THR G 1 114 ? 67.810 52.536 25.832 1.00 32.54 173 THR G CA 1
ATOM 10971 C C . THR G 1 114 ? 69.254 52.914 25.494 1.00 32.87 173 THR G C 1
ATOM 10972 O O . THR G 1 114 ? 70.147 52.191 25.947 1.00 34.14 173 THR G O 1
ATOM 10976 N N . GLY G 1 115 ? 69.458 54.006 24.750 1.00 34.22 174 GLY G N 1
ATOM 10977 C CA . GLY G 1 115 ? 70.794 54.415 24.281 1.00 35.10 174 GLY G CA 1
ATOM 10978 C C . GLY G 1 115 ? 71.021 53.964 22.843 1.00 36.99 174 GLY G C 1
ATOM 10979 O O . GLY G 1 115 ? 72.060 54.337 22.257 1.00 37.25 174 GLY G O 1
ATOM 10980 N N . GLN G 1 116 ? 70.076 53.201 22.285 1.00 35.26 175 GLN G N 1
ATOM 10981 C CA . GLN G 1 116 ? 70.186 52.699 20.889 1.00 36.98 175 GLN G CA 1
ATOM 10982 C C . GLN G 1 116 ? 69.183 53.454 20.026 1.00 36.59 175 GLN G C 1
ATOM 10983 O O . GLN G 1 116 ? 68.239 54.039 20.548 1.00 32.83 175 GLN G O 1
ATOM 10989 N N . PRO G 1 117 ? 69.363 53.484 18.686 1.00 36.85 176 PRO G N 1
ATOM 10990 C CA . PRO G 1 117 ? 68.452 54.228 17.814 1.00 37.10 176 PRO G CA 1
ATOM 10991 C C . PRO G 1 117 ? 66.997 53.734 17.834 1.00 33.33 176 PRO G C 1
ATOM 10992 O O . PRO G 1 117 ? 66.776 52.552 18.009 1.00 31.15 176 PRO G O 1
ATOM 10996 N N . ASN G 1 118 ? 66.045 54.668 17.703 1.00 30.97 177 ASN G N 1
ATOM 10997 C CA . ASN G 1 118 ? 64.599 54.339 17.606 1.00 30.22 177 ASN G CA 1
ATOM 10998 C C . ASN G 1 118 ? 64.112 53.629 18.878 1.00 28.40 177 ASN G C 1
ATOM 10999 O O . ASN G 1 118 ? 63.347 52.654 18.754 1.00 29.90 177 ASN G O 1
ATOM 11004 N N . THR G 1 119 ? 64.503 54.102 20.059 1.00 26.47 178 THR G N 1
ATOM 11005 C CA . THR G 1 119 ? 64.036 53.416 21.295 1.00 25.65 178 THR G CA 1
ATOM 11006 C C . THR G 1 119 ? 63.281 54.403 22.190 1.00 24.87 178 THR G C 1
ATOM 11007 O O . THR G 1 119 ? 63.128 54.107 23.382 1.00 25.98 178 THR G O 1
ATOM 11011 N N . ASN G 1 120 ? 62.807 55.522 21.629 1.00 24.67 179 ASN G N 1
ATOM 11012 C CA . ASN G 1 120 ? 61.963 56.467 22.410 1.00 23.91 179 ASN G CA 1
ATOM 11013 C C . ASN G 1 120 ? 60.547 55.890 22.490 1.00 23.45 179 ASN G C 1
ATOM 11014 O O . ASN G 1 120 ? 59.944 55.672 21.423 1.00 24.82 179 ASN G O 1
ATOM 11019 N N . GLY G 1 121 ? 60.041 55.672 23.703 1.00 22.59 180 GLY G N 1
ATOM 11020 C CA . GLY G 1 121 ? 58.703 55.082 23.887 1.00 24.51 180 GLY G CA 1
ATOM 11021 C C . GLY G 1 121 ? 57.799 56.030 24.632 1.00 25.58 180 GLY G C 1
ATOM 11022 O O . GLY G 1 121 ? 57.196 56.880 23.979 1.00 27.16 180 GLY G O 1
ATOM 11023 N N . SER G 1 122 ? 57.743 55.885 25.957 1.00 24.98 181 SER G N 1
ATOM 11024 C CA . SER G 1 122 ? 56.936 56.783 26.817 1.00 25.22 181 SER G CA 1
ATOM 11025 C C . SER G 1 122 ? 57.813 57.324 27.947 1.00 24.02 181 SER G C 1
ATOM 11026 O O . SER G 1 122 ? 57.454 58.363 28.516 1.00 26.16 181 SER G O 1
ATOM 11029 N N . GLN G 1 123 ? 58.949 56.679 28.220 1.00 23.17 182 GLN G N 1
ATOM 11030 C CA . GLN G 1 123 ? 59.785 57.104 29.377 1.00 24.04 182 GLN G CA 1
ATOM 11031 C C . GLN G 1 123 ? 60.503 58.434 29.098 1.00 23.93 182 GLN G C 1
ATOM 11032 O O . GLN G 1 123 ? 61.055 58.613 28.007 1.00 23.66 182 GLN G O 1
ATOM 11038 N N . PHE G 1 124 ? 60.474 59.332 30.075 1.00 24.44 183 PHE G N 1
ATOM 11039 C CA . PHE G 1 124 ? 61.190 60.620 29.943 1.00 25.32 183 PHE G CA 1
ATOM 11040 C C . PHE G 1 124 ? 61.843 60.954 31.285 1.00 24.35 183 PHE G C 1
ATOM 11041 O O . PHE G 1 124 ? 61.572 60.260 32.286 1.00 25.51 183 PHE G O 1
ATOM 11049 N N . PHE G 1 125 ? 62.667 62.000 31.304 1.00 25.63 184 PHE G N 1
ATOM 11050 C CA . PHE G 1 125 ? 63.352 62.408 32.561 1.00 26.29 184 PHE G CA 1
ATOM 11051 C C . PHE G 1 125 ? 63.511 63.928 32.571 1.00 26.71 184 PHE G C 1
ATOM 11052 O O . PHE G 1 125 ? 63.361 64.563 31.509 1.00 25.42 184 PHE G O 1
ATOM 11060 N N . ILE G 1 126 ? 63.708 64.483 33.767 1.00 26.02 185 ILE G N 1
ATOM 11061 C CA . ILE G 1 126 ? 63.940 65.943 33.934 1.00 27.66 185 ILE G CA 1
ATOM 11062 C C . ILE G 1 126 ? 65.336 66.105 34.519 1.00 29.04 185 ILE G C 1
ATOM 11063 O O . ILE G 1 126 ? 65.614 65.464 35.555 1.00 29.91 185 ILE G O 1
ATOM 11068 N N . ASN G 1 127 ? 66.180 66.874 33.833 1.00 30.22 186 ASN G N 1
ATOM 11069 C CA . ASN G 1 127 ? 67.554 67.179 34.305 1.00 31.13 186 ASN G CA 1
ATOM 11070 C C . ASN G 1 127 ? 67.415 67.951 35.612 1.00 33.38 186 ASN G C 1
ATOM 11071 O O . ASN G 1 127 ? 66.632 68.929 35.621 1.00 32.87 186 ASN G O 1
ATOM 11076 N N . GLN G 1 128 ? 68.127 67.525 36.662 1.00 35.05 187 GLN G N 1
ATOM 11077 C CA . GLN G 1 128 ? 67.964 68.174 37.991 1.00 36.18 187 GLN G CA 1
ATOM 11078 C C . GLN G 1 128 ? 69.315 68.645 38.529 1.00 39.07 187 GLN G C 1
ATOM 11079 O O . GLN G 1 128 ? 69.304 69.419 39.504 1.00 40.03 187 GLN G O 1
ATOM 11085 N N . ASN G 1 129 ? 70.414 68.246 37.883 1.00 39.58 188 ASN G N 1
ATOM 11086 C CA . ASN G 1 129 ? 71.775 68.664 38.302 1.00 41.87 188 ASN G CA 1
ATOM 11087 C C . ASN G 1 129 ? 71.828 70.189 38.456 1.00 42.38 188 ASN G C 1
ATOM 11088 O O . ASN G 1 129 ? 71.343 70.877 37.555 1.00 40.84 188 ASN G O 1
ATOM 11093 N N . SER G 1 130 ? 72.465 70.688 39.521 1.00 45.93 189 SER G N 1
ATOM 11094 C CA . SER G 1 130 ? 72.542 72.156 39.754 1.00 47.32 189 SER G CA 1
ATOM 11095 C C . SER G 1 130 ? 73.996 72.614 39.895 1.00 50.54 189 SER G C 1
ATOM 11096 O O . SER G 1 130 ? 74.195 73.699 40.439 1.00 52.92 189 SER G O 1
ATOM 11099 N N . THR G 1 131 ? 74.964 71.826 39.416 1.00 52.96 190 THR G N 1
ATOM 11100 C CA . THR G 1 131 ? 76.402 72.188 39.565 1.00 55.32 190 THR G CA 1
ATOM 11101 C C . THR G 1 131 ? 76.940 72.756 38.250 1.00 54.22 190 THR G C 1
ATOM 11102 O O . THR G 1 131 ? 76.591 72.222 37.184 1.00 49.75 190 THR G O 1
ATOM 11106 N N . ASP G 1 132 ? 77.777 73.789 38.350 1.00 55.70 191 ASP G N 1
ATOM 11107 C CA . ASP G 1 132 ? 78.385 74.459 37.171 1.00 57.84 191 ASP G CA 1
ATOM 11108 C C . ASP G 1 132 ? 79.566 73.631 36.650 1.00 61.45 191 ASP G C 1
ATOM 11109 O O . ASP G 1 132 ? 80.572 73.513 37.384 1.00 65.83 191 ASP G O 1
ATOM 11114 N N . THR G 1 133 ? 79.449 73.117 35.422 1.00 61.72 192 THR G N 1
ATOM 11115 C CA . THR G 1 133 ? 80.537 72.356 34.744 1.00 67.29 192 THR G CA 1
ATOM 11116 C C . THR G 1 133 ? 80.774 72.976 33.358 1.00 70.33 192 THR G C 1
ATOM 11117 O O . THR G 1 133 ? 81.444 72.328 32.532 1.00 70.43 192 THR G O 1
ATOM 11121 N N . SER G 1 134 ? 80.270 74.201 33.143 1.00 72.38 193 SER G N 1
ATOM 11122 C CA . SER G 1 134 ? 80.372 74.919 31.841 1.00 73.25 193 SER G CA 1
ATOM 11123 C C . SER G 1 134 ? 81.832 75.041 31.372 1.00 73.62 193 SER G C 1
ATOM 11124 O O . SER G 1 134 ? 82.040 75.054 30.144 1.00 70.64 193 SER G O 1
ATOM 11127 N N . SER G 1 135 ? 82.794 75.127 32.302 1.00 77.15 194 SER G N 1
ATOM 11128 C CA . SER G 1 135 ? 84.239 75.241 31.946 1.00 80.28 194 SER G CA 1
ATOM 11129 C C . SER G 1 135 ? 84.675 74.034 31.106 1.00 80.46 194 SER G C 1
ATOM 11130 O O . SER G 1 135 ? 85.517 74.204 30.209 1.00 80.97 194 SER G O 1
ATOM 11133 N N . LYS G 1 136 ? 84.108 72.866 31.410 1.00 76.43 195 LYS G N 1
ATOM 11134 C CA . LYS G 1 136 ? 84.379 71.575 30.723 1.00 78.11 195 LYS G CA 1
ATOM 11135 C C . LYS G 1 136 ? 83.934 71.632 29.251 1.00 75.17 195 LYS G C 1
ATOM 11136 O O . LYS G 1 136 ? 84.682 71.136 28.392 1.00 75.13 195 LYS G O 1
ATOM 11142 N N . LEU G 1 137 ? 82.767 72.230 28.982 1.00 71.87 196 LEU G N 1
ATOM 11143 C CA . LEU G 1 137 ? 82.150 72.286 27.621 1.00 69.55 196 LEU G CA 1
ATOM 11144 C C . LEU G 1 137 ? 83.113 72.851 26.580 1.00 67.47 196 LEU G C 1
ATOM 11145 O O . LEU G 1 137 ? 83.592 73.972 26.720 1.00 69.35 196 LEU G O 1
ATOM 11150 N N . PRO G 1 138 ? 83.384 72.117 25.475 1.00 69.61 197 PRO G N 1
ATOM 11151 C CA . PRO G 1 138 ? 84.265 72.615 24.419 1.00 72.90 197 PRO G CA 1
ATOM 11152 C C . PRO G 1 138 ? 83.537 73.703 23.616 1.00 69.78 197 PRO G C 1
ATOM 11153 O O . PRO G 1 138 ? 82.481 73.417 23.074 1.00 66.21 197 PRO G O 1
ATOM 11157 N N . THR G 1 139 ? 84.126 74.905 23.566 1.00 70.94 198 THR G N 1
ATOM 11158 C CA . THR G 1 139 ? 83.547 76.092 22.873 1.00 71.52 198 THR G CA 1
ATOM 11159 C C . THR G 1 139 ? 83.429 75.851 21.363 1.00 71.12 198 THR G C 1
ATOM 11160 O O . THR G 1 139 ? 82.811 76.696 20.688 1.00 70.98 198 THR G O 1
ATOM 11164 N N . SER G 1 140 ? 83.985 74.745 20.859 1.00 73.55 199 SER G N 1
ATOM 11165 C CA . SER G 1 140 ? 83.930 74.458 19.401 1.00 76.18 199 SER G CA 1
ATOM 11166 C C . SER G 1 140 ? 82.555 73.900 19.005 1.00 73.77 199 SER G C 1
ATOM 11167 O O . SER G 1 140 ? 82.236 73.958 17.800 1.00 75.57 199 SER G O 1
ATOM 11170 N N . LYS G 1 141 ? 81.765 73.400 19.964 1.00 71.08 200 LYS G N 1
ATOM 11171 C CA . LYS G 1 141 ? 80.448 72.808 19.592 1.00 70.62 200 LYS G CA 1
ATOM 11172 C C . LYS G 1 141 ? 79.291 73.493 20.337 1.00 64.15 200 LYS G C 1
ATOM 11173 O O . LYS G 1 141 ? 78.209 73.599 19.735 1.00 65.16 200 LYS G O 1
ATOM 11179 N N . TYR G 1 142 ? 79.507 73.951 21.576 1.00 57.70 201 TYR G N 1
ATOM 11180 C CA . TYR G 1 142 ? 78.426 74.589 22.379 1.00 51.96 201 TYR G CA 1
ATOM 11181 C C . TYR G 1 142 ? 78.399 76.108 22.220 1.00 52.10 201 TYR G C 1
ATOM 11182 O O . TYR G 1 142 ? 79.372 76.781 22.548 1.00 51.98 201 TYR G O 1
ATOM 11191 N N . PRO G 1 143 ? 77.278 76.701 21.739 1.00 51.51 202 PRO G N 1
ATOM 11192 C CA . PRO G 1 143 ? 77.157 78.158 21.652 1.00 50.18 202 PRO G CA 1
ATOM 11193 C C . PRO G 1 143 ? 77.388 78.791 23.035 1.00 48.53 202 PRO G C 1
ATOM 11194 O O . PRO G 1 143 ? 77.097 78.140 24.030 1.00 43.41 202 PRO G O 1
ATOM 11198 N N . G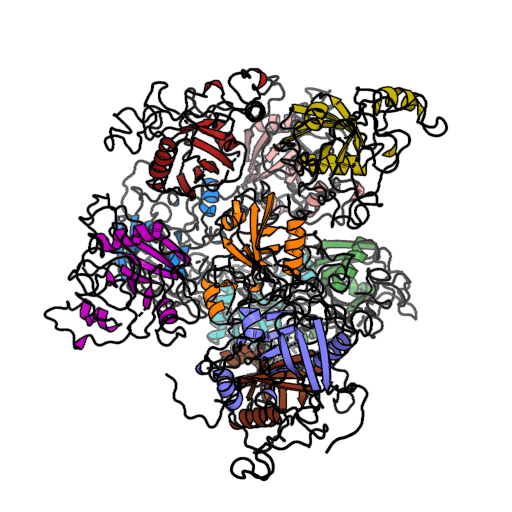LN G 1 144 ? 77.885 80.035 23.063 1.00 48.57 203 GLN G N 1
ATOM 11199 C CA . GLN G 1 144 ? 78.233 80.722 24.339 1.00 51.63 203 GLN G CA 1
ATOM 11200 C C . GLN G 1 144 ? 76.986 80.910 25.211 1.00 47.86 203 GLN G C 1
ATOM 11201 O O . GLN G 1 144 ? 77.114 80.743 26.446 1.00 46.22 203 GLN G O 1
ATOM 11207 N N . LYS G 1 145 ? 75.849 81.264 24.599 1.00 46.20 204 LYS G N 1
ATOM 11208 C CA . LYS G 1 145 ? 74.569 81.442 25.347 1.00 47.82 204 LYS G CA 1
ATOM 11209 C C . LYS G 1 145 ? 74.236 80.143 26.094 1.00 44.02 204 LYS G C 1
ATOM 11210 O O . LYS G 1 145 ? 73.715 80.223 27.230 1.00 42.96 204 LYS G O 1
ATOM 11216 N N . ILE G 1 146 ? 74.549 78.995 25.481 1.00 41.21 205 ILE G N 1
ATOM 11217 C CA . ILE G 1 146 ? 74.263 77.662 26.090 1.00 39.84 205 ILE G CA 1
ATOM 11218 C C . ILE G 1 146 ? 75.318 77.391 27.166 1.00 40.13 205 ILE G C 1
ATOM 11219 O O . ILE G 1 146 ? 74.957 76.829 28.232 1.00 38.77 205 ILE G O 1
ATOM 11224 N N . ILE G 1 147 ? 76.566 77.789 26.904 1.00 41.79 206 ILE G N 1
ATOM 11225 C CA . ILE G 1 147 ? 77.642 77.646 27.928 1.00 43.10 206 ILE G CA 1
ATOM 11226 C C . ILE G 1 147 ? 77.192 78.402 29.185 1.00 42.84 206 ILE G C 1
ATOM 11227 O O . ILE G 1 147 ? 77.252 77.805 30.282 1.00 44.50 206 ILE G O 1
ATOM 11232 N N . GLU G 1 148 ? 76.740 79.653 29.020 1.00 45.93 207 GLU G N 1
ATOM 11233 C CA . GLU G 1 148 ? 76.236 80.477 30.156 1.00 46.22 207 GLU G CA 1
ATOM 11234 C C . GLU G 1 148 ? 75.106 79.721 30.861 1.00 42.20 207 GLU G C 1
ATOM 11235 O O . GLU G 1 148 ? 75.153 79.594 32.106 1.00 39.34 207 GLU G O 1
ATOM 11241 N N . ALA G 1 149 ? 74.131 79.239 30.083 1.00 46.75 208 ALA G N 1
ATOM 11242 C CA . ALA G 1 149 ? 72.963 78.506 30.632 1.00 44.10 208 ALA G CA 1
ATOM 11243 C C . ALA G 1 149 ? 73.426 77.315 31.482 1.00 43.63 208 ALA G C 1
ATOM 11244 O O . ALA G 1 149 ? 72.850 77.111 32.576 1.00 41.10 208 ALA G O 1
ATOM 11246 N N . TYR G 1 150 ? 74.435 76.576 31.003 1.00 43.61 209 TYR G N 1
ATOM 11247 C CA . TYR G 1 150 ? 74.931 75.384 31.743 1.00 44.27 209 TYR G CA 1
ATOM 11248 C C . TYR G 1 150 ? 75.545 75.765 33.097 1.00 46.79 209 TYR G C 1
ATOM 11249 O O . TYR G 1 150 ? 75.727 74.842 33.912 1.00 44.88 209 TYR G O 1
ATOM 11258 N N . LYS G 1 151 ? 75.829 77.054 33.339 1.00 49.89 210 LYS G N 1
ATOM 11259 C CA . LYS G 1 151 ? 76.394 77.485 34.650 1.00 54.02 210 LYS G CA 1
ATOM 11260 C C . LYS G 1 151 ? 75.395 77.207 35.775 1.00 52.63 210 LYS G C 1
ATOM 11261 O O . LYS G 1 151 ? 75.838 77.117 36.939 1.00 52.62 210 LYS G O 1
ATOM 11267 N N . GLU G 1 152 ? 74.107 77.067 35.436 1.00 50.48 211 GLU G N 1
ATOM 11268 C CA . GLU G 1 152 ? 73.037 76.833 36.445 1.00 49.72 211 GLU G CA 1
ATOM 11269 C C . GLU G 1 152 ? 72.904 75.323 36.692 1.00 46.95 211 GLU G C 1
ATOM 11270 O O . GLU G 1 152 ? 72.157 74.923 37.616 1.00 44.08 211 GLU G O 1
ATOM 11276 N N . GLY G 1 153 ? 73.613 74.515 35.902 1.00 43.18 212 GLY G N 1
ATOM 11277 C CA . GLY G 1 153 ? 73.557 73.053 36.075 1.00 42.88 212 GLY G CA 1
ATOM 11278 C C . GLY G 1 153 ? 73.055 72.347 34.829 1.00 42.62 212 GLY G C 1
ATOM 11279 O O . GLY G 1 153 ? 72.536 73.020 33.914 1.00 41.31 212 GLY G O 1
ATOM 11280 N N . GLY G 1 154 ? 73.210 71.023 34.799 1.00 41.93 213 GLY G N 1
ATOM 11281 C CA . GLY G 1 154 ? 72.758 70.215 33.654 1.00 39.18 213 GLY G CA 1
ATOM 11282 C C . GLY G 1 154 ? 73.631 68.989 33.470 1.00 38.29 213 GLY G C 1
ATOM 11283 O O . GLY G 1 154 ? 74.565 68.795 34.273 1.00 37.35 213 GLY G O 1
ATOM 11284 N N . ASN G 1 155 ? 73.347 68.220 32.421 1.00 34.82 214 ASN G N 1
ATOM 11285 C CA . ASN G 1 155 ? 74.071 66.960 32.118 1.00 35.85 214 ASN G CA 1
ATOM 11286 C C . ASN G 1 155 ? 74.458 66.994 30.644 1.00 35.81 214 ASN G C 1
ATOM 11287 O O . ASN G 1 155 ? 73.862 66.293 29.833 1.00 33.69 214 ASN G O 1
ATOM 11292 N N . PRO G 1 156 ? 75.461 67.809 30.258 1.00 37.60 215 PRO G N 1
ATOM 11293 C CA . PRO G 1 156 ? 75.848 67.951 28.851 1.00 39.36 215 PRO G CA 1
ATOM 11294 C C . PRO G 1 156 ? 76.222 66.627 28.164 1.00 39.43 215 PRO G C 1
ATOM 11295 O O . PRO G 1 156 ? 76.050 66.534 26.969 1.00 40.07 215 PRO G O 1
ATOM 11299 N N . SER G 1 157 ? 76.690 65.636 28.928 1.00 40.54 216 SER G N 1
ATOM 11300 C CA . SER G 1 157 ? 77.052 64.318 28.335 1.00 41.71 216 SER G CA 1
ATOM 11301 C C . SER G 1 157 ? 75.802 63.628 27.749 1.00 39.51 216 SER G C 1
ATOM 11302 O O . SER G 1 157 ? 75.962 62.719 26.913 1.00 38.16 216 SER G O 1
ATOM 11305 N N . LEU G 1 158 ? 74.599 64.072 28.134 1.00 36.92 217 LEU G N 1
ATOM 11306 C CA . LEU G 1 158 ? 73.350 63.463 27.594 1.00 34.45 217 LEU G CA 1
ATOM 11307 C C . LEU G 1 158 ? 72.988 64.112 26.251 1.00 33.49 217 LEU G C 1
ATOM 11308 O O . LEU G 1 158 ? 72.142 63.548 25.535 1.00 33.67 217 LEU G O 1
ATOM 11313 N N . ASP G 1 159 ? 73.602 65.252 25.923 1.00 35.58 218 ASP G N 1
ATOM 11314 C CA . ASP G 1 159 ? 73.292 65.938 24.637 1.00 36.60 218 ASP G CA 1
ATOM 11315 C C . ASP G 1 159 ? 73.629 65.004 23.473 1.00 39.51 218 ASP G C 1
ATOM 11316 O O . ASP G 1 159 ? 74.686 64.342 23.531 1.00 39.12 218 ASP G O 1
ATOM 11321 N N . GLY G 1 160 ? 72.741 64.940 22.476 1.00 39.95 219 GLY G N 1
ATOM 11322 C CA . GLY G 1 160 ? 72.966 64.098 21.284 1.00 42.69 219 GLY G CA 1
ATOM 11323 C C . GLY G 1 160 ? 72.543 62.650 21.480 1.00 41.53 219 GLY G C 1
ATOM 11324 O O . GLY G 1 160 ? 72.518 61.924 20.486 1.00 42.40 219 GLY G O 1
ATOM 11325 N N . LYS G 1 161 ? 72.239 62.237 22.714 1.00 41.49 220 LYS G N 1
ATOM 11326 C CA . LYS G 1 161 ? 71.817 60.836 22.981 1.00 41.42 220 LYS G CA 1
ATOM 11327 C C . LYS G 1 161 ? 70.365 60.818 23.475 1.00 36.60 220 LYS G C 1
ATOM 11328 O O . LYS G 1 161 ? 69.684 59.805 23.263 1.00 34.01 220 LYS G O 1
ATOM 11334 N N . HIS G 1 162 ? 69.911 61.909 24.092 1.00 32.34 221 HIS G N 1
ATOM 11335 C CA . HIS G 1 162 ? 68.519 61.973 24.609 1.00 30.76 221 HIS G CA 1
ATOM 11336 C C . HIS G 1 162 ? 67.850 63.209 24.022 1.00 29.77 221 HIS G C 1
ATOM 11337 O O . HIS G 1 162 ? 68.304 64.327 24.261 1.00 29.77 221 HIS G O 1
ATOM 11344 N N . PRO G 1 163 ? 66.783 63.038 23.211 1.00 28.78 222 PRO G N 1
ATOM 11345 C CA . PRO G 1 163 ? 66.114 64.167 22.574 1.00 28.46 222 PRO G CA 1
ATOM 11346 C C . PRO G 1 163 ? 65.334 65.021 23.582 1.00 28.17 222 PRO G C 1
ATOM 11347 O O . PRO G 1 163 ? 64.465 64.506 24.263 1.00 28.04 222 PRO G O 1
ATOM 11351 N N . VAL G 1 164 ? 65.696 66.303 23.651 1.00 27.23 223 VAL G N 1
ATOM 11352 C CA . VAL G 1 164 ? 65.047 67.296 24.552 1.00 26.76 223 VAL G CA 1
ATOM 11353 C C . VAL G 1 164 ? 63.765 67.768 23.861 1.00 25.98 223 VAL G C 1
ATOM 11354 O O . VAL G 1 164 ? 63.807 68.017 22.646 1.00 25.42 223 VAL G O 1
ATOM 11358 N N . PHE G 1 165 ? 62.664 67.868 24.602 1.00 26.74 224 PHE G N 1
ATOM 11359 C CA . PHE G 1 165 ? 61.377 68.253 23.967 1.00 25.96 224 PHE G CA 1
ATOM 11360 C C . PHE G 1 165 ? 60.610 69.224 24.861 1.00 27.73 224 PHE G C 1
ATOM 11361 O O . PHE G 1 165 ? 59.503 69.640 24.463 1.00 28.44 224 PHE G O 1
ATOM 11369 N N . GLY G 1 166 ? 61.169 69.555 26.024 1.00 26.90 225 GLY G N 1
ATOM 11370 C CA . GLY G 1 166 ? 60.458 70.474 26.930 1.00 28.38 225 GLY G CA 1
ATOM 11371 C C . GLY G 1 166 ? 61.377 71.114 27.946 1.00 27.75 225 GLY G C 1
ATOM 11372 O O . GLY G 1 166 ? 62.559 70.737 27.996 1.00 27.00 225 GLY G O 1
ATOM 11373 N N . GLN G 1 167 ? 60.830 72.056 28.722 1.00 28.86 226 GLN G N 1
ATOM 11374 C CA . GLN G 1 167 ? 61.593 72.792 29.753 1.00 28.96 226 GLN G CA 1
ATOM 11375 C C . GLN G 1 167 ? 60.670 73.173 30.914 1.00 29.12 226 GLN G C 1
ATOM 11376 O O . GLN G 1 167 ? 59.584 73.748 30.664 1.00 30.61 226 GLN G O 1
ATOM 11382 N N . VAL G 1 168 ? 61.101 72.864 32.135 1.00 28.35 227 VAL G N 1
ATOM 11383 C CA . VAL G 1 168 ? 60.332 73.263 33.345 1.00 29.49 227 VAL G CA 1
ATOM 11384 C C . VAL G 1 168 ? 60.364 74.802 33.423 1.00 29.71 227 VAL G C 1
ATOM 11385 O O . VAL G 1 168 ? 61.441 75.369 33.265 1.00 31.25 227 VAL G O 1
ATOM 11389 N N . ILE G 1 169 ? 59.204 75.432 33.589 1.00 31.73 228 ILE G N 1
ATOM 11390 C CA . ILE G 1 169 ? 59.073 76.917 33.717 1.00 32.24 228 ILE G CA 1
ATOM 11391 C C . ILE G 1 169 ? 58.440 77.218 35.077 1.00 33.24 228 ILE G C 1
ATOM 11392 O O . ILE G 1 169 ? 58.276 78.396 35.399 1.00 33.11 228 ILE G O 1
ATOM 11397 N N . GLY G 1 170 ? 58.093 76.174 35.834 1.00 32.38 229 GLY G N 1
ATOM 11398 C CA . GLY G 1 170 ? 57.490 76.339 37.169 1.00 34.31 229 GLY G CA 1
ATOM 11399 C C . GLY G 1 170 ? 57.546 75.042 37.956 1.00 34.90 229 GLY G C 1
ATOM 11400 O O . GLY G 1 170 ? 57.384 73.960 37.345 1.00 32.65 229 GLY G O 1
ATOM 11401 N N . GLY G 1 171 ? 57.822 75.143 39.256 1.00 36.17 230 GLY G N 1
ATOM 11402 C CA . GLY G 1 171 ? 57.861 73.956 40.127 1.00 37.11 230 GLY G CA 1
ATOM 11403 C C . GLY G 1 171 ? 59.188 73.202 40.081 1.00 35.66 230 GLY G C 1
ATOM 11404 O O . GLY G 1 171 ? 59.208 71.993 40.311 1.00 36.01 230 GLY G O 1
ATOM 11413 N N . ASP G 1 173 ? 61.244 73.576 42.230 1.00 38.60 232 ASP G N 1
ATOM 11414 C CA . ASP G 1 173 ? 61.390 73.226 43.634 1.00 41.35 232 ASP G CA 1
ATOM 11415 C C . ASP G 1 173 ? 60.772 71.837 43.858 1.00 39.70 232 ASP G C 1
ATOM 11416 O O . ASP G 1 173 ? 61.282 71.093 44.713 1.00 40.93 232 ASP G O 1
ATOM 11421 N N . VAL G 1 174 ? 59.722 71.504 43.100 1.00 38.37 233 VAL G N 1
ATOM 11422 C CA . VAL G 1 174 ? 59.023 70.191 43.240 1.00 36.59 233 VAL G CA 1
ATOM 11423 C C . VAL G 1 174 ? 59.927 69.099 42.659 1.00 35.23 233 VAL G C 1
ATOM 11424 O O . VAL G 1 174 ? 59.989 68.013 43.253 1.00 36.14 233 VAL G O 1
ATOM 11428 N N . VAL G 1 175 ? 60.625 69.397 41.563 1.00 34.09 234 VAL G N 1
ATOM 11429 C CA . VAL G 1 175 ? 61.572 68.423 40.945 1.00 33.80 234 VAL G CA 1
ATOM 11430 C C . VAL G 1 175 ? 62.676 68.092 41.964 1.00 35.48 234 VAL G C 1
ATOM 11431 O O . VAL G 1 175 ? 62.949 66.893 42.173 1.00 36.07 234 VAL G O 1
ATOM 11435 N N . ASP G 1 176 ? 63.253 69.113 42.604 1.00 38.61 235 ASP G N 1
ATOM 11436 C CA . ASP G 1 176 ? 64.332 68.935 43.619 1.00 40.90 235 ASP G CA 1
ATOM 11437 C C . ASP G 1 176 ? 63.816 68.121 44.808 1.00 43.66 235 ASP G C 1
ATOM 11438 O O . ASP G 1 176 ? 64.620 67.386 45.416 1.00 45.74 235 ASP G O 1
ATOM 11443 N N . LYS G 1 177 ? 62.540 68.298 45.156 1.00 43.63 236 LYS G N 1
ATOM 11444 C CA . LYS G 1 177 ? 61.922 67.527 46.263 1.00 45.64 236 LYS G CA 1
ATOM 11445 C C . LYS G 1 177 ? 61.879 66.052 45.839 1.00 42.53 236 LYS G C 1
ATOM 11446 O O . LYS G 1 177 ? 62.295 65.190 46.633 1.00 41.48 236 LYS G O 1
ATOM 11452 N N . ILE G 1 178 ? 61.410 65.785 44.613 1.00 38.72 237 ILE G N 1
ATOM 11453 C CA . ILE G 1 178 ? 61.319 64.392 44.086 1.00 37.67 237 ILE G CA 1
ATOM 11454 C C . ILE G 1 178 ? 62.724 63.790 44.012 1.00 37.02 237 ILE G C 1
ATOM 11455 O O . ILE G 1 178 ? 62.878 62.610 44.365 1.00 37.92 237 ILE G O 1
ATOM 11460 N N . ALA G 1 179 ? 63.703 64.578 43.567 1.00 37.90 238 ALA G N 1
ATOM 11461 C CA . ALA G 1 179 ? 65.094 64.087 43.408 1.00 38.75 238 ALA G CA 1
ATOM 11462 C C . ALA G 1 179 ? 65.707 63.670 44.752 1.00 40.05 238 ALA G C 1
ATOM 11463 O O . ALA G 1 179 ? 66.564 62.768 44.735 1.00 41.23 238 ALA G O 1
ATOM 11465 N N . LYS G 1 180 ? 65.246 64.263 45.861 1.00 42.53 239 LYS G N 1
ATOM 11466 C CA . LYS G 1 180 ? 65.831 64.040 47.215 1.00 47.17 239 LYS G CA 1
ATOM 11467 C C . LYS G 1 180 ? 64.983 63.072 48.051 1.00 48.28 239 LYS G C 1
ATOM 11468 O O . LYS G 1 180 ? 65.299 62.896 49.249 1.00 49.91 239 LYS G O 1
ATOM 11474 N N . ALA G 1 181 ? 63.988 62.430 47.438 1.00 46.21 240 ALA G N 1
ATOM 11475 C CA . ALA G 1 181 ? 63.108 61.501 48.181 1.00 47.25 240 ALA G CA 1
ATOM 11476 C C . ALA G 1 181 ? 63.878 60.256 48.640 1.00 49.95 240 ALA G C 1
ATOM 11477 O O . ALA G 1 181 ? 64.792 59.794 47.911 1.00 46.20 240 ALA G O 1
ATOM 11479 N N . GLU G 1 182 ? 63.498 59.747 49.816 1.00 53.61 241 GLU G N 1
ATOM 11480 C CA . GLU G 1 182 ? 64.065 58.500 50.389 1.00 57.28 241 GLU G CA 1
ATOM 11481 C C . GLU G 1 182 ? 63.958 57.432 49.289 1.00 55.01 241 GLU G C 1
ATOM 11482 O O . GLU G 1 182 ? 62.867 57.321 48.698 1.00 49.86 241 GLU G O 1
ATOM 11488 N N . LYS G 1 183 ? 65.046 56.708 48.998 1.00 54.96 242 LYS G N 1
ATOM 11489 C CA . LYS G 1 183 ? 65.022 55.699 47.902 1.00 54.54 242 LYS G CA 1
ATOM 11490 C C . LYS G 1 183 ? 65.718 54.401 48.337 1.00 55.82 242 LYS G C 1
ATOM 11491 O O . LYS G 1 183 ? 66.494 54.441 49.316 1.00 54.23 242 LYS G O 1
ATOM 11497 N N . ASP G 1 184 ? 65.458 53.312 47.598 1.00 55.81 243 ASP G N 1
ATOM 11498 C CA . ASP G 1 184 ? 66.025 51.961 47.873 1.00 59.25 243 ASP G CA 1
ATOM 11499 C C . ASP G 1 184 ? 67.304 51.753 47.039 1.00 60.49 243 ASP G C 1
ATOM 11500 O O . ASP G 1 184 ? 67.852 52.757 46.530 1.00 57.80 243 ASP G O 1
ATOM 11505 N N . GLU G 1 185 ? 67.739 50.491 46.900 1.00 64.73 244 GLU G N 1
ATOM 11506 C CA . GLU G 1 185 ? 68.977 50.102 46.162 1.00 68.08 244 GLU G CA 1
ATOM 11507 C C . GLU G 1 185 ? 68.862 50.473 44.680 1.00 65.83 244 GLU G C 1
ATOM 11508 O O . GLU G 1 185 ? 69.865 50.955 44.110 1.00 69.58 244 GLU G O 1
ATOM 11514 N N . LYS G 1 186 ? 67.689 50.221 44.091 1.00 62.48 245 LYS G N 1
ATOM 11515 C CA . LYS G 1 186 ? 67.383 50.509 42.665 1.00 59.86 245 LYS G CA 1
ATOM 11516 C C . LYS G 1 186 ? 67.182 52.017 42.429 1.00 55.11 245 LYS G C 1
ATOM 11517 O O . LYS G 1 186 ? 66.986 52.396 41.259 1.00 54.61 245 LYS G O 1
ATOM 11523 N N . ASP G 1 187 ? 67.213 52.837 43.486 1.00 53.75 246 ASP G N 1
ATOM 11524 C CA . ASP G 1 187 ? 66.975 54.307 43.384 1.00 51.55 246 ASP G CA 1
ATOM 11525 C C . ASP G 1 187 ? 65.472 54.587 43.218 1.00 46.23 246 ASP G C 1
ATOM 11526 O O . ASP G 1 187 ? 65.123 55.693 42.754 1.00 41.38 246 ASP G O 1
ATOM 11531 N N . LYS G 1 188 ? 64.618 53.624 43.574 1.00 45.69 247 LYS G N 1
ATOM 11532 C CA . LYS G 1 188 ? 63.148 53.823 43.486 1.00 45.68 247 LYS G CA 1
ATOM 11533 C C . LYS G 1 188 ? 62.660 54.397 44.816 1.00 46.40 247 LYS G C 1
ATOM 11534 O O . LYS G 1 188 ? 62.935 53.825 45.870 1.00 48.41 247 LYS G O 1
ATOM 11540 N N . PRO G 1 189 ? 61.934 55.545 44.815 1.00 45.45 248 PRO G N 1
ATOM 11541 C CA . PRO G 1 189 ? 61.446 56.151 46.056 1.00 45.63 248 PRO G CA 1
ATOM 11542 C C . PRO G 1 189 ? 60.732 55.132 46.957 1.00 46.58 248 PRO G C 1
ATOM 11543 O O . PRO G 1 189 ? 59.978 54.321 46.452 1.00 47.37 248 PRO G O 1
ATOM 11547 N N . THR G 1 190 ? 60.993 55.210 48.261 1.00 48.96 249 THR G N 1
ATOM 11548 C CA . THR G 1 190 ? 60.394 54.281 49.254 1.00 50.24 249 THR G CA 1
ATOM 11549 C C . THR G 1 190 ? 58.880 54.512 49.317 1.00 50.30 249 THR G C 1
ATOM 11550 O O . THR G 1 190 ? 58.157 53.541 49.582 1.00 51.49 249 THR G O 1
ATOM 11554 N N . THR G 1 191 ? 58.435 55.759 49.121 1.00 53.00 250 THR G N 1
ATOM 11555 C CA . THR G 1 191 ? 56.981 56.078 49.069 1.00 51.94 250 THR G CA 1
ATOM 11556 C C . THR G 1 191 ? 56.689 56.648 47.677 1.00 48.82 250 THR G C 1
ATOM 11557 O O . THR G 1 191 ? 57.255 57.707 47.329 1.00 47.12 250 THR G O 1
ATOM 11561 N N . ALA G 1 192 ? 55.846 55.936 46.925 1.00 47.67 251 ALA G N 1
ATOM 11562 C CA . ALA G 1 192 ? 55.474 56.269 45.532 1.00 44.90 251 ALA G CA 1
ATOM 11563 C C . ALA G 1 192 ? 55.247 57.772 45.346 1.00 42.04 251 ALA G C 1
ATOM 11564 O O . ALA G 1 192 ? 54.510 58.377 46.149 1.00 39.94 251 ALA G O 1
ATOM 11566 N N . ILE G 1 193 ? 55.929 58.339 44.347 1.00 39.98 252 ILE G N 1
ATOM 11567 C CA . ILE G 1 193 ? 55.741 59.744 43.886 1.00 38.81 252 ILE G CA 1
ATOM 11568 C C . ILE G 1 193 ? 55.049 59.594 42.531 1.00 37.07 252 ILE G C 1
ATOM 11569 O O . ILE G 1 193 ? 55.693 59.048 41.612 1.00 35.24 252 ILE G O 1
ATOM 11574 N N . THR G 1 194 ? 53.798 60.041 42.415 1.00 35.38 253 THR G N 1
ATOM 11575 C CA . THR G 1 194 ? 53.030 59.757 41.178 1.00 35.54 253 THR G CA 1
ATOM 11576 C C . THR G 1 194 ? 52.619 61.002 40.392 1.00 34.67 253 THR G C 1
ATOM 11577 O O . THR G 1 194 ? 52.537 62.097 40.970 1.00 34.31 253 THR G O 1
ATOM 11581 N N . ILE G 1 195 ? 52.411 60.809 39.088 1.00 36.32 254 ILE G N 1
ATOM 11582 C CA . ILE G 1 195 ? 51.776 61.838 38.222 1.00 36.59 254 ILE G CA 1
ATOM 11583 C C . ILE G 1 195 ? 50.281 61.544 38.366 1.00 36.94 254 ILE G C 1
ATOM 11584 O O . ILE G 1 195 ? 49.849 60.475 37.885 1.00 36.22 254 ILE G O 1
ATOM 11589 N N . ASP G 1 196 ? 49.539 62.396 39.074 1.00 36.36 255 ASP G N 1
ATOM 11590 C CA . ASP G 1 196 ? 48.094 62.117 39.302 1.00 37.87 255 ASP G CA 1
ATOM 11591 C C . ASP G 1 196 ? 47.331 62.442 38.019 1.00 37.96 255 ASP G C 1
ATOM 11592 O O . ASP G 1 196 ? 46.408 61.686 37.668 1.00 39.63 255 ASP G O 1
ATOM 11597 N N . SER G 1 197 ? 47.734 63.515 37.343 1.00 35.86 256 SER G N 1
ATOM 11598 C CA . SER G 1 197 ? 47.104 63.916 36.062 1.00 34.97 256 SER G CA 1
ATOM 11599 C C . SER G 1 197 ? 48.031 64.892 35.342 1.00 32.46 256 SER G C 1
ATOM 11600 O O . SER G 1 197 ? 48.972 65.408 35.974 1.00 30.54 256 SER G O 1
ATOM 11603 N N . ILE G 1 198 ? 47.766 65.106 34.060 1.00 31.17 257 ILE G N 1
ATOM 11604 C CA . ILE G 1 198 ? 48.527 66.100 33.259 1.00 31.40 257 ILE G CA 1
ATOM 11605 C C . ILE G 1 198 ? 47.490 67.044 32.666 1.00 32.31 257 ILE G C 1
ATOM 11606 O O . ILE G 1 198 ? 46.519 66.570 32.022 1.00 31.04 257 ILE G O 1
ATOM 11611 N N . GLU G 1 199 ? 47.653 68.326 32.959 1.00 32.00 258 GLU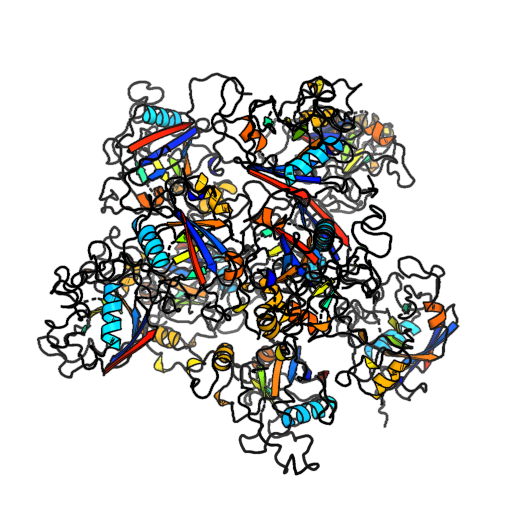 G N 1
ATOM 11612 C CA . GLU G 1 199 ? 46.700 69.341 32.460 1.00 31.71 258 GLU G CA 1
ATOM 11613 C C . GLU G 1 199 ? 47.336 69.998 31.235 1.00 30.52 258 GLU G C 1
ATOM 11614 O O . GLU G 1 199 ? 48.474 70.493 31.354 1.00 30.69 258 GLU G O 1
ATOM 11620 N N . VAL G 1 200 ? 46.676 69.919 30.087 1.00 27.25 259 VAL G N 1
ATOM 11621 C CA . VAL G 1 200 ? 47.229 70.587 28.874 1.00 29.26 259 VAL G CA 1
ATOM 11622 C C . VAL G 1 200 ? 46.663 72.008 28.852 1.00 28.41 259 VAL G C 1
ATOM 11623 O O . VAL G 1 200 ? 45.463 72.160 28.577 1.00 30.03 259 VAL G O 1
ATOM 11627 N N . VAL G 1 201 ? 47.509 72.986 29.159 1.00 27.46 260 VAL G N 1
ATOM 11628 C CA . VAL G 1 201 ? 47.122 74.422 29.284 1.00 29.87 260 VAL G CA 1
ATOM 11629 C C . VAL G 1 201 ? 47.085 75.055 27.897 1.00 30.63 260 VAL G C 1
ATOM 11630 O O . VAL G 1 201 ? 46.189 75.855 27.640 1.00 30.77 260 VAL G O 1
ATOM 11634 N N . LYS G 1 202 ? 48.052 74.714 27.055 1.00 32.06 261 LYS G N 1
ATOM 11635 C CA . LYS G 1 202 ? 48.071 75.165 25.640 1.00 31.41 261 LYS G CA 1
ATOM 11636 C C . LYS G 1 202 ? 48.429 73.930 24.812 1.00 31.33 261 LYS G C 1
ATOM 11637 O O . LYS G 1 202 ? 49.562 73.424 24.960 1.00 27.97 261 LYS G O 1
ATOM 11643 N N . ASP G 1 203 ? 47.476 73.433 24.023 1.00 32.39 262 ASP G N 1
ATOM 11644 C CA . ASP G 1 203 ? 47.699 72.203 23.227 1.00 33.44 262 ASP G CA 1
ATOM 11645 C C . ASP G 1 203 ? 48.396 72.620 21.935 1.00 33.65 262 ASP G C 1
ATOM 11646 O O . ASP G 1 203 ? 48.699 73.813 21.798 1.00 30.64 262 ASP G O 1
ATOM 11651 N N . TYR G 1 204 ? 48.656 71.669 21.042 1.00 32.02 263 TYR G N 1
ATOM 11652 C CA . TYR G 1 204 ? 49.293 72.006 19.743 1.00 33.68 263 TYR G CA 1
ATOM 11653 C C . TYR G 1 204 ? 48.686 71.118 18.658 1.00 33.50 263 TYR G C 1
ATOM 11654 O O . TYR G 1 204 ? 48.505 69.911 18.912 1.00 33.85 263 TYR G O 1
ATOM 11663 N N . ASP G 1 205 ? 48.345 71.716 17.515 1.00 32.98 264 ASP G N 1
ATOM 11664 C CA . ASP G 1 205 ? 47.762 70.964 16.371 1.00 34.72 264 ASP G CA 1
ATOM 11665 C C . ASP G 1 205 ? 48.896 70.754 15.360 1.00 32.50 264 ASP G C 1
ATOM 11666 O O . ASP G 1 205 ? 49.341 71.743 14.747 1.00 31.97 264 ASP G O 1
ATOM 11671 N N . PHE G 1 206 ? 49.353 69.509 15.222 1.00 31.68 265 PHE G N 1
ATOM 11672 C CA . PHE G 1 206 ? 50.516 69.173 14.355 1.00 32.89 265 PHE G CA 1
ATOM 11673 C C . PHE G 1 206 ? 50.206 69.350 12.862 1.00 34.25 265 PHE G C 1
ATOM 11674 O O . PHE G 1 206 ? 51.136 69.207 12.050 1.00 36.95 265 PHE G O 1
ATOM 11682 N N . LYS G 1 207 ? 48.958 69.659 12.508 1.00 35.95 266 LYS G N 1
ATOM 11683 C CA . LYS G 1 207 ? 48.591 69.912 11.087 1.00 37.72 266 LYS G CA 1
ATOM 11684 C C . LYS G 1 207 ? 48.621 71.426 10.816 1.00 36.47 266 LYS G C 1
ATOM 11685 O O . LYS G 1 207 ? 48.393 71.828 9.658 1.00 35.11 266 LYS G O 1
ATOM 11691 N N . SER G 1 208 ? 48.901 72.233 11.843 1.00 35.15 267 SER G N 1
ATOM 11692 C CA . SER G 1 208 ? 48.893 73.713 11.677 1.00 35.65 267 SER G CA 1
ATOM 11693 C C . SER G 1 208 ? 50.011 74.169 10.737 1.00 34.70 267 SER G C 1
ATOM 11694 O O . SER G 1 208 ? 51.152 73.748 10.955 1.00 36.39 267 SER G O 1
ATOM 11697 N N . GLU G 1 209 ? 49.675 75.007 9.747 1.00 35.26 268 GLU G N 1
ATOM 11698 C CA . GLU G 1 209 ? 50.661 75.560 8.774 1.00 35.31 268 GLU G CA 1
ATOM 11699 C C . GLU G 1 209 ? 50.837 77.064 9.017 1.00 36.50 268 GLU G C 1
ATOM 11700 O O . GLU G 1 209 ? 51.332 77.775 8.114 1.00 36.09 268 GLU G O 1
ATOM 11706 N N . ASN G 1 210 ? 50.451 77.524 10.203 1.00 36.63 269 ASN G N 1
ATOM 11707 C CA . ASN G 1 210 ? 50.580 78.961 10.550 1.00 41.04 269 ASN G CA 1
ATOM 11708 C C . ASN G 1 210 ? 52.060 79.365 10.564 1.00 40.70 269 ASN G C 1
ATOM 11709 O O . ASN G 1 210 ? 52.893 78.543 10.994 1.00 39.31 269 ASN G O 1
ATOM 11714 N N . LEU G 1 211 ? 52.369 80.566 10.064 1.00 42.01 270 LEU G N 1
ATOM 11715 C CA . LEU G 1 211 ? 53.747 81.125 10.155 1.00 44.96 270 LEU G CA 1
ATOM 11716 C C . LEU G 1 211 ? 53.725 82.207 11.238 1.00 48.63 270 LEU G C 1
ATOM 11717 O O . LEU G 1 211 ? 52.757 83.012 11.259 1.00 46.15 270 LEU G O 1
ATOM 11722 N N . TYR G 1 212 ? 54.741 82.208 12.105 1.00 53.59 271 TYR G N 1
ATOM 11723 C CA . TYR G 1 212 ? 54.835 83.190 13.218 1.00 58.56 271 TYR G CA 1
ATOM 11724 C C . TYR G 1 212 ? 56.064 84.083 13.011 1.00 59.24 271 TYR G C 1
ATOM 11725 O O . TYR G 1 212 ? 57.071 83.610 12.456 1.00 60.59 271 TYR G O 1
ATOM 11734 N N . PHE G 1 213 ? 55.972 85.337 13.458 1.00 64.13 272 PHE G N 1
ATOM 11735 C CA . PHE G 1 213 ? 57.080 86.320 13.323 1.00 65.81 272 PHE G CA 1
ATOM 11736 C C . PHE G 1 213 ? 57.862 86.383 14.641 1.00 65.31 272 PHE G C 1
ATOM 11737 O O . PHE G 1 213 ? 58.786 85.608 14.888 1.00 59.39 272 PHE G O 1
ATOM 11753 N N . ASN H 1 2 ? 34.911 70.379 15.364 1.00 54.55 61 ASN H N 1
ATOM 11754 C CA . ASN H 1 2 ? 33.711 69.640 15.729 1.00 53.07 61 ASN H CA 1
ATOM 11755 C C . ASN H 1 2 ? 32.543 70.122 14.860 1.00 49.57 61 ASN H C 1
ATOM 11756 O O . ASN H 1 2 ? 32.335 71.345 14.766 1.00 51.09 61 ASN H O 1
ATOM 11761 N N . PHE H 1 3 ? 31.799 69.182 14.278 1.00 45.12 62 PHE H N 1
ATOM 11762 C CA . PHE H 1 3 ? 30.672 69.509 13.366 1.00 42.04 62 PHE H CA 1
ATOM 11763 C C . PHE H 1 3 ? 29.356 69.259 14.104 1.00 39.93 62 PHE H C 1
ATOM 11764 O O . PHE H 1 3 ? 28.997 68.116 14.365 1.00 40.28 62 PHE H O 1
ATOM 11772 N N . PRO H 1 4 ? 28.566 70.317 14.407 1.00 38.96 63 PRO H N 1
ATOM 11773 C CA . PRO H 1 4 ? 27.362 70.174 15.226 1.00 38.02 63 PRO H CA 1
ATOM 11774 C C . PRO H 1 4 ? 26.218 69.390 14.559 1.00 36.57 63 PRO H C 1
ATOM 11775 O O . PRO H 1 4 ? 25.333 68.972 15.265 1.00 35.88 63 PRO H O 1
ATOM 11779 N N . GLN H 1 5 ? 26.247 69.225 13.232 1.00 35.62 64 GLN H N 1
ATOM 11780 C CA . GLN H 1 5 ? 25.210 68.408 12.546 1.00 34.71 64 GLN H CA 1
ATOM 11781 C C . GLN H 1 5 ? 25.408 66.917 12.855 1.00 35.77 64 GLN H C 1
ATOM 11782 O O . GLN H 1 5 ? 24.448 66.160 12.686 1.00 35.25 64 GLN H O 1
ATOM 11788 N N . LEU H 1 6 ? 26.609 66.525 13.296 1.00 37.40 65 LEU H N 1
ATOM 11789 C CA . LEU H 1 6 ? 26.934 65.091 13.539 1.00 39.11 65 LEU H CA 1
ATOM 11790 C C . LEU H 1 6 ? 26.433 64.650 14.920 1.00 41.41 65 LEU H C 1
ATOM 11791 O O . LEU H 1 6 ? 26.610 63.469 15.247 1.00 42.83 65 LEU H O 1
ATOM 11796 N N . SER H 1 7 ? 25.828 65.558 15.688 1.00 42.22 66 SER H N 1
ATOM 11797 C CA . SER H 1 7 ? 25.279 65.185 17.019 1.00 44.54 66 SER H CA 1
ATOM 11798 C C . SER H 1 7 ? 23.765 65.418 17.021 1.00 44.27 66 SER H C 1
ATOM 11799 O O . SER H 1 7 ? 23.322 66.503 16.581 1.00 43.45 66 SER H O 1
ATOM 11802 N N . LYS H 1 8 ? 23.014 64.434 17.514 1.00 47.21 67 LYS H N 1
ATOM 11803 C CA . LYS H 1 8 ? 21.529 64.486 17.563 1.00 48.56 67 LYS H CA 1
ATOM 11804 C C . LYS H 1 8 ? 21.084 65.383 18.730 1.00 46.99 67 LYS H C 1
ATOM 11805 O O . LYS H 1 8 ? 19.915 65.812 18.736 1.00 45.27 67 LYS H O 1
ATOM 11811 N N . GLU H 1 9 ? 21.991 65.659 19.676 1.00 47.41 68 GLU H N 1
ATOM 11812 C CA . GLU H 1 9 ? 21.659 66.454 20.890 1.00 47.83 68 GLU H CA 1
ATOM 11813 C C . GLU H 1 9 ? 21.500 67.932 20.531 1.00 44.10 68 GLU H C 1
ATOM 11814 O O . GLU H 1 9 ? 22.197 68.396 19.608 1.00 41.39 68 GLU H O 1
ATOM 11820 N N . VAL H 1 10 ? 20.594 68.621 21.230 1.00 43.05 69 VAL H N 1
ATOM 11821 C CA . VAL H 1 10 ? 20.398 70.090 21.039 1.00 43.34 69 VAL H CA 1
ATOM 11822 C C . VAL H 1 10 ? 21.314 70.799 22.053 1.00 43.98 69 VAL H C 1
ATOM 11823 O O . VAL H 1 10 ? 20.992 70.789 23.253 1.00 43.96 69 VAL H O 1
ATOM 11827 N N . ALA H 1 11 ? 22.440 71.352 21.584 1.00 45.02 70 ALA H N 1
ATOM 11828 C CA . ALA H 1 11 ? 23.410 72.041 22.473 1.00 45.51 70 ALA H CA 1
ATOM 11829 C C . ALA H 1 11 ? 22.787 73.308 23.071 1.00 46.77 70 ALA H C 1
ATOM 11830 O O . ALA H 1 11 ? 21.720 73.750 22.591 1.00 42.41 70 ALA H O 1
ATOM 11832 N N . GLU H 1 12 ? 23.458 73.872 24.080 1.00 50.64 71 GLU H N 1
ATOM 11833 C CA . GLU H 1 12 ? 22.993 75.096 24.786 1.00 53.00 71 GLU H CA 1
ATOM 11834 C C . GLU H 1 12 ? 22.786 76.234 23.780 1.00 50.86 71 GLU H C 1
ATOM 11835 O O . GLU H 1 12 ? 21.764 76.921 23.882 1.00 50.14 71 GLU H O 1
ATOM 11841 N N . ASP H 1 13 ? 23.706 76.390 22.822 1.00 52.62 72 ASP H N 1
ATOM 11842 C CA . ASP H 1 13 ? 23.648 77.494 21.822 1.00 54.41 72 ASP H CA 1
ATOM 11843 C C . ASP H 1 13 ? 22.787 77.113 20.601 1.00 51.56 72 ASP H C 1
ATOM 11844 O O . ASP H 1 13 ? 22.796 77.880 19.618 1.00 51.85 72 ASP H O 1
ATOM 11849 N N . GLU H 1 14 ? 22.055 75.996 20.649 1.00 43.40 73 GLU H N 1
ATOM 11850 C CA . GLU H 1 14 ? 21.236 75.581 19.470 1.00 40.14 73 GLU H CA 1
ATOM 11851 C C . GLU H 1 14 ? 19.738 75.802 19.741 1.00 38.86 73 GLU H C 1
ATOM 11852 O O . GLU H 1 14 ? 19.337 75.872 20.908 1.00 38.76 73 GLU H O 1
ATOM 11858 N N . ALA H 1 15 ? 18.954 75.957 18.673 1.00 36.74 74 ALA H N 1
ATOM 11859 C CA . ALA H 1 15 ? 17.491 76.143 18.786 1.00 36.48 74 ALA H CA 1
ATOM 11860 C C . ALA H 1 15 ? 16.816 74.860 18.289 1.00 35.64 74 ALA H C 1
ATOM 11861 O O . ALA H 1 15 ? 17.520 74.022 17.673 1.00 35.88 74 ALA H O 1
ATOM 11863 N N . GLU H 1 16 ? 15.520 74.705 18.551 1.00 34.73 75 GLU H N 1
ATOM 11864 C CA . GLU H 1 16 ? 14.816 73.466 18.119 1.00 35.28 75 GLU H CA 1
ATOM 11865 C C . GLU H 1 16 ? 13.376 73.782 17.697 1.00 34.61 75 GLU H C 1
ATOM 11866 O O . GLU H 1 16 ? 12.666 74.482 18.456 1.00 35.20 75 GLU H O 1
ATOM 11872 N N . VAL H 1 17 ? 12.959 73.273 16.539 1.00 33.00 76 VAL H N 1
ATOM 11873 C CA . VAL H 1 17 ? 11.552 73.458 16.079 1.00 31.87 76 VAL H CA 1
ATOM 11874 C C . VAL H 1 17 ? 11.011 72.116 15.578 1.00 32.36 76 VAL H C 1
ATOM 11875 O O . VAL H 1 17 ? 11.806 71.186 15.312 1.00 30.16 76 VAL H O 1
ATOM 11879 N N . ILE H 1 18 ? 9.690 72.038 15.467 1.00 31.84 77 ILE H N 1
ATOM 11880 C CA . ILE H 1 18 ? 9.029 70.857 14.857 1.00 32.28 77 ILE H CA 1
ATOM 11881 C C . ILE H 1 18 ? 8.180 71.388 13.706 1.00 30.80 77 ILE H C 1
ATOM 11882 O O . ILE H 1 18 ? 7.401 72.330 13.936 1.00 31.17 77 ILE H O 1
ATOM 11887 N N . LEU H 1 19 ? 8.408 70.889 12.497 1.00 30.77 78 LEU H N 1
ATOM 11888 C CA . LEU H 1 19 ? 7.495 71.248 11.390 1.00 30.21 78 LEU H CA 1
ATOM 11889 C C . LEU H 1 19 ? 6.317 70.280 11.479 1.00 32.37 78 LEU H C 1
ATOM 11890 O O . LEU H 1 19 ? 6.566 69.055 11.338 1.00 30.85 78 LEU H O 1
ATOM 11895 N N . HIS H 1 20 ? 5.109 70.783 11.758 1.00 32.04 79 HIS H N 1
ATOM 11896 C CA . HIS H 1 20 ? 3.913 69.900 11.762 1.00 33.85 79 HIS H CA 1
ATOM 11897 C C . HIS H 1 20 ? 3.386 69.836 10.325 1.00 34.57 79 HIS H C 1
ATOM 11898 O O . HIS H 1 20 ? 2.630 70.746 9.950 1.00 35.97 79 HIS H O 1
ATOM 11905 N N . THR H 1 21 ? 3.824 68.835 9.543 1.00 32.49 80 THR H N 1
ATOM 11906 C CA . THR H 1 21 ? 3.397 68.710 8.126 1.00 32.25 80 THR H CA 1
ATOM 11907 C C . THR H 1 21 ? 2.187 67.774 8.025 1.00 35.04 80 THR H C 1
ATOM 11908 O O . THR H 1 21 ? 1.939 67.006 8.987 1.00 34.18 80 THR H O 1
ATOM 11912 N N . SER H 1 22 ? 1.483 67.838 6.891 1.00 34.27 81 SER H N 1
ATOM 11913 C CA . SER H 1 22 ? 0.315 66.969 6.592 1.00 35.16 81 SER H CA 1
ATOM 11914 C C . SER H 1 22 ? 0.784 65.521 6.369 1.00 35.58 81 SER H C 1
ATOM 11915 O O . SER H 1 22 ? -0.071 64.655 6.174 1.00 36.57 81 SER H O 1
ATOM 11918 N N . GLN H 1 23 ? 2.095 65.275 6.400 1.00 34.96 82 GLN H N 1
ATOM 11919 C CA . GLN H 1 23 ? 2.649 63.904 6.251 1.00 36.58 82 GLN H CA 1
ATOM 11920 C C . GLN H 1 23 ? 3.338 63.487 7.557 1.00 35.15 82 GLN H C 1
ATOM 11921 O O . GLN H 1 23 ? 3.881 62.380 7.588 1.00 33.57 82 GLN H O 1
ATOM 11927 N N . GLY H 1 24 ? 3.350 64.351 8.581 1.00 35.05 83 GLY H N 1
ATOM 11928 C CA . GLY H 1 24 ? 3.995 63.980 9.861 1.00 34.73 83 GLY H CA 1
ATOM 11929 C C . GLY H 1 24 ? 4.896 65.072 10.429 1.00 32.70 83 GLY H C 1
ATOM 11930 O O . GLY H 1 24 ? 5.031 66.132 9.800 1.00 28.08 83 GLY H O 1
ATOM 11931 N N . ASP H 1 25 ? 5.534 64.781 11.569 1.00 34.03 84 ASP H N 1
ATOM 11932 C CA . ASP H 1 25 ? 6.382 65.762 12.288 1.00 35.11 84 ASP H CA 1
ATOM 11933 C C . ASP H 1 25 ? 7.862 65.622 11.933 1.00 33.53 84 ASP H C 1
ATOM 11934 O O . ASP H 1 25 ? 8.389 64.505 11.977 1.00 37.16 84 ASP H O 1
ATOM 11939 N N . ILE H 1 26 ? 8.496 66.759 11.652 1.00 31.60 85 ILE H N 1
ATOM 11940 C CA . ILE H 1 26 ? 9.948 66.854 11.332 1.00 30.58 85 ILE H CA 1
ATOM 11941 C C . ILE H 1 26 ? 10.593 67.703 12.425 1.00 30.24 85 ILE H C 1
ATOM 11942 O O . ILE H 1 26 ? 10.317 68.920 12.475 1.00 29.36 85 ILE H O 1
ATOM 11947 N N A ARG H 1 27 ? 11.415 67.068 13.264 0.60 30.83 86 ARG H N 1
ATOM 11948 N N B ARG H 1 27 ? 11.402 67.070 13.283 0.40 30.59 86 ARG H N 1
ATOM 11949 C CA A ARG H 1 27 ? 12.103 67.748 14.393 0.60 31.13 86 ARG H CA 1
ATOM 11950 C CA B ARG H 1 27 ? 12.089 67.760 14.411 0.40 30.76 86 ARG H CA 1
ATOM 11951 C C A ARG H 1 27 ? 13.453 68.253 13.885 0.60 30.70 86 ARG H C 1
ATOM 11952 C C B ARG H 1 27 ? 13.449 68.249 13.908 0.40 30.50 86 ARG H C 1
ATOM 11953 O O A ARG H 1 27 ? 14.255 67.423 13.407 0.60 31.72 86 ARG H O 1
ATOM 11954 O O B ARG H 1 27 ? 14.247 67.408 13.444 0.40 31.18 86 ARG H O 1
ATOM 11969 N N . ILE H 1 28 ? 13.704 69.555 14.028 1.00 30.64 87 ILE H N 1
ATOM 11970 C CA . ILE H 1 28 ? 14.945 70.176 13.492 1.00 30.24 87 ILE H CA 1
ATOM 11971 C C . ILE H 1 28 ? 15.651 71.023 14.549 1.00 31.12 87 ILE H C 1
ATOM 11972 O O . ILE H 1 28 ? 14.953 71.774 15.287 1.00 29.49 87 ILE H O 1
ATOM 11977 N N . LYS H 1 29 ? 16.984 70.924 14.593 1.00 30.39 88 LYS H N 1
ATOM 11978 C CA . LYS H 1 29 ? 17.757 71.836 15.480 1.00 32.24 88 LYS H CA 1
ATOM 11979 C C . LYS H 1 29 ? 18.377 72.911 14.570 1.00 31.03 88 LYS H C 1
ATOM 11980 O O . LYS H 1 29 ? 18.646 72.612 13.380 1.00 30.31 88 LYS H O 1
ATOM 11986 N N . LEU H 1 30 ? 18.528 74.134 15.084 1.00 31.79 89 LEU H N 1
ATOM 11987 C CA . LEU H 1 30 ? 19.055 75.263 14.273 1.00 31.11 89 LEU H CA 1
ATOM 11988 C C . LEU H 1 30 ? 20.378 75.750 14.880 1.00 31.90 89 LEU H C 1
ATOM 11989 O O . LEU H 1 30 ? 20.600 75.514 16.089 1.00 31.38 89 LEU H O 1
ATOM 11994 N N . PHE H 1 31 ? 21.187 76.450 14.073 1.00 31.32 90 PHE H N 1
ATOM 11995 C CA . PHE H 1 31 ? 22.547 76.902 14.480 1.00 31.98 90 PHE H CA 1
ATOM 11996 C C . PHE H 1 31 ? 22.633 78.419 14.405 1.00 33.98 90 PHE H C 1
ATOM 11997 O O . PHE H 1 31 ? 23.265 78.962 13.500 1.00 33.39 90 PHE H O 1
ATOM 12005 N N . PRO H 1 32 ? 22.017 79.135 15.369 1.00 33.64 91 PRO H N 1
ATOM 12006 C CA . PRO H 1 32 ? 22.003 80.595 15.353 1.00 35.87 91 PRO H CA 1
ATOM 12007 C C . PRO H 1 32 ? 23.398 81.236 15.393 1.00 36.30 91 PRO H C 1
ATOM 12008 O O . PRO H 1 32 ? 23.546 82.313 14.854 1.00 36.24 91 PRO H O 1
ATOM 12012 N N . LYS H 1 33 ? 24.374 80.556 16.001 1.00 37.64 92 LYS H N 1
ATOM 12013 C CA . LYS H 1 33 ? 25.755 81.102 16.101 1.00 40.89 92 LYS H CA 1
ATOM 12014 C C . LYS H 1 33 ? 26.454 81.040 14.738 1.00 39.73 92 LYS H C 1
ATOM 12015 O O . LYS H 1 33 ? 27.212 81.963 14.436 1.00 40.35 92 LYS H O 1
ATOM 12021 N N . LEU H 1 34 ? 26.205 79.988 13.954 1.00 36.83 93 LEU H N 1
ATOM 12022 C CA . LEU H 1 34 ? 26.891 79.801 12.646 1.00 37.07 93 LEU H CA 1
ATOM 12023 C C . LEU H 1 34 ? 26.131 80.456 11.484 1.00 36.64 93 LEU H C 1
ATOM 12024 O O . LEU H 1 34 ? 26.803 80.908 10.538 1.00 36.33 93 LEU H O 1
ATOM 12029 N N . ALA H 1 35 ? 24.799 80.491 11.526 1.00 34.37 94 ALA H N 1
ATOM 12030 C CA . ALA H 1 35 ? 24.032 81.126 10.427 1.00 34.27 94 ALA H CA 1
ATOM 12031 C C . ALA H 1 35 ? 22.978 82.047 11.040 1.00 34.81 94 ALA H C 1
ATOM 12032 O O . ALA H 1 35 ? 21.776 81.838 10.866 1.00 33.51 94 ALA H O 1
ATOM 12034 N N . PRO H 1 36 ? 23.415 83.125 11.731 1.00 35.26 95 PRO H N 1
ATOM 12035 C CA . PRO H 1 36 ? 22.503 84.018 12.449 1.00 36.27 95 PRO H CA 1
ATOM 12036 C C . PRO H 1 36 ? 21.402 84.654 11.594 1.00 35.68 95 PRO H C 1
ATOM 12037 O O . PRO H 1 36 ? 20.291 84.798 12.093 1.00 34.34 95 PRO H O 1
ATOM 12041 N N . LEU H 1 37 ? 21.720 85.012 10.350 1.00 36.46 96 LEU H N 1
ATOM 12042 C CA . LEU H 1 37 ? 20.703 85.663 9.482 1.00 37.32 96 LEU H CA 1
ATOM 12043 C C . LEU H 1 37 ? 19.652 84.621 9.079 1.00 33.78 96 LEU H C 1
ATOM 12044 O O . LEU H 1 37 ? 18.449 84.895 9.247 1.00 32.34 96 LEU H O 1
ATOM 12049 N N . ALA H 1 38 ? 20.092 83.467 8.585 1.00 31.94 97 ALA H N 1
ATOM 12050 C CA . ALA H 1 38 ? 19.131 82.418 8.180 1.00 29.54 97 ALA H CA 1
ATOM 12051 C C . ALA H 1 38 ? 18.269 81.986 9.377 1.00 28.51 97 ALA H C 1
ATOM 12052 O O . ALA H 1 38 ? 17.062 81.808 9.196 1.00 26.92 97 ALA H O 1
ATOM 12054 N N . VAL H 1 39 ? 18.865 81.816 10.559 1.00 29.62 98 VAL H N 1
ATOM 12055 C CA . VAL H 1 39 ? 18.085 81.322 11.734 1.00 29.36 98 VAL H CA 1
ATOM 12056 C C . VAL H 1 39 ? 17.115 82.409 12.229 1.00 31.15 98 VAL H C 1
ATOM 12057 O O . VAL H 1 39 ? 15.949 82.055 12.510 1.00 32.75 98 VAL H O 1
ATOM 12061 N N . GLU H 1 40 ? 17.556 83.667 12.336 1.00 30.58 99 GLU H N 1
ATOM 12062 C CA . GLU H 1 40 ? 16.647 84.749 12.815 1.00 31.34 99 GLU H CA 1
ATOM 12063 C C . GLU H 1 40 ? 15.475 84.881 11.833 1.00 29.53 99 GLU H C 1
ATOM 12064 O O . GLU H 1 40 ? 14.345 84.967 12.286 1.00 29.54 99 GLU H O 1
ATOM 12070 N N . ASN H 1 41 ? 15.775 84.868 10.533 1.00 30.27 100 ASN H N 1
ATOM 12071 C CA . ASN H 1 41 ? 14.776 84.975 9.437 1.00 29.58 100 ASN H CA 1
ATOM 12072 C C . ASN H 1 41 ? 13.785 83.816 9.546 1.00 29.90 100 ASN H C 1
ATOM 12073 O O . ASN H 1 41 ? 12.559 84.041 9.445 1.00 29.92 100 ASN H O 1
ATOM 12078 N N . PHE H 1 42 ? 14.319 82.613 9.744 1.00 28.73 101 PHE H N 1
ATOM 12079 C CA . PHE H 1 42 ? 13.465 81.405 9.823 1.00 29.78 101 PHE H CA 1
ATOM 12080 C C . PHE H 1 42 ? 12.600 81.436 11.091 1.00 29.46 101 PHE H C 1
ATOM 12081 O O . PHE H 1 42 ? 11.374 81.218 10.966 1.00 29.82 101 PHE H O 1
ATOM 12089 N N . LEU H 1 43 ? 13.206 81.682 12.261 1.00 30.40 102 LEU H N 1
ATOM 12090 C CA . LEU H 1 43 ? 12.428 81.680 13.537 1.00 31.14 102 LEU H CA 1
ATOM 12091 C C . LEU H 1 43 ? 11.414 82.828 13.558 1.00 31.56 102 LEU H C 1
ATOM 12092 O O . LEU H 1 43 ? 10.290 82.589 14.031 1.00 33.27 102 LEU H O 1
ATOM 12097 N N . THR H 1 44 ? 11.782 84.013 13.065 1.00 31.22 103 THR H N 1
ATOM 12098 C CA . THR H 1 44 ? 10.822 85.152 13.063 1.00 31.89 103 THR H CA 1
ATOM 12099 C C . THR H 1 44 ? 9.661 84.812 12.111 1.00 31.43 103 THR H C 1
ATOM 12100 O O . THR H 1 44 ? 8.494 84.970 12.533 1.00 32.85 103 THR H O 1
ATOM 12104 N N . HIS H 1 45 ? 9.959 84.329 10.903 1.00 31.47 104 HIS H N 1
ATOM 12105 C CA . HIS H 1 45 ? 8.879 83.911 9.968 1.00 32.23 104 HIS H CA 1
ATOM 12106 C C . HIS H 1 45 ? 8.016 82.821 10.608 1.00 32.32 104 HIS H C 1
ATOM 12107 O O . HIS H 1 45 ? 6.781 82.917 10.497 1.00 33.69 104 HIS H O 1
ATOM 12114 N N . ALA H 1 46 ? 8.633 81.832 11.257 1.00 31.61 105 ALA H N 1
ATOM 12115 C CA . ALA H 1 46 ? 7.844 80.730 11.862 1.00 31.94 105 ALA H CA 1
ATOM 12116 C C . ALA H 1 46 ? 6.870 81.287 12.908 1.00 34.09 105 ALA H C 1
ATOM 12117 O O . ALA H 1 46 ? 5.666 80.998 12.797 1.00 33.60 105 ALA H O 1
ATOM 12119 N N . LYS H 1 47 ? 7.371 82.082 13.855 1.00 35.16 106 LYS H N 1
ATOM 12120 C CA . LYS H 1 47 ? 6.522 82.627 14.952 1.00 37.36 106 LYS H CA 1
ATOM 12121 C C . LYS H 1 47 ? 5.457 83.597 14.408 1.00 38.35 106 LYS H C 1
ATOM 12122 O O . LYS H 1 47 ? 4.394 83.695 15.048 1.00 40.08 106 LYS H O 1
ATOM 12128 N N . GLU H 1 48 ? 5.719 84.272 13.279 1.00 37.40 107 GLU H N 1
ATOM 12129 C CA . GLU H 1 48 ? 4.737 85.220 12.673 1.00 38.45 107 GLU H CA 1
ATOM 12130 C C . GLU H 1 48 ? 3.709 84.451 11.818 1.00 37.27 107 GLU H C 1
ATOM 12131 O O . GLU H 1 48 ? 2.781 85.101 11.286 1.00 36.52 107 GLU H O 1
ATOM 12137 N N . GLY H 1 49 ? 3.865 83.130 11.678 1.00 35.96 108 GLY H N 1
ATOM 12138 C CA . GLY H 1 49 ? 2.911 82.287 10.920 1.00 35.54 108 GLY H CA 1
ATOM 12139 C C . GLY H 1 49 ? 3.093 82.368 9.406 1.00 34.92 108 GLY H C 1
ATOM 12140 O O . GLY H 1 49 ? 2.203 81.880 8.677 1.00 33.04 108 GLY H O 1
ATOM 12141 N N . TYR H 1 50 ? 4.233 82.885 8.947 1.00 33.14 109 TYR H N 1
ATOM 12142 C CA . TYR H 1 50 ? 4.509 83.052 7.493 1.00 33.99 109 TYR H CA 1
ATOM 12143 C C . TYR H 1 50 ? 4.490 81.705 6.753 1.00 32.81 109 TYR H C 1
ATOM 12144 O O . TYR H 1 50 ? 4.079 81.681 5.569 1.00 33.87 109 TYR H O 1
ATOM 12153 N N . TYR H 1 51 ? 4.883 80.616 7.426 1.00 31.27 110 TYR H N 1
ATOM 12154 C CA . TYR H 1 51 ? 4.979 79.297 6.746 1.00 31.25 110 TYR H CA 1
ATOM 12155 C C . TYR H 1 51 ? 3.703 78.469 6.929 1.00 32.48 110 TYR H C 1
ATOM 12156 O O . TYR H 1 51 ? 3.632 77.373 6.331 1.00 33.35 110 TYR H O 1
ATOM 12165 N N . ASN H 1 52 ? 2.739 78.958 7.716 1.00 34.45 111 ASN H N 1
ATOM 12166 C CA . ASN H 1 52 ? 1.474 78.197 7.925 1.00 36.20 111 ASN H CA 1
ATOM 12167 C C . ASN H 1 52 ? 0.772 78.002 6.579 1.00 36.32 111 ASN H C 1
ATOM 12168 O O . ASN H 1 52 ? 0.502 79.014 5.908 1.00 36.81 111 ASN H O 1
ATOM 12173 N N . GLY H 1 53 ? 0.525 76.747 6.193 1.00 36.97 112 GLY H N 1
ATOM 12174 C CA . GLY H 1 53 ? -0.180 76.446 4.932 1.00 37.51 112 GLY H CA 1
ATOM 12175 C C . GLY H 1 53 ? 0.749 76.414 3.729 1.00 38.67 112 GLY H C 1
ATOM 12176 O O . GLY H 1 53 ? 0.244 76.138 2.620 1.00 37.50 112 GLY H O 1
ATOM 12177 N N . ILE H 1 54 ? 2.044 76.708 3.919 1.00 37.08 113 ILE H N 1
ATOM 12178 C CA . ILE H 1 54 ? 3.019 76.661 2.785 1.00 38.64 113 ILE H CA 1
ATOM 12179 C C . ILE H 1 54 ? 3.259 75.196 2.421 1.00 38.56 113 ILE H C 1
ATOM 12180 O O . ILE H 1 54 ? 3.344 74.347 3.338 1.00 40.16 113 ILE H O 1
ATOM 12185 N N . THR H 1 55 ? 3.411 74.931 1.128 1.00 38.89 114 THR H N 1
ATOM 12186 C CA . THR H 1 55 ? 3.567 73.544 0.634 1.00 37.24 114 THR H CA 1
ATOM 12187 C C . THR H 1 55 ? 5.020 73.194 0.309 1.00 35.71 114 THR H C 1
ATOM 12188 O O . THR H 1 55 ? 5.886 74.103 0.265 1.00 34.87 114 THR H O 1
ATOM 12192 N N . PHE H 1 56 ? 5.264 71.894 0.165 1.00 33.43 115 PHE H N 1
ATOM 12193 C CA . PHE H 1 56 ? 6.520 71.363 -0.416 1.00 31.66 115 PHE H CA 1
ATOM 12194 C C . PHE H 1 56 ? 6.196 71.306 -1.911 1.00 32.44 115 PHE H C 1
ATOM 12195 O O . P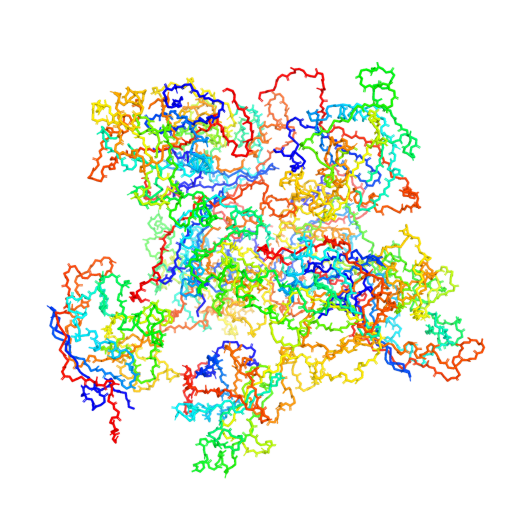HE H 1 56 ? 5.576 70.323 -2.334 1.00 33.17 115 PHE H O 1
ATOM 12203 N N . HIS H 1 57 ? 6.535 72.365 -2.650 1.00 32.36 116 HIS H N 1
ATOM 12204 C CA . HIS H 1 57 ? 6.083 72.494 -4.064 1.00 34.22 116 HIS H CA 1
ATOM 12205 C C . HIS H 1 57 ? 6.953 71.697 -5.029 1.00 34.76 116 HIS H C 1
ATOM 12206 O O . HIS H 1 57 ? 6.498 71.476 -6.165 1.00 35.52 116 HIS H O 1
ATOM 12213 N N . ARG H 1 58 ? 8.140 71.281 -4.591 1.00 33.83 117 ARG H N 1
ATOM 12214 C CA . ARG H 1 58 ? 9.063 70.542 -5.479 1.00 35.46 117 ARG H CA 1
ATOM 12215 C C . ARG H 1 58 ? 9.753 69.453 -4.657 1.00 34.89 117 ARG H C 1
ATOM 12216 O O . ARG H 1 58 ? 10.355 69.796 -3.610 1.00 33.84 117 ARG H O 1
ATOM 12224 N N . VAL H 1 59 ? 9.583 68.191 -5.079 1.00 36.90 118 VAL H N 1
ATOM 12225 C CA . VAL H 1 59 ? 10.168 67.014 -4.374 1.00 35.65 118 VAL H CA 1
ATOM 12226 C C . VAL H 1 59 ? 10.894 66.129 -5.392 1.00 37.34 118 VAL H C 1
ATOM 12227 O O . VAL H 1 59 ? 10.295 65.809 -6.439 1.00 38.13 118 VAL H O 1
ATOM 12231 N N . ILE H 1 60 ? 12.145 65.773 -5.082 1.00 36.09 119 ILE H N 1
ATOM 12232 C CA . ILE H 1 60 ? 12.980 64.887 -5.942 1.00 37.60 119 ILE H CA 1
ATOM 12233 C C . ILE H 1 60 ? 13.540 63.777 -5.047 1.00 35.12 119 ILE H C 1
ATOM 12234 O O . ILE H 1 60 ? 14.487 64.073 -4.292 1.00 32.18 119 ILE H O 1
ATOM 12239 N N . ASP H 1 61 ? 12.980 62.564 -5.106 1.00 35.18 120 ASP H N 1
ATOM 12240 C CA . ASP H 1 61 ? 13.519 61.462 -4.262 1.00 37.41 120 ASP H CA 1
ATOM 12241 C C . ASP H 1 61 ? 14.985 61.246 -4.649 1.00 37.24 120 ASP H C 1
ATOM 12242 O O . ASP H 1 61 ? 15.287 61.303 -5.857 1.00 39.16 120 ASP H O 1
ATOM 12247 N N . GLY H 1 62 ? 15.853 61.026 -3.661 1.00 35.74 121 GLY H N 1
ATOM 12248 C CA . GLY H 1 62 ? 17.291 60.814 -3.925 1.00 36.29 121 GLY H CA 1
ATOM 12249 C C . GLY H 1 62 ? 18.021 62.142 -4.024 1.00 35.14 121 GLY H C 1
ATOM 12250 O O . GLY H 1 62 ? 19.224 62.145 -4.368 1.00 34.07 121 GLY H O 1
ATOM 12251 N N . PHE H 1 63 ? 17.313 63.238 -3.742 1.00 33.20 122 PHE H N 1
ATOM 12252 C CA . PHE H 1 63 ? 17.946 64.573 -3.842 1.00 33.37 122 PHE H CA 1
ATOM 12253 C C . PHE H 1 63 ? 17.513 65.429 -2.653 1.00 31.69 122 PHE H C 1
ATOM 12254 O O . PHE H 1 63 ? 18.192 65.449 -1.626 1.00 30.94 122 PHE H O 1
ATOM 12270 N N . VAL H 1 65 ? 13.873 67.927 -0.844 1.00 31.17 124 VAL H N 1
ATOM 12271 C CA . VAL H 1 65 ? 12.507 68.419 -0.887 1.00 30.47 124 VAL H CA 1
ATOM 12272 C C . VAL H 1 65 ? 12.573 69.925 -0.589 1.00 29.41 124 VAL H C 1
ATOM 12273 O O . VAL H 1 65 ? 13.332 70.298 0.327 1.00 28.70 124 VAL H O 1
ATOM 12277 N N . GLN H 1 66 ? 11.823 70.761 -1.313 1.00 29.51 125 GLN H N 1
ATOM 12278 C CA . GLN H 1 66 ? 11.929 72.218 -1.017 1.00 30.31 125 GLN H CA 1
ATOM 12279 C C . GLN H 1 66 ? 10.538 72.800 -0.756 1.00 30.10 125 GLN H C 1
ATOM 12280 O O . GLN H 1 66 ? 9.525 72.233 -1.244 1.00 32.00 125 GLN H O 1
ATOM 12286 N N . THR H 1 67 ? 10.523 73.887 0.014 1.00 30.15 126 THR H N 1
ATOM 12287 C CA . THR H 1 67 ? 9.299 74.550 0.521 1.00 31.48 126 THR H CA 1
ATOM 12288 C C . THR H 1 67 ? 9.618 76.010 0.854 1.00 31.62 126 THR H C 1
ATOM 12289 O O . THR H 1 67 ? 10.690 76.506 0.439 1.00 31.92 126 THR H O 1
ATOM 12293 N N . GLY H 1 68 ? 8.702 76.681 1.551 1.00 32.55 127 GLY H N 1
ATOM 12294 C CA . GLY H 1 68 ? 8.952 78.063 2.001 1.00 31.93 127 GLY H CA 1
ATOM 12295 C C . GLY H 1 68 ? 8.535 79.121 1.002 1.00 32.56 127 GLY H C 1
ATOM 12296 O O . GLY H 1 68 ? 8.850 80.287 1.271 1.00 34.45 127 GLY H O 1
ATOM 12297 N N . ASP H 1 69 ? 7.814 78.756 -0.062 1.00 32.11 128 ASP H N 1
ATOM 12298 C CA . ASP H 1 69 ? 7.388 79.757 -1.079 1.00 34.49 128 ASP H CA 1
ATOM 12299 C C . ASP H 1 69 ? 5.885 80.011 -1.004 1.00 34.28 128 ASP H C 1
ATOM 12300 O O . ASP H 1 69 ? 5.092 79.142 -1.354 1.00 35.19 128 ASP H O 1
ATOM 12305 N N . PRO H 1 70 ? 5.452 81.221 -0.577 1.00 35.97 129 PRO H N 1
ATOM 12306 C CA . PRO H 1 70 ? 4.032 81.581 -0.552 1.00 38.13 129 PRO H CA 1
ATOM 12307 C C . PRO H 1 70 ? 3.323 81.374 -1.901 1.00 38.41 129 PRO H C 1
ATOM 12308 O O . PRO H 1 70 ? 2.156 81.055 -1.889 1.00 37.24 129 PRO H O 1
ATOM 12312 N N . LYS H 1 71 ? 4.043 81.588 -3.011 1.00 39.78 130 LYS H N 1
ATOM 12313 C CA . LYS H 1 71 ? 3.481 81.448 -4.389 1.00 41.93 130 LYS H CA 1
ATOM 12314 C C . LYS H 1 71 ? 3.393 79.967 -4.781 1.00 40.57 130 LYS H C 1
ATOM 12315 O O . LYS H 1 71 ? 2.738 79.675 -5.801 1.00 40.86 130 LYS H O 1
ATOM 12321 N N . GLY H 1 72 ? 4.069 79.089 -4.031 1.00 39.14 131 GLY H N 1
ATOM 12322 C CA . GLY H 1 72 ? 4.057 77.629 -4.263 1.00 37.70 131 GLY H CA 1
ATOM 12323 C C . GLY H 1 72 ? 4.611 77.200 -5.615 1.00 38.08 131 GLY H C 1
ATOM 12324 O O . GLY H 1 72 ? 4.217 76.113 -6.070 1.00 35.64 131 GLY H O 1
ATOM 12325 N N . ASP H 1 73 ? 5.497 77.989 -6.240 1.00 38.20 132 ASP H N 1
ATOM 12326 C CA . ASP H 1 73 ? 6.058 77.584 -7.562 1.00 40.54 132 ASP H CA 1
ATOM 12327 C C . ASP H 1 73 ? 7.574 77.830 -7.603 1.00 40.71 132 ASP H C 1
ATOM 12328 O O . ASP H 1 73 ? 8.174 77.637 -8.685 1.00 41.29 132 ASP H O 1
ATOM 12333 N N . GLY H 1 74 ? 8.166 78.237 -6.476 1.00 39.30 133 GLY H N 1
ATOM 12334 C CA . GLY H 1 74 ? 9.618 78.472 -6.393 1.00 37.79 133 GLY H CA 1
ATOM 12335 C C . GLY H 1 74 ? 10.053 79.875 -6.803 1.00 38.58 133 GLY H C 1
ATOM 12336 O O . GLY H 1 74 ? 11.278 80.089 -6.850 1.00 40.23 133 GLY H O 1
ATOM 12337 N N . THR H 1 75 ? 9.125 80.819 -7.025 1.00 38.66 134 THR H N 1
ATOM 12338 C CA . THR H 1 75 ? 9.530 82.183 -7.480 1.00 39.15 134 THR H CA 1
ATOM 12339 C C . THR H 1 75 ? 9.224 83.250 -6.418 1.00 38.39 134 THR H C 1
ATOM 12340 O O . THR H 1 75 ? 9.553 84.426 -6.668 1.00 40.17 134 THR H O 1
ATOM 12344 N N . GLY H 1 76 ? 8.623 82.868 -5.288 1.00 37.43 135 GLY H N 1
ATOM 12345 C CA . GLY H 1 76 ? 8.220 83.868 -4.279 1.00 37.31 135 GLY H CA 1
ATOM 12346 C C . GLY H 1 76 ? 9.003 83.781 -2.983 1.00 35.82 135 GLY H C 1
ATOM 12347 O O . GLY H 1 76 ? 10.054 83.110 -2.944 1.00 33.50 135 GLY H O 1
ATOM 12348 N N . GLY H 1 77 ? 8.489 84.451 -1.952 1.00 35.53 136 GLY H N 1
ATOM 12349 C CA . GLY H 1 77 ? 9.146 84.466 -0.635 1.00 35.84 136 GLY H CA 1
ATOM 12350 C C . GLY H 1 77 ? 9.994 85.707 -0.455 1.00 35.62 136 GLY H C 1
ATOM 12351 O O . GLY H 1 77 ? 10.568 86.189 -1.453 1.00 37.00 136 GLY H O 1
ATOM 12352 N N . GLN H 1 78 ? 10.055 86.216 0.774 1.00 35.10 137 GLN H N 1
ATOM 12353 C CA . GLN H 1 78 ? 10.854 87.429 1.091 1.00 36.59 137 GLN H CA 1
ATOM 12354 C C . GLN H 1 78 ? 11.484 87.239 2.466 1.00 35.28 137 GLN H C 1
ATOM 12355 O O . GLN H 1 78 ? 10.904 86.471 3.272 1.00 33.46 137 GLN H O 1
ATOM 12361 N N . SER H 1 79 ? 12.625 87.889 2.713 1.00 33.32 138 SER H N 1
ATOM 12362 C CA . SER H 1 79 ? 13.247 87.818 4.059 1.00 33.78 138 SER H CA 1
ATOM 12363 C C . SER H 1 79 ? 12.423 88.713 4.987 1.00 32.81 138 SER H C 1
ATOM 12364 O O . SER H 1 79 ? 11.594 89.479 4.463 1.00 34.62 138 SER H O 1
ATOM 12367 N N . ILE H 1 80 ? 12.680 88.654 6.296 1.00 32.85 139 ILE H N 1
ATOM 12368 C CA . ILE H 1 80 ? 11.969 89.511 7.294 1.00 33.95 139 ILE H CA 1
ATOM 12369 C C . ILE H 1 80 ? 12.511 90.944 7.209 1.00 35.38 139 ILE H C 1
ATOM 12370 O O . ILE H 1 80 ? 11.938 91.828 7.875 1.00 36.10 139 ILE H O 1
ATOM 12375 N N . TRP H 1 81 ? 13.564 91.162 6.417 1.00 36.24 140 TRP H N 1
ATOM 12376 C CA . TRP H 1 81 ? 14.196 92.506 6.303 1.00 38.14 140 TRP H CA 1
ATOM 12377 C C . TRP H 1 81 ? 13.839 93.169 4.971 1.00 39.54 140 TRP H C 1
ATOM 12378 O O . TRP H 1 81 ? 14.258 94.326 4.761 1.00 39.08 140 TRP H O 1
ATOM 12389 N N . HIS H 1 82 ? 13.091 92.467 4.116 1.00 39.41 141 HIS H N 1
ATOM 12390 C CA . HIS H 1 82 ? 12.719 93.025 2.793 1.00 40.50 141 HIS H CA 1
ATOM 12391 C C . HIS H 1 82 ? 11.980 94.352 2.994 1.00 42.67 141 HIS H C 1
ATOM 12392 O O . HIS H 1 82 ? 10.984 94.363 3.738 1.00 41.17 141 HIS H O 1
ATOM 12399 N N . ASP H 1 83 ? 12.490 95.425 2.385 1.00 44.90 142 ASP H N 1
ATOM 12400 C CA . ASP H 1 83 ? 11.861 96.775 2.455 1.00 49.96 142 ASP H CA 1
ATOM 12401 C C . ASP H 1 83 ? 11.821 97.307 3.897 1.00 50.47 142 ASP H C 1
ATOM 12402 O O . ASP H 1 83 ? 11.084 98.288 4.127 1.00 53.10 142 ASP H O 1
ATOM 12407 N N . LYS H 1 84 ? 12.580 96.709 4.821 1.00 49.06 143 LYS H N 1
ATOM 12408 C CA . LYS H 1 84 ? 12.645 97.200 6.232 1.00 50.07 143 LYS H CA 1
ATOM 12409 C C . LYS H 1 84 ? 14.093 97.553 6.608 1.00 50.74 143 LYS H C 1
ATOM 12410 O O . LYS H 1 84 ? 14.284 98.554 7.309 1.00 49.75 143 LYS H O 1
ATOM 12416 N N . ASP H 1 85 ? 15.069 96.735 6.194 1.00 48.79 144 ASP H N 1
ATOM 12417 C CA . ASP H 1 85 ? 16.494 96.997 6.537 1.00 50.31 144 ASP H CA 1
ATOM 12418 C C . ASP H 1 85 ? 17.369 96.655 5.323 1.00 50.15 144 ASP H C 1
ATOM 12419 O O . ASP H 1 85 ? 17.692 95.469 5.134 1.00 44.96 144 ASP H O 1
ATOM 12424 N N . LYS H 1 86 ? 17.773 97.678 4.563 1.00 53.04 145 LYS H N 1
ATOM 12425 C CA . LYS H 1 86 ? 18.584 97.487 3.328 1.00 56.82 145 LYS H CA 1
ATOM 12426 C C . LYS H 1 86 ? 20.021 97.053 3.653 1.00 55.59 145 LYS H C 1
ATOM 12427 O O . LYS H 1 86 ? 20.760 96.753 2.692 1.00 57.58 145 LYS H O 1
ATOM 12433 N N . THR H 1 87 ? 20.410 96.999 4.932 1.00 54.51 146 THR H N 1
ATOM 12434 C CA . THR H 1 87 ? 21.788 96.535 5.267 1.00 54.82 146 THR H CA 1
ATOM 12435 C C . THR H 1 87 ? 21.786 95.008 5.342 1.00 53.56 146 THR H C 1
ATOM 12436 O O . THR H 1 87 ? 22.878 94.425 5.437 1.00 55.82 146 THR H O 1
ATOM 12440 N N . LYS H 1 88 ? 20.597 94.401 5.325 1.00 51.92 147 LYS H N 1
ATOM 12441 C CA . LYS H 1 88 ? 20.471 92.919 5.398 1.00 48.95 147 LYS H CA 1
ATOM 12442 C C . LYS H 1 88 ? 19.762 92.420 4.135 1.00 47.05 147 LYS H C 1
ATOM 12443 O O . LYS H 1 88 ? 20.085 91.319 3.693 1.00 45.22 147 LYS H O 1
ATOM 12449 N N . ASP H 1 89 ? 18.870 93.228 3.557 1.00 47.34 148 ASP H N 1
ATOM 12450 C CA . ASP H 1 89 ? 18.154 92.806 2.327 1.00 46.76 148 ASP H CA 1
ATOM 12451 C C . ASP H 1 89 ? 18.050 94.000 1.370 1.00 49.64 148 ASP H C 1
ATOM 12452 O O . ASP H 1 89 ? 17.177 94.867 1.599 1.00 48.15 148 ASP H O 1
ATOM 12457 N N . LYS H 1 90 ? 18.873 94.006 0.312 1.00 52.94 149 LYS H N 1
ATOM 12458 C CA . LYS H 1 90 ? 18.878 95.126 -0.671 1.00 58.34 149 LYS H CA 1
ATOM 12459 C C . LYS H 1 90 ? 17.598 95.085 -1.516 1.00 55.99 149 LYS H C 1
ATOM 12460 O O . LYS H 1 90 ? 17.278 96.121 -2.131 1.00 54.61 149 LYS H O 1
ATOM 12466 N N . GLY H 1 91 ? 16.905 93.939 -1.552 1.00 51.52 150 GLY H N 1
ATOM 12467 C CA . GLY H 1 91 ? 15.660 93.817 -2.339 1.00 50.80 150 GLY H CA 1
ATOM 12468 C C . GLY H 1 91 ? 15.418 92.412 -2.877 1.00 50.39 150 GLY H C 1
ATOM 12469 O O . GLY H 1 91 ? 14.239 92.104 -3.142 1.00 52.35 150 GLY H O 1
ATOM 12470 N N . THR H 1 92 ? 16.473 91.596 -3.052 1.00 46.78 151 THR H N 1
ATOM 12471 C CA . THR H 1 92 ? 16.311 90.208 -3.579 1.00 46.01 151 THR H CA 1
ATOM 12472 C C . THR H 1 92 ? 16.611 89.164 -2.495 1.00 42.32 151 THR H C 1
ATOM 12473 O O . THR H 1 92 ? 16.490 87.960 -2.816 1.00 41.58 151 THR H O 1
ATOM 12477 N N . GLY H 1 93 ? 16.981 89.589 -1.278 1.00 39.05 152 GLY H N 1
ATOM 12478 C CA . GLY H 1 93 ? 17.245 88.633 -0.180 1.00 36.71 152 GLY H CA 1
ATOM 12479 C C . GLY H 1 93 ? 18.487 88.983 0.622 1.00 37.84 152 GLY H C 1
ATOM 12480 O O . GLY H 1 93 ? 19.087 90.055 0.352 1.00 38.66 152 GLY H O 1
ATOM 12481 N N . PHE H 1 94 ? 18.842 88.137 1.599 1.00 34.59 153 PHE H N 1
ATOM 12482 C CA . PHE H 1 94 ? 20.051 88.360 2.436 1.00 36.18 153 PHE H CA 1
ATOM 12483 C C . PHE H 1 94 ? 21.200 87.497 1.893 1.00 36.32 153 PHE H C 1
ATOM 12484 O O . PHE H 1 94 ? 20.952 86.607 1.042 1.00 34.92 153 PHE H O 1
ATOM 12492 N N . LYS H 1 95 ? 22.409 87.744 2.406 1.00 37.04 154 LYS H N 1
ATOM 12493 C CA . LYS H 1 95 ? 23.654 87.107 1.892 1.00 39.12 154 LYS H CA 1
ATOM 12494 C C . LYS H 1 95 ? 23.814 85.655 2.351 1.00 36.90 154 LYS H C 1
ATOM 12495 O O . LYS H 1 95 ? 23.273 85.287 3.410 1.00 34.30 154 LYS H O 1
ATOM 12501 N N . ASN H 1 96 ? 24.579 84.882 1.573 1.00 37.33 155 ASN H N 1
ATOM 12502 C CA . ASN H 1 96 ? 24.889 83.475 1.922 1.00 36.51 155 ASN H CA 1
ATOM 12503 C C . ASN H 1 96 ? 25.853 83.472 3.106 1.00 37.32 155 ASN H C 1
ATOM 12504 O O . ASN H 1 96 ? 26.842 84.226 3.073 1.00 40.98 155 ASN H O 1
ATOM 12509 N N . GLU H 1 97 ? 25.541 82.684 4.129 1.00 37.44 156 GLU H N 1
ATOM 12510 C CA . GLU H 1 97 ? 26.435 82.505 5.301 1.00 38.77 156 GLU H CA 1
ATOM 12511 C C . GLU H 1 97 ? 27.068 81.115 5.140 1.00 36.08 156 GLU H C 1
ATOM 12512 O O . GLU H 1 97 ? 26.459 80.144 5.636 1.00 32.92 156 GLU H O 1
ATOM 12518 N N . ILE H 1 98 ? 28.166 81.018 4.378 1.00 35.71 157 ILE H N 1
ATOM 12519 C CA . ILE H 1 98 ? 28.868 79.716 4.149 1.00 38.09 157 ILE H CA 1
ATOM 12520 C C . ILE H 1 98 ? 29.889 79.527 5.273 1.00 38.97 157 ILE H C 1
ATOM 12521 O O . ILE H 1 98 ? 30.609 80.487 5.586 1.00 39.63 157 ILE H O 1
ATOM 12526 N N . THR H 1 99 ? 29.955 78.326 5.847 1.00 37.87 158 THR H N 1
ATOM 12527 C CA . THR H 1 99 ? 30.892 78.037 6.959 1.00 38.38 158 THR H CA 1
ATOM 12528 C C . THR H 1 99 ? 31.475 76.636 6.825 1.00 37.55 158 THR H C 1
ATOM 12529 O O . THR H 1 99 ? 30.786 75.702 6.427 1.00 37.22 158 THR H O 1
ATOM 12533 N N . PRO H 1 100 ? 32.767 76.448 7.167 1.00 39.19 159 PRO H N 1
ATOM 12534 C CA . PRO H 1 100 ? 33.371 75.119 7.133 1.00 38.75 159 PRO H CA 1
ATOM 12535 C C . PRO H 1 100 ? 32.815 74.218 8.252 1.00 37.23 159 PRO H C 1
ATOM 12536 O O . PRO H 1 100 ? 33.229 73.076 8.315 1.00 37.54 159 PRO H O 1
ATOM 12540 N N . TYR H 1 101 ? 31.877 74.731 9.067 1.00 36.52 160 TYR H N 1
ATOM 12541 C CA . TYR H 1 101 ? 31.246 73.936 10.165 1.00 36.61 160 TYR H CA 1
ATOM 12542 C C . TYR H 1 101 ? 29.917 73.283 9.735 1.00 34.83 160 TYR H C 1
ATOM 12543 O O . TYR H 1 101 ? 29.452 72.388 10.473 1.00 36.79 160 TYR H O 1
ATOM 12552 N N . LEU H 1 102 ? 29.331 73.672 8.596 1.00 33.61 161 LEU H N 1
ATOM 12553 C CA . LEU H 1 102 ? 28.005 73.112 8.192 1.00 31.51 161 LEU H CA 1
ATOM 12554 C C . LEU H 1 102 ? 28.040 72.665 6.730 1.00 31.38 161 LEU H C 1
ATOM 12555 O O . LEU H 1 102 ? 28.616 73.407 5.902 1.00 31.47 161 LEU H O 1
ATOM 12560 N N . TYR H 1 103 ? 27.403 71.523 6.432 1.00 30.44 162 TYR H N 1
ATOM 12561 C CA . TYR H 1 103 ? 27.404 70.945 5.060 1.00 30.27 162 TYR H CA 1
ATOM 12562 C C . TYR H 1 103 ? 26.013 70.417 4.691 1.00 30.17 162 TYR H C 1
ATOM 12563 O O . TYR H 1 103 ? 25.199 70.164 5.588 1.00 29.97 162 TYR H O 1
ATOM 12572 N N . ASN H 1 104 ? 25.797 70.207 3.388 1.00 29.94 163 ASN H N 1
ATOM 12573 C CA . ASN H 1 104 ? 24.516 69.721 2.818 1.00 29.30 163 ASN H CA 1
ATOM 12574 C C . ASN H 1 104 ? 24.464 68.185 2.905 1.00 30.50 163 ASN H C 1
ATOM 12575 O O . ASN H 1 104 ? 24.148 67.536 1.892 1.00 30.95 163 ASN H O 1
ATOM 12580 N N . ILE H 1 105 ? 24.770 67.636 4.085 1.00 29.14 164 ILE H N 1
ATOM 12581 C CA . ILE H 1 105 ? 24.678 66.164 4.320 1.00 31.48 164 ILE H CA 1
ATOM 12582 C C . ILE H 1 105 ? 23.195 65.808 4.455 1.00 29.97 164 ILE H C 1
ATOM 12583 O O . ILE H 1 105 ? 22.375 66.742 4.595 1.00 28.79 164 ILE H O 1
ATOM 12588 N N . ARG H 1 106 ? 22.875 64.514 4.489 1.00 32.21 165 ARG H N 1
ATOM 12589 C CA . ARG H 1 106 ? 21.466 64.058 4.645 1.00 31.01 165 ARG H CA 1
ATOM 12590 C C . ARG H 1 106 ? 20.821 64.718 5.872 1.00 29.50 165 ARG H C 1
ATOM 12591 O O . ARG H 1 106 ? 21.425 64.700 6.964 1.00 30.16 165 ARG H O 1
ATOM 12599 N N . GLY H 1 107 ? 19.642 65.313 5.685 1.00 28.63 166 GLY H N 1
ATOM 12600 C CA . GLY H 1 107 ? 18.907 65.950 6.796 1.00 29.34 166 GLY H CA 1
ATOM 12601 C C . GLY H 1 107 ? 19.268 67.412 6.993 1.00 29.12 166 GLY H C 1
ATOM 12602 O O . GLY H 1 107 ? 18.565 68.083 7.761 1.00 29.74 166 GLY H O 1
ATOM 12603 N N . ALA H 1 108 ? 20.306 67.905 6.320 1.00 29.98 167 ALA H N 1
ATOM 12604 C CA . ALA H 1 108 ? 20.695 69.325 6.499 1.00 29.09 167 ALA H CA 1
ATOM 12605 C C . ALA H 1 108 ? 19.631 70.241 5.891 1.00 29.70 167 ALA H C 1
ATOM 12606 O O . ALA H 1 108 ? 19.202 69.984 4.755 1.00 27.60 167 ALA H O 1
ATOM 12608 N N . LEU H 1 109 ? 19.253 71.281 6.642 1.00 30.14 168 LEU H N 1
ATOM 12609 C CA . LEU H 1 109 ? 18.278 72.319 6.227 1.00 31.45 168 LEU H CA 1
ATOM 12610 C C . LEU H 1 109 ? 19.075 73.497 5.648 1.00 30.49 168 LEU H C 1
ATOM 12611 O O . LEU H 1 109 ? 19.999 73.948 6.342 1.00 28.26 168 LEU H O 1
ATOM 12616 N N . ALA H 1 110 ? 18.781 73.927 4.414 1.00 29.13 169 ALA H N 1
ATOM 12617 C CA . ALA H 1 110 ? 19.525 75.055 3.800 1.00 28.69 169 ALA H CA 1
ATOM 12618 C C . ALA H 1 110 ? 18.597 75.981 3.024 1.00 29.66 169 ALA H C 1
ATOM 12619 O O . ALA H 1 110 ? 17.503 75.586 2.616 1.00 28.05 169 ALA H O 1
ATOM 12629 N N . ALA H 1 112 ? 17.405 78.028 -0.231 1.00 27.56 171 ALA H N 1
ATOM 12630 C CA . ALA H 1 112 ? 17.410 77.742 -1.657 1.00 29.85 171 ALA H CA 1
ATOM 12631 C C . ALA H 1 112 ? 18.111 78.861 -2.453 1.00 30.55 171 ALA H C 1
ATOM 12632 O O . ALA H 1 112 ? 19.180 78.613 -2.997 1.00 33.07 171 ALA H O 1
ATOM 12634 N N . ASN H 1 113 ? 17.505 80.048 -2.529 1.00 32.53 172 ASN H N 1
ATOM 12635 C CA . ASN H 1 113 ? 18.045 81.231 -3.267 1.00 33.76 172 ASN H CA 1
ATOM 12636 C C . ASN H 1 113 ? 18.085 80.907 -4.777 1.00 36.30 172 ASN H C 1
ATOM 12637 O O . ASN H 1 113 ? 17.756 79.769 -5.147 1.00 33.50 172 ASN H O 1
ATOM 12642 N N . THR H 1 114 ? 18.448 81.882 -5.618 1.00 37.72 173 THR H N 1
ATOM 12643 C CA . THR H 1 114 ? 18.408 81.711 -7.099 1.00 38.81 173 THR H CA 1
ATOM 12644 C C . THR H 1 114 ? 19.747 81.222 -7.658 1.00 40.92 173 THR H C 1
ATOM 12645 O O . THR H 1 114 ? 19.799 80.952 -8.877 1.00 39.55 173 THR H O 1
ATOM 12649 N N . GLY H 1 115 ? 20.773 81.117 -6.810 1.00 40.11 174 GLY H N 1
ATOM 12650 C CA . GLY H 1 115 ? 22.118 80.753 -7.285 1.00 41.13 174 GLY H CA 1
ATOM 12651 C C . GLY H 1 115 ? 22.957 82.005 -7.508 1.00 43.63 174 GLY H C 1
ATOM 12652 O O . GLY H 1 115 ? 24.106 81.865 -7.929 1.00 43.55 174 GLY H O 1
ATOM 12653 N N . GLN H 1 116 ? 22.379 83.188 -7.263 1.00 45.00 175 GLN H N 1
ATOM 12654 C CA . GLN H 1 116 ? 23.104 84.485 -7.374 1.00 46.46 175 GLN H CA 1
ATOM 12655 C C . GLN H 1 116 ? 23.263 85.050 -5.964 1.00 45.93 175 GLN H C 1
ATOM 12656 O O . GLN H 1 116 ? 22.480 84.726 -5.075 1.00 45.37 175 GLN H O 1
ATOM 12662 N N . PRO H 1 117 ? 24.273 85.909 -5.706 1.00 48.45 176 PRO H N 1
ATOM 12663 C CA . PRO H 1 117 ? 24.474 86.470 -4.370 1.00 47.11 176 PRO H CA 1
ATOM 12664 C C . PRO H 1 117 ? 23.274 87.268 -3.842 1.00 45.89 176 PRO H C 1
ATOM 12665 O O . PRO H 1 117 ? 22.565 87.852 -4.639 1.00 46.79 176 PRO H O 1
ATOM 12669 N N . ASN H 1 118 ? 23.076 87.237 -2.519 1.00 43.09 177 ASN H N 1
ATOM 12670 C CA . ASN H 1 118 ? 22.013 88.006 -1.817 1.00 42.52 177 ASN H CA 1
ATOM 12671 C C . ASN H 1 118 ? 20.610 87.636 -2.329 1.00 40.26 177 ASN H C 1
ATOM 12672 O O . ASN H 1 118 ? 19.791 88.572 -2.536 1.00 37.82 177 ASN H O 1
ATOM 12677 N N . THR H 1 119 ? 20.311 86.337 -2.483 1.00 37.25 178 THR H N 1
ATOM 12678 C CA . THR H 1 119 ? 18.953 85.963 -2.969 1.00 37.78 178 THR H CA 1
ATOM 12679 C C . THR H 1 119 ? 18.259 85.035 -1.953 1.00 36.80 178 THR H C 1
ATOM 12680 O O . THR H 1 119 ? 17.274 84.389 -2.333 1.00 37.23 178 THR H O 1
ATOM 12684 N N . ASN H 1 120 ? 18.725 85.001 -0.699 1.00 35.81 179 ASN H N 1
ATOM 12685 C CA . ASN H 1 120 ? 18.039 84.178 0.339 1.00 34.51 179 ASN H CA 1
ATOM 12686 C C . ASN H 1 120 ? 16.802 84.949 0.793 1.00 34.96 179 ASN H C 1
ATOM 12687 O O . ASN H 1 120 ? 16.967 86.112 1.225 1.00 33.47 179 ASN H O 1
ATOM 12692 N N . GLY H 1 121 ? 15.618 84.344 0.657 1.00 33.29 180 GLY H N 1
ATOM 12693 C CA . GLY H 1 121 ? 14.363 85.005 1.062 1.00 33.89 180 GLY H CA 1
ATOM 12694 C C . GLY H 1 121 ? 13.674 84.230 2.166 1.00 33.28 180 GLY H C 1
ATOM 12695 O O . GLY H 1 121 ? 13.956 84.500 3.345 1.00 36.72 180 GLY H O 1
ATOM 12696 N N . SER H 1 122 ? 12.834 83.269 1.786 1.00 31.82 181 SER H N 1
ATOM 12697 C CA . SER H 1 122 ? 12.097 82.446 2.776 1.00 31.00 181 SER H CA 1
ATOM 12698 C C . SER H 1 122 ? 12.144 80.977 2.357 1.00 29.69 181 SER H C 1
ATOM 12699 O O . SER H 1 122 ? 11.838 80.123 3.194 1.00 29.19 181 SER H O 1
ATOM 12702 N N . GLN H 1 123 ? 12.484 80.712 1.094 1.00 30.59 182 GLN H N 1
ATOM 12703 C CA . GLN H 1 123 ? 12.515 79.315 0.596 1.00 30.37 182 GLN H CA 1
ATOM 12704 C C . GLN H 1 123 ? 13.712 78.551 1.162 1.00 29.30 182 GLN H C 1
ATOM 12705 O O . GLN H 1 123 ? 14.835 79.090 1.187 1.00 29.47 182 GLN H O 1
ATOM 12711 N N . PHE H 1 124 ? 13.454 77.301 1.547 1.00 30.19 183 PHE H N 1
ATOM 12712 C CA . PHE H 1 124 ? 14.504 76.403 2.071 1.00 29.31 183 PHE H CA 1
ATOM 12713 C C . PHE H 1 124 ? 14.239 74.989 1.556 1.00 29.58 183 PHE H C 1
ATOM 12714 O O . PHE H 1 124 ? 13.150 74.706 0.997 1.00 29.11 183 PHE H O 1
ATOM 12722 N N . PHE H 1 125 ? 15.225 74.128 1.760 1.00 28.38 184 PHE H N 1
ATOM 12723 C CA . PHE H 1 125 ? 15.110 72.717 1.338 1.00 29.34 184 PHE H CA 1
ATOM 12724 C C . PHE H 1 125 ? 15.780 71.830 2.380 1.00 28.32 184 PHE H C 1
ATOM 12725 O O . PHE H 1 125 ? 16.587 72.309 3.207 1.00 28.22 184 PHE H O 1
ATOM 12733 N N . ILE H 1 126 ? 15.397 70.560 2.351 1.00 27.89 185 ILE H N 1
ATOM 12734 C CA . ILE H 1 126 ? 15.992 69.532 3.235 1.00 28.84 185 ILE H CA 1
ATOM 12735 C C . ILE H 1 126 ? 16.686 68.524 2.317 1.00 28.06 185 ILE H C 1
ATOM 12736 O O . ILE H 1 126 ? 16.024 68.040 1.371 1.00 27.28 185 ILE H O 1
ATOM 12741 N N . ASN H 1 127 ? 17.975 68.285 2.561 1.00 28.22 186 ASN H N 1
ATOM 12742 C CA . ASN H 1 127 ? 18.764 67.272 1.818 1.00 28.21 186 ASN H CA 1
ATOM 12743 C C . ASN H 1 127 ? 18.189 65.900 2.171 1.00 28.90 186 ASN H C 1
ATOM 12744 O O . ASN H 1 127 ? 18.180 65.549 3.375 1.00 28.11 186 ASN H O 1
ATOM 12749 N N . GLN H 1 128 ? 17.783 65.129 1.158 1.00 30.70 187 GLN H N 1
ATOM 12750 C CA . GLN H 1 128 ? 17.121 63.828 1.418 1.00 29.94 187 GLN H CA 1
ATOM 12751 C C . GLN H 1 128 ? 17.941 62.679 0.830 1.00 32.27 187 GLN H C 1
ATOM 12752 O O . GLN H 1 128 ? 17.687 61.538 1.251 1.00 33.15 187 GLN H O 1
ATOM 12758 N N . ASN H 1 129 ? 18.865 62.956 -0.104 1.00 33.35 188 ASN H N 1
ATOM 12759 C CA . ASN H 1 129 ? 19.687 61.865 -0.704 1.00 34.48 188 ASN H CA 1
ATOM 12760 C C . ASN H 1 129 ? 20.285 60.996 0.405 1.00 33.90 188 ASN H C 1
ATOM 12761 O O . ASN H 1 129 ? 20.810 61.567 1.391 1.00 32.66 188 ASN H O 1
ATOM 12766 N N . SER H 1 130 ? 20.215 59.669 0.239 1.00 34.67 189 SER H N 1
ATOM 12767 C CA . SER H 1 130 ? 20.775 58.710 1.226 1.00 35.58 189 SER H CA 1
ATOM 12768 C C . SER H 1 130 ? 21.775 57.766 0.539 1.00 37.18 189 SER H C 1
ATOM 12769 O O . SER H 1 130 ? 22.227 56.820 1.193 1.00 36.80 189 SER H O 1
ATOM 12772 N N . THR H 1 131 ? 22.087 58.007 -0.736 1.00 36.93 190 THR H N 1
ATOM 12773 C CA . THR H 1 131 ? 23.064 57.155 -1.468 1.00 39.61 190 THR H CA 1
ATOM 12774 C C . THR H 1 131 ? 24.472 57.728 -1.254 1.00 38.90 190 THR H C 1
ATOM 12775 O O . THR H 1 131 ? 24.615 58.954 -1.178 1.00 37.98 190 THR H O 1
ATOM 12779 N N . ASP H 1 132 ? 25.463 56.845 -1.161 1.00 39.19 191 ASP H N 1
ATOM 12780 C CA . ASP H 1 132 ? 26.887 57.225 -0.986 1.00 41.06 191 ASP H CA 1
ATOM 12781 C C . ASP H 1 132 ? 27.272 58.230 -2.084 1.00 40.61 191 ASP H C 1
ATOM 12782 O O . ASP H 1 132 ? 27.016 57.930 -3.259 1.00 43.64 191 ASP H O 1
ATOM 12787 N N . THR H 1 133 ? 27.848 59.380 -1.715 1.00 41.48 192 THR H N 1
ATOM 12788 C CA . THR H 1 133 ? 28.268 60.402 -2.716 1.00 42.74 192 THR H CA 1
ATOM 12789 C C . THR H 1 133 ? 29.794 60.389 -2.891 1.00 45.14 192 THR H C 1
ATOM 12790 O O . THR H 1 133 ? 30.317 61.345 -3.498 1.00 47.03 192 THR H O 1
ATOM 12794 N N . SER H 1 134 ? 30.469 59.331 -2.425 1.00 47.29 193 SER H N 1
ATOM 12795 C CA . SER H 1 134 ? 31.957 59.216 -2.501 1.00 50.71 193 SER H CA 1
ATOM 12796 C C . SER H 1 134 ? 32.488 59.423 -3.934 1.00 54.51 193 SER H C 1
ATOM 12797 O O . SER H 1 134 ? 33.514 60.135 -4.071 1.00 52.16 193 SER H O 1
ATOM 12800 N N . SER H 1 135 ? 31.842 58.829 -4.952 1.00 55.79 194 SER H N 1
ATOM 12801 C CA . SER H 1 135 ? 32.296 58.983 -6.367 1.00 60.75 194 SER H CA 1
ATOM 12802 C C . SER H 1 135 ? 32.036 60.399 -6.914 1.00 63.23 194 SER H C 1
ATOM 12803 O O . SER H 1 135 ? 32.659 60.735 -7.943 1.00 65.72 194 SER H O 1
ATOM 12806 N N . LYS H 1 136 ? 31.155 61.184 -6.276 1.00 54.96 195 LYS H N 1
ATOM 12807 C CA . LYS H 1 136 ? 30.852 62.582 -6.715 1.00 60.20 195 LYS H CA 1
ATOM 12808 C C . LYS H 1 136 ? 31.493 63.589 -5.742 1.00 58.58 195 LYS H C 1
ATOM 12809 O O . LYS H 1 136 ? 31.174 64.798 -5.848 1.00 59.14 195 LYS H O 1
ATOM 12815 N N . LEU H 1 137 ? 32.388 63.126 -4.861 1.00 52.66 196 LEU H N 1
ATOM 12816 C CA . LEU H 1 137 ? 32.970 64.011 -3.813 1.00 55.01 196 LEU H CA 1
ATOM 12817 C C . LEU H 1 137 ? 34.395 64.446 -4.157 1.00 53.36 196 LEU H C 1
ATOM 12818 O O . LEU H 1 137 ? 35.252 63.605 -4.417 1.00 48.81 196 LEU H O 1
ATOM 12823 N N . PRO H 1 138 ? 34.684 65.770 -4.221 1.00 55.79 197 PRO H N 1
ATOM 12824 C CA . PRO H 1 138 ? 36.064 66.248 -4.357 1.00 61.24 197 PRO H CA 1
ATOM 12825 C C . PRO H 1 138 ? 36.741 66.165 -2.971 1.00 59.96 197 PRO H C 1
ATOM 12826 O O . PRO H 1 138 ? 36.988 67.186 -2.360 1.00 67.40 197 PRO H O 1
ATOM 12830 N N . THR H 1 139 ? 36.993 64.930 -2.519 1.00 68.65 198 THR H N 1
ATOM 12831 C CA . THR H 1 139 ? 37.580 64.528 -1.200 1.00 72.04 198 THR H CA 1
ATOM 12832 C C . THR H 1 139 ? 38.537 65.569 -0.586 1.00 71.65 198 THR H C 1
ATOM 12833 O O . THR H 1 139 ? 38.315 65.933 0.587 1.00 68.38 198 THR H O 1
ATOM 12837 N N . SER H 1 140 ? 39.569 65.999 -1.323 1.00 66.41 199 SER H N 1
ATOM 12838 C CA . SER H 1 140 ? 40.606 66.932 -0.791 1.00 65.48 199 SER H CA 1
ATOM 12839 C C . SER H 1 140 ? 40.017 68.241 -0.237 1.00 60.92 199 SER H C 1
ATOM 12840 O O . SER H 1 140 ? 40.813 69.021 0.348 1.00 59.02 199 SER H O 1
ATOM 12843 N N . LYS H 1 141 ? 38.703 68.474 -0.378 1.00 56.40 200 LYS H N 1
ATOM 12844 C CA . LYS H 1 141 ? 38.095 69.744 0.121 1.00 56.53 200 LYS H CA 1
ATOM 12845 C C . LYS H 1 141 ? 37.343 69.557 1.444 1.00 51.09 200 LYS H C 1
ATOM 12846 O O . LYS H 1 141 ? 36.991 70.598 2.046 1.00 49.19 200 LYS H O 1
ATOM 12852 N N . TYR H 1 142 ? 37.123 68.315 1.897 1.00 48.86 201 TYR H N 1
ATOM 12853 C CA . TYR H 1 142 ? 36.279 68.110 3.108 1.00 45.12 201 TYR H CA 1
ATOM 12854 C C . TYR H 1 142 ? 37.043 67.515 4.282 1.00 44.43 201 TYR H C 1
ATOM 12855 O O . TYR H 1 142 ? 37.917 66.674 4.092 1.00 43.75 201 TYR H O 1
ATOM 12864 N N . PRO H 1 143 ? 36.713 67.929 5.531 1.00 42.98 202 PRO H N 1
ATOM 12865 C CA . PRO H 1 143 ? 37.301 67.325 6.725 1.00 45.45 202 PRO H CA 1
ATOM 12866 C C . PRO H 1 143 ? 36.929 65.834 6.708 1.00 44.51 202 PRO H C 1
ATOM 12867 O O . PRO H 1 143 ? 35.876 65.512 6.178 1.00 39.67 202 PRO H O 1
ATOM 12871 N N . GLN H 1 144 ? 37.765 64.977 7.296 1.00 47.95 203 GLN H N 1
ATOM 12872 C CA . GLN H 1 144 ? 37.535 63.505 7.268 1.00 48.23 203 GLN H CA 1
ATOM 12873 C C . GLN H 1 144 ? 36.144 63.128 7.816 1.00 47.01 203 GLN H C 1
ATOM 12874 O O . GLN H 1 144 ? 35.444 62.339 7.146 1.00 43.05 203 GLN H O 1
ATOM 12880 N N . LYS H 1 145 ? 35.753 63.652 8.984 1.00 49.20 204 LYS H N 1
ATOM 12881 C CA . LYS H 1 145 ? 34.428 63.311 9.583 1.00 47.77 204 LYS H CA 1
ATOM 12882 C C . LYS H 1 145 ? 33.280 63.664 8.624 1.00 42.30 204 LYS H C 1
ATOM 12883 O O . LYS H 1 145 ? 32.237 63.004 8.686 1.00 40.75 204 LYS H O 1
ATOM 12889 N N . ILE H 1 146 ? 33.461 64.668 7.771 1.00 39.80 205 ILE H N 1
ATOM 12890 C CA . ILE H 1 146 ? 32.376 65.065 6.822 1.00 38.76 205 ILE H CA 1
ATOM 12891 C C . ILE H 1 146 ? 32.432 64.134 5.604 1.00 39.21 205 ILE H C 1
ATOM 12892 O O . ILE H 1 146 ? 31.368 63.886 4.996 1.00 37.14 205 ILE H O 1
ATOM 12897 N N . ILE H 1 147 ? 33.630 63.658 5.254 1.00 38.79 206 ILE H N 1
ATOM 12898 C CA . ILE H 1 147 ? 33.762 62.667 4.148 1.00 40.04 206 ILE H CA 1
ATOM 12899 C C . ILE H 1 147 ? 32.942 61.442 4.573 1.00 40.09 206 ILE H C 1
ATOM 12900 O O . ILE H 1 147 ? 32.218 60.888 3.718 1.00 38.39 206 ILE H O 1
ATOM 12905 N N . GLU H 1 148 ? 33.033 61.077 5.860 1.00 40.66 207 GLU H N 1
ATOM 12906 C CA . GLU H 1 148 ? 32.284 59.916 6.415 1.00 42.97 207 GLU H CA 1
ATOM 12907 C C . GLU H 1 148 ? 30.780 60.195 6.335 1.00 37.81 207 GLU H C 1
ATOM 12908 O O . GLU H 1 148 ? 30.046 59.307 5.871 1.00 38.24 207 GLU H O 1
ATOM 12914 N N . ALA H 1 149 ? 30.335 61.386 6.748 1.00 37.49 208 ALA H N 1
ATOM 12915 C CA . ALA H 1 149 ? 28.893 61.724 6.675 1.00 35.43 208 ALA H CA 1
ATOM 12916 C C . ALA H 1 149 ? 28.390 61.627 5.225 1.00 36.01 208 ALA H C 1
ATOM 12917 O O . ALA H 1 149 ? 27.283 61.076 5.026 1.00 38.29 208 ALA H O 1
ATOM 12919 N N . TYR H 1 150 ? 29.174 62.099 4.244 1.00 35.24 209 TYR H N 1
ATOM 12920 C CA . TYR H 1 150 ? 28.702 62.062 2.830 1.00 36.32 209 TYR H CA 1
ATOM 12921 C C . TYR H 1 150 ? 28.598 60.622 2.303 1.00 40.14 209 TYR H C 1
ATOM 12922 O O . TYR H 1 150 ? 28.052 60.427 1.190 1.00 38.13 209 TYR H O 1
ATOM 12931 N N . LYS H 1 151 ? 29.075 59.636 3.069 1.00 41.35 210 LYS H N 1
ATOM 12932 C CA . LYS H 1 151 ? 28.921 58.223 2.626 1.00 43.67 210 LYS H CA 1
ATOM 12933 C C . LYS H 1 151 ? 27.489 57.757 2.932 1.00 42.74 210 LYS H C 1
ATOM 12934 O O . LYS H 1 151 ? 27.080 56.724 2.358 1.00 41.72 210 LYS H O 1
ATOM 12940 N N . GLU H 1 152 ? 26.775 58.506 3.787 1.00 42.85 211 GLU H N 1
ATOM 12941 C CA . GLU H 1 152 ? 25.385 58.210 4.245 1.00 44.60 211 GLU H CA 1
ATOM 12942 C C . GLU H 1 152 ? 24.363 59.058 3.471 1.00 42.83 211 GLU H C 1
ATOM 12943 O O . GLU H 1 152 ? 23.166 58.986 3.811 1.00 41.77 211 GLU H O 1
ATOM 12949 N N . GLY H 1 153 ? 24.815 59.848 2.488 1.00 40.40 212 GLY H N 1
ATOM 12950 C CA . GLY H 1 153 ? 23.890 60.657 1.671 1.00 38.76 212 GLY H CA 1
ATOM 12951 C C . GLY H 1 153 ? 24.343 62.099 1.549 1.00 37.32 212 GLY H C 1
ATOM 12952 O O . GLY H 1 153 ? 25.526 62.361 1.802 1.00 38.84 212 GLY H O 1
ATOM 12953 N N . GLY H 1 154 ? 23.433 62.994 1.156 1.00 36.32 213 GLY H N 1
ATOM 12954 C CA . GLY H 1 154 ? 23.766 64.424 1.018 1.00 34.37 213 GLY H CA 1
ATOM 12955 C C . GLY H 1 154 ? 23.960 64.839 -0.428 1.00 34.74 213 GLY H C 1
ATOM 12956 O O . GLY H 1 154 ? 23.957 63.962 -1.316 1.00 36.85 213 GLY H O 1
ATOM 12957 N N . ASN H 1 155 ? 24.148 66.142 -0.633 1.00 34.29 214 ASN H N 1
ATOM 12958 C CA . ASN H 1 155 ? 24.338 66.752 -1.973 1.00 34.18 214 ASN H CA 1
ATOM 12959 C C . ASN H 1 155 ? 25.549 67.678 -1.879 1.00 34.95 214 ASN H C 1
ATOM 12960 O O . ASN H 1 155 ? 25.401 68.888 -1.696 1.00 33.10 214 ASN H O 1
ATOM 12965 N N . PRO H 1 156 ? 26.787 67.135 -1.970 1.00 34.60 215 PRO H N 1
ATOM 12966 C CA . PRO H 1 156 ? 27.998 67.949 -1.832 1.00 34.86 215 PRO H CA 1
ATOM 12967 C C . PRO H 1 156 ? 28.105 69.077 -2.874 1.00 35.60 215 PRO H C 1
ATOM 12968 O O . PRO H 1 156 ? 28.689 70.091 -2.551 1.00 34.99 215 PRO H O 1
ATOM 12972 N N . SER H 1 157 ? 27.520 68.893 -4.065 1.00 34.94 216 SER H N 1
ATOM 12973 C CA . SER H 1 157 ? 27.555 69.943 -5.124 1.00 37.31 216 SER H CA 1
ATOM 12974 C C . SER H 1 157 ? 26.811 71.206 -4.663 1.00 36.65 216 SER H C 1
ATOM 12975 O O . SER H 1 157 ? 26.965 72.267 -5.324 1.00 38.50 216 SER H O 1
ATOM 12978 N N . LEU H 1 158 ? 26.031 71.114 -3.581 1.00 34.79 217 LEU H N 1
ATOM 12979 C CA . LEU H 1 158 ? 25.236 72.289 -3.114 1.00 33.75 217 LEU H CA 1
ATOM 12980 C C . LEU H 1 158 ? 26.040 73.118 -2.100 1.00 32.53 217 LEU H C 1
ATOM 12981 O O . LEU H 1 158 ? 25.644 74.270 -1.842 1.00 31.79 217 LEU H O 1
ATOM 12986 N N . ASP H 1 159 ? 27.120 72.562 -1.543 1.00 33.56 218 ASP H N 1
ATOM 12987 C CA . ASP H 1 159 ? 27.914 73.308 -0.528 1.00 34.41 218 ASP H CA 1
ATOM 12988 C C . ASP H 1 159 ? 28.527 74.552 -1.172 1.00 36.80 218 ASP H C 1
ATOM 12989 O O . ASP H 1 159 ? 29.010 74.448 -2.308 1.00 38.65 218 ASP H O 1
ATOM 12994 N N . GLY H 1 160 ? 28.489 75.686 -0.479 1.00 37.84 219 GLY H N 1
ATOM 12995 C CA . GLY H 1 160 ? 29.116 76.894 -1.045 1.00 43.90 219 GLY H CA 1
ATOM 12996 C C . GLY H 1 160 ? 28.126 77.739 -1.821 1.00 45.48 219 GLY H C 1
ATOM 12997 O O . GLY H 1 160 ? 28.395 78.926 -1.972 1.00 49.55 219 GLY H O 1
ATOM 12998 N N . LYS H 1 161 ? 27.037 77.143 -2.319 1.00 47.68 220 LYS H N 1
ATOM 12999 C CA . LYS H 1 161 ? 26.006 77.940 -3.039 1.00 49.73 220 LYS H CA 1
ATOM 13000 C C . LYS H 1 161 ? 24.747 78.043 -2.169 1.00 43.45 220 LYS H C 1
ATOM 13001 O O . LYS H 1 161 ? 24.001 79.019 -2.335 1.00 41.79 220 LYS H O 1
ATOM 13007 N N . HIS H 1 162 ? 24.539 77.086 -1.260 1.00 36.11 221 HIS H N 1
ATOM 13008 C CA . HIS H 1 162 ? 23.332 77.100 -0.389 1.00 34.71 221 HIS H CA 1
ATOM 13009 C C . HIS H 1 162 ? 23.755 77.118 1.075 1.00 34.83 221 HIS H C 1
ATOM 13010 O O . HIS H 1 162 ? 24.392 76.170 1.535 1.00 36.70 221 HIS H O 1
ATOM 13017 N N . PRO H 1 163 ? 23.419 78.178 1.852 1.00 34.59 222 PRO H N 1
ATOM 13018 C CA . PRO H 1 163 ? 23.793 78.243 3.262 1.00 33.19 222 PRO H CA 1
ATOM 13019 C C . PRO H 1 163 ? 22.943 77.295 4.115 1.00 33.33 222 PRO H C 1
ATOM 13020 O O . PRO H 1 163 ? 21.722 77.315 3.993 1.00 32.36 222 PRO H O 1
ATOM 13024 N N . VAL H 1 164 ? 23.621 76.508 4.951 1.00 32.48 223 VAL H N 1
ATOM 13025 C CA . VAL H 1 164 ? 22.995 75.516 5.872 1.00 32.43 223 VAL H CA 1
ATOM 13026 C C . VAL H 1 164 ? 22.704 76.230 7.190 1.00 32.14 223 VAL H C 1
ATOM 13027 O O . VAL H 1 164 ? 23.543 77.035 7.599 1.00 32.90 223 VAL H O 1
ATOM 13031 N N . PHE H 1 165 ? 21.581 75.917 7.841 1.00 29.69 224 PHE H N 1
ATOM 13032 C CA . PHE H 1 165 ? 21.253 76.615 9.109 1.00 29.66 224 PHE H CA 1
ATOM 13033 C C . PHE H 1 165 ? 20.512 75.678 10.054 1.00 28.98 224 PHE H C 1
ATOM 13034 O O . PHE H 1 165 ? 20.200 76.107 11.167 1.00 31.09 224 PHE H O 1
ATOM 13042 N N . GLY H 1 166 ? 20.279 74.431 9.639 1.00 30.29 225 GLY H N 1
ATOM 13043 C CA . GLY H 1 166 ? 19.537 73.508 10.507 1.00 27.69 225 GLY H CA 1
ATOM 13044 C C . GLY H 1 166 ? 19.836 72.068 10.171 1.00 27.87 225 GLY H C 1
ATOM 13045 O O . GLY H 1 166 ? 20.481 71.814 9.130 1.00 27.96 225 GLY H O 1
ATOM 13046 N N . GLN H 1 167 ? 19.375 71.165 11.029 1.00 28.53 226 GLN H N 1
ATOM 13047 C CA . GLN H 1 167 ? 19.593 69.710 10.834 1.00 29.62 226 GLN H CA 1
ATOM 13048 C C . GLN H 1 167 ? 18.392 68.951 11.396 1.00 29.97 226 GLN H C 1
ATOM 13049 O O . GLN H 1 167 ? 18.011 69.209 12.563 1.00 32.66 226 GLN H O 1
ATOM 13055 N N . VAL H 1 168 ? 17.806 68.085 10.575 1.00 29.82 227 VAL H N 1
ATOM 13056 C CA . VAL H 1 168 ? 16.685 67.211 11.019 1.00 29.87 227 VAL H CA 1
ATOM 13057 C C . VAL H 1 168 ? 17.272 66.204 12.009 1.00 31.58 227 VAL H C 1
ATOM 13058 O O . VAL H 1 168 ? 18.304 65.595 11.669 1.00 31.09 227 VAL H O 1
ATOM 13062 N N . ILE H 1 169 ? 16.645 66.048 13.173 1.00 29.69 228 ILE H N 1
ATOM 13063 C CA . ILE H 1 169 ? 17.147 65.110 14.216 1.00 34.55 228 ILE H CA 1
ATOM 13064 C C . ILE H 1 169 ? 16.013 64.161 14.590 1.00 35.23 228 ILE H C 1
ATOM 13065 O O . ILE H 1 169 ? 16.206 63.341 15.490 1.00 37.64 228 ILE H O 1
ATOM 13070 N N . GLY H 1 170 ? 14.882 64.299 13.904 1.00 34.71 229 GLY H N 1
ATOM 13071 C CA . GLY H 1 170 ? 13.701 63.446 14.109 1.00 34.68 229 GLY H CA 1
ATOM 13072 C C . GLY H 1 170 ? 12.788 63.573 12.909 1.00 32.04 229 GLY H C 1
ATOM 13073 O O . GLY H 1 170 ? 12.675 64.692 12.395 1.00 32.14 229 GLY H O 1
ATOM 13074 N N . GLY H 1 171 ? 12.216 62.468 12.432 1.00 31.70 230 GLY H N 1
ATOM 13075 C CA . GLY H 1 171 ? 11.281 62.558 11.294 1.00 30.50 230 GLY H CA 1
ATOM 13076 C C . GLY H 1 171 ? 11.935 62.516 9.913 1.00 30.52 230 GLY H C 1
ATOM 13077 O O . GLY H 1 171 ? 11.320 62.959 8.943 1.00 32.04 230 GLY H O 1
ATOM 13086 N N . ASP H 1 173 ? 12.064 59.999 8.368 1.00 32.64 232 ASP H N 1
ATOM 13087 C CA . ASP H 1 173 ? 11.142 59.086 7.709 1.00 32.07 232 ASP H CA 1
ATOM 13088 C C . ASP H 1 173 ? 10.040 59.908 7.024 1.00 31.04 232 ASP H C 1
ATOM 13089 O O . ASP H 1 173 ? 9.627 59.536 5.916 1.00 31.17 232 ASP H O 1
ATOM 13094 N N . VAL H 1 174 ? 9.620 61.008 7.653 1.00 31.91 233 VAL H N 1
ATOM 13095 C CA . VAL H 1 174 ? 8.561 61.903 7.095 1.00 30.78 233 VAL H CA 1
ATOM 13096 C C . VAL H 1 174 ? 9.134 62.568 5.842 1.00 29.60 233 VAL H C 1
ATOM 13097 O O . VAL H 1 174 ? 8.442 62.584 4.796 1.00 30.47 233 VAL H O 1
ATOM 13101 N N . VAL H 1 175 ? 10.386 63.017 5.930 1.00 28.78 234 VAL H N 1
ATOM 13102 C CA . VAL H 1 175 ? 11.074 63.662 4.773 1.00 29.77 234 VAL H CA 1
ATOM 13103 C C . VAL H 1 175 ? 11.138 62.646 3.621 1.00 30.26 234 VAL H C 1
ATOM 13104 O O . VAL H 1 175 ? 10.831 63.029 2.490 1.00 29.89 234 VAL H O 1
ATOM 13108 N N . ASP H 1 176 ? 11.506 61.392 3.903 1.00 32.24 235 ASP H N 1
ATOM 13109 C CA . ASP H 1 176 ? 11.574 60.362 2.826 1.00 34.26 235 ASP H CA 1
ATOM 13110 C C . ASP H 1 176 ? 10.186 60.166 2.196 1.00 33.88 235 ASP H C 1
ATOM 13111 O O . ASP H 1 176 ? 10.117 59.990 0.963 1.00 33.07 235 ASP H O 1
ATOM 13116 N N . LYS H 1 177 ? 9.127 60.205 3.008 1.00 33.43 236 LYS H N 1
ATOM 13117 C CA . LYS H 1 177 ? 7.740 59.998 2.505 1.00 35.79 236 LYS H CA 1
ATOM 13118 C C . LYS H 1 177 ? 7.353 61.180 1.610 1.00 34.43 236 LYS H C 1
ATOM 13119 O O . LYS H 1 177 ? 6.747 60.958 0.551 1.00 33.60 236 LYS H O 1
ATOM 13125 N N . ILE H 1 178 ? 7.689 62.395 2.038 1.00 33.52 237 ILE H N 1
ATOM 13126 C CA . ILE H 1 178 ? 7.411 63.609 1.216 1.00 31.77 237 ILE H CA 1
ATOM 13127 C C . ILE H 1 178 ? 8.136 63.464 -0.125 1.00 30.79 237 ILE H C 1
ATOM 13128 O O . ILE H 1 178 ? 7.489 63.650 -1.174 1.00 30.30 237 ILE H O 1
ATOM 13133 N N . ALA H 1 179 ? 9.407 63.054 -0.074 1.00 31.45 238 ALA H N 1
ATOM 13134 C CA . ALA H 1 179 ? 10.265 62.939 -1.282 1.00 33.53 238 ALA H CA 1
ATOM 13135 C C . ALA H 1 179 ? 9.698 61.934 -2.290 1.00 35.82 238 ALA H C 1
ATOM 13136 O O . ALA H 1 179 ? 9.903 62.146 -3.500 1.00 36.94 238 ALA H O 1
ATOM 13138 N N . LYS H 1 180 ? 9.027 60.889 -1.807 1.00 37.60 239 LYS H N 1
ATOM 13139 C CA . LYS H 1 180 ? 8.486 59.807 -2.679 1.00 42.18 239 LYS H CA 1
ATOM 13140 C C . LYS H 1 180 ? 6.997 60.035 -2.969 1.00 41.22 239 LYS H C 1
ATOM 13141 O O . LYS H 1 180 ? 6.366 59.142 -3.569 1.00 42.15 239 LYS H O 1
ATOM 13147 N N . ALA H 1 181 ? 6.466 61.201 -2.602 1.00 40.28 240 ALA H N 1
ATOM 13148 C CA . ALA H 1 181 ? 5.038 61.495 -2.855 1.00 41.77 240 ALA H CA 1
ATOM 13149 C C . ALA H 1 181 ? 4.734 61.432 -4.357 1.00 42.74 240 ALA H C 1
ATOM 13150 O O . ALA H 1 181 ? 5.615 61.780 -5.182 1.00 38.11 240 ALA H O 1
ATOM 13152 N N . GLU H 1 182 ? 3.524 60.994 -4.696 1.00 45.21 241 GLU H N 1
ATOM 13153 C CA . GLU H 1 182 ? 3.117 60.955 -6.118 1.00 50.04 241 GLU H CA 1
ATOM 13154 C C . GLU H 1 182 ? 3.272 62.388 -6.636 1.00 48.23 241 GLU H C 1
ATOM 13155 O O . GLU H 1 182 ? 2.932 63.319 -5.883 1.00 43.88 241 GLU H O 1
ATOM 13161 N N . LYS H 1 183 ? 3.773 62.553 -7.860 1.00 48.19 242 LYS H N 1
ATOM 13162 C CA . LYS H 1 183 ? 4.032 63.907 -8.411 1.00 48.06 242 LYS H CA 1
ATOM 13163 C C . LYS H 1 183 ? 3.920 63.889 -9.937 1.00 51.66 242 LYS H C 1
ATOM 13164 O O . LYS H 1 183 ? 3.871 62.789 -10.519 1.00 50.27 242 LYS H O 1
ATOM 13170 N N . ASP H 1 184 ? 3.922 65.081 -10.537 1.00 56.04 243 ASP H N 1
ATOM 13171 C CA . ASP H 1 184 ? 3.840 65.267 -12.008 1.00 61.28 243 ASP H CA 1
ATOM 13172 C C . ASP H 1 184 ? 5.259 65.348 -12.595 1.00 64.07 243 ASP H C 1
ATOM 13173 O O . ASP H 1 184 ? 6.241 65.099 -11.855 1.00 58.91 243 ASP H O 1
ATOM 13178 N N . GLU H 1 185 ? 5.352 65.699 -13.879 1.00 67.86 244 GLU H N 1
ATOM 13179 C CA . GLU H 1 185 ? 6.653 65.822 -14.589 1.00 68.94 244 GLU H CA 1
ATOM 13180 C C . GLU H 1 185 ? 7.412 67.048 -14.059 1.00 65.40 244 GLU H C 1
ATOM 13181 O O . GLU H 1 185 ? 8.646 67.089 -14.226 1.00 63.11 244 GLU H O 1
ATOM 13187 N N . LYS H 1 186 ? 6.704 67.992 -13.424 1.00 61.75 245 LYS H N 1
ATOM 13188 C CA . LYS H 1 186 ? 7.332 69.225 -12.871 1.00 58.38 245 LYS H CA 1
ATOM 13189 C C . LYS H 1 186 ? 7.749 68.991 -11.403 1.00 54.56 245 LYS H C 1
ATOM 13190 O O . LYS H 1 186 ? 8.155 69.967 -10.733 1.00 46.87 245 LYS H O 1
ATOM 13196 N N . ASP H 1 187 ? 7.641 67.746 -10.924 1.00 51.22 246 ASP H N 1
ATOM 13197 C CA . ASP H 1 187 ? 8.085 67.335 -9.558 1.00 51.06 246 ASP H CA 1
ATOM 13198 C C . ASP H 1 187 ? 7.219 67.976 -8.463 1.00 46.78 246 ASP H C 1
ATOM 13199 O O . ASP H 1 187 ? 7.681 68.041 -7.320 1.00 42.99 246 ASP H O 1
ATOM 13204 N N . LYS H 1 188 ? 6.002 68.402 -8.802 1.00 50.13 247 LYS H N 1
ATOM 13205 C CA . LYS H 1 188 ? 5.065 69.000 -7.813 1.00 49.62 247 LYS H CA 1
ATOM 13206 C C . LYS H 1 188 ? 4.153 67.885 -7.305 1.00 48.16 247 LYS H C 1
ATOM 13207 O O . LYS H 1 188 ? 3.564 67.166 -8.115 1.00 49.10 247 LYS H O 1
ATOM 13213 N N . PRO H 1 189 ? 4.024 67.677 -5.971 1.00 43.90 248 PRO H N 1
ATOM 13214 C CA . PRO H 1 189 ? 3.177 66.607 -5.446 1.00 45.60 248 PRO H CA 1
ATOM 13215 C C . PRO H 1 189 ? 1.733 66.674 -5.965 1.00 47.80 248 PRO H C 1
ATOM 13216 O O . PRO H 1 189 ? 1.176 67.753 -5.986 1.00 50.05 248 PRO H O 1
ATOM 13220 N N . THR H 1 190 ? 1.176 65.528 -6.366 1.00 48.85 249 THR H N 1
ATOM 13221 C CA . THR H 1 190 ? -0.225 65.454 -6.869 1.00 54.32 249 THR H CA 1
ATOM 13222 C C . THR H 1 190 ? -1.157 66.035 -5.799 1.00 54.90 249 THR H C 1
ATOM 13223 O O . THR H 1 190 ? -1.972 66.907 -6.141 1.00 56.87 249 THR H O 1
ATOM 13227 N N . THR H 1 191 ? -1.043 65.551 -4.556 1.00 53.47 250 THR H N 1
ATOM 13228 C CA . THR H 1 191 ? -1.855 66.094 -3.434 1.00 52.62 250 THR H CA 1
ATOM 13229 C C . THR H 1 191 ? -0.926 66.960 -2.571 1.00 49.09 250 THR H C 1
ATOM 13230 O O . THR H 1 191 ? 0.147 66.470 -2.178 1.00 44.91 250 THR H O 1
ATOM 13234 N N . ALA H 1 192 ? -1.336 68.200 -2.306 1.00 46.16 251 ALA H N 1
ATOM 13235 C CA . ALA H 1 192 ? -0.538 69.192 -1.547 1.00 44.13 251 ALA H CA 1
ATOM 13236 C C . ALA H 1 192 ? -0.009 68.636 -0.214 1.00 41.20 251 ALA H C 1
ATOM 13237 O O . ALA H 1 192 ? -0.791 68.026 0.556 1.00 41.12 251 ALA H O 1
ATOM 13239 N N . ILE H 1 193 ? 1.287 68.833 0.029 1.00 37.79 252 ILE H N 1
ATOM 13240 C CA . ILE H 1 193 ? 1.945 68.488 1.322 1.00 36.83 252 ILE H CA 1
ATOM 13241 C C . ILE H 1 193 ? 2.206 69.838 1.989 1.00 36.17 252 ILE H C 1
ATOM 13242 O O . ILE H 1 193 ? 3.021 70.603 1.448 1.00 34.29 252 ILE H O 1
ATOM 13247 N N . THR H 1 194 ? 1.531 70.111 3.103 1.00 35.58 253 THR H N 1
ATOM 13248 C CA . THR H 1 194 ? 1.607 71.453 3.730 1.00 36.68 253 THR H CA 1
ATOM 13249 C C . THR H 1 194 ? 2.268 71.440 5.103 1.00 36.40 253 THR H C 1
ATOM 13250 O O . THR H 1 194 ? 2.198 70.411 5.807 1.00 37.87 253 THR H O 1
ATOM 13254 N N . ILE H 1 195 ? 2.920 72.558 5.422 1.00 38.10 254 ILE H N 1
ATOM 13255 C CA . ILE H 1 195 ? 3.423 72.833 6.795 1.00 35.91 254 ILE H CA 1
ATOM 13256 C C . ILE H 1 195 ? 2.188 73.403 7.490 1.00 36.56 254 ILE H C 1
ATOM 13257 O O . ILE H 1 195 ? 1.815 74.535 7.149 1.00 38.80 254 ILE H O 1
ATOM 13262 N N . ASP H 1 196 ? 1.523 72.620 8.331 1.00 36.41 255 ASP H N 1
ATOM 13263 C CA . ASP H 1 196 ? 0.301 73.104 9.020 1.00 39.68 255 ASP H CA 1
ATOM 13264 C C . ASP H 1 196 ? 0.707 74.156 10.054 1.00 40.32 255 ASP H C 1
ATOM 13265 O O . ASP H 1 196 ? 0.010 75.179 10.165 1.00 43.35 255 ASP H O 1
ATOM 13270 N N . SER H 1 197 ? 1.813 73.917 10.755 1.00 39.61 256 SER H N 1
ATOM 13271 C CA . SER H 1 197 ? 2.293 74.879 11.774 1.00 40.56 256 SER H CA 1
ATOM 13272 C C . SER H 1 197 ? 3.752 74.580 12.107 1.00 40.86 256 SER H C 1
ATOM 13273 O O . SER H 1 197 ? 4.235 73.479 11.740 1.00 36.24 256 SER H O 1
ATOM 13276 N N . ILE H 1 198 ? 4.420 75.540 12.749 1.00 37.34 257 ILE H N 1
ATOM 13277 C CA . ILE H 1 198 ? 5.817 75.327 13.216 1.00 36.46 257 ILE H CA 1
ATOM 13278 C C . ILE H 1 198 ? 5.838 75.545 14.730 1.00 40.62 257 ILE H C 1
ATOM 13279 O O . ILE H 1 198 ? 5.494 76.662 15.191 1.00 42.33 257 ILE H O 1
ATOM 13284 N N . GLU H 1 199 ? 6.221 74.507 15.466 1.00 38.08 258 GLU H N 1
ATOM 13285 C CA . GLU H 1 199 ? 6.284 74.591 16.942 1.00 39.67 258 GLU H CA 1
ATOM 13286 C C . GLU H 1 199 ? 7.708 74.958 17.344 1.00 35.75 258 GLU H C 1
ATOM 13287 O O . GLU H 1 199 ? 8.630 74.217 16.991 1.00 32.54 258 GLU H O 1
ATOM 13293 N N . VAL H 1 200 ? 7.878 76.095 18.010 1.00 36.64 259 VAL H N 1
ATOM 13294 C CA . VAL H 1 200 ? 9.241 76.451 18.487 1.00 37.99 259 VAL H CA 1
ATOM 13295 C C . VAL H 1 200 ? 9.412 75.785 19.855 1.00 40.81 259 VAL H C 1
ATOM 13296 O O . VAL H 1 200 ? 8.860 76.308 20.848 1.00 44.16 259 VAL H O 1
ATOM 13300 N N . VAL H 1 201 ? 10.120 74.653 19.883 1.00 37.94 260 VAL H N 1
ATOM 13301 C CA . VAL H 1 201 ? 10.343 73.876 21.137 1.00 39.59 260 VAL H CA 1
ATOM 13302 C C . VAL H 1 201 ? 11.367 74.627 21.996 1.00 40.69 260 VAL H C 1
ATOM 13303 O O . VAL H 1 201 ? 11.150 74.745 23.213 1.00 42.15 260 VAL H O 1
ATOM 13307 N N . LYS H 1 202 ? 12.445 75.104 21.370 1.00 39.98 261 LYS H N 1
ATOM 13308 C CA . LYS H 1 202 ? 13.507 75.880 22.064 1.00 40.34 261 LYS H CA 1
ATOM 13309 C C . LYS H 1 202 ? 13.870 77.048 21.150 1.00 39.36 261 LYS H C 1
ATOM 13310 O O . LYS H 1 202 ? 14.516 76.819 20.103 1.00 38.57 261 LYS H O 1
ATOM 13316 N N . ASP H 1 203 ? 13.447 78.248 21.532 1.00 36.64 262 ASP H N 1
ATOM 13317 C CA . ASP H 1 203 ? 13.682 79.457 20.712 1.00 37.97 262 ASP H CA 1
ATOM 13318 C C . ASP H 1 203 ? 15.100 79.966 20.977 1.00 37.67 262 ASP H C 1
ATOM 13319 O O . ASP H 1 203 ? 15.831 79.358 21.799 1.00 37.89 262 ASP H O 1
ATOM 13324 N N . TYR H 1 204 ? 15.487 81.006 20.240 1.00 36.93 263 TYR H N 1
ATOM 13325 C CA . TYR H 1 204 ? 16.777 81.705 20.425 1.00 33.62 263 TYR H CA 1
ATOM 13326 C C . TYR H 1 204 ? 16.466 83.199 20.315 1.00 34.90 263 TYR H C 1
ATOM 13327 O O . TYR H 1 204 ? 15.924 83.633 19.280 1.00 33.34 263 TYR H O 1
ATOM 13336 N N . ASP H 1 205 ? 16.759 83.956 21.369 1.00 35.70 264 ASP H N 1
ATOM 13337 C CA . ASP H 1 205 ? 16.483 85.416 21.356 1.00 35.15 264 ASP H CA 1
ATOM 13338 C C . ASP H 1 205 ? 17.758 86.137 20.910 1.00 33.65 264 ASP H C 1
ATOM 13339 O O . ASP H 1 205 ? 18.698 86.237 21.721 1.00 33.05 264 ASP H O 1
ATOM 13344 N N . PHE H 1 206 ? 17.767 86.630 19.672 1.00 31.78 265 PHE H N 1
ATOM 13345 C CA . PHE H 1 206 ? 18.956 87.330 19.123 1.00 33.54 265 PHE H CA 1
ATOM 13346 C C . PHE H 1 206 ? 19.201 88.671 19.826 1.00 33.26 265 PHE H C 1
ATOM 13347 O O . PHE H 1 206 ? 20.236 89.268 19.542 1.00 35.03 265 PHE H O 1
ATOM 13355 N N . LYS H 1 207 ? 18.295 89.135 20.691 1.00 35.14 266 LYS H N 1
ATOM 13356 C CA . LYS H 1 207 ? 18.552 90.435 21.375 1.00 38.61 266 LYS H CA 1
ATOM 13357 C C . LYS H 1 207 ? 18.958 90.196 22.835 1.00 36.66 266 LYS H C 1
ATOM 13358 O O . LYS H 1 207 ? 19.274 91.180 23.527 1.00 35.21 266 LYS H O 1
ATOM 13364 N N . SER H 1 208 ? 19.014 88.941 23.268 1.00 34.53 267 SER H N 1
ATOM 13365 C CA . SER H 1 208 ? 19.376 88.664 24.679 1.00 34.61 267 SER H CA 1
ATOM 13366 C C . SER H 1 208 ? 20.872 88.894 24.905 1.00 32.49 267 SER H C 1
ATOM 13367 O O . SER H 1 208 ? 21.696 88.378 24.119 1.00 31.91 267 SER H O 1
ATOM 13370 N N . GLU H 1 209 ? 21.187 89.621 25.975 1.00 31.42 268 GLU H N 1
ATOM 13371 C CA . GLU H 1 209 ? 22.583 89.924 26.380 1.00 30.41 268 GLU H CA 1
ATOM 13372 C C . GLU H 1 209 ? 22.843 89.265 27.738 1.00 30.07 268 GLU H C 1
ATOM 13373 O O . GLU H 1 209 ? 23.865 89.565 28.368 1.00 29.18 268 GLU H O 1
ATOM 13379 N N . ASN H 1 210 ? 21.952 88.371 28.169 1.00 31.35 269 ASN H N 1
ATOM 13380 C CA . ASN H 1 210 ? 22.142 87.704 29.486 1.00 34.08 269 ASN H CA 1
ATOM 13381 C C . ASN H 1 210 ? 23.320 86.727 29.384 1.00 34.47 269 ASN H C 1
ATOM 13382 O O . ASN H 1 210 ? 23.286 85.893 28.486 1.00 34.26 269 ASN H O 1
ATOM 13387 N N . LEU H 1 211 ? 24.323 86.856 30.263 1.00 36.76 270 LEU H N 1
ATOM 13388 C CA . LEU H 1 211 ? 25.504 85.946 30.257 1.00 39.70 270 LEU H CA 1
ATOM 13389 C C . LEU H 1 211 ? 25.110 84.631 30.922 1.00 42.61 270 LEU H C 1
ATOM 13390 O O . LEU H 1 211 ? 24.455 84.706 31.979 1.00 46.57 270 LEU H O 1
ATOM 13395 N N . TYR H 1 212 ? 25.579 83.500 30.389 1.00 46.99 271 TYR H N 1
ATOM 13396 C CA . TYR H 1 212 ? 25.233 82.194 31.017 1.00 52.23 271 TYR H CA 1
ATOM 13397 C C . TYR H 1 212 ? 26.467 81.593 31.698 1.00 54.37 271 TYR H C 1
ATOM 13398 O O . TYR H 1 212 ? 27.618 81.816 31.258 1.00 51.01 271 TYR H O 1
ATOM 13407 N N . PHE H 1 213 ? 26.181 80.925 32.822 1.00 58.84 272 PHE H N 1
ATOM 13408 C CA . PHE H 1 213 ? 27.143 80.331 33.786 1.00 62.46 272 PHE H CA 1
ATOM 13409 C C . PHE H 1 213 ? 27.198 78.806 33.628 1.00 58.92 272 PHE H C 1
ATOM 13410 O O . PHE H 1 213 ? 26.544 78.242 32.758 1.00 59.15 272 PHE H O 1
ATOM 13426 N N . ASN I 1 2 ? 55.866 -7.467 20.327 1.00 93.70 61 ASN I N 1
ATOM 13427 C CA . ASN I 1 2 ? 56.701 -7.470 21.515 1.00 88.91 61 ASN I CA 1
ATOM 13428 C C . ASN I 1 2 ? 56.975 -6.010 21.908 1.00 79.43 61 ASN I C 1
ATOM 13429 O O . ASN I 1 2 ? 57.301 -5.202 21.012 1.00 75.64 61 ASN I O 1
ATOM 13434 N N . PHE I 1 3 ? 56.826 -5.698 23.199 1.00 71.44 62 PHE I N 1
ATOM 13435 C CA . PHE I 1 3 ? 57.026 -4.326 23.742 1.00 63.30 62 PHE I CA 1
ATOM 13436 C C . PHE I 1 3 ? 58.398 -4.253 24.414 1.00 60.99 62 PHE I C 1
ATOM 13437 O O . PHE I 1 3 ? 58.585 -4.827 25.486 1.00 59.39 62 PHE I O 1
ATOM 13445 N N . PRO I 1 4 ? 59.380 -3.522 23.821 1.00 57.57 63 PRO I N 1
ATOM 13446 C CA . PRO I 1 4 ? 60.753 -3.474 24.341 1.00 57.03 63 PRO I CA 1
ATOM 13447 C C . PRO I 1 4 ? 60.938 -2.932 25.767 1.00 54.58 63 PRO I C 1
ATOM 13448 O O . PRO I 1 4 ? 61.978 -3.192 26.363 1.00 54.30 63 PRO I O 1
ATOM 13452 N N . GLN I 1 5 ? 59.947 -2.199 26.276 1.00 51.21 64 GLN I N 1
ATOM 13453 C CA . GLN I 1 5 ? 60.039 -1.622 27.645 1.00 51.49 64 GLN I CA 1
ATOM 13454 C C . GLN I 1 5 ? 59.831 -2.709 28.710 1.00 54.28 64 GLN I C 1
ATOM 13455 O O . GLN I 1 5 ? 60.450 -2.596 29.788 1.00 55.51 64 GLN I O 1
ATOM 13461 N N . LEU I 1 6 ? 59.022 -3.731 28.408 1.00 57.94 65 LEU I N 1
ATOM 13462 C CA . LEU I 1 6 ? 58.687 -4.800 29.393 1.00 61.74 65 LEU I CA 1
ATOM 13463 C C . LEU I 1 6 ? 59.874 -5.750 29.632 1.00 63.81 65 LEU I C 1
ATOM 13464 O O . LEU I 1 6 ? 59.693 -6.724 30.380 1.00 65.05 65 LEU I O 1
ATOM 13469 N N . SER I 1 7 ? 61.034 -5.487 29.021 1.00 65.57 66 SER I N 1
ATOM 13470 C CA . SER I 1 7 ? 62.243 -6.335 29.208 1.00 68.86 66 SER I CA 1
ATOM 13471 C C . SER I 1 7 ? 63.415 -5.436 29.611 1.00 68.09 66 SER I C 1
ATOM 13472 O O . SER I 1 7 ? 63.589 -4.385 28.957 1.00 64.13 66 SER I O 1
ATOM 13475 N N . LYS I 1 8 ? 64.177 -5.828 30.641 1.00 68.79 67 LYS I N 1
ATOM 13476 C CA . LYS I 1 8 ? 65.317 -5.001 31.130 1.00 71.08 67 LYS I CA 1
ATOM 13477 C C . LYS I 1 8 ? 66.592 -5.275 30.321 1.00 73.63 67 LYS I C 1
ATOM 13478 O O . LYS I 1 8 ? 67.517 -4.443 30.414 1.00 76.54 67 LYS I O 1
ATOM 13484 N N . GLU I 1 9 ? 66.655 -6.381 29.569 1.00 73.01 68 GLU I N 1
ATOM 13485 C CA . GLU I 1 9 ? 67.869 -6.660 28.753 1.00 71.93 68 GLU I CA 1
ATOM 13486 C C . GLU I 1 9 ? 67.942 -5.677 27.584 1.00 68.81 68 GLU I C 1
ATOM 13487 O O . GLU I 1 9 ? 66.870 -5.258 27.089 1.00 68.41 68 GLU I O 1
ATOM 13493 N N . VAL I 1 10 ? 69.164 -5.340 27.164 1.00 66.96 69 VAL I N 1
ATOM 13494 C CA . VAL I 1 10 ? 69.393 -4.412 26.016 1.00 63.20 69 VAL I CA 1
ATOM 13495 C C . VAL I 1 10 ? 69.434 -5.248 24.731 1.00 63.74 69 VAL I C 1
ATOM 13496 O O . VAL I 1 10 ? 70.425 -5.978 24.543 1.00 62.81 69 VAL I O 1
ATOM 13500 N N . ALA I 1 11 ? 68.399 -5.138 23.887 1.00 63.85 70 ALA I N 1
ATOM 13501 C CA . ALA I 1 11 ? 68.339 -5.897 22.610 1.00 66.67 70 ALA I CA 1
ATOM 13502 C C . ALA I 1 11 ? 69.438 -5.395 21.663 1.00 67.18 70 ALA I C 1
ATOM 13503 O O . ALA I 1 11 ? 69.989 -4.297 21.918 1.00 62.16 70 ALA I O 1
ATOM 13505 N N . GLU I 1 12 ? 69.733 -6.158 20.605 1.00 69.34 71 GLU I N 1
ATOM 13506 C CA . GLU I 1 12 ? 70.811 -5.773 19.651 1.00 71.55 71 GLU I CA 1
ATOM 13507 C C . GLU I 1 12 ? 70.487 -4.448 18.948 1.00 68.01 71 GLU I C 1
ATOM 13508 O O . GLU I 1 12 ? 71.442 -3.785 18.505 1.00 64.99 71 GLU I O 1
ATOM 13514 N N . ASP I 1 13 ? 69.200 -4.095 18.846 1.00 66.72 72 ASP I N 1
ATOM 13515 C CA . ASP I 1 13 ? 68.759 -2.855 18.145 1.00 65.18 72 ASP I CA 1
ATOM 13516 C C . ASP I 1 13 ? 68.500 -1.723 19.146 1.00 61.06 72 ASP I C 1
ATOM 13517 O O . ASP I 1 13 ? 67.817 -0.752 18.762 1.00 58.69 72 ASP I O 1
ATOM 13522 N N . GLU I 1 14 ? 69.019 -1.836 20.372 1.00 59.00 73 GLU I N 1
ATOM 13523 C CA . GLU I 1 14 ? 68.797 -0.791 21.409 1.00 54.71 73 GLU I CA 1
ATOM 13524 C C . GLU I 1 14 ? 70.146 -0.251 21.888 1.00 54.37 73 GLU I C 1
ATOM 13525 O O . GLU I 1 14 ? 71.164 -0.983 21.792 1.00 57.50 73 GLU I O 1
ATOM 13531 N N . ALA I 1 15 ? 70.145 1.000 22.346 1.00 51.36 74 ALA I N 1
ATOM 13532 C CA . ALA I 1 15 ? 71.354 1.656 22.886 1.00 50.23 74 ALA I CA 1
ATOM 13533 C C . ALA I 1 15 ? 71.247 1.649 24.423 1.00 48.49 74 ALA I C 1
ATOM 13534 O O . ALA I 1 15 ? 70.155 1.249 24.976 1.00 45.69 74 ALA I O 1
ATOM 13536 N N . GLU I 1 16 ? 72.322 2.123 25.094 1.00 48.49 75 GLU I N 1
ATOM 13537 C CA . GLU I 1 16 ? 72.317 2.147 26.578 1.00 48.80 75 GLU I CA 1
ATOM 13538 C C . GLU I 1 16 ? 73.187 3.303 27.072 1.00 48.30 75 GLU I C 1
ATOM 13539 O O . GLU I 1 16 ? 74.287 3.502 26.525 1.00 50.75 75 GLU I O 1
ATOM 13545 N N . VAL I 1 17 ? 72.685 4.045 28.059 1.00 46.15 76 VAL I N 1
ATOM 13546 C CA . VAL I 1 17 ? 73.465 5.150 28.677 1.00 44.24 76 VAL I CA 1
ATOM 13547 C C . VAL I 1 17 ? 73.313 5.069 30.192 1.00 44.71 76 VAL I C 1
ATOM 13548 O O . VAL I 1 17 ? 72.392 4.383 30.678 1.00 44.15 76 VAL I O 1
ATOM 13552 N N . ILE I 1 18 ? 74.185 5.774 30.900 1.00 44.02 77 ILE I N 1
ATOM 13553 C CA . ILE I 1 18 ? 74.069 5.884 32.376 1.00 44.20 77 ILE I CA 1
ATOM 13554 C C . ILE I 1 18 ? 74.056 7.375 32.702 1.00 43.07 77 ILE I C 1
ATOM 13555 O O . ILE I 1 18 ? 75.013 8.061 32.301 1.00 44.58 77 ILE I O 1
ATOM 13560 N N . LEU I 1 19 ? 72.970 7.866 33.300 1.00 41.56 78 LEU I N 1
ATOM 13561 C CA . LEU I 1 19 ? 72.955 9.274 33.767 1.00 40.31 78 LEU I CA 1
ATOM 13562 C C . LEU I 1 19 ? 73.714 9.317 35.102 1.00 41.38 78 LEU I C 1
ATOM 13563 O O . LEU I 1 19 ? 73.215 8.749 36.088 1.00 42.07 78 LEU I O 1
ATOM 13568 N N . HIS I 1 20 ? 74.929 9.859 35.108 1.00 41.89 79 HIS I N 1
ATOM 13569 C CA . HIS I 1 20 ? 75.657 9.992 36.393 1.00 43.45 79 HIS I CA 1
ATOM 13570 C C . HIS I 1 20 ? 75.161 11.278 37.057 1.00 42.24 79 HIS I C 1
ATOM 13571 O O . HIS I 1 20 ? 75.669 12.359 36.697 1.00 43.08 79 HIS I O 1
ATOM 13578 N N . THR I 1 21 ? 74.185 11.173 37.960 1.00 41.04 80 THR I N 1
ATOM 13579 C CA . THR I 1 21 ? 73.647 12.399 38.612 1.00 39.72 80 THR I CA 1
ATOM 13580 C C . THR I 1 21 ? 74.269 12.584 39.999 1.00 41.56 80 THR I C 1
ATOM 13581 O O . THR I 1 21 ? 74.913 11.640 40.486 1.00 44.04 80 THR I O 1
ATOM 13585 N N . SER I 1 22 ? 74.007 13.743 40.615 1.00 41.16 81 SER I N 1
ATOM 13586 C CA . SER I 1 22 ? 74.513 14.096 41.965 1.00 43.51 81 SER I CA 1
ATOM 13587 C C . SER I 1 22 ? 73.761 13.320 43.053 1.00 45.00 81 SER I C 1
ATOM 13588 O O . SER I 1 22 ? 74.138 13.472 44.222 1.00 48.41 81 SER I O 1
ATOM 13591 N N . GLN I 1 23 ? 72.736 12.546 42.675 1.00 43.79 82 GLN I N 1
ATOM 13592 C CA . GLN I 1 23 ? 71.943 11.720 43.627 1.00 45.88 82 GLN I CA 1
ATOM 13593 C C . GLN I 1 23 ? 72.183 10.232 43.335 1.00 45.60 82 GLN I C 1
ATOM 13594 O O . GLN I 1 23 ? 71.591 9.389 44.045 1.00 46.10 82 GLN I O 1
ATOM 13600 N N . GLY I 1 24 ? 73.029 9.925 42.344 1.00 43.77 83 GLY I N 1
ATOM 13601 C CA . GLY I 1 24 ? 73.331 8.526 41.980 1.00 45.18 83 GLY I CA 1
ATOM 13602 C C . GLY I 1 24 ? 73.226 8.294 40.484 1.00 44.07 83 GLY I C 1
ATOM 13603 O O . GLY I 1 24 ? 72.923 9.265 39.745 1.00 41.11 83 GLY I O 1
ATOM 13604 N N . ASP I 1 25 ? 73.431 7.042 40.062 1.00 45.62 84 ASP I N 1
ATOM 13605 C CA . ASP I 1 25 ? 73.407 6.653 38.626 1.00 46.43 84 ASP I CA 1
ATOM 13606 C C . ASP I 1 25 ? 72.020 6.158 38.202 1.00 45.59 84 ASP I C 1
ATOM 13607 O O . ASP I 1 25 ? 71.324 5.525 39.024 1.00 44.81 84 ASP I O 1
ATOM 13612 N N . ILE I 1 26 ? 71.665 6.430 36.942 1.00 43.39 85 ILE I N 1
ATOM 13613 C CA . ILE I 1 26 ? 70.389 5.975 36.315 1.00 41.74 85 ILE I CA 1
ATOM 13614 C C . ILE I 1 26 ? 70.750 5.301 34.983 1.00 42.24 85 ILE I C 1
ATOM 13615 O O . ILE I 1 26 ? 71.254 6.004 34.083 1.00 40.15 85 ILE I O 1
ATOM 13620 N N . ARG I 1 27 ? 70.520 3.987 34.882 1.00 42.90 86 ARG I N 1
ATOM 13621 C CA . ARG I 1 27 ? 70.847 3.198 33.662 1.00 44.45 86 ARG I CA 1
ATOM 13622 C C . ARG I 1 27 ? 69.611 3.201 32.761 1.00 42.66 86 ARG I C 1
ATOM 13623 O O . ARG I 1 27 ? 68.511 2.859 33.252 1.00 42.60 86 ARG I O 1
ATOM 13631 N N . ILE I 1 28 ? 69.804 3.525 31.486 1.00 41.10 87 ILE I N 1
ATOM 13632 C CA . ILE I 1 28 ? 68.658 3.690 30.551 1.00 40.75 87 ILE I CA 1
ATOM 13633 C C . ILE I 1 28 ? 68.933 3.015 29.207 1.00 41.81 87 ILE I C 1
ATOM 13634 O O . ILE I 1 28 ? 70.030 3.240 28.649 1.00 43.98 87 ILE I O 1
ATOM 13639 N N . LYS I 1 29 ? 67.943 2.274 28.700 1.00 41.48 88 LYS I N 1
ATOM 13640 C CA . LYS I 1 29 ? 68.006 1.668 27.345 1.00 44.17 88 LYS I CA 1
ATOM 13641 C C . LYS I 1 29 ? 67.268 2.624 26.394 1.00 42.26 88 LYS I C 1
ATOM 13642 O O . LYS I 1 29 ? 66.267 3.244 26.828 1.00 40.56 88 LYS I O 1
ATOM 13648 N N . LEU I 1 30 ? 67.747 2.766 25.157 1.00 42.54 89 LEU I N 1
ATOM 13649 C CA . LEU I 1 30 ? 67.092 3.689 24.191 1.00 41.63 89 LEU I CA 1
ATOM 13650 C C . LEU I 1 30 ? 66.595 2.881 22.986 1.00 43.10 89 LEU I C 1
ATOM 13651 O O . LEU I 1 30 ? 67.167 1.808 22.718 1.00 44.29 89 LEU I O 1
ATOM 13656 N N . PHE I 1 31 ? 65.596 3.407 22.272 1.00 43.04 90 PHE I N 1
ATOM 13657 C CA . PHE I 1 31 ? 64.973 2.700 21.119 1.00 45.11 90 PHE I CA 1
ATOM 13658 C C . PHE I 1 31 ? 65.195 3.461 19.813 1.00 43.68 90 PHE I C 1
ATOM 13659 O O . PHE I 1 31 ? 64.262 4.056 19.279 1.00 45.07 90 PHE I O 1
ATOM 13667 N N . PRO I 1 32 ? 66.419 3.444 19.236 1.00 45.18 91 PRO I N 1
ATOM 13668 C CA . PRO I 1 32 ? 66.702 4.178 18.000 1.00 45.15 91 PRO I CA 1
ATOM 13669 C C . PRO I 1 32 ? 65.850 3.746 16.797 1.00 47.74 91 PRO I C 1
ATOM 13670 O O . PRO I 1 32 ? 65.676 4.552 15.906 1.00 47.18 91 PRO I O 1
ATOM 13674 N N . LYS I 1 33 ? 65.330 2.515 16.812 1.00 49.70 92 LYS I N 1
ATOM 13675 C CA . LYS I 1 33 ? 64.512 2.001 15.676 1.00 52.80 92 LYS I CA 1
ATOM 13676 C C . LYS I 1 33 ? 63.051 2.457 15.795 1.00 51.96 92 LYS I C 1
ATOM 13677 O O . LYS I 1 33 ? 62.320 2.333 14.789 1.00 54.00 92 LYS I O 1
ATOM 13683 N N . LEU I 1 34 ? 62.636 2.950 16.966 1.00 48.33 93 LEU I N 1
ATOM 13684 C CA . LEU I 1 34 ? 61.224 3.395 17.142 1.00 46.98 93 LEU I CA 1
ATOM 13685 C C . LEU I 1 34 ? 61.157 4.919 17.274 1.00 43.36 93 LEU I C 1
ATOM 13686 O O . LEU I 1 34 ? 60.161 5.490 16.815 1.00 46.91 93 LEU I O 1
ATOM 13691 N N . ALA I 1 35 ? 62.157 5.545 17.900 1.00 41.54 94 ALA I N 1
ATOM 13692 C CA . ALA I 1 35 ? 62.196 7.026 18.025 1.00 40.56 94 ALA I CA 1
ATOM 13693 C C . ALA I 1 35 ? 63.539 7.525 17.498 1.00 40.75 94 ALA I C 1
ATOM 13694 O O . ALA I 1 35 ? 64.337 8.087 18.247 1.00 40.92 94 ALA I O 1
ATOM 13696 N N . PRO I 1 36 ? 63.822 7.350 16.186 1.00 43.15 95 PRO I N 1
ATOM 13697 C CA . PRO I 1 36 ? 65.114 7.732 15.609 1.00 44.40 95 PRO I CA 1
ATOM 13698 C C . PRO I 1 36 ? 65.562 9.178 15.877 1.00 39.88 95 PRO I C 1
ATOM 13699 O O . PRO I 1 36 ? 66.693 9.359 16.271 1.00 42.04 95 PRO I O 1
ATOM 13703 N N . LEU I 1 37 ? 64.695 10.164 15.646 1.00 39.45 96 LEU I N 1
ATOM 13704 C CA . LEU I 1 37 ? 65.090 11.582 15.878 1.00 37.57 96 LEU I CA 1
ATOM 13705 C C . LEU I 1 37 ? 65.324 11.825 17.379 1.00 35.34 96 LEU I C 1
ATOM 13706 O O . LEU I 1 37 ? 66.324 12.472 17.727 1.00 36.63 96 LEU I O 1
ATOM 13711 N N . ALA I 1 38 ? 64.440 11.323 18.245 1.00 34.40 97 ALA I N 1
ATOM 13712 C CA . ALA I 1 38 ? 64.621 11.550 19.701 1.00 34.06 97 ALA I CA 1
ATOM 13713 C C . ALA I 1 38 ? 65.941 10.923 20.185 1.00 32.93 97 ALA I C 1
ATOM 13714 O O . ALA I 1 38 ? 66.684 11.583 20.947 1.00 31.73 97 ALA I O 1
ATOM 13716 N N . VAL I 1 39 ? 66.247 9.709 19.733 1.00 34.92 98 VAL I N 1
ATOM 13717 C CA . VAL I 1 39 ? 67.480 9.010 20.195 1.00 36.22 98 VAL I CA 1
ATOM 13718 C C . VAL I 1 39 ? 68.735 9.687 19.626 1.00 37.19 98 VAL I C 1
ATOM 13719 O O . VAL I 1 39 ? 69.684 9.908 20.414 1.00 35.20 98 VAL I O 1
ATOM 13723 N N . GLU I 1 40 ? 68.761 10.010 18.330 1.00 38.87 99 GLU I N 1
ATOM 13724 C CA . GLU I 1 40 ? 69.970 10.690 17.789 1.00 40.29 99 GLU I CA 1
ATOM 13725 C C . GLU I 1 40 ? 70.189 12.018 18.520 1.00 37.66 99 GLU I C 1
ATOM 13726 O O . GLU I 1 40 ? 71.334 12.287 18.935 1.00 38.30 99 GLU I O 1
ATOM 13732 N N . ASN I 1 41 ? 69.124 12.809 18.664 1.00 35.15 100 ASN I N 1
ATOM 13733 C CA . ASN I 1 41 ? 69.192 14.117 19.362 1.00 33.31 100 ASN I CA 1
ATOM 13734 C C . ASN I 1 41 ? 69.773 13.912 20.773 1.00 32.17 100 ASN I C 1
ATOM 13735 O O . ASN I 1 41 ? 70.755 14.598 21.138 1.00 31.70 100 ASN I O 1
ATOM 13740 N N . PHE I 1 42 ? 69.207 12.977 21.530 1.00 31.86 101 PHE I N 1
ATOM 13741 C CA . PHE I 1 42 ? 69.671 12.733 22.922 1.00 33.18 101 PHE I CA 1
ATOM 13742 C C . PHE I 1 42 ? 71.134 12.260 22.954 1.00 34.93 101 PHE I C 1
ATOM 13743 O O . PHE I 1 42 ? 71.948 12.823 23.736 1.00 35.85 101 PHE I O 1
ATOM 13751 N N . LEU I 1 43 ? 71.470 11.264 22.134 1.00 35.17 102 LEU I N 1
ATOM 13752 C CA . LEU I 1 43 ? 72.844 10.689 22.153 1.00 39.39 102 LEU I CA 1
ATOM 13753 C C . LEU I 1 43 ? 73.879 11.721 21.686 1.00 40.17 102 LEU I C 1
ATOM 13754 O O . LEU I 1 43 ? 74.971 11.765 22.285 1.00 41.20 102 LEU I O 1
ATOM 13759 N N . THR I 1 44 ? 73.547 12.533 20.681 1.00 40.79 103 THR I N 1
ATOM 13760 C CA . THR I 1 44 ? 74.521 13.535 20.164 1.00 40.65 103 THR I CA 1
ATOM 13761 C C . THR I 1 44 ? 74.731 14.598 21.254 1.00 40.53 103 THR I C 1
ATOM 13762 O O . THR I 1 44 ? 75.904 14.909 21.571 1.00 41.83 103 THR I O 1
ATOM 13766 N N . HIS I 1 45 ? 73.639 15.107 21.832 1.00 38.32 104 HIS I N 1
ATOM 13767 C CA . HIS I 1 45 ? 73.761 16.106 22.925 1.00 37.42 104 HIS I CA 1
ATOM 13768 C C . HIS I 1 45 ? 74.621 15.539 24.067 1.00 35.39 104 HIS I C 1
ATOM 13769 O O . HIS I 1 45 ? 75.542 16.246 24.546 1.00 36.61 104 HIS I O 1
ATOM 13776 N N . ALA I 1 46 ? 74.331 14.309 24.473 1.00 34.99 105 ALA I N 1
ATOM 13777 C CA . ALA I 1 46 ? 75.025 13.663 25.610 1.00 35.83 105 ALA I CA 1
ATOM 13778 C C . ALA I 1 46 ? 76.543 13.648 25.396 1.00 38.24 105 ALA I C 1
ATOM 13779 O O . ALA I 1 46 ? 77.278 14.035 26.334 1.00 37.85 105 ALA I O 1
ATOM 13781 N N . LYS I 1 47 ? 76.976 13.255 24.196 1.00 40.41 106 LYS I N 1
ATOM 13782 C CA . LYS I 1 47 ? 78.417 13.106 23.856 1.00 44.17 106 LYS I CA 1
ATOM 13783 C C . LYS I 1 47 ? 79.105 14.470 23.744 1.00 44.27 106 LYS I C 1
ATOM 13784 O O . LYS I 1 47 ? 80.302 14.538 24.068 1.00 43.78 106 LYS I O 1
ATOM 13790 N N . GLU I 1 48 ? 78.368 15.501 23.328 1.00 43.76 107 GLU I N 1
ATOM 13791 C CA . GLU I 1 48 ? 78.923 16.871 23.140 1.00 46.36 107 GLU I CA 1
ATOM 13792 C C . GLU I 1 48 ? 78.945 17.615 24.483 1.00 44.42 107 GLU I C 1
ATOM 13793 O O . GLU I 1 48 ? 79.393 18.782 24.499 1.00 43.50 107 GLU I O 1
ATOM 13799 N N . GLY I 1 49 ? 78.482 16.958 25.557 1.00 42.00 108 GLY I N 1
ATOM 13800 C CA . GLY I 1 49 ? 78.467 17.537 26.918 1.00 42.05 108 GLY I CA 1
ATOM 13801 C C . GLY I 1 49 ? 77.332 18.529 27.140 1.00 40.15 108 GLY I C 1
ATOM 13802 O O . GLY I 1 49 ? 77.371 19.244 28.169 1.00 41.77 108 GLY I O 1
ATOM 13803 N N . TYR I 1 50 ? 76.346 18.561 26.236 1.00 38.14 109 TYR I N 1
ATOM 13804 C CA . TYR I 1 50 ? 75.197 19.502 26.337 1.00 34.57 109 TYR I CA 1
ATOM 13805 C C . TYR I 1 50 ? 74.485 19.364 27.689 1.00 32.73 109 TYR I C 1
ATOM 13806 O O . TYR I 1 50 ? 74.092 20.393 28.264 1.00 32.86 109 TYR I O 1
ATOM 13815 N N . TYR I 1 51 ? 74.334 18.133 28.181 1.00 31.94 110 TYR I N 1
ATOM 13816 C CA . TYR I 1 51 ? 73.596 17.891 29.451 1.00 33.50 110 TYR I CA 1
ATOM 13817 C C . TYR I 1 51 ? 74.508 17.936 30.685 1.00 33.88 110 TYR I C 1
ATOM 13818 O O . TYR I 1 51 ? 73.949 17.822 31.801 1.00 37.51 110 TYR I O 1
ATOM 13827 N N . ASN I 1 52 ? 75.822 18.140 30.521 1.00 36.38 111 ASN I N 1
ATOM 13828 C CA . ASN I 1 52 ? 76.755 18.170 31.687 1.00 36.23 111 ASN I CA 1
ATOM 13829 C C . ASN I 1 52 ? 76.459 19.386 32.565 1.00 35.19 111 ASN I C 1
ATOM 13830 O O . ASN I 1 52 ? 76.560 20.506 32.056 1.00 35.29 111 ASN I O 1
ATOM 13835 N N . GLY I 1 53 ? 76.116 19.164 33.833 1.00 34.88 112 GLY I N 1
ATOM 13836 C CA . GLY I 1 53 ? 75.792 20.274 34.749 1.00 35.36 112 GLY I CA 1
ATOM 13837 C C . GLY I 1 53 ? 74.336 20.702 34.645 1.00 33.40 112 GLY I C 1
ATOM 13838 O O . GLY I 1 53 ? 73.931 21.569 35.437 1.00 34.63 112 GLY I O 1
ATOM 13839 N N . ILE I 1 54 ? 73.574 20.145 33.696 1.00 33.57 113 ILE I N 1
ATOM 13840 C CA . ILE I 1 54 ? 72.125 20.500 33.577 1.00 34.08 113 ILE I CA 1
ATOM 13841 C C . ILE I 1 54 ? 71.370 19.860 34.752 1.00 33.43 113 ILE I C 1
ATOM 13842 O O . ILE I 1 54 ? 71.714 18.719 35.129 1.00 34.28 113 ILE I O 1
ATOM 13847 N N . THR I 1 55 ? 70.369 20.569 35.282 1.00 30.75 114 THR I N 1
ATOM 13848 C CA . THR I 1 55 ? 69.652 20.120 36.501 1.00 34.12 114 THR I CA 1
ATOM 13849 C C . THR I 1 55 ? 68.282 19.498 36.214 1.00 31.33 114 THR I C 1
ATOM 13850 O O . THR I 1 55 ? 67.791 19.563 35.051 1.00 30.51 114 THR I O 1
ATOM 13854 N N . PHE I 1 56 ? 67.746 18.839 37.241 1.00 31.98 115 PHE I N 1
ATOM 13855 C CA . PHE I 1 56 ? 66.344 18.356 37.286 1.00 30.52 115 PHE I CA 1
ATOM 13856 C C . PHE I 1 56 ? 65.620 19.575 37.854 1.00 31.88 115 PHE I C 1
ATOM 13857 O O . PHE I 1 56 ? 65.641 19.770 39.084 1.00 34.28 115 PHE I O 1
ATOM 13865 N N . HIS I 1 57 ? 65.107 20.424 36.960 1.00 30.28 116 HIS I N 1
ATOM 13866 C CA . HIS I 1 57 ? 64.558 21.756 37.333 1.00 30.27 116 HIS I CA 1
ATOM 13867 C C . HIS I 1 57 ? 63.118 21.685 37.831 1.00 30.05 116 HIS I C 1
ATOM 13868 O O . HIS I 1 57 ? 62.636 22.698 38.376 1.00 31.47 116 HIS I O 1
ATOM 13875 N N . ARG I 1 58 ? 62.454 20.553 37.641 1.00 31.47 117 ARG I N 1
ATOM 13876 C CA . ARG I 1 58 ? 61.039 20.455 38.049 1.00 34.13 117 ARG I CA 1
ATOM 13877 C C . ARG I 1 58 ? 60.771 19.022 38.499 1.00 33.83 117 ARG I C 1
ATOM 13878 O O . ARG I 1 58 ? 60.991 18.113 37.698 1.00 32.53 117 ARG I O 1
ATOM 13886 N N . VAL I 1 59 ? 60.363 18.842 39.755 1.00 33.58 118 VAL I N 1
ATOM 13887 C CA . VAL I 1 59 ? 60.108 17.467 40.268 1.00 33.76 118 VAL I CA 1
ATOM 13888 C C . VAL I 1 59 ? 58.716 17.429 40.913 1.00 36.63 118 VAL I C 1
ATOM 13889 O O . VAL I 1 59 ? 58.411 18.329 41.726 1.00 38.98 118 VAL I O 1
ATOM 13893 N N . ILE I 1 60 ? 57.900 16.436 40.546 1.00 35.38 119 ILE I N 1
ATOM 13894 C CA . ILE I 1 60 ? 56.524 16.213 41.084 1.00 37.24 119 ILE I CA 1
ATOM 13895 C C . ILE I 1 60 ? 56.457 14.757 41.546 1.00 37.56 119 ILE I C 1
ATOM 13896 O O . ILE I 1 60 ? 56.332 13.872 40.674 1.00 33.61 119 ILE I O 1
ATOM 13901 N N . ASP I 1 61 ? 56.545 14.530 42.859 1.00 38.00 120 ASP I N 1
ATOM 13902 C CA . ASP I 1 61 ? 56.508 13.154 43.421 1.00 40.56 120 ASP I CA 1
ATOM 13903 C C . ASP I 1 61 ? 55.165 12.499 43.050 1.00 40.20 120 ASP I C 1
ATOM 13904 O O . ASP I 1 61 ? 54.115 13.144 43.239 1.00 39.68 120 ASP I O 1
ATOM 13909 N N . GLY I 1 62 ? 55.217 11.250 42.571 1.00 39.96 121 GLY I N 1
ATOM 13910 C CA . GLY I 1 62 ? 54.035 10.491 42.130 1.00 41.40 121 GLY I CA 1
ATOM 13911 C C . GLY I 1 62 ? 53.687 10.802 40.683 1.00 39.29 121 GLY I C 1
ATOM 13912 O O . GLY I 1 62 ? 52.657 10.293 40.219 1.00 39.34 121 GLY I O 1
ATOM 13913 N N . PHE I 1 63 ? 54.523 11.592 39.993 1.00 38.27 122 PHE I N 1
ATOM 13914 C CA . PHE I 1 63 ? 54.258 11.971 38.573 1.00 35.68 122 PHE I CA 1
ATOM 13915 C C . PHE I 1 63 ? 55.534 11.779 37.745 1.00 33.25 122 PHE I C 1
ATOM 13916 O O . PHE I 1 63 ? 55.709 10.736 37.110 1.00 31.38 122 PHE I O 1
ATOM 13932 N N . VAL I 1 65 ? 59.910 13.545 36.898 1.00 27.98 124 VAL I N 1
ATOM 13933 C CA . VAL I 1 65 ? 60.997 14.490 37.114 1.00 28.05 124 VAL I CA 1
ATOM 13934 C C . VAL I 1 65 ? 61.419 14.978 35.714 1.00 28.51 124 VAL I C 1
ATOM 13935 O O . VAL I 1 65 ? 61.498 14.136 34.797 1.00 27.24 124 VAL I O 1
ATOM 13939 N N . GLN I 1 66 ? 61.627 16.291 35.549 1.00 29.91 125 GLN I N 1
ATOM 13940 C CA . GLN I 1 66 ? 62.012 16.900 34.246 1.00 29.20 125 GLN I CA 1
ATOM 13941 C C . GLN I 1 66 ? 63.432 17.457 34.273 1.00 28.48 125 GLN I C 1
ATOM 13942 O O . GLN I 1 66 ? 63.837 18.003 35.294 1.00 26.60 125 GLN I O 1
ATOM 13948 N N . THR I 1 67 ? 64.108 17.402 33.131 1.00 25.83 126 THR I N 1
ATOM 13949 C CA . THR I 1 67 ? 65.496 17.907 33.031 1.00 28.02 126 THR I CA 1
ATOM 13950 C C . THR I 1 67 ? 65.743 18.294 31.572 1.00 24.73 126 THR I C 1
ATOM 13951 O O . THR I 1 67 ? 64.754 18.404 30.809 1.00 23.29 126 THR I O 1
ATOM 13955 N N . GLY I 1 68 ? 67.010 18.487 31.222 1.00 26.37 127 GLY I N 1
ATOM 13956 C CA . GLY I 1 68 ? 67.431 18.766 29.837 1.00 27.21 127 GLY I CA 1
ATOM 13957 C C . GLY I 1 68 ? 67.262 20.208 29.422 1.00 26.53 127 GLY I C 1
ATOM 13958 O O . GLY I 1 68 ? 67.355 20.454 28.210 1.00 29.63 127 GLY I O 1
ATOM 13959 N N . ASP I 1 69 ? 67.022 21.122 30.369 1.00 27.08 128 ASP I N 1
ATOM 13960 C CA . ASP I 1 69 ? 66.865 22.559 30.005 1.00 26.51 128 ASP I CA 1
ATOM 13961 C C . ASP I 1 69 ? 68.080 23.368 30.469 1.00 27.95 128 ASP I C 1
ATOM 13962 O O . ASP I 1 69 ? 68.250 23.610 31.664 1.00 27.91 128 ASP I O 1
ATOM 13967 N N . PRO I 1 70 ? 68.934 23.878 29.553 1.00 30.49 129 PRO I N 1
ATOM 13968 C CA . PRO I 1 70 ? 70.075 24.699 29.964 1.00 30.64 129 PRO I CA 1
ATOM 13969 C C . PRO I 1 70 ? 69.675 25.966 30.745 1.00 30.91 129 PRO I C 1
ATOM 13970 O O . PRO I 1 70 ? 70.494 26.437 31.497 1.00 29.79 129 PRO I O 1
ATOM 13974 N N . LYS I 1 71 ? 68.435 26.450 30.591 1.00 29.29 130 LYS I N 1
ATOM 13975 C CA . LYS I 1 71 ? 67.965 27.676 31.302 1.00 30.63 130 LYS I CA 1
ATOM 13976 C C . LYS I 1 71 ? 67.412 27.318 32.690 1.00 32.34 130 LYS I C 1
ATOM 13977 O O . LYS I 1 71 ? 67.117 28.257 33.465 1.00 33.74 130 LYS I O 1
ATOM 13983 N N . GLY I 1 72 ? 67.249 26.022 32.967 1.00 31.36 131 GLY I N 1
ATOM 13984 C CA . GLY I 1 72 ? 66.738 25.499 34.249 1.00 33.28 131 GLY I CA 1
ATOM 13985 C C . GLY I 1 72 ? 65.389 26.065 34.665 1.00 34.05 131 GLY I C 1
ATOM 13986 O O . GLY I 1 72 ? 65.142 26.098 35.885 1.00 35.31 131 GLY I O 1
ATOM 13987 N N . ASP I 1 73 ? 64.519 26.450 33.719 1.00 32.78 132 ASP I N 1
ATOM 13988 C CA . ASP I 1 73 ? 63.195 27.010 34.110 1.00 34.71 132 ASP I CA 1
ATOM 13989 C C . ASP I 1 73 ? 62.072 26.408 33.251 1.00 33.64 132 ASP I C 1
ATOM 13990 O O . ASP I 1 73 ? 60.906 26.785 33.474 1.00 33.97 132 ASP I O 1
ATOM 13995 N N . GLY I 1 74 ? 62.415 25.521 32.312 1.00 32.11 133 GLY I N 1
ATOM 13996 C CA . GLY I 1 74 ? 61.412 24.837 31.474 1.00 30.53 133 GLY I CA 1
ATOM 13997 C C . GLY I 1 74 ? 61.153 25.550 30.160 1.00 28.36 133 GLY I C 1
ATOM 13998 O O . GLY I 1 74 ? 60.312 25.053 29.389 1.00 27.15 133 GLY I O 1
ATOM 13999 N N . THR I 1 75 ? 61.856 26.656 29.891 1.00 28.47 134 THR I N 1
ATOM 14000 C CA . THR I 1 75 ? 61.597 27.404 28.633 1.00 29.23 134 THR I CA 1
ATOM 14001 C C . THR I 1 75 ? 62.713 27.205 27.613 1.00 27.82 134 THR I C 1
ATOM 14002 O O . THR I 1 75 ? 62.554 27.712 26.499 1.00 30.47 134 THR I O 1
ATOM 14006 N N . GLY I 1 76 ? 63.769 26.462 27.939 1.00 27.41 135 GLY I N 1
ATOM 14007 C CA . GLY I 1 76 ? 64.897 26.429 26.985 1.00 27.26 135 GLY I CA 1
ATOM 14008 C C . GLY I 1 76 ? 65.211 25.067 26.405 1.00 27.16 135 GLY I C 1
ATOM 14009 O O . GLY I 1 76 ? 64.420 24.113 26.578 1.00 28.45 135 GLY I O 1
ATOM 14010 N N . GLY I 1 77 ? 66.357 24.994 25.736 1.00 24.91 136 GLY I N 1
ATOM 14011 C CA . GLY I 1 77 ? 66.815 23.753 25.099 1.00 25.81 136 GLY I CA 1
ATOM 14012 C C . GLY I 1 77 ? 66.567 23.799 23.613 1.00 27.26 136 GLY I C 1
ATOM 14013 O O . GLY I 1 77 ? 65.528 24.348 23.194 1.00 26.13 136 GLY I O 1
ATOM 14014 N N . GLN I 1 78 ? 67.500 23.241 22.854 1.00 28.64 137 GLN I N 1
ATOM 14015 C CA . GLN I 1 78 ? 67.426 23.233 21.380 1.00 32.00 137 GLN I CA 1
ATOM 14016 C C . GLN I 1 78 ? 67.834 21.843 20.898 1.00 31.39 137 GLN I C 1
ATOM 14017 O O . GLN I 1 78 ? 68.715 21.232 21.545 1.00 31.10 137 GLN I O 1
ATOM 14023 N N . SER I 1 79 ? 67.226 21.380 19.806 1.00 30.98 138 SER I N 1
ATOM 14024 C CA . SER I 1 79 ? 67.622 20.087 19.205 1.00 30.80 138 SER I CA 1
ATOM 14025 C C . SER I 1 79 ? 68.976 20.271 18.522 1.00 30.12 138 SER I C 1
ATOM 14026 O O . SER I 1 79 ? 69.373 21.420 18.266 1.00 30.94 138 SER I O 1
ATOM 14029 N N . ILE I 1 80 ? 69.635 19.166 18.202 1.00 32.84 139 ILE I N 1
ATOM 14030 C CA . ILE I 1 80 ? 70.943 19.211 17.487 1.00 33.46 139 ILE I CA 1
ATOM 14031 C C . ILE I 1 80 ? 70.746 19.715 16.053 1.00 35.29 139 ILE I C 1
ATOM 14032 O O . ILE I 1 80 ? 71.776 19.937 15.386 1.00 36.83 139 ILE I O 1
ATOM 14037 N N . TRP I 1 81 ? 69.498 19.868 15.581 1.00 34.06 140 TRP I N 1
ATOM 14038 C CA . TRP I 1 81 ? 69.264 20.306 14.171 1.00 35.08 140 TRP I CA 1
ATOM 14039 C C . TRP I 1 81 ? 68.806 21.767 14.088 1.00 35.71 140 TRP I C 1
ATOM 14040 O O . TRP I 1 81 ? 68.664 22.270 12.949 1.00 38.21 140 TRP I O 1
ATOM 14051 N N . HIS I 1 82 ? 68.569 22.409 15.230 1.00 35.97 141 HIS I N 1
ATOM 14052 C CA . HIS I 1 82 ? 68.105 23.819 15.268 1.00 36.85 141 HIS I CA 1
ATOM 14053 C C . HIS I 1 82 ? 69.011 24.708 14.405 1.00 39.29 141 HIS I C 1
ATOM 14054 O O . HIS I 1 82 ? 70.222 24.728 14.648 1.00 39.46 141 HIS I O 1
ATOM 14061 N N . ASP I 1 83 ? 68.426 25.384 13.421 1.00 41.59 142 ASP I N 1
ATOM 14062 C CA . ASP I 1 83 ? 69.145 26.336 12.527 1.00 48.93 142 ASP I CA 1
ATOM 14063 C C . ASP I 1 83 ? 70.260 25.611 11.743 1.00 51.80 142 ASP I C 1
ATOM 14064 O O . ASP I 1 83 ? 71.191 26.300 11.291 1.00 57.94 142 ASP I O 1
ATOM 14069 N N . LYS I 1 84 ? 70.181 24.281 11.597 1.00 53.02 143 LYS I N 1
ATOM 14070 C CA . LYS I 1 84 ? 71.178 23.503 10.800 1.00 55.73 143 LYS I CA 1
ATOM 14071 C C . LYS I 1 84 ? 70.477 22.662 9.730 1.00 54.81 143 LYS I C 1
ATOM 14072 O O . LYS I 1 84 ? 70.998 22.596 8.617 1.00 58.23 143 LYS I O 1
ATOM 14078 N N . ASP I 1 85 ? 69.370 22.002 10.082 1.00 52.05 144 ASP I N 1
ATOM 14079 C CA . ASP I 1 85 ? 68.648 21.132 9.116 1.00 51.78 144 ASP I CA 1
ATOM 14080 C C . ASP I 1 85 ? 67.147 21.410 9.228 1.00 49.78 144 ASP I C 1
ATOM 14081 O O . ASP I 1 85 ? 66.518 20.862 10.148 1.00 45.08 144 ASP I O 1
ATOM 14086 N N . LYS I 1 86 ? 66.598 22.183 8.285 1.00 52.26 145 LYS I N 1
ATOM 14087 C CA . LYS I 1 86 ? 65.163 22.580 8.330 1.00 55.57 145 LYS I CA 1
ATOM 14088 C C . LYS I 1 86 ? 64.235 21.420 7.938 1.00 53.08 145 LYS I C 1
ATOM 14089 O O . LYS I 1 86 ? 63.006 21.626 7.975 1.00 55.33 145 LYS I O 1
ATOM 14095 N N . THR I 1 87 ? 64.774 20.251 7.588 1.00 53.62 146 THR I N 1
ATOM 14096 C CA . THR I 1 87 ? 63.887 19.097 7.262 1.00 53.56 146 THR I CA 1
ATOM 14097 C C . THR I 1 87 ? 63.527 18.378 8.568 1.00 52.00 146 THR I C 1
ATOM 14098 O O . THR I 1 87 ? 62.541 17.622 8.571 1.00 53.24 146 THR I O 1
ATOM 14102 N N . LYS I 1 88 ? 64.288 18.628 9.640 1.00 47.67 147 LYS I N 1
ATOM 14103 C CA . LYS I 1 88 ? 64.043 17.957 10.945 1.00 44.18 147 LYS I CA 1
ATOM 14104 C C . LYS I 1 88 ? 63.639 18.995 11.997 1.00 40.76 147 LYS I C 1
ATOM 14105 O O . LYS I 1 88 ? 62.854 18.643 12.888 1.00 38.42 147 LYS I O 1
ATOM 14111 N N . ASP I 1 89 ? 64.148 20.226 11.883 1.00 41.21 148 ASP I N 1
ATOM 14112 C CA . ASP I 1 89 ? 63.822 21.294 12.864 1.00 40.28 148 ASP I CA 1
ATOM 14113 C C . ASP I 1 89 ? 63.673 22.621 12.110 1.00 41.76 148 ASP I C 1
ATOM 14114 O O . ASP I 1 89 ? 64.698 23.179 11.671 1.00 41.14 148 ASP I O 1
ATOM 14119 N N . LYS I 1 90 ? 62.438 23.116 11.998 1.00 45.54 149 LYS I N 1
ATOM 14120 C CA . LYS I 1 90 ? 62.150 24.386 11.274 1.00 49.45 149 LYS I CA 1
ATOM 14121 C C . LYS I 1 90 ? 62.246 25.582 12.233 1.00 47.82 149 LYS I C 1
ATOM 14122 O O . LYS I 1 90 ? 61.914 26.701 11.795 1.00 46.48 149 LYS I O 1
ATOM 14128 N N . GLY I 1 91 ? 62.704 25.361 13.476 1.00 43.34 150 GLY I N 1
ATOM 14129 C CA . GLY I 1 91 ? 62.891 26.470 14.435 1.00 42.24 150 GLY I CA 1
ATOM 14130 C C . GLY I 1 91 ? 62.344 26.186 15.827 1.00 39.89 150 GLY I C 1
ATOM 14131 O O . GLY I 1 91 ? 62.972 26.643 16.813 1.00 43.07 150 GLY I O 1
ATOM 14132 N N . THR I 1 92 ? 61.250 25.429 15.929 1.00 38.39 151 THR I N 1
ATOM 14133 C CA . THR I 1 92 ? 60.602 25.201 17.250 1.00 36.08 151 THR I CA 1
ATOM 14134 C C . THR I 1 92 ? 60.958 23.820 17.803 1.00 33.56 151 THR I C 1
ATOM 14135 O O . THR I 1 92 ? 60.571 23.552 18.950 1.00 34.00 151 THR I O 1
ATOM 14139 N N . GLY I 1 93 ? 61.680 22.997 17.035 1.00 31.14 152 GLY I N 1
ATOM 14140 C CA . GLY I 1 93 ? 62.012 21.635 17.495 1.00 30.17 152 GLY I CA 1
ATOM 14141 C C . GLY I 1 93 ? 61.644 20.589 16.459 1.00 30.56 152 GLY I C 1
ATOM 14142 O O . GLY I 1 93 ? 61.302 20.977 15.319 1.00 31.89 152 GLY I O 1
ATOM 14143 N N . PHE I 1 94 ? 61.722 19.307 16.824 1.00 30.84 153 PHE I N 1
ATOM 14144 C CA . PHE I 1 94 ? 61.423 18.216 15.857 1.00 32.50 153 PHE I CA 1
ATOM 14145 C C . PHE I 1 94 ? 60.083 17.561 16.230 1.00 32.15 153 PHE I C 1
ATOM 14146 O O . PHE I 1 94 ? 59.564 17.763 17.368 1.00 29.73 153 PHE I O 1
ATOM 14154 N N . LYS I 1 95 ? 59.553 16.783 15.291 1.00 32.71 154 LYS I N 1
ATOM 14155 C CA . LYS I 1 95 ? 58.211 16.157 15.402 1.00 34.43 154 LYS I CA 1
ATOM 14156 C C . LYS I 1 95 ? 58.138 15.034 16.444 1.00 33.96 154 LYS I C 1
ATOM 14157 O O . LYS I 1 95 ? 59.168 14.396 16.750 1.00 31.19 154 LYS I O 1
ATOM 14163 N N . ASN I 1 96 ? 56.916 14.806 16.932 1.00 33.13 155 ASN I N 1
ATOM 14164 C CA . ASN I 1 96 ? 56.619 13.701 17.869 1.00 34.47 155 ASN I CA 1
ATOM 14165 C C . ASN I 1 96 ? 56.702 12.379 17.111 1.00 38.08 155 ASN I C 1
ATOM 14166 O O . ASN I 1 96 ? 56.090 12.277 16.032 1.00 40.13 155 ASN I O 1
ATOM 14171 N N . GLU I 1 97 ? 57.438 11.425 17.670 1.00 38.42 156 GLU I N 1
ATOM 14172 C CA . GLU I 1 97 ? 57.529 10.059 17.101 1.00 42.43 156 GLU I CA 1
ATOM 14173 C C . GLU I 1 97 ? 56.661 9.175 17.990 1.00 44.43 156 GLU I C 1
ATOM 14174 O O . GLU I 1 97 ? 57.204 8.637 18.976 1.00 46.71 156 GLU I O 1
ATOM 14180 N N . ILE I 1 98 ? 55.358 9.108 17.703 1.00 46.86 157 ILE I N 1
ATOM 14181 C CA . ILE I 1 98 ? 54.425 8.283 18.531 1.00 48.29 157 ILE I CA 1
ATOM 14182 C C . ILE I 1 98 ? 54.244 6.926 17.855 1.00 48.62 157 ILE I C 1
ATOM 14183 O O . ILE I 1 98 ? 53.846 6.902 16.680 1.00 49.42 157 ILE I O 1
ATOM 14188 N N . THR I 1 99 ? 54.512 5.853 18.600 1.00 49.07 158 THR I N 1
ATOM 14189 C CA . THR I 1 99 ? 54.384 4.451 18.113 1.00 50.56 158 THR I CA 1
ATOM 14190 C C . THR I 1 99 ? 53.469 3.686 19.067 1.00 49.24 158 THR I C 1
ATOM 14191 O O . THR I 1 99 ? 53.398 4.020 20.244 1.00 45.51 158 THR I O 1
ATOM 14195 N N . PRO I 1 100 ? 52.703 2.673 18.600 1.00 51.20 159 PRO I N 1
ATOM 14196 C CA . PRO I 1 100 ? 51.861 1.886 19.499 1.00 51.92 159 PRO I CA 1
ATOM 14197 C C . PRO I 1 100 ? 52.678 0.842 20.282 1.00 52.21 159 PRO I C 1
ATOM 14198 O O . PRO I 1 100 ? 52.070 -0.016 20.905 1.00 53.04 159 PRO I O 1
ATOM 14202 N N . TYR I 1 101 ? 54.017 0.951 20.244 1.00 51.24 160 TYR I N 1
ATOM 14203 C CA . TYR I 1 101 ? 54.917 -0.011 20.944 1.00 51.39 160 TYR I CA 1
ATOM 14204 C C . TYR I 1 101 ? 55.578 0.608 22.182 1.00 47.42 160 TYR I C 1
ATOM 14205 O O . TYR I 1 101 ? 56.211 -0.155 22.935 1.00 46.19 160 TYR I O 1
ATOM 14214 N N . LEU I 1 102 ? 55.463 1.926 22.377 1.00 43.77 161 LEU I N 1
ATOM 14215 C CA . LEU I 1 102 ? 56.112 2.588 23.544 1.00 41.01 161 LEU I CA 1
ATOM 14216 C C . LEU I 1 102 ? 55.074 3.411 24.311 1.00 38.62 161 LEU I C 1
ATOM 14217 O O . LEU I 1 102 ? 54.308 4.148 23.665 1.00 37.11 161 LEU I O 1
ATOM 14222 N N . TYR I 1 103 ? 55.093 3.308 25.641 1.00 37.11 162 TYR I N 1
ATOM 14223 C CA . TYR I 1 103 ? 54.107 4.010 26.498 1.00 36.22 162 TYR I CA 1
ATOM 14224 C C . TYR I 1 103 ? 54.806 4.659 27.703 1.00 34.80 162 TYR I C 1
ATOM 14225 O O . TYR I 1 103 ? 55.956 4.291 28.057 1.00 37.40 162 TYR I O 1
ATOM 14234 N N . ASN I 1 104 ? 54.101 5.605 28.322 1.00 32.97 163 ASN I N 1
ATOM 14235 C CA . ASN I 1 104 ? 54.588 6.383 29.495 1.00 32.34 163 ASN I CA 1
ATOM 14236 C C . ASN I 1 104 ? 54.400 5.591 30.799 1.00 33.38 163 ASN I C 1
ATOM 14237 O O . ASN I 1 104 ? 53.813 6.141 31.757 1.00 35.34 163 ASN I O 1
ATOM 14242 N N . ILE I 1 105 ? 54.902 4.349 30.823 1.00 34.68 164 ILE I N 1
ATOM 14243 C CA . ILE I 1 105 ? 54.896 3.495 32.046 1.00 36.52 164 ILE I CA 1
ATOM 14244 C C . ILE I 1 105 ? 56.007 4.004 32.974 1.00 35.55 164 ILE I C 1
ATOM 14245 O O . ILE I 1 105 ? 56.883 4.764 32.501 1.00 33.96 164 ILE I O 1
ATOM 14250 N N . ARG I 1 106 ? 55.973 3.607 34.245 1.00 36.65 165 ARG I N 1
ATOM 14251 C CA . ARG I 1 106 ? 57.024 4.043 35.200 1.00 36.72 165 ARG I CA 1
ATOM 14252 C C . ARG I 1 106 ? 58.393 3.731 34.588 1.00 36.94 165 ARG I C 1
ATOM 14253 O O . ARG I 1 106 ? 58.552 2.623 34.027 1.00 35.28 165 ARG I O 1
ATOM 14261 N N . GLY I 1 107 ? 59.307 4.705 34.652 1.00 35.60 166 GLY I N 1
ATOM 14262 C CA . GLY I 1 107 ? 60.689 4.578 34.139 1.00 37.21 166 GLY I CA 1
ATOM 14263 C C . GLY I 1 107 ? 60.837 4.962 32.672 1.00 35.15 166 GLY I C 1
ATOM 14264 O O . GLY I 1 107 ? 61.986 4.953 32.169 1.00 35.38 166 GLY I O 1
ATOM 14265 N N . ALA I 1 108 ? 59.737 5.265 31.986 1.00 34.45 167 ALA I N 1
ATOM 14266 C CA . ALA I 1 108 ? 59.849 5.611 30.550 1.00 34.34 167 ALA I CA 1
ATOM 14267 C C . ALA I 1 108 ? 60.423 7.019 30.386 1.00 32.84 167 ALA I C 1
ATOM 14268 O O . ALA I 1 108 ? 60.017 7.915 31.155 1.00 31.41 167 ALA I O 1
ATOM 14270 N N . LEU I 1 109 ? 61.368 7.166 29.455 1.00 33.36 168 LEU I N 1
ATOM 14271 C CA . LEU I 1 109 ? 61.947 8.483 29.074 1.00 33.62 168 LEU I CA 1
ATOM 14272 C C . LEU I 1 109 ? 61.152 9.023 27.892 1.00 33.10 168 LEU I C 1
ATOM 14273 O O . LEU I 1 109 ? 61.007 8.286 26.895 1.00 32.35 168 LEU I O 1
ATOM 14278 N N . ALA I 1 110 ? 60.710 10.280 27.996 1.00 31.17 169 ALA I N 1
ATOM 14279 C CA . ALA I 1 110 ? 59.909 10.915 26.932 1.00 29.47 169 ALA I CA 1
ATOM 14280 C C . ALA I 1 110 ? 60.319 12.377 26.815 1.00 27.38 169 ALA I C 1
ATOM 14281 O O . ALA I 1 110 ? 60.846 12.943 27.762 1.00 26.25 169 ALA I O 1
ATOM 14291 N N . ALA I 1 112 ? 59.637 16.338 26.558 1.00 24.77 171 ALA I N 1
ATOM 14292 C CA . ALA I 1 112 ? 58.649 17.224 27.146 1.00 25.71 171 ALA I CA 1
ATOM 14293 C C . ALA I 1 112 ? 57.842 17.943 26.044 1.00 26.61 171 ALA I C 1
ATOM 14294 O O . ALA I 1 112 ? 56.701 17.544 25.796 1.00 29.38 171 ALA I O 1
ATOM 14296 N N . ASN I 1 113 ? 58.412 18.962 25.409 1.00 25.68 172 ASN I N 1
ATOM 14297 C CA . ASN I 1 113 ? 57.777 19.779 24.328 1.00 26.12 172 ASN I CA 1
ATOM 14298 C C . ASN I 1 113 ? 56.698 20.693 24.934 1.00 26.13 172 ASN I C 1
ATOM 14299 O O . ASN I 1 113 ? 56.462 20.622 26.146 1.00 27.15 172 ASN I O 1
ATOM 14304 N N . THR I 1 114 ? 56.114 21.563 24.116 1.00 26.89 173 THR I N 1
ATOM 14305 C CA . THR I 1 114 ? 55.145 22.580 24.614 1.00 28.79 173 THR I CA 1
ATOM 14306 C C . THR I 1 114 ? 53.685 22.146 24.463 1.00 30.41 173 THR I C 1
ATOM 14307 O O . THR I 1 114 ? 52.818 22.947 24.865 1.00 31.61 173 THR I O 1
ATOM 14311 N N . GLY I 1 115 ? 53.416 20.942 23.948 1.00 31.30 174 GLY I N 1
ATOM 14312 C CA . GLY I 1 115 ? 52.018 20.532 23.683 1.00 31.97 174 GLY I CA 1
ATOM 14313 C C . GLY I 1 115 ? 51.626 20.851 22.237 1.00 35.03 174 GLY I C 1
ATOM 14314 O O . GLY I 1 115 ? 50.565 20.367 21.785 1.00 37.59 174 GLY I O 1
ATOM 14315 N N . GLN I 1 116 ? 52.442 21.653 21.537 1.00 33.08 175 GLN I N 1
ATOM 14316 C CA . GLN I 1 116 ? 52.190 21.979 20.106 1.00 33.74 175 GLN I CA 1
ATOM 14317 C C . GLN I 1 116 ? 53.057 21.062 19.248 1.00 32.31 175 GLN I C 1
ATOM 14318 O O . GLN I 1 116 ? 54.058 20.526 19.721 1.00 32.60 175 GLN I O 1
ATOM 14324 N N . PRO I 1 117 ? 52.672 20.800 17.983 1.00 36.21 176 PRO I N 1
ATOM 14325 C CA . PRO I 1 117 ? 53.473 19.949 17.106 1.00 36.56 176 PRO I CA 1
ATOM 14326 C C . PRO I 1 117 ? 54.874 20.518 16.832 1.00 35.42 176 PRO I C 1
ATOM 14327 O O . PRO I 1 117 ? 55.023 21.737 16.808 1.00 35.34 176 PRO I O 1
ATOM 14331 N N . ASN I 1 118 ? 55.844 19.618 16.647 1.00 33.26 177 ASN I N 1
ATOM 14332 C CA . ASN I 1 118 ? 57.240 19.955 16.265 1.00 33.95 177 ASN I CA 1
ATOM 14333 C C . ASN I 1 118 ? 57.911 20.814 17.344 1.00 30.65 177 ASN I C 1
ATOM 14334 O O . ASN I 1 118 ? 58.615 21.756 16.977 1.00 30.18 177 ASN I O 1
ATOM 14339 N N . THR I 1 119 ? 57.747 20.478 18.626 1.00 29.09 178 THR I N 1
ATOM 14340 C CA . THR I 1 119 ? 58.378 21.318 19.675 1.00 28.30 178 THR I CA 1
ATOM 14341 C C . THR I 1 119 ? 59.320 20.499 20.568 1.00 26.92 178 THR I C 1
ATOM 14342 O O . THR I 1 119 ? 59.628 20.971 21.665 1.00 25.22 178 THR I O 1
ATOM 14346 N N . ASN I 1 120 ? 59.781 19.336 20.106 1.00 25.85 179 ASN I N 1
ATOM 14347 C CA . ASN I 1 120 ? 60.777 18.567 20.900 1.00 26.18 179 ASN I CA 1
ATOM 14348 C C . ASN I 1 120 ? 62.140 19.250 20.711 1.00 26.65 179 ASN I C 1
ATOM 14349 O O . ASN I 1 120 ? 62.522 19.480 19.558 1.00 26.68 179 ASN I O 1
ATOM 14354 N N . GLY I 1 121 ? 62.810 19.620 21.805 1.00 26.63 180 GLY I N 1
ATOM 14355 C CA . GLY I 1 121 ? 64.117 20.300 21.722 1.00 27.71 180 GLY I CA 1
ATOM 14356 C C . GLY I 1 121 ? 65.195 19.490 22.414 1.00 27.97 180 GLY I C 1
ATOM 14357 O O . GLY I 1 121 ? 65.827 18.642 21.740 1.00 29.49 180 GLY I O 1
ATOM 14358 N N . SER I 1 122 ? 65.383 19.724 23.718 1.00 27.30 181 SER I N 1
ATOM 14359 C CA . SER I 1 122 ? 66.377 18.947 24.506 1.00 26.60 181 SER I CA 1
ATOM 14360 C C . SER I 1 122 ? 65.751 18.449 25.807 1.00 25.18 181 SER I C 1
ATOM 14361 O O . SER I 1 122 ? 66.341 17.535 26.410 1.00 24.09 181 SER I O 1
ATOM 14364 N N . GLN I 1 123 ? 64.649 19.068 26.244 1.00 24.22 182 GLN I N 1
ATOM 14365 C CA . GLN I 1 123 ? 64.026 18.697 27.545 1.00 24.84 182 GLN I CA 1
ATOM 14366 C C . GLN I 1 123 ? 63.331 17.335 27.468 1.00 24.22 182 GLN I C 1
ATOM 14367 O O . GLN I 1 123 ? 62.632 17.041 26.474 1.00 24.98 182 GLN I O 1
ATOM 14373 N N . PHE I 1 124 ? 63.550 16.529 28.493 1.00 26.50 183 PHE I N 1
ATOM 14374 C CA . PHE I 1 124 ? 62.908 15.199 28.598 1.00 25.98 183 PHE I CA 1
ATOM 14375 C C . PHE I 1 124 ? 62.534 14.987 30.057 1.00 26.52 183 PHE I C 1
ATOM 14376 O O . PHE I 1 124 ? 63.036 15.736 30.924 1.00 25.36 183 PHE I O 1
ATOM 14384 N N . PHE I 1 125 ? 61.706 13.980 30.304 1.00 25.90 184 PHE I N 1
ATOM 14385 C CA . PHE I 1 125 ? 61.254 13.671 31.677 1.00 26.68 184 PHE I CA 1
ATOM 14386 C C . PHE I 1 125 ? 61.291 12.155 31.870 1.00 26.89 184 PHE I C 1
ATOM 14387 O O . PHE I 1 125 ? 61.384 11.443 30.857 1.00 26.83 184 PHE I O 1
ATOM 14395 N N . ILE I 1 126 ? 61.327 11.714 33.130 1.00 27.35 185 ILE I N 1
ATOM 14396 C CA . ILE I 1 126 ? 61.240 10.269 33.489 1.00 30.28 185 ILE I CA 1
ATOM 14397 C C . ILE I 1 126 ? 59.924 10.066 34.243 1.00 30.49 185 ILE I C 1
ATOM 14398 O O . ILE I 1 126 ? 59.714 10.763 35.248 1.00 30.76 185 ILE I O 1
ATOM 14403 N N . ASN I 1 127 ? 59.073 9.156 33.763 1.00 31.12 186 ASN I N 1
ATOM 14404 C CA . ASN I 1 127 ? 57.771 8.856 34.424 1.00 31.76 186 ASN I CA 1
ATOM 14405 C C . ASN I 1 127 ? 58.100 8.232 35.781 1.00 31.90 186 ASN I C 1
ATOM 14406 O O . ASN I 1 127 ? 58.878 7.265 35.804 1.00 35.02 186 ASN I O 1
ATOM 14411 N N . GLN I 1 128 ? 57.541 8.761 36.869 1.00 32.72 187 GLN I N 1
ATOM 14412 C CA . GLN I 1 128 ? 57.953 8.275 38.222 1.00 34.51 187 GLN I CA 1
ATOM 14413 C C . GLN I 1 128 ? 56.738 7.776 39.016 1.00 35.58 187 GLN I C 1
ATOM 14414 O O . GLN I 1 128 ? 56.933 7.224 40.113 1.00 37.67 187 GLN I O 1
ATOM 14420 N N . ASN I 1 129 ? 55.542 7.919 38.456 1.00 35.80 188 ASN I N 1
ATOM 14421 C CA . ASN I 1 129 ? 54.299 7.432 39.106 1.00 35.73 188 ASN I CA 1
ATOM 14422 C C . ASN I 1 129 ? 54.431 5.926 39.398 1.00 37.14 188 ASN I C 1
ATOM 14423 O O . ASN I 1 129 ? 54.917 5.181 38.523 1.00 36.36 188 ASN I O 1
ATOM 14428 N N . SER I 1 130 ? 54.000 5.503 40.591 1.00 37.54 189 SER I N 1
ATOM 14429 C CA . SER I 1 130 ? 54.088 4.076 40.998 1.00 40.62 189 SER I CA 1
ATOM 14430 C C . SER I 1 130 ? 52.718 3.550 41.463 1.00 42.96 189 SER I C 1
ATOM 14431 O O . SER I 1 130 ? 52.693 2.533 42.196 1.00 46.15 189 SER I O 1
ATOM 14434 N N . THR I 1 131 ? 51.616 4.170 41.023 1.00 43.59 190 THR I N 1
ATOM 14435 C CA . THR I 1 131 ? 50.265 3.735 41.483 1.00 46.05 190 THR I CA 1
ATOM 14436 C C . THR I 1 131 ? 49.555 2.951 40.371 1.00 44.77 190 THR I C 1
ATOM 14437 O O . THR I 1 131 ? 49.710 3.306 39.185 1.00 41.61 190 THR I O 1
ATOM 14441 N N . ASP I 1 132 ? 48.828 1.903 40.762 1.00 46.51 191 ASP I N 1
ATOM 14442 C CA . ASP I 1 132 ? 48.085 1.047 39.803 1.00 46.61 191 ASP I CA 1
ATOM 14443 C C . ASP I 1 132 ? 46.734 1.690 39.479 1.00 47.66 191 ASP I C 1
ATOM 14444 O O . ASP I 1 132 ? 45.859 1.726 40.372 1.00 49.31 191 ASP I O 1
ATOM 14449 N N . THR I 1 133 ? 46.592 2.165 38.241 1.00 46.53 192 THR I N 1
ATOM 14450 C CA . THR I 1 133 ? 45.325 2.734 37.707 1.00 47.62 192 THR I CA 1
ATOM 14451 C C . THR I 1 133 ? 45.039 2.012 36.384 1.00 47.09 192 THR I C 1
ATOM 14452 O O . THR I 1 133 ? 44.237 2.518 35.593 1.00 47.00 192 THR I O 1
ATOM 14456 N N . SER I 1 134 ? 45.701 0.867 36.182 1.00 46.85 193 SER I N 1
ATOM 14457 C CA . SER I 1 134 ? 45.626 0.052 34.940 1.00 47.58 193 SER I CA 1
ATOM 14458 C C . SER I 1 134 ? 44.187 -0.358 34.588 1.00 48.35 193 SER I C 1
ATOM 14459 O O . SER I 1 134 ? 43.917 -0.522 33.376 1.00 48.87 193 SER I O 1
ATOM 14462 N N . SER I 1 135 ? 43.294 -0.511 35.575 1.00 48.55 194 SER I N 1
ATOM 14463 C CA . SER I 1 135 ? 41.918 -0.960 35.218 1.00 50.63 194 SER I CA 1
ATOM 14464 C C . SER I 1 135 ? 41.131 0.180 34.547 1.00 50.88 194 SER I C 1
ATOM 14465 O O . SER I 1 135 ? 40.043 -0.107 34.024 1.00 51.52 194 SER I O 1
ATOM 14468 N N . LYS I 1 136 ? 41.663 1.414 34.537 1.00 50.22 195 LYS I N 1
ATOM 14469 C CA . LYS I 1 136 ? 40.974 2.542 33.844 1.00 51.25 195 LYS I CA 1
ATOM 14470 C C . LYS I 1 136 ? 41.272 2.511 32.341 1.00 50.47 195 LYS I C 1
ATOM 14471 O O . LYS I 1 136 ? 40.525 3.156 31.593 1.00 50.78 195 LYS I O 1
ATOM 14477 N N . LEU I 1 137 ? 42.339 1.816 31.935 1.00 49.52 196 LEU I N 1
ATOM 14478 C CA . LEU I 1 137 ? 42.791 1.801 30.517 1.00 49.94 196 LEU I CA 1
ATOM 14479 C C . LEU I 1 137 ? 41.949 0.839 29.679 1.00 53.71 196 LEU I C 1
ATOM 14480 O O . LEU I 1 137 ? 42.021 -0.378 29.860 1.00 53.23 196 LEU I O 1
ATOM 14485 N N . PRO I 1 138 ? 41.136 1.354 28.724 1.00 54.21 197 PRO I N 1
ATOM 14486 C CA . PRO I 1 138 ? 40.299 0.499 27.888 1.00 56.83 197 PRO I CA 1
ATOM 14487 C C . PRO I 1 138 ? 41.108 -0.266 26.829 1.00 55.97 197 PRO I C 1
ATOM 14488 O O . PRO I 1 138 ? 42.055 0.288 26.272 1.00 51.71 197 PRO I O 1
ATOM 14492 N N . THR I 1 139 ? 40.719 -1.523 26.617 1.00 57.30 198 THR I N 1
ATOM 14493 C CA . THR I 1 139 ? 41.328 -2.453 25.631 1.00 60.46 198 THR I CA 1
ATOM 14494 C C . THR I 1 139 ? 41.247 -1.848 24.223 1.00 59.86 198 THR I C 1
ATOM 14495 O O . THR I 1 139 ? 42.044 -2.256 23.361 1.00 60.76 198 THR I O 1
ATOM 14499 N N . SER I 1 140 ? 40.318 -0.908 24.016 1.00 59.50 199 SER I N 1
ATOM 14500 C CA . SER I 1 140 ? 40.099 -0.270 22.689 1.00 60.75 199 SER I CA 1
ATOM 14501 C C . SER I 1 140 ? 41.180 0.776 22.390 1.00 58.43 199 SER I C 1
ATOM 14502 O O . SER I 1 140 ? 41.140 1.356 21.295 1.00 57.46 199 SER I O 1
ATOM 14505 N N . LYS I 1 141 ? 42.100 1.018 23.327 1.00 56.11 200 LYS I N 1
ATOM 14506 C CA . LYS I 1 141 ? 43.156 2.040 23.093 1.00 54.77 200 LYS I CA 1
ATOM 14507 C C . LYS I 1 141 ? 44.517 1.472 23.503 1.00 52.44 200 LYS I C 1
ATOM 14508 O O . LYS I 1 141 ? 45.533 1.950 22.944 1.00 50.64 200 LYS I O 1
ATOM 14514 N N . TYR I 1 142 ? 44.527 0.471 24.399 1.00 51.52 201 TYR I N 1
ATOM 14515 C CA . TYR I 1 142 ? 45.786 -0.116 24.934 1.00 50.65 201 TYR I CA 1
ATOM 14516 C C . TYR I 1 142 ? 45.825 -1.632 24.799 1.00 53.38 201 TYR I C 1
ATOM 14517 O O . TYR I 1 142 ? 44.823 -2.309 25.033 1.00 54.65 201 TYR I O 1
ATOM 14526 N N . PRO I 1 143 ? 46.990 -2.207 24.421 1.00 54.16 202 PRO I N 1
ATOM 14527 C CA . PRO I 1 143 ? 47.154 -3.659 24.375 1.00 57.29 202 PRO I CA 1
ATOM 14528 C C . PRO I 1 143 ? 47.107 -4.203 25.813 1.00 57.20 202 PRO I C 1
ATOM 14529 O O . PRO I 1 143 ? 47.558 -3.498 26.701 1.00 53.37 202 PRO I O 1
ATOM 14533 N N . GLN I 1 144 ? 46.617 -5.434 26.002 1.00 60.52 203 GLN I N 1
ATOM 14534 C CA . GLN I 1 144 ? 46.497 -6.038 27.364 1.00 61.23 203 GLN I CA 1
ATOM 14535 C C . GLN I 1 144 ? 47.878 -6.137 28.033 1.00 59.55 203 GLN I C 1
ATOM 14536 O O . GLN I 1 144 ? 47.946 -5.927 29.261 1.00 58.08 203 GLN I O 1
ATOM 14542 N N . LYS I 1 145 ? 48.921 -6.472 27.264 1.00 60.14 204 LYS I N 1
ATOM 14543 C CA . LYS I 1 145 ? 50.321 -6.555 27.779 1.00 59.57 204 LYS I CA 1
ATOM 14544 C C . LYS I 1 145 ? 50.736 -5.200 28.385 1.00 55.73 204 LYS I C 1
ATOM 14545 O O . LYS I 1 145 ? 51.502 -5.182 29.387 1.00 53.32 204 LYS I O 1
ATOM 145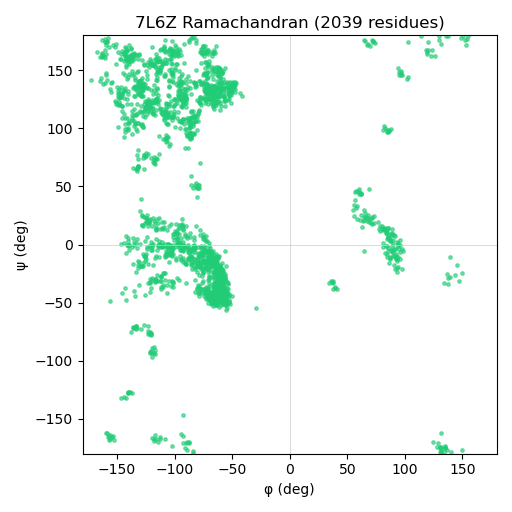51 N N . ILE I 1 146 ? 50.264 -4.101 27.788 1.00 52.96 205 ILE I N 1
ATOM 14552 C CA . ILE I 1 146 ? 50.612 -2.728 28.274 1.00 48.96 205 ILE I CA 1
ATOM 14553 C C . ILE I 1 146 ? 49.728 -2.410 29.482 1.00 48.40 205 ILE I C 1
ATOM 14554 O O . ILE I 1 146 ? 50.255 -1.877 30.467 1.00 45.70 205 ILE I O 1
ATOM 14559 N N . ILE I 1 147 ? 48.443 -2.766 29.425 1.00 51.12 206 ILE I N 1
ATOM 14560 C CA . ILE I 1 147 ? 47.564 -2.526 30.608 1.00 51.28 206 ILE I CA 1
ATOM 14561 C C . ILE I 1 147 ? 48.190 -3.246 31.809 1.00 51.68 206 ILE I C 1
ATOM 14562 O O . ILE I 1 147 ? 48.201 -2.668 32.906 1.00 49.57 206 ILE I O 1
ATOM 14567 N N . GLU I 1 148 ? 48.743 -4.440 31.588 1.00 55.24 207 GLU I N 1
ATOM 14568 C CA . GLU I 1 148 ? 49.357 -5.211 32.702 1.00 57.64 207 GLU I CA 1
ATOM 14569 C C . GLU I 1 148 ? 50.579 -4.439 33.211 1.00 54.58 207 GLU I C 1
ATOM 14570 O O . GLU I 1 148 ? 50.698 -4.258 34.428 1.00 55.07 207 GLU I O 1
ATOM 14576 N N . ALA I 1 149 ? 51.437 -3.988 32.294 1.00 53.06 208 ALA I N 1
ATOM 14577 C CA . ALA I 1 149 ? 52.657 -3.216 32.631 1.00 50.19 208 ALA I CA 1
ATOM 14578 C C . ALA I 1 149 ? 52.313 -1.988 33.487 1.00 46.90 208 ALA I C 1
ATOM 14579 O O . ALA I 1 149 ? 53.080 -1.715 34.441 1.00 44.95 208 ALA I O 1
ATOM 14581 N N . TYR I 1 150 ? 51.217 -1.281 33.172 1.00 44.52 209 TYR I N 1
ATOM 14582 C CA . TYR I 1 150 ? 50.823 -0.065 33.943 1.00 42.11 209 TYR I CA 1
ATOM 14583 C C . TYR I 1 150 ? 50.486 -0.387 35.407 1.00 43.36 209 TYR I C 1
ATOM 14584 O O . TYR I 1 150 ? 50.321 0.564 36.202 1.00 39.88 209 TYR I O 1
ATOM 14593 N N . LYS I 1 151 ? 50.373 -1.673 35.760 1.00 47.18 210 LYS I N 1
ATOM 14594 C CA . LYS I 1 151 ? 50.104 -2.040 37.178 1.00 48.91 210 LYS I CA 1
ATOM 14595 C C . LYS I 1 151 ? 51.246 -1.538 38.078 1.00 47.67 210 LYS I C 1
ATOM 14596 O O . LYS I 1 151 ? 50.978 -1.275 39.261 1.00 46.76 210 LYS I O 1
ATOM 14602 N N . GLU I 1 152 ? 52.463 -1.382 37.541 1.00 47.82 211 GLU I N 1
ATOM 14603 C CA . GLU I 1 152 ? 53.612 -0.939 38.386 1.00 47.58 211 GLU I CA 1
ATOM 14604 C C . GLU I 1 152 ? 53.676 0.593 38.414 1.00 43.40 211 GLU I C 1
ATOM 14605 O O . GLU I 1 152 ? 54.554 1.128 39.104 1.00 42.15 211 GLU I O 1
ATOM 14611 N N . GLY I 1 153 ? 52.760 1.260 37.706 1.00 42.44 212 GLY I N 1
ATOM 14612 C CA . GLY I 1 153 ? 52.705 2.733 37.686 1.00 40.66 212 GLY I CA 1
ATOM 14613 C C . GLY I 1 153 ? 52.925 3.314 36.295 1.00 40.08 212 GLY I C 1
ATOM 14614 O O . GLY I 1 153 ? 53.338 2.574 35.374 1.00 40.68 212 GLY I O 1
ATOM 14615 N N . GLY I 1 154 ? 52.639 4.604 36.156 1.00 37.59 213 GLY I N 1
ATOM 14616 C CA . GLY I 1 154 ? 52.801 5.314 34.880 1.00 36.49 213 GLY I CA 1
ATOM 14617 C C . GLY I 1 154 ? 51.842 6.482 34.775 1.00 34.47 213 GLY I C 1
ATOM 14618 O O . GLY I 1 154 ? 50.984 6.638 35.670 1.00 33.37 213 GLY I O 1
ATOM 14619 N N . ASN I 1 155 ? 51.969 7.241 33.688 1.00 33.15 214 ASN I N 1
ATOM 14620 C CA . ASN I 1 155 ? 51.153 8.447 33.401 1.00 32.52 214 ASN I CA 1
ATOM 14621 C C . ASN I 1 155 ? 50.538 8.248 32.021 1.00 33.90 214 ASN I C 1
ATOM 14622 O O . ASN I 1 155 ? 51.022 8.805 31.042 1.00 31.52 214 ASN I O 1
ATOM 14627 N N . PRO I 1 156 ? 49.500 7.388 31.899 1.00 35.44 215 PRO I N 1
ATOM 14628 C CA . PRO I 1 156 ? 48.873 7.093 30.606 1.00 36.51 215 PRO I CA 1
ATOM 14629 C C . PRO I 1 156 ? 48.275 8.305 29.873 1.00 35.58 215 PRO I C 1
ATOM 14630 O O . PRO I 1 156 ? 48.130 8.237 28.658 1.00 35.60 215 PRO I O 1
ATOM 14634 N N . SER I 1 157 ? 47.937 9.365 30.608 1.00 35.72 216 SER I N 1
ATOM 14635 C CA . SER I 1 157 ? 47.410 10.606 29.974 1.00 36.59 216 SER I CA 1
ATOM 14636 C C . SER I 1 157 ? 48.506 11.289 29.135 1.00 34.81 216 SER I C 1
ATOM 14637 O O . SER I 1 157 ? 48.182 12.228 28.390 1.00 34.46 216 SER I O 1
ATOM 14640 N N . LEU I 1 158 ? 49.765 10.851 29.261 1.00 32.88 217 LEU I N 1
ATOM 14641 C CA . LEU I 1 158 ? 50.873 11.467 28.472 1.00 31.11 217 LEU I CA 1
ATOM 14642 C C . LEU I 1 158 ? 51.039 10.719 27.142 1.00 32.50 217 LEU I C 1
ATOM 14643 O O . LEU I 1 158 ? 51.688 11.268 26.217 1.00 30.85 217 LEU I O 1
ATOM 14648 N N . ASP I 1 159 ? 50.471 9.512 27.044 1.00 32.47 218 ASP I N 1
ATOM 14649 C CA . ASP I 1 159 ? 50.612 8.697 25.808 1.00 35.11 218 ASP I CA 1
ATOM 14650 C C . ASP I 1 159 ? 50.037 9.484 24.623 1.00 36.27 218 ASP I C 1
ATOM 14651 O O . ASP I 1 159 ? 48.967 10.105 24.780 1.00 38.78 218 ASP I O 1
ATOM 14656 N N . GLY I 1 160 ? 50.768 9.511 23.507 1.00 36.09 219 GLY I N 1
ATOM 14657 C CA . GLY I 1 160 ? 50.306 10.218 22.292 1.00 38.90 219 GLY I CA 1
ATOM 14658 C C . GLY I 1 160 ? 50.664 11.699 22.295 1.00 37.50 219 GLY I C 1
ATOM 14659 O O . GLY I 1 160 ? 50.612 12.310 21.216 1.00 39.71 219 GLY I O 1
ATOM 14660 N N . LYS I 1 161 ? 51.027 12.260 23.446 1.00 38.92 220 LYS I N 1
ATOM 14661 C CA . LYS I 1 161 ? 51.369 13.705 23.540 1.00 39.93 220 LYS I CA 1
ATOM 14662 C C . LYS I 1 161 ? 52.875 13.865 23.775 1.00 37.52 220 LYS I C 1
ATOM 14663 O O . LYS I 1 161 ? 53.402 14.944 23.467 1.00 39.20 220 LYS I O 1
ATOM 14669 N N . HIS I 1 162 ? 53.527 12.843 24.336 1.00 33.33 221 HIS I N 1
ATOM 14670 C CA . HIS I 1 162 ? 54.982 12.919 24.634 1.00 31.41 221 HIS I CA 1
ATOM 14671 C C . HIS I 1 162 ? 55.660 11.680 24.071 1.00 34.50 221 HIS I C 1
ATOM 14672 O O . HIS I 1 162 ? 55.401 10.567 24.529 1.00 34.06 221 HIS I O 1
ATOM 14679 N N . PRO I 1 163 ? 56.553 11.845 23.070 1.00 32.55 222 PRO I N 1
ATOM 14680 C CA . PRO I 1 163 ? 57.218 10.704 22.450 1.00 33.67 222 PRO I CA 1
ATOM 14681 C C . PRO I 1 163 ? 58.186 10.009 23.415 1.00 31.64 222 PRO I C 1
ATOM 14682 O O . PRO I 1 163 ? 59.068 10.659 23.949 1.00 29.71 222 PRO I O 1
ATOM 14686 N N . VAL I 1 164 ? 57.965 8.712 23.628 1.00 32.34 223 VAL I N 1
ATOM 14687 C CA . VAL I 1 164 ? 58.832 7.852 24.484 1.00 31.96 223 VAL I CA 1
ATOM 14688 C C . VAL I 1 164 ? 60.017 7.410 23.616 1.00 32.82 223 VAL I C 1
ATOM 14689 O O . VAL I 1 164 ? 59.783 7.107 22.420 1.00 36.18 223 VAL I O 1
ATOM 14693 N N . PHE I 1 165 ? 61.232 7.398 24.177 1.00 33.24 224 PHE I N 1
ATOM 14694 C CA . PHE I 1 165 ? 62.458 7.046 23.409 1.00 35.85 224 PHE I CA 1
ATOM 14695 C C . PHE I 1 165 ? 63.419 6.230 24.281 1.00 36.85 224 PHE I C 1
ATOM 14696 O O . PHE I 1 165 ? 64.413 5.716 23.739 1.00 38.18 224 PHE I O 1
ATOM 14704 N N . GLY I 1 166 ? 63.115 6.095 25.575 1.00 36.71 225 GLY I N 1
ATOM 14705 C CA . GLY I 1 166 ? 63.983 5.325 26.485 1.00 37.13 225 GLY I CA 1
ATOM 14706 C C . GLY I 1 166 ? 63.216 4.693 27.635 1.00 37.72 225 GLY I C 1
ATOM 14707 O O . GLY I 1 166 ? 62.016 4.980 27.796 1.00 37.02 225 GLY I O 1
ATOM 14708 N N . GLN I 1 167 ? 63.901 3.852 28.408 1.00 38.88 226 GLN I N 1
ATOM 14709 C CA . GLN I 1 167 ? 63.281 3.163 29.566 1.00 39.74 226 GLN I CA 1
ATOM 14710 C C . GLN I 1 167 ? 64.355 2.983 30.638 1.00 39.89 226 GLN I C 1
ATOM 14711 O O . GLN I 1 167 ? 65.450 2.495 30.297 1.00 43.43 226 GLN I O 1
ATOM 14717 N N . VAL I 1 168 ? 64.077 3.421 31.864 1.00 39.67 227 VAL I N 1
ATOM 14718 C CA . VAL I 1 168 ? 65.052 3.207 32.970 1.00 39.57 227 VAL I CA 1
ATOM 14719 C C . VAL I 1 168 ? 65.067 1.701 33.263 1.00 44.61 227 VAL I C 1
ATOM 14720 O O . VAL I 1 168 ? 63.977 1.120 33.369 1.00 43.16 227 VAL I O 1
ATOM 14724 N N . ILE I 1 169 ? 66.260 1.104 33.362 1.00 47.49 228 ILE I N 1
ATOM 14725 C CA . ILE I 1 169 ? 66.415 -0.359 33.627 1.00 51.15 228 ILE I CA 1
ATOM 14726 C C . ILE I 1 169 ? 67.219 -0.548 34.920 1.00 52.53 228 ILE I C 1
ATOM 14727 O O . ILE I 1 169 ? 67.473 -1.706 35.292 1.00 54.41 228 ILE I O 1
ATOM 14732 N N . GLY I 1 170 ? 67.586 0.557 35.574 1.00 50.34 229 GLY I N 1
ATOM 14733 C CA . GLY I 1 170 ? 68.350 0.514 36.834 1.00 51.70 229 GLY I CA 1
ATOM 14734 C C . GLY I 1 170 ? 68.461 1.898 37.445 1.00 51.52 229 GLY I C 1
ATOM 14735 O O . GLY I 1 170 ? 68.597 2.877 36.677 1.00 49.97 229 GLY I O 1
ATOM 14736 N N . GLY I 1 171 ? 68.372 1.985 38.773 1.00 51.95 230 GLY I N 1
ATOM 14737 C CA . GLY I 1 171 ? 68.480 3.278 39.477 1.00 50.44 230 GLY I CA 1
ATOM 14738 C C . GLY I 1 171 ? 67.151 4.024 39.582 1.00 47.52 230 GLY I C 1
ATOM 14739 O O . GLY I 1 171 ? 67.150 5.252 39.678 1.00 45.12 230 GLY I O 1
ATOM 14748 N N . ASP I 1 173 ? 65.432 3.944 42.055 1.00 50.05 232 ASP I N 1
ATOM 14749 C CA . ASP I 1 173 ? 65.482 4.437 43.423 1.00 51.57 232 ASP I CA 1
ATOM 14750 C C . ASP I 1 173 ? 66.046 5.864 43.406 1.00 47.28 232 ASP I C 1
ATOM 14751 O O . ASP I 1 173 ? 65.551 6.704 44.175 1.00 44.57 232 ASP I O 1
ATOM 14756 N N . VAL I 1 174 ? 67.037 6.125 42.547 1.00 46.78 233 VAL I N 1
ATOM 14757 C CA . VAL I 1 174 ? 67.630 7.494 42.421 1.00 44.65 233 VAL I CA 1
ATOM 14758 C C . VAL I 1 174 ? 66.530 8.452 41.934 1.00 41.64 233 VAL I C 1
ATOM 14759 O O . VAL I 1 174 ? 66.369 9.529 42.555 1.00 40.29 233 VAL I O 1
ATOM 14763 N N . VAL I 1 175 ? 65.795 8.064 40.880 1.00 42.05 234 VAL I N 1
ATOM 14764 C CA . VAL I 1 175 ? 64.654 8.861 40.329 1.00 37.33 234 VAL I CA 1
ATOM 14765 C C . VAL I 1 175 ? 63.669 9.203 41.458 1.00 38.71 234 VAL I C 1
ATOM 14766 O O . VAL I 1 175 ? 63.245 10.381 41.548 1.00 36.40 234 VAL I O 1
ATOM 14770 N N . ASP I 1 176 ? 63.346 8.224 42.312 1.00 42.67 235 ASP I N 1
ATOM 14771 C CA . ASP I 1 176 ? 62.411 8.444 43.450 1.00 43.70 235 ASP I CA 1
ATOM 14772 C C . ASP I 1 176 ? 63.019 9.455 44.433 1.00 43.43 235 ASP I C 1
ATOM 14773 O O . ASP I 1 176 ? 62.260 10.298 44.945 1.00 41.44 235 ASP I O 1
ATOM 14778 N N . LYS I 1 177 ? 64.332 9.383 44.687 1.00 47.33 236 LYS I N 1
ATOM 14779 C CA . LYS I 1 177 ? 64.978 10.360 45.613 1.00 48.65 236 LYS I CA 1
ATOM 14780 C C . LYS I 1 177 ? 64.897 11.758 44.989 1.00 44.62 236 LYS I C 1
ATOM 14781 O O . LYS I 1 177 ? 64.604 12.725 45.727 1.00 45.06 236 LYS I O 1
ATOM 14787 N N . ILE I 1 178 ? 65.136 11.851 43.681 1.00 40.58 237 ILE I N 1
ATOM 14788 C CA . ILE I 1 178 ? 65.042 13.150 42.961 1.00 37.70 237 ILE I CA 1
ATOM 14789 C C . ILE I 1 178 ? 63.609 13.691 43.079 1.00 36.96 237 ILE I C 1
ATOM 14790 O O . ILE I 1 178 ? 63.453 14.883 43.405 1.00 36.77 237 ILE I O 1
ATOM 14795 N N . ALA I 1 179 ? 62.597 12.836 42.886 1.00 38.35 238 ALA I N 1
ATOM 14796 C CA . ALA I 1 179 ? 61.181 13.284 42.895 1.00 39.25 238 ALA I CA 1
ATOM 14797 C C . ALA I 1 179 ? 60.728 13.752 44.285 1.00 42.43 238 ALA I C 1
ATOM 14798 O O . ALA I 1 179 ? 59.774 14.556 44.340 1.00 41.45 238 ALA I O 1
ATOM 14800 N N . LYS I 1 180 ? 61.381 13.286 45.356 1.00 45.28 239 LYS I N 1
ATOM 14801 C CA . LYS I 1 180 ? 60.966 13.643 46.746 1.00 48.80 239 LYS I CA 1
ATOM 14802 C C . LYS I 1 180 ? 61.780 14.821 47.294 1.00 48.70 239 LYS I C 1
ATOM 14803 O O . LYS I 1 180 ? 61.498 15.246 48.436 1.00 46.92 239 LYS I O 1
ATOM 14809 N N . ALA I 1 181 ? 62.736 15.333 46.514 1.00 47.75 240 ALA I N 1
ATOM 14810 C CA . ALA I 1 181 ? 63.618 16.425 46.989 1.00 48.53 240 ALA I CA 1
ATOM 14811 C C . ALA I 1 181 ? 62.797 17.650 47.398 1.00 49.71 240 ALA I C 1
ATOM 14812 O O . ALA I 1 181 ? 61.801 17.953 46.720 1.00 42.89 240 ALA I O 1
ATOM 14814 N N . GLU I 1 182 ? 63.224 18.323 48.473 1.00 51.36 241 GLU I N 1
ATOM 14815 C CA . GLU I 1 182 ? 62.575 19.573 48.956 1.00 55.13 241 GLU I CA 1
ATOM 14816 C C . GLU I 1 182 ? 62.555 20.540 47.764 1.00 52.91 241 GLU I C 1
ATOM 14817 O O . GLU I 1 182 ? 63.564 20.563 47.032 1.00 51.84 241 GLU I O 1
ATOM 14823 N N . LYS I 1 183 ? 61.463 21.291 47.573 1.00 51.52 242 LYS I N 1
ATOM 14824 C CA . LYS I 1 183 ? 61.338 22.182 46.385 1.00 49.15 242 LYS I CA 1
ATOM 14825 C C . LYS I 1 183 ? 60.545 23.457 46.711 1.00 51.58 242 LYS I C 1
ATOM 14826 O O . LYS I 1 183 ? 59.840 23.475 47.749 1.00 55.56 242 LYS I O 1
ATOM 14832 N N . ASP I 1 184 ? 60.641 24.470 45.839 1.00 49.64 243 ASP I N 1
ATOM 14833 C CA . ASP I 1 184 ? 59.935 25.769 46.024 1.00 54.55 243 ASP I CA 1
ATOM 14834 C C . ASP I 1 184 ? 58.522 25.686 45.423 1.00 54.89 243 ASP I C 1
ATOM 14835 O O . ASP I 1 184 ? 58.100 24.567 45.045 1.00 52.17 243 ASP I O 1
ATOM 14840 N N . GLU I 1 185 ? 57.829 26.831 45.323 1.00 58.55 244 GLU I N 1
ATOM 14841 C CA . GLU I 1 185 ? 56.434 26.872 44.796 1.00 62.30 244 GLU I CA 1
ATOM 14842 C C . GLU I 1 185 ? 56.422 26.551 43.295 1.00 59.69 244 GLU I C 1
ATOM 14843 O O . GLU I 1 185 ? 55.322 26.285 42.772 1.00 57.56 244 GLU I O 1
ATOM 14849 N N . LYS I 1 186 ? 57.589 26.582 42.634 1.00 57.22 245 LYS I N 1
ATOM 14850 C CA . LYS I 1 186 ? 57.682 26.257 41.182 1.00 54.08 245 LYS I CA 1
ATOM 14851 C C . LYS I 1 186 ? 58.121 24.794 41.003 1.00 47.82 245 LYS I C 1
ATOM 14852 O O . LYS I 1 186 ? 58.324 24.380 39.851 1.00 43.48 245 LYS I O 1
ATOM 14858 N N . ASP I 1 187 ? 58.246 24.050 42.108 1.00 47.02 246 ASP I N 1
ATOM 14859 C CA . ASP I 1 187 ? 58.633 22.609 42.099 1.00 44.27 246 ASP I CA 1
ATOM 14860 C C . ASP I 1 187 ? 60.106 22.429 41.721 1.00 39.99 246 ASP I C 1
ATOM 14861 O O . ASP I 1 187 ? 60.477 21.295 41.358 1.00 38.02 246 ASP I O 1
ATOM 14866 N N . LYS I 1 188 ? 60.906 23.494 41.818 1.00 39.05 247 LYS I N 1
ATOM 14867 C CA . LYS I 1 188 ? 62.364 23.404 41.552 1.00 40.06 247 LYS I CA 1
ATOM 14868 C C . LYS I 1 188 ? 63.053 22.971 42.842 1.00 40.82 247 LYS I C 1
ATOM 14869 O O . LYS I 1 188 ? 62.800 23.549 43.895 1.00 43.05 247 LYS I O 1
ATOM 14875 N N . PRO I 1 189 ? 63.919 21.934 42.823 1.00 39.45 248 PRO I N 1
ATOM 14876 C CA . PRO I 1 189 ? 64.623 21.516 44.033 1.00 41.17 248 PRO I CA 1
ATOM 14877 C C . PRO I 1 189 ? 65.403 22.677 44.663 1.00 45.02 248 PRO I C 1
ATOM 14878 O O . PRO I 1 189 ? 66.070 23.383 43.923 1.00 44.52 248 PRO I O 1
ATOM 14882 N N . THR I 1 190 ? 65.292 22.847 45.989 1.00 48.59 249 THR I N 1
ATOM 14883 C CA . THR I 1 190 ? 66.004 23.941 46.709 1.00 52.18 249 THR I CA 1
ATOM 14884 C C . THR I 1 190 ? 67.511 23.644 46.717 1.00 53.27 249 THR I C 1
ATOM 14885 O O . THR I 1 190 ? 68.294 24.599 46.916 1.00 57.63 249 THR I O 1
ATOM 14889 N N . THR I 1 191 ? 67.891 22.375 46.533 1.00 52.22 250 THR I N 1
ATOM 14890 C CA . THR I 1 191 ? 69.318 21.969 46.398 1.00 53.59 250 THR I CA 1
ATOM 14891 C C . THR I 1 191 ? 69.495 21.379 44.992 1.00 50.30 250 THR I C 1
ATOM 14892 O O . THR I 1 191 ? 68.941 20.289 44.720 1.00 47.45 250 THR I O 1
ATOM 14896 N N . ALA I 1 192 ? 70.231 22.083 44.135 1.00 48.19 251 ALA I N 1
ATOM 14897 C CA . ALA I 1 192 ? 70.441 21.662 42.731 1.00 45.66 251 ALA I CA 1
ATOM 14898 C C . ALA I 1 192 ? 70.721 20.158 42.628 1.00 43.53 251 ALA I C 1
ATOM 14899 O O . ALA I 1 192 ? 71.555 19.642 43.391 1.00 45.41 251 ALA I O 1
ATOM 14901 N N . ILE I 1 193 ? 70.002 19.485 41.732 1.00 39.59 252 ILE I N 1
ATOM 14902 C CA . ILE I 1 193 ? 70.243 18.048 41.409 1.00 38.67 252 ILE I CA 1
ATOM 14903 C C . ILE I 1 193 ? 70.754 18.047 39.974 1.00 36.45 252 ILE I C 1
ATOM 14904 O O . ILE I 1 193 ? 69.969 18.409 39.065 1.00 35.72 252 ILE I O 1
ATOM 14909 N N . THR I 1 194 ? 71.985 17.603 39.769 1.00 32.67 253 THR I N 1
ATOM 14910 C CA . THR I 1 194 ? 72.591 17.735 38.423 1.00 33.81 253 THR I CA 1
ATOM 14911 C C . THR I 1 194 ? 72.929 16.409 37.756 1.00 33.60 253 THR I C 1
ATOM 14912 O O . THR I 1 194 ? 73.135 15.394 38.473 1.00 34.13 253 THR I O 1
ATOM 14916 N N . ILE I 1 195 ? 72.923 16.447 36.418 1.00 34.15 254 ILE I N 1
ATOM 14917 C CA . ILE I 1 195 ? 73.492 15.375 35.559 1.00 34.16 254 ILE I CA 1
ATOM 14918 C C . ILE I 1 195 ? 74.962 15.771 35.447 1.00 37.12 254 ILE I C 1
ATOM 14919 O O . ILE I 1 195 ? 75.242 16.746 34.717 1.00 38.53 254 ILE I O 1
ATOM 14924 N N . ASP I 1 196 ? 75.850 15.129 36.206 1.00 39.25 255 ASP I N 1
ATOM 14925 C CA . ASP I 1 196 ? 77.286 15.523 36.168 1.00 40.67 255 ASP I CA 1
ATOM 14926 C C . ASP I 1 196 ? 77.881 15.093 34.822 1.00 41.45 255 ASP I C 1
ATOM 14927 O O . ASP I 1 196 ? 78.676 15.870 34.237 1.00 41.67 255 ASP I O 1
ATOM 14932 N N . SER I 1 197 ? 77.478 13.922 34.334 1.00 38.63 256 SER I N 1
ATOM 14933 C CA . SER I 1 197 ? 77.971 13.404 33.034 1.00 40.88 256 SER I CA 1
ATOM 14934 C C . SER I 1 197 ? 77.038 12.293 32.558 1.00 40.43 256 SER I C 1
ATOM 14935 O O . SER I 1 197 ? 76.229 11.819 33.376 1.00 43.25 256 SER I O 1
ATOM 14938 N N . ILE I 1 198 ? 77.102 11.964 31.269 1.00 40.62 257 ILE I N 1
ATOM 14939 C CA . ILE I 1 198 ? 76.288 10.862 30.680 1.00 41.16 257 ILE I CA 1
ATOM 14940 C C . ILE I 1 198 ? 77.266 9.890 30.023 1.00 43.17 257 ILE I C 1
ATOM 14941 O O . ILE I 1 198 ? 78.043 10.324 29.160 1.00 45.67 257 ILE I O 1
ATOM 14946 N N . GLU I 1 199 ? 77.227 8.631 30.448 1.00 46.66 258 GLU I N 1
ATOM 14947 C CA . GLU I 1 199 ? 78.123 7.584 29.901 1.00 45.74 258 GLU I CA 1
ATOM 14948 C C . GLU I 1 199 ? 77.363 6.786 28.844 1.00 45.32 258 GLU I C 1
ATOM 14949 O O . GLU I 1 199 ? 76.303 6.223 29.172 1.00 42.31 258 GLU I O 1
ATOM 14955 N N . VAL I 1 200 ? 77.885 6.764 27.621 1.00 46.06 259 VAL I N 1
ATOM 14956 C CA . VAL I 1 200 ? 77.258 5.975 26.525 1.00 48.21 259 VAL I CA 1
ATOM 14957 C C . VAL I 1 200 ? 77.813 4.551 26.627 1.00 52.35 259 VAL I C 1
ATOM 14958 O O . VAL I 1 200 ? 78.909 4.311 26.089 1.00 54.91 259 VAL I O 1
ATOM 14962 N N . VAL I 1 201 ? 77.107 3.665 27.340 1.00 53.56 260 VAL I N 1
ATOM 14963 C CA . VAL I 1 201 ? 77.572 2.258 27.522 1.00 54.98 260 VAL I CA 1
ATOM 14964 C C . VAL I 1 201 ? 77.530 1.567 26.156 1.00 56.94 260 VAL I C 1
ATOM 14965 O O . VAL I 1 201 ? 78.525 0.913 25.795 1.00 60.78 260 VAL I O 1
ATOM 14969 N N . LYS I 1 202 ? 76.424 1.731 25.428 1.00 55.46 261 LYS I N 1
ATOM 14970 C CA . LYS I 1 202 ? 76.281 1.136 24.073 1.00 55.11 261 LYS I CA 1
ATOM 14971 C C . LYS I 1 202 ? 75.648 2.181 23.154 1.00 54.72 261 LYS I C 1
ATOM 14972 O O . LYS I 1 202 ? 74.445 2.457 23.304 1.00 53.97 261 LYS I O 1
ATOM 14978 N N . ASP I 1 203 ? 76.443 2.709 22.224 1.00 53.68 262 ASP I N 1
ATOM 14979 C CA . ASP I 1 203 ? 76.005 3.767 21.280 1.00 50.99 262 ASP I CA 1
ATOM 14980 C C . ASP I 1 203 ? 75.242 3.125 20.119 1.00 49.93 262 ASP I C 1
ATOM 14981 O O . ASP I 1 203 ? 75.160 1.886 20.074 1.00 48.89 262 ASP I O 1
ATOM 14986 N N . TYR I 1 204 ? 74.664 3.964 19.256 1.00 49.23 263 TYR I N 1
ATOM 14987 C CA . TYR I 1 204 ? 73.957 3.534 18.023 1.00 47.33 263 TYR I CA 1
ATOM 14988 C C . TYR I 1 204 ? 74.417 4.468 16.900 1.00 47.43 263 TYR I C 1
ATOM 14989 O O . TYR I 1 204 ? 74.359 5.710 17.089 1.00 43.92 263 TYR I O 1
ATOM 14998 N N . ASP I 1 205 ? 74.869 3.897 15.780 1.00 44.20 264 ASP I N 1
ATOM 14999 C CA . ASP I 1 205 ? 75.411 4.709 14.658 1.00 42.89 264 ASP I CA 1
ATOM 15000 C C . ASP I 1 205 ? 74.291 4.988 13.650 1.00 43.44 264 ASP I C 1
ATOM 15001 O O . ASP I 1 205 ? 73.893 4.056 12.928 1.00 41.90 264 ASP I O 1
ATOM 15006 N N . PHE I 1 206 ? 73.807 6.235 13.604 1.00 46.55 265 PHE I N 1
ATOM 15007 C CA . PHE I 1 206 ? 72.700 6.621 12.684 1.00 45.47 265 PHE I CA 1
ATOM 15008 C C . PHE I 1 206 ? 73.187 6.653 11.226 1.00 43.63 265 PHE I C 1
ATOM 15009 O O . PHE I 1 206 ? 72.343 6.793 10.335 1.00 42.92 265 PHE I O 1
ATOM 15017 N N . LYS I 1 207 ? 74.492 6.473 11.002 1.00 42.19 266 LYS I N 1
ATOM 15018 C CA . LYS I 1 207 ? 75.076 6.460 9.631 1.00 43.22 266 LYS I CA 1
ATOM 15019 C C . LYS I 1 207 ? 75.186 5.020 9.104 1.00 40.94 266 LYS I C 1
ATOM 15020 O O . LYS I 1 207 ? 75.425 4.858 7.897 1.00 41.62 266 LYS I O 1
ATOM 15026 N N . SER I 1 208 ? 75.007 4.022 9.971 1.00 37.94 267 SER I N 1
ATOM 15027 C CA . SER I 1 208 ? 75.196 2.601 9.575 1.00 38.92 267 SER I CA 1
ATOM 15028 C C . SER I 1 208 ? 74.085 2.103 8.637 1.00 36.54 267 SER I C 1
ATOM 15029 O O . SER I 1 208 ? 72.906 2.277 8.976 1.00 34.44 267 SER I O 1
ATOM 15032 N N . GLU I 1 209 ? 74.481 1.449 7.532 1.00 37.08 268 GLU I N 1
ATOM 15033 C CA . GLU I 1 209 ? 73.543 0.890 6.518 1.00 35.78 268 GLU I CA 1
ATOM 15034 C C . GLU I 1 209 ? 73.589 -0.641 6.565 1.00 36.61 268 GLU I C 1
ATOM 15035 O O . GLU I 1 209 ? 72.894 -1.274 5.742 1.00 36.52 268 GLU I O 1
ATOM 15041 N N . ASN I 1 210 ? 74.385 -1.202 7.485 1.00 36.89 269 ASN I N 1
ATOM 15042 C CA . ASN I 1 210 ? 74.530 -2.678 7.615 1.00 39.28 269 ASN I CA 1
ATOM 15043 C C . ASN I 1 210 ? 73.156 -3.308 7.872 1.00 38.64 269 ASN I C 1
ATOM 15044 O O . ASN I 1 210 ? 72.430 -2.772 8.715 1.00 40.10 269 ASN I O 1
ATOM 15049 N N . LEU I 1 211 ? 72.817 -4.390 7.158 1.00 38.79 270 LEU I N 1
ATOM 15050 C CA . LEU I 1 211 ? 71.521 -5.095 7.369 1.00 40.72 270 LEU I CA 1
ATOM 15051 C C . LEU I 1 211 ? 71.704 -6.193 8.421 1.00 43.28 270 LEU I C 1
ATOM 15052 O O . LEU I 1 211 ? 72.726 -6.921 8.358 1.00 44.84 270 LEU I O 1
ATOM 15057 N N . TYR I 1 212 ? 70.728 -6.331 9.318 1.00 44.88 271 TYR I N 1
ATOM 15058 C CA . TYR I 1 212 ? 70.739 -7.390 10.364 1.00 48.96 271 TYR I CA 1
ATOM 15059 C C . TYR I 1 212 ? 69.526 -8.298 10.142 1.00 52.13 271 TYR I C 1
ATOM 15060 O O . TYR I 1 212 ? 68.441 -7.766 9.843 1.00 49.98 271 TYR I O 1
ATOM 15069 N N . PHE I 1 213 ? 69.735 -9.617 10.262 1.00 59.09 272 PHE I N 1
ATOM 15070 C CA . PHE I 1 213 ? 68.693 -10.661 10.053 1.00 64.52 272 PHE I CA 1
ATOM 15071 C C . PHE I 1 213 ? 67.807 -10.771 11.300 1.00 64.09 272 PHE I C 1
ATOM 15072 O O . PHE I 1 213 ? 67.028 -9.872 11.600 1.00 59.77 272 PHE I O 1
ATOM 15088 N N . ASN J 1 2 ? 20.061 6.957 14.838 1.00 75.24 61 ASN J N 1
ATOM 15089 C CA . ASN J 1 2 ? 19.717 5.991 13.804 1.00 71.99 61 ASN J CA 1
ATOM 15090 C C . ASN J 1 2 ? 20.721 6.095 12.644 1.00 65.39 61 ASN J C 1
ATOM 15091 O O . ASN J 1 2 ? 21.111 5.032 12.120 1.00 64.33 61 ASN J O 1
ATOM 15096 N N . PHE J 1 3 ? 21.144 7.313 12.275 1.00 59.50 62 PHE J N 1
ATOM 15097 C CA . PHE J 1 3 ? 22.135 7.492 11.177 1.00 54.42 62 PHE J CA 1
ATOM 15098 C C . PHE J 1 3 ? 23.451 7.967 11.786 1.00 51.11 62 PHE J C 1
ATOM 15099 O O . PHE J 1 3 ? 23.687 9.168 11.907 1.00 51.00 62 PHE J O 1
ATOM 15107 N N . PRO J 1 4 ? 24.362 7.034 12.154 1.00 48.33 63 PRO J N 1
ATOM 15108 C CA . PRO J 1 4 ? 25.615 7.390 12.829 1.00 46.40 63 PRO J CA 1
ATOM 15109 C C . PRO J 1 4 ? 26.612 8.229 12.010 1.00 44.70 63 PRO J C 1
ATOM 15110 O O . PRO J 1 4 ? 27.517 8.776 12.603 1.00 44.21 63 PRO J O 1
ATOM 15114 N N . GLN J 1 5 ? 26.434 8.299 10.688 1.00 44.26 64 GLN J N 1
ATOM 15115 C CA . GLN J 1 5 ? 27.324 9.118 9.821 1.00 43.79 64 GLN J CA 1
ATOM 15116 C C . GLN J 1 5 ? 27.073 10.609 10.092 1.00 45.85 64 GLN J C 1
ATOM 15117 O O . GLN J 1 5 ? 28.009 11.412 9.914 1.00 45.68 64 GLN J O 1
ATOM 15123 N N . LEU J 1 6 ? 25.854 10.946 10.515 1.00 47.89 65 LEU J N 1
ATOM 15124 C CA . LEU J 1 6 ? 25.463 12.357 10.767 1.00 51.39 65 LEU J CA 1
ATOM 15125 C C . LEU J 1 6 ? 25.965 12.809 12.143 1.00 53.26 65 LEU J C 1
ATOM 15126 O O . LEU J 1 6 ? 25.222 13.535 12.831 1.00 56.02 65 LEU J O 1
ATOM 15131 N N . SER J 1 7 ? 27.189 12.415 12.511 1.00 54.13 66 SER J N 1
ATOM 15132 C CA . SER J 1 7 ? 27.795 12.819 13.808 1.00 56.51 66 SER J CA 1
ATOM 15133 C C . SER J 1 7 ? 29.321 12.772 13.709 1.00 57.58 66 SER J C 1
ATOM 15134 O O . SER J 1 7 ? 29.849 11.751 13.222 1.00 57.12 66 SER J O 1
ATOM 15137 N N . LYS J 1 8 ? 29.993 13.842 14.145 1.00 59.72 67 LYS J N 1
ATOM 15138 C CA . LYS J 1 8 ? 31.479 13.868 14.140 1.00 61.26 67 LYS J CA 1
ATOM 15139 C C . LYS J 1 8 ? 31.978 13.289 15.468 1.00 60.51 67 LYS J C 1
ATOM 15140 O O . LYS J 1 8 ? 33.213 13.230 15.661 1.00 63.03 67 LYS J O 1
ATOM 15146 N N . GLU J 1 9 ? 31.047 12.914 16.355 1.00 58.23 68 GLU J N 1
ATOM 15147 C CA . GLU J 1 9 ? 31.400 12.280 17.655 1.00 56.97 68 GLU J CA 1
ATOM 15148 C C . GLU J 1 9 ? 31.529 10.765 17.452 1.00 53.33 68 GLU J C 1
ATOM 15149 O O . GLU J 1 9 ? 30.661 10.180 16.769 1.00 51.20 68 GLU J O 1
ATOM 15155 N N . VAL J 1 10 ? 32.590 10.169 18.000 1.00 51.45 69 VAL J N 1
ATOM 15156 C CA . VAL J 1 10 ? 32.785 8.694 17.910 1.00 48.99 69 VAL J CA 1
ATOM 15157 C C . VAL J 1 10 ? 31.930 8.081 19.021 1.00 49.35 69 VAL J C 1
ATOM 15158 O O . VAL J 1 10 ? 32.304 8.232 20.199 1.00 49.39 69 VAL J O 1
ATOM 15162 N N . ALA J 1 11 ? 30.809 7.451 18.655 1.00 48.92 70 ALA J N 1
ATOM 15163 C CA . ALA J 1 11 ? 29.887 6.844 19.645 1.00 50.96 70 ALA J CA 1
ATOM 15164 C C . ALA J 1 11 ? 30.586 5.704 20.395 1.00 50.91 70 ALA J C 1
ATOM 15165 O O . ALA J 1 11 ? 31.687 5.286 19.981 1.00 49.42 70 ALA J O 1
ATOM 15167 N N . GLU J 1 12 ? 29.932 5.205 21.440 1.00 53.74 71 GLU J N 1
ATOM 15168 C CA . GLU J 1 12 ? 30.481 4.109 22.279 1.00 55.14 71 GLU J CA 1
ATOM 15169 C C . GLU J 1 12 ? 30.837 2.902 21.394 1.00 52.39 71 GLU J C 1
ATOM 15170 O O . GLU J 1 12 ? 31.941 2.355 21.560 1.00 51.01 71 GLU J O 1
ATOM 15176 N N . ASP J 1 13 ? 29.959 2.543 20.452 1.00 51.77 72 ASP J N 1
ATOM 15177 C CA . ASP J 1 13 ? 30.168 1.326 19.611 1.00 51.12 72 ASP J CA 1
ATOM 15178 C C . ASP J 1 13 ? 30.879 1.647 18.286 1.00 47.88 72 ASP J C 1
ATOM 15179 O O . ASP J 1 13 ? 30.790 0.818 17.370 1.00 48.36 72 ASP J O 1
ATOM 15184 N N . GLU J 1 14 ? 31.603 2.764 18.199 1.00 45.83 73 GLU J N 1
ATOM 15185 C CA . GLU J 1 14 ? 32.289 3.122 16.925 1.00 44.69 73 GLU J CA 1
ATOM 15186 C C . GLU J 1 14 ? 33.811 3.029 17.099 1.00 44.07 73 GLU J C 1
ATOM 15187 O O . GLU J 1 14 ? 34.287 3.150 18.238 1.00 44.54 73 GLU J O 1
ATOM 15193 N N . ALA J 1 15 ? 34.532 2.765 16.007 1.00 42.87 74 ALA J N 1
ATOM 15194 C CA . ALA J 1 15 ? 36.012 2.715 16.032 1.00 43.10 74 ALA J CA 1
ATOM 15195 C C . ALA J 1 15 ? 36.534 4.008 15.400 1.00 44.39 74 ALA J C 1
ATOM 15196 O O . ALA J 1 15 ? 35.715 4.723 14.791 1.00 43.03 74 ALA J O 1
ATOM 15198 N N . GLU J 1 16 ? 37.836 4.282 15.524 1.00 46.57 75 GLU J N 1
ATOM 15199 C CA . GLU J 1 16 ? 38.412 5.536 14.975 1.00 49.56 75 GLU J CA 1
ATOM 15200 C C . GLU J 1 16 ? 39.847 5.301 14.490 1.00 52.72 75 GLU J C 1
ATOM 15201 O O . GLU J 1 16 ? 40.671 4.756 15.261 1.00 50.96 75 GLU J O 1
ATOM 15207 N N . VAL J 1 17 ? 40.122 5.710 13.250 1.00 38.56 76 VAL J N 1
ATOM 15208 C CA . VAL J 1 17 ? 41.493 5.597 12.679 1.00 42.41 76 VAL J CA 1
ATOM 15209 C C . VAL J 1 17 ? 41.882 6.962 12.119 1.00 43.77 76 VAL J C 1
ATOM 15210 O O . VAL J 1 17 ? 40.981 7.793 11.883 1.00 44.84 76 VAL J O 1
ATOM 15214 N N . ILE J 1 18 ? 43.187 7.177 11.971 1.00 45.89 77 ILE J N 1
ATOM 15215 C CA . ILE J 1 18 ? 43.732 8.387 11.299 1.00 45.69 77 ILE J CA 1
ATOM 15216 C C . ILE J 1 18 ? 44.621 7.873 10.170 1.00 44.95 77 ILE J C 1
ATOM 15217 O O . ILE J 1 18 ? 45.520 7.058 10.452 1.00 45.65 77 ILE J O 1
ATOM 15222 N N . LEU J 1 19 ? 44.316 8.258 8.934 1.00 44.96 78 LEU J N 1
ATOM 15223 C CA . LEU J 1 19 ? 45.189 7.857 7.806 1.00 45.91 78 LEU J CA 1
ATOM 15224 C C . LEU J 1 19 ? 46.300 8.906 7.725 1.00 48.72 78 LEU J C 1
ATOM 15225 O O . LEU J 1 19 ? 45.963 10.078 7.500 1.00 49.31 78 LEU J O 1
ATOM 15230 N N . HIS J 1 20 ? 47.551 8.512 7.977 1.00 50.71 79 HIS J N 1
ATOM 15231 C CA . HIS J 1 20 ? 48.686 9.468 7.874 1.00 54.99 79 HIS J CA 1
ATOM 15232 C C . HIS J 1 20 ? 49.163 9.470 6.418 1.00 54.79 79 HIS J C 1
ATOM 15233 O O . HIS J 1 20 ? 50.026 8.637 6.076 1.00 54.46 79 HIS J O 1
ATOM 15240 N N . THR J 1 21 ? 48.591 10.358 5.599 1.00 55.48 80 THR J N 1
ATOM 15241 C CA . THR J 1 21 ? 48.928 10.422 4.152 1.00 56.58 80 THR J CA 1
ATOM 15242 C C . THR J 1 21 ? 49.968 11.515 3.893 1.00 59.76 80 THR J C 1
ATOM 15243 O O . THR J 1 21 ? 50.115 12.417 4.744 1.00 60.82 80 THR J O 1
ATOM 15247 N N . SER J 1 22 ? 50.622 11.443 2.730 1.00 62.22 81 SER J N 1
ATOM 15248 C CA . SER J 1 22 ? 51.651 12.429 2.307 1.00 64.29 81 SER J CA 1
ATOM 15249 C C . SER J 1 22 ? 50.998 13.787 2.008 1.00 65.19 81 SER J C 1
ATOM 15250 O O . SER J 1 22 ? 51.735 14.755 1.762 1.00 65.70 81 SER J O 1
ATOM 15253 N N . GLN J 1 23 ? 49.663 13.847 2.028 1.00 62.46 82 GLN J N 1
ATOM 15254 C CA . GLN J 1 23 ? 48.915 15.108 1.776 1.00 63.92 82 GLN J CA 1
ATOM 15255 C C . GLN J 1 23 ? 48.272 15.579 3.082 1.00 62.53 82 GLN J C 1
ATOM 15256 O O . GLN J 1 23 ? 47.606 16.630 3.064 1.00 63.04 82 GLN J O 1
ATOM 15262 N N . GLY J 1 24 ? 48.460 14.818 4.165 1.00 62.44 83 GLY J N 1
ATOM 15263 C CA . GLY J 1 24 ? 47.896 15.195 5.476 1.00 61.75 83 GLY J CA 1
ATOM 15264 C C . GLY J 1 24 ? 47.159 14.047 6.146 1.00 58.24 83 GLY J C 1
ATOM 15265 O O . GLY J 1 24 ? 47.172 12.920 5.602 1.00 54.18 83 GLY J O 1
ATOM 15266 N N . ASP J 1 25 ? 46.519 14.338 7.283 1.00 57.16 84 ASP J N 1
ATOM 15267 C CA . ASP J 1 25 ? 45.788 13.311 8.068 1.00 54.54 84 ASP J CA 1
ATOM 15268 C C . ASP J 1 25 ? 44.299 13.292 7.703 1.00 52.10 84 ASP J C 1
ATOM 15269 O O . ASP J 1 25 ? 43.710 14.372 7.508 1.00 52.78 84 ASP J O 1
ATOM 15274 N N . ILE J 1 26 ? 43.730 12.086 7.613 1.00 50.83 85 ILE J N 1
ATOM 15275 C CA . ILE J 1 26 ? 42.268 11.884 7.383 1.00 49.13 85 ILE J CA 1
ATOM 15276 C C . ILE J 1 26 ? 41.756 11.124 8.611 1.00 47.98 85 ILE J C 1
ATOM 15277 O O . ILE J 1 26 ? 42.200 9.977 8.815 1.00 48.85 85 ILE J O 1
ATOM 15282 N N . ARG J 1 27 ? 40.901 11.763 9.413 1.00 46.52 86 ARG J N 1
ATOM 15283 C CA . ARG J 1 27 ? 40.355 11.149 10.653 1.00 47.15 86 ARG J CA 1
ATOM 15284 C C . ARG J 1 27 ? 39.031 10.471 10.292 1.00 45.91 86 ARG J C 1
ATOM 15285 O O . ARG J 1 27 ? 38.126 11.167 9.794 1.00 46.17 86 ARG J O 1
ATOM 15293 N N . ILE J 1 28 ? 38.922 9.170 10.564 1.00 42.37 87 ILE J N 1
ATOM 15294 C CA . ILE J 1 28 ? 37.725 8.392 10.143 1.00 40.68 87 ILE J CA 1
ATOM 15295 C C . ILE J 1 28 ? 37.190 7.567 11.310 1.00 40.07 87 ILE J C 1
ATOM 15296 O O . ILE J 1 28 ? 38.010 6.986 12.069 1.00 40.62 87 ILE J O 1
ATOM 15301 N N . LYS J 1 29 ? 35.865 7.538 11.447 1.00 36.54 88 LYS J N 1
ATOM 15302 C CA . LYS J 1 29 ? 35.243 6.633 12.442 1.00 38.30 88 LYS J CA 1
ATOM 15303 C C . LYS J 1 29 ? 34.676 5.452 11.649 1.00 36.64 88 LYS J C 1
ATOM 15304 O O . LYS J 1 29 ? 34.332 5.645 10.461 1.00 36.08 88 LYS J O 1
ATOM 15310 N N . LEU J 1 30 ? 34.616 4.278 12.274 1.00 35.39 89 LEU J N 1
ATOM 15311 C CA . LEU J 1 30 ? 34.143 3.048 11.598 1.00 33.75 89 LEU J CA 1
ATOM 15312 C C . LEU J 1 30 ? 32.891 2.534 12.317 1.00 34.11 89 LEU J C 1
ATOM 15313 O O . LEU J 1 30 ? 32.747 2.822 13.517 1.00 33.05 89 LEU J O 1
ATOM 15318 N N . PHE J 1 31 ? 32.039 1.789 11.603 1.00 33.53 90 PHE J N 1
ATOM 15319 C CA . PHE J 1 31 ? 30.756 1.279 12.167 1.00 33.64 90 PHE J CA 1
ATOM 15320 C C . PHE J 1 31 ? 30.814 -0.243 12.267 1.00 35.43 90 PHE J C 1
ATOM 15321 O O . PHE J 1 31 ? 30.226 -0.944 11.443 1.00 36.15 90 PHE J O 1
ATOM 15329 N N . PRO J 1 32 ? 31.509 -0.795 13.290 1.00 35.94 91 PRO J N 1
ATOM 15330 C CA . PRO J 1 32 ? 31.644 -2.246 13.446 1.00 36.39 91 PRO J CA 1
ATOM 15331 C C . PRO J 1 32 ? 30.305 -2.980 13.622 1.00 38.04 91 PRO J C 1
ATOM 15332 O O . PRO J 1 32 ? 30.201 -4.107 13.185 1.00 33.56 91 PRO J O 1
ATOM 15336 N N . LYS J 1 33 ? 29.323 -2.314 14.233 1.00 40.48 92 LYS J N 1
ATOM 15337 C CA . LYS J 1 33 ? 27.982 -2.908 14.475 1.00 45.38 92 LYS J CA 1
ATOM 15338 C C . LYS J 1 33 ? 27.217 -3.091 13.159 1.00 43.58 92 LYS J C 1
ATOM 15339 O O . LYS J 1 33 ? 26.504 -4.106 13.039 1.00 44.45 92 LYS J O 1
ATOM 15345 N N . LEU J 1 34 ? 27.383 -2.173 12.201 1.00 40.72 93 LEU J N 1
ATOM 15346 C CA . LEU J 1 34 ? 26.584 -2.233 10.939 1.00 39.10 93 LEU J CA 1
ATOM 15347 C C . LEU J 1 34 ? 27.342 -2.925 9.800 1.00 38.56 93 LEU J C 1
ATOM 15348 O O . LEU J 1 34 ? 26.665 -3.507 8.963 1.00 37.41 93 LEU J O 1
ATOM 15353 N N . ALA J 1 35 ? 28.673 -2.835 9.762 1.00 35.28 94 ALA J N 1
ATOM 15354 C CA . ALA J 1 35 ? 29.501 -3.472 8.708 1.00 33.51 94 ALA J CA 1
ATOM 15355 C C . ALA J 1 35 ? 30.643 -4.214 9.400 1.00 34.63 94 ALA J C 1
ATOM 15356 O O . ALA J 1 35 ? 31.805 -3.846 9.278 1.00 34.72 94 ALA J O 1
ATOM 15358 N N . PRO J 1 36 ? 30.337 -5.295 10.147 1.00 33.72 95 PRO J N 1
ATOM 15359 C CA . PRO J 1 36 ? 31.352 -5.991 10.932 1.00 33.98 95 PRO J CA 1
ATOM 15360 C C . PRO J 1 36 ? 32.482 -6.613 10.097 1.00 33.57 95 PRO J C 1
ATOM 15361 O O . PRO J 1 36 ? 33.600 -6.574 10.538 1.00 33.63 95 PRO J O 1
ATOM 15365 N N . LEU J 1 37 ? 32.170 -7.148 8.916 1.00 35.16 96 LEU J N 1
ATOM 15366 C CA . LEU J 1 37 ? 33.230 -7.784 8.083 1.00 35.45 96 LEU J CA 1
ATOM 15367 C C . LEU J 1 37 ? 34.135 -6.689 7.514 1.00 34.60 96 LEU J C 1
ATOM 15368 O O . LEU J 1 37 ? 35.369 -6.840 7.593 1.00 32.63 96 LEU J O 1
ATOM 15373 N N . ALA J 1 38 ? 33.532 -5.628 6.978 1.00 31.29 97 ALA J N 1
ATOM 15374 C CA . ALA J 1 38 ? 34.320 -4.522 6.391 1.00 31.49 97 ALA J CA 1
ATOM 15375 C C . ALA J 1 38 ? 35.184 -3.883 7.481 1.00 32.68 97 ALA J C 1
ATOM 15376 O O . ALA J 1 38 ? 36.372 -3.656 7.222 1.00 35.75 97 ALA J O 1
ATOM 15378 N N . VAL J 1 39 ? 34.622 -3.664 8.673 1.00 34.56 98 VAL J N 1
ATOM 15379 C CA . VAL J 1 39 ? 35.391 -2.992 9.763 1.00 33.09 98 VAL J CA 1
ATOM 15380 C C . VAL J 1 39 ? 36.466 -3.932 10.322 1.00 33.75 98 VAL J C 1
ATOM 15381 O O . VAL J 1 39 ? 37.587 -3.442 10.565 1.00 34.65 98 VAL J O 1
ATOM 15385 N N . GLU J 1 40 ? 36.168 -5.219 10.525 1.00 33.54 99 GLU J N 1
ATOM 15386 C CA . GLU J 1 40 ? 37.242 -6.099 11.060 1.00 35.13 99 GLU J CA 1
ATOM 15387 C C . GLU J 1 40 ? 38.330 -6.234 9.988 1.00 35.78 99 GLU J C 1
ATOM 15388 O O . GLU J 1 40 ? 39.515 -6.068 10.320 1.00 34.33 99 GLU J O 1
ATOM 15394 N N . ASN J 1 41 ? 37.925 -6.479 8.741 1.00 34.40 100 ASN J N 1
ATOM 15395 C CA . ASN J 1 41 ? 38.894 -6.636 7.628 1.00 35.89 100 ASN J CA 1
ATOM 15396 C C . ASN J 1 41 ? 39.838 -5.427 7.592 1.00 36.91 100 ASN J C 1
ATOM 15397 O O . ASN J 1 41 ? 41.067 -5.633 7.543 1.00 41.13 100 ASN J O 1
ATOM 15402 N N . PHE J 1 42 ? 39.272 -4.222 7.672 1.00 34.81 101 PHE J N 1
ATOM 15403 C CA . PHE J 1 42 ? 40.042 -2.953 7.579 1.00 35.23 101 PHE J CA 1
ATOM 15404 C C . PHE J 1 42 ? 40.966 -2.766 8.787 1.00 36.33 101 PHE J C 1
ATOM 15405 O O . PHE J 1 42 ? 42.157 -2.462 8.578 1.00 37.00 101 PHE J O 1
ATOM 15413 N N . LEU J 1 43 ? 40.437 -2.935 10.004 1.00 36.50 102 LEU J N 1
ATOM 15414 C CA . LEU J 1 43 ? 41.245 -2.735 11.236 1.00 37.78 102 LEU J CA 1
ATOM 15415 C C . LEU J 1 43 ? 42.387 -3.757 11.314 1.00 40.11 102 LEU J C 1
ATOM 15416 O O . LEU J 1 43 ? 43.506 -3.360 11.724 1.00 43.31 102 LEU J O 1
ATOM 15421 N N . THR J 1 44 ? 42.126 -5.015 10.957 1.00 39.77 103 THR J N 1
ATOM 15422 C CA . THR J 1 44 ? 43.191 -6.052 11.023 1.00 43.26 103 THR J CA 1
ATOM 15423 C C . THR J 1 44 ? 44.299 -5.682 10.029 1.00 45.07 103 THR J C 1
ATOM 15424 O O . THR J 1 44 ? 45.476 -5.635 10.462 1.00 45.51 103 THR J O 1
ATOM 15428 N N . HIS J 1 45 ? 43.932 -5.422 8.764 1.00 42.16 104 HIS J N 1
ATOM 15429 C CA . HIS J 1 45 ? 44.905 -5.000 7.722 1.00 44.31 104 HIS J CA 1
ATOM 15430 C C . HIS J 1 45 ? 45.670 -3.757 8.192 1.00 45.84 104 HIS J C 1
ATOM 15431 O O . HIS J 1 45 ? 46.894 -3.697 7.954 1.00 46.83 104 HIS J O 1
ATOM 15438 N N . ALA J 1 46 ? 44.960 -2.795 8.797 1.00 44.34 105 ALA J N 1
ATOM 15439 C CA . ALA J 1 46 ? 45.577 -1.531 9.266 1.00 46.25 105 ALA J CA 1
ATOM 15440 C C . ALA J 1 46 ? 46.655 -1.815 10.320 1.00 49.14 105 ALA J C 1
ATOM 15441 O O . ALA J 1 46 ? 47.795 -1.343 10.140 1.00 51.61 105 ALA J O 1
ATOM 15443 N N . LYS J 1 47 ? 46.298 -2.556 11.371 1.00 51.43 106 LYS J N 1
ATOM 15444 C CA . LYS J 1 47 ? 47.243 -2.872 12.475 1.00 54.39 106 LYS J CA 1
ATOM 15445 C C . LYS J 1 47 ? 48.385 -3.759 11.961 1.00 54.73 106 LYS J C 1
ATOM 15446 O O . LYS J 1 47 ? 49.457 -3.728 12.573 1.00 56.08 106 LYS J O 1
ATOM 15452 N N . GLU J 1 48 ? 48.161 -4.503 10.875 1.00 54.34 107 GLU J N 1
ATOM 15453 C CA . GLU J 1 48 ? 49.209 -5.400 10.315 1.00 56.71 107 GLU J CA 1
ATOM 15454 C C . GLU J 1 48 ? 50.065 -4.636 9.293 1.00 57.33 107 GLU J C 1
ATOM 15455 O O . GLU J 1 48 ? 50.926 -5.274 8.663 1.00 60.08 107 GLU J O 1
ATOM 15461 N N . GLY J 1 49 ? 49.840 -3.324 9.146 1.00 56.71 108 GLY J N 1
ATOM 15462 C CA . GLY J 1 49 ? 50.631 -2.480 8.225 1.00 57.20 108 GLY J CA 1
ATOM 15463 C C . GLY J 1 49 ? 50.412 -2.829 6.759 1.00 54.67 108 GLY J C 1
ATOM 15464 O O . GLY J 1 49 ? 51.261 -2.454 5.929 1.00 53.94 108 GLY J O 1
ATOM 15465 N N . TYR J 1 50 ? 49.303 -3.500 6.445 1.00 53.21 109 TYR J N 1
ATOM 15466 C CA . TYR J 1 50 ? 48.981 -3.909 5.052 1.00 50.86 109 TYR J CA 1
ATOM 15467 C C . TYR J 1 50 ? 48.862 -2.680 4.141 1.00 49.57 109 TYR J C 1
ATOM 15468 O O . TYR J 1 50 ? 49.287 -2.755 2.967 1.00 47.40 109 TYR J O 1
ATOM 15477 N N . TYR J 1 51 ? 48.321 -1.579 4.672 1.00 47.85 110 TYR J N 1
ATOM 15478 C CA . TYR J 1 51 ? 48.093 -0.353 3.857 1.00 48.03 110 TYR J CA 1
ATOM 15479 C C . TYR J 1 51 ? 49.326 0.567 3.850 1.00 50.99 110 TYR J C 1
ATOM 15480 O O . TYR J 1 51 ? 49.363 1.500 3.009 1.00 49.40 110 TYR J O 1
ATOM 15489 N N . ASN J 1 52 ? 50.306 0.316 4.726 1.00 53.40 111 ASN J N 1
ATOM 15490 C CA . ASN J 1 52 ? 51.535 1.155 4.789 1.00 54.98 111 ASN J CA 1
ATOM 15491 C C . ASN J 1 52 ? 52.224 1.182 3.417 1.00 55.01 111 ASN J C 1
ATOM 15492 O O . ASN J 1 52 ? 52.620 0.104 2.935 1.00 57.36 111 ASN J O 1
ATOM 15497 N N . GLY J 1 53 ? 52.352 2.370 2.816 1.00 53.52 112 GLY J N 1
ATOM 15498 C CA . GLY J 1 53 ? 53.022 2.519 1.508 1.00 55.48 112 GLY J CA 1
ATOM 15499 C C . GLY J 1 53 ? 52.057 2.469 0.337 1.00 54.01 112 GLY J C 1
ATOM 15500 O O . GLY J 1 53 ? 52.448 2.914 -0.763 1.00 53.84 112 GLY J O 1
ATOM 15501 N N . ILE J 1 54 ? 50.851 1.929 0.544 1.00 52.30 113 ILE J N 1
ATOM 15502 C CA . ILE J 1 54 ? 49.845 1.864 -0.558 1.00 51.31 113 ILE J CA 1
ATOM 15503 C C . ILE J 1 54 ? 49.450 3.295 -0.935 1.00 50.84 113 ILE J C 1
ATOM 15504 O O . ILE J 1 54 ? 49.449 4.165 -0.046 1.00 50.81 113 ILE J O 1
ATOM 15509 N N . THR J 1 55 ? 49.112 3.502 -2.210 1.00 49.46 114 THR J N 1
ATOM 15510 C CA . THR J 1 55 ? 48.793 4.837 -2.770 1.00 50.49 114 THR J CA 1
ATOM 15511 C C . THR J 1 55 ? 47.308 4.994 -3.113 1.00 48.94 114 THR J C 1
ATOM 15512 O O . THR J 1 55 ? 46.569 3.980 -3.085 1.00 47.33 114 THR J O 1
ATOM 15516 N N . PHE J 1 56 ? 46.900 6.242 -3.377 1.00 48.87 115 PHE J N 1
ATOM 15517 C CA . PHE J 1 56 ? 45.556 6.574 -3.919 1.00 48.34 115 PHE J CA 1
ATOM 15518 C C . PHE J 1 56 ? 45.726 6.499 -5.439 1.00 48.92 115 PHE J C 1
ATOM 15519 O O . PHE J 1 56 ? 45.978 7.542 -6.073 1.00 48.42 115 PHE J O 1
ATOM 15527 N N . HIS J 1 57 ? 45.642 5.278 -5.979 1.00 48.97 116 HIS J N 1
ATOM 15528 C CA . HIS J 1 57 ? 45.946 4.983 -7.407 1.00 47.24 116 HIS J CA 1
ATOM 15529 C C . HIS J 1 57 ? 44.902 5.552 -8.368 1.00 47.88 116 HIS J C 1
ATOM 15530 O O . HIS J 1 57 ? 45.165 5.510 -9.586 1.00 45.81 116 HIS J O 1
ATOM 15537 N N . ARG J 1 58 ? 43.778 6.063 -7.865 1.00 45.92 117 ARG J N 1
ATOM 15538 C CA . ARG J 1 58 ? 42.748 6.569 -8.807 1.00 45.57 117 ARG J CA 1
ATOM 15539 C C . ARG J 1 58 ? 41.952 7.691 -8.133 1.00 44.22 117 ARG J C 1
ATOM 15540 O O . ARG J 1 58 ? 41.387 7.451 -7.039 1.00 42.80 117 ARG J O 1
ATOM 15548 N N . VAL J 1 59 ? 41.936 8.872 -8.763 1.00 44.10 118 VAL J N 1
ATOM 15549 C CA . VAL J 1 59 ? 41.241 10.068 -8.209 1.00 44.58 118 VAL J CA 1
ATOM 15550 C C . VAL J 1 59 ? 40.340 10.689 -9.283 1.00 47.13 118 VAL J C 1
ATOM 15551 O O . VAL J 1 59 ? 40.826 10.933 -10.407 1.00 46.83 118 VAL J O 1
ATOM 15555 N N . ILE J 1 60 ? 39.072 10.916 -8.937 1.00 46.52 119 ILE J N 1
ATOM 15556 C CA . ILE J 1 60 ? 38.090 11.562 -9.855 1.00 46.05 119 ILE J CA 1
ATOM 15557 C C . ILE J 1 60 ? 37.462 12.727 -9.087 1.00 45.57 119 ILE J C 1
ATOM 15558 O O . ILE J 1 60 ? 36.583 12.470 -8.247 1.00 42.46 119 ILE J O 1
ATOM 15563 N N . ASP J 1 61 ? 37.914 13.954 -9.353 1.00 50.28 120 ASP J N 1
ATOM 15564 C CA . ASP J 1 61 ? 37.367 15.139 -8.641 1.00 51.41 120 ASP J CA 1
ATOM 15565 C C . ASP J 1 61 ? 35.849 15.200 -8.876 1.00 48.68 120 ASP J C 1
ATOM 15566 O O . ASP J 1 61 ? 35.417 14.991 -10.028 1.00 48.56 120 ASP J O 1
ATOM 15571 N N . GLY J 1 62 ? 35.078 15.449 -7.814 1.00 46.19 121 GLY J N 1
ATOM 15572 C CA . GLY J 1 62 ? 33.605 15.514 -7.906 1.00 47.61 121 GLY J CA 1
ATOM 15573 C C . GLY J 1 62 ? 32.970 14.132 -7.814 1.00 45.69 121 GLY J C 1
ATOM 15574 O O . GLY J 1 62 ? 31.740 14.042 -7.982 1.00 47.58 121 GLY J O 1
ATOM 15575 N N . PHE J 1 63 ? 33.776 13.094 -7.566 1.00 43.05 122 PHE J N 1
ATOM 15576 C CA . PHE J 1 63 ? 33.258 11.702 -7.461 1.00 41.65 122 PHE J CA 1
ATOM 15577 C C . PHE J 1 63 ? 33.874 11.021 -6.240 1.00 40.64 122 PHE J C 1
ATOM 15578 O O . PHE J 1 63 ? 33.240 10.962 -5.184 1.00 40.47 122 PHE J O 1
ATOM 15594 N N . VAL J 1 65 ? 37.929 9.187 -4.462 1.00 43.46 124 VAL J N 1
ATOM 15595 C CA . VAL J 1 65 ? 39.326 8.792 -4.553 1.00 42.13 124 VAL J CA 1
ATOM 15596 C C . VAL J 1 65 ? 39.383 7.338 -4.090 1.00 39.71 124 VAL J C 1
ATOM 15597 O O . VAL J 1 65 ? 38.668 7.014 -3.119 1.00 39.09 124 VAL J O 1
ATOM 15601 N N . GLN J 1 66 ? 40.141 6.481 -4.768 1.00 38.83 125 GLN J N 1
ATOM 15602 C CA . GLN J 1 66 ? 40.183 5.080 -4.275 1.00 40.16 125 GLN J CA 1
ATOM 15603 C C . GLN J 1 66 ? 41.626 4.691 -3.951 1.00 41.10 125 GLN J C 1
ATOM 15604 O O . GLN J 1 66 ? 42.564 5.378 -4.409 1.00 43.58 125 GLN J O 1
ATOM 15610 N N . THR J 1 67 ? 41.764 3.652 -3.129 1.00 39.64 126 THR J N 1
ATOM 15611 C CA . THR J 1 67 ? 43.073 3.197 -2.601 1.00 41.36 126 THR J CA 1
ATOM 15612 C C . THR J 1 67 ? 42.931 1.742 -2.138 1.00 38.36 126 THR J C 1
ATOM 15613 O O . THR J 1 67 ? 41.956 1.076 -2.572 1.00 33.18 126 THR J O 1
ATOM 15617 N N . GLY J 1 68 ? 43.870 1.282 -1.305 1.00 35.72 127 GLY J N 1
ATOM 15618 C CA . GLY J 1 68 ? 43.855 -0.075 -0.722 1.00 38.47 127 GLY J CA 1
ATOM 15619 C C . GLY J 1 68 ? 44.378 -1.166 -1.647 1.00 38.17 127 GLY J C 1
ATOM 15620 O O . GLY J 1 68 ? 44.176 -2.340 -1.304 1.00 38.09 127 GLY J O 1
ATOM 15621 N N . ASP J 1 69 ? 45.032 -0.818 -2.762 1.00 38.18 128 ASP J N 1
ATOM 15622 C CA . ASP J 1 69 ? 45.529 -1.871 -3.685 1.00 38.37 128 ASP J CA 1
ATOM 15623 C C . ASP J 1 69 ? 47.052 -1.941 -3.635 1.00 41.40 128 ASP J C 1
ATOM 15624 O O . ASP J 1 69 ? 47.726 -1.017 -4.084 1.00 41.07 128 ASP J O 1
ATOM 15629 N N . PRO J 1 70 ? 47.629 -3.047 -3.113 1.00 44.48 129 PRO J N 1
ATOM 15630 C CA . PRO J 1 70 ? 49.083 -3.223 -3.066 1.00 48.36 129 PRO J CA 1
ATOM 15631 C C . PRO J 1 70 ? 49.780 -3.227 -4.439 1.00 51.36 129 PRO J C 1
ATOM 15632 O O . PRO J 1 70 ? 50.987 -3.027 -4.475 1.00 53.27 129 PRO J O 1
ATOM 15636 N N . LYS J 1 71 ? 49.028 -3.479 -5.517 1.00 49.38 130 LYS J N 1
ATOM 15637 C CA . LYS J 1 71 ? 49.614 -3.491 -6.886 1.00 50.74 130 LYS J CA 1
ATOM 15638 C C . LYS J 1 71 ? 49.469 -2.095 -7.501 1.00 49.36 130 LYS J C 1
ATOM 15639 O O . LYS J 1 71 ? 50.130 -1.832 -8.514 1.00 50.29 130 LYS J O 1
ATOM 15645 N N . GLY J 1 72 ? 48.627 -1.247 -6.900 1.00 48.03 131 GLY J N 1
ATOM 15646 C CA . GLY J 1 72 ? 48.429 0.146 -7.341 1.00 47.61 131 GLY J CA 1
ATOM 15647 C C . GLY J 1 72 ? 47.838 0.282 -8.738 1.00 46.56 131 GLY J C 1
ATOM 15648 O O . GLY J 1 72 ? 47.960 1.385 -9.295 1.00 45.99 131 GLY J O 1
ATOM 15649 N N . ASP J 1 73 ? 47.187 -0.760 -9.277 1.00 48.58 132 ASP J N 1
ATOM 15650 C CA . ASP J 1 73 ? 46.589 -0.660 -10.643 1.00 47.28 132 ASP J CA 1
ATOM 15651 C C . ASP J 1 73 ? 45.080 -0.951 -10.591 1.00 45.04 132 ASP J C 1
ATOM 15652 O O . ASP J 1 73 ? 44.449 -0.917 -11.666 1.00 42.83 132 ASP J O 1
ATOM 15657 N N . GLY J 1 74 ? 44.535 -1.256 -9.407 1.00 43.01 133 GLY J N 1
ATOM 15658 C CA . GLY J 1 74 ? 43.084 -1.491 -9.234 1.00 40.77 133 GLY J CA 1
ATOM 15659 C C . GLY J 1 74 ? 42.678 -2.955 -9.327 1.00 39.73 133 GLY J C 1
ATOM 15660 O O . GLY J 1 74 ? 41.468 -3.234 -9.180 1.00 37.15 133 GLY J O 1
ATOM 15661 N N . THR J 1 75 ? 43.630 -3.871 -9.516 1.00 39.07 134 THR J N 1
ATOM 15662 C CA . THR J 1 75 ? 43.261 -5.303 -9.666 1.00 39.01 134 THR J CA 1
ATOM 15663 C C . THR J 1 75 ? 43.736 -6.123 -8.465 1.00 40.00 134 THR J C 1
ATOM 15664 O O . THR J 1 75 ? 43.404 -7.317 -8.428 1.00 40.69 134 THR J O 1
ATOM 15668 N N . GLY J 1 76 ? 44.432 -5.501 -7.508 1.00 36.83 135 GLY J N 1
ATOM 15669 C CA . GLY J 1 76 ? 45.025 -6.267 -6.395 1.00 38.05 135 GLY J CA 1
ATOM 15670 C C . GLY J 1 76 ? 44.264 -6.182 -5.079 1.00 36.83 135 GLY J C 1
ATOM 15671 O O . GLY J 1 76 ? 43.169 -5.605 -5.035 1.00 34.41 135 GLY J O 1
ATOM 15672 N N . GLY J 1 77 ? 44.862 -6.762 -4.037 1.00 39.63 136 GLY J N 1
ATOM 15673 C CA . GLY J 1 77 ? 44.288 -6.772 -2.684 1.00 40.62 136 GLY J CA 1
ATOM 15674 C C . GLY J 1 77 ? 43.482 -8.027 -2.418 1.00 40.52 136 GLY J C 1
ATOM 15675 O O . GLY J 1 77 ? 42.942 -8.622 -3.377 1.00 39.20 136 GLY J O 1
ATOM 15676 N N . GLN J 1 78 ? 43.411 -8.413 -1.150 1.00 40.83 137 GLN J N 1
ATOM 15677 C CA . GLN J 1 78 ? 42.632 -9.593 -0.706 1.00 41.88 137 GLN J CA 1
ATOM 15678 C C . GLN J 1 78 ? 42.170 -9.328 0.727 1.00 41.64 137 GLN J C 1
ATOM 15679 O O . GLN J 1 78 ? 42.831 -8.514 1.412 1.00 40.91 137 GLN J O 1
ATOM 15685 N N . SER J 1 79 ? 41.082 -9.973 1.157 1.00 38.74 138 SER J N 1
ATOM 15686 C CA . SER J 1 79 ? 40.608 -9.795 2.555 1.00 39.59 138 SER J CA 1
ATOM 15687 C C . SER J 1 79 ? 41.539 -10.551 3.508 1.00 40.21 138 SER J C 1
ATOM 15688 O O . SER J 1 79 ? 42.365 -11.369 3.023 1.00 40.60 138 SER J O 1
ATOM 15691 N N . ILE J 1 80 ? 41.354 -10.328 4.812 1.00 38.30 139 ILE J N 1
ATOM 15692 C CA . ILE J 1 80 ? 42.176 -10.975 5.879 1.00 40.22 139 ILE J CA 1
ATOM 15693 C C . ILE J 1 80 ? 41.798 -12.455 5.987 1.00 41.29 139 ILE J C 1
ATOM 15694 O O . ILE J 1 80 ? 42.454 -13.163 6.782 1.00 41.55 139 ILE J O 1
ATOM 15699 N N . TRP J 1 81 ? 40.758 -12.880 5.258 1.00 39.06 140 TRP J N 1
ATOM 15700 C CA . TRP J 1 81 ? 40.280 -14.287 5.329 1.00 41.68 140 TRP J CA 1
ATOM 15701 C C . TRP J 1 81 ? 40.660 -15.068 4.066 1.00 42.31 140 TRP J C 1
ATOM 15702 O O . TRP J 1 81 ? 40.451 -16.295 4.070 1.00 46.81 140 TRP J O 1
ATOM 15713 N N . HIS J 1 82 ? 41.206 -14.404 3.044 1.00 42.47 141 HIS J N 1
ATOM 15714 C CA . HIS J 1 82 ? 41.569 -15.132 1.799 1.00 44.86 141 HIS J CA 1
ATOM 15715 C C . HIS J 1 82 ? 42.523 -16.292 2.129 1.00 46.80 141 HIS J C 1
ATOM 15716 O O . HIS J 1 82 ? 43.576 -16.037 2.740 1.00 47.06 141 HIS J O 1
ATOM 15723 N N . ASP J 1 83 ? 42.139 -17.516 1.746 1.00 49.81 142 ASP J N 1
ATOM 15724 C CA . ASP J 1 83 ? 42.941 -18.753 1.970 1.00 55.29 142 ASP J CA 1
ATOM 15725 C C . ASP J 1 83 ? 43.083 -19.045 3.467 1.00 59.83 142 ASP J C 1
ATOM 15726 O O . ASP J 1 83 ? 44.115 -19.638 3.842 1.00 60.74 142 ASP J O 1
ATOM 15731 N N . LYS J 1 84 ? 42.093 -18.654 4.279 1.00 58.89 143 LYS J N 1
ATOM 15732 C CA . LYS J 1 84 ? 42.145 -18.912 5.747 1.00 61.16 143 LYS J CA 1
ATOM 15733 C C . LYS J 1 84 ? 40.749 -19.268 6.270 1.00 56.98 143 LYS J C 1
ATOM 15734 O O . LYS J 1 84 ? 40.640 -20.260 6.994 1.00 55.86 143 LYS J O 1
ATOM 15740 N N . ASP J 1 85 ? 39.727 -18.493 5.903 1.00 54.55 144 ASP J N 1
ATOM 15741 C CA . ASP J 1 85 ? 38.352 -18.773 6.397 1.00 53.20 144 ASP J CA 1
ATOM 15742 C C . ASP J 1 85 ? 37.382 -18.723 5.211 1.00 50.78 144 ASP J C 1
ATOM 15743 O O . ASP J 1 85 ? 36.935 -17.614 4.850 1.00 42.91 144 ASP J O 1
ATOM 15748 N N . LYS J 1 86 ? 37.045 -19.896 4.662 1.00 52.35 145 LYS J N 1
ATOM 15749 C CA . LYS J 1 86 ? 36.139 -20.003 3.484 1.00 53.62 145 LYS J CA 1
ATOM 15750 C C . LYS J 1 86 ? 34.695 -19.626 3.866 1.00 51.67 145 LYS J C 1
ATOM 15751 O O . LYS J 1 86 ? 33.899 -19.381 2.936 1.00 51.26 145 LYS J O 1
ATOM 15757 N N . THR J 1 87 ? 34.355 -19.580 5.162 1.00 50.22 146 THR J N 1
ATOM 15758 C CA . THR J 1 87 ? 32.989 -19.135 5.565 1.00 47.43 146 THR J CA 1
ATOM 15759 C C . THR J 1 87 ? 32.893 -17.610 5.400 1.00 46.23 146 THR J C 1
ATOM 15760 O O . THR J 1 87 ? 31.767 -17.091 5.420 1.00 43.06 146 THR J O 1
ATOM 15764 N N . LYS J 1 88 ? 34.029 -16.917 5.245 1.00 45.44 147 LYS J N 1
ATOM 15765 C CA . LYS J 1 88 ? 33.995 -15.436 5.081 1.00 45.41 147 LYS J CA 1
ATOM 15766 C C . LYS J 1 88 ? 34.521 -15.054 3.688 1.00 45.82 147 LYS J C 1
ATOM 15767 O O . LYS J 1 88 ? 34.021 -14.064 3.135 1.00 46.04 147 LYS J O 1
ATOM 15773 N N . ASP J 1 89 ? 35.461 -15.826 3.132 1.00 45.98 148 ASP J N 1
ATOM 15774 C CA . ASP J 1 89 ? 36.037 -15.501 1.798 1.00 42.85 148 ASP J CA 1
ATOM 15775 C C . ASP J 1 89 ? 36.222 -16.788 0.984 1.00 46.46 148 ASP J C 1
ATOM 15776 O O . ASP J 1 89 ? 37.172 -17.540 1.283 1.00 45.47 148 ASP J O 1
ATOM 15781 N N . LYS J 1 90 ? 35.358 -17.001 -0.019 1.00 48.62 149 LYS J N 1
ATOM 15782 C CA . LYS J 1 90 ? 35.413 -18.187 -0.918 1.00 52.62 149 LYS J CA 1
ATOM 15783 C C . LYS J 1 90 ? 36.696 -18.145 -1.758 1.00 51.03 149 LYS J C 1
ATOM 15784 O O . LYS J 1 90 ? 37.117 -19.208 -2.232 1.00 48.03 149 LYS J O 1
ATOM 15790 N N . GLY J 1 91 ? 37.258 -16.952 -1.973 1.00 47.02 150 GLY J N 1
ATOM 15791 C CA . GLY J 1 91 ? 38.495 -16.812 -2.764 1.00 48.02 150 GLY J CA 1
ATOM 15792 C C . GLY J 1 91 ? 38.516 -15.528 -3.573 1.00 44.95 150 GLY J C 1
ATOM 15793 O O . GLY J 1 91 ? 39.615 -15.128 -3.986 1.00 47.31 150 GLY J O 1
ATOM 15794 N N . THR J 1 92 ? 37.349 -14.902 -3.774 1.00 43.28 151 THR J N 1
ATOM 15795 C CA . THR J 1 92 ? 37.235 -13.650 -4.573 1.00 44.39 151 THR J CA 1
ATOM 15796 C C . THR J 1 92 ? 36.945 -12.462 -3.648 1.00 40.13 151 THR J C 1
ATOM 15797 O O . THR J 1 92 ? 36.970 -11.325 -4.135 1.00 39.87 151 THR J O 1
ATOM 15801 N N . GLY J 1 93 ? 36.656 -12.721 -2.371 1.00 41.01 152 GLY J N 1
ATOM 15802 C CA . GLY J 1 93 ? 36.386 -11.622 -1.422 1.00 38.98 152 GLY J CA 1
ATOM 15803 C C . GLY J 1 93 ? 35.249 -11.957 -0.482 1.00 40.90 152 GLY J C 1
ATOM 15804 O O . GLY J 1 93 ? 34.736 -13.088 -0.582 1.00 39.88 152 GLY J O 1
ATOM 15805 N N . PHE J 1 94 ? 34.896 -11.016 0.408 1.00 36.66 153 PHE J N 1
ATOM 15806 C CA . PHE J 1 94 ? 33.788 -11.208 1.377 1.00 36.29 153 PHE J CA 1
ATOM 15807 C C . PHE J 1 94 ? 32.541 -10.487 0.845 1.00 37.29 153 PHE J C 1
ATOM 15808 O O . PHE J 1 94 ? 32.656 -9.670 -0.096 1.00 36.43 153 PHE J O 1
ATOM 15816 N N . LYS J 1 95 ? 31.385 -10.791 1.446 1.00 38.93 154 LYS J N 1
ATOM 15817 C CA . LYS J 1 95 ? 30.061 -10.310 0.959 1.00 39.10 154 LYS J CA 1
ATOM 15818 C C . LYS J 1 95 ? 29.818 -8.829 1.247 1.00 35.53 154 LYS J C 1
ATOM 15819 O O . LYS J 1 95 ? 30.414 -8.284 2.182 1.00 32.23 154 LYS J O 1
ATOM 15825 N N . ASN J 1 96 ? 28.929 -8.236 0.453 1.00 36.30 155 ASN J N 1
ATOM 15826 C CA . ASN J 1 96 ? 28.481 -6.839 0.663 1.00 36.93 155 ASN J CA 1
ATOM 15827 C C . ASN J 1 96 ? 27.587 -6.799 1.907 1.00 39.39 155 ASN J C 1
ATOM 15828 O O . ASN J 1 96 ? 26.719 -7.684 2.042 1.00 38.03 155 ASN J O 1
ATOM 15833 N N . GLU J 1 97 ? 27.830 -5.828 2.791 1.00 39.97 156 GLU J N 1
ATOM 15834 C CA . GLU J 1 97 ? 26.996 -5.591 3.997 1.00 42.36 156 GLU J CA 1
ATOM 15835 C C . GLU J 1 97 ? 26.213 -4.307 3.733 1.00 43.87 156 GLU J C 1
ATOM 15836 O O . GLU J 1 97 ? 26.768 -3.213 3.991 1.00 40.89 156 GLU J O 1
ATOM 15842 N N . ILE J 1 98 ? 25.019 -4.443 3.155 1.00 45.64 157 ILE J N 1
ATOM 15843 C CA . ILE J 1 98 ? 24.171 -3.259 2.839 1.00 47.60 157 ILE J CA 1
ATOM 15844 C C . ILE J 1 98 ? 23.164 -3.090 3.977 1.00 46.56 157 ILE J C 1
ATOM 15845 O O . ILE J 1 98 ? 22.504 -4.073 4.344 1.00 45.24 157 ILE J O 1
ATOM 15850 N N . THR J 1 99 ? 23.076 -1.873 4.502 1.00 44.66 158 THR J N 1
ATOM 15851 C CA . THR J 1 99 ? 22.152 -1.546 5.614 1.00 44.34 158 THR J CA 1
ATOM 15852 C C . THR J 1 99 ? 21.418 -0.260 5.261 1.00 42.58 158 THR J C 1
ATOM 15853 O O . THR J 1 99 ? 21.977 0.600 4.585 1.00 41.07 158 THR J O 1
ATOM 15857 N N . PRO J 1 100 ? 20.154 -0.085 5.701 1.00 42.91 159 PRO J N 1
ATOM 15858 C CA . PRO J 1 100 ? 19.430 1.161 5.456 1.00 41.67 159 PRO J CA 1
ATOM 15859 C C . PRO J 1 100 ? 19.914 2.299 6.374 1.00 41.33 159 PRO J C 1
ATOM 15860 O O . PRO J 1 100 ? 19.290 3.347 6.386 1.00 38.21 159 PRO J O 1
ATOM 15864 N N . TYR J 1 101 ? 21.013 2.081 7.107 1.00 42.41 160 TYR J N 1
ATOM 15865 C CA . TYR J 1 101 ? 21.525 3.121 8.045 1.00 43.78 160 TYR J CA 1
ATOM 15866 C C . TYR J 1 101 ? 22.823 3.764 7.531 1.00 40.06 160 TYR J C 1
ATOM 15867 O O . TYR J 1 101 ? 23.219 4.778 8.124 1.00 42.82 160 TYR J O 1
ATOM 15876 N N . LEU J 1 102 ? 23.457 3.218 6.483 1.00 38.48 161 LEU J N 1
ATOM 15877 C CA . LEU J 1 102 ? 24.716 3.813 5.938 1.00 35.91 161 LEU J CA 1
ATOM 15878 C C . LEU J 1 102 ? 24.549 4.087 4.435 1.00 36.76 161 LEU J C 1
ATOM 15879 O O . LEU J 1 102 ? 23.971 3.226 3.727 1.00 35.61 161 LEU J O 1
ATOM 15884 N N . TYR J 1 103 ? 25.046 5.242 3.977 1.00 34.77 162 TYR J N 1
ATOM 15885 C CA . TYR J 1 103 ? 24.862 5.700 2.576 1.00 35.65 162 TYR J CA 1
ATOM 15886 C C . TYR J 1 103 ? 26.159 6.305 2.051 1.00 34.85 162 TYR J C 1
ATOM 15887 O O . TYR J 1 103 ? 27.013 6.680 2.867 1.00 33.01 162 TYR J O 1
ATOM 15896 N N . ASN J 1 104 ? 26.261 6.426 0.725 1.00 32.99 163 ASN J N 1
ATOM 15897 C CA . ASN J 1 104 ? 27.484 6.961 0.069 1.00 33.83 163 ASN J CA 1
ATOM 15898 C C . ASN J 1 104 ? 27.428 8.491 -0.001 1.00 38.15 163 ASN J C 1
ATOM 15899 O O . ASN J 1 104 ? 27.657 9.052 -1.093 1.00 37.42 163 ASN J O 1
ATOM 15904 N N . ILE J 1 105 ? 27.157 9.127 1.142 1.00 37.38 164 ILE J N 1
ATOM 15905 C CA . ILE J 1 105 ? 27.165 10.614 1.237 1.00 39.80 164 ILE J CA 1
ATOM 15906 C C . ILE J 1 105 ? 28.627 11.070 1.225 1.00 39.91 164 ILE J C 1
ATOM 15907 O O . ILE J 1 105 ? 29.503 10.233 1.477 1.00 36.14 164 ILE J O 1
ATOM 15912 N N . ARG J 1 106 ? 28.865 12.351 0.941 1.00 42.04 165 ARG J N 1
ATOM 15913 C CA . ARG J 1 106 ? 30.246 12.907 0.943 1.00 41.18 165 ARG J CA 1
ATOM 15914 C C . ARG J 1 106 ? 30.960 12.467 2.229 1.00 39.59 165 ARG J C 1
ATOM 15915 O O . ARG J 1 106 ? 30.317 12.471 3.292 1.00 39.87 165 ARG J O 1
ATOM 15923 N N . GLY J 1 107 ? 32.227 12.056 2.122 1.00 39.63 166 GLY J N 1
ATOM 15924 C CA . GLY J 1 107 ? 33.017 11.636 3.298 1.00 38.77 166 GLY J CA 1
ATOM 15925 C C . GLY J 1 107 ? 32.840 10.164 3.654 1.00 37.24 166 GLY J C 1
ATOM 15926 O O . GLY J 1 107 ? 33.638 9.667 4.474 1.00 33.89 166 GLY J O 1
ATOM 15927 N N . ALA J 1 108 ? 31.852 9.483 3.064 1.00 37.86 167 ALA J N 1
ATOM 15928 C CA . ALA J 1 108 ? 31.602 8.052 3.385 1.00 35.92 167 ALA J CA 1
ATOM 15929 C C . ALA J 1 108 ? 32.723 7.164 2.842 1.00 35.99 167 ALA J C 1
ATOM 15930 O O . ALA J 1 108 ? 33.128 7.346 1.675 1.00 33.93 167 ALA J O 1
ATOM 15932 N N . LEU J 1 109 ? 33.183 6.238 3.684 1.00 35.98 168 LEU J N 1
ATOM 15933 C CA . LEU J 1 109 ? 34.227 5.247 3.331 1.00 38.13 168 LEU J CA 1
ATOM 15934 C C . LEU J 1 109 ? 33.496 3.971 2.894 1.00 34.21 168 LEU J C 1
ATOM 15935 O O . LEU J 1 109 ? 32.606 3.538 3.642 1.00 34.16 168 LEU J O 1
ATOM 15940 N N . ALA J 1 110 ? 33.830 3.412 1.727 1.00 31.37 169 ALA J N 1
ATOM 15941 C CA . ALA J 1 110 ? 33.133 2.180 1.273 1.00 31.98 169 ALA J CA 1
ATOM 15942 C C . ALA J 1 110 ? 34.081 1.286 0.477 1.00 30.80 169 ALA J C 1
ATOM 15943 O O . ALA J 1 110 ? 35.067 1.758 -0.094 1.00 32.96 169 ALA J O 1
ATOM 15953 N N . ALA J 1 112 ? 35.392 -1.066 -2.515 1.00 29.76 171 ALA J N 1
ATOM 15954 C CA . ALA J 1 112 ? 35.286 -0.957 -3.957 1.00 30.17 171 ALA J CA 1
ATOM 15955 C C . ALA J 1 112 ? 34.599 -2.198 -4.541 1.00 28.90 171 ALA J C 1
ATOM 15956 O O . ALA J 1 112 ? 33.441 -2.091 -4.929 1.00 31.80 171 ALA J O 1
ATOM 15958 N N . ASN J 1 113 ? 35.327 -3.315 -4.624 1.00 30.36 172 ASN J N 1
ATOM 15959 C CA . ASN J 1 113 ? 34.864 -4.613 -5.191 1.00 31.50 172 ASN J CA 1
ATOM 15960 C C . ASN J 1 113 ? 34.661 -4.474 -6.712 1.00 35.43 172 ASN J C 1
ATOM 15961 O O . ASN J 1 113 ? 34.785 -3.354 -7.247 1.00 37.60 172 ASN J O 1
ATOM 15966 N N . THR J 1 114 ? 34.393 -5.590 -7.390 1.00 34.35 173 THR J N 1
ATOM 15967 C CA . THR J 1 114 ? 34.276 -5.601 -8.874 1.00 35.71 173 THR J CA 1
ATOM 15968 C C . THR J 1 114 ? 32.851 -5.294 -9.337 1.00 36.89 173 THR J C 1
ATOM 15969 O O . THR J 1 114 ? 32.665 -5.144 -10.558 1.00 37.47 173 THR J O 1
ATOM 15973 N N . GLY J 1 115 ? 31.899 -5.197 -8.409 1.00 35.53 174 GLY J N 1
ATOM 15974 C CA . GLY J 1 115 ? 30.493 -4.987 -8.793 1.00 36.75 174 GLY J CA 1
ATOM 15975 C C . GLY J 1 115 ? 29.749 -6.310 -8.804 1.00 39.28 174 GLY J C 1
ATOM 15976 O O . GLY J 1 115 ? 28.546 -6.300 -9.062 1.00 40.12 174 GLY J O 1
ATOM 15977 N N . GLN J 1 116 ? 30.464 -7.415 -8.559 1.00 40.33 175 GLN J N 1
ATOM 15978 C CA . GLN J 1 116 ? 29.853 -8.769 -8.481 1.00 38.67 175 GLN J CA 1
ATOM 15979 C C . GLN J 1 116 ? 29.776 -9.165 -7.009 1.00 38.47 175 GLN J C 1
ATOM 15980 O O . GLN J 1 116 ? 30.497 -8.616 -6.176 1.00 35.49 175 GLN J O 1
ATOM 15986 N N . PRO J 1 117 ? 28.908 -10.124 -6.632 1.00 39.43 176 PRO J N 1
ATOM 15987 C CA . PRO J 1 117 ? 28.782 -10.510 -5.230 1.00 39.95 176 PRO J CA 1
ATOM 15988 C C . PRO J 1 117 ? 30.076 -11.127 -4.679 1.00 36.11 176 PRO J C 1
ATOM 15989 O O . PRO J 1 117 ? 30.810 -11.731 -5.436 1.00 35.23 176 PRO J O 1
ATOM 15993 N N . ASN J 1 118 ? 30.341 -10.893 -3.392 1.00 33.95 177 ASN J N 1
ATOM 15994 C CA . ASN J 1 118 ? 31.506 -11.471 -2.674 1.00 33.93 177 ASN J CA 1
ATOM 15995 C C . ASN J 1 118 ? 32.833 -11.050 -3.320 1.00 35.01 177 ASN J C 1
ATOM 15996 O O . ASN J 1 118 ? 33.690 -11.945 -3.525 1.00 32.07 177 ASN J O 1
ATOM 16001 N N . THR J 1 119 ? 33.021 -9.753 -3.613 1.00 31.94 178 THR J N 1
ATOM 16002 C CA . THR J 1 119 ? 34.316 -9.341 -4.214 1.00 32.20 178 THR J CA 1
ATOM 16003 C C . THR J 1 119 ? 34.977 -8.233 -3.383 1.00 33.29 178 THR J C 1
ATOM 16004 O O . THR J 1 119 ? 35.838 -7.545 -3.934 1.00 31.78 178 THR J O 1
ATOM 16008 N N . ASN J 1 120 ? 34.639 -8.116 -2.096 1.00 33.52 179 ASN J N 1
ATOM 16009 C CA . ASN J 1 120 ? 35.317 -7.116 -1.226 1.00 33.98 179 ASN J CA 1
ATOM 16010 C C . ASN J 1 120 ? 36.662 -7.701 -0.787 1.00 33.87 179 ASN J C 1
ATOM 16011 O O . ASN J 1 120 ? 36.667 -8.832 -0.265 1.00 33.65 179 ASN J O 1
ATOM 16016 N N . GLY J 1 121 ? 37.760 -6.983 -1.046 1.00 31.74 180 GLY J N 1
ATOM 16017 C CA . GLY J 1 121 ? 39.105 -7.453 -0.665 1.00 32.10 180 GLY J CA 1
ATOM 16018 C C . GLY J 1 121 ? 39.770 -6.489 0.296 1.00 33.55 180 GLY J C 1
ATOM 16019 O O . GLY J 1 121 ? 39.472 -6.563 1.510 1.00 31.87 180 GLY J O 1
ATOM 16020 N N . SER J 1 122 ? 40.615 -5.599 -0.233 1.00 33.61 181 SER J N 1
ATOM 16021 C CA . SER J 1 122 ? 41.319 -4.591 0.603 1.00 34.72 181 SER J CA 1
ATOM 16022 C C . SER J 1 122 ? 41.082 -3.192 0.025 1.00 35.80 181 SER J C 1
ATOM 16023 O O . SER J 1 122 ? 41.252 -2.222 0.764 1.00 34.34 181 SER J O 1
ATOM 16026 N N . GLN J 1 123 ? 40.667 -3.110 -1.242 1.00 35.88 182 GLN J N 1
ATOM 16027 C CA . GLN J 1 123 ? 40.449 -1.790 -1.888 1.00 35.27 182 GLN J CA 1
ATOM 16028 C C . GLN J 1 123 ? 39.205 -1.107 -1.325 1.00 32.99 182 GLN J C 1
ATOM 16029 O O . GLN J 1 123 ? 38.163 -1.778 -1.164 1.00 32.55 182 GLN J O 1
ATOM 16035 N N . PHE J 1 124 ? 39.332 0.200 -1.085 1.00 30.98 183 PHE J N 1
ATOM 16036 C CA . PHE J 1 124 ? 38.234 1.039 -0.550 1.00 32.56 183 PHE J CA 1
ATOM 16037 C C . PHE J 1 124 ? 38.309 2.410 -1.220 1.00 31.93 183 PHE J C 1
ATOM 16038 O O . PHE J 1 124 ? 39.312 2.691 -1.913 1.00 34.87 183 PHE J O 1
ATOM 16046 N N . PHE J 1 125 ? 37.278 3.227 -1.014 1.00 31.73 184 PHE J N 1
ATOM 16047 C CA . PHE J 1 125 ? 37.232 4.580 -1.618 1.00 32.09 184 PHE J CA 1
ATOM 16048 C C . PHE J 1 125 ? 36.495 5.524 -0.673 1.00 33.54 184 PHE J C 1
ATOM 16049 O O . PHE J 1 125 ? 35.725 5.067 0.185 1.00 32.24 184 PHE J O 1
ATOM 16057 N N . ILE J 1 126 ? 36.736 6.821 -0.859 1.00 35.55 185 ILE J N 1
ATOM 16058 C CA . ILE J 1 126 ? 36.078 7.893 -0.058 1.00 35.72 185 ILE J CA 1
ATOM 16059 C C . ILE J 1 126 ? 35.206 8.729 -1.008 1.00 35.18 185 ILE J C 1
ATOM 16060 O O . ILE J 1 126 ? 35.747 9.236 -2.010 1.00 36.74 185 ILE J O 1
ATOM 16065 N N . ASN J 1 127 ? 33.905 8.821 -0.725 1.00 34.36 186 ASN J N 1
ATOM 16066 C CA . ASN J 1 127 ? 32.977 9.644 -1.544 1.00 35.47 186 ASN J CA 1
ATOM 16067 C C . ASN J 1 127 ? 33.406 11.099 -1.361 1.00 36.82 186 ASN J C 1
ATOM 16068 O O . ASN J 1 127 ? 33.549 11.514 -0.193 1.00 37.12 186 ASN J O 1
ATOM 16073 N N . GLN J 1 128 ? 33.592 11.830 -2.466 1.00 38.48 187 GLN J N 1
ATOM 16074 C CA . GLN J 1 128 ? 34.102 13.228 -2.394 1.00 41.18 187 GLN J CA 1
ATOM 16075 C C . GLN J 1 128 ? 33.151 14.187 -3.133 1.00 42.92 187 GLN J C 1
ATOM 16076 O O . GLN J 1 128 ? 33.299 15.417 -2.942 1.00 42.55 187 GLN J O 1
ATOM 16082 N N . ASN J 1 129 ? 32.176 13.659 -3.885 1.00 42.33 188 ASN J N 1
ATOM 16083 C CA . ASN J 1 129 ? 31.187 14.522 -4.597 1.00 46.26 188 ASN J CA 1
ATOM 16084 C C . ASN J 1 129 ? 30.625 15.563 -3.615 1.00 48.54 188 ASN J C 1
ATOM 16085 O O . ASN J 1 129 ? 30.372 15.201 -2.445 1.00 46.88 188 ASN J O 1
ATOM 16090 N N . SER J 1 130 ? 30.450 16.809 -4.074 1.00 51.06 189 SER J N 1
ATOM 16091 C CA . SER J 1 130 ? 29.926 17.912 -3.224 1.00 52.94 189 SER J CA 1
ATOM 16092 C C . SER J 1 130 ? 28.744 18.628 -3.897 1.00 55.51 189 SER J C 1
ATOM 16093 O O . SER J 1 130 ? 28.423 19.744 -3.457 1.00 57.93 189 SER J O 1
ATOM 16096 N N . THR J 1 131 ? 28.121 18.020 -4.915 1.00 57.24 190 THR J N 1
ATOM 16097 C CA . THR J 1 131 ? 26.969 18.667 -5.607 1.00 60.72 190 THR J CA 1
ATOM 16098 C C . THR J 1 131 ? 25.656 18.137 -5.015 1.00 60.61 190 THR J C 1
ATOM 16099 O O . THR J 1 131 ? 25.632 16.966 -4.588 1.00 58.20 190 THR J O 1
ATOM 16103 N N . ASP J 1 132 ? 24.610 18.971 -5.016 1.00 62.47 191 ASP J N 1
ATOM 16104 C CA . ASP J 1 132 ? 23.282 18.628 -4.437 1.00 63.58 191 ASP J CA 1
ATOM 16105 C C . ASP J 1 132 ? 22.353 18.036 -5.509 1.00 64.39 191 ASP J C 1
ATOM 16106 O O . ASP J 1 132 ? 21.884 18.810 -6.363 1.00 65.86 191 ASP J O 1
ATOM 16111 N N . THR J 1 133 ? 22.089 16.723 -5.442 1.00 63.15 192 THR J N 1
ATOM 16112 C CA . THR J 1 133 ? 21.148 16.019 -6.365 1.00 64.17 192 THR J CA 1
ATOM 16113 C C . THR J 1 133 ? 20.158 15.207 -5.513 1.00 66.93 192 THR J C 1
ATOM 16114 O O . THR J 1 133 ? 19.831 14.069 -5.902 1.00 67.11 192 THR J O 1
ATOM 16118 N N . SER J 1 134 ? 19.716 15.774 -4.385 1.00 69.34 193 SER J N 1
ATOM 16119 C CA . SER J 1 134 ? 18.784 15.087 -3.448 1.00 72.81 193 SER J CA 1
ATOM 16120 C C . SER J 1 134 ? 17.378 14.952 -4.055 1.00 75.70 193 SER J C 1
ATOM 16121 O O . SER J 1 134 ? 16.709 13.946 -3.751 1.00 74.05 193 SER J O 1
ATOM 16124 N N . SER J 1 135 ? 16.946 15.926 -4.865 1.00 81.11 194 SER J N 1
ATOM 16125 C CA . SER J 1 135 ? 15.599 15.892 -5.502 1.00 85.50 194 SER J CA 1
ATOM 16126 C C . SER J 1 135 ? 15.404 14.566 -6.252 1.00 87.08 194 SER J C 1
ATOM 16127 O O . SER J 1 135 ? 14.262 14.068 -6.302 1.00 86.38 194 SER J O 1
ATOM 16130 N N . LYS J 1 136 ? 16.497 14.029 -6.800 1.00 78.73 195 LYS J N 1
ATOM 16131 C CA . LYS J 1 136 ? 16.540 12.747 -7.558 1.00 79.01 195 LYS J CA 1
ATOM 16132 C C . LYS J 1 136 ? 16.122 11.559 -6.675 1.00 73.76 195 LYS J C 1
ATOM 16133 O O . LYS J 1 136 ? 15.467 10.635 -7.197 1.00 72.67 195 LYS J O 1
ATOM 16139 N N . LEU J 1 137 ? 16.468 11.603 -5.385 1.00 68.31 196 LEU J N 1
ATOM 16140 C CA . LEU J 1 137 ? 16.262 10.461 -4.450 1.00 66.36 196 LEU J CA 1
ATOM 16141 C C . LEU J 1 137 ? 14.782 10.172 -4.208 1.00 67.47 196 LEU J C 1
ATOM 16142 O O . LEU J 1 137 ? 14.050 11.023 -3.705 1.00 63.59 196 LEU J O 1
ATOM 16147 N N . PRO J 1 138 ? 14.312 8.943 -4.541 1.00 70.86 197 PRO J N 1
ATOM 16148 C CA . PRO J 1 138 ? 12.924 8.549 -4.302 1.00 72.51 197 PRO J CA 1
ATOM 16149 C C . PRO J 1 138 ? 12.656 8.484 -2.792 1.00 71.90 197 PRO J C 1
ATOM 16150 O O . PRO J 1 138 ? 13.272 7.670 -2.116 1.00 69.28 197 PRO J O 1
ATOM 16154 N N . THR J 1 139 ? 11.751 9.343 -2.316 1.00 69.84 198 THR J N 1
ATOM 16155 C CA . THR J 1 139 ? 11.404 9.451 -0.874 1.00 68.97 198 THR J CA 1
ATOM 16156 C C . THR J 1 139 ? 10.959 8.093 -0.308 1.00 72.63 198 THR J C 1
ATOM 16157 O O . THR J 1 139 ? 10.997 7.943 0.928 1.00 74.07 198 THR J O 1
ATOM 16161 N N . SER J 1 140 ? 10.568 7.144 -1.169 1.00 73.98 199 SER J N 1
ATOM 16162 C CA . SER J 1 140 ? 10.086 5.814 -0.702 1.00 76.76 199 SER J CA 1
ATOM 16163 C C . SER J 1 140 ? 11.259 4.899 -0.326 1.00 75.99 199 SER J C 1
ATOM 16164 O O . SER J 1 140 ? 11.017 3.915 0.396 1.00 76.73 199 SER J O 1
ATOM 16167 N N . LYS J 1 141 ? 12.473 5.204 -0.796 1.00 72.23 200 LYS J N 1
ATOM 16168 C CA . LYS J 1 141 ? 13.651 4.345 -0.493 1.00 74.02 200 LYS J CA 1
ATOM 16169 C C . LYS J 1 141 ? 14.604 5.065 0.470 1.00 66.73 200 LYS J C 1
ATOM 16170 O O . LYS J 1 141 ? 15.178 4.383 1.341 1.00 69.57 200 LYS J O 1
ATOM 16176 N N . TYR J 1 142 ? 14.754 6.385 0.323 1.00 62.16 201 TYR J N 1
ATOM 16177 C CA . TYR J 1 142 ? 15.696 7.168 1.171 1.00 57.38 201 TYR J CA 1
ATOM 16178 C C . TYR J 1 142 ? 14.964 7.889 2.304 1.00 58.00 201 TYR J C 1
ATOM 16179 O O . TYR J 1 142 ? 14.010 8.624 2.060 1.00 61.18 201 TYR J O 1
ATOM 16188 N N . PRO J 1 143 ? 15.377 7.679 3.578 1.00 55.20 202 PRO J N 1
ATOM 16189 C CA . PRO J 1 143 ? 14.803 8.407 4.710 1.00 57.32 202 PRO J CA 1
ATOM 16190 C C . PRO J 1 143 ? 15.071 9.918 4.582 1.00 56.49 202 PRO J C 1
ATOM 16191 O O . PRO J 1 143 ? 16.089 10.280 4.017 1.00 49.06 202 PRO J O 1
ATOM 16195 N N . GLN J 1 144 ? 14.171 10.743 5.131 1.00 60.95 203 GLN J N 1
ATOM 16196 C CA . GLN J 1 144 ? 14.246 12.232 5.059 1.00 61.50 203 GLN J CA 1
ATOM 16197 C C . GLN J 1 144 ? 15.616 12.747 5.518 1.00 56.73 203 GLN J C 1
ATOM 16198 O O . GLN J 1 144 ? 16.202 13.568 4.784 1.00 51.98 203 GLN J O 1
ATOM 16204 N N . LYS J 1 145 ? 16.074 12.312 6.698 1.00 54.57 204 LYS J N 1
ATOM 16205 C CA . LYS J 1 145 ? 17.386 12.730 7.268 1.00 56.52 204 LYS J CA 1
ATOM 16206 C C . LYS J 1 145 ? 18.512 12.504 6.245 1.00 52.84 204 LYS J C 1
ATOM 16207 O O . LYS J 1 145 ? 19.401 13.387 6.138 1.00 49.25 204 LYS J O 1
ATOM 16213 N N . ILE J 1 146 ? 18.482 11.362 5.544 1.00 47.69 205 ILE J N 1
ATOM 16214 C CA . ILE J 1 146 ? 19.523 10.991 4.536 1.00 47.15 205 ILE J CA 1
ATOM 16215 C C . ILE J 1 146 ? 19.367 11.865 3.290 1.00 46.21 205 ILE J C 1
ATOM 16216 O O . ILE J 1 146 ? 20.407 12.330 2.780 1.00 43.00 205 ILE J O 1
ATOM 16221 N N . ILE J 1 147 ? 18.131 12.065 2.815 1.00 44.10 206 ILE J N 1
ATOM 16222 C CA . ILE J 1 147 ? 17.914 12.945 1.628 1.00 51.21 206 ILE J CA 1
ATOM 16223 C C . ILE J 1 147 ? 18.532 14.314 1.949 1.00 50.39 206 ILE J C 1
ATOM 16224 O O . ILE J 1 147 ? 19.226 14.870 1.070 1.00 48.33 206 ILE J O 1
ATOM 16229 N N . GLU J 1 148 ? 18.313 14.802 3.177 1.00 50.10 207 GLU J N 1
ATOM 16230 C CA . GLU J 1 148 ? 18.867 16.099 3.651 1.00 54.58 207 GLU J CA 1
ATOM 16231 C C . GLU J 1 148 ? 20.401 16.038 3.635 1.00 49.59 207 GLU J C 1
ATOM 16232 O O . GLU J 1 148 ? 21.013 16.983 3.118 1.00 49.86 207 GLU J O 1
ATOM 16238 N N . ALA J 1 149 ? 20.992 14.964 4.177 1.00 53.57 208 ALA J N 1
ATOM 16239 C CA . ALA J 1 149 ? 22.470 14.828 4.229 1.00 51.09 208 ALA J CA 1
ATOM 16240 C C . ALA J 1 149 ? 23.065 14.866 2.814 1.00 49.73 208 ALA J C 1
ATOM 16241 O O . ALA J 1 149 ? 24.112 15.521 2.635 1.00 48.46 208 ALA J O 1
ATOM 16243 N N . TYR J 1 150 ? 22.416 14.201 1.849 1.00 49.10 209 TYR J N 1
ATOM 16244 C CA . TYR J 1 150 ? 22.927 14.176 0.452 1.00 50.18 209 TYR J CA 1
ATOM 16245 C C . TYR J 1 150 ? 22.975 15.585 -0.153 1.00 55.56 209 TYR J C 1
ATOM 16246 O O . TYR J 1 150 ? 23.549 15.715 -1.257 1.00 54.46 209 TYR J O 1
ATOM 16255 N N . LYS J 1 151 ? 22.399 16.594 0.514 1.00 58.50 210 LYS J N 1
ATOM 16256 C CA . LYS J 1 151 ? 22.469 17.977 -0.040 1.00 61.94 210 LYS J CA 1
ATOM 16257 C C . LYS J 1 151 ? 23.929 18.445 -0.085 1.00 59.40 210 LYS J C 1
ATOM 16258 O O . LYS J 1 151 ? 24.266 19.212 -1.009 1.00 57.04 210 LYS J O 1
ATOM 16264 N N . GLU J 1 152 ? 24.757 17.987 0.861 1.00 56.19 211 GLU J N 1
ATOM 16265 C CA . GLU J 1 152 ? 26.189 18.398 0.921 1.00 56.28 211 GLU J CA 1
ATOM 16266 C C . GLU J 1 152 ? 27.006 17.598 -0.103 1.00 52.60 211 GLU J C 1
ATOM 16267 O O . GLU J 1 152 ? 28.198 17.922 -0.280 1.00 50.10 211 GLU J O 1
ATOM 16273 N N . GLY J 1 153 ? 26.391 16.592 -0.738 1.00 48.23 212 GLY J N 1
ATOM 16274 C CA . GLY J 1 153 ? 27.076 15.794 -1.774 1.00 47.30 212 GLY J CA 1
ATOM 16275 C C . GLY J 1 153 ? 27.086 14.299 -1.481 1.00 43.41 212 GLY J C 1
ATOM 16276 O O . GLY J 1 153 ? 26.789 13.893 -0.337 1.00 41.70 212 GLY J O 1
ATOM 16277 N N . GLY J 1 154 ? 27.447 13.511 -2.491 1.00 43.90 213 GLY J N 1
ATOM 16278 C CA . GLY J 1 154 ? 27.508 12.044 -2.357 1.00 42.20 213 GLY J CA 1
ATOM 16279 C C . GLY J 1 154 ? 27.238 11.359 -3.680 1.00 42.21 213 GLY J C 1
ATOM 16280 O O . GLY J 1 154 ? 26.991 12.071 -4.672 1.00 40.94 213 GLY J O 1
ATOM 16281 N N . ASN J 1 155 ? 27.277 10.023 -3.675 1.00 41.35 214 ASN J N 1
ATOM 16282 C CA . ASN J 1 155 ? 27.069 9.178 -4.881 1.00 41.74 214 ASN J CA 1
ATOM 16283 C C . ASN J 1 155 ? 25.977 8.155 -4.568 1.00 42.17 214 ASN J C 1
ATOM 16284 O O . ASN J 1 155 ? 26.269 6.983 -4.336 1.00 39.53 214 ASN J O 1
ATOM 16289 N N . PRO J 1 156 ? 24.683 8.561 -4.563 1.00 43.66 215 PRO J N 1
ATOM 16290 C CA . PRO J 1 156 ? 23.587 7.649 -4.224 1.00 44.01 215 PRO J CA 1
ATOM 16291 C C . PRO J 1 156 ? 23.456 6.437 -5.159 1.00 43.11 215 PRO J C 1
ATOM 16292 O O . PRO J 1 156 ? 22.874 5.458 -4.736 1.00 44.78 215 PRO J O 1
ATOM 16296 N N . SER J 1 157 ? 23.969 6.526 -6.391 1.00 44.48 216 SER J N 1
ATOM 16297 C CA . SER J 1 157 ? 23.900 5.355 -7.305 1.00 44.01 216 SER J CA 1
ATOM 16298 C C . SER J 1 157 ? 24.834 4.251 -6.789 1.00 42.07 216 SER J C 1
ATOM 16299 O O . SER J 1 157 ? 24.720 3.108 -7.268 1.00 41.35 216 SER J O 1
ATOM 16302 N N . LEU J 1 158 ? 25.730 4.585 -5.853 1.00 39.27 217 LEU J N 1
ATOM 16303 C CA . LEU J 1 158 ? 26.672 3.578 -5.294 1.00 38.47 217 LEU J CA 1
ATOM 16304 C C . LEU J 1 158 ? 26.014 2.829 -4.130 1.00 37.74 217 LEU J C 1
ATOM 16305 O O . LEU J 1 158 ? 26.592 1.821 -3.687 1.00 36.48 217 LEU J O 1
ATOM 16310 N N . ASP J 1 159 ? 24.848 3.294 -3.673 1.00 37.05 218 ASP J N 1
ATOM 16311 C CA . ASP J 1 159 ? 24.154 2.652 -2.523 1.00 38.66 218 ASP J CA 1
ATOM 16312 C C . ASP J 1 159 ? 23.669 1.256 -2.931 1.00 40.98 218 ASP J C 1
ATOM 16313 O O . ASP J 1 159 ? 23.136 1.122 -4.039 1.00 43.04 218 ASP J O 1
ATOM 16318 N N . GLY J 1 160 ? 23.876 0.251 -2.074 1.00 42.13 219 GLY J N 1
ATOM 16319 C CA . GLY J 1 160 ? 23.426 -1.121 -2.390 1.00 43.69 219 GLY J CA 1
ATOM 16320 C C . GLY J 1 160 ? 24.386 -1.864 -3.311 1.00 43.09 219 GLY J C 1
ATOM 16321 O O . GLY J 1 160 ? 24.113 -3.029 -3.609 1.00 46.13 219 GLY J O 1
ATOM 16322 N N . LYS J 1 161 ? 25.465 -1.217 -3.756 1.00 42.97 220 LYS J N 1
ATOM 16323 C CA . LYS J 1 161 ? 26.468 -1.891 -4.627 1.00 44.83 220 LYS J CA 1
ATOM 16324 C C . LYS J 1 161 ? 27.825 -1.867 -3.923 1.00 41.35 220 LYS J C 1
ATOM 16325 O O . LYS J 1 161 ? 28.643 -2.763 -4.178 1.00 41.34 220 LYS J O 1
ATOM 16331 N N . HIS J 1 162 ? 28.043 -0.848 -3.091 1.00 35.84 221 HIS J N 1
ATOM 16332 C CA . HIS J 1 162 ? 29.317 -0.677 -2.353 1.00 33.63 221 HIS J CA 1
ATOM 16333 C C . HIS J 1 162 ? 29.005 -0.546 -0.867 1.00 34.63 221 HIS J C 1
ATOM 16334 O O . HIS J 1 162 ? 28.324 0.390 -0.450 1.00 34.80 221 HIS J O 1
ATOM 16341 N N . PRO J 1 163 ? 29.482 -1.487 -0.023 1.00 34.81 222 PRO J N 1
ATOM 16342 C CA . PRO J 1 163 ? 29.193 -1.443 1.407 1.00 36.19 222 PRO J CA 1
ATOM 16343 C C . PRO J 1 163 ? 29.948 -0.305 2.101 1.00 33.50 222 PRO J C 1
ATOM 16344 O O . PRO J 1 163 ? 31.145 -0.226 1.943 1.00 35.81 222 PRO J O 1
ATOM 16348 N N . VAL J 1 164 ? 29.210 0.546 2.817 1.00 32.75 223 VAL J N 1
ATOM 16349 C CA . VAL J 1 164 ? 29.800 1.693 3.560 1.00 32.57 223 VAL J CA 1
ATOM 16350 C C . VAL J 1 164 ? 30.221 1.168 4.931 1.00 30.71 223 VAL J C 1
ATOM 16351 O O . VAL J 1 164 ? 29.453 0.386 5.497 1.00 31.69 223 VAL J O 1
ATOM 16355 N N . PHE J 1 165 ? 31.371 1.605 5.449 1.00 29.90 224 PHE J N 1
ATOM 16356 C CA . PHE J 1 165 ? 31.816 1.076 6.764 1.00 30.13 224 PHE J CA 1
ATOM 16357 C C . PHE J 1 165 ? 32.510 2.155 7.594 1.00 30.16 224 PHE J C 1
ATOM 16358 O O . PHE J 1 165 ? 32.902 1.839 8.725 1.00 33.38 224 PHE J O 1
ATOM 16366 N N . GLY J 1 166 ? 32.612 3.382 7.077 1.00 31.78 225 GLY J N 1
ATOM 16367 C CA . GLY J 1 166 ? 33.264 4.464 7.834 1.00 31.55 225 GLY J CA 1
ATOM 16368 C C . GLY J 1 166 ? 32.825 5.829 7.344 1.00 32.26 225 GLY J C 1
ATOM 16369 O O . GLY J 1 166 ? 32.126 5.898 6.320 1.00 32.52 225 GLY J O 1
ATOM 16370 N N . GLN J 1 167 ? 33.259 6.876 8.036 1.00 32.78 226 GLN J N 1
ATOM 16371 C CA . GLN J 1 167 ? 32.861 8.261 7.692 1.00 34.63 226 GLN J CA 1
ATOM 16372 C C . GLN J 1 167 ? 33.964 9.221 8.130 1.00 36.91 226 GLN J C 1
ATOM 16373 O O . GLN J 1 167 ? 34.321 9.195 9.323 1.00 38.58 226 GLN J O 1
ATOM 16379 N N . VAL J 1 168 ? 34.484 10.015 7.190 1.00 36.56 227 VAL J N 1
ATOM 16380 C CA . VAL J 1 168 ? 35.516 11.035 7.522 1.00 38.63 227 VAL J CA 1
ATOM 16381 C C . VAL J 1 168 ? 34.875 12.057 8.472 1.00 40.74 227 VAL J C 1
ATOM 16382 O O . VAL J 1 168 ? 33.803 12.586 8.129 1.00 41.62 227 VAL J O 1
ATOM 16386 N N . ILE J 1 169 ? 35.497 12.296 9.630 1.00 41.36 228 ILE J N 1
ATOM 16387 C CA . ILE J 1 169 ? 34.982 13.289 10.624 1.00 43.44 228 ILE J CA 1
ATOM 16388 C C . ILE J 1 169 ? 35.973 14.455 10.715 1.00 44.58 228 ILE J C 1
ATOM 16389 O O . ILE J 1 169 ? 35.613 15.495 11.310 1.00 46.23 228 ILE J O 1
ATOM 16394 N N . GLY J 1 170 ? 37.157 14.292 10.112 1.00 44.92 229 GLY J N 1
ATOM 16395 C CA . GLY J 1 170 ? 38.189 15.345 10.082 1.00 46.58 229 GLY J CA 1
ATOM 16396 C C . GLY J 1 170 ? 39.129 15.170 8.900 1.00 45.91 229 GLY J C 1
ATOM 16397 O O . GLY J 1 170 ? 39.495 14.015 8.596 1.00 45.77 229 GLY J O 1
ATOM 16398 N N . GLY J 1 171 ? 39.500 16.277 8.250 1.00 47.17 230 GLY J N 1
ATOM 16399 C CA . GLY J 1 171 ? 40.430 16.233 7.105 1.00 47.91 230 GLY J CA 1
ATOM 16400 C C . GLY J 1 171 ? 39.724 16.018 5.766 1.00 49.56 230 GLY J C 1
ATOM 16401 O O . GLY J 1 171 ? 40.323 15.480 4.836 1.00 47.34 230 GLY J O 1
ATOM 16410 N N . ASP J 1 173 ? 39.087 18.272 3.814 1.00 53.89 232 ASP J N 1
ATOM 16411 C CA . ASP J 1 173 ? 39.823 19.158 2.922 1.00 54.85 232 ASP J CA 1
ATOM 16412 C C . ASP J 1 173 ? 41.034 18.412 2.339 1.00 52.90 232 ASP J C 1
ATOM 16413 O O . ASP J 1 173 ? 41.401 18.700 1.172 1.00 53.71 232 ASP J O 1
ATOM 16418 N N . VAL J 1 174 ? 41.626 17.496 3.113 1.00 50.36 233 VAL J N 1
ATOM 16419 C CA . VAL J 1 174 ? 42.781 16.663 2.651 1.00 51.34 233 VAL J CA 1
ATOM 16420 C C . VAL J 1 174 ? 42.279 15.722 1.542 1.00 49.16 233 VAL J C 1
ATOM 16421 O O . VAL J 1 174 ? 43.019 15.493 0.567 1.00 48.66 233 VAL J O 1
ATOM 16425 N N . VAL J 1 175 ? 41.060 15.199 1.687 1.00 48.23 234 VAL J N 1
ATOM 16426 C CA . VAL J 1 175 ? 40.487 14.287 0.653 1.00 45.70 234 VAL J CA 1
ATOM 16427 C C . VAL J 1 175 ? 40.262 15.096 -0.633 1.00 45.59 234 VAL J C 1
ATOM 16428 O O . VAL J 1 175 ? 40.607 14.576 -1.714 1.00 47.86 234 VAL J O 1
ATOM 16432 N N . ASP J 1 176 ? 39.742 16.326 -0.508 1.00 47.25 235 ASP J N 1
ATOM 16433 C CA . ASP J 1 176 ? 39.502 17.240 -1.664 1.00 50.49 235 ASP J CA 1
ATOM 16434 C C . ASP J 1 176 ? 40.835 17.587 -2.335 1.00 51.02 235 ASP J C 1
ATOM 16435 O O . ASP J 1 176 ? 40.851 17.747 -3.574 1.00 51.22 235 ASP J O 1
ATOM 16440 N N . LYS J 1 177 ? 41.901 17.719 -1.542 1.00 53.01 236 LYS J N 1
ATOM 16441 C CA . LYS J 1 177 ? 43.242 18.030 -2.100 1.00 57.13 236 LYS J CA 1
ATOM 16442 C C . LYS J 1 177 ? 43.675 16.835 -2.950 1.00 54.38 236 LYS J C 1
ATOM 16443 O O . LYS J 1 177 ? 44.142 17.042 -4.083 1.00 56.24 236 LYS J O 1
ATOM 16449 N N . ILE J 1 178 ? 43.483 15.627 -2.417 1.00 52.55 237 ILE J N 1
ATOM 16450 C CA . ILE J 1 178 ? 43.852 14.372 -3.138 1.00 52.75 237 ILE J CA 1
ATOM 16451 C C . ILE J 1 178 ? 42.977 14.255 -4.394 1.00 51.17 237 ILE J C 1
ATOM 16452 O O . ILE J 1 178 ? 43.521 13.907 -5.465 1.00 52.88 237 ILE J O 1
ATOM 16457 N N . ALA J 1 179 ? 41.691 14.602 -4.274 1.00 52.05 238 ALA J N 1
ATOM 16458 C CA . ALA J 1 179 ? 40.743 14.501 -5.411 1.00 53.09 238 ALA J CA 1
ATOM 16459 C C . ALA J 1 179 ? 41.143 15.468 -6.529 1.00 56.08 238 ALA J C 1
ATOM 16460 O O . ALA J 1 179 ? 40.925 15.113 -7.695 1.00 55.71 238 ALA J O 1
ATOM 16462 N N . LYS J 1 180 ? 41.702 16.634 -6.181 1.00 59.22 239 LYS J N 1
ATOM 16463 C CA . LYS J 1 180 ? 42.092 17.651 -7.199 1.00 63.68 239 LYS J CA 1
ATOM 16464 C C . LYS J 1 180 ? 43.556 17.478 -7.629 1.00 63.68 239 LYS J C 1
ATOM 16465 O O . LYS J 1 180 ? 44.061 18.386 -8.312 1.00 65.82 239 LYS J O 1
ATOM 16471 N N . ALA J 1 181 ? 44.202 16.364 -7.273 1.00 60.87 240 ALA J N 1
ATOM 16472 C CA . ALA J 1 181 ? 45.624 16.160 -7.642 1.00 61.27 240 ALA J CA 1
ATOM 16473 C C . ALA J 1 181 ? 45.766 16.012 -9.164 1.00 63.35 240 ALA J C 1
ATOM 16474 O O . ALA J 1 181 ? 44.873 15.407 -9.790 1.00 59.68 240 ALA J O 1
ATOM 16476 N N . GLU J 1 182 ? 46.844 16.566 -9.734 1.00 65.40 241 GLU J N 1
ATOM 16477 C CA . GLU J 1 182 ? 47.090 16.444 -11.198 1.00 68.41 241 GLU J CA 1
ATOM 16478 C C . GLU J 1 182 ? 47.205 14.949 -11.514 1.00 66.98 241 GLU J C 1
ATOM 16479 O O . GLU J 1 182 ? 48.090 14.298 -10.933 1.00 65.66 241 GLU J O 1
ATOM 16485 N N . LYS J 1 183 ? 46.320 14.434 -12.375 1.00 69.64 242 LYS J N 1
ATOM 16486 C CA . LYS J 1 183 ? 46.273 12.984 -12.718 1.00 69.95 242 LYS J CA 1
ATOM 16487 C C . LYS J 1 183 ? 46.620 12.769 -14.198 1.00 72.09 242 LYS J C 1
ATOM 16488 O O . LYS J 1 183 ? 46.512 13.734 -14.985 1.00 74.77 242 LYS J O 1
ATOM 16494 N N . ASP J 1 184 ? 47.000 11.535 -14.553 1.00 72.12 243 ASP J N 1
ATOM 16495 C CA . ASP J 1 184 ? 47.377 11.187 -15.951 1.00 74.44 243 ASP J CA 1
ATOM 16496 C C . ASP J 1 184 ? 46.140 10.657 -16.690 1.00 75.53 243 ASP J C 1
ATOM 16497 O O . ASP J 1 184 ? 45.021 11.128 -16.383 1.00 72.94 243 ASP J O 1
ATOM 16502 N N . GLU J 1 185 ? 46.344 9.713 -17.618 1.00 78.50 244 GLU J N 1
ATOM 16503 C CA . GLU J 1 185 ? 45.248 9.120 -18.436 1.00 78.52 244 GLU J CA 1
ATOM 16504 C C . GLU J 1 185 ? 44.438 8.112 -17.604 1.00 70.63 244 GLU J C 1
ATOM 16505 O O . GLU J 1 185 ? 43.197 8.123 -17.735 1.00 67.15 244 GLU J O 1
ATOM 16511 N N . LYS J 1 186 ? 45.108 7.272 -16.800 1.00 68.12 245 LYS J N 1
ATOM 16512 C CA . LYS J 1 186 ? 44.417 6.262 -15.943 1.00 65.82 245 LYS J CA 1
ATOM 16513 C C . LYS J 1 186 ? 43.884 6.894 -14.644 1.00 59.97 245 LYS J C 1
ATOM 16514 O O . LYS J 1 186 ? 43.561 6.125 -13.716 1.00 59.00 245 LYS J O 1
ATOM 16520 N N . ASP J 1 187 ? 43.798 8.228 -14.577 1.00 56.98 246 ASP J N 1
ATOM 16521 C CA . ASP J 1 187 ? 43.283 8.951 -13.380 1.00 54.53 246 ASP J CA 1
ATOM 16522 C C . ASP J 1 187 ? 44.211 8.717 -12.178 1.00 52.57 246 ASP J C 1
ATOM 16523 O O . ASP J 1 187 ? 43.757 8.915 -11.031 1.00 49.86 246 ASP J O 1
ATOM 16528 N N . LYS J 1 188 ? 45.466 8.334 -12.438 1.00 53.46 247 LYS J N 1
ATOM 16529 C CA . LYS J 1 188 ? 46.473 8.125 -11.363 1.00 54.72 247 LYS J CA 1
ATOM 16530 C C . LYS J 1 188 ? 47.230 9.430 -11.134 1.00 57.06 247 LYS J C 1
ATOM 16531 O O . LYS J 1 188 ? 47.645 10.084 -12.092 1.00 56.79 247 LYS J O 1
ATOM 16537 N N . PRO J 1 189 ? 47.432 9.864 -9.869 1.00 56.15 248 PRO J N 1
ATOM 16538 C CA . PRO J 1 189 ? 48.168 11.098 -9.600 1.00 58.33 248 PRO J CA 1
ATOM 16539 C C . PRO J 1 189 ? 49.557 11.100 -10.261 1.00 60.72 248 PRO J C 1
ATOM 16540 O O . PRO J 1 189 ? 50.203 10.063 -10.258 1.00 58.65 248 PRO J O 1
ATOM 16544 N N . THR J 1 190 ? 49.957 12.239 -10.838 1.00 63.02 249 THR J N 1
ATOM 16545 C CA . THR J 1 190 ? 51.307 12.356 -11.458 1.00 64.94 249 THR J CA 1
ATOM 16546 C C . THR J 1 190 ? 52.337 12.239 -10.326 1.00 65.38 249 THR J C 1
ATOM 16547 O O . THR J 1 190 ? 53.387 11.612 -10.550 1.00 65.86 249 THR J O 1
ATOM 16551 N N . THR J 1 191 ? 52.013 12.795 -9.152 1.00 65.25 250 THR J N 1
ATOM 16552 C CA . THR J 1 191 ? 52.877 12.711 -7.940 1.00 67.88 250 THR J CA 1
ATOM 16553 C C . THR J 1 191 ? 52.199 11.737 -6.970 1.00 65.94 250 THR J C 1
ATOM 16554 O O . THR J 1 191 ? 51.071 12.041 -6.527 1.00 65.76 250 THR J O 1
ATOM 16558 N N . ALA J 1 192 ? 52.862 10.611 -6.677 1.00 65.61 251 ALA J N 1
ATOM 16559 C CA . ALA J 1 192 ? 52.313 9.540 -5.806 1.00 62.25 251 ALA J CA 1
ATOM 16560 C C . ALA J 1 192 ? 51.793 10.105 -4.479 1.00 62.69 251 ALA J C 1
ATOM 16561 O O . ALA J 1 192 ? 52.544 10.830 -3.799 1.00 65.04 251 ALA J O 1
ATOM 16563 N N . ILE J 1 193 ? 50.548 9.761 -4.137 1.00 57.02 252 ILE J N 1
ATOM 16564 C CA . ILE J 1 193 ? 49.878 10.159 -2.863 1.00 57.48 252 ILE J CA 1
ATOM 16565 C C . ILE J 1 193 ? 49.773 8.882 -2.023 1.00 56.62 252 ILE J C 1
ATOM 16566 O O . ILE J 1 193 ? 48.928 8.028 -2.354 1.00 55.88 252 ILE J O 1
ATOM 16571 N N . THR J 1 194 ? 50.585 8.761 -0.968 1.00 58.86 253 THR J N 1
ATOM 16572 C CA . THR J 1 194 ? 50.642 7.483 -0.206 1.00 57.84 253 THR J CA 1
ATOM 16573 C C . THR J 1 194 ? 50.072 7.570 1.211 1.00 57.31 253 THR J C 1
ATOM 16574 O O . THR J 1 194 ? 50.084 8.665 1.811 1.00 56.10 253 THR J O 1
ATOM 16578 N N . ILE J 1 195 ? 49.595 6.419 1.694 1.00 51.43 254 ILE J N 1
ATOM 16579 C CA . ILE J 1 195 ? 49.165 6.222 3.106 1.00 52.77 254 ILE J CA 1
ATOM 16580 C C . ILE J 1 195 ? 50.461 5.851 3.828 1.00 54.98 254 ILE J C 1
ATOM 16581 O O . ILE J 1 195 ? 50.857 4.674 3.741 1.00 56.31 254 ILE J O 1
ATOM 16586 N N . ASP J 1 196 ? 51.147 6.829 4.422 1.00 58.98 255 ASP J N 1
ATOM 16587 C CA . ASP J 1 196 ? 52.442 6.520 5.086 1.00 62.71 255 ASP J CA 1
ATOM 16588 C C . ASP J 1 196 ? 52.189 5.432 6.133 1.00 61.47 255 ASP J C 1
ATOM 16589 O O . ASP J 1 196 ? 52.945 4.444 6.136 1.00 63.52 255 ASP J O 1
ATOM 16594 N N . SER J 1 197 ? 51.139 5.600 6.948 1.00 60.69 256 SER J N 1
ATOM 16595 C CA . SER J 1 197 ? 50.753 4.609 7.991 1.00 58.02 256 SER J CA 1
ATOM 16596 C C . SER J 1 197 ? 49.349 4.928 8.530 1.00 53.90 256 SER J C 1
ATOM 16597 O O . SER J 1 197 ? 48.864 6.055 8.289 1.00 50.37 256 SER J O 1
ATOM 16600 N N . ILE J 1 198 ? 48.740 3.975 9.244 1.00 51.31 257 ILE J N 1
ATOM 16601 C CA . ILE J 1 198 ? 47.387 4.161 9.854 1.00 51.29 257 ILE J CA 1
ATOM 16602 C C . ILE J 1 198 ? 47.519 4.100 11.379 1.00 52.96 257 ILE J C 1
ATOM 16603 O O . ILE J 1 198 ? 48.209 3.193 11.877 1.00 54.86 257 ILE J O 1
ATOM 16608 N N . GLU J 1 199 ? 46.891 5.052 12.075 1.00 55.05 258 GLU J N 1
ATOM 16609 C CA . GLU J 1 199 ? 46.889 5.113 13.560 1.00 54.58 258 GLU J CA 1
ATOM 16610 C C . GLU J 1 199 ? 45.519 4.636 14.047 1.00 53.87 258 GLU J C 1
ATOM 16611 O O . GLU J 1 199 ? 44.516 5.304 13.727 1.00 52.06 258 GLU J O 1
ATOM 16617 N N . VAL J 1 200 ? 45.476 3.502 14.746 1.00 52.80 259 VAL J N 1
ATOM 16618 C CA . VAL J 1 200 ? 44.179 3.013 15.293 1.00 51.88 259 VAL J CA 1
ATOM 16619 C C . VAL J 1 200 ? 43.955 3.742 16.619 1.00 51.83 259 VAL J C 1
ATOM 16620 O O . VAL J 1 200 ? 44.507 3.291 17.640 1.00 56.30 259 VAL J O 1
ATOM 16624 N N . VAL J 1 201 ? 43.212 4.852 16.584 1.00 49.22 260 VAL J N 1
ATOM 16625 C CA . VAL J 1 201 ? 42.928 5.653 17.811 1.00 48.29 260 VAL J CA 1
ATOM 16626 C C . VAL J 1 201 ? 42.050 4.821 18.751 1.00 47.64 260 VAL J C 1
ATOM 16627 O O . VAL J 1 201 ? 42.406 4.695 19.943 1.00 48.80 260 VAL J O 1
ATOM 16631 N N . LYS J 1 202 ? 40.930 4.307 18.233 1.00 46.73 261 LYS J N 1
ATOM 16632 C CA . LYS J 1 202 ? 39.980 3.489 19.032 1.00 43.52 261 LYS J CA 1
ATOM 16633 C C . LYS J 1 202 ? 39.723 2.166 18.292 1.00 43.19 261 LYS J C 1
ATOM 16634 O O . LYS J 1 202 ? 39.069 2.185 17.227 1.00 38.78 261 LYS J O 1
ATOM 16640 N N . ASP J 1 203 ? 40.222 1.059 18.840 1.00 42.24 262 ASP J N 1
ATOM 16641 C CA . ASP J 1 203 ? 40.062 -0.263 18.181 1.00 42.19 262 ASP J CA 1
ATOM 16642 C C . ASP J 1 203 ? 38.679 -0.823 18.546 1.00 39.82 262 ASP J C 1
ATOM 16643 O O . ASP J 1 203 ? 37.917 -0.130 19.247 1.00 37.97 262 ASP J O 1
ATOM 16648 N N . TYR J 1 204 ? 38.345 -2.003 18.021 1.00 39.39 263 TYR J N 1
ATOM 16649 C CA . TYR J 1 204 ? 37.069 -2.697 18.340 1.00 38.45 263 TYR J CA 1
ATOM 16650 C C . TYR J 1 204 ? 37.385 -4.189 18.441 1.00 39.18 263 TYR J C 1
ATOM 16651 O O . TYR J 1 204 ? 37.976 -4.739 17.494 1.00 41.12 263 TYR J O 1
ATOM 16660 N N . ASP J 1 205 ? 37.027 -4.812 19.567 1.00 38.69 264 ASP J N 1
ATOM 16661 C CA . ASP J 1 205 ? 37.319 -6.257 19.762 1.00 38.54 264 ASP J CA 1
ATOM 16662 C C . ASP J 1 205 ? 36.099 -7.054 19.286 1.00 37.68 264 ASP J C 1
ATOM 16663 O O . ASP J 1 205 ? 35.051 -6.991 19.960 1.00 37.92 264 ASP J O 1
ATOM 16668 N N . PHE J 1 206 ? 36.216 -7.733 18.140 1.00 35.17 265 PHE J N 1
ATOM 16669 C CA . PHE J 1 206 ? 35.080 -8.528 17.602 1.00 34.07 265 PHE J CA 1
ATOM 16670 C C . PHE J 1 206 ? 34.891 -9.835 18.388 1.00 33.51 265 PHE J C 1
ATOM 16671 O O . PHE J 1 206 ? 33.879 -10.514 18.149 1.00 33.67 265 PHE J O 1
ATOM 16679 N N . LYS J 1 207 ? 35.806 -10.156 19.307 1.00 35.21 266 LYS J N 1
ATOM 16680 C CA . LYS J 1 207 ? 35.700 -11.420 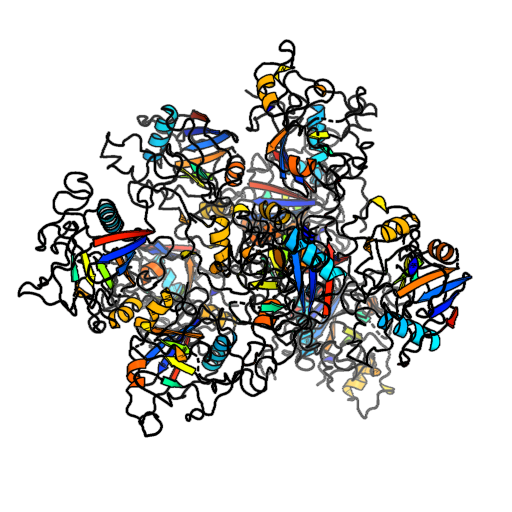20.095 1.00 35.97 266 LYS J CA 1
ATOM 16681 C C . LYS J 1 207 ? 35.159 -11.144 21.501 1.00 34.62 266 LYS J C 1
ATOM 16682 O O . LYS J 1 207 ? 34.850 -12.133 22.205 1.00 34.07 266 LYS J O 1
ATOM 16688 N N . SER J 1 208 ? 35.028 -9.870 21.892 1.00 31.21 267 SER J N 1
ATOM 16689 C CA . SER J 1 208 ? 34.567 -9.556 23.268 1.00 32.05 267 SER J CA 1
ATOM 16690 C C . SER J 1 208 ? 33.078 -9.861 23.455 1.00 30.05 267 SER J C 1
ATOM 16691 O O . SER J 1 208 ? 32.247 -9.413 22.618 1.00 27.19 267 SER J O 1
ATOM 16694 N N . GLU J 1 209 ? 32.767 -10.538 24.563 1.00 28.39 268 GLU J N 1
ATOM 16695 C CA . GLU J 1 209 ? 31.373 -10.906 24.910 1.00 29.26 268 GLU J CA 1
ATOM 16696 C C . GLU J 1 209 ? 30.980 -10.195 26.209 1.00 29.56 268 GLU J C 1
ATOM 16697 O O . GLU J 1 209 ? 29.978 -10.596 26.812 1.00 29.10 268 GLU J O 1
ATOM 16703 N N . ASN J 1 210 ? 31.774 -9.211 26.649 1.00 30.18 269 ASN J N 1
ATOM 16704 C CA . ASN J 1 210 ? 31.478 -8.501 27.924 1.00 33.73 269 ASN J CA 1
ATOM 16705 C C . ASN J 1 210 ? 30.142 -7.751 27.780 1.00 33.82 269 ASN J C 1
ATOM 16706 O O . ASN J 1 210 ? 29.927 -7.142 26.725 1.00 32.45 269 ASN J O 1
ATOM 16711 N N . LEU J 1 211 ? 29.257 -7.845 28.786 1.00 35.72 270 LEU J N 1
ATOM 16712 C CA . LEU J 1 211 ? 27.947 -7.129 28.730 1.00 38.00 270 LEU J CA 1
ATOM 16713 C C . LEU J 1 211 ? 28.070 -5.766 29.416 1.00 39.49 270 LEU J C 1
ATOM 16714 O O . LEU J 1 211 ? 28.686 -5.699 30.511 1.00 37.87 270 LEU J O 1
ATOM 16719 N N . TYR J 1 212 ? 27.454 -4.750 28.806 1.00 42.27 271 TYR J N 1
ATOM 16720 C CA . TYR J 1 212 ? 27.453 -3.351 29.319 1.00 50.06 271 TYR J CA 1
ATOM 16721 C C . TYR J 1 212 ? 26.008 -2.855 29.491 1.00 51.96 271 TYR J C 1
ATOM 16722 O O . TYR J 1 212 ? 25.209 -3.061 28.563 1.00 55.46 271 TYR J O 1
ATOM 16731 N N . PHE J 1 213 ? 25.700 -2.209 30.625 1.00 61.69 272 PHE J N 1
ATOM 16732 C CA . PHE J 1 213 ? 24.335 -1.670 30.904 1.00 67.77 272 PHE J CA 1
ATOM 16733 C C . PHE J 1 213 ? 23.648 -1.256 29.596 1.00 65.15 272 PHE J C 1
ATOM 16734 O O . PHE J 1 213 ? 24.055 -0.277 28.975 1.00 58.23 272 PHE J O 1
#

CATH classification: 2.40.100.10

Nearest PDB structures (foldseek):
  7l6z-assembly3_C  TM=9.946E-01  e=1.134E-45  Streptococcus pneumoniae R6
  7l6y-assembly2_B  TM=9.543E-01  e=1.254E-33  Streptococcus pyogenes MGAS5005
  1zkc-assembly2_B  TM=9.146E-01  e=5.210E-19  Homo sapiens
  2hq6-assembly1_A  TM=8.820E-01  e=1.193E-18  Homo sapiens
  4r3f-assembly1_A  TM=8.004E-01  e=8.079E-18  Thermochaetoides thermophila DSM 1495

InterPro domains:
  IPR002130 Cyclophilin-type peptidyl-prolyl cis-trans isomerase domain [PF00160] (77-259)
  IPR002130 Cyclophilin-type peptidyl-prolyl cis-trans isomerase domain [PR00153] (89-104)
  IPR002130 Cyclophilin-type peptidyl-prolyl cis-trans isomerase domain [PR00153] (115-127)
  IPR002130 Cyclophilin-type peptidyl-prolyl cis-trans isomerase domain [PR00153] (167-182)
  IPR002130 Cyclophilin-type peptidyl-prolyl cis-trans isomerase domain [PR00153] (182-194)
  IPR002130 Cyclophilin-type peptidyl-prolyl cis-trans isomerase domain [PS50072] (79-259)
  IPR029000 Cyclophilin-like domain superfamily [G3DSA:2.40.100.10] (61-265)
  IPR029000 Cyclophilin-like domain superfamily [SSF50891] (76-262)
  IPR044666 Cyclophilin-type peptidyl-prolyl cis-trans isomerase, cyclophilin A-like [PTHR45625] (72-259)

Organism: Streptococcus pneumoniae (strain ATCC BAA-255 / R6) (NCBI:txid171101)

Sequence (2092 aa):
NFPQLSKEVAEDEAEVILHTSQGDIRIKLFPKLAPLAVENFLTHAKEGYYNGITFHRVIDGFVQTGDPKGDGTGGQSIWHDKDKTKDKGTGFKNEITPYLYNIRGALAANTGQPNTNGSQFFINQNSTDTSSKLPTSKYPQKIIEAYKEGGNPSLDGKHPVFGQVIGGDVVDKIAKAEKDEKDKPTTAITIDSIEVVKDYDFKSENLYFQNFPQLSKEVAEDEAEVILHTSQGDIRRIKLFPKLAPLAVENFLTHAKEGYYNGITFHRVIDGFVQTGDPKKGDGTGGQSIWHDKDKTKDKGTGFKNEITPYLYNIRGALAANTGQPNTNGSQFFINQNSTDTSSKLPTSKYPQKIIEAYKEGGNPSLDGKHPVFGQVIGGDVVDKIAKAEKDEKDKPTTAITIDSIEVVKDYDFKSENLYFNFPQLSKEVAEDEAEVILHTSQGDIRIKLFPKLAPLAVENFLTHAKEGYYNGITFHRVIIDGFVQTGDPKGDGTGGQSIWHDKDKTKDKGTGFKNEITPYLYNIRGALAANTGQPNTNGSQFFINQNSTDTSSKLPTSKYPQKIIEAYKEGGNPSLDGKHPVFGQVIGGDVVDKIAKAEKDEKDKPTTAITIDSIEVVKDYDFKSENLYFNFPQLSKEVAEDEAEVILHTSQGDIRIKLFPKLAPLAVENFLTHAKEGYYNGITFHRVIDGFVQTGDPKGDGTGGQSIWHDKDKTKDKGTGFKNEITPYLYNIRGALAANTGQPNTNGSQFFINQNSTDTSSKLPTSKYPQKKIIEAYKEGGNPSLDGKHPVFGQVIGGDVVDKIAKAEKDEKDKPTTAITIDSIEVVKDYDFKSENLYFQNFPQLSKEVAEEDEAEVILHTSQGDIRIKLFPKLAPLAVENFLTHAKEGYYNGITFHRVIDGFVQTGDPKGDGTGGQSIWHDKDKTKDKGTGFKNEITPYLYNIRGALLAANTGQPNTNGSQFFINQNSTDTSSKLPTSKYPQQKIIEAYKEGGNPSLDGKHPVFGQVIGGDVVDKIAKAEKDEKDKPTTAITIDSIEVVKDYDFKSENLYFNFPQLSKEEVAEDEAEVILHTSQGDIRIKLFPKLAPLAVENFLTHAKEGYYNGITFHRVIDGFVQTGDPKGDGTGGQQSIWHDKDKTKDKGTGFKNEITPYLYNIRGALAANTGQPNTNGSQFFINQNSTDTSSKLPTSKYPQKIIEAYKEGGNPSLDGKHPVFGQVIGGDVVDKKIAKAEKDEKDKPTTAITIDSIEVVKDYDFKSENLYFNFPQLSKEVAEDEAEVILHTSQGDIRIKLFPKLAPLAVENFLTHAKEGYYNGITFHRVIDGFVQTGDPKGDGTGGQSIWHDKDKTKDKGTGFKNEITPYLYNIRGALAANTGQPNTNGSQFFINQNSTDTSSKLPTSKYPQKIIEAYKEGGNPSLDGKHPVFGQVIGGDVVDKIAKAEKDEKDKPTTAITIDSIEVVKDYDFKSENLYFNFPQLSKEVAEDEAEVILHTSQGDIRRIKLFPKLAPLAVENFLTHAKEGYYNGITFHRVIDGFVQTGDPKGDGTGGQSIWHDKDKTKDKGTGFKNEITPYLYNIRGALAANTGQPNTNGSQFFINQNSTDTSSKLPTSKYPQKIIEAYKEGGNPSLDGKHPVFGQVIGGDVVDKIAKAEKDEKDKPTTAITIDSIEVVKDYDFKSENLYFNFPQLSKEVAEDEAEVILHTSQGDIRIKLFPKLAPLAVENFLTHAKEGYYNGITFHRVIDGFVQTGDPKGDGTGGQSIWHDKDKTKDKGTGFKNEITPYLYNIRGALAANTGQPNTNGSQFFINQNSTDTSSKLPTSKYPQKIIEAYKEGGNPSLDGKHPVFGQVIGGDVVDKIAKAEKDEKDKPTTAITIDSIEVVKDYDFKSENLYFNFPQLSKEVAEDEAEVILHTSQGDIRIKLFPKLAPLAVENFLTHAKEGYYNGITFHRVIDGFVQTGDPKGDGTGGQSIWHDKDKTKDKGTGFKNEITPYLYNIRGALAANTGQPNTNGSQFFINQNSTDTSSKLPTSKYPQKIIEAYKEGGNPSLDGKHPVFGQVIGGDVVDKIAKAEKDEKDKPTTAITIDSIEVVKDYDFKSENLYF

Radius of gyration: 41.04 Å; Cα contacts (8 Å, |Δi|>4): 4948; chains: 10; bounding box: 108×118×108 Å

Solvent-accessible surface area: 97364 Å² total

Foldseek 3Di:
DQVQPDLDADPQKWWKWQQKPLGIWIKIWHCVQVVQLQVQAQVCQVVCVQAFWFQLAAAQQFTKIQAPVSQPPHAATPCAVNDCVAAVHQAGAARADLNDAFAQQWKWQAPLDGRRDGGMIDGGHHQDQPLVPDDCVRHPPVVSVRCNRHGDRVCHPRIHTTMGGSDCVSSNVLNPAPADPSRGHPDTIGRNHMGGPGGHDPVDPDDDDD/DAVQVDLDQDPQWWWKWQQKPLGIWIKIWHCPQCVQVQVQAQVCQVVCVQAFWFQFAAAQQFTKIQAPVSQPPHAATPCAVNPCVAAVHQAGFARADLRDAFAQQWKWCAPLDGGRDGGMIDGTHHQAQPLVPDDCVRHPPVRSVRCNRHGDRVCRPRIHTTMGGSDCVSSNCLNPAPADPRRGHPDTMGRNHMGTPGGHDPPDPDDDD/DQVQPDLDADPQKWWKWQQKPQGIWIKIWHCPQCVQLQVQAQVCQVVCVQAFWFQLAAAQQFTKIQAPVSQPPHAATPCAVNPCVAAVHQAGFARADLRDAQFQQWKWCAPLDGRRHGGMIGGTHRQAQPLVPDDCVSHPPVVSVRCNRHGDRVCHPRIHTTMGTSDCVSSNVSNPADADPSNGHPDTMGRNHMGGPGGDDPPDPDDDD/DQVQVDLDAAPQKWWKWQQKPLGIWIKIWHCVQVVQLQVQAQVCQVVCVQAFWFQFAAAQQFTKIFAPVSNPPHAATPCAVNPCVAAVHQAGAARADLRDAFAQQWKWQADLDGRRHGGMIGGTHRQAQPLVPDDCVSHPVVVSVSCNRPGDRVCHPRIHTTMGGSDQVSSNVLNPADDDPRRGHPDTMGRNHMGGPGGDDPVDPDDHDD/DQVQPDLDQDPQKWWKWQQKPQGIWIKIWHCVQFVQVVVQAQVCQVVCVQAFWFQLAAAQQFTKIQAPVSQPPHAATPCQVPPCVAAVHQAGAARADLNDAFAQQWKWAAPQDGHRDGGMIDGTHRQAQPLVPDDCVRHPPVRSVRCNRHGDRVCHPRIHTTMGGSDCVSSNCLNPADADPRRGHPDTIGRNHMGGPGDDDSVDPDDDD/DQVLVDLDADPQKWWKWQQKPLGIWIKIWHCPQFVQLQCQAVVCQVVCVQAFWFQFAAAQQFTKTFAPVSQPPHAATPCAVNPCVAAVHQAGFARADLNDAQFQQWKWCAPLDGRRDGGMIDGGHRQAQPLVPDDCVRHPPVVSVSSNRPGDRVCHPRIHTTMGGSDCVSSNVLNVAPADPRNGHPDTMGRNHMGGPGGDDPPDPDDDD/DQVQVDLDADPQKWWKWQQKPLGIWIKIWHCVQVVQVQVQAQVCQVVCVQAFWFQLAAAQQFTKTQAPVSQPPHFATPCAVNPCVAAVHQAGAARADLRDAFAQQWKWCAPQDGGNDGGMIGGTHRQAQPLVVDDCVRRPVVVSVRCNRPGDRVCHPRIHTTMGTSDCVSSNVNNPAPADPSNGHPDTIGRNHMGTPGGHDSVDPDDDD/DAVLVDLDADPQKWWKWQQKPLGIWIKIWHCPQVVQLQVQAQVCQVVCVQAFWFQFAAAQQFTKIFAPVSQPPHFATPCAVPPCVAAVHQAGFARADLRDAQFAQWKWQAPLDGRRHGGMIDGTHRQAQCLVVDPVVVHDPVVNVRSGRTGDRVCHPRIHTTMGGSDCVSSNCSNPAPDDPRRGHPDTIGRNHMGGPGGDDPVDPDDDD/DFVQVDLDADPQWWWKWQQKPLGIWIKIFHCPQVVQLQVQAVVCQVVCVQAFWFQLAAAQQFTKIQAPVSQPPHAATPCAVNPCVAAVHQAGFARADLRDAFAAQWKWAADLDGRRDGGMIGGTHRQDQPLVVDDCVRHPVVVSVRCNRHGDRVCHPRIHTTMGTSDDVSSNVSNPADADPSRGHPDTMGRNHMGGPGGDDPPDPDDDD/DQVLPDLDQDPQKWWKWQQKPLGIWIKIWRCPQCVQLQVQAQVCQVVCVQAFWFQLAAAQQFTKTQAPVSQPPHFATPCAVNPCVAAVHQAGFARADLRDAFAAQWKWQAPLDGGRHGGMIDGTHRQDQPLVVDDCVSHPPVRSVRCNRHGDRVCHPRIHTTMGGSDCVSSNVVNPAPADPRNGHPDTMGRNHMGGPGGHDPPDPDDDD

Secondary structure (DSSP, 8-state):
--GGG-SS--TT-EEEEEEETTEEEEEEE-TTTSHHHHHHHHHHHHTTTTTT-B--B--TT--EE--TTSSSS----TTTTT-TTT-SSS-BPP---TT---BTTEE----SSTT-B-S-EEB-------GGGS-TTTS-HHHHHHGGG-B-GGGTTTS---EEEEE--HHHHHHTS-B-TTS-BSS--BEEEEEEEE---TT-------/--GGG--S--TT-EEEEEEETTEEEEEEE-TTT-HHHHHHHHHHHHTTTTTT-B--B--TT--EE--TTSSSS----TTTTT-TTT-SSS-BPP---TT---BTTEE----SSTT-BSS-EEB-------GGG--TTTS-HHHHHHHTT-B-GGGTTTS---EEEEE--HHHHHHTS-B-TTS-BSS--BEEEEEEEE---TT------/--GGGBSS--TT-EEEEEEETTEEEEEEE-TTTSHHHHHHHHHHHHHTTTTT-B--B--TT--EE--TTSSSS----TTTTT-TTT-SSS-BPP---TT---BTTEE----SSTT-BSS-EEB----S--GGGS-TTTS-HHHHHHGGG-B-GGGTTTS---EEEEE--HHHHHHT--B-TTS-BSS--BEEEEEEEE---TT------/--GGG-SS--TT-EEEEEEETTEEEEEEE-TTTSHHHHHHHHHHHHHTTTTT-B--B--TT--EE--TTSSSS----TTTTT-TTT-SSS-B-----TT---BTTEE----SSTT-B-S-EEB-------GGGS-TTTS-HHHHHHGGG-B-GGGTTTS---EEEEE--HHHHHHTS-B-TT--BSS--BEEEEEEEE---TT-------/--GGG--S--TT-EEEEEEETTEEEEEEE-TTTSHHHHHHHHHHHHHTTTTT-B--B--TT--EE--TTSSSS----TTTTT-TTT-SSS-BPP---TT---BTTEE----SSTT-B-S-EEB-------GGGS-TTTS-HHHHHHGGG-B-GGGTTTS---EEEEE--HHHHHHTS-B-TTS-BSS--BEEEEEEEE---TT------/--GGGBSS--TT-EEEEEEETTEEEEEEE-TTTSHHHHHHHHHHHHHTTTTT-B--B--TT--EE--TTSSSS----TTTTT-TTT-SSS-B-----TT---BTTEE----SSTT-BSS-EEB----S--TTS--TTTS-HHHHHHHTT-B-GGGTTTS---EEEEE--HHHHHHTS-B-TTS-BSS--BEEEEEEEE---TT------/--GGG-SSPPTT-EEEEEEETTEEEEEEE-TTT-HHHHHHHHHHHHTTTTTTEE--B--TT--EE--TTSSSS----TTTTT-TTT-SSS-BPP---TT---BTTEE----SSTT-BSS-EEB-------TTTS-TTTS-HHHHHHHTT-B-GGGTTTS---EEEEE--HHHHHHTS-B-TTS-BSS--EEEEEEEEE---TT------/--GGG--S--TT-EEEEEEETTEEEEEEE-TTTSHHHHHHHHHHHHTTTTTT-B--B--TT--EE--TTSSSS----TTTTT-TTT-SSS-BPP---TT----TTEE----SSTT-BSS-EEB----S--GGG--GGGS-HHHHHHGGG---GGGTTTS---EEEEE--HHHHHHTS-B-TT--BSS--BEEEEEEEE---TT------/--GGG--S--TT-EEEEEEEBTEEEEEEE-TTTSHHHHHHHHHHHHTTTTTT-B--B--TT--EE--TTSSSS----TTTTT-TTT-SSS-B-----TT---BTTEE----SSTT-B-S-EEB-------GGGS-TTTS-HHHHHHGGG-B-GGGTTTS---EEEEE--HHHHHHTS-B-TT--BSS--BEEEEEEEE---TT------/--TTS-SS--TT-EEEEEEETTEEEEEEE-TTTSHHHHHHHHHHHHTTTTTT-B--B--TT--EE--TTSSSS----TTTTT-TTT-SSS-BPP---TT---BTTEE----SSTT-B-S-EEB-------GGGS-TTTS-HHHHHHGGG-B-GGGTTTS---EEEEE--HHHHHHTS-B-TTS-BSS--BEEEEEEEE---TT------